Protein 4NK4 (pdb70)

Sequence (1547 aa):
MINILKGKRGLIMGVANDHSIAWGIAKVLHSAGAQLAFSYQGESIGKRLKPLALTVDSDFMIPCNVEDPSSMDLLFERIKERWETLDFVVHSIAFSDKNELRGPYYNTSRDNFIQTMLVSCFSFTEIVRRAAQLMPHGGAMITLTYGGSMRVVPNYNAMAPAKSALESSTKYLACDYGGMNIRINAISAGPVRTLAGASISNGRDIAAWSKENSPLKRTVSLEDIGNSALYLLSYLSNGVTGEIHYVDCGYNIVAMPSMINILKGKRGLIMGVANDHSIAWGIAKVLHSAGAQLAFSYQGESIGKRLKPLALTVDSDFMIPCNVEDPSSMDLLFERIKERWETLDFVVHSIAFSDKNELRGPYYNTSRDNFIQTMLVSCFSFTEIVRRAAQLMPHGGAMITLTYGGSMRVVPNYNAMAPAKSALESSTKYLACDYGGMNIRINAISAGPVRTLAGASISNGRDIAAWSKENSPLKRTVSLEDIGNSALYLLSYLSNGVTGEIHYVDCGYNIVAMPSMINILKGKRGLIMGVANDHSIAWGIAKVLHSAGAQLAFSYQGESIGKRLKPLALTVDSDFMIPCNVEDPSSMDLLFERIKERWETLDFVVHSIAFSDKNELRGPYYNTSRDNFIQTMLVSCFSFTEIVRRAAQLMPHGGAMITLTYGGSMRVVPNYNAMAPAKSALESSTKYLACDYGGMNIRINAISAGPVRTLAGASISNGRDIAAWSKENSPLKRTVSLEDIGNSALYLLSYLSNGVTGEIHYVDCGYNIVAMPSMINILKGKRGLIMGVANDHSIAWGIAKVLHSAGAQLAFSYQGESIGKRLKPLALTVDSDFMIPCNVEDPSSMDLLFERIKERWETLDFVVHSIAFSDKNELRGPYYNTSRDNFIQTMLVSCFSFTEIVRRAAQLMPHGGAMITLTYGGSMRVVPNYNAMAPAKSALESSTKYLACDYGGMNIRINAISAGPVRTLAGASISNGRDIAAWSKENSPLKRTVSLEDIGNSALYLLSYLSNGVTGEIHYVDCGYNIVAMPSMINILKGKRGLIMGVANDHSIAWGIAKVLHSAGAQLAFSYQGESIGKRLKPLALTVDSDFMIPCNVEDPSSMDLLFERIKERWETLDFVVHSIAFSDKNELRGPYYNTSRDNFIQTMLVSCFSFTEIVRRAAQLMPHGGAMITLTYGGSMRVVPNYNAMAPAKSALESSTKYLACDYGGMNIRINAISAGPVRTLAGASISNGRDIAAWSKENSPLKRTVSLEDIGNSALYLLSYLSNGVTGEIHYVDCGYNIVAMPSINILKGKRGLIMGVANDHSIAWGIAKVLHSAGAQLAFSYQGESIGKRLKPLALTVDSDFMIPCNVEDPSSMDLLFERIKERWETLDFVVHSIAFSDKNELRGPYYNTSRDNFIQTMLVSCFSFTEIVRRAAQLMPHGGAMITLTYGGSMRVVPNYNAMAPAKSALESSTKYLACDYGGMNIRINAISAGPVRTLAGASISNGRDIAAWSKENSPLKRTVSLEDIGNSALYLLSYLSNGVTGEIHYVDCGYNIVAMPS

Foldseek 3Di:
DAAQCAPAEEEQEDQQACQALSLLQLVLNLVNHYHYAYEDEDDVSVVRVCVSNVVSPDPRYAYADLLDLVRLVVNLVSVVVVALAHAEYEAEWFDFDQVQLADDLVPDDPVRLVVRLSTLACSVVSNLVSRVSRQQQEHEYEYEAAPCLPPPDHSCRSNNVSRVNNLVVQLVVQVVCVVSHYAGEYEHAAQEPPVQVVHHPCRNVSLCVLLCAAPVNHFAHSNLSSVVVVCRGGCNCSVDHSYHHYSGNRSVVGPDGD/DAQQCAVAEEEFEDQQACQTLSLLLLVLNLVNHYHYAYEDADDNSVVRVCVSNVVSVDPHYHYADLLDLVRLVVVVVSVVVPALAHAEYEAEWADFPQVQLADDLVVDDPVRLVSRLSGLAVSVVSNVVSRVNRCQQEHEYEYEAAPCLPPPDRSCRSSNVSRVNNLVVQLVVQVVCVVSNYAGEYEHAAQEPPVQVVRHVCRNVSLCVLLCAAPQNHFFYSNLSSVVVSCRGGCVVSVDHSYHHYPGSRSVVGPDHD/DAQQCAPAEAEFEDQQACQTLSLLLLVLNLVNHYHYAYEDADDNSVVRVQVSQVVSVDPHYAYAHLLDLVRLVVVVVSVVVVALAHAEYEAEWFDFPQVQLADDLVVDDPVRLVVRLSTLACSVVSNVVSRVVRCQQEFEYEYEAAPCLPPPDHSCRSNNVSRVNNLVVQQVVQVVCVVSRYAGEYEHAAQEPPVQVVHHVCRNVSLCVLLCAAPVNHFAYSNLSSVVVVCRGGCVQSVDHSYHHYHGSRSVVDPDGD/DAQQCAVAEEEFEDQQACQTLSLLLLVLSLVNHYHYAYEDEDVNSVVRVCVSNVVSVDPRYAYADLLDLVRLVVNLVSVCVVALAHAEYEAEWFDFDQVQLADDLVVDDPVRLVVRLSTLAVSVVSNVVSRLVRHQQEHEYEYEAACCLPPPDHSCRSNNVSRVNNLVVQLVVQVVCVVSNYAGEYEHAAQEPPCQVVHHPCRVVSLCVLLCAAPQNHFFYSNLSSVVVVCRGGCNCSVDHSYHHYPGSRSVVDPDGD/DALQCAVAEEEQEDQQACQTLSLLQLVLSLVSHYHYAYEDEDDNSLVRVCVSNVVSVDPRYHYADLLDLVRLVVVLVSVCVPALAHAEYEAEWFDAPQVQLADDLVVDDVVRLVSRLSTLACSVVSNCVSRVSRHQQEHEYEYEAAPCQPPPDRSCRSNNVSRVNNLVVQLVVQVVCVVSRYAGEYEHAAQEPPVQVVRHPCRNVSQCVLLCAAPQNHFQYSNLSSVVVSCRGGCVCSVDHSYHHYHGSRSVVDPDGD/DQQQAVAEEEFEFQQACQTLSNLLLVLNLVNHYHYAYEDEDPNSVVRVCVSNVVSVDPRYAYADLVDLVRLVVNLVSVCVVALAHAEYEAEWFDAPQVQLADDLVVDDPVRLVVRLSTLACSVVSNVVSRLNRHQQEHEYEYEAAPCLPPPDHSCRSNNVSRVNNLVVQLVVQVVCVVSNYAYEYEHAADEPPVLPVHHDPRNVSQCVLLCAAPQNHFQGSNLSSVVVNCRGGCNCSVDHSYHHYHGNRSVVDPDGD

Secondary structure (DSSP, 8-state):
---TTTT-EEEEE---STTSHHHHHHHHHHHTT-EEEEEESSHHHHHHHHHHHHHTT---EEE--TT-HHHHHHHHHHHHHH-S--SEEEE------GGGSSS-GGG--HHHHHHHHIIIIIHHHHHHHHHGGG-TT-EEEEEEE-GGGTS--TT-TTHHHHHHHHHHHHHHHHHHHGGGTEEEEEEEE---TTHHHHHSTTHHHHHHHHHHHSTTSSPPPHHHHHHHHHHHHSGGGTT--S-EEEESTTGGG-SS--/---TTTT-EEEEE---STTSHHHHHHHHHHHTT-EEEEEESSHHHHHHHHHHHHHTT---EEE--TT-HHHHHHHHHHHHTT-S--SEEEE------GGGSSS-GGG--HHHHHHHIIIIIIHHHHHHHHHGGG-TT-EEEEEEE-GGGTS--TTTTTHHHHHHHHHHHHHHHHHHHGGGTEEEEEEEE-PPTTHHHHHSTTHHHHHHHHHHHSTTSSPPPHHHHHHHHHHHHSGGGTT--S-EEEESTTGGG--S--/---TTTT-EEEEE---STT-HHHHHHHHHHHTT-EEEEEESSHHHHHHHHHHHHHTT---EEE--TT-HHHHHHHHHHHHTT-S--SEEEE------GGGSSS-GGG--HHHHHHHHIIIIIHHHHHHHHHHTT-TT-EEEEEEE-GGGTSB-TTTTTHHHHHHHHHHHHHHHHHHHGGGTEEEEEEEE---TTHHHHHSTTHHHHHHHHHHHSTTSSPPPHHHHHHHHHHHHSGGGTT--S-EEEESTTGGGBSS--/-B-TTTT-EEEEE--SSTTSHHHHHHHHHHHTT-EEEEEE-SHHHHHHHHHHHHHTT---EEE--TT-HHHHHHHHHHHHTT-S---EEEE------GGGSSS-GGG--HHHHHHHHIIIIIHHHHHHHHHGGG-TT-EEEEEEE-GGGTSB-TT-TTHHHHHHHHHHHHHHHHHHHGGGTEEEEEEEEPPBTTHHHHHSTTHHHHHHHHHHHSTTSSPBPHHHHHHHHHHHHSGGGTT--S-EEEESTTGGGBSS--/-B-TTTT-EEEEE---STT-HHHHHHHHHHHTT-EEEEEE-SHHHHHHHHHHHHHTT---EEE--TT-HHHHHHHHHHHHTT-S--SEEEE------GGGSSS-GGG--HHHHHHHHIIIIIHHHHHHHHHGGG-TT-EEEEEEE-GGGTSB-TT-TTHHHHHHHHHHHHHHHHHHHGGGTEEEEEEEEPPPTTHHHHHSTTHHHHHHHHHHHSTTSSPPPHHHHHHHHHHHHSGGGTT--S-EEEESTTGGGBSS--/--TTTT-EEEEE--SSTTSHHHHHHHHHHHTT-EEEEEE-SHHHHHHHHHHHHHTT---EEE--TT-HHHHHHHHHHHHTT-S--SEEEE------GGGSSS-GGG--HHHHHHHIIIIIIHHHHHHHHHHTT-TT-EEEEEEE-GGGTSB-TT-TTHHHHHHHHHHHHHHHHHHHGGGTEEEEEEEEPPPTTHHHHHSTTHHHHHHHHHHHSTTSSPPPHHHHHHHHHHHHSGGGTT--S-EEEESTTGGGBSS--

Nearest PDB structures (foldseek):
  4nk4-assembly1_A  TM=1.003E+00  e=3.532E-51  Candidatus Liberibacter asiaticus
  5tf4-assembly1_C  TM=9.789E-01  e=7.866E-35  Bartonella henselae
  3k31-assembly1_A  TM=9.728E-01  e=6.770E-34  Anaplasma phagocytophilum str. HZ
  8jfm-assembly2_E  TM=9.781E-01  e=9.838E-33  Helicobacter pylori
  2pd4-assembly1_D  TM=9.801E-01  e=2.711E-31  Helicobacter pylori

B-factor: mean 22.16, std 9.98, range [7.81, 76.04]

Solvent-accessible surface area: 55722 Å² total; per-residue (Å²): 230,87,76,43,4,150,64,84,59,0,0,0,1,23,5,31,54,75,98,12,34,0,6,2,0,0,102,14,0,49,73,0,28,2,108,5,0,0,6,51,72,50,129,68,31,12,138,106,0,127,76,30,0,118,96,7,119,8,94,13,48,6,67,6,72,6,48,53,49,79,22,1,72,74,0,12,108,92,0,97,129,133,21,124,36,2,41,0,0,0,1,18,14,62,89,6,53,121,104,33,8,144,40,47,1,50,99,2,42,69,113,8,1,34,68,0,3,13,12,0,0,2,0,0,0,4,0,0,56,34,0,5,150,6,1,80,171,13,20,4,0,0,1,10,5,41,24,0,1,59,139,52,22,87,31,26,4,1,12,0,0,0,13,1,0,0,13,0,0,0,46,5,0,6,80,41,12,36,86,77,92,0,24,0,0,0,0,1,6,8,21,14,130,100,41,11,31,77,52,20,76,26,0,180,91,23,8,60,128,8,80,111,15,0,64,89,106,129,18,5,48,37,116,60,0,0,76,19,0,9,78,0,10,5,145,90,0,106,82,34,71,11,84,27,58,93,17,16,17,22,67,44,124,43,99,141,72,159,254,76,90,33,5,149,66,86,59,0,0,0,0,27,4,38,34,44,23,9,30,0,9,5,0,0,95,14,0,46,81,0,35,1,104,6,0,0,6,45,95,28,132,72,29,12,147,78,0,124,76,31,0,119,98,7,122,8,90,13,45,7,81,7,67,6,48,59,44,67,20,2,69,104,0,7,86,115,0,100,129,133,16,153,43,2,40,0,0,0,1,15,27,75,79,7,58,78,57,35,7,70,20,46,1,61,95,2,26,73,104,6,2,37,64,1,4,8,12,0,0,2,0,0,0,5,0,0,55,36,0,9,154,8,5,91,176,10,22,4,0,0,0,9,4,42,23,0,2,60,147,50,24,88,28,23,3,1,8,0,0,0,9,1,0,0,14,0,0,0,46,6,0,6,80,36,6,39,86,93,93,0,26,0,0,0,0,0,7,8,20,11,40,9,41,11,3,32,45,15,22,25,0,63,102,22,8,60,115,8,59,111,12,1,63,98,112,117,20,4,48,34,97,48,0,0,74,19,0,8,80,1,10,5,148,86,0,107,79,35,70,11,84,28,59,92,18,15,14,22,68,38,124,44,99,140,70,155,166,20,80,24,5,142,64,90,57,0,0,0,1,28,5,35,56,75,94,11,34,0,6,2,0,0,100,14,0,46,85,1,29,1,95,5,0,0,6,43,93,30,133,73,33,6,144,110,1,114,70,30,0,104,100,8,122,7,96,9,42,3,73,6,74,4,53,58,46,69,24,2,68,111,1,8,86,99,0,108,125,132,17,148,39,2,37,1,0,0,1,17,16,68,91,7,56,118,127,36,9,154,31,48,1,50,98,1,28,72,104,6,2,36,66,0,4,13,8,0,0,2,0,0,0,5,0,0,51,30,0,12,144,10,6,88,166,11,20,4,0,0,0,10,5,38,19,0,0,73,55,10,2,31,29,24,3,1,10,0,0,0,10,2,0,0,4,3,0,0,39,6,0,0,37,33,7,2,66,92,67,0,14,0,0,0,0,1,7,7,19,15,147,69,43,11,38,69,48,16,72,30,0,151,88,9,4,57,64,4,109,124,16,1,6,11,103,57,29,4,48,38,114,9,0,0,10,0,0,1,0,0,11,5,112,0,0,49,0,0,2,1,12,27,0,44,0,15,0,0,27,28,1,22,10,12,41,137,146,21,56,11,4,144,65,86,52,0,0,0,0,22,4,34,60,73,90,11,34,0,6,2,0,0,108,13,0,46,84,1,26,1,93,4,0,0,5,47,101,40,139,71,36,7,148,114,1,140,76,32,0,122,96,7,116,10,103,8,30,0,59,8,49,11,57,54,48,81,22,1,76,103,0,9,90,81,0,101,132,134,17,155,38,2,33,0,0,0,1,17,35,64,91,8,50,112,108,33,9,139,40,47,2,51,97,2,42,68,108,7,2,32,65,0,4,14,9,0,0,2,1,0,0,4,0,0,51,33,0,11,145,12,6,96,170,10,20,3,0,0,0,10,5,38,19,0,3,53,46,11,2,27,28,23,3,1,10,0,0,0,14,10,0,0,15,1,0,0,30,6,0,0,37,33,7,2,62,93,69,0,12,0,0,0,0,1,7,7,22,9,148,100,48,10,35,66,52,15,70,31,0,180,96,11,12,54,64,6,95,108,16,1,6,9,94,60,21,2,44,35,108,8,0,0,9,0,0,2,0,0,10,6,98,0,0,48,0,0,2,3,11,30,0,38,0,14,0,0,29,25,2,26,17,11,39,134,142,17,59,10,5,147,71,84,47,0,0,0,0,19,4,32,55,77,88,12,32,0,11,3,0,0,109,14,0,46,88,0,33,2,106,4,0,0,5,51,82,47,131,66,35,8,121,105,1,120,76,30,0,125,97,6,120,9,112,19,32,2,58,6,64,4,36,43,44,63,25,2,74,108,0,8,90,102,0,90,142,158,18,132,45,2,34,0,0,0,2,16,32,60,92,6,54,131,107,36,13,138,40,48,2,55,97,1,44,32,39,10,1,10,62,0,1,5,10,0,0,2,1,0,0,4,0,0,51,28,0,13,137,8,5,97,176,11,22,4,0,0,0,10,5,38,23,0,2,55,37,12,2,26,31,26,3,1,12,0,0,0,15,1,0,0,13,0,0,0,20,5,0,0,37,32,8,1,65,95,68,0,14,0,0,0,0,1,7,7,21,16,180,78,47,13,35,80,59,21,73,30,0,182,79,10,10,58,62,6,106,125,18,1,4,11,111,60,32,4,45,39,113,8,0,0,10,0,0,1,0,0,10,5,94,0,0,50,0,0,2,0,10,25,0,53,0,14,0,0,27,39,4,21,14,13,40,138,51,60,12,5,152,59,86,64,0,0,0,2,29,5,33,54,71,106,12,32,0,7,5,0,0,110,13,0,44,78,1,23,2,95,5,0,0,7,37,52,28,102,69,39,9,137,106,1,137,76,30,0,117,100,6,123,7,97,13,33,2,16,8,7,9,4,8,48,57,17,0,72,77,0,7,89,79,0,96,133,130,16,159,38,1,33,1,0,0,1,18,28,63,49,4,18,109,82,28,6,138,42,50,1,45,99,1,35,62,49,0,1,0,8,0,1,16,3,0,0,0,0,0,0,2,0,0,56,34,0,9,149,5,1,92,171,9,22,3,0,0,0,11,6,38,21,0,2,57,53,11,2,34,27,24,3,1,11,0,0,0,14,0,0,0,13,0,0,0,19,5,0,0,36,37,7,1,69,89,73,0,13,0,0,0,0,1,8,7,21,18,159,91,49,10,35,79,45,24,58,76,1,191,87,13,8,58,66,6,94,121,14,1,5,8,94,61,34,4,47,38,114,8,0,0,12,0,0,2,0,0,9,6,90,0,0,51,0,0,2,0,10,25,0,56,0,16,0,0,32,33,4,27,14,13,39,131

Structure (mmCIF, N/CA/C/O backbone):
data_4NK4
#
_entry.id   4NK4
#
_cell.length_a   203.488
_cell.length_b   203.488
_cell.length_c   81.764
_cell.angle_alpha   90.00
_cell.angle_beta   90.00
_cell.angle_gamma   120.00
#
_symmetry.space_group_name_H-M   'P 32 2 1'
#
loop_
_entity.id
_entity.type
_entity.pdbx_description
1 polymer 'Enoyl-[acyl-carrier-protein] reductase [NADH]'
2 non-polymer DI(HYDROXYETHYL)ETHER
3 water water
#
loop_
_atom_site.group_PDB
_atom_site.id
_atom_site.type_symbol
_atom_site.label_atom_id
_atom_site.label_alt_id
_atom_site.label_comp_id
_atom_site.label_asym_id
_atom_site.label_entity_id
_atom_site.label_seq_id
_atom_site.pdbx_PDB_ins_code
_atom_site.Cartn_x
_atom_site.Cartn_y
_atom_site.Cartn_z
_atom_site.occupancy
_atom_site.B_iso_or_equiv
_atom_site.auth_seq_id
_atom_site.auth_comp_id
_atom_site.auth_asym_id
_atom_site.auth_atom_id
_atom_site.pdbx_PDB_model_num
ATOM 1 N N . MET A 1 35 ? 33.583 41.502 36.070 1.00 31.91 1 MET A N 1
ATOM 2 C CA . MET A 1 35 ? 34.796 42.258 36.374 1.00 26.48 1 MET A CA 1
ATOM 3 C C . MET A 1 35 ? 34.887 43.557 35.569 1.00 29.22 1 MET A C 1
ATOM 4 O O . MET A 1 35 ? 35.462 44.543 36.043 1.00 32.58 1 MET A O 1
ATOM 9 N N . ILE A 1 36 ? 34.313 43.569 34.365 1.00 24.34 2 ILE A N 1
ATOM 10 C CA . ILE A 1 36 ? 34.438 44.732 33.487 1.00 21.31 2 ILE A CA 1
ATOM 11 C C . ILE A 1 36 ? 33.761 45.955 34.113 1.00 22.45 2 ILE A C 1
ATOM 12 O O . ILE A 1 36 ? 32.628 45.872 34.599 1.00 22.30 2 ILE A O 1
ATOM 17 N N . ASN A 1 37 ? 34.476 47.074 34.141 1.00 18.68 3 ASN A N 1
ATOM 18 C CA . ASN A 1 37 ? 34.011 48.243 34.872 1.00 21.34 3 ASN A CA 1
ATOM 19 C C . ASN A 1 37 ? 34.314 49.543 34.129 1.00 20.82 3 ASN A C 1
ATOM 20 O O . ASN A 1 37 ? 34.510 50.593 34.743 1.00 19.23 3 ASN A O 1
ATOM 25 N N . ILE A 1 38 ? 34.324 49.480 32.800 1.00 16.67 4 ILE A N 1
ATOM 26 C CA . ILE A 1 38 ? 34.764 50.626 32.006 1.00 18.01 4 ILE A CA 1
ATOM 27 C C . ILE A 1 38 ? 33.736 51.758 31.913 1.00 17.91 4 ILE A C 1
ATOM 28 O O . ILE A 1 38 ? 34.018 52.800 31.314 1.00 18.45 4 ILE A O 1
ATOM 33 N N . LEU A 1 39 ? 32.553 51.558 32.487 1.00 14.92 5 LEU A N 1
ATOM 34 C CA . LEU A 1 39 ? 31.559 52.640 32.575 1.00 13.49 5 LEU A CA 1
ATOM 35 C C . LEU A 1 39 ? 31.342 53.070 34.029 1.00 16.60 5 LEU A C 1
ATOM 36 O O . LEU A 1 39 ? 30.322 53.681 34.369 1.00 16.54 5 LEU A O 1
ATOM 41 N N . LYS A 1 40 ? 32.310 52.757 34.885 1.00 19.27 6 LYS A N 1
ATOM 42 C CA . LYS A 1 40 ? 32.286 53.247 36.259 1.00 20.61 6 LYS A CA 1
ATOM 43 C C . LYS A 1 40 ? 32.142 54.762 36.286 1.00 17.40 6 LYS A C 1
ATOM 44 O O . LYS A 1 40 ? 32.879 55.483 35.599 1.00 18.90 6 LYS A O 1
ATOM 50 N N . GLY A 1 41 ? 31.166 55.248 37.050 1.00 22.22 7 GLY A N 1
ATOM 51 C CA . GLY A 1 41 ? 30.988 56.679 37.214 1.00 21.93 7 GLY A CA 1
ATOM 52 C C . GLY A 1 41 ? 30.265 57.348 36.056 1.00 19.89 7 GLY A C 1
ATOM 53 O O . GLY A 1 41 ? 30.051 58.560 36.082 1.00 21.78 7 GLY A O 1
ATOM 54 N N . LYS A 1 42 ? 29.884 56.572 35.042 1.00 15.17 8 LYS A N 1
ATOM 55 C CA . LYS A 1 42 ? 29.186 57.137 33.887 1.00 15.95 8 LYS A CA 1
ATOM 56 C C . LYS A 1 42 ? 27.672 57.081 34.070 1.00 17.47 8 LYS A C 1
ATOM 57 O O . LYS A 1 42 ? 27.153 56.206 34.777 1.00 17.99 8 LYS A O 1
ATOM 63 N N . ARG A 1 43 ? 26.975 58.019 33.426 1.00 13.33 9 ARG A N 1
ATOM 64 C CA . ARG A 1 43 ? 25.518 58.140 33.507 1.00 16.16 9 ARG A CA 1
ATOM 65 C C . ARG A 1 43 ? 24.946 58.169 32.091 1.00 15.85 9 ARG A C 1
ATOM 66 O O . ARG A 1 43 ? 25.502 58.822 31.207 1.00 15.89 9 ARG A O 1
ATOM 74 N N . GLY A 1 44 ? 23.846 57.465 31.861 1.00 14.27 10 GLY A N 1
ATOM 75 C CA . GLY A 1 44 ? 23.300 57.446 30.514 1.00 15.40 10 GLY A CA 1
ATOM 76 C C . GLY A 1 44 ? 21.798 57.276 30.457 1.00 15.26 10 GLY A C 1
ATOM 77 O O . GLY A 1 44 ? 21.173 56.834 31.422 1.00 13.98 10 GLY A O 1
ATOM 78 N N . LEU A 1 45 ? 21.238 57.622 29.302 1.00 13.08 11 LEU A N 1
ATOM 79 C CA . LEU A 1 45 ? 19.813 57.507 29.031 1.00 14.35 11 LEU A CA 1
ATOM 80 C C . LEU A 1 45 ? 19.524 56.334 28.100 1.00 13.98 11 LEU A C 1
ATOM 81 O O . LEU A 1 45 ? 20.147 56.195 27.041 1.00 13.87 11 LEU A O 1
ATOM 86 N N . ILE A 1 46 ? 18.576 55.494 28.501 1.00 13.12 12 ILE A N 1
ATOM 87 C CA . ILE A 1 46 ? 18.139 54.355 27.700 1.00 12.83 12 ILE A CA 1
ATOM 88 C C . ILE A 1 46 ? 16.707 54.593 27.221 1.00 14.28 12 ILE A C 1
ATOM 89 O O . ILE A 1 46 ? 15.779 54.731 28.042 1.00 12.90 12 ILE A O 1
ATOM 94 N N . MET A 1 47 ? 16.539 54.626 25.895 1.00 14.42 13 MET A N 1
ATOM 95 C CA . MET A 1 47 ? 15.233 54.807 25.267 1.00 14.59 13 MET A CA 1
ATOM 96 C C . MET A 1 47 ? 14.814 53.576 24.470 1.00 13.62 13 MET A C 1
ATOM 97 O O . MET A 1 47 ? 15.611 53.018 23.687 1.00 15.29 13 MET A O 1
ATOM 102 N N . GLY A 1 48 ? 13.567 53.137 24.672 1.00 13.79 14 GLY A N 1
ATOM 103 C CA . GLY A 1 48 ? 13.013 52.025 23.918 1.00 14.34 14 GLY A CA 1
ATOM 104 C C . GLY A 1 48 ? 12.745 50.728 24.668 1.00 14.77 14 GLY A C 1
ATOM 105 O O . GLY A 1 48 ? 12.489 49.693 24.046 1.00 16.21 14 GLY A O 1
ATOM 106 N N . VAL A 1 49 ? 12.806 50.755 25.998 1.00 16.81 15 VAL A N 1
ATOM 107 C CA . VAL A 1 49 ? 12.447 49.559 26.747 1.00 17.08 15 VAL A CA 1
ATOM 108 C C . VAL A 1 49 ? 10.928 49.417 26.767 1.00 18.56 15 VAL A C 1
ATOM 109 O O . VAL A 1 49 ? 10.226 50.314 27.239 1.00 19.08 15 VAL A O 1
ATOM 113 N N . ALA A 1 50 ? 10.424 48.298 26.259 1.00 17.86 16 ALA A N 1
ATOM 114 C CA . ALA A 1 50 ? 8.985 48.013 26.329 1.00 22.15 16 ALA A CA 1
ATOM 115 C C . ALA A 1 50 ? 8.729 46.833 27.258 1.00 23.65 16 ALA A C 1
ATOM 116 O O . ALA A 1 50 ? 7.708 46.784 27.946 1.00 21.75 16 ALA A O 1
ATOM 118 N N . ASN A 1 51 ? 9.657 45.880 27.252 1.00 19.85 17 ASN A N 1
ATOM 119 C CA . ASN A 1 51 ? 9.616 44.729 28.150 1.00 22.13 17 ASN A CA 1
ATOM 120 C C . ASN A 1 51 ? 11.007 44.133 28.260 1.00 22.77 17 ASN A C 1
ATOM 121 O O . ASN A 1 51 ? 11.977 44.710 27.747 1.00 20.34 17 ASN A O 1
ATOM 126 N N . ASP A 1 52 ? 11.107 42.962 28.887 1.00 22.57 18 ASP A N 1
ATOM 127 C CA . ASP A 1 52 ? 12.413 42.360 29.133 1.00 21.16 18 ASP A CA 1
ATOM 128 C C . ASP A 1 52 ? 13.008 41.643 27.926 1.00 21.94 18 ASP A C 1
ATOM 129 O O . ASP A 1 52 ? 14.071 41.026 28.028 1.00 23.27 18 ASP A O 1
ATOM 134 N N . HIS A 1 53 ? 12.336 41.729 26.782 1.00 20.83 19 HIS A N 1
ATOM 135 C CA . HIS A 1 53 ? 12.893 41.175 25.560 1.00 21.89 19 HIS A CA 1
ATOM 136 C C . HIS A 1 53 ? 13.348 42.290 24.624 1.00 18.18 19 HIS A C 1
ATOM 137 O O . HIS A 1 53 ? 13.876 42.010 23.554 1.00 18.99 19 HIS A O 1
ATOM 144 N N . SER A 1 54 ? 13.146 43.541 25.029 1.00 18.05 20 SER A N 1
ATOM 145 C CA . SER A 1 54 ? 13.507 44.686 24.178 1.00 16.55 20 SER A CA 1
ATOM 146 C C . SER A 1 54 ? 15.008 44.774 23.995 1.00 16.22 20 SER A C 1
ATOM 147 O O . SER A 1 54 ? 15.762 44.522 24.936 1.00 14.57 20 SER A O 1
ATOM 150 N N . ILE A 1 55 ? 15.439 45.135 22.784 1.00 14.56 21 ILE A N 1
ATOM 151 C CA . ILE A 1 55 ? 16.860 45.381 22.529 1.00 13.21 21 ILE A CA 1
ATOM 152 C C . ILE A 1 55 ? 17.438 46.386 23.532 1.00 14.97 21 ILE A C 1
ATOM 153 O O . ILE A 1 55 ? 18.541 46.190 24.062 1.00 14.37 21 ILE A O 1
ATOM 158 N N . ALA A 1 56 ? 16.679 47.444 23.810 1.00 14.65 22 ALA A N 1
ATOM 159 C CA . ALA A 1 56 ? 17.113 48.484 24.734 1.00 13.10 22 ALA A CA 1
ATOM 160 C C . ALA A 1 56 ? 17.363 47.910 26.125 1.00 13.44 22 ALA A C 1
ATOM 161 O O . ALA A 1 56 ? 18.233 48.380 26.848 1.00 13.09 22 ALA A O 1
ATOM 163 N N . TRP A 1 57 ? 16.588 46.903 26.499 1.00 15.22 23 TRP A N 1
ATOM 164 C CA . TRP A 1 57 ? 16.764 46.270 27.797 1.00 15.14 23 TRP A CA 1
ATOM 165 C C . TRP A 1 57 ? 18.018 45.381 27.847 1.00 15.46 23 TRP A C 1
ATOM 166 O O . TRP A 1 57 ? 18.768 45.409 28.829 1.00 15.66 23 TRP A O 1
ATOM 177 N N . GLY A 1 58 ? 18.266 44.609 26.793 1.00 16.02 24 GLY A N 1
ATOM 178 C CA . GLY A 1 58 ? 19.490 43.813 26.747 1.00 16.83 24 GLY A CA 1
ATOM 179 C C . GLY A 1 58 ? 20.705 44.727 26.852 1.00 14.64 24 GLY A C 1
ATOM 180 O O . GLY A 1 58 ? 21.724 44.440 27.547 1.00 14.14 24 GLY A O 1
ATOM 181 N N . ILE A 1 59 ? 20.590 45.867 26.174 1.00 13.40 25 ILE A N 1
ATOM 182 C CA . ILE A 1 59 ? 21.663 46.849 26.242 1.00 11.20 25 ILE A CA 1
ATOM 183 C C . ILE A 1 59 ? 21.822 47.398 27.655 1.00 13.03 25 ILE A C 1
ATOM 184 O O . ILE A 1 59 ? 22.934 47.433 28.198 1.00 13.75 25 ILE A O 1
ATOM 189 N N . ALA A 1 60 ? 20.710 47.794 28.264 1.00 12.30 26 ALA A N 1
ATOM 190 C CA . ALA A 1 60 ? 20.745 48.361 29.611 1.00 13.29 26 ALA A CA 1
ATOM 191 C C . ALA A 1 60 ? 21.446 47.409 30.571 1.00 11.89 26 ALA A C 1
ATOM 192 O O . ALA A 1 60 ? 22.296 47.838 31.361 1.00 14.90 26 ALA A O 1
ATOM 194 N N . LYS A 1 61 ? 21.114 46.121 30.484 1.00 13.08 27 LYS A N 1
ATOM 195 C CA . LYS A 1 61 ? 21.717 45.158 31.412 1.00 14.56 27 LYS A CA 1
ATOM 196 C C . LYS A 1 61 ? 23.227 45.116 31.250 1.00 15.91 27 LYS A C 1
ATOM 197 O O . LYS A 1 61 ? 23.980 45.151 32.259 1.00 16.23 27 LYS A O 1
ATOM 203 N N . VAL A 1 62 ? 23.684 45.071 29.997 1.00 13.59 28 VAL A N 1
ATOM 204 C CA . VAL A 1 62 ? 25.141 45.079 29.799 1.00 13.95 28 VAL A CA 1
ATOM 205 C C . VAL A 1 62 ? 25.832 46.366 30.274 1.00 14.53 28 VAL A C 1
ATOM 206 O O . VAL A 1 62 ? 26.879 46.316 30.940 1.00 14.78 28 VAL A O 1
ATOM 210 N N . LEU A 1 63 ? 25.259 47.529 29.957 1.00 12.43 29 LEU A N 1
ATOM 211 C CA . LEU A 1 63 ? 25.889 48.785 30.370 1.00 11.06 29 LEU A CA 1
ATOM 212 C C . LEU A 1 63 ? 25.928 48.953 31.888 1.00 13.63 29 LEU A C 1
ATOM 213 O O . LEU A 1 63 ? 26.899 49.493 32.440 1.00 14.70 29 LEU A O 1
ATOM 218 N N . HIS A 1 64 ? 24.875 48.500 32.563 1.00 13.33 30 HIS A N 1
ATOM 219 C CA . HIS A 1 64 ? 24.849 48.593 34.015 1.00 16.77 30 HIS A CA 1
ATOM 220 C C . HIS A 1 64 ? 25.886 47.658 34.602 1.00 16.04 30 HIS A C 1
ATOM 221 O O . HIS A 1 64 ? 26.554 48.013 35.581 1.00 17.06 30 HIS A O 1
ATOM 228 N N . SER A 1 65 ? 26.035 46.478 34.003 1.00 15.04 31 SER A N 1
ATOM 229 C CA . SER A 1 65 ? 27.028 45.526 34.510 1.00 16.07 31 SER A CA 1
ATOM 230 C C . SER A 1 65 ? 28.452 46.063 34.375 1.00 21.36 31 SER A C 1
ATOM 231 O O . SER A 1 65 ? 29.364 45.593 35.060 1.00 19.95 31 SER A O 1
ATOM 234 N N . ALA A 1 66 ? 28.642 47.038 33.490 1.00 15.40 32 ALA A N 1
ATOM 235 C CA . ALA A 1 66 ? 29.944 47.660 33.293 1.00 15.57 32 ALA A CA 1
ATOM 236 C C . ALA A 1 66 ? 30.106 48.910 34.137 1.00 15.13 32 ALA A C 1
ATOM 237 O O . ALA A 1 66 ? 31.132 49.588 34.049 1.00 15.68 32 ALA A O 1
ATOM 239 N N . GLY A 1 67 ? 29.091 49.234 34.939 1.00 15.20 33 GLY A N 1
ATOM 240 C CA . GLY A 1 67 ? 29.211 50.317 35.898 1.00 16.71 33 GLY A CA 1
ATOM 241 C C . GLY A 1 67 ? 28.286 51.507 35.747 1.00 18.25 33 GLY A C 1
ATOM 242 O O . GLY A 1 67 ? 28.274 52.398 36.602 1.00 17.08 33 GLY A O 1
ATOM 243 N N . ALA A 1 68 ? 27.506 51.534 34.672 1.00 13.47 34 ALA A N 1
ATOM 244 C CA . ALA A 1 68 ? 26.744 52.734 34.340 1.00 15.32 34 ALA A CA 1
ATOM 245 C C . ALA A 1 68 ? 25.530 52.899 35.234 1.00 15.92 34 ALA A C 1
ATOM 246 O O . ALA A 1 68 ? 24.878 51.912 35.579 1.00 16.96 34 ALA A O 1
ATOM 248 N N . GLN A 1 69 ? 25.222 54.151 35.557 1.00 13.54 35 GLN A N 1
ATOM 249 C CA . GLN A 1 69 ? 23.945 54.533 36.157 1.00 15.94 35 GLN A CA 1
ATOM 250 C C . GLN A 1 69 ? 23.002 54.872 35.017 1.00 15.66 35 GLN A C 1
ATOM 251 O O . GLN A 1 69 ? 23.401 55.562 34.071 1.00 16.19 35 GLN A O 1
ATOM 257 N N . LEU A 1 70 ? 21.756 54.413 35.107 1.00 14.89 36 LEU A N 1
ATOM 258 C CA . LEU A 1 70 ? 20.848 54.537 33.970 1.00 13.80 36 LEU A CA 1
ATOM 259 C C . LEU A 1 70 ? 19.576 55.304 34.279 1.00 17.26 36 LEU A C 1
ATOM 260 O O . LEU A 1 70 ? 19.032 55.205 35.381 1.00 16.46 36 LEU A O 1
ATOM 265 N N . ALA A 1 71 ? 19.120 56.081 33.296 1.00 16.28 37 ALA A N 1
ATOM 266 C CA . ALA A 1 71 ? 17.786 56.670 33.301 1.00 15.71 37 ALA A CA 1
ATOM 267 C C . ALA A 1 71 ? 17.047 56.049 32.133 1.00 16.78 37 ALA A C 1
ATOM 268 O O . ALA A 1 71 ? 17.659 55.692 31.135 1.00 14.05 37 ALA A O 1
ATOM 270 N N . PHE A 1 72 ? 15.732 55.919 32.245 1.00 13.17 38 PHE A N 1
ATOM 271 C CA . PHE A 1 72 ? 14.954 55.263 31.214 1.00 14.50 38 PHE A CA 1
ATOM 272 C C . PHE A 1 72 ? 13.814 56.160 30.814 1.00 17.06 38 PHE A C 1
ATOM 273 O O . PHE A 1 72 ? 13.177 56.772 31.676 1.00 18.97 38 PHE A O 1
ATOM 281 N N . SER A 1 73 ? 13.532 56.221 29.514 1.00 16.43 39 SER A N 1
ATOM 282 C CA . SER A 1 73 ? 12.283 56.845 29.089 1.00 17.57 39 SER A CA 1
ATOM 283 C C . SER A 1 73 ? 11.238 55.745 28.983 1.00 17.82 39 SER A C 1
ATOM 284 O O . SER A 1 73 ? 11.580 54.566 28.857 1.00 17.13 39 SER A O 1
ATOM 287 N N . TYR A 1 74 ? 9.959 56.105 29.043 1.00 17.51 40 TYR A N 1
ATOM 288 C CA . TYR A 1 74 ? 8.922 55.115 28.774 1.00 18.13 40 TYR A CA 1
ATOM 289 C C . TYR A 1 74 ? 7.726 55.729 28.083 1.00 19.40 40 TYR A C 1
ATOM 290 O O . TYR A 1 74 ? 7.357 56.868 28.367 1.00 17.66 40 TYR A O 1
ATOM 299 N N . GLN A 1 75 ? 7.146 54.948 27.178 1.00 23.07 41 GLN A N 1
ATOM 300 C CA . GLN A 1 75 ? 6.014 55.359 26.367 1.00 30.46 41 GLN A CA 1
ATOM 301 C C . GLN A 1 75 ? 4.739 54.685 26.881 1.00 27.92 41 GLN A C 1
ATOM 302 O O . GLN A 1 75 ? 4.463 53.535 26.540 1.00 36.23 41 GLN A O 1
ATOM 308 N N . GLY A 1 76 ? 3.961 55.383 27.700 1.00 35.76 42 GLY A N 1
ATOM 309 C CA . GLY A 1 76 ? 2.695 54.835 28.161 1.00 35.28 42 GLY A CA 1
ATOM 310 C C . GLY A 1 76 ? 2.778 54.116 29.494 1.00 36.62 42 GLY A C 1
ATOM 311 O O . GLY A 1 76 ? 3.849 53.664 29.902 1.00 28.54 42 GLY A O 1
ATOM 312 N N . GLU A 1 77 ? 1.636 53.982 30.163 1.00 39.82 43 GLU A N 1
ATOM 313 C CA . GLU A 1 77 ? 1.609 53.499 31.543 1.00 37.93 43 GLU A CA 1
ATOM 314 C C . GLU A 1 77 ? 1.798 51.986 31.716 1.00 34.78 43 GLU A C 1
ATOM 315 O O . GLU A 1 77 ? 2.380 51.558 32.712 1.00 35.79 43 GLU A O 1
ATOM 321 N N . SER A 1 78 ? 1.332 51.172 30.767 1.00 30.95 44 SER A N 1
ATOM 322 C CA . SER A 1 78 ? 1.548 49.724 30.881 1.00 34.40 44 SER A CA 1
ATOM 323 C C . SER A 1 78 ? 3.039 49.374 30.733 1.00 30.68 44 SER A C 1
ATOM 324 O O . SER A 1 78 ? 3.587 48.558 31.498 1.00 31.05 44 SER A O 1
ATOM 327 N N . ILE A 1 79 ? 3.695 50.005 29.760 1.00 29.56 45 ILE A N 1
ATOM 328 C CA . ILE A 1 79 ? 5.152 49.911 29.676 1.00 27.20 45 ILE A CA 1
ATOM 329 C C . ILE A 1 79 ? 5.796 50.380 30.977 1.00 24.21 45 ILE A C 1
ATOM 330 O O . ILE A 1 79 ? 6.661 49.699 31.494 1.00 26.22 45 ILE A O 1
ATOM 335 N N . GLY A 1 80 ? 5.361 51.517 31.518 1.00 24.40 46 GLY A N 1
ATOM 336 C CA . GLY A 1 80 ? 5.903 52.023 32.774 1.00 25.88 46 GLY A CA 1
ATOM 337 C C . GLY A 1 80 ? 5.835 51.005 33.904 1.00 30.19 46 GLY A C 1
ATOM 338 O O . GLY A 1 80 ? 6.810 50.795 34.648 1.00 26.78 46 GLY A O 1
ATOM 339 N N . LYS A 1 81 ? 4.679 50.355 34.019 1.00 28.45 47 LYS A N 1
ATOM 340 C CA . LYS A 1 81 ? 4.482 49.310 35.021 1.00 28.40 47 LYS A CA 1
ATOM 341 C C . LYS A 1 81 ? 5.412 48.120 34.796 1.00 29.65 47 LYS A C 1
ATOM 342 O O . LYS A 1 81 ? 5.880 47.508 35.755 1.00 32.25 47 LYS A O 1
ATOM 348 N N . ARG A 1 82 ? 5.677 47.786 33.536 1.00 28.21 48 ARG A N 1
ATOM 349 C CA . ARG A 1 82 ? 6.642 46.725 33.248 1.00 28.07 48 ARG A CA 1
ATOM 350 C C . ARG A 1 82 ? 8.091 47.160 33.540 1.00 25.77 48 ARG A C 1
ATOM 351 O O . ARG A 1 82 ? 8.924 46.364 33.975 1.00 26.20 48 ARG A O 1
ATOM 359 N N . LEU A 1 83 ? 8.375 48.433 33.301 1.00 24.44 49 LEU A N 1
ATOM 360 C CA . LEU A 1 83 ? 9.726 48.974 33.408 1.00 22.93 49 LEU A CA 1
ATOM 361 C C . LEU A 1 83 ? 10.172 49.111 34.856 1.00 23.52 49 LEU A C 1
ATOM 362 O O . LEU A 1 83 ? 11.348 48.916 35.160 1.00 20.95 49 LEU A O 1
ATOM 367 N N . LYS A 1 84 ? 9.249 49.464 35.749 1.00 23.01 50 LYS A N 1
ATOM 368 C CA . LYS A 1 84 ? 9.643 49.674 37.149 1.00 23.84 50 LYS A CA 1
ATOM 369 C C . LYS A 1 84 ? 10.442 48.513 37.778 1.00 22.93 50 LYS A C 1
ATOM 370 O O . LYS A 1 84 ? 11.540 48.738 38.289 1.00 21.24 50 LYS A O 1
ATOM 376 N N . PRO A 1 85 ? 9.917 47.271 37.728 1.00 23.24 51 PRO A N 1
ATOM 377 C CA . PRO A 1 85 ? 10.723 46.205 38.341 1.00 26.87 51 PRO A CA 1
ATOM 378 C C . PRO A 1 85 ? 12.009 45.887 37.577 1.00 24.00 51 PRO A C 1
ATOM 379 O O . PRO A 1 85 ? 12.998 45.496 38.209 1.00 23.14 51 PRO A O 1
ATOM 383 N N . LEU A 1 86 ? 12.006 46.046 36.253 1.00 22.20 52 LEU A N 1
ATOM 384 C CA . LEU A 1 86 ? 13.227 45.826 35.476 1.00 19.92 52 LEU A CA 1
ATOM 385 C C . LEU A 1 86 ? 14.304 46.834 35.871 1.00 20.53 52 LEU A C 1
ATOM 386 O O . LEU A 1 86 ? 15.435 46.452 36.178 1.00 20.96 52 LEU A O 1
ATOM 391 N N . ALA A 1 87 ? 13.945 48.115 35.886 1.00 17.66 53 ALA A N 1
ATOM 392 C CA . ALA A 1 87 ? 14.895 49.175 36.231 1.00 17.76 53 ALA A CA 1
ATOM 393 C C . ALA A 1 87 ? 15.481 48.959 37.622 1.00 19.80 53 ALA A C 1
ATOM 394 O O . ALA A 1 87 ? 16.657 49.222 37.871 1.00 18.22 53 ALA A O 1
ATOM 396 N N . LEU A 1 88 ? 14.644 48.488 38.537 1.00 19.64 54 LEU A N 1
ATOM 397 C CA . LEU A 1 88 ? 15.116 48.209 39.885 1.00 21.83 54 LEU A CA 1
ATOM 398 C C . LEU A 1 88 ? 16.258 47.181 39.885 1.00 21.45 54 LEU A C 1
ATOM 399 O O . LEU A 1 88 ? 17.195 47.296 40.682 1.00 22.81 54 LEU A O 1
ATOM 404 N N . THR A 1 89 ? 16.205 46.199 38.981 1.00 19.97 55 THR A N 1
ATOM 405 C CA . THR A 1 89 ? 17.257 45.183 38.922 1.00 20.54 55 THR A CA 1
ATOM 406 C C . THR A 1 89 ? 18.580 45.744 38.387 1.00 22.84 55 THR A C 1
ATOM 407 O O . THR A 1 89 ? 19.620 45.107 38.527 1.00 20.95 55 THR A O 1
ATOM 411 N N . VAL A 1 90 ? 18.540 46.919 37.763 1.00 20.32 56 VAL A N 1
ATOM 412 C CA . VAL A 1 90 ? 19.780 47.606 37.400 1.00 19.75 56 VAL A CA 1
ATOM 413 C C . VAL A 1 90 ? 19.944 48.859 38.256 1.00 18.58 56 VAL A C 1
ATOM 414 O O . VAL A 1 90 ? 20.562 49.841 37.840 1.00 21.63 56 VAL A O 1
ATOM 418 N N . ASP A 1 91 ? 19.370 48.804 39.457 1.00 17.27 57 ASP A N 1
ATOM 419 C CA . ASP A 1 91 ? 19.546 49.840 40.481 1.00 20.09 57 ASP A CA 1
ATOM 420 C C . ASP A 1 91 ? 19.084 51.237 40.051 1.00 20.74 57 ASP A C 1
ATOM 421 O O . ASP A 1 91 ? 19.690 52.255 40.408 1.00 18.52 57 ASP A O 1
ATOM 426 N N . SER A 1 92 ? 17.992 51.286 39.299 1.00 17.83 58 SER A N 1
ATOM 427 C CA . SER A 1 92 ? 17.450 52.568 38.864 1.00 18.63 58 SER A CA 1
ATOM 428 C C . SER A 1 92 ? 15.975 52.704 39.207 1.00 15.69 58 SER A C 1
ATOM 429 O O . SER A 1 92 ? 15.196 51.741 39.066 1.00 16.51 58 SER A O 1
ATOM 432 N N . ASP A 1 93 ? 15.605 53.906 39.642 1.00 19.01 59 ASP A N 1
ATOM 433 C CA . ASP A 1 93 ? 14.204 54.310 39.712 1.00 21.14 59 ASP A CA 1
ATOM 434 C C . ASP A 1 93 ? 13.990 55.587 38.904 1.00 22.81 59 ASP A C 1
ATOM 435 O O . ASP A 1 93 ? 13.001 56.303 39.087 1.00 22.40 59 ASP A O 1
ATOM 440 N N . PHE A 1 94 ? 14.927 55.861 38.000 1.00 20.12 60 PHE A N 1
ATOM 441 C CA . PHE A 1 94 ? 14.918 57.094 37.232 1.00 20.16 60 PHE A CA 1
ATOM 442 C C . PHE A 1 94 ? 14.193 56.805 35.918 1.00 21.47 60 PHE A C 1
ATOM 443 O O . PHE A 1 94 ? 14.817 56.447 34.914 1.00 19.13 60 PHE A O 1
ATOM 451 N N . MET A 1 95 ? 12.867 56.926 35.943 1.00 18.65 61 MET A N 1
ATOM 452 C CA . MET A 1 95 ? 12.025 56.571 34.802 1.00 18.29 61 MET A CA 1
ATOM 453 C C . MET A 1 95 ? 11.191 57.783 34.457 1.00 20.66 61 MET A C 1
ATOM 454 O O . MET A 1 95 ? 10.539 58.356 35.327 1.00 18.33 61 MET A O 1
ATOM 459 N N . ILE A 1 96 ? 11.215 58.181 33.191 1.00 16.61 62 ILE A N 1
ATOM 460 C CA . ILE A 1 96 ? 10.617 59.443 32.782 1.00 18.64 62 ILE A CA 1
ATOM 461 C C . ILE A 1 96 ? 9.719 59.215 31.582 1.00 19.81 62 ILE A C 1
ATOM 462 O O . ILE A 1 96 ? 10.156 58.662 30.583 1.00 17.51 62 ILE A O 1
ATOM 467 N N . PRO A 1 97 ? 8.447 59.635 31.667 1.00 17.70 63 PRO A N 1
ATOM 468 C CA . PRO A 1 97 ? 7.616 59.397 30.481 1.00 19.51 63 PRO A CA 1
ATOM 469 C C . PRO A 1 97 ? 8.050 60.249 29.290 1.00 19.46 63 PRO A C 1
ATOM 470 O O . PRO A 1 97 ? 8.549 61.364 29.452 1.00 19.60 63 PRO A O 1
ATOM 474 N N . CYS A 1 98 ? 7.880 59.708 28.093 1.00 19.62 64 CYS A N 1
ATOM 475 C CA . CYS A 1 98 ? 8.215 60.464 26.895 1.00 18.24 64 CYS A CA 1
ATOM 476 C C . CYS A 1 98 ? 7.469 59.930 25.690 1.00 19.26 64 CYS A C 1
ATOM 477 O O . CYS A 1 98 ? 7.440 58.723 25.444 1.00 22.83 64 CYS A O 1
ATOM 480 N N . ASN A 1 99 ? 6.860 60.844 24.940 1.00 17.02 65 ASN A N 1
ATOM 481 C CA . ASN A 1 99 ? 6.279 60.518 23.646 1.00 19.57 65 ASN A CA 1
ATOM 482 C C . ASN A 1 99 ? 7.187 61.132 22.589 1.00 17.34 65 ASN A C 1
ATOM 483 O O . ASN A 1 99 ? 7.241 62.357 22.460 1.00 17.14 65 ASN A O 1
ATOM 488 N N . VAL A 1 100 ? 7.907 60.301 21.836 1.00 14.47 66 VAL A N 1
ATOM 489 C CA . VAL A 1 100 ? 8.920 60.833 20.926 1.00 15.69 66 VAL A CA 1
ATOM 490 C C . VAL A 1 100 ? 8.323 61.489 19.683 1.00 17.60 66 VAL A C 1
ATOM 491 O O . VAL A 1 100 ? 9.059 62.007 18.845 1.00 20.42 66 VAL A O 1
ATOM 495 N N . GLU A 1 101 ? 6.995 61.481 19.576 1.00 18.93 67 GLU A N 1
ATOM 496 C CA . GLU A 1 101 ? 6.329 62.240 18.509 1.00 19.74 67 GLU A CA 1
ATOM 497 C C . GLU A 1 101 ? 6.004 63.662 18.935 1.00 21.25 67 GLU A C 1
ATOM 498 O O . GLU A 1 101 ? 5.572 64.484 18.111 1.00 19.95 67 GLU A O 1
ATOM 504 N N . ASP A 1 102 ? 6.212 63.943 20.220 1.00 17.74 68 ASP A N 1
ATOM 505 C CA . ASP A 1 102 ? 5.804 65.204 20.834 1.00 18.13 68 ASP A CA 1
ATOM 506 C C . ASP A 1 102 ? 7.031 65.973 21.300 1.00 16.38 68 ASP A C 1
ATOM 507 O O . ASP A 1 102 ? 7.609 65.640 22.340 1.00 17.16 68 ASP A O 1
ATOM 512 N N . PRO A 1 103 ? 7.432 67.009 20.545 1.00 14.80 69 PRO A N 1
ATOM 513 C CA . PRO A 1 103 ? 8.589 67.828 20.929 1.00 14.50 69 PRO A CA 1
ATOM 514 C C . PRO A 1 103 ? 8.511 68.381 22.364 1.00 15.54 69 PRO A C 1
ATOM 515 O O . PRO A 1 103 ? 9.543 68.492 23.044 1.00 16.87 69 PRO A O 1
ATOM 519 N N . SER A 1 104 ? 7.306 68.721 22.826 1.00 15.47 70 SER A N 1
ATOM 520 C CA . SER A 1 104 ? 7.163 69.256 24.176 1.00 15.85 70 SER A CA 1
ATOM 521 C C . SER A 1 104 ? 7.519 68.199 25.206 1.00 15.37 70 SER A C 1
ATOM 522 O O . SER A 1 104 ? 8.090 68.497 26.265 1.00 18.19 70 SER A O 1
ATOM 525 N N . SER A 1 105 ? 7.155 66.966 24.885 1.00 16.55 71 SER A N 1
ATOM 526 C CA . SER A 1 105 ? 7.401 65.835 25.768 1.00 18.12 71 SER A CA 1
ATOM 527 C C . SER A 1 105 ? 8.893 65.558 25.835 1.00 17.10 71 SER A C 1
ATOM 528 O O . SER A 1 105 ? 9.419 65.248 26.895 1.00 16.31 71 SER A O 1
ATOM 531 N N . MET A 1 106 ? 9.580 65.670 24.701 1.00 15.56 72 MET A N 1
ATOM 532 C CA . MET A 1 106 ? 11.032 65.479 24.693 1.00 14.62 72 MET A CA 1
ATOM 533 C C . MET A 1 106 ? 11.767 66.594 25.456 1.00 15.50 72 MET A C 1
ATOM 534 O O . MET A 1 106 ? 12.781 66.338 26.153 1.00 16.22 72 MET A O 1
ATOM 539 N N . ASP A 1 107 ? 11.250 67.825 25.368 1.00 13.90 73 ASP A N 1
ATOM 540 C CA . ASP A 1 107 ? 11.803 68.912 26.167 1.00 15.07 73 ASP A CA 1
ATOM 541 C C . ASP A 1 107 ? 11.647 68.567 27.653 1.00 17.16 73 ASP A C 1
ATOM 542 O O . ASP A 1 107 ? 12.584 68.739 28.450 1.00 17.81 73 ASP A O 1
ATOM 547 N N . LEU A 1 108 ? 10.461 68.079 28.019 1.00 16.73 74 LEU A N 1
ATOM 548 C CA . LEU A 1 108 ? 10.203 67.727 29.422 1.00 18.03 74 LEU A CA 1
ATOM 549 C C . LEU A 1 108 ? 11.105 66.579 29.899 1.00 18.48 74 LEU A C 1
ATOM 550 O O . LEU A 1 108 ? 11.593 66.586 31.040 1.00 17.59 74 LEU A O 1
ATOM 555 N N . LEU A 1 109 ? 11.332 65.597 29.028 1.00 15.03 75 LEU A N 1
ATOM 556 C CA . LEU A 1 109 ? 12.254 64.502 29.347 1.00 14.72 75 LEU A CA 1
ATOM 557 C C . LEU A 1 109 ? 13.599 65.065 29.768 1.00 17.65 75 LEU A C 1
ATOM 558 O O . LEU A 1 109 ? 14.169 64.679 30.813 1.00 15.75 75 LEU A O 1
ATOM 563 N N . PHE A 1 110 ? 14.121 65.991 28.969 1.00 15.23 76 PHE A N 1
ATOM 564 C CA . PHE A 1 110 ? 15.430 66.514 29.339 1.00 14.30 76 PHE A CA 1
ATOM 565 C C . PHE A 1 110 ? 15.456 67.442 30.557 1.00 15.43 76 PHE A C 1
ATOM 566 O O . PHE A 1 110 ? 16.453 67.474 31.293 1.00 16.84 76 PHE A O 1
ATOM 574 N N . GLU A 1 111 ? 14.364 68.169 30.796 1.00 17.67 77 GLU A N 1
ATOM 575 C CA . GLU A 1 111 ? 14.268 68.926 32.047 1.00 17.92 77 GLU A CA 1
ATOM 576 C C . GLU A 1 111 ? 14.314 67.987 33.260 1.00 18.52 77 GLU A C 1
ATOM 577 O O . GLU A 1 111 ? 14.979 68.275 34.283 1.00 20.20 77 GLU A O 1
ATOM 583 N N . ARG A 1 112 ? 13.614 66.860 33.140 1.00 17.47 78 ARG A N 1
ATOM 584 C CA . ARG A 1 112 ? 13.585 65.863 34.208 1.00 21.85 78 ARG A CA 1
ATOM 585 C C . ARG A 1 112 ? 14.955 65.236 34.430 1.00 22.37 78 ARG A C 1
ATOM 586 O O . ARG A 1 112 ? 15.350 64.967 35.574 1.00 21.55 78 ARG A O 1
ATOM 594 N N . ILE A 1 113 ? 15.690 64.997 33.348 1.00 17.32 79 ILE A N 1
ATOM 595 C CA . ILE A 1 113 ? 17.063 64.518 33.516 1.00 17.58 79 ILE A CA 1
ATOM 596 C C . ILE A 1 113 ? 17.910 65.565 34.241 1.00 20.01 79 ILE A C 1
ATOM 597 O O . ILE A 1 113 ? 18.620 65.240 35.199 1.00 21.36 79 ILE A O 1
ATOM 602 N N . LYS A 1 114 ? 17.810 66.822 33.809 1.00 17.68 80 LYS A N 1
ATOM 603 C CA . LYS A 1 114 ? 18.602 67.906 34.385 1.00 18.79 80 LYS A CA 1
ATOM 604 C C . LYS A 1 114 ? 18.307 68.101 35.871 1.00 22.57 80 LYS A C 1
ATOM 605 O O . LYS A 1 114 ? 19.142 68.641 36.597 1.00 26.25 80 LYS A O 1
ATOM 611 N N . GLU A 1 115 ? 17.129 67.670 36.326 1.00 21.15 81 GLU A N 1
ATOM 612 C CA . GLU A 1 115 ? 16.860 67.686 37.778 1.00 25.44 81 GLU A CA 1
ATOM 613 C C . GLU A 1 115 ? 17.868 66.880 38.614 1.00 27.89 81 GLU A C 1
ATOM 614 O O . GLU A 1 115 ? 18.206 67.279 39.731 1.00 32.84 81 GLU A O 1
ATOM 620 N N . ARG A 1 116 ? 18.336 65.749 38.089 1.00 22.90 82 ARG A N 1
ATOM 621 C CA . ARG A 1 116 ? 19.285 64.913 38.825 1.00 21.11 82 ARG A CA 1
ATOM 622 C C . ARG A 1 116 ? 20.716 65.106 38.334 1.00 23.46 82 ARG A C 1
ATOM 623 O O . ARG A 1 116 ? 21.665 65.118 39.129 1.00 22.66 82 ARG A O 1
ATOM 631 N N . TRP A 1 117 ? 20.864 65.270 37.021 1.00 18.97 83 TRP A N 1
ATOM 632 C CA . TRP A 1 117 ? 22.174 65.173 36.372 1.00 17.25 83 TRP A CA 1
ATOM 633 C C . TRP A 1 117 ? 22.529 66.400 35.549 1.00 17.80 83 TRP A C 1
ATOM 634 O O . TRP A 1 117 ? 21.792 66.765 34.623 1.00 19.01 83 TRP A O 1
ATOM 645 N N . GLU A 1 118 ? 23.677 67.005 35.838 1.00 17.06 84 GLU A N 1
ATOM 646 C CA . GLU A 1 118 ? 24.148 68.147 35.056 1.00 18.27 84 GLU A CA 1
ATOM 647 C C . GLU A 1 118 ? 24.542 67.703 33.645 1.00 19.76 84 GLU A C 1
ATOM 648 O O . GLU A 1 118 ? 24.394 68.461 32.676 1.00 19.14 84 GLU A O 1
ATOM 654 N N . THR A 1 119 ? 25.055 66.480 33.538 1.00 16.90 85 THR A N 1
ATOM 655 C CA . THR A 1 119 ? 25.545 65.956 32.262 1.00 15.46 85 THR A CA 1
ATOM 656 C C . THR A 1 119 ? 25.148 64.499 32.057 1.00 17.69 85 THR A C 1
ATOM 657 O O . THR A 1 119 ? 24.741 63.821 33.005 1.00 18.35 85 THR A O 1
ATOM 661 N N . LEU A 1 120 ? 25.278 64.025 30.815 1.00 14.01 86 LEU A N 1
ATOM 662 C CA . LEU A 1 120 ? 25.061 62.623 30.451 1.00 16.62 86 LEU A CA 1
ATOM 663 C C . LEU A 1 120 ? 26.336 62.150 29.778 1.00 14.51 86 LEU A C 1
ATOM 664 O O . LEU A 1 120 ? 26.995 62.932 29.089 1.00 16.15 86 LEU A O 1
ATOM 669 N N . ASP A 1 121 ? 26.684 60.878 29.946 1.00 11.97 87 ASP A N 1
ATOM 670 C CA . ASP A 1 121 ? 27.818 60.339 29.210 1.00 13.45 87 ASP A CA 1
ATOM 671 C C . ASP A 1 121 ? 27.414 59.630 27.928 1.00 14.21 87 ASP A C 1
ATOM 672 O O . ASP A 1 121 ? 28.179 59.623 26.952 1.00 13.02 87 ASP A O 1
ATOM 677 N N . PHE A 1 122 ? 26.224 59.043 27.920 1.00 11.70 88 PHE A N 1
ATOM 678 C CA . PHE A 1 122 ? 25.765 58.330 26.725 1.00 13.64 88 PHE A CA 1
ATOM 679 C C . PHE A 1 122 ? 24.254 58.308 26.573 1.00 14.15 88 PHE A C 1
ATOM 680 O O . PHE A 1 122 ? 23.503 58.571 27.527 1.00 13.32 88 PHE A O 1
ATOM 688 N N . VAL A 1 123 ? 23.820 57.994 25.353 1.00 12.26 89 VAL A N 1
ATOM 689 C CA . VAL A 1 123 ? 22.409 57.834 25.037 1.00 10.61 89 VAL A CA 1
ATOM 690 C C . VAL A 1 123 ? 22.254 56.600 24.167 1.00 10.47 89 VAL A C 1
ATOM 691 O O . VAL A 1 123 ? 23.025 56.409 23.218 1.00 11.73 89 VAL A O 1
ATOM 695 N N . VAL A 1 124 ? 21.290 55.744 24.510 1.00 9.64 90 VAL A N 1
ATOM 696 C CA . VAL A 1 124 ? 20.898 54.627 23.656 1.00 11.66 90 VAL A CA 1
ATOM 697 C C . VAL A 1 124 ? 19.520 54.911 23.074 1.00 12.63 90 VAL A C 1
ATOM 698 O O . VAL A 1 124 ? 18.557 55.098 23.812 1.00 13.60 90 VAL A O 1
ATOM 702 N N . HIS A 1 125 ? 19.429 54.953 21.750 1.00 10.08 91 HIS A N 1
ATOM 703 C CA . HIS A 1 125 ? 18.146 55.170 21.076 1.00 11.24 91 HIS A CA 1
ATOM 704 C C . HIS A 1 125 ? 17.755 53.882 20.373 1.00 13.62 91 HIS A C 1
ATOM 705 O O . HIS A 1 125 ? 18.369 53.494 19.388 1.00 12.76 91 HIS A O 1
ATOM 712 N N . SER A 1 126 ? 16.764 53.182 20.917 1.00 13.54 92 SER A N 1
ATOM 713 C CA . SER A 1 126 ? 16.319 51.918 20.342 1.00 13.59 92 SER A CA 1
ATOM 714 C C . SER A 1 126 ? 14.811 52.015 20.243 1.00 18.76 92 SER A C 1
ATOM 715 O O . SER A 1 126 ? 14.069 51.381 20.997 1.00 17.65 92 SER A O 1
ATOM 718 N N . ILE A 1 127 ? 14.379 52.840 19.299 1.00 18.89 93 ILE A N 1
ATOM 719 C CA . ILE A 1 127 ? 12.980 53.196 19.141 1.00 20.25 93 ILE A CA 1
ATOM 720 C C . ILE A 1 127 ? 12.600 52.979 17.699 1.00 19.34 93 ILE A C 1
ATOM 721 O O . ILE A 1 127 ? 13.117 53.661 16.813 1.00 21.27 93 ILE A O 1
ATOM 726 N N . ALA A 1 128 ? 11.712 52.027 17.455 1.00 18.96 94 ALA A N 1
ATOM 727 C CA . ALA A 1 128 ? 11.210 51.798 16.106 1.00 21.44 94 ALA A CA 1
ATOM 728 C C . ALA A 1 128 ? 9.729 51.465 16.136 1.00 25.36 94 ALA A C 1
ATOM 729 O O . ALA A 1 128 ? 9.265 50.686 16.984 1.00 23.68 94 ALA A O 1
ATOM 731 N N . PHE A 1 129 ? 8.988 52.057 15.203 1.00 21.37 95 PHE A N 1
ATOM 732 C CA . PHE A 1 129 ? 7.573 51.771 15.079 1.00 22.70 95 PHE A CA 1
ATOM 733 C C . PHE A 1 129 ? 7.141 51.921 13.640 1.00 19.39 95 PHE A C 1
ATOM 734 O O . PHE A 1 129 ? 7.579 52.851 12.949 1.00 17.93 95 PHE A O 1
ATOM 742 N N . SER A 1 130 ? 6.283 51.004 13.200 1.00 20.33 96 SER A N 1
ATOM 743 C CA . SER A 1 130 ? 5.512 51.171 11.969 1.00 19.34 96 SER A CA 1
ATOM 744 C C . SER A 1 130 ? 4.201 50.412 12.140 1.00 21.71 96 SER A C 1
ATOM 745 O O . SER A 1 130 ? 4.098 49.536 13.008 1.00 22.15 96 SER A O 1
ATOM 748 N N . ASP A 1 131 ? 3.200 50.743 11.328 1.00 18.55 97 ASP A N 1
ATOM 749 C CA . ASP A 1 131 ? 1.918 50.034 11.390 1.00 20.35 97 ASP A CA 1
ATOM 750 C C . ASP A 1 131 ? 2.150 48.590 10.974 1.00 22.13 97 ASP A C 1
ATOM 751 O O . ASP A 1 131 ? 2.536 48.323 9.838 1.00 20.08 97 ASP A O 1
ATOM 756 N N . LYS A 1 132 ? 1.925 47.654 11.897 1.00 21.96 98 LYS A N 1
ATOM 757 C CA . LYS A 1 132 ? 2.146 46.246 11.601 1.00 24.11 98 LYS A CA 1
ATOM 758 C C . LYS A 1 132 ? 1.283 45.741 10.446 1.00 22.02 98 LYS A C 1
ATOM 759 O O . LYS A 1 132 ? 1.674 44.802 9.742 1.00 21.47 98 LYS A O 1
ATOM 765 N N . ASN A 1 133 ? 0.129 46.375 10.234 1.00 20.27 99 ASN A N 1
ATOM 766 C CA . ASN A 1 133 ? -0.757 45.975 9.142 1.00 25.70 99 ASN A CA 1
ATOM 767 C C . ASN A 1 133 ? -0.145 46.239 7.778 1.00 24.91 99 ASN A C 1
ATOM 768 O O . ASN A 1 133 ? -0.582 45.675 6.770 1.00 26.37 99 ASN A O 1
ATOM 773 N N . GLU A 1 134 ? 0.861 47.108 7.755 1.00 20.20 100 GLU A N 1
ATOM 774 C CA . GLU A 1 134 ? 1.514 47.491 6.509 1.00 19.73 100 GLU A CA 1
ATOM 775 C C . GLU A 1 134 ? 2.887 46.849 6.370 1.00 21.95 100 GLU A C 1
ATOM 776 O O . GLU A 1 134 ? 3.568 47.059 5.370 1.00 19.71 100 GLU A O 1
ATOM 782 N N . LEU A 1 135 ? 3.291 46.068 7.371 1.00 20.74 101 LEU A N 1
ATOM 783 C CA . LEU A 1 135 ? 4.547 45.320 7.284 1.00 21.38 101 LEU A CA 1
ATOM 784 C C . LEU A 1 135 ? 4.270 43.924 6.743 1.00 24.57 101 LEU A C 1
ATOM 785 O O . LEU A 1 135 ? 4.598 42.904 7.364 1.00 23.30 101 LEU A O 1
ATOM 790 N N . ARG A 1 136 ? 3.642 43.901 5.576 1.00 21.29 102 ARG A N 1
ATOM 791 C CA . ARG A 1 136 ? 3.279 42.681 4.883 1.00 24.02 102 ARG A CA 1
ATOM 792 C C . ARG A 1 136 ? 2.792 43.127 3.525 1.00 22.61 102 ARG A C 1
ATOM 793 O O . ARG A 1 136 ? 2.380 44.277 3.359 1.00 25.40 102 ARG A O 1
ATOM 801 N N . GLY A 1 137 ? 2.845 42.242 2.544 1.00 20.89 103 GLY A N 1
ATOM 802 C CA . GLY A 1 137 ? 2.484 42.640 1.197 1.00 22.25 103 GLY A CA 1
ATOM 803 C C . GLY A 1 137 ? 3.512 43.589 0.610 1.00 22.14 103 GLY A C 1
ATOM 804 O O . GLY A 1 137 ? 4.547 43.849 1.223 1.00 20.35 103 GLY A O 1
ATOM 805 N N . PRO A 1 138 ? 3.234 44.114 -0.586 1.00 17.43 104 PRO A N 1
ATOM 806 C CA . PRO A 1 138 ? 4.216 44.946 -1.294 1.00 16.17 104 PRO A CA 1
ATOM 807 C C . PRO A 1 138 ? 4.485 46.285 -0.611 1.00 16.16 104 PRO A C 1
ATOM 808 O O . PRO A 1 138 ? 3.585 46.855 0.020 1.00 15.92 104 PRO A O 1
ATOM 812 N N . TYR A 1 139 ? 5.717 46.777 -0.734 1.00 14.00 105 TYR A N 1
ATOM 813 C CA . TYR A 1 139 ? 6.074 48.069 -0.166 1.00 14.46 105 TYR A CA 1
ATOM 814 C C . TYR A 1 139 ? 5.179 49.178 -0.741 1.00 13.28 105 TYR A C 1
ATOM 815 O O . TYR A 1 139 ? 4.830 50.125 -0.041 1.00 15.30 105 TYR A O 1
ATOM 824 N N . TYR A 1 140 ? 4.799 49.058 -2.010 1.00 14.67 106 TYR A N 1
ATOM 825 C CA . TYR A 1 140 ? 4.073 50.145 -2.665 1.00 15.57 106 TYR A CA 1
ATOM 826 C C . TYR A 1 140 ? 2.709 50.432 -2.047 1.00 15.57 106 TYR A C 1
ATOM 827 O O . TYR A 1 140 ? 2.117 51.489 -2.302 1.00 18.10 106 TYR A O 1
ATOM 836 N N . ASN A 1 141 ? 2.213 49.510 -1.233 1.00 16.02 107 ASN A N 1
ATOM 837 C CA . ASN A 1 141 ? 0.933 49.752 -0.566 1.00 16.41 107 ASN A CA 1
ATOM 838 C C . ASN A 1 141 ? 1.073 50.506 0.752 1.00 20.58 107 ASN A C 1
ATOM 839 O O . ASN A 1 141 ? 0.099 50.690 1.483 1.00 19.93 107 ASN A O 1
ATOM 844 N N . THR A 1 142 ? 2.291 50.945 1.054 1.00 15.69 108 THR A N 1
ATOM 845 C CA . THR A 1 142 ? 2.522 51.776 2.230 1.00 14.20 108 THR A CA 1
ATOM 846 C C . THR A 1 142 ? 1.686 53.046 2.163 1.00 16.31 108 THR A C 1
ATOM 847 O O . THR A 1 142 ? 1.694 53.744 1.144 1.00 13.76 108 THR A O 1
ATOM 851 N N . SER A 1 143 ? 0.965 53.353 3.241 1.00 16.01 109 SER A N 1
ATOM 852 C CA . SER A 1 143 ? 0.166 54.579 3.265 1.00 15.08 109 SER A CA 1
ATOM 853 C C . SER A 1 143 ? 1.021 55.788 3.624 1.00 14.55 109 SER A C 1
ATOM 854 O O . SER A 1 143 ? 2.049 55.658 4.299 1.00 14.35 109 SER A O 1
ATOM 857 N N . ARG A 1 144 ? 0.592 56.960 3.156 1.00 15.15 110 ARG A N 1
ATOM 858 C CA . ARG A 1 144 ? 1.232 58.234 3.472 1.00 14.22 110 ARG A CA 1
ATOM 859 C C . ARG A 1 144 ? 1.323 58.461 4.982 1.00 13.19 110 ARG A C 1
ATOM 860 O O . ARG A 1 144 ? 2.379 58.830 5.492 1.00 14.67 110 ARG A O 1
ATOM 868 N N . ASP A 1 145 ? 0.227 58.231 5.701 1.00 14.86 111 ASP A N 1
ATOM 869 C CA . ASP A 1 145 ? 0.236 58.451 7.146 1.00 15.13 111 ASP A CA 1
ATOM 870 C C . ASP A 1 145 ? 1.214 57.511 7.847 1.00 14.85 111 ASP A C 1
ATOM 871 O O . ASP A 1 145 ? 1.935 57.926 8.757 1.00 15.29 111 ASP A O 1
ATOM 876 N N . ASN A 1 146 ? 1.232 56.246 7.440 1.00 13.34 112 ASN A N 1
ATOM 877 C CA . ASN A 1 146 ? 2.187 55.312 8.043 1.00 13.96 112 ASN A CA 1
ATOM 878 C C . ASN A 1 146 ? 3.626 55.670 7.690 1.00 15.15 112 ASN A C 1
ATOM 879 O O . ASN A 1 146 ? 4.523 55.546 8.518 1.00 15.36 112 ASN A O 1
ATOM 884 N N . PHE A 1 147 ? 3.851 56.088 6.452 1.00 12.98 113 PHE A N 1
ATOM 885 C CA . PHE A 1 147 ? 5.184 56.526 6.056 1.00 14.18 113 PHE A CA 1
ATOM 886 C C . PHE A 1 147 ? 5.652 57.674 6.957 1.00 13.71 113 PHE A C 1
ATOM 887 O O . PHE A 1 147 ? 6.780 57.651 7.489 1.00 14.74 113 PHE A O 1
ATOM 895 N N . ILE A 1 148 ? 4.783 58.662 7.153 1.00 13.94 114 ILE A N 1
ATOM 896 C CA . ILE A 1 148 ? 5.131 59.821 7.978 1.00 14.00 114 ILE A CA 1
ATOM 897 C C . ILE A 1 148 ? 5.387 59.451 9.436 1.00 13.76 114 ILE A C 1
ATOM 898 O O . ILE A 1 148 ? 6.378 59.897 10.026 1.00 13.72 114 ILE A O 1
ATOM 903 N N . GLN A 1 149 ? 4.499 58.653 10.025 1.00 12.48 115 GLN A N 1
ATOM 904 C CA . GLN A 1 149 ? 4.634 58.303 11.438 1.00 12.57 115 GLN A CA 1
ATOM 905 C C . GLN A 1 149 ? 5.860 57.432 11.650 1.00 13.35 115 GLN A C 1
ATOM 906 O O . GLN A 1 149 ? 6.602 57.606 12.622 1.00 13.26 115 GLN A O 1
ATOM 912 N N . THR A 1 150 ? 6.079 56.509 10.725 1.00 13.54 116 THR A N 1
ATOM 913 C CA . THR A 1 150 ? 7.234 55.629 10.802 1.00 13.37 116 THR A CA 1
ATOM 914 C C . THR A 1 150 ? 8.498 56.467 10.708 1.00 13.48 116 THR A C 1
ATOM 915 O O . THR A 1 150 ? 9.448 56.256 11.459 1.00 12.47 116 THR A O 1
ATOM 919 N N . MET A 1 151 ? 8.514 57.436 9.802 1.00 12.94 117 MET A N 1
ATOM 920 C CA . MET A 1 151 ? 9.654 58.347 9.712 1.00 13.09 117 MET A CA 1
ATOM 921 C C . MET A 1 151 ? 9.886 59.169 10.974 1.00 13.23 117 MET A C 1
ATOM 922 O O . MET A 1 151 ? 11.022 59.316 11.423 1.00 12.89 117 MET A O 1
ATOM 927 N N . LEU A 1 152 ? 8.824 59.740 11.534 1.00 11.07 118 LEU A N 1
ATOM 928 C CA . LEU A 1 152 ? 8.978 60.575 12.719 1.00 12.72 118 LEU A CA 1
ATOM 929 C C . LEU A 1 152 ? 9.436 59.769 13.930 1.00 12.60 118 LEU A C 1
ATOM 930 O O . LEU A 1 152 ? 10.284 60.234 14.698 1.00 14.63 118 LEU A O 1
ATOM 935 N N . VAL A 1 153 ? 8.880 58.576 14.108 1.00 11.52 119 VAL A N 1
ATOM 936 C CA . VAL A 1 153 ? 9.228 57.773 15.288 1.00 14.28 119 VAL A CA 1
ATOM 937 C C . VAL A 1 153 ? 10.558 57.056 15.119 1.00 15.32 119 VAL A C 1
ATOM 938 O O . VAL A 1 153 ? 11.400 57.074 16.023 1.00 15.34 119 VAL A O 1
ATOM 942 N N . SER A 1 154 ? 10.749 56.429 13.966 1.00 14.78 120 SER A N 1
ATOM 943 C CA . SER A 1 154 ? 11.906 55.549 13.774 1.00 14.70 120 SER A CA 1
ATOM 944 C C . SER A 1 154 ? 13.145 56.274 13.279 1.00 15.29 120 SER A C 1
ATOM 945 O O . SER A 1 154 ? 14.261 55.761 13.409 1.00 15.78 120 SER A O 1
ATOM 948 N N . CYS A 1 155 ? 12.965 57.453 12.692 1.00 12.81 121 CYS A N 1
ATOM 949 C CA . CYS A 1 155 ? 14.113 58.222 12.223 1.00 12.41 121 CYS A CA 1
ATOM 950 C C . CYS A 1 155 ? 14.278 59.556 12.929 1.00 13.05 121 CYS A C 1
ATOM 951 O O . CYS A 1 155 ? 15.283 59.781 13.590 1.00 14.09 121 CYS A O 1
ATOM 954 N N . PHE A 1 156 ? 13.292 60.445 12.821 1.00 11.83 122 PHE A N 1
ATOM 955 C CA . PHE A 1 156 ? 13.537 61.808 13.258 1.00 11.88 122 PHE A CA 1
ATOM 956 C C . PHE A 1 156 ? 13.683 61.939 14.768 1.00 10.26 122 PHE A C 1
ATOM 957 O O . PHE A 1 156 ? 14.346 62.869 15.260 1.00 12.73 122 PHE A O 1
ATOM 965 N N . SER A 1 157 ? 13.089 61.007 15.509 1.00 12.87 123 SER A N 1
ATOM 966 C CA . SER A 1 157 ? 13.214 61.067 16.962 1.00 11.69 123 SER A CA 1
ATOM 967 C C . SER A 1 157 ? 14.676 60.981 17.386 1.00 12.26 123 SER A C 1
ATOM 968 O O . SER A 1 157 ? 15.040 61.532 18.419 1.00 10.72 123 SER A O 1
ATOM 971 N N . PHE A 1 158 ? 15.522 60.337 16.579 1.00 10.62 124 PHE A N 1
ATOM 972 C CA . PHE A 1 158 ? 16.941 60.293 16.927 1.00 11.59 124 PHE A CA 1
ATOM 973 C C . PHE A 1 158 ? 17.542 61.686 16.834 1.00 11.37 124 PHE A C 1
ATOM 974 O O . PHE A 1 158 ? 18.323 62.089 17.674 1.00 10.97 124 PHE A O 1
ATOM 982 N N . THR A 1 159 ? 17.179 62.436 15.804 1.00 9.75 125 THR A N 1
ATOM 983 C CA . THR A 1 159 ? 17.674 63.806 15.677 1.00 9.93 125 THR A CA 1
ATOM 984 C C . THR A 1 159 ? 17.190 64.686 16.834 1.00 10.20 125 THR A C 1
ATOM 985 O O . THR A 1 159 ? 17.988 65.433 17.424 1.00 10.85 125 THR A O 1
ATOM 989 N N . GLU A 1 160 ? 15.895 64.581 17.155 1.00 11.96 126 GLU A N 1
ATOM 990 C CA . GLU A 1 160 ? 15.323 65.310 18.299 1.00 11.72 126 GLU A CA 1
ATOM 991 C C . GLU A 1 160 ? 16.091 65.014 19.602 1.00 10.88 126 GLU A C 1
ATOM 992 O O . GLU A 1 160 ? 16.463 65.932 20.382 1.00 12.26 126 GLU A O 1
ATOM 998 N N . ILE A 1 161 ? 16.352 63.724 19.809 1.00 11.45 127 ILE A N 1
ATOM 999 C CA . ILE A 1 161 ? 16.983 63.282 21.054 1.00 11.42 127 ILE A CA 1
ATOM 1000 C C . ILE A 1 161 ? 18.454 63.680 21.109 1.00 11.91 127 ILE A C 1
ATOM 1001 O O . ILE A 1 161 ? 18.905 64.212 22.115 1.00 12.61 127 ILE A O 1
ATOM 1006 N N . VAL A 1 162 ? 19.185 63.449 20.020 1.00 10.90 128 VAL A N 1
ATOM 1007 C CA . VAL A 1 162 ? 20.604 63.783 19.958 1.00 10.32 128 VAL A CA 1
ATOM 1008 C C . VAL A 1 162 ? 20.818 65.263 20.209 1.00 12.31 128 VAL A C 1
ATOM 1009 O O . VAL A 1 162 ? 21.696 65.638 20.988 1.00 10.80 128 VAL A O 1
ATOM 1013 N N . ARG A 1 163 ? 20.017 66.120 19.570 1.00 10.83 129 ARG A N 1
ATOM 1014 C CA . ARG A 1 163 ? 20.288 67.538 19.710 1.00 10.68 129 ARG A CA 1
ATOM 1015 C C . ARG A 1 163 ? 19.951 68.028 21.110 1.00 11.71 129 ARG A C 1
ATOM 1016 O O . ARG A 1 163 ? 20.595 68.980 21.601 1.00 11.28 129 ARG A O 1
ATOM 1024 N N . ARG A 1 164 ? 18.982 67.379 21.764 1.00 11.22 130 ARG A N 1
ATOM 1025 C CA . ARG A 1 164 ? 18.777 67.696 23.193 1.00 11.57 130 ARG A CA 1
ATOM 1026 C C . ARG A 1 164 ? 19.904 67.178 24.098 1.00 12.58 130 ARG A C 1
ATOM 1027 O O . ARG A 1 164 ? 20.383 67.897 24.997 1.00 12.25 130 ARG A O 1
ATOM 1035 N N . ALA A 1 165 ? 20.327 65.939 23.848 1.00 11.63 131 ALA A N 1
ATOM 1036 C CA . ALA A 1 165 ? 21.346 65.279 24.677 1.00 11.62 131 ALA A CA 1
ATOM 1037 C C . ALA A 1 165 ? 22.697 65.956 24.571 1.00 11.88 131 ALA A C 1
ATOM 1038 O O . ALA A 1 165 ? 23.466 65.979 25.531 1.00 10.90 131 ALA A O 1
ATOM 1040 N N . ALA A 1 166 ? 23.006 66.522 23.409 1.00 11.50 132 ALA A N 1
ATOM 1041 C CA . ALA A 1 166 ? 24.311 67.146 23.233 1.00 12.01 132 ALA A CA 1
ATOM 1042 C C . ALA A 1 166 ? 24.513 68.313 24.186 1.00 10.96 132 ALA A C 1
ATOM 1043 O O . ALA A 1 166 ? 25.650 68.634 24.542 1.00 13.28 132 ALA A O 1
ATOM 1045 N N . GLN A 1 167 ? 23.410 68.939 24.598 1.00 10.96 133 GLN A N 1
ATOM 1046 C CA . GLN A 1 167 ? 23.471 70.038 25.562 1.00 14.93 133 GLN A CA 1
ATOM 1047 C C . GLN A 1 167 ? 23.865 69.558 26.960 1.00 15.68 133 GLN A C 1
ATOM 1048 O O . GLN A 1 167 ? 24.144 70.371 27.844 1.00 16.64 133 GLN A O 1
ATOM 1054 N N . LEU A 1 168 ? 23.874 68.240 27.159 1.00 13.61 134 LEU A N 1
ATOM 1055 C CA . LEU A 1 168 ? 24.302 67.642 28.424 1.00 13.90 134 LEU A CA 1
ATOM 1056 C C . LEU A 1 168 ? 25.676 66.982 28.289 1.00 14.23 134 LEU A C 1
ATOM 1057 O O . LEU A 1 168 ? 26.104 66.249 29.183 1.00 14.62 134 LEU A O 1
ATOM 1062 N N . MET A 1 169 ? 26.375 67.255 27.184 1.00 12.64 135 MET A N 1
ATOM 1063 C CA . MET A 1 169 ? 27.688 66.646 26.938 1.00 14.22 135 MET A CA 1
ATOM 1064 C C . MET A 1 169 ? 28.767 67.682 26.658 1.00 13.64 135 MET A C 1
ATOM 1065 O O . MET A 1 169 ? 29.382 67.680 25.585 1.00 14.02 135 MET A O 1
ATOM 1070 N N . PRO A 1 170 ? 29.030 68.561 27.634 1.00 15.52 136 PRO A N 1
ATOM 1071 C CA . PRO A 1 170 ? 29.954 69.674 27.398 1.00 19.00 136 PRO A CA 1
ATOM 1072 C C . PRO A 1 170 ? 31.370 69.194 27.107 1.00 20.45 136 PRO A C 1
ATOM 1073 O O . PRO A 1 170 ? 32.087 69.882 26.375 1.00 22.86 136 PRO A O 1
ATOM 1077 N N . HIS A 1 171 ? 31.757 68.035 27.635 1.00 16.42 137 HIS A N 1
ATOM 1078 C CA . HIS A 1 171 ? 33.092 67.504 27.378 1.00 19.23 137 HIS A CA 1
ATOM 1079 C C . HIS A 1 171 ? 33.067 66.280 26.476 1.00 17.04 137 HIS A C 1
ATOM 1080 O O . HIS A 1 171 ? 33.995 65.471 26.502 1.00 22.57 137 HIS A O 1
ATOM 1087 N N . GLY A 1 172 ? 32.004 66.135 25.691 1.00 17.47 138 GLY A N 1
ATOM 1088 C CA . GLY A 1 172 ? 31.904 65.011 24.771 1.00 14.41 138 GLY A CA 1
ATOM 1089 C C . GLY A 1 172 ? 31.135 63.839 25.337 1.00 16.41 138 GLY A C 1
ATOM 1090 O O . GLY A 1 172 ? 30.675 63.877 26.471 1.00 14.24 138 GLY A O 1
ATOM 1091 N N . GLY A 1 173 ? 31.000 62.779 24.550 1.00 11.95 139 GLY A N 1
ATOM 1092 C CA . GLY A 1 173 ? 30.200 61.645 24.974 1.00 11.91 139 GLY A CA 1
ATOM 1093 C C . GLY A 1 173 ? 29.956 60.775 23.762 1.00 11.61 139 GLY A C 1
ATOM 1094 O O . GLY A 1 173 ? 30.635 60.917 22.750 1.00 11.55 139 GLY A O 1
ATOM 1095 N N . ALA A 1 174 ? 28.993 59.868 23.861 1.00 11.40 140 ALA A N 1
ATOM 1096 C CA . ALA A 1 174 ? 28.752 58.912 22.783 1.00 9.43 140 ALA A CA 1
ATOM 1097 C C . ALA A 1 174 ? 27.295 58.510 22.763 1.00 11.34 140 ALA A C 1
ATOM 1098 O O . ALA A 1 174 ? 26.650 58.377 23.813 1.00 11.44 140 ALA A O 1
ATOM 1100 N N . MET A 1 175 ? 26.753 58.334 21.562 1.00 10.07 141 MET A N 1
ATOM 1101 C CA . MET A 1 175 ? 25.374 57.909 21.427 1.00 9.95 141 MET A CA 1
ATOM 1102 C C . MET A 1 175 ? 25.277 56.853 20.342 1.00 10.46 141 MET A C 1
ATOM 1103 O O . MET A 1 175 ? 26.099 56.808 19.403 1.00 10.69 141 MET A O 1
ATOM 1108 N N . ILE A 1 176 ? 24.281 55.985 20.484 1.00 10.15 142 ILE A N 1
ATOM 1109 C CA . ILE A 1 176 ? 23.985 55.006 19.448 1.00 10.73 142 ILE A CA 1
ATOM 1110 C C . ILE A 1 176 ? 22.517 54.954 19.104 1.00 10.46 142 ILE A C 1
ATOM 1111 O O . ILE A 1 176 ? 21.649 55.278 19.939 1.00 10.77 142 ILE A O 1
ATOM 1116 N N . THR A 1 177 ? 22.251 54.544 17.863 1.00 9.41 143 THR A N 1
ATOM 1117 C CA . THR A 1 177 ? 20.897 54.147 17.485 1.00 9.37 143 THR A CA 1
ATOM 1118 C C . THR A 1 177 ? 20.938 52.723 16.933 1.00 11.39 143 THR A C 1
ATOM 1119 O O . THR A 1 177 ? 22.020 52.169 16.741 1.00 11.13 143 THR A O 1
ATOM 1123 N N . LEU A 1 178 ? 19.767 52.127 16.717 1.00 9.99 144 LEU A N 1
ATOM 1124 C CA . LEU A 1 178 ? 19.657 50.761 16.234 1.00 10.35 144 LEU A CA 1
ATOM 1125 C C . LEU A 1 178 ? 19.089 50.772 14.835 1.00 11.14 144 LEU A C 1
ATOM 1126 O O . LEU A 1 178 ? 18.125 51.490 14.546 1.00 11.67 144 LEU A O 1
ATOM 1131 N N . THR A 1 179 ? 19.706 50.000 13.955 1.00 10.40 145 THR A N 1
ATOM 1132 C CA . THR A 1 179 ? 19.200 49.846 12.606 1.00 10.81 145 THR A CA 1
ATOM 1133 C C . THR A 1 179 ? 19.228 48.373 12.183 1.00 12.12 145 THR A C 1
ATOM 1134 O O . THR A 1 179 ? 19.487 47.465 13.002 1.00 11.05 145 THR A O 1
ATOM 1138 N N . TYR A 1 180 ? 18.938 48.138 10.908 1.00 13.63 146 TYR A N 1
ATOM 1139 C CA . TYR A 1 180 ? 18.836 46.791 10.365 1.00 12.99 146 TYR A CA 1
ATOM 1140 C C . TYR A 1 180 ? 19.175 46.846 8.893 1.00 12.98 146 TYR A C 1
ATOM 1141 O O . TYR A 1 180 ? 18.828 47.822 8.210 1.00 13.76 146 TYR A O 1
ATOM 1150 N N . GLY A 1 181 ? 19.836 45.802 8.398 1.00 12.56 147 GLY A N 1
ATOM 1151 C CA . GLY A 1 181 ? 20.305 45.770 7.023 1.00 13.49 147 GLY A CA 1
ATOM 1152 C C . GLY A 1 181 ? 19.213 45.820 5.964 1.00 14.52 147 GLY A C 1
ATOM 1153 O O . GLY A 1 181 ? 19.512 45.990 4.783 1.00 13.26 147 GLY A O 1
ATOM 1154 N N . GLY A 1 182 ? 17.957 45.677 6.384 1.00 12.75 148 GLY A N 1
ATOM 1155 C CA . GLY A 1 182 ? 16.823 45.841 5.488 1.00 11.46 148 GLY A CA 1
ATOM 1156 C C . GLY A 1 182 ? 16.702 47.274 4.984 1.00 12.95 148 GLY A C 1
ATOM 1157 O O . GLY A 1 182 ? 15.905 47.565 4.088 1.00 11.90 148 GLY A O 1
ATOM 1158 N N . SER A 1 183 ? 17.482 48.180 5.563 1.00 10.93 149 SER A N 1
ATOM 1159 C CA . SER A 1 183 ? 17.488 49.568 5.100 1.00 12.55 149 SER A CA 1
ATOM 1160 C C . SER A 1 183 ? 17.941 49.680 3.645 1.00 17.11 149 SER A C 1
ATOM 1161 O O . SER A 1 183 ? 17.378 50.465 2.880 1.00 18.60 149 SER A O 1
ATOM 1164 N N . MET A 1 184 ? 18.958 48.921 3.243 1.00 16.02 150 MET A N 1
ATOM 1165 C CA . MET A 1 184 ? 19.431 49.086 1.857 1.00 22.86 150 MET A CA 1
ATOM 1166 C C . MET A 1 184 ? 19.578 47.785 1.061 1.00 18.29 150 MET A C 1
ATOM 1167 O O . MET A 1 184 ? 20.067 47.792 -0.069 1.00 17.47 150 MET A O 1
ATOM 1172 N N . ARG A 1 185 ? 19.135 46.675 1.645 1.00 15.05 151 ARG A N 1
ATOM 1173 C CA . ARG A 1 185 ? 18.928 45.453 0.879 1.00 14.12 151 ARG A CA 1
ATOM 1174 C C . ARG A 1 185 ? 17.530 44.990 1.200 1.00 15.53 151 ARG A C 1
ATOM 1175 O O . ARG A 1 185 ? 17.074 45.146 2.323 1.00 13.79 151 ARG A O 1
ATOM 1183 N N . VAL A 1 186 ? 16.832 44.456 0.206 1.00 11.92 152 VAL A N 1
ATOM 1184 C CA . VAL A 1 186 ? 15.392 44.258 0.339 1.00 14.01 152 VAL A CA 1
ATOM 1185 C C . VAL A 1 186 ? 15.006 43.013 1.133 1.00 13.24 152 VAL A C 1
ATOM 1186 O O . VAL A 1 186 ? 15.299 41.893 0.717 1.00 14.29 152 VAL A O 1
ATOM 1190 N N . VAL A 1 187 ? 14.343 43.233 2.273 1.00 12.90 153 VAL A N 1
ATOM 1191 C CA . VAL A 1 187 ? 13.805 42.169 3.119 1.00 14.99 153 VAL A CA 1
ATOM 1192 C C . VAL A 1 187 ? 12.292 42.175 2.924 1.00 15.91 153 VAL A C 1
ATOM 1193 O O . VAL A 1 187 ? 11.657 43.209 3.076 1.00 15.16 153 VAL A O 1
ATOM 1197 N N . PRO A 1 188 ? 11.704 41.016 2.599 1.00 19.35 154 PRO A N 1
ATOM 1198 C CA . PRO A 1 188 ? 10.254 41.000 2.364 1.00 18.32 154 PRO A CA 1
ATOM 1199 C C . PRO A 1 188 ? 9.489 41.494 3.580 1.00 15.82 154 PRO A C 1
ATOM 1200 O O . PRO A 1 188 ? 9.858 41.181 4.716 1.00 17.80 154 PRO A O 1
ATOM 1204 N N . ASN A 1 189 ? 8.468 42.310 3.320 1.00 17.49 155 ASN A N 1
ATOM 1205 C CA . ASN A 1 189 ? 7.568 42.832 4.343 1.00 18.49 155 ASN A CA 1
ATOM 1206 C C . ASN A 1 189 ? 8.133 43.952 5.216 1.00 16.64 155 ASN A C 1
ATOM 1207 O O . ASN A 1 189 ? 7.394 44.566 5.980 1.00 16.89 155 ASN A O 1
ATOM 1212 N N . TYR A 1 190 ? 9.426 44.241 5.107 1.00 14.72 156 TYR A N 1
ATOM 1213 C CA . TYR A 1 190 ? 9.998 45.266 5.972 1.00 13.60 156 TYR A CA 1
ATOM 1214 C C . TYR A 1 190 ? 9.461 46.648 5.592 1.00 15.73 156 TYR A C 1
ATOM 1215 O O . TYR A 1 190 ? 9.329 47.529 6.451 1.00 14.27 156 TYR A O 1
ATOM 1224 N N . ASN A 1 191 ? 9.154 46.815 4.302 1.00 14.82 157 ASN A N 1
ATOM 1225 C CA . ASN A 1 191 ? 8.350 47.933 3.794 1.00 13.43 157 ASN A CA 1
ATOM 1226 C C . ASN A 1 191 ? 8.694 49.319 4.346 1.00 14.01 157 ASN A C 1
ATOM 1227 O O . ASN A 1 191 ? 9.825 49.760 4.182 1.00 13.44 157 ASN A O 1
ATOM 1232 N N . ALA A 1 192 ? 7.760 49.992 5.018 1.00 12.37 158 ALA A N 1
ATOM 1233 C CA . ALA A 1 192 ? 8.024 51.374 5.451 1.00 12.62 158 ALA A CA 1
ATOM 1234 C C . ALA A 1 192 ? 9.217 51.535 6.384 1.00 15.03 158 ALA A C 1
ATOM 1235 O O . ALA A 1 192 ? 9.794 52.630 6.470 1.00 15.33 158 ALA A O 1
ATOM 1237 N N . MET A 1 193 ? 9.566 50.476 7.109 1.00 12.35 159 MET A N 1
ATOM 1238 C CA . MET A 1 193 ? 10.707 50.558 8.014 1.00 13.48 159 MET A CA 1
ATOM 1239 C C . MET A 1 193 ? 12.007 50.719 7.241 1.00 11.88 159 MET A C 1
ATOM 1240 O O . MET A 1 193 ? 12.986 51.233 7.779 1.00 12.03 159 MET A O 1
ATOM 1245 N N . ALA A 1 194 ? 12.028 50.272 5.990 1.00 10.25 160 ALA A N 1
ATOM 1246 C CA . ALA A 1 194 ? 13.279 50.325 5.235 1.00 11.75 160 ALA A CA 1
ATOM 1247 C C . ALA A 1 194 ? 13.740 51.752 4.926 1.00 10.84 160 ALA A C 1
ATOM 1248 O O . ALA A 1 194 ? 14.871 52.119 5.270 1.00 11.25 160 ALA A O 1
ATOM 1250 N N . PRO A 1 195 ? 12.880 52.579 4.297 1.00 11.76 161 PRO A N 1
ATOM 1251 C CA . PRO A 1 195 ? 13.337 53.961 4.110 1.00 11.05 161 PRO A CA 1
ATOM 1252 C C . PRO A 1 195 ? 13.579 54.688 5.426 1.00 11.72 161 PRO A C 1
ATOM 1253 O O . PRO A 1 195 ? 14.423 55.590 5.465 1.00 10.76 161 PRO A O 1
ATOM 1257 N N . ALA A 1 196 ? 12.838 54.332 6.471 1.00 10.88 162 ALA A N 1
ATOM 1258 C CA . ALA A 1 196 ? 13.001 55.005 7.758 1.00 10.73 162 ALA A CA 1
ATOM 1259 C C . ALA A 1 196 ? 14.380 54.695 8.322 1.00 11.33 162 ALA A C 1
ATOM 1260 O O . ALA A 1 196 ? 15.079 55.598 8.806 1.00 11.33 162 ALA A O 1
ATOM 1262 N N . LYS A 1 197 ? 14.787 53.431 8.242 1.00 10.72 163 LYS A N 1
ATOM 1263 C CA . LYS A 1 197 ? 16.104 53.053 8.755 1.00 10.88 163 LYS A CA 1
ATOM 1264 C C . LYS A 1 197 ? 17.198 53.633 7.878 1.00 10.33 163 LYS A C 1
ATOM 1265 O O . LYS A 1 197 ? 18.240 54.030 8.375 1.00 10.43 163 LYS A O 1
ATOM 1271 N N . SER A 1 198 ? 16.965 53.698 6.571 1.00 10.09 164 SER A N 1
ATOM 1272 C CA . SER A 1 198 ? 17.985 54.279 5.699 1.00 8.74 164 SER A CA 1
ATOM 1273 C C . SER A 1 198 ? 18.187 55.763 6.017 1.00 11.30 164 SER A C 1
ATOM 1274 O O . SER A 1 198 ? 19.321 56.266 6.083 1.00 10.77 164 SER A O 1
ATOM 1277 N N . ALA A 1 199 ? 17.079 56.468 6.228 1.00 9.71 165 ALA A N 1
ATOM 1278 C CA . ALA A 1 199 ? 17.126 57.862 6.657 1.00 9.51 165 ALA A CA 1
ATOM 1279 C C . ALA A 1 199 ? 17.817 57.985 8.011 1.00 10.85 165 ALA A C 1
ATOM 1280 O O . ALA A 1 199 ? 18.561 58.937 8.248 1.00 9.84 165 ALA A O 1
ATOM 1282 N N . LEU A 1 200 ? 17.557 57.035 8.912 1.00 10.48 166 LEU A N 1
ATOM 1283 C CA . LEU A 1 200 ? 18.208 57.046 10.228 1.00 8.77 166 LEU A CA 1
ATOM 1284 C C . LEU A 1 200 ? 19.721 56.876 10.107 1.00 10.65 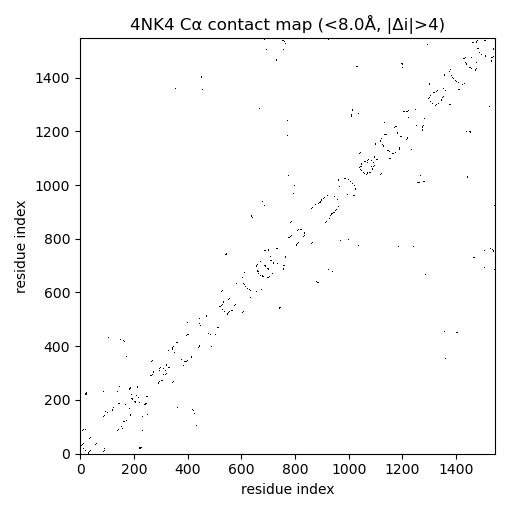166 LEU A C 1
ATOM 1285 O O . LEU A 1 200 ? 20.489 57.564 10.792 1.00 11.53 166 LEU A O 1
ATOM 1290 N N . GLU A 1 201 ? 20.145 55.974 9.230 1.00 10.12 167 GLU A N 1
ATOM 1291 C CA . GLU A 1 201 ? 21.576 55.754 9.016 1.00 10.38 167 GLU A CA 1
ATOM 1292 C C . GLU A 1 201 ? 22.224 57.006 8.443 1.00 10.67 167 GLU A C 1
ATOM 1293 O O . GLU A 1 201 ? 23.337 57.368 8.820 1.00 9.38 167 GLU A O 1
ATOM 1299 N N . SER A 1 202 ? 21.520 57.672 7.534 1.00 10.52 168 SER A N 1
ATOM 1300 C CA . SER A 1 202 ? 22.020 58.908 6.945 1.00 10.65 168 SER A CA 1
ATOM 1301 C C . SER A 1 202 ? 22.179 59.956 8.031 1.00 11.33 168 SER A C 1
ATOM 1302 O O . SER A 1 202 ? 23.209 60.623 8.143 1.00 9.99 168 SER A O 1
ATOM 1305 N N . SER A 1 203 ? 21.149 60.104 8.852 1.00 10.67 169 SER A N 1
ATOM 1306 C CA . SER A 1 203 ? 21.171 61.146 9.859 1.00 10.57 169 SER A CA 1
ATOM 1307 C C . SER A 1 203 ? 22.259 60.865 10.889 1.00 10.93 169 SER A C 1
ATOM 1308 O O . SER A 1 203 ? 22.858 61.794 11.407 1.00 10.27 169 SER A O 1
ATOM 1311 N N . THR A 1 204 ? 22.529 59.588 11.144 1.00 10.28 170 THR A N 1
ATOM 1312 C CA . THR A 1 204 ? 23.605 59.191 12.068 1.00 10.38 170 THR A CA 1
ATOM 1313 C C . THR A 1 204 ? 24.928 59.803 11.625 1.00 11.65 170 THR A C 1
ATOM 1314 O O . THR A 1 204 ? 25.680 60.373 12.430 1.00 11.21 170 THR A O 1
ATOM 1318 N N . LYS A 1 205 ? 25.200 59.734 10.326 1.00 11.09 171 LYS A N 1
ATOM 1319 C CA . LYS A 1 205 ? 26.440 60.269 9.807 1.00 9.12 171 LYS A CA 1
ATOM 1320 C C . LYS A 1 205 ? 26.456 61.792 9.811 1.00 8.20 171 LYS A C 1
ATOM 1321 O O . LYS A 1 205 ? 27.462 62.396 10.146 1.00 9.07 171 LYS A O 1
ATOM 1327 N N . TYR A 1 206 ? 25.340 62.422 9.450 1.00 9.66 172 TYR A N 1
ATOM 1328 C CA . TYR A 1 206 ? 25.279 63.875 9.507 1.00 10.85 172 TYR A CA 1
ATOM 1329 C C . TYR A 1 206 ? 25.417 64.395 10.930 1.00 8.83 172 TYR A C 1
ATOM 1330 O O . TYR A 1 206 ? 26.117 65.374 11.153 1.00 9.88 172 TYR A O 1
ATOM 1339 N N . LEU A 1 207 ? 24.793 63.719 11.893 1.00 9.92 173 LEU A N 1
ATOM 1340 C CA . LEU A 1 207 ? 24.919 64.152 13.286 1.00 10.21 173 LEU A CA 1
ATOM 1341 C C . LEU A 1 207 ? 26.346 63.953 13.787 1.00 10.28 173 LEU A C 1
ATOM 1342 O O . LEU A 1 207 ? 26.867 64.779 14.541 1.00 9.93 173 LEU A O 1
ATOM 1347 N N . ALA A 1 208 ? 26.988 62.875 13.348 1.00 9.48 174 ALA A N 1
ATOM 1348 C CA . ALA A 1 208 ? 28.371 62.601 13.736 1.00 10.62 174 ALA A CA 1
ATOM 1349 C C . ALA A 1 208 ? 29.272 63.753 13.273 1.00 9.85 174 ALA A C 1
ATOM 1350 O O . ALA A 1 208 ? 30.200 64.175 13.980 1.00 10.62 174 ALA A O 1
ATOM 1352 N N . CYS A 1 209 ? 28.996 64.277 12.088 1.00 10.38 175 CYS A N 1
ATOM 1353 C CA . CYS A 1 209 ? 29.744 65.441 11.615 1.00 9.56 175 CYS A CA 1
ATOM 1354 C C . CYS A 1 209 ? 29.377 66.722 12.368 1.00 11.80 175 CYS A C 1
ATOM 1355 O O . CYS A 1 209 ? 30.270 67.501 12.713 1.00 11.87 175 CYS A O 1
ATOM 1358 N N . ASP A 1 210 ? 28.092 66.926 12.664 1.00 11.39 176 ASP A N 1
ATOM 1359 C CA . ASP A 1 210 ? 27.690 68.127 13.405 1.00 10.15 176 ASP A CA 1
ATOM 1360 C C . ASP A 1 210 ? 28.382 68.199 14.766 1.00 10.72 176 ASP A C 1
ATOM 1361 O O . ASP A 1 210 ? 28.823 69.274 15.185 1.00 12.96 176 ASP A O 1
ATOM 1366 N N . TYR A 1 211 ? 28.475 67.055 15.445 1.00 11.49 177 TYR A N 1
ATOM 1367 C CA . TYR A 1 211 ? 28.903 67.065 16.851 1.00 10.74 177 TYR A CA 1
ATOM 1368 C C . TYR A 1 211 ? 30.316 66.575 17.112 1.00 11.16 177 TYR A C 1
ATOM 1369 O O . TYR A 1 211 ? 30.782 66.597 18.257 1.00 11.79 177 TYR A O 1
ATOM 1378 N N . GLY A 1 212 ? 31.004 66.148 16.063 1.00 10.53 178 GLY A N 1
ATOM 1379 C CA . GLY A 1 212 ? 32.347 65.618 16.223 1.00 12.36 178 GLY A CA 1
ATOM 1380 C C . GLY A 1 212 ? 33.326 66.616 16.809 1.00 12.04 178 GLY A C 1
ATOM 1381 O O . GLY A 1 212 ? 34.234 66.232 17.567 1.00 13.10 178 GLY A O 1
ATOM 1382 N N . GLY A 1 213 ? 33.136 67.896 16.476 1.00 13.42 179 GLY A N 1
ATOM 1383 C CA . GLY A 1 213 ? 33.986 68.954 16.987 1.00 16.65 179 GLY A CA 1
ATOM 1384 C C . GLY A 1 213 ? 33.902 69.080 18.498 1.00 18.17 179 GLY A C 1
ATOM 1385 O O . GLY A 1 213 ? 34.828 69.596 19.134 1.00 18.44 179 GLY A O 1
ATOM 1386 N N . MET A 1 214 ? 32.799 68.597 19.065 1.00 13.07 180 MET A N 1
ATOM 1387 C CA . MET A 1 214 ? 32.604 68.578 20.519 1.00 15.59 180 MET A CA 1
ATOM 1388 C C . MET A 1 214 ? 33.013 67.259 21.148 1.00 16.66 180 MET A C 1
ATOM 1389 O O . MET A 1 214 ? 32.743 67.030 22.331 1.00 16.12 180 MET A O 1
ATOM 1394 N N . ASN A 1 215 ? 33.620 66.376 20.361 1.00 11.87 181 ASN A N 1
ATOM 1395 C CA . ASN A 1 215 ? 33.997 65.047 20.834 1.00 10.21 181 ASN A CA 1
ATOM 1396 C C . ASN A 1 215 ? 32.800 64.229 21.287 1.00 12.54 181 ASN A C 1
ATOM 1397 O O . ASN A 1 215 ? 32.895 63.439 22.224 1.00 12.89 181 ASN A O 1
ATOM 1402 N N . ILE A 1 216 ? 31.671 64.419 20.606 1.00 11.73 182 ILE A N 1
ATOM 1403 C CA . ILE A 1 216 ? 30.542 63.518 20.751 1.00 11.55 182 ILE A CA 1
ATOM 1404 C C . ILE A 1 216 ? 30.544 62.559 19.562 1.00 11.36 182 ILE A C 1
ATOM 1405 O O . ILE A 1 216 ? 30.528 62.993 18.403 1.00 11.34 182 ILE A O 1
ATOM 1410 N N . ARG A 1 217 ? 30.589 61.260 19.848 1.00 11.60 183 ARG A N 1
ATOM 1411 C CA . ARG A 1 217 ? 30.574 60.237 18.800 1.00 10.99 183 ARG A CA 1
ATOM 1412 C C . ARG A 1 217 ? 29.172 59.674 18.640 1.00 10.99 183 ARG A C 1
ATOM 1413 O O . ARG A 1 217 ? 28.442 59.532 19.620 1.00 11.13 183 ARG A O 1
ATOM 1421 N N . ILE A 1 218 ? 28.778 59.414 17.393 1.00 8.93 184 ILE A N 1
ATOM 1422 C CA . ILE A 1 218 ? 27.421 58.957 17.093 1.00 8.87 184 ILE A CA 1
ATOM 1423 C C . ILE A 1 218 ? 27.519 57.789 16.128 1.00 9.25 184 ILE A C 1
ATOM 1424 O O . ILE A 1 218 ? 28.048 57.938 15.010 1.00 10.20 184 ILE A O 1
ATOM 1429 N N . ASN A 1 219 ? 27.017 56.631 16.544 1.00 9.02 185 ASN A N 1
ATOM 1430 C CA . ASN A 1 219 ? 27.139 55.425 15.722 1.00 8.78 185 ASN A CA 1
ATOM 1431 C C . ASN A 1 219 ? 25.831 54.640 15.728 1.00 9.64 185 ASN A C 1
ATOM 1432 O O . ASN A 1 219 ? 24.917 54.933 16.502 1.00 10.23 185 ASN A O 1
ATOM 1437 N N . ALA A 1 220 ? 25.741 53.638 14.860 1.00 10.05 186 ALA A N 1
ATOM 1438 C CA . ALA A 1 220 ? 24.561 52.785 14.821 1.00 9.70 186 ALA A CA 1
ATOM 1439 C C . ALA A 1 220 ? 24.956 51.322 14.893 1.00 11.08 186 ALA A C 1
ATOM 1440 O O . ALA A 1 220 ? 25.967 50.913 14.318 1.00 12.15 186 ALA A O 1
ATOM 1442 N N . ILE A 1 221 ? 24.167 50.524 15.601 1.00 9.46 187 ILE A N 1
ATOM 1443 C CA . ILE A 1 221 ? 24.333 49.082 15.521 1.00 8.75 187 ILE A CA 1
ATOM 1444 C C . ILE A 1 221 ? 23.301 48.565 14.551 1.00 10.58 187 ILE A C 1
ATOM 1445 O O . ILE A 1 221 ? 22.116 48.795 14.743 1.00 9.74 187 ILE A O 1
ATOM 1450 N N . SER A 1 222 ? 23.744 47.895 13.498 1.00 10.04 188 SER A N 1
ATOM 1451 C CA . SER A 1 222 ? 22.832 47.227 12.580 1.00 8.96 188 SER A CA 1
ATOM 1452 C C . SER A 1 222 ? 22.725 45.810 13.070 1.00 10.63 188 SER A C 1
ATOM 1453 O O . SER A 1 222 ? 23.609 44.980 12.814 1.00 10.74 188 SER A O 1
ATOM 1456 N N . ALA A 1 223 ? 21.659 45.546 13.815 1.00 9.57 189 ALA A N 1
ATOM 1457 C CA . ALA A 1 223 ? 21.499 44.246 14.447 1.00 11.41 189 ALA A CA 1
ATOM 1458 C C . ALA A 1 223 ? 20.932 43.244 13.464 1.00 13.79 189 ALA A C 1
ATOM 1459 O O . ALA A 1 223 ? 20.226 43.623 12.531 1.00 15.73 189 ALA A O 1
ATOM 1461 N N . GLY A 1 224 ? 21.235 41.966 13.678 1.00 13.12 190 GLY A N 1
ATOM 1462 C CA . GLY A 1 224 ? 20.513 40.903 13.004 1.00 15.12 190 GLY A CA 1
ATOM 1463 C C . GLY A 1 224 ? 19.197 40.691 13.722 1.00 15.09 190 GLY A C 1
ATOM 1464 O O . GLY A 1 224 ? 18.937 41.316 14.746 1.00 15.73 190 GLY A O 1
ATOM 1465 N N . PRO A 1 225 ? 18.341 39.821 13.179 1.00 14.96 191 PRO A N 1
ATOM 1466 C CA . PRO A 1 225 ? 17.111 39.502 13.907 1.00 16.53 191 PRO A CA 1
ATOM 1467 C C . PRO A 1 225 ? 17.431 38.734 15.183 1.00 19.38 191 PRO A C 1
ATOM 1468 O O . PRO A 1 225 ? 18.384 37.961 15.222 1.00 20.16 191 PRO A O 1
ATOM 1472 N N . VAL A 1 226 ? 16.644 38.965 16.227 1.00 23.00 192 VAL A N 1
ATOM 1473 C CA . VAL A 1 226 ? 16.859 38.297 17.506 1.00 21.90 192 VAL A CA 1
ATOM 1474 C C . VAL A 1 226 ? 15.756 37.270 17.643 1.00 29.82 192 VAL A C 1
ATOM 1475 O O . VAL A 1 226 ? 14.590 37.613 17.452 1.00 31.49 192 VAL A O 1
ATOM 1479 N N . ARG A 1 227 ? 16.102 36.020 17.953 1.00 32.44 193 ARG A N 1
ATOM 1480 C CA . ARG A 1 227 ? 15.075 34.977 18.026 1.00 36.70 193 ARG A CA 1
ATOM 1481 C C . ARG A 1 227 ? 13.981 35.329 19.040 1.00 37.24 193 ARG A C 1
ATOM 1482 O O . ARG A 1 227 ? 14.261 35.842 20.127 1.00 38.33 193 ARG A O 1
ATOM 1490 N N . THR A 1 228 ? 12.737 35.080 18.629 1.00 39.25 194 THR A N 1
ATOM 1491 C CA . THR A 1 228 ? 11.517 35.409 19.384 1.00 40.90 194 THR A CA 1
ATOM 1492 C C . THR A 1 228 ? 11.080 36.885 19.320 1.00 41.66 194 THR A C 1
ATOM 1493 O O . THR A 1 228 ? 9.897 37.159 19.096 1.00 42.29 194 THR A O 1
ATOM 1497 N N . LEU A 1 229 ? 12.010 37.826 19.501 1.00 38.41 195 LEU A N 1
ATOM 1498 C CA . LEU A 1 229 ? 11.690 39.247 19.312 1.00 33.61 195 LEU A CA 1
ATOM 1499 C C . LEU A 1 229 ? 11.253 39.480 17.859 1.00 38.10 195 LEU A C 1
ATOM 1500 O O . LEU A 1 229 ? 10.340 40.271 17.570 1.00 38.79 195 LEU A O 1
ATOM 1505 N N . ALA A 1 230 ? 11.912 38.765 16.951 1.00 36.09 196 ALA A N 1
ATOM 1506 C CA . ALA A 1 230 ? 11.660 38.887 15.518 1.00 36.53 196 ALA A CA 1
ATOM 1507 C C . ALA A 1 230 ? 10.210 38.569 15.128 1.00 36.12 196 ALA A C 1
ATOM 1508 O O . ALA A 1 230 ? 9.566 39.358 14.435 1.00 37.38 196 ALA A O 1
ATOM 1510 N N . GLY A 1 231 ? 9.706 37.417 15.568 1.00 36.78 197 GLY A N 1
ATOM 1511 C CA . GLY A 1 231 ? 8.344 37.006 15.253 1.00 37.94 197 GLY A CA 1
ATOM 1512 C C . GLY A 1 231 ? 7.306 37.942 15.848 1.00 43.87 197 GLY A C 1
ATOM 1513 O O . GLY A 1 231 ? 6.243 38.171 15.265 1.00 43.32 197 GLY A O 1
ATOM 1514 N N . ALA A 1 232 ? 7.623 38.495 17.014 1.00 41.03 198 ALA A N 1
ATOM 1515 C CA . ALA A 1 232 ? 6.736 39.445 17.671 1.00 41.97 198 ALA A CA 1
ATOM 1516 C C . ALA A 1 232 ? 6.704 40.775 16.917 1.00 42.90 198 ALA A C 1
ATOM 1517 O O . ALA A 1 232 ? 5.692 41.481 16.929 1.00 47.59 198 ALA A O 1
ATOM 1519 N N . SER A 1 233 ? 7.813 41.109 16.258 1.00 39.69 199 SER A N 1
ATOM 1520 C CA . SER A 1 233 ? 7.967 42.429 15.646 1.00 43.03 199 SER A CA 1
ATOM 1521 C C . SER A 1 233 ? 7.360 42.610 14.247 1.00 40.60 199 SER A C 1
ATOM 1522 O O . SER A 1 233 ? 6.962 43.718 13.884 1.00 39.46 199 SER A O 1
ATOM 1525 N N . ILE A 1 234 ? 7.302 41.534 13.466 1.00 40.78 200 ILE A N 1
ATOM 1526 C CA . ILE A 1 234 ? 6.885 41.624 12.062 1.00 37.42 200 ILE A CA 1
ATOM 1527 C C . ILE A 1 234 ? 6.291 40.278 11.596 1.00 35.32 200 ILE A C 1
ATOM 1528 O O . ILE A 1 234 ? 6.620 39.232 12.157 1.00 38.62 200 ILE A O 1
ATOM 1533 N N . SER A 1 235 ? 5.413 40.315 10.591 1.00 39.98 201 SER A N 1
ATOM 1534 C CA . SER A 1 235 ? 4.586 39.159 10.203 1.00 38.55 201 SER A CA 1
ATOM 1535 C C . SER A 1 235 ? 5.340 37.854 9.935 1.00 42.73 201 SER A C 1
ATOM 1536 O O . SER A 1 235 ? 4.910 36.776 10.355 1.00 46.52 201 SER A O 1
ATOM 1539 N N . ASN A 1 236 ? 6.454 37.960 9.223 1.00 33.36 202 ASN A N 1
ATOM 1540 C CA . ASN A 1 236 ? 7.238 36.802 8.816 1.00 32.86 202 ASN A CA 1
ATOM 1541 C C . ASN A 1 236 ? 8.538 36.770 9.588 1.00 27.76 202 ASN A C 1
ATOM 1542 O O . ASN A 1 236 ? 9.532 36.211 9.115 1.00 26.78 202 ASN A O 1
ATOM 1547 N N . GLY A 1 237 ? 8.532 37.400 10.761 1.00 29.87 203 GLY A N 1
ATOM 1548 C CA . GLY A 1 237 ? 9.719 37.531 11.587 1.00 26.81 203 GLY A CA 1
ATOM 1549 C C . GLY A 1 237 ? 10.403 36.218 11.907 1.00 28.41 203 GLY A C 1
ATOM 1550 O O . GLY A 1 237 ? 11.632 36.141 11.886 1.00 24.36 203 GLY A O 1
ATOM 1551 N N . ARG A 1 238 ? 9.614 35.182 12.191 1.00 26.32 204 ARG A N 1
ATOM 1552 C CA . ARG A 1 238 ? 10.178 33.869 12.489 1.00 30.77 204 ARG A CA 1
ATOM 1553 C C . ARG A 1 238 ? 10.975 33.344 11.301 1.00 25.49 204 ARG A C 1
ATOM 1554 O O . ARG A 1 238 ? 12.055 32.769 11.469 1.00 25.12 204 ARG A O 1
ATOM 1562 N N . ASP A 1 239 ? 10.438 33.541 10.099 1.00 23.82 205 ASP A N 1
ATOM 1563 C CA . ASP A 1 239 ? 11.109 33.073 8.893 1.00 22.93 205 ASP A CA 1
ATOM 1564 C C . ASP A 1 239 ? 12.375 33.876 8.611 1.00 23.46 205 ASP A C 1
ATOM 1565 O O . ASP A 1 239 ? 13.387 33.321 8.184 1.00 21.79 205 ASP A O 1
ATOM 1570 N N . ILE A 1 240 ? 12.319 35.180 8.851 1.00 23.16 206 ILE A N 1
ATOM 1571 C CA . ILE A 1 240 ? 13.505 36.015 8.675 1.00 22.74 206 ILE A CA 1
ATOM 1572 C C . ILE A 1 240 ? 14.612 35.563 9.627 1.00 22.22 206 ILE A C 1
ATOM 1573 O O . ILE A 1 240 ? 15.776 35.394 9.228 1.00 21.57 206 ILE A O 1
ATOM 1578 N N . ALA A 1 241 ? 14.250 35.364 10.892 1.00 20.48 207 ALA A N 1
ATOM 1579 C CA . ALA A 1 241 ? 15.210 34.913 11.886 1.00 19.48 207 ALA A CA 1
ATOM 1580 C C . ALA A 1 241 ? 15.788 33.538 11.535 1.00 22.92 207 ALA A C 1
ATOM 1581 O O . ALA A 1 241 ? 16.991 33.319 11.639 1.00 19.58 207 ALA A O 1
ATOM 1583 N N . ALA A 1 242 ? 14.927 32.612 11.120 1.00 24.60 208 ALA A N 1
ATOM 1584 C CA . ALA A 1 242 ? 15.376 31.263 10.783 1.00 19.45 208 ALA A CA 1
ATOM 1585 C C . ALA A 1 242 ? 16.320 31.261 9.585 1.00 19.21 208 ALA A C 1
ATOM 1586 O O . ALA A 1 242 ? 17.326 30.539 9.571 1.00 19.04 208 ALA A O 1
ATOM 1588 N N . TRP A 1 243 ? 15.991 32.059 8.574 1.00 17.76 209 TRP A N 1
ATOM 1589 C CA . TRP A 1 243 ? 16.818 32.131 7.378 1.00 17.19 209 TRP A CA 1
ATOM 1590 C C . TRP A 1 243 ? 18.176 32.729 7.743 1.00 19.90 209 TRP A C 1
ATOM 1591 O O . TRP A 1 243 ? 19.231 32.227 7.329 1.00 18.87 209 TRP A O 1
ATOM 1602 N N . SER A 1 244 ? 18.143 33.796 8.535 1.00 21.30 210 SER A N 1
ATOM 1603 C CA . SER A 1 244 ? 19.376 34.478 8.897 1.00 20.08 210 SER A CA 1
ATOM 1604 C C . SER A 1 244 ? 20.258 33.561 9.732 1.00 21.00 210 SER A C 1
ATOM 1605 O O . SER A 1 244 ? 21.474 33.531 9.557 1.00 24.87 210 SER A O 1
ATOM 1608 N N . LYS A 1 245 ? 19.647 32.785 10.621 1.00 22.28 211 LYS A N 1
ATOM 1609 C CA . LYS A 1 245 ? 20.411 31.836 11.421 1.00 20.75 211 LYS A CA 1
ATOM 1610 C C . LYS A 1 245 ? 21.030 30.724 10.581 1.00 21.80 211 LYS A C 1
ATOM 1611 O O . LYS A 1 245 ? 22.197 30.374 10.762 1.00 25.59 211 LYS A O 1
ATOM 1617 N N . GLU A 1 246 ? 20.247 30.164 9.663 1.00 18.71 212 GLU A N 1
ATOM 1618 C CA . GLU A 1 246 ? 20.732 29.071 8.831 1.00 21.96 212 GLU A CA 1
ATOM 1619 C C . GLU A 1 246 ? 21.855 29.533 7.909 1.00 23.50 212 GLU A C 1
ATOM 1620 O O . GLU A 1 246 ? 22.756 28.756 7.569 1.00 20.62 212 GLU A O 1
ATOM 1626 N N . ASN A 1 247 ? 21.816 30.800 7.503 1.00 16.65 213 ASN A N 1
ATOM 1627 C CA . ASN A 1 247 ? 22.747 31.231 6.465 1.00 16.53 213 ASN A CA 1
ATOM 1628 C C . ASN A 1 247 ? 23.871 32.146 6.933 1.00 19.40 213 ASN A C 1
ATOM 1629 O O . ASN A 1 247 ? 24.751 32.491 6.149 1.00 22.32 213 ASN A O 1
ATOM 1634 N N . SER A 1 248 ? 23.861 32.524 8.204 1.00 16.55 214 SER A N 1
ATOM 1635 C CA . SER A 1 248 ? 24.973 33.320 8.729 1.00 17.00 214 SER A CA 1
ATOM 1636 C C . SER A 1 248 ? 26.215 32.438 8.844 1.00 17.79 214 SER A C 1
ATOM 1637 O O . SER A 1 248 ? 26.102 31.230 9.074 1.00 17.76 214 SER A O 1
ATOM 1640 N N . PRO A 1 249 ? 27.405 33.032 8.673 1.00 16.81 215 PRO A N 1
ATOM 1641 C CA . PRO A 1 249 ? 28.667 32.297 8.814 1.00 16.67 215 PRO A CA 1
ATOM 1642 C C . PRO A 1 249 ? 28.771 31.581 10.162 1.00 17.63 215 PRO A C 1
ATOM 1643 O O . PRO A 1 249 ? 29.367 30.502 10.226 1.00 19.53 215 PRO A O 1
ATOM 1647 N N . LEU A 1 250 ? 28.201 32.167 11.214 1.00 16.02 216 LEU A N 1
ATOM 1648 C CA . LEU A 1 250 ? 28.310 31.611 12.566 1.00 15.02 216 LEU A CA 1
ATOM 1649 C C . LEU A 1 250 ? 27.184 30.638 12.928 1.00 17.78 216 LEU A C 1
ATOM 1650 O O . LEU A 1 250 ? 27.215 30.020 13.995 1.00 18.13 216 LEU A O 1
ATOM 1655 N N . LYS A 1 251 ? 26.201 30.505 12.043 1.00 16.96 217 LYS A N 1
ATOM 1656 C CA . LYS A 1 251 ? 25.083 29.574 12.255 1.00 18.98 217 LYS A CA 1
ATOM 1657 C C . LYS A 1 251 ? 24.318 29.827 13.553 1.00 22.21 217 LYS A C 1
ATOM 1658 O O . LYS A 1 251 ? 23.843 28.887 14.208 1.00 19.82 217 LYS A O 1
ATOM 1664 N N . ARG A 1 252 ? 24.203 31.094 13.932 1.00 17.15 218 ARG A N 1
ATOM 1665 C CA . ARG A 1 252 ? 23.382 31.468 15.075 1.00 19.66 218 ARG A CA 1
ATOM 1666 C C . ARG A 1 252 ? 22.824 32.874 14.881 1.00 18.45 218 ARG A C 1
ATOM 1667 O O . ARG A 1 252 ? 23.319 33.643 14.052 1.00 23.49 218 ARG A O 1
ATOM 1675 N N . THR A 1 253 ? 21.768 33.198 15.614 1.00 21.23 219 THR A N 1
ATOM 1676 C CA . THR A 1 253 ? 21.251 34.556 15.593 1.00 22.07 219 THR A CA 1
ATOM 1677 C C . THR A 1 253 ? 21.905 35.335 16.710 1.00 22.89 219 THR A C 1
ATOM 1678 O O . THR A 1 253 ? 22.359 34.761 17.706 1.00 19.42 219 THR A O 1
ATOM 1682 N N . VAL A 1 254 ? 21.959 36.650 16.535 1.00 16.88 220 VAL A N 1
ATOM 1683 C CA . VAL A 1 254 ? 22.527 37.525 17.542 1.00 17.05 220 VAL A CA 1
ATOM 1684 C C . VAL A 1 254 ? 21.661 37.522 18.805 1.00 18.41 220 VAL A C 1
ATOM 1685 O O . VAL A 1 254 ? 20.432 37.438 18.725 1.00 19.04 220 VAL A O 1
ATOM 1689 N N . SER A 1 255 ? 22.303 37.573 19.968 1.00 16.12 221 SER A N 1
ATOM 1690 C CA . SER A 1 255 ? 21.572 37.634 21.232 1.00 17.03 221 SER A CA 1
ATOM 1691 C C . SER A 1 255 ? 21.483 39.065 21.731 1.00 18.52 221 SER A C 1
ATOM 1692 O O . SER A 1 255 ? 22.239 39.945 21.285 1.00 15.61 221 SER A O 1
ATOM 1695 N N . LEU A 1 256 ? 20.562 39.301 22.661 1.00 16.96 222 LEU A N 1
ATOM 1696 C CA . LEU A 1 256 ? 20.436 40.608 23.293 1.00 16.10 222 LEU A CA 1
ATOM 1697 C C . LEU A 1 256 ? 21.736 40.978 23.988 1.00 16.61 222 LEU A C 1
ATOM 1698 O O . LEU A 1 256 ? 22.131 42.153 24.014 1.00 14.73 222 LEU A O 1
ATOM 1703 N N . GLU A 1 257 ? 22.409 39.982 24.559 1.00 16.11 223 GLU A N 1
ATOM 1704 C CA . GLU A 1 257 ? 23.682 40.234 25.214 1.00 16.16 223 GLU A CA 1
ATOM 1705 C C . GLU A 1 257 ? 24.777 40.612 24.199 1.00 14.64 223 GLU A C 1
ATOM 1706 O O . GLU A 1 257 ? 25.599 41.482 24.489 1.00 14.44 223 GLU A O 1
ATOM 1712 N N . ASP A 1 258 ? 24.792 39.976 23.027 1.00 15.13 224 ASP A N 1
ATOM 1713 C CA . ASP A 1 258 ? 25.754 40.354 21.972 1.00 13.52 224 ASP A CA 1
ATOM 1714 C C . ASP A 1 258 ? 25.562 41.829 21.620 1.00 13.61 224 ASP A C 1
ATOM 1715 O O . ASP A 1 258 ? 26.519 42.602 21.530 1.00 12.71 224 ASP A O 1
ATOM 1720 N N . ILE A 1 259 ? 24.307 42.209 21.418 1.00 12.88 225 ILE A N 1
ATOM 1721 C CA . ILE A 1 259 ? 23.999 43.595 21.071 1.00 11.71 225 ILE A CA 1
ATOM 1722 C C . ILE A 1 259 ? 24.433 44.522 22.194 1.00 12.55 225 ILE A C 1
ATOM 1723 O O . ILE A 1 259 ? 25.032 45.562 21.943 1.00 13.00 225 ILE A O 1
ATOM 1728 N N . GLY A 1 260 ? 24.149 44.138 23.440 1.00 11.80 226 GLY A N 1
ATOM 1729 C CA . GLY A 1 260 ? 24.569 44.935 24.575 1.00 11.27 226 GLY A CA 1
ATOM 1730 C C . GLY A 1 260 ? 26.077 45.101 24.668 1.00 11.42 226 GLY A C 1
ATOM 1731 O O . GLY A 1 260 ? 26.564 46.180 25.011 1.00 11.75 226 GLY A O 1
ATOM 1732 N N . ASN A 1 261 ? 26.821 44.038 24.372 1.00 11.80 227 ASN A N 1
ATOM 1733 C CA . ASN A 1 261 ? 28.275 44.105 24.415 1.00 12.06 227 ASN A CA 1
ATOM 1734 C C . ASN A 1 261 ? 28.823 45.020 23.339 1.00 12.53 227 ASN A C 1
ATOM 1735 O O . ASN A 1 261 ? 29.775 45.774 23.574 1.00 11.66 227 ASN A O 1
ATOM 1740 N N . SER A 1 262 ? 28.206 44.967 22.164 1.00 11.55 228 SER A N 1
ATOM 1741 C CA . SER A 1 262 ? 28.583 45.894 21.091 1.00 11.80 228 SER A CA 1
ATOM 1742 C C . SER A 1 262 ? 28.242 47.340 21.451 1.00 11.97 228 SER A C 1
ATOM 1743 O O . SER A 1 262 ? 28.986 48.270 21.130 1.00 10.96 228 SER A O 1
ATOM 1746 N N . ALA A 1 263 ? 27.111 47.540 22.123 1.00 10.93 229 ALA A N 1
ATOM 1747 C CA . ALA A 1 263 ? 26.765 48.871 22.607 1.00 11.23 229 ALA A CA 1
ATOM 1748 C C . ALA A 1 263 ? 27.786 49.354 23.610 1.00 11.67 229 ALA A C 1
ATOM 1749 O O . ALA A 1 263 ? 28.192 50.512 23.593 1.00 10.62 229 ALA A O 1
ATOM 1751 N N . LEU A 1 264 ? 28.206 48.459 24.499 1.00 9.93 230 LEU A N 1
ATOM 1752 C CA . LEU A 1 264 ? 29.236 48.795 25.471 1.00 11.58 230 LEU A CA 1
ATOM 1753 C C . LEU A 1 264 ? 30.502 49.260 24.766 1.00 10.65 230 LEU A C 1
ATOM 1754 O O . LEU A 1 264 ? 31.099 50.262 25.145 1.00 10.32 230 LEU A O 1
ATOM 1759 N N . TYR A 1 265 ? 30.912 48.534 23.734 1.00 11.72 231 TYR A N 1
ATOM 1760 C CA . TYR A 1 265 ? 32.047 48.993 22.946 1.00 8.63 231 TYR A CA 1
ATOM 1761 C C . TYR A 1 265 ? 31.836 50.402 22.391 1.00 10.69 231 TYR A C 1
ATOM 1762 O O . TYR A 1 265 ? 32.681 51.283 22.585 1.00 11.29 231 TYR A O 1
ATOM 1771 N N . LEU A 1 266 ? 30.711 50.606 21.706 1.00 10.55 232 LEU A N 1
ATOM 1772 C CA . LEU A 1 266 ? 30.458 51.869 21.016 1.00 10.11 232 LEU A CA 1
ATOM 1773 C C . LEU A 1 266 ? 30.175 53.047 21.945 1.00 12.30 232 LEU A C 1
ATOM 1774 O O . LEU A 1 266 ? 30.229 54.194 21.515 1.00 11.05 232 LEU A O 1
ATOM 1779 N N . LEU A 1 267 ? 29.903 52.784 23.222 1.00 10.28 233 LEU A N 1
ATOM 1780 C CA . LEU A 1 267 ? 29.578 53.871 24.136 1.00 10.43 233 LEU A CA 1
ATOM 1781 C C . LEU A 1 267 ? 30.672 54.133 25.176 1.00 13.05 233 LEU A C 1
ATOM 1782 O O . LEU A 1 267 ? 30.537 55.028 26.013 1.00 15.54 233 LEU A O 1
ATOM 1787 N N . SER A 1 268 ? 31.759 53.368 25.106 1.00 12.39 234 SER A N 1
ATOM 1788 C CA . SER A 1 268 ? 32.855 53.523 26.054 1.00 10.58 234 SER A CA 1
ATOM 1789 C C . SER A 1 268 ? 34.114 54.020 25.371 1.00 13.12 234 SER A C 1
ATOM 1790 O O . SER A 1 268 ? 34.145 54.182 24.145 1.00 12.97 234 SER A O 1
ATOM 1793 N N . TYR A 1 269 ? 35.161 54.255 26.164 1.00 13.19 235 TYR A N 1
ATOM 1794 C CA . TYR A 1 269 ? 36.442 54.714 25.619 1.00 14.38 235 TYR A CA 1
ATOM 1795 C C . TYR A 1 269 ? 37.024 53.770 24.558 1.00 11.27 235 TYR A C 1
ATOM 1796 O O . TYR A 1 269 ? 37.894 54.175 23.779 1.00 12.26 235 TYR A O 1
ATOM 1805 N N . LEU A 1 270 ? 36.563 52.519 24.529 1.00 11.86 236 LEU A N 1
ATOM 1806 C CA . LEU A 1 270 ? 37.137 51.510 23.641 1.00 11.16 236 LEU A CA 1
ATOM 1807 C C . LEU A 1 270 ? 36.979 51.922 22.177 1.00 11.97 236 LEU A C 1
ATOM 1808 O O . LEU A 1 270 ? 37.800 51.558 21.341 1.00 11.95 236 LEU A O 1
ATOM 1813 N N . SER A 1 271 ? 35.916 52.674 21.881 1.00 9.99 237 SER A N 1
ATOM 1814 C CA . SER A 1 271 ? 35.606 53.041 20.498 1.00 10.02 237 SER A CA 1
ATOM 1815 C C . SER A 1 271 ? 35.943 54.506 20.225 1.00 11.15 237 SER A C 1
ATOM 1816 O O . SER A 1 271 ? 35.345 55.142 19.364 1.00 11.30 237 SER A O 1
ATOM 1819 N N . ASN A 1 272 ? 36.909 55.036 20.965 1.00 11.63 238 ASN A N 1
ATOM 1820 C CA . ASN A 1 272 ? 37.309 56.428 20.825 1.00 11.42 238 ASN A CA 1
ATOM 1821 C C . ASN A 1 272 ? 37.677 56.834 19.392 1.00 11.75 238 ASN A C 1
ATOM 1822 O O . ASN A 1 272 ? 37.603 58.013 19.052 1.00 11.02 238 ASN A O 1
ATOM 1827 N N . GLY A 1 273 ? 38.045 55.867 18.550 1.00 12.77 239 GLY A N 1
ATOM 1828 C CA . GLY A 1 273 ? 38.383 56.175 17.165 1.00 11.64 239 GLY A CA 1
ATOM 1829 C C . GLY A 1 273 ? 37.242 55.943 16.185 1.00 12.22 239 GLY A C 1
ATOM 1830 O O . GLY A 1 273 ? 37.469 55.958 14.965 1.00 11.27 239 GLY A O 1
ATOM 1831 N N . VAL A 1 274 ? 36.021 55.769 16.702 1.00 11.55 240 VAL A N 1
ATOM 1832 C CA . VAL A 1 274 ? 34.895 55.344 15.869 1.00 9.58 240 VAL A CA 1
ATOM 1833 C C . VAL A 1 274 ? 33.720 56.311 15.922 1.00 11.31 240 VAL A C 1
ATOM 1834 O O . VAL A 1 274 ? 33.126 56.517 16.984 1.00 10.77 240 VAL A O 1
ATOM 1838 N N . THR A 1 275 ? 33.349 56.873 14.773 1.00 8.48 241 THR A N 1
ATOM 1839 C CA . THR A 1 275 ? 32.120 57.668 14.712 1.00 8.48 241 THR A CA 1
ATOM 1840 C C . THR A 1 275 ? 31.521 57.618 13.320 1.00 9.09 241 THR A C 1
ATOM 1841 O O . THR A 1 275 ? 32.232 57.415 12.336 1.00 9.71 241 THR A O 1
ATOM 1845 N N . GLY A 1 276 ? 30.206 57.782 13.249 1.00 9.40 242 GLY A N 1
ATOM 1846 C CA . GLY A 1 276 ? 29.484 57.695 11.989 1.00 9.35 242 GLY A CA 1
ATOM 1847 C C . GLY A 1 276 ? 29.399 56.287 11.423 1.00 12.11 242 GLY A C 1
ATOM 1848 O O . GLY A 1 276 ? 29.081 56.099 10.240 1.00 12.34 242 GLY A O 1
ATOM 1849 N N . GLU A 1 277 ? 29.689 55.293 12.254 1.00 8.11 243 GLU A N 1
ATOM 1850 C CA . GLU A 1 277 ? 29.815 53.912 11.788 1.00 10.04 243 GLU A CA 1
ATOM 1851 C C . GLU A 1 277 ? 28.491 53.173 11.846 1.00 11.88 243 GLU A C 1
ATOM 1852 O O . GLU A 1 277 ? 27.803 53.246 12.851 1.00 10.48 243 GLU A O 1
ATOM 1858 N N . ILE A 1 278 ? 28.136 52.475 10.762 1.00 10.83 244 ILE A N 1
ATOM 1859 C CA . ILE A 1 278 ? 27.015 51.544 10.788 1.00 11.28 244 ILE A CA 1
ATOM 1860 C C . ILE A 1 278 ? 27.629 50.161 10.985 1.00 12.12 244 ILE A C 1
ATOM 1861 O O . ILE A 1 278 ? 28.172 49.579 10.049 1.00 12.37 244 ILE A O 1
ATOM 1866 N N . HIS A 1 279 ? 27.554 49.655 12.215 1.00 10.35 245 HIS A N 1
ATOM 1867 C CA . HIS A 1 279 ? 28.361 48.522 12.656 1.00 12.30 245 HIS A CA 1
ATOM 1868 C C . HIS A 1 279 ? 27.481 47.288 12.671 1.00 11.65 245 HIS A C 1
ATOM 1869 O O . HIS A 1 279 ? 26.510 47.234 13.423 1.00 10.96 245 HIS A O 1
ATOM 1876 N N . TYR A 1 280 ? 27.814 46.293 11.850 1.00 10.90 246 TYR A N 1
ATOM 1877 C CA . TYR A 1 280 ? 26.966 45.108 11.732 1.00 10.78 246 TYR A CA 1
ATOM 1878 C C . TYR A 1 280 ? 27.222 44.110 12.844 1.00 11.35 246 TYR A C 1
ATOM 1879 O O . TYR A 1 280 ? 28.340 43.612 13.004 1.00 13.35 246 TYR A O 1
ATOM 1888 N N . VAL A 1 281 ? 26.169 43.838 13.611 1.00 12.46 247 VAL A N 1
ATOM 1889 C CA . VAL A 1 281 ? 26.216 42.876 14.698 1.00 9.71 247 VAL A CA 1
ATOM 1890 C C . VAL A 1 281 ? 25.110 41.885 14.346 1.00 10.15 247 VAL A C 1
ATOM 1891 O O . VAL A 1 281 ? 24.031 41.898 14.928 1.00 11.74 247 VAL A O 1
ATOM 1895 N N . ASP A 1 282 ? 25.388 41.062 13.340 1.00 10.66 248 ASP A N 1
ATOM 1896 C CA . ASP A 1 282 ? 24.375 40.204 12.736 1.00 11.80 248 ASP A CA 1
ATOM 1897 C C . ASP A 1 282 ? 24.941 38.809 12.482 1.00 12.64 248 ASP A C 1
ATOM 1898 O O . ASP A 1 282 ? 24.448 38.062 11.623 1.00 11.61 248 ASP A O 1
ATOM 1903 N N . CYS A 1 283 ? 25.984 38.472 13.241 1.00 11.79 249 CYS A N 1
ATOM 1904 C CA . CYS A 1 283 ? 26.722 37.211 13.084 1.00 11.91 249 CYS A CA 1
ATOM 1905 C C . CYS A 1 283 ? 27.243 36.989 11.663 1.00 13.05 249 CYS A C 1
ATOM 1906 O O . CYS A 1 283 ? 27.393 35.845 11.214 1.00 13.77 249 CYS A O 1
ATOM 1909 N N . GLY A 1 284 ? 27.541 38.091 10.968 1.00 12.16 250 GLY A N 1
ATOM 1910 C CA . GLY A 1 284 ? 28.095 38.044 9.624 1.00 10.45 250 GLY A CA 1
ATOM 1911 C C . GLY A 1 284 ? 27.110 37.799 8.485 1.00 13.51 250 GLY A C 1
ATOM 1912 O O . GLY A 1 284 ? 27.539 37.618 7.345 1.00 12.29 250 GLY A O 1
ATOM 1913 N N . TYR A 1 285 ? 25.807 37.790 8.772 1.00 12.09 251 TYR A N 1
ATOM 1914 C CA . TYR A 1 285 ? 24.813 37.440 7.752 1.00 10.72 251 TYR A CA 1
ATOM 1915 C C . TYR A 1 285 ? 24.986 38.308 6.510 1.00 11.32 251 TYR A C 1
ATOM 1916 O O . TYR A 1 285 ? 24.879 37.831 5.363 1.00 11.23 251 TYR A O 1
ATOM 1925 N N . ASN A 1 286 ? 25.258 39.587 6.736 1.00 12.04 252 ASN A N 1
ATOM 1926 C CA . ASN A 1 286 ? 25.330 40.541 5.629 1.00 10.60 252 ASN A CA 1
ATOM 1927 C C . ASN A 1 286 ? 26.391 40.224 4.579 1.00 15.21 252 ASN A C 1
ATOM 1928 O O . ASN A 1 286 ? 26.292 40.698 3.439 1.00 14.46 252 ASN A O 1
ATOM 1933 N N . ILE A 1 287 ? 27.401 39.430 4.937 1.00 11.51 253 ILE A N 1
ATOM 1934 C CA . ILE A 1 287 ? 28.501 39.192 4.005 1.00 13.78 253 ILE A CA 1
ATOM 1935 C C . ILE A 1 287 ? 28.219 38.051 3.030 1.00 12.46 253 ILE A C 1
ATOM 1936 O O . ILE A 1 287 ? 28.986 37.835 2.093 1.00 14.41 253 ILE A O 1
ATOM 1941 N N . VAL A 1 288 ? 27.118 37.324 3.246 1.00 12.15 254 VAL A N 1
ATOM 1942 C CA . VAL A 1 288 ? 26.845 36.098 2.492 1.00 12.52 254 VAL A CA 1
ATOM 1943 C C . VAL A 1 288 ? 26.022 36.409 1.238 1.00 13.16 254 VAL A C 1
ATOM 1944 O O . VAL A 1 288 ? 24.950 37.010 1.335 1.00 17.05 254 VAL A O 1
ATOM 1948 N N . ALA A 1 289 ? 26.522 36.008 0.071 1.00 13.57 255 ALA A N 1
ATOM 1949 C CA . ALA A 1 289 ? 25.870 36.347 -1.203 1.00 14.27 255 ALA A CA 1
ATOM 1950 C C . ALA A 1 289 ? 24.734 35.413 -1.556 1.00 19.27 255 ALA A C 1
ATOM 1951 O O . ALA A 1 289 ? 23.796 35.813 -2.249 1.00 16.43 255 ALA A O 1
ATOM 1953 N N . MET A 1 290 ? 24.835 34.169 -1.095 1.00 16.80 256 MET A N 1
ATOM 1954 C CA . MET A 1 290 ? 23.814 33.153 -1.356 1.00 19.90 256 MET A CA 1
ATOM 1955 C C . MET A 1 290 ? 24.098 31.946 -0.460 1.00 19.14 256 MET A C 1
ATOM 1956 O O . MET A 1 290 ? 25.200 31.832 0.081 1.00 21.07 256 MET A O 1
ATOM 1961 N N . PRO A 1 291 ? 23.115 31.043 -0.291 1.00 21.37 257 PRO A N 1
ATOM 1962 C CA . PRO A 1 291 ? 23.349 29.901 0.603 1.00 23.93 257 PRO A CA 1
ATOM 1963 C C . PRO A 1 291 ? 24.463 28.978 0.108 1.00 23.62 257 PRO A C 1
ATOM 1964 O O . PRO A 1 291 ? 24.782 28.971 -1.086 1.00 22.37 257 PRO A O 1
ATOM 1968 N N . SER A 1 292 ? 25.047 28.216 1.028 1.00 25.58 258 SER A N 1
ATOM 1969 C CA . SER A 1 292 ? 25.945 27.127 0.665 1.00 31.66 258 SER A CA 1
ATOM 1970 C C . SER A 1 292 ? 25.113 25.882 0.361 1.00 35.46 258 SER A C 1
ATOM 1971 O O . SER A 1 292 ? 24.726 25.635 -0.782 1.00 41.36 258 SER A O 1
ATOM 1974 N N . MET B 1 35 ? 20.735 58.693 -35.373 1.00 49.83 1 MET B N 1
ATOM 1975 C CA . MET B 1 35 ? 21.826 57.964 -34.729 1.00 36.58 1 MET B CA 1
ATOM 1976 C C . MET B 1 35 ? 21.302 57.029 -33.634 1.00 38.60 1 MET B C 1
ATOM 1977 O O . MET B 1 35 ? 21.733 55.869 -33.516 1.00 25.49 1 MET B O 1
ATOM 1982 N N . ILE B 1 36 ? 20.385 57.538 -32.817 1.00 33.14 2 ILE B N 1
ATOM 1983 C CA . ILE B 1 36 ? 19.744 56.696 -31.823 1.00 25.26 2 ILE B CA 1
ATOM 1984 C C . ILE B 1 36 ? 18.239 56.989 -31.775 1.00 32.38 2 ILE B C 1
ATOM 1985 O O . ILE B 1 36 ? 17.819 58.141 -31.618 1.00 35.00 2 ILE B O 1
ATOM 1990 N N . ASN B 1 37 ? 17.439 55.946 -31.985 1.00 23.52 3 ASN B N 1
ATOM 1991 C CA . ASN B 1 37 ? 15.987 56.080 -32.052 1.00 27.13 3 ASN B CA 1
ATOM 1992 C C . ASN B 1 37 ? 15.310 54.995 -31.221 1.00 23.99 3 ASN B C 1
ATOM 1993 O O . ASN B 1 37 ? 14.208 54.542 -31.524 1.00 24.00 3 ASN B O 1
ATOM 1998 N N . ILE B 1 38 ? 15.963 54.595 -30.138 1.00 19.04 4 ILE B N 1
ATOM 1999 C CA . ILE B 1 38 ? 15.504 53.429 -29.394 1.00 20.99 4 ILE B CA 1
ATOM 2000 C C . ILE B 1 38 ? 14.251 53.651 -28.543 1.00 18.61 4 ILE B C 1
ATOM 2001 O O . ILE B 1 38 ? 13.749 52.707 -27.934 1.00 19.08 4 ILE B O 1
ATOM 2006 N N . LEU B 1 39 ? 13.744 54.884 -28.499 1.00 18.60 5 LEU B N 1
ATOM 2007 C CA . LEU B 1 39 ? 12.445 55.127 -27.879 1.00 13.56 5 LEU B CA 1
ATOM 2008 C C . LEU B 1 39 ? 11.383 55.494 -28.917 1.00 16.17 5 LEU B C 1
ATOM 2009 O O . LEU B 1 39 ? 10.358 56.081 -28.579 1.00 16.04 5 LEU B O 1
ATOM 2014 N N . LYS B 1 40 ? 11.626 55.143 -30.175 1.00 19.88 6 LYS B N 1
ATOM 2015 C CA . LYS B 1 40 ? 10.605 55.339 -31.204 1.00 19.60 6 LYS B CA 1
ATOM 2016 C C . LYS B 1 40 ? 9.336 54.602 -30.785 1.00 17.67 6 LYS B C 1
ATOM 2017 O O . LYS B 1 40 ? 9.381 53.431 -30.385 1.00 20.36 6 LYS B O 1
ATOM 2023 N N . GLY B 1 41 ? 8.203 55.297 -30.830 1.00 21.32 7 GLY B N 1
ATOM 2024 C CA . GLY B 1 41 ? 6.935 54.676 -30.494 1.00 20.01 7 GLY B CA 1
ATOM 2025 C C . GLY B 1 41 ? 6.643 54.653 -29.009 1.00 19.46 7 GLY B C 1
ATOM 2026 O O . GLY B 1 41 ? 5.589 54.162 -28.586 1.00 20.08 7 GLY B O 1
ATOM 2027 N N . LYS B 1 42 ? 7.574 55.169 -28.203 1.00 17.37 8 LYS B N 1
ATOM 2028 C CA . LYS B 1 42 ? 7.394 55.147 -26.760 1.00 17.54 8 LYS B CA 1
ATOM 2029 C C . LYS B 1 42 ? 6.903 56.493 -26.252 1.00 16.52 8 LYS B C 1
ATOM 2030 O O . LYS B 1 42 ? 7.103 57.530 -26.897 1.00 17.63 8 LYS B O 1
ATOM 2036 N N . ARG B 1 43 ? 6.228 56.474 -25.113 1.00 15.17 9 ARG B N 1
ATOM 2037 C CA . ARG B 1 43 ? 5.781 57.726 -24.517 1.00 15.96 9 ARG B CA 1
ATOM 2038 C C . ARG B 1 43 ? 5.925 57.688 -23.004 1.00 14.76 9 ARG B C 1
ATOM 2039 O O . ARG B 1 43 ? 5.850 56.627 -22.368 1.00 15.52 9 ARG B O 1
ATOM 2047 N N . GLY B 1 44 ? 6.172 58.848 -22.413 1.00 12.60 10 GLY B N 1
ATOM 2048 C CA . GLY B 1 44 ? 6.399 58.856 -20.978 1.00 12.91 10 GLY B CA 1
ATOM 2049 C C . GLY B 1 44 ? 6.178 60.196 -20.330 1.00 13.39 10 GLY B C 1
ATOM 2050 O O . GLY B 1 44 ? 5.958 61.204 -21.010 1.00 13.67 10 GLY B O 1
ATOM 2051 N N . LEU B 1 45 ? 6.305 60.198 -19.005 1.00 12.72 11 LEU B N 1
ATOM 2052 C CA . LEU B 1 45 ? 5.989 61.353 -18.181 1.00 12.00 11 LEU B CA 1
ATOM 2053 C C . LEU B 1 45 ? 7.278 61.894 -17.598 1.00 14.66 11 LEU B C 1
ATOM 2054 O O . LEU B 1 45 ? 8.082 61.131 -17.067 1.00 13.46 11 LEU B O 1
ATOM 2059 N N . ILE B 1 46 ? 7.465 63.201 -17.729 1.00 12.24 12 ILE B N 1
ATOM 2060 C CA . ILE B 1 46 ? 8.598 63.920 -17.161 1.00 11.93 12 ILE B CA 1
ATOM 2061 C C . ILE B 1 46 ? 8.125 64.791 -15.999 1.00 11.53 12 ILE B C 1
ATOM 2062 O O . ILE B 1 46 ? 7.287 65.703 -16.173 1.00 11.71 12 ILE B O 1
ATOM 2067 N N . MET B 1 47 ? 8.679 64.529 -14.813 1.00 11.30 13 MET B N 1
ATOM 2068 C CA . MET B 1 47 ? 8.342 65.340 -13.649 1.00 10.93 13 MET B CA 1
ATOM 2069 C C . MET B 1 47 ? 9.573 66.078 -13.165 1.00 12.90 13 MET B C 1
ATOM 2070 O O . MET B 1 47 ? 10.659 65.490 -13.069 1.00 12.13 13 MET B O 1
ATOM 2075 N N . GLY B 1 48 ? 9.406 67.364 -12.873 1.00 13.07 14 GLY B N 1
ATOM 2076 C CA . GLY B 1 48 ? 10.458 68.151 -12.262 1.00 13.94 14 GLY B CA 1
ATOM 2077 C C . GLY B 1 48 ? 11.065 69.270 -13.090 1.00 12.15 14 GLY B C 1
ATOM 2078 O O . GLY B 1 48 ? 12.064 69.865 -12.676 1.00 13.11 14 GLY B O 1
ATOM 2079 N N . VAL B 1 49 ? 10.485 69.583 -14.246 1.00 12.12 15 VAL B N 1
ATOM 2080 C CA . VAL B 1 49 ? 11.001 70.710 -15.017 1.00 11.40 15 VAL B CA 1
ATOM 2081 C C . VAL B 1 49 ? 10.599 72.021 -14.345 1.00 13.79 15 VAL B C 1
ATOM 2082 O O . VAL B 1 49 ? 9.411 72.258 -14.112 1.00 14.52 15 VAL B O 1
ATOM 2086 N N . ALA B 1 50 ? 11.580 72.866 -14.035 1.00 12.65 16 ALA B N 1
ATOM 2087 C CA . ALA B 1 50 ? 11.293 74.199 -13.488 1.00 15.35 16 ALA B CA 1
ATOM 2088 C C . ALA B 1 50 ? 11.766 75.269 -14.465 1.00 16.32 16 ALA B C 1
ATOM 2089 O O . ALA B 1 50 ? 11.091 76.280 -14.657 1.00 17.86 16 ALA B O 1
ATOM 2091 N N . ASN B 1 51 ? 12.929 75.052 -15.080 1.00 15.20 17 ASN B N 1
ATOM 2092 C CA . ASN B 1 51 ? 13.379 75.913 -16.180 1.00 15.77 17 ASN B CA 1
ATOM 2093 C C . ASN B 1 51 ? 14.319 75.156 -17.118 1.00 16.20 17 ASN B C 1
ATOM 2094 O O . ASN B 1 51 ? 14.480 73.934 -16.976 1.00 14.88 17 ASN B O 1
ATOM 2099 N N . ASP B 1 52 ? 14.937 75.844 -18.076 1.00 16.13 18 ASP B N 1
ATOM 2100 C CA . ASP B 1 52 ? 15.776 75.112 -19.033 1.00 17.43 18 ASP B CA 1
ATOM 2101 C C . ASP B 1 52 ? 17.097 74.589 -18.464 1.00 19.93 18 ASP B C 1
ATOM 2102 O O . ASP B 1 52 ? 17.886 73.982 -19.191 1.00 18.74 18 ASP B O 1
ATOM 2107 N N . HIS B 1 53 ? 17.341 74.822 -17.175 1.00 17.04 19 HIS B N 1
ATOM 2108 C CA . HIS B 1 53 ? 18.528 74.283 -16.510 1.00 15.33 19 HIS B CA 1
ATOM 2109 C C . HIS B 1 53 ? 18.179 73.113 -15.607 1.00 14.91 19 HIS B C 1
ATOM 2110 O O . HIS B 1 53 ? 19.058 72.561 -14.939 1.00 15.05 19 HIS B O 1
ATOM 2117 N N . SER B 1 54 ? 16.899 72.750 -15.555 1.00 13.34 20 SER B N 1
ATOM 2118 C CA . SER B 1 54 ? 16.467 71.630 -14.713 1.00 13.03 20 SER B CA 1
ATOM 2119 C C . SER B 1 54 ? 16.987 70.318 -15.251 1.00 10.69 20 SER B C 1
ATOM 2120 O O . SER B 1 54 ? 16.996 70.097 -16.464 1.00 12.12 20 SER B O 1
ATOM 2123 N N . ILE B 1 55 ? 17.405 69.442 -14.343 1.00 11.62 21 ILE B N 1
ATOM 2124 C CA . ILE B 1 55 ? 17.784 68.082 -14.720 1.00 10.66 21 ILE B CA 1
ATOM 2125 C C . ILE B 1 55 ? 16.689 67.389 -15.545 1.00 11.92 21 ILE B C 1
ATOM 2126 O O . ILE B 1 55 ? 16.984 66.733 -16.559 1.00 11.55 21 ILE B O 1
ATOM 2131 N N . ALA B 1 56 ? 15.426 67.590 -15.158 1.00 10.22 22 ALA B N 1
ATOM 2132 C CA . ALA B 1 56 ? 14.317 66.944 -15.853 1.00 10.80 22 ALA B CA 1
ATOM 2133 C C . ALA B 1 56 ? 14.226 67.418 -17.293 1.00 11.20 22 ALA B C 1
ATOM 2134 O O . ALA B 1 56 ? 13.800 66.661 -18.174 1.00 9.97 22 ALA B O 1
ATOM 2136 N N . TRP B 1 57 ? 14.621 68.666 -17.531 1.00 11.47 23 TRP B N 1
ATOM 2137 C CA . TRP B 1 57 ? 14.575 69.196 -18.889 1.00 12.55 23 TRP B CA 1
ATOM 2138 C C . TRP B 1 57 ? 15.689 68.612 -19.755 1.00 11.97 23 TRP B C 1
ATOM 2139 O O . TRP B 1 57 ? 15.459 68.232 -20.914 1.00 13.49 23 TRP B O 1
ATOM 2150 N N . GLY B 1 58 ? 16.898 68.523 -19.207 1.00 12.90 24 GLY B N 1
ATOM 2151 C CA . GLY B 1 58 ? 17.993 67.904 -19.952 1.00 14.04 24 GLY B CA 1
ATOM 2152 C C . GLY B 1 58 ? 17.638 66.477 -20.350 1.00 11.06 24 GLY B C 1
ATOM 2153 O O . GLY B 1 58 ? 17.905 66.003 -21.490 1.00 12.03 24 GLY B O 1
ATOM 2154 N N . ILE B 1 59 ? 17.002 65.785 -19.404 1.00 11.07 25 ILE B N 1
ATOM 2155 C CA . ILE B 1 59 ? 16.555 64.417 -19.677 1.00 8.59 25 ILE B CA 1
ATOM 2156 C C . ILE B 1 59 ? 15.496 64.433 -20.790 1.00 11.07 25 ILE B C 1
ATOM 2157 O O . ILE B 1 59 ? 15.573 63.656 -21.733 1.00 11.71 25 ILE B O 1
ATOM 2162 N N . ALA B 1 60 ? 14.521 65.334 -20.689 1.00 10.99 26 ALA B N 1
ATOM 2163 C CA . ALA B 1 60 ? 13.429 65.354 -21.665 1.00 11.82 26 ALA B CA 1
ATOM 2164 C C . ALA B 1 60 ? 13.967 65.547 -23.077 1.00 13.76 26 ALA B C 1
ATOM 2165 O O . ALA B 1 60 ? 13.514 64.883 -24.020 1.00 13.43 26 ALA B O 1
ATOM 2167 N N . LYS B 1 61 ? 14.925 66.456 -23.224 1.00 13.39 27 LYS B N 1
ATOM 2168 C CA . LYS B 1 61 ? 15.486 66.718 -24.547 1.00 13.16 27 LYS B CA 1
ATOM 2169 C C . LYS B 1 61 ? 16.123 65.465 -25.119 1.00 13.52 27 LYS B C 1
ATOM 2170 O O . LYS B 1 61 ? 15.896 65.115 -26.301 1.00 15.50 27 LYS B O 1
ATOM 2176 N N . VAL B 1 62 ? 16.909 64.773 -24.293 1.00 12.61 28 VAL B N 1
ATOM 2177 C CA . VAL B 1 62 ? 17.511 63.543 -24.815 1.00 10.86 28 VAL B CA 1
ATOM 2178 C C . VAL B 1 62 ? 16.483 62.466 -25.162 1.00 12.18 28 VAL B C 1
ATOM 2179 O O . VAL B 1 62 ? 16.578 61.825 -26.211 1.00 13.85 28 VAL B O 1
ATOM 2183 N N . LEU B 1 63 ? 15.492 62.270 -24.302 1.00 11.41 29 LEU B N 1
ATOM 2184 C CA . LEU B 1 63 ? 14.514 61.219 -24.554 1.00 10.98 29 LEU B CA 1
ATOM 2185 C C . LEU B 1 63 ? 13.711 61.519 -25.809 1.00 15.29 29 LEU B C 1
ATOM 2186 O O . LEU B 1 63 ? 13.412 60.609 -26.583 1.00 14.79 29 LEU B O 1
ATOM 2191 N N . HIS B 1 64 ? 13.368 62.788 -26.022 1.00 14.35 30 HIS B N 1
ATOM 2192 C CA . HIS B 1 64 ? 12.610 63.119 -27.226 1.00 15.67 30 HIS B CA 1
ATOM 2193 C C . HIS B 1 64 ? 13.475 62.912 -28.458 1.00 15.09 30 HIS B C 1
ATOM 2194 O O . HIS B 1 64 ? 12.990 62.413 -29.486 1.00 16.60 30 HIS B O 1
ATOM 2201 N N . SER B 1 65 ? 14.753 63.284 -28.368 1.00 14.12 31 SER B N 1
ATOM 2202 C CA . SER B 1 65 ? 15.660 63.079 -29.500 1.00 15.38 31 SER B CA 1
ATOM 2203 C C . SER B 1 65 ? 15.766 61.603 -29.902 1.00 18.29 31 SER B C 1
ATOM 2204 O O . SER B 1 65 ? 16.021 61.295 -31.067 1.00 18.75 31 SER B O 1
ATOM 2207 N N . ALA B 1 66 ? 15.542 60.697 -28.953 1.00 14.80 32 ALA B N 1
ATOM 2208 C CA . ALA B 1 66 ? 15.594 59.263 -29.229 1.00 15.46 32 ALA B CA 1
ATOM 2209 C C . ALA B 1 66 ? 14.237 58.702 -29.638 1.00 17.54 32 ALA B C 1
ATOM 2210 O O . ALA B 1 66 ? 14.082 57.486 -29.772 1.00 16.42 32 ALA B O 1
ATOM 2212 N N . GLY B 1 67 ? 13.247 59.576 -29.820 1.00 17.45 33 GLY B N 1
ATOM 2213 C CA . GLY B 1 67 ? 11.961 59.134 -30.353 1.00 14.44 33 GLY B CA 1
ATOM 2214 C C . GLY B 1 67 ? 10.736 59.223 -29.465 1.00 18.00 33 GLY B C 1
ATOM 2215 O O . GLY B 1 67 ? 9.611 59.022 -29.936 1.00 16.64 33 GLY B O 1
ATOM 2216 N N . ALA B 1 68 ? 10.931 59.533 -28.185 1.00 15.55 34 ALA B N 1
ATOM 2217 C CA . ALA B 1 68 ? 9.834 59.470 -27.219 1.00 12.89 34 ALA B CA 1
ATOM 2218 C C . ALA B 1 68 ? 8.856 60.642 -27.328 1.00 13.73 34 ALA B C 1
ATOM 2219 O O . ALA B 1 68 ? 9.262 61.776 -27.592 1.00 16.05 34 ALA B O 1
ATOM 2221 N N . GLN B 1 69 ? 7.575 60.358 -27.093 1.00 15.65 35 GLN B N 1
ATOM 2222 C CA . GLN B 1 69 ? 6.574 61.413 -26.907 1.00 14.75 35 GLN B CA 1
ATOM 2223 C C . GLN B 1 69 ? 6.508 61.714 -25.414 1.00 15.33 35 GLN B C 1
ATOM 2224 O O . GLN B 1 69 ? 6.552 60.794 -24.595 1.00 15.21 35 GLN B O 1
ATOM 2230 N N . LEU B 1 70 ? 6.372 62.990 -25.060 1.00 14.39 36 LEU B N 1
ATOM 2231 C CA . LEU B 1 70 ? 6.481 63.394 -23.659 1.00 13.62 36 LEU B CA 1
ATOM 2232 C C . LEU B 1 70 ? 5.244 64.088 -23.124 1.00 15.91 36 LEU B C 1
ATOM 2233 O O . LEU B 1 70 ? 4.599 64.864 -23.834 1.00 16.77 36 LEU B O 1
ATOM 2238 N N . ALA B 1 71 ? 4.926 63.798 -21.865 1.00 12.21 37 ALA B N 1
ATOM 2239 C CA . ALA B 1 71 ? 3.973 64.584 -21.093 1.00 11.79 37 ALA B CA 1
ATOM 2240 C C . ALA B 1 71 ? 4.743 65.177 -19.925 1.00 15.08 37 ALA B C 1
ATOM 2241 O O . ALA B 1 71 ? 5.690 64.562 -19.445 1.00 15.39 37 ALA B O 1
ATOM 2243 N N . PHE B 1 72 ? 4.338 66.351 -19.455 1.00 12.96 38 PHE B N 1
ATOM 2244 C CA . PHE B 1 72 ? 5.066 67.026 -18.384 1.00 11.53 38 PHE B CA 1
ATOM 2245 C C . PHE B 1 72 ? 4.143 67.404 -17.252 1.00 13.76 38 PHE B C 1
ATOM 2246 O O . PHE B 1 72 ? 3.048 67.938 -17.495 1.00 15.01 38 PHE B O 1
ATOM 2254 N N . SER B 1 73 ? 4.575 67.156 -16.014 1.00 12.87 39 SER B N 1
ATOM 2255 C CA . SER B 1 73 ? 3.890 67.797 -14.891 1.00 14.30 39 SER B CA 1
ATOM 2256 C C . SER B 1 73 ? 4.489 69.185 -14.677 1.00 13.22 39 SER B C 1
ATOM 2257 O O . SER B 1 73 ? 5.585 69.475 -15.146 1.00 12.49 39 SER B O 1
ATOM 2260 N N . TYR B 1 74 ? 3.769 70.075 -14.003 1.00 12.64 40 TYR B N 1
ATOM 2261 C CA . TYR B 1 74 ? 4.395 71.332 -13.590 1.00 13.82 40 TYR B CA 1
ATOM 2262 C C . TYR B 1 74 ? 3.853 71.807 -12.256 1.00 15.08 40 TYR B C 1
ATOM 2263 O O . TYR B 1 74 ? 2.654 71.705 -11.993 1.00 14.96 40 TYR B O 1
ATOM 2272 N N . GLN B 1 75 ? 4.745 72.355 -11.431 1.00 16.67 41 GLN B N 1
ATOM 2273 C CA . GLN B 1 75 ? 4.440 72.625 -10.029 1.00 17.44 41 GLN B CA 1
ATOM 2274 C C . GLN B 1 75 ? 3.740 73.955 -9.764 1.00 24.56 41 GLN B C 1
ATOM 2275 O O . GLN B 1 75 ? 3.161 74.153 -8.687 1.00 26.85 41 GLN B O 1
ATOM 2281 N N . GLY B 1 76 ? 3.782 74.860 -10.735 1.00 20.36 42 GLY B N 1
ATOM 2282 C CA . GLY B 1 76 ? 3.129 76.148 -10.589 1.00 18.52 42 GLY B CA 1
ATOM 2283 C C . GLY B 1 76 ? 3.075 76.918 -11.891 1.00 21.24 42 GLY B C 1
ATOM 2284 O O . GLY B 1 76 ? 3.758 76.565 -12.854 1.00 18.33 42 GLY B O 1
ATOM 2285 N N . GLU B 1 77 ? 2.290 77.992 -11.921 1.00 18.06 43 GLU B N 1
ATOM 2286 C CA . GLU B 1 77 ? 2.113 78.751 -13.160 1.00 17.61 43 GLU B CA 1
ATOM 2287 C C . GLU B 1 77 ? 3.377 79.421 -13.675 1.00 18.30 43 GLU B C 1
ATOM 2288 O O . GLU B 1 77 ? 3.592 79.471 -14.884 1.00 21.37 43 GLU B O 1
ATOM 2294 N N . SER B 1 78 ? 4.207 79.955 -12.783 1.00 19.72 44 SER B N 1
ATOM 2295 C CA . SER B 1 78 ? 5.418 80.630 -13.239 1.00 22.62 44 SER B CA 1
ATOM 2296 C C . SER B 1 78 ? 6.338 79.626 -13.936 1.00 22.14 44 SER B C 1
ATOM 2297 O O . SER B 1 78 ? 7.000 79.954 -14.920 1.00 22.27 44 SER B O 1
ATOM 2300 N N . ILE B 1 79 ? 6.369 78.401 -13.426 1.00 19.07 45 ILE B N 1
ATOM 2301 C CA . ILE B 1 79 ? 7.068 77.329 -14.129 1.00 17.89 45 ILE B CA 1
ATOM 2302 C C . ILE B 1 79 ? 6.338 76.965 -15.419 1.00 18.37 45 ILE B C 1
ATOM 2303 O O . ILE B 1 79 ? 6.973 76.820 -16.464 1.00 18.32 45 ILE B O 1
ATOM 2308 N N . GLY B 1 80 ? 5.013 76.813 -15.351 1.00 15.32 46 GLY B N 1
ATOM 2309 C CA . GLY B 1 80 ? 4.237 76.412 -16.519 1.00 17.79 46 GLY B CA 1
ATOM 2310 C C . GLY B 1 80 ? 4.463 77.328 -17.715 1.00 19.27 46 GLY B C 1
ATOM 2311 O O . GLY B 1 80 ? 4.518 76.874 -18.875 1.00 19.57 46 GLY B O 1
ATOM 2312 N N . LYS B 1 81 ? 4.620 78.618 -17.427 1.00 19.97 47 LYS B N 1
ATOM 2313 C CA . LYS B 1 81 ? 4.890 79.621 -18.462 1.00 20.64 47 LYS B CA 1
ATOM 2314 C C . LYS B 1 81 ? 6.226 79.388 -19.157 1.00 22.33 47 LYS B C 1
ATOM 2315 O O . LYS B 1 81 ? 6.340 79.609 -20.366 1.00 24.62 47 LYS B O 1
ATOM 2321 N N . ARG B 1 82 ? 7.237 78.960 -18.401 1.00 19.74 48 ARG B N 1
ATOM 2322 C CA . ARG B 1 82 ? 8.537 78.646 -18.997 1.00 17.98 48 ARG B CA 1
ATOM 2323 C C . ARG B 1 82 ? 8.483 77.296 -19.718 1.00 20.61 48 ARG B C 1
ATOM 2324 O O . ARG B 1 82 ? 9.167 77.084 -20.721 1.00 20.26 48 ARG B O 1
ATOM 2332 N N . LEU B 1 83 ? 7.664 76.389 -19.200 1.00 16.75 49 LEU B N 1
ATOM 2333 C CA . LEU B 1 83 ? 7.575 75.036 -19.737 1.00 16.34 49 LEU B CA 1
ATOM 2334 C C . LEU B 1 83 ? 6.916 75.020 -21.105 1.00 18.11 49 LEU B C 1
ATOM 2335 O O . LEU B 1 83 ? 7.337 74.259 -21.981 1.00 17.82 49 LEU B O 1
ATOM 2340 N N . LYS B 1 84 ? 5.894 75.856 -21.306 1.00 18.89 50 LYS B N 1
ATOM 2341 C CA . LYS B 1 84 ? 5.187 75.829 -22.595 1.00 18.48 50 LYS B CA 1
ATOM 2342 C C . LYS B 1 84 ? 6.093 75.934 -23.836 1.00 19.39 50 LYS B C 1
ATOM 2343 O O . LYS B 1 84 ? 6.046 75.051 -24.690 1.00 18.81 50 LYS B O 1
ATOM 2349 N N . PRO B 1 85 ? 6.923 76.993 -23.938 1.00 19.16 51 PRO B N 1
ATOM 2350 C CA . PRO B 1 85 ? 7.807 77.032 -25.115 1.00 21.20 51 PRO B CA 1
ATOM 2351 C C . PRO B 1 85 ? 8.824 75.889 -25.152 1.00 19.80 51 PRO B C 1
ATOM 2352 O O . PRO B 1 85 ? 9.132 75.397 -26.235 1.00 20.43 51 PRO B O 1
ATOM 2356 N N . LEU B 1 86 ? 9.345 75.477 -23.999 1.00 20.20 52 LEU B N 1
ATOM 2357 C CA . LEU B 1 86 ? 10.259 74.337 -23.973 1.00 18.97 52 LEU B CA 1
ATOM 2358 C C . LEU B 1 86 ? 9.572 73.081 -24.509 1.00 17.89 52 LEU B C 1
ATOM 2359 O O . LEU B 1 86 ? 10.117 72.387 -25.379 1.00 17.49 52 LEU B O 1
ATOM 2364 N N . ALA B 1 87 ? 8.376 72.787 -24.003 1.00 15.26 53 ALA B N 1
ATOM 2365 C CA . ALA B 1 87 ? 7.678 71.570 -24.424 1.00 14.59 53 ALA B CA 1
ATOM 2366 C C . ALA B 1 87 ? 7.428 71.584 -25.930 1.00 17.26 53 ALA B C 1
ATOM 2367 O O . ALA B 1 87 ? 7.484 70.549 -26.583 1.00 15.97 53 ALA B O 1
ATOM 2369 N N . LEU B 1 88 ? 7.167 72.762 -26.486 1.00 17.24 54 LEU B N 1
ATOM 2370 C CA . LEU B 1 88 ? 6.963 72.854 -27.927 1.00 16.60 54 LEU B CA 1
ATOM 2371 C C . LEU B 1 88 ? 8.207 72.434 -28.709 1.00 18.59 54 LEU B C 1
ATOM 2372 O O . LEU B 1 88 ? 8.096 71.866 -29.799 1.00 18.97 54 LEU B O 1
ATOM 2377 N N . THR B 1 89 ? 9.394 72.705 -28.164 1.00 15.87 55 THR B N 1
ATOM 2378 C CA . THR B 1 89 ? 10.620 72.328 -28.870 1.00 17.08 55 THR B CA 1
ATOM 2379 C C . THR B 1 89 ? 10.835 70.821 -28.870 1.00 19.00 55 THR B C 1
ATOM 2380 O O . THR B 1 89 ? 11.665 70.313 -29.634 1.00 18.33 55 THR B O 1
ATOM 2384 N N . VAL B 1 90 ? 10.108 70.111 -28.013 1.00 16.24 56 VAL B N 1
ATOM 2385 C CA . VAL B 1 90 ? 10.106 68.647 -28.062 1.00 16.16 56 VAL B CA 1
ATOM 2386 C C . VAL B 1 90 ? 8.749 68.094 -28.493 1.00 17.18 56 VAL B C 1
ATOM 2387 O O . VAL B 1 90 ? 8.349 66.997 -28.106 1.00 17.46 56 VAL B O 1
ATOM 2391 N N . ASP B 1 91 ? 8.043 68.882 -29.300 1.00 17.90 57 ASP B N 1
ATOM 2392 C CA . ASP B 1 91 ? 6.806 68.437 -29.949 1.00 16.57 57 ASP B CA 1
ATOM 2393 C C . ASP B 1 91 ? 5.695 68.060 -28.982 1.00 17.37 57 ASP B C 1
ATOM 2394 O O . ASP B 1 91 ? 4.921 67.147 -29.252 1.00 20.77 57 ASP B O 1
ATOM 2399 N N . SER B 1 92 ? 5.623 68.754 -27.852 1.00 16.52 58 SER B N 1
ATOM 2400 C CA . SER B 1 92 ? 4.616 68.445 -26.846 1.00 14.98 58 SER B CA 1
ATOM 2401 C C . SER B 1 92 ? 3.850 69.683 -26.423 1.00 12.75 58 SER B C 1
ATOM 2402 O O . SER B 1 92 ? 4.436 70.759 -26.238 1.00 15.51 58 SER B O 1
ATOM 2405 N N . ASP B 1 93 ? 2.533 69.530 -26.283 1.00 15.75 59 ASP B N 1
ATOM 2406 C CA . ASP B 1 93 ? 1.739 70.526 -25.579 1.00 17.22 59 ASP B CA 1
ATOM 2407 C C . ASP B 1 93 ? 0.993 69.859 -24.427 1.00 20.10 59 ASP B C 1
ATOM 2408 O O . ASP B 1 93 ? -0.043 70.360 -23.977 1.00 20.16 59 ASP B O 1
ATOM 2413 N N . PHE B 1 94 ? 1.536 68.740 -23.940 1.00 14.19 60 PHE B N 1
ATOM 2414 C CA . PHE B 1 94 ? 0.876 67.913 -22.941 1.00 15.60 60 PHE B CA 1
ATOM 2415 C C . PHE B 1 94 ? 1.493 68.277 -21.596 1.00 16.71 60 PHE B C 1
ATOM 2416 O O . PHE B 1 94 ? 2.538 67.736 -21.213 1.00 15.78 60 PHE B O 1
ATOM 2424 N N . MET B 1 95 ? 0.853 69.220 -20.901 1.00 15.87 61 MET B N 1
ATOM 2425 C CA . MET B 1 95 ? 1.386 69.794 -19.667 1.00 15.86 61 MET B CA 1
ATOM 2426 C C . MET B 1 95 ? 0.281 69.819 -18.622 1.00 17.72 61 MET B C 1
ATOM 2427 O O . MET B 1 95 ? -0.813 70.323 -18.888 1.00 17.39 61 MET B O 1
ATOM 2432 N N . ILE B 1 96 ? 0.556 69.283 -17.435 1.00 14.42 62 ILE B N 1
ATOM 2433 C CA . ILE B 1 96 ? -0.489 69.060 -16.446 1.00 14.23 62 ILE B CA 1
ATOM 2434 C C . ILE B 1 96 ? -0.032 69.584 -15.094 1.00 14.84 62 ILE B C 1
ATOM 2435 O O . ILE B 1 96 ? 1.049 69.224 -14.631 1.00 12.61 62 ILE B O 1
ATOM 2440 N N . PRO B 1 97 ? -0.836 70.443 -14.453 1.00 13.99 63 PRO B N 1
ATOM 2441 C CA . PRO B 1 97 ? -0.415 70.968 -13.146 1.00 13.35 63 PRO B CA 1
ATOM 2442 C C . PRO B 1 97 ? -0.471 69.866 -12.101 1.00 14.97 63 PRO B C 1
ATOM 2443 O O . PRO B 1 97 ? -1.391 69.041 -12.125 1.00 15.82 63 PRO B O 1
ATOM 2447 N N . CYS B 1 98 ? 0.513 69.820 -11.206 1.00 15.42 64 CYS B N 1
ATOM 2448 C CA . CYS B 1 98 ? 0.489 68.821 -10.148 1.00 13.57 64 CYS B CA 1
ATOM 2449 C C . CYS B 1 98 ? 1.275 69.295 -8.936 1.00 16.54 64 CYS B C 1
ATOM 2450 O O . CYS B 1 98 ? 2.388 69.812 -9.066 1.00 18.50 64 CYS B O 1
ATOM 2453 N N . ASN B 1 99 ? 0.693 69.106 -7.758 1.00 13.67 65 ASN B N 1
ATOM 2454 C CA . ASN B 1 99 ? 1.398 69.313 -6.503 1.00 15.65 65 ASN B CA 1
ATOM 2455 C C . ASN B 1 99 ? 1.727 67.944 -5.924 1.00 14.99 65 ASN B C 1
ATOM 2456 O O . ASN B 1 99 ? 0.830 67.251 -5.457 1.00 13.92 65 ASN B O 1
ATOM 2461 N N . VAL B 1 100 ? 2.996 67.536 -5.959 1.00 13.13 66 VAL B N 1
ATOM 2462 C CA . VAL B 1 100 ? 3.317 66.168 -5.554 1.00 15.11 66 VAL B CA 1
ATOM 2463 C C . VAL B 1 100 ? 3.250 65.971 -4.045 1.00 18.16 66 VAL B C 1
ATOM 2464 O O . VAL B 1 100 ? 3.431 64.858 -3.554 1.00 17.65 66 VAL B O 1
ATOM 2468 N N . GLU B 1 101 ? 2.963 67.034 -3.304 1.00 16.49 67 GLU B N 1
ATOM 2469 C CA . GLU B 1 101 ? 2.691 66.853 -1.876 1.00 17.56 67 GLU B CA 1
ATOM 2470 C C . GLU B 1 101 ? 1.241 66.405 -1.631 1.00 18.63 67 GLU B C 1
ATOM 2471 O O . GLU B 1 101 ? 0.898 65.988 -0.524 1.00 20.08 67 GLU B O 1
ATOM 2477 N N . ASP B 1 102 ? 0.400 66.463 -2.670 1.00 14.74 68 ASP B N 1
ATOM 2478 C CA . ASP B 1 102 ? -1.038 66.204 -2.519 1.00 15.95 68 ASP B CA 1
ATOM 2479 C C . ASP B 1 102 ? -1.457 64.980 -3.320 1.00 14.42 68 ASP B C 1
ATOM 2480 O O . ASP B 1 102 ? -1.474 65.024 -4.549 1.00 17.14 68 ASP B O 1
ATOM 2485 N N . PRO B 1 103 ? -1.803 63.885 -2.625 1.00 15.08 69 PRO B N 1
ATOM 2486 C CA . PRO B 1 103 ? -2.213 62.646 -3.295 1.00 12.73 69 PRO B CA 1
ATOM 2487 C C . PRO B 1 103 ? -3.369 62.861 -4.287 1.00 14.93 69 PRO B C 1
ATOM 2488 O O . PRO B 1 103 ? -3.378 62.246 -5.356 1.00 14.64 69 PRO B O 1
ATOM 2492 N N . SER B 1 104 ? -4.330 63.714 -3.944 1.00 15.85 70 SER B N 1
ATOM 2493 C CA . SER B 1 104 ? -5.434 63.967 -4.874 1.00 16.24 70 SER B CA 1
ATOM 2494 C C . SER B 1 104 ? -4.973 64.661 -6.153 1.00 16.30 70 SER B C 1
ATOM 2495 O O . SER B 1 104 ? -5.504 64.395 -7.245 1.00 16.83 70 SER B O 1
ATOM 2498 N N . SER B 1 105 ? -3.993 65.550 -6.023 1.00 14.86 71 SER B N 1
ATOM 2499 C CA . SER B 1 105 ? -3.397 66.194 -7.189 1.00 15.90 71 SER B CA 1
ATOM 2500 C C . SER B 1 105 ? -2.719 65.166 -8.098 1.00 16.55 71 SER B C 1
ATOM 2501 O O . SER B 1 105 ? -2.776 65.281 -9.324 1.00 15.19 71 SER B O 1
ATOM 2504 N N . MET B 1 106 ? -2.073 64.164 -7.500 1.00 14.80 72 MET B N 1
ATOM 2505 C CA . MET B 1 106 ? -1.400 63.128 -8.294 1.00 14.14 72 MET B CA 1
ATOM 2506 C C . MET B 1 106 ? -2.410 62.184 -8.952 1.00 14.58 72 MET B C 1
ATOM 2507 O O . MET B 1 106 ? -2.216 61.732 -10.100 1.00 16.70 72 MET B O 1
ATOM 2512 N N . ASP B 1 107 ? -3.508 61.916 -8.246 1.00 14.02 73 ASP B N 1
ATOM 2513 C CA . ASP B 1 107 ? -4.625 61.186 -8.857 1.00 13.26 73 ASP B CA 1
ATOM 2514 C C . ASP B 1 107 ? -5.101 61.940 -10.101 1.00 16.29 73 ASP B C 1
ATOM 2515 O O . ASP B 1 107 ? -5.267 61.350 -11.181 1.00 16.09 73 ASP B O 1
ATOM 2520 N N . LEU B 1 108 ? -5.309 63.248 -9.950 1.00 14.95 74 LEU B N 1
ATOM 2521 C CA . LEU B 1 108 ? -5.775 64.083 -11.069 1.00 16.03 74 LEU B CA 1
ATOM 2522 C C . LEU B 1 108 ? -4.770 64.089 -12.218 1.00 18.85 74 LEU B C 1
ATOM 2523 O O . LEU B 1 108 ? -5.151 64.060 -13.397 1.00 16.50 74 LEU B O 1
ATOM 2528 N N . LEU B 1 109 ? -3.483 64.117 -11.878 1.00 13.59 75 LEU B N 1
ATOM 2529 C CA . LEU B 1 109 ? -2.441 64.056 -12.891 1.00 14.05 75 LEU B CA 1
ATOM 2530 C C . LEU B 1 109 ? -2.620 62.822 -13.754 1.00 13.29 75 LEU B C 1
ATOM 2531 O O . LEU B 1 109 ? -2.563 62.905 -14.995 1.00 15.16 75 LEU B O 1
ATOM 2536 N N . PHE B 1 110 ? -2.844 61.675 -13.123 1.00 14.94 76 PHE B N 1
ATOM 2537 C CA . PHE B 1 110 ? -2.973 60.465 -13.942 1.00 16.14 76 PHE B CA 1
ATOM 2538 C C . PHE B 1 110 ? -4.309 60.347 -14.689 1.00 14.86 76 PHE B C 1
ATOM 2539 O O . PHE B 1 110 ? -4.371 59.758 -15.787 1.00 16.45 76 PHE B O 1
ATOM 2547 N N . GLU B 1 111 ? -5.367 60.909 -14.116 1.00 17.67 77 GLU B N 1
ATOM 2548 C CA . GLU B 1 111 ? -6.613 61.009 -14.882 1.00 16.95 77 GLU B CA 1
ATOM 2549 C C . GLU B 1 111 ? -6.412 61.844 -16.147 1.00 19.86 77 GLU B C 1
ATOM 2550 O O . GLU B 1 111 ? -6.952 61.513 -17.219 1.00 18.72 77 GLU B O 1
ATOM 2556 N N . ARG B 1 112 ? -5.625 62.910 -16.040 1.00 15.92 78 ARG B N 1
ATOM 2557 C CA . ARG B 1 112 ? -5.349 63.767 -17.194 1.00 17.00 78 ARG B CA 1
ATOM 2558 C C . ARG B 1 112 ? -4.499 63.060 -18.223 1.00 19.93 78 ARG B C 1
ATOM 2559 O O . ARG B 1 112 ? -4.723 63.202 -19.419 1.00 19.61 78 ARG B O 1
ATOM 2567 N N . ILE B 1 113 ? -3.490 62.334 -17.760 1.00 15.94 79 ILE B N 1
ATOM 2568 C CA . ILE B 1 113 ? -2.693 61.529 -18.683 1.00 15.27 79 ILE B CA 1
ATOM 2569 C C . ILE B 1 113 ? -3.588 60.564 -19.457 1.00 16.13 79 ILE B C 1
ATOM 2570 O O . ILE B 1 113 ? -3.447 60.435 -20.680 1.00 16.97 79 ILE B O 1
ATOM 2575 N N . LYS B 1 114 ? -4.515 59.909 -18.757 1.00 17.97 80 LYS B N 1
ATOM 2576 C CA . LYS B 1 114 ? -5.337 58.878 -19.392 1.00 17.15 80 LYS B CA 1
ATOM 2577 C C . LYS B 1 114 ? -6.338 59.418 -20.411 1.00 20.75 80 LYS B C 1
ATOM 2578 O O . LYS B 1 114 ? -6.902 58.647 -21.207 1.00 21.03 80 LYS B O 1
ATOM 2584 N N . GLU B 1 115 ? -6.548 60.732 -20.406 1.00 20.64 81 GLU B N 1
ATOM 2585 C CA . GLU B 1 115 ? -7.426 61.350 -21.401 1.00 21.70 81 GLU B CA 1
ATOM 2586 C C . GLU B 1 115 ? -6.829 61.195 -22.792 1.00 22.30 81 GLU B C 1
ATOM 2587 O O . GLU B 1 115 ? -7.554 61.197 -23.791 1.00 22.93 81 GLU B O 1
ATOM 2593 N N . ARG B 1 116 ? -5.504 61.066 -22.859 1.00 16.99 82 ARG B N 1
ATOM 2594 C CA . ARG B 1 116 ? -4.807 60.936 -24.135 1.00 19.20 82 ARG B CA 1
ATOM 2595 C C . ARG B 1 116 ? -4.163 59.573 -24.325 1.00 22.07 82 ARG B C 1
ATOM 2596 O O . ARG B 1 116 ? -4.134 59.040 -25.438 1.00 19.46 82 ARG B O 1
ATOM 2604 N N . TRP B 1 117 ? -3.601 59.038 -23.246 1.00 18.03 83 TRP B N 1
ATOM 2605 C CA . TRP B 1 117 ? -2.762 57.849 -23.329 1.00 18.33 83 TRP B CA 1
ATOM 2606 C C . TRP B 1 117 ? -3.304 56.737 -22.454 1.00 19.41 83 TRP B C 1
ATOM 2607 O O . TRP B 1 117 ? -3.474 56.923 -21.247 1.00 21.25 83 TRP B O 1
ATOM 2618 N N . GLU B 1 118 ? -3.526 55.570 -23.049 1.00 20.52 84 GLU B N 1
ATOM 2619 C CA . GLU B 1 118 ? -3.998 54.414 -22.298 1.00 24.90 84 GLU B CA 1
ATOM 2620 C C . GLU B 1 118 ? -2.857 53.777 -21.513 1.00 20.96 84 GLU B C 1
ATOM 2621 O O . GLU B 1 118 ? -3.081 53.150 -20.475 1.00 24.35 84 GLU B O 1
ATOM 2627 N N . THR B 1 119 ? -1.638 53.928 -22.028 1.00 20.75 85 THR B N 1
ATOM 2628 C CA . THR B 1 119 ? -0.456 53.334 -21.400 1.00 18.02 85 THR B CA 1
ATOM 2629 C C . THR B 1 119 ? 0.721 54.308 -21.394 1.00 18.46 85 THR B C 1
ATOM 2630 O O . THR B 1 119 ? 0.728 55.284 -22.146 1.00 18.86 85 THR B O 1
ATOM 2634 N N . LEU B 1 120 ? 1.708 54.026 -20.537 1.00 16.72 86 LEU B N 1
ATOM 2635 C CA . LEU B 1 120 ? 2.958 54.790 -20.449 1.00 18.29 86 LEU B CA 1
ATOM 2636 C C . LEU B 1 120 ? 4.101 53.794 -20.608 1.00 16.29 86 LEU B C 1
ATOM 2637 O O . LEU B 1 120 ? 3.962 52.626 -20.245 1.00 16.42 86 LEU B O 1
ATOM 2642 N N . ASP B 1 121 ? 5.238 54.250 -21.113 1.00 14.25 87 ASP B N 1
ATOM 2643 C CA . ASP B 1 121 ? 6.402 53.373 -21.192 1.00 15.90 87 ASP B CA 1
ATOM 2644 C C . ASP B 1 121 ? 7.469 53.696 -20.159 1.00 15.00 87 ASP B C 1
ATOM 2645 O O . ASP B 1 121 ? 8.230 52.811 -19.762 1.00 14.01 87 ASP B O 1
ATOM 2650 N N . PHE B 1 122 ? 7.526 54.955 -19.736 1.00 13.94 88 PHE B N 1
ATOM 2651 C CA . PHE B 1 122 ? 8.516 55.369 -18.738 1.00 13.93 88 PHE B CA 1
ATOM 2652 C C . PHE B 1 122 ? 8.042 56.549 -17.910 1.00 13.73 88 PHE B C 1
ATOM 2653 O O . PHE B 1 122 ? 7.131 57.269 -18.305 1.00 12.78 88 PHE B O 1
ATOM 2661 N N . VAL B 1 123 ? 8.675 56.733 -16.752 1.00 11.14 89 VAL B N 1
ATOM 2662 C CA . VAL B 1 123 ? 8.471 57.926 -15.946 1.00 12.01 89 VAL B CA 1
ATOM 2663 C C . VAL B 1 123 ? 9.835 58.425 -15.499 1.00 12.92 89 VAL B C 1
ATOM 2664 O O . VAL B 1 123 ? 10.693 57.619 -15.120 1.00 10.78 89 VAL B O 1
ATOM 2668 N N . VAL B 1 124 ? 10.031 59.742 -15.562 1.00 10.58 90 VAL B N 1
ATOM 2669 C CA . VAL B 1 124 ? 11.212 60.405 -14.990 1.00 9.81 90 VAL B CA 1
ATOM 2670 C C . VAL B 1 124 ? 10.745 61.225 -13.795 1.00 12.09 90 VAL B C 1
ATOM 2671 O O . VAL B 1 124 ? 9.909 62.125 -13.940 1.00 12.61 90 VAL B O 1
ATOM 2675 N N . HIS B 1 125 ? 11.272 60.905 -12.615 1.00 10.95 91 HIS B N 1
ATOM 2676 C CA . HIS B 1 125 ? 10.958 61.629 -11.383 1.00 10.47 91 HIS B CA 1
ATOM 2677 C C . HIS B 1 125 ? 12.210 62.378 -10.950 1.00 12.90 91 HIS B C 1
ATOM 2678 O O . HIS B 1 125 ? 13.179 61.772 -10.483 1.00 10.93 91 HIS B O 1
ATOM 2685 N N . SER B 1 126 ? 12.206 63.697 -11.142 1.00 11.80 92 SER B N 1
ATOM 2686 C CA . SER B 1 126 ? 13.361 64.518 -10.787 1.00 12.06 92 SER B CA 1
ATOM 2687 C C . SER B 1 126 ? 12.838 65.663 -9.940 1.00 14.15 92 SER B C 1
ATOM 2688 O O . SER B 1 126 ? 12.701 66.792 -10.406 1.00 13.89 92 SER B O 1
ATOM 2691 N N . ILE B 1 127 ? 12.507 65.351 -8.696 1.00 14.54 93 ILE B N 1
ATOM 2692 C CA . ILE B 1 127 ? 11.867 66.325 -7.815 1.00 15.21 93 ILE B CA 1
ATOM 2693 C C . ILE B 1 127 ? 12.614 66.419 -6.498 1.00 18.52 93 ILE B C 1
ATOM 2694 O O . ILE B 1 127 ? 12.543 65.512 -5.665 1.00 19.43 93 ILE B O 1
ATOM 2699 N N . ALA B 1 128 ? 13.345 67.513 -6.324 1.00 18.61 94 ALA B N 1
ATOM 2700 C CA . ALA B 1 128 ? 14.105 67.737 -5.099 1.00 16.40 94 ALA B CA 1
ATOM 2701 C C . ALA B 1 128 ? 13.602 69.015 -4.437 1.00 17.01 94 ALA B C 1
ATOM 2702 O O . ALA B 1 128 ? 13.651 70.099 -5.033 1.00 20.78 94 ALA B O 1
ATOM 2704 N N . PHE B 1 129 ? 13.103 68.889 -3.213 1.00 14.36 95 PHE B N 1
ATOM 2705 C CA . PHE B 1 129 ? 12.634 70.057 -2.492 1.00 15.05 95 PHE B CA 1
ATOM 2706 C C . PHE B 1 129 ? 12.962 69.972 -1.018 1.00 15.64 95 PHE B C 1
ATOM 2707 O O . PHE B 1 129 ? 12.763 68.932 -0.376 1.00 14.45 95 PHE B O 1
ATOM 2715 N N . SER B 1 130 ? 13.415 71.098 -0.480 1.00 14.01 96 SER B N 1
ATOM 2716 C CA . SER B 1 130 ? 13.478 71.287 0.957 1.00 13.38 96 SER B CA 1
ATOM 2717 C C . SER B 1 130 ? 13.466 72.792 1.162 1.00 14.56 96 SER B C 1
ATOM 2718 O O . SER B 1 130 ? 13.695 73.542 0.209 1.00 15.81 96 SER B O 1
ATOM 2721 N N . ASP B 1 131 ? 13.203 73.247 2.384 1.00 12.00 97 ASP B N 1
ATOM 2722 C CA . ASP B 1 131 ? 13.329 74.673 2.672 1.00 12.94 97 ASP B CA 1
ATOM 2723 C C . ASP B 1 131 ? 14.800 75.064 2.560 1.00 15.25 97 ASP B C 1
ATOM 2724 O O . ASP B 1 131 ? 15.610 74.664 3.399 1.00 14.15 97 ASP B O 1
ATOM 2729 N N . LYS B 1 132 ? 15.153 75.831 1.524 1.00 15.16 98 LYS B N 1
ATOM 2730 C CA . LYS B 1 132 ? 16.554 76.184 1.297 1.00 14.45 98 LYS B CA 1
ATOM 2731 C C . LYS B 1 132 ? 17.155 76.989 2.443 1.00 13.81 98 LYS B C 1
ATOM 2732 O O . LYS B 1 132 ? 18.377 77.002 2.635 1.00 15.22 98 LYS B O 1
ATOM 2738 N N . ASN B 1 133 ? 16.311 77.659 3.215 1.00 15.81 99 ASN B N 1
ATOM 2739 C CA . ASN B 1 133 ? 16.834 78.404 4.351 1.00 17.01 99 ASN B CA 1
ATOM 2740 C C . ASN B 1 133 ? 17.368 77.470 5.446 1.00 17.22 99 ASN B C 1
ATOM 2741 O O . ASN B 1 133 ? 18.151 77.896 6.299 1.00 19.54 99 ASN B O 1
ATOM 2746 N N . GLU B 1 134 ? 16.946 76.202 5.416 1.00 12.69 100 GLU B N 1
ATOM 2747 C CA . GLU B 1 134 ? 17.444 75.218 6.365 1.00 12.69 100 GLU B CA 1
ATOM 2748 C C . GLU B 1 134 ? 18.604 74.407 5.791 1.00 13.58 100 GLU B C 1
ATOM 2749 O O . GLU B 1 134 ? 19.174 73.574 6.493 1.00 12.63 100 GLU B O 1
ATOM 2755 N N . LEU B 1 135 ? 18.946 74.640 4.526 1.00 12.73 101 LEU B N 1
ATOM 2756 C CA . LEU B 1 135 ? 20.085 73.955 3.904 1.00 12.76 101 LEU B CA 1
ATOM 2757 C C . LEU B 1 135 ? 21.332 74.812 4.079 1.00 12.62 101 LEU B C 1
ATOM 2758 O O . LEU B 1 135 ? 22.003 75.216 3.121 1.00 13.37 101 LEU B O 1
ATOM 2763 N N . ARG B 1 136 ? 21.636 75.075 5.346 1.00 13.75 102 ARG B N 1
ATOM 2764 C CA . ARG B 1 136 ? 22.648 76.037 5.746 1.00 15.83 102 ARG B CA 1
ATOM 2765 C C . ARG B 1 136 ? 22.931 75.690 7.202 1.00 16.76 102 ARG B C 1
ATOM 2766 O O . ARG B 1 136 ? 22.011 75.328 7.944 1.00 17.31 102 ARG B O 1
ATOM 2774 N N . GLY B 1 137 ? 24.194 75.743 7.610 1.00 15.49 103 GLY B N 1
ATOM 2775 C CA . GLY B 1 137 ? 24.525 75.428 8.994 1.00 18.14 103 GLY B CA 1
ATOM 2776 C C . GLY B 1 137 ? 24.381 73.946 9.279 1.00 16.93 103 GLY B C 1
ATOM 2777 O O . GLY B 1 137 ? 24.201 73.152 8.359 1.00 13.38 103 GLY B O 1
ATOM 2778 N N . PRO B 1 138 ? 24.436 73.565 10.560 1.00 16.15 104 PRO B N 1
ATOM 2779 C CA . PRO B 1 138 ? 24.404 72.155 10.975 1.00 12.73 104 PRO B CA 1
ATOM 2780 C C . PRO B 1 138 ? 23.107 71.427 10.636 1.00 13.10 104 PRO B C 1
ATOM 2781 O O . PRO B 1 138 ? 22.029 72.042 10.617 1.00 12.12 104 PRO B O 1
ATOM 2785 N N . TYR B 1 139 ? 23.217 70.122 10.390 1.00 10.69 105 TYR B N 1
ATOM 2786 C CA . TYR B 1 139 ? 22.053 69.299 10.114 1.00 10.68 105 TYR B CA 1
ATOM 2787 C C . TYR B 1 139 ? 21.072 69.322 11.298 1.00 12.81 105 TYR B C 1
ATOM 2788 O O . TYR B 1 139 ? 19.851 69.290 11.095 1.00 13.42 105 TYR B O 1
ATOM 2797 N N . TYR B 1 140 ? 21.593 69.398 12.526 1.00 11.93 106 TYR B N 1
ATOM 2798 C CA . TYR B 1 140 ? 20.732 69.256 13.709 1.00 12.43 106 TYR B CA 1
ATOM 2799 C C . TYR B 1 140 ? 19.674 70.338 13.870 1.00 16.45 106 TYR B C 1
ATOM 2800 O O . TYR B 1 140 ? 18.739 70.157 14.645 1.00 17.02 106 TYR B O 1
ATOM 2809 N N . ASN B 1 141 ? 19.821 71.452 13.163 1.00 13.62 107 ASN B N 1
ATOM 2810 C CA . ASN B 1 141 ? 18.813 72.508 13.228 1.00 16.79 107 ASN B CA 1
ATOM 2811 C C . ASN B 1 141 ? 17.618 72.251 12.323 1.00 16.80 107 ASN B C 1
ATOM 2812 O O . ASN B 1 141 ? 16.678 73.050 12.316 1.00 16.79 107 ASN B O 1
ATOM 2817 N N . THR B 1 142 ? 17.666 71.163 11.553 1.00 13.32 108 THR B N 1
ATOM 2818 C CA . THR B 1 142 ? 16.555 70.786 10.670 1.00 12.81 108 THR B CA 1
ATOM 2819 C C . THR B 1 142 ? 15.261 70.733 11.480 1.00 14.75 108 THR B C 1
ATOM 2820 O O . THR B 1 142 ? 15.192 70.072 12.527 1.00 12.77 108 THR B O 1
ATOM 2824 N N . SER B 1 143 ? 14.227 71.423 11.006 1.00 13.18 109 SER B N 1
ATOM 2825 C CA . SER B 1 143 ? 12.967 71.442 11.744 1.00 13.74 109 SER B CA 1
ATOM 2826 C C . SER B 1 143 ? 12.127 70.208 11.450 1.00 12.92 109 SER B C 1
ATOM 2827 O O . SER B 1 143 ? 12.216 69.619 10.375 1.00 12.52 109 SER B O 1
ATOM 2830 N N . ARG B 1 144 ? 11.314 69.815 12.419 1.00 11.50 110 ARG B N 1
ATOM 2831 C CA . ARG B 1 144 ? 10.389 68.708 12.256 1.00 11.62 110 ARG B CA 1
ATOM 2832 C C . ARG B 1 144 ? 9.504 68.934 11.028 1.00 13.05 110 ARG B C 1
ATOM 2833 O O . ARG B 1 144 ? 9.311 68.031 10.217 1.00 11.90 110 ARG B O 1
ATOM 2841 N N . ASP B 1 145 ? 8.989 70.153 10.881 1.00 13.37 111 ASP B N 1
ATOM 2842 C CA . ASP B 1 145 ? 8.107 70.453 9.764 1.00 13.13 111 ASP B CA 1
ATOM 2843 C C . ASP B 1 145 ? 8.816 70.359 8.406 1.00 11.52 111 ASP B C 1
ATOM 2844 O O . ASP B 1 145 ? 8.264 69.798 7.442 1.00 12.79 111 ASP B O 1
ATOM 2849 N N . ASN B 1 146 ? 10.032 70.888 8.328 1.00 11.85 112 ASN B N 1
ATOM 2850 C CA . ASN B 1 146 ? 10.779 70.781 7.075 1.00 12.42 112 ASN B CA 1
ATOM 2851 C C . ASN B 1 146 ? 11.152 69.330 6.809 1.00 12.91 112 ASN B C 1
ATOM 2852 O O . ASN B 1 146 ? 11.150 68.886 5.664 1.00 11.71 112 ASN B O 1
ATOM 2857 N N . PHE B 1 147 ? 11.487 68.589 7.858 1.00 12.03 113 PHE B N 1
ATOM 2858 C CA . PHE B 1 147 ? 11.815 67.178 7.665 1.00 11.63 113 PHE B CA 1
ATOM 2859 C C . PHE B 1 147 ? 10.622 66.463 7.034 1.00 12.86 113 PHE B C 1
ATOM 2860 O O . PHE B 1 147 ? 10.779 65.738 6.049 1.00 12.36 113 PHE B O 1
ATOM 2868 N N . ILE B 1 148 ? 9.425 66.691 7.578 1.00 11.62 114 ILE B N 1
ATOM 2869 C CA . ILE B 1 148 ? 8.229 66.023 7.067 1.00 10.68 114 ILE B CA 1
ATOM 2870 C C . ILE B 1 148 ? 7.965 66.416 5.615 1.00 12.27 114 ILE B C 1
ATOM 2871 O O . ILE B 1 148 ? 7.733 65.553 4.753 1.00 11.36 114 ILE B O 1
ATOM 2876 N N . GLN B 1 149 ? 8.008 67.713 5.327 1.00 11.35 115 GLN B N 1
ATOM 2877 C CA . GLN B 1 149 ? 7.683 68.149 3.972 1.00 12.00 115 GLN B CA 1
ATOM 2878 C C . GLN B 1 149 ? 8.727 67.677 2.953 1.00 12.17 115 GLN B C 1
ATOM 2879 O O . GLN B 1 149 ? 8.401 67.277 1.833 1.00 11.98 115 GLN B O 1
ATOM 2885 N N . THR B 1 150 ? 9.988 67.706 3.365 1.00 10.31 116 THR B N 1
ATOM 2886 C CA . THR B 1 150 ? 11.076 67.242 2.516 1.00 10.44 116 THR B CA 1
ATOM 2887 C C . THR B 1 150 ? 10.912 65.764 2.257 1.00 11.62 116 THR B C 1
ATOM 2888 O O . THR B 1 150 ? 11.099 65.312 1.131 1.00 11.29 116 THR B O 1
ATOM 2892 N N . MET B 1 151 ? 10.564 65.009 3.293 1.00 10.79 117 MET B N 1
ATOM 2893 C CA . MET B 1 151 ? 10.340 63.575 3.128 1.00 12.18 117 MET B CA 1
ATOM 2894 C C . MET B 1 151 ? 9.203 63.282 2.163 1.00 11.53 117 MET B C 1
ATOM 2895 O O . MET B 1 151 ? 9.317 62.407 1.297 1.00 12.62 117 MET B O 1
ATOM 2900 N N . LEU B 1 152 ? 8.095 64.002 2.318 1.00 11.14 118 LEU B N 1
ATOM 2901 C CA . LEU B 1 152 ? 6.946 63.770 1.450 1.00 12.87 118 LEU B CA 1
ATOM 2902 C C . LEU B 1 152 ? 7.228 64.117 -0.007 1.00 12.08 118 LEU B C 1
ATOM 2903 O O . LEU B 1 152 ? 6.816 63.372 -0.911 1.00 14.01 118 LEU B O 1
ATOM 2908 N N . VAL B 1 153 ? 7.930 65.224 -0.246 1.00 11.08 119 VAL B N 1
ATOM 2909 C CA . VAL B 1 153 ? 8.135 65.689 -1.622 1.00 11.81 119 VAL B CA 1
ATOM 2910 C C . VAL B 1 153 ? 9.319 65.017 -2.302 1.00 12.59 119 VAL B C 1
ATOM 2911 O O . VAL B 1 153 ? 9.208 64.527 -3.428 1.00 14.44 119 VAL B O 1
ATOM 2915 N N . SER B 1 154 ? 10.441 64.949 -1.595 1.00 11.48 120 SER B N 1
ATOM 2916 C CA . SER B 1 154 ? 11.674 64.431 -2.173 1.00 11.84 120 SER B CA 1
ATOM 2917 C C . SER B 1 154 ? 11.790 62.912 -2.111 1.00 13.61 120 SER B C 1
ATOM 2918 O O . SER B 1 154 ? 12.563 62.321 -2.871 1.00 14.47 120 SER B O 1
ATOM 2921 N N . CYS B 1 155 ? 11.047 62.273 -1.210 1.00 11.58 121 CYS B N 1
ATOM 2922 C CA . CYS B 1 155 ? 11.062 60.818 -1.150 1.00 11.89 121 CYS B CA 1
ATOM 2923 C C . CYS B 1 155 ? 9.716 60.203 -1.502 1.00 13.08 121 CYS B C 1
ATOM 2924 O O . CYS B 1 155 ? 9.594 59.529 -2.525 1.00 14.12 121 CYS B O 1
ATOM 2927 N N . PHE B 1 156 ? 8.693 60.435 -0.679 1.00 11.63 122 PHE B N 1
ATOM 2928 C CA . PHE B 1 156 ? 7.487 59.638 -0.830 1.00 11.28 122 PHE B CA 1
ATOM 2929 C C . PHE B 1 156 ? 6.741 59.868 -2.144 1.00 11.14 122 PHE B C 1
ATOM 2930 O O . PHE B 1 156 ? 6.047 58.966 -2.633 1.00 11.54 122 PHE B O 1
ATOM 2938 N N . SER B 1 157 ? 6.911 61.047 -2.728 1.00 11.61 123 SER B N 1
ATOM 2939 C CA . SER B 1 157 ? 6.271 61.319 -4.022 1.00 10.77 123 SER B CA 1
ATOM 2940 C C . SER B 1 157 ? 6.700 60.317 -5.089 1.00 11.84 123 SER B C 1
ATOM 2941 O O . SER B 1 157 ? 5.924 60.010 -5.984 1.00 11.38 123 SER B O 1
ATOM 2944 N N . PHE B 1 158 ? 7.925 59.801 -5.012 1.00 10.60 124 PHE B N 1
ATOM 2945 C CA . PHE B 1 158 ? 8.314 58.764 -5.966 1.00 12.11 124 PHE B CA 1
ATOM 2946 C C . PHE B 1 158 ? 7.474 57.495 -5.793 1.00 9.47 124 PHE B C 1
ATOM 2947 O O . PHE B 1 158 ? 7.038 56.908 -6.769 1.00 11.70 124 PHE B O 1
ATOM 2955 N N . THR B 1 159 ? 7.239 57.059 -4.560 1.00 9.40 125 THR B N 1
ATOM 2956 C CA . THR B 1 159 ? 6.382 55.894 -4.331 1.00 10.80 125 THR B CA 1
ATOM 2957 C C . THR B 1 159 ? 4.960 56.153 -4.845 1.00 11.69 125 THR B C 1
ATOM 2958 O O . THR B 1 159 ? 4.348 55.295 -5.520 1.00 12.83 125 THR B O 1
ATOM 2962 N N . GLU B 1 160 ? 4.451 57.348 -4.552 1.00 11.02 126 GLU B N 1
ATOM 2963 C CA . GLU B 1 160 ? 3.104 57.731 -5.004 1.00 11.12 126 GLU B CA 1
ATOM 2964 C C . GLU B 1 160 ? 2.994 57.680 -6.535 1.00 12.99 126 GLU B C 1
ATOM 2965 O O . GLU B 1 160 ? 2.045 57.079 -7.118 1.00 14.08 126 GLU B O 1
ATOM 2971 N N . ILE B 1 161 ? 3.991 58.281 -7.183 1.00 10.41 127 ILE B N 1
ATOM 2972 C CA . ILE B 1 161 ? 4.007 58.363 -8.638 1.00 9.93 127 ILE B CA 1
ATOM 2973 C C . ILE B 1 161 ? 4.194 56.971 -9.266 1.00 12.63 127 ILE B C 1
ATOM 2974 O O . ILE B 1 161 ? 3.469 56.589 -10.188 1.00 11.61 127 ILE B O 1
ATOM 2979 N N . VAL B 1 162 ? 5.154 56.201 -8.754 1.00 11.65 128 VAL B N 1
ATOM 2980 C CA . VAL B 1 162 ? 5.413 54.863 -9.280 1.00 12.13 128 VAL B CA 1
ATOM 2981 C C . VAL B 1 162 ? 4.184 53.984 -9.218 1.00 12.97 128 VAL B C 1
ATOM 2982 O O . VAL B 1 162 ? 3.860 53.302 -10.204 1.00 12.48 128 VAL B O 1
ATOM 2986 N N . ARG B 1 163 ? 3.490 53.992 -8.083 1.00 11.57 129 ARG B N 1
ATOM 2987 C CA . ARG B 1 163 ? 2.371 53.068 -7.954 1.00 12.19 129 ARG B CA 1
ATOM 2988 C C . ARG B 1 163 ? 1.212 53.486 -8.841 1.00 12.57 129 ARG B C 1
ATOM 2989 O O . ARG B 1 163 ? 0.434 52.624 -9.283 1.00 14.88 129 ARG B O 1
ATOM 2997 N N . ARG B 1 164 ? 1.087 54.783 -9.118 1.00 12.20 130 ARG B N 1
ATOM 2998 C CA . ARG B 1 164 ? 0.055 55.168 -10.096 1.00 13.35 130 ARG B CA 1
ATOM 2999 C C . ARG B 1 164 ? 0.445 54.805 -11.533 1.00 16.64 130 ARG B C 1
ATOM 3000 O O . ARG B 1 164 ? -0.377 54.292 -12.312 1.00 14.55 130 ARG B O 1
ATOM 3008 N N . ALA B 1 165 ? 1.705 55.058 -11.876 1.00 11.92 131 ALA B N 1
ATOM 3009 C CA . ALA B 1 165 ? 2.197 54.846 -13.235 1.00 14.90 131 ALA B CA 1
ATOM 3010 C C . ALA B 1 165 ? 2.262 53.371 -13.621 1.00 14.15 131 ALA B C 1
ATOM 3011 O O . ALA B 1 165 ? 2.073 53.008 -14.782 1.00 13.13 131 ALA B O 1
ATOM 3013 N N . ALA B 1 166 ? 2.552 52.516 -12.650 1.00 13.74 132 ALA B N 1
ATOM 3014 C CA . ALA B 1 166 ? 2.650 51.086 -12.924 1.00 13.16 132 ALA B CA 1
ATOM 3015 C C . ALA B 1 166 ? 1.328 50.541 -13.456 1.00 15.84 132 ALA B C 1
ATOM 3016 O O . ALA B 1 166 ? 1.312 49.545 -14.192 1.00 16.79 132 ALA B O 1
ATOM 3018 N N . GLN B 1 167 ? 0.229 51.184 -13.070 1.00 14.11 133 GLN B N 1
ATOM 3019 C CA . GLN B 1 167 ? -1.099 50.773 -13.549 1.00 17.96 133 GLN B CA 1
ATOM 3020 C C . GLN B 1 167 ? -1.282 51.012 -15.040 1.00 18.39 133 GLN B C 1
ATOM 3021 O O . GLN B 1 167 ? -2.210 50.464 -15.646 1.00 19.10 133 GLN B O 1
ATOM 3027 N N . LEU B 1 168 ? -0.398 51.819 -15.624 1.00 15.23 134 LEU B N 1
ATOM 3028 C CA . LEU B 1 168 ? -0.439 52.139 -17.049 1.00 16.65 134 LEU B CA 1
ATOM 3029 C C . LEU B 1 168 ? 0.642 51.379 -17.822 1.00 17.38 134 LEU B C 1
ATOM 3030 O O . LEU B 1 168 ? 0.918 51.700 -18.981 1.00 17.61 134 LEU B O 1
ATOM 3035 N N . MET B 1 169 ? 1.239 50.375 -17.182 1.00 17.68 135 MET B N 1
ATOM 3036 C CA . MET B 1 169 ? 2.300 49.578 -17.801 1.00 15.17 135 MET B CA 1
ATOM 3037 C C . MET B 1 169 ? 1.964 48.092 -17.851 1.00 20.18 135 MET B C 1
ATOM 3038 O O . MET B 1 169 ? 2.653 47.274 -17.242 1.00 18.60 135 MET B O 1
ATOM 3043 N N . PRO B 1 170 ? 0.915 47.725 -18.601 1.00 20.44 136 PRO B N 1
ATOM 3044 C CA . PRO B 1 170 ? 0.486 46.324 -18.609 1.00 22.77 136 PRO B CA 1
ATOM 3045 C C . PRO B 1 170 ? 1.505 45.391 -19.253 1.00 25.67 136 PRO B C 1
ATOM 3046 O O . PRO B 1 170 ? 1.419 44.176 -19.048 1.00 28.25 136 PRO B O 1
ATOM 3050 N N . HIS B 1 171 ? 2.440 45.932 -20.027 1.00 21.01 137 HIS B N 1
ATOM 3051 C CA . HIS B 1 171 ? 3.465 45.099 -20.657 1.00 24.24 137 HIS B CA 1
ATOM 3052 C C . HIS B 1 171 ? 4.866 45.474 -20.190 1.00 22.71 137 HIS B C 1
ATOM 3053 O O . HIS B 1 171 ? 5.855 45.244 -20.903 1.00 24.86 137 HIS B O 1
ATOM 3060 N N . GLY B 1 172 ? 4.942 46.044 -18.989 1.00 21.01 138 GLY B N 1
ATOM 3061 C CA . GLY B 1 172 ? 6.217 46.451 -18.415 1.00 18.03 138 GLY B CA 1
ATOM 3062 C C . GLY B 1 172 ? 6.613 47.863 -18.800 1.00 20.09 138 GLY B C 1
ATOM 3063 O O . GLY B 1 172 ? 5.892 48.545 -19.531 1.00 18.86 138 GLY B O 1
ATOM 3064 N N . GLY B 1 173 ? 7.781 48.294 -18.324 1.00 13.49 139 GLY B N 1
ATOM 3065 C CA . GLY B 1 173 ? 8.264 49.635 -18.604 1.00 12.46 139 GLY B CA 1
ATOM 3066 C C . GLY B 1 173 ? 9.457 49.924 -17.705 1.00 13.72 139 GLY B C 1
ATOM 3067 O O . GLY B 1 173 ? 10.035 49.010 -17.107 1.00 13.59 139 GLY B O 1
ATOM 3068 N N . ALA B 1 174 ? 9.819 51.196 -17.588 1.00 12.44 140 ALA B N 1
ATOM 3069 C CA . ALA B 1 174 ? 10.985 51.554 -16.777 1.00 11.72 140 ALA B CA 1
ATOM 3070 C C . ALA B 1 174 ? 10.765 52.913 -16.176 1.00 13.29 140 ALA B C 1
ATOM 3071 O O . ALA B 1 174 ? 10.119 53.757 -16.788 1.00 12.15 140 ALA B O 1
ATOM 3073 N N . MET B 1 175 ? 11.282 53.126 -14.971 1.00 11.26 141 MET B N 1
ATOM 3074 C CA . MET B 1 175 ? 11.182 54.431 -14.321 1.00 8.85 141 MET B CA 1
ATOM 3075 C C . MET B 1 175 ? 12.512 54.761 -13.651 1.00 10.94 141 MET B C 1
ATOM 3076 O O . MET B 1 175 ? 13.258 53.865 -13.229 1.00 11.20 141 MET B O 1
ATOM 3081 N N . ILE B 1 176 ? 12.812 56.054 -13.559 1.00 10.61 142 ILE B N 1
ATOM 3082 C CA . ILE B 1 176 ? 13.968 56.484 -12.780 1.00 9.08 142 ILE B CA 1
ATOM 3083 C C . ILE B 1 176 ? 13.615 57.591 -11.821 1.00 12.18 142 ILE B C 1
ATOM 3084 O O . ILE B 1 176 ? 12.666 58.360 -12.046 1.00 9.65 142 ILE B O 1
ATOM 3089 N N . THR B 1 177 ? 14.392 57.665 -10.743 1.00 10.10 143 THR B N 1
ATOM 3090 C CA . THR B 1 177 ? 14.379 58.861 -9.910 1.00 9.72 143 THR B CA 1
ATOM 3091 C C . THR B 1 177 ? 15.797 59.426 -9.858 1.00 11.00 143 THR B C 1
ATOM 3092 O O . THR B 1 177 ? 16.748 58.774 -10.306 1.00 11.46 143 THR B O 1
ATOM 3096 N N . LEU B 1 178 ? 15.933 60.638 -9.335 1.00 9.86 144 LEU B N 1
ATOM 3097 C CA . LEU B 1 178 ? 17.233 61.284 -9.202 1.00 10.76 144 LEU B CA 1
ATOM 3098 C C . LEU B 1 178 ? 17.628 61.352 -7.737 1.00 10.64 144 LEU B C 1
ATOM 3099 O O . LEU B 1 178 ? 16.811 61.672 -6.872 1.00 10.86 144 LEU B O 1
ATOM 3104 N N . THR B 1 179 ? 18.897 61.071 -7.466 1.00 10.93 145 THR B N 1
ATOM 3105 C CA . THR B 1 179 ? 19.444 61.192 -6.123 1.00 9.96 145 THR B CA 1
ATOM 3106 C C . THR B 1 179 ? 20.829 61.848 -6.188 1.00 10.51 145 THR B C 1
ATOM 3107 O O . THR B 1 179 ? 21.272 62.296 -7.251 1.00 9.57 145 THR B O 1
ATOM 3111 N N . TYR B 1 180 ? 21.490 61.923 -5.040 1.00 9.32 146 TYR B N 1
ATOM 3112 C CA . TYR B 1 180 ? 22.805 62.533 -4.923 1.00 10.60 146 TYR B CA 1
ATOM 3113 C C . TYR B 1 180 ? 23.565 61.820 -3.816 1.00 9.80 146 TYR B C 1
ATOM 3114 O O . TYR B 1 180 ? 22.966 61.397 -2.817 1.00 11.48 146 TYR B O 1
ATOM 3123 N N . GLY B 1 181 ? 24.878 61.689 -3.994 1.00 12.04 147 GLY B N 1
ATOM 3124 C CA . GLY B 1 181 ? 25.710 60.932 -3.072 1.00 12.48 147 GLY B CA 1
ATOM 3125 C C . GLY B 1 181 ? 25.748 61.501 -1.665 1.00 13.57 147 GLY B C 1
ATOM 3126 O O . GLY B 1 181 ? 26.242 60.844 -0.742 1.00 12.42 147 GLY B O 1
ATOM 3127 N N . GLY B 1 182 ? 25.224 62.714 -1.492 1.00 10.77 148 GLY B N 1
ATOM 3128 C CA . GLY B 1 182 ? 25.078 63.294 -0.164 1.00 9.23 148 GLY B CA 1
ATOM 3129 C C . GLY B 1 182 ? 24.117 62.515 0.722 1.00 9.89 148 GLY B C 1
ATOM 3130 O O . GLY B 1 182 ? 24.016 62.779 1.922 1.00 10.44 148 GLY B O 1
ATOM 3131 N N . SER B 1 183 ? 23.402 61.562 0.139 1.00 10.51 149 SER B N 1
ATOM 3132 C CA . SER B 1 183 ? 22.523 60.685 0.897 1.00 10.26 149 SER B CA 1
ATOM 3133 C C . SER B 1 183 ? 23.260 59.882 1.948 1.00 15.23 149 SER B C 1
ATOM 3134 O O . SER B 1 183 ? 22.745 59.687 3.045 1.00 17.06 149 SER B O 1
ATOM 3137 N N . MET B 1 184 ? 24.449 59.390 1.629 1.00 13.72 150 MET B N 1
ATOM 3138 C CA . MET B 1 184 ? 25.115 58.536 2.621 1.00 17.42 150 MET B CA 1
ATOM 3139 C C . MET B 1 184 ? 26.585 58.884 2.862 1.00 15.63 150 MET B C 1
ATOM 3140 O O . MET B 1 184 ? 27.277 58.171 3.581 1.00 15.30 150 MET B O 1
ATOM 3145 N N . ARG B 1 185 ? 27.049 59.977 2.260 1.00 11.79 151 ARG B N 1
ATOM 3146 C CA . ARG B 1 185 ? 28.305 60.603 2.666 1.00 10.77 151 ARG B CA 1
ATOM 3147 C C . ARG B 1 185 ? 28.011 62.076 2.923 1.00 13.51 151 ARG B C 1
ATOM 3148 O O . ARG B 1 185 ? 27.182 62.680 2.241 1.00 12.04 151 ARG B O 1
ATOM 3156 N N . VAL B 1 186 ? 28.680 62.670 3.906 1.00 8.71 152 VAL B N 1
ATOM 3157 C CA . VAL B 1 186 ? 28.200 63.943 4.420 1.00 10.20 152 VAL B CA 1
ATOM 3158 C C . VAL B 1 186 ? 28.656 65.157 3.614 1.00 12.15 152 VAL B C 1
ATOM 3159 O O . VAL B 1 186 ? 29.858 65.457 3.512 1.00 11.21 152 VAL B O 1
ATOM 3163 N N . VAL B 1 187 ? 27.677 65.855 3.037 1.00 10.57 153 VAL B N 1
ATOM 3164 C CA . VAL B 1 187 ? 27.934 67.084 2.295 1.00 9.98 153 VAL B CA 1
ATOM 3165 C C . VAL B 1 187 ? 27.459 68.250 3.133 1.00 11.81 153 VAL B C 1
ATOM 3166 O O . VAL B 1 187 ? 26.311 68.269 3.582 1.00 11.98 153 VAL B O 1
ATOM 3170 N N . PRO B 1 188 ? 28.348 69.218 3.389 1.00 10.91 154 PRO B N 1
ATOM 3171 C CA . PRO B 1 188 ? 27.942 70.352 4.217 1.00 13.28 154 PRO B CA 1
ATOM 3172 C C . PRO B 1 188 ? 26.709 71.047 3.662 1.00 11.71 154 PRO B C 1
ATOM 3173 O O . PRO B 1 188 ? 26.591 71.210 2.440 1.00 12.81 154 PRO B O 1
ATOM 3177 N N . ASN B 1 189 ? 25.802 71.401 4.573 1.00 11.45 155 ASN B N 1
ATOM 3178 C CA . ASN B 1 189 ? 24.561 72.105 4.270 1.00 11.16 155 ASN B CA 1
ATOM 3179 C C . ASN B 1 189 ? 23.464 71.244 3.643 1.00 9.90 155 ASN B C 1
ATOM 3180 O O . ASN B 1 189 ? 22.313 71.679 3.584 1.00 11.06 155 ASN B O 1
ATOM 3185 N N . TYR B 1 190 ? 23.788 70.035 3.182 1.00 10.54 156 TYR B N 1
ATOM 3186 C CA . TYR B 1 190 ? 22.788 69.243 2.449 1.00 9.80 156 TYR B CA 1
ATOM 3187 C C . TYR B 1 190 ? 21.651 68.840 3.381 1.00 10.61 156 TYR B C 1
ATOM 3188 O O . TYR B 1 190 ? 20.500 68.725 2.956 1.00 10.41 156 TYR B O 1
ATOM 3197 N N . ASN B 1 191 ? 21.995 68.628 4.650 1.00 10.28 157 ASN B N 1
ATOM 3198 C CA . ASN B 1 191 ? 21.024 68.606 5.746 1.00 9.31 157 ASN B CA 1
ATOM 3199 C C . ASN B 1 191 ? 19.786 67.743 5.485 1.00 10.99 157 ASN B C 1
ATOM 3200 O O . ASN B 1 191 ? 19.922 66.547 5.251 1.00 9.73 157 ASN B O 1
ATOM 3205 N N . ALA B 1 192 ? 18.590 68.325 5.508 1.00 9.94 158 ALA B N 1
ATOM 3206 C CA . ALA B 1 192 ? 17.367 67.531 5.381 1.00 11.80 158 ALA B CA 1
ATOM 3207 C C . ALA B 1 192 ? 17.298 66.712 4.095 1.00 9.55 158 ALA B C 1
ATOM 3208 O O . ALA B 1 192 ? 16.652 65.668 4.062 1.00 11.12 158 ALA B O 1
ATOM 3210 N N . MET B 1 193 ? 17.943 67.186 3.032 1.00 9.91 159 MET B N 1
ATOM 3211 C CA . MET B 1 193 ? 17.928 66.432 1.778 1.00 10.98 159 MET B CA 1
ATOM 3212 C C . MET B 1 193 ? 18.610 65.071 1.910 1.00 10.85 159 MET B C 1
ATOM 3213 O O . MET B 1 193 ? 18.283 64.136 1.178 1.00 10.63 159 MET B O 1
ATOM 3218 N N . ALA B 1 194 ? 19.544 64.945 2.849 1.00 9.98 160 ALA B N 1
ATOM 3219 C CA . ALA B 1 194 ? 20.276 63.686 2.963 1.00 10.88 160 ALA B CA 1
ATOM 3220 C C . ALA B 1 194 ? 19.418 62.478 3.392 1.00 9.37 160 ALA B C 1
ATOM 3221 O O . ALA B 1 194 ? 19.355 61.480 2.648 1.00 10.44 160 ALA B O 1
ATOM 3223 N N . PRO B 1 195 ? 18.730 62.553 4.553 1.00 10.58 161 PRO B N 1
ATOM 3224 C CA . PRO B 1 195 ? 17.872 61.412 4.883 1.00 10.77 161 PRO B CA 1
ATOM 3225 C C . PRO B 1 195 ? 16.785 61.197 3.835 1.00 9.85 161 PRO B C 1
ATOM 3226 O O . PRO B 1 195 ? 16.379 60.056 3.602 1.00 10.70 161 PRO B O 1
ATOM 3230 N N . ALA B 1 196 ? 16.318 62.280 3.219 1.00 10.12 162 ALA B N 1
ATOM 3231 C CA . ALA B 1 196 ? 15.288 62.165 2.193 1.00 10.57 162 ALA B CA 1
ATOM 3232 C C . ALA B 1 196 ? 15.787 61.356 0.994 1.00 11.66 162 ALA B C 1
ATOM 3233 O O . ALA B 1 196 ? 15.076 60.478 0.488 1.00 10.78 162 ALA B O 1
ATOM 3235 N N . LYS B 1 197 ? 17.000 61.656 0.539 1.00 10.06 163 LYS B N 1
ATOM 3236 C CA . LYS B 1 197 ? 17.562 60.959 -0.610 1.00 9.80 163 LYS B CA 1
ATOM 3237 C C . LYS B 1 197 ? 17.940 59.538 -0.224 1.00 10.06 163 LYS B C 1
ATOM 3238 O O . LYS B 1 197 ? 17.817 58.632 -1.036 1.00 9.49 163 LYS B O 1
ATOM 3244 N N . SER B 1 198 ? 18.389 59.326 1.013 1.00 9.81 164 SER B N 1
ATOM 3245 C CA . SER B 1 198 ? 18.700 57.961 1.434 1.00 9.77 164 SER B CA 1
ATOM 3246 C C . SER B 1 198 ? 17.431 57.117 1.453 1.00 10.67 164 SER B C 1
ATOM 3247 O O . SER B 1 198 ? 17.416 55.965 0.995 1.00 12.47 164 SER B O 1
ATOM 3250 N N . ALA B 1 199 ? 16.347 57.709 1.949 1.00 10.57 165 ALA B N 1
ATOM 3251 C CA . ALA B 1 199 ? 15.061 57.021 1.977 1.00 10.93 165 ALA B CA 1
ATOM 3252 C C . ALA B 1 199 ? 14.598 56.737 0.550 1.00 11.38 165 ALA B C 1
ATOM 3253 O O . ALA B 1 199 ? 14.056 55.673 0.248 1.00 10.40 165 ALA B O 1
ATOM 3255 N N . LEU B 1 200 ? 14.825 57.696 -0.332 1.00 10.65 166 LEU B N 1
ATOM 3256 C CA . LEU B 1 200 ? 14.454 57.538 -1.736 1.00 9.79 166 LEU B CA 1
ATOM 3257 C C . LEU B 1 200 ? 15.198 56.382 -2.382 1.00 12.22 166 LEU B C 1
ATOM 3258 O O . LEU B 1 200 ? 14.600 55.606 -3.133 1.00 10.64 166 LEU B O 1
ATOM 3263 N N . GLU B 1 201 ? 16.496 56.269 -2.095 1.00 9.99 167 GLU B N 1
ATOM 3264 C CA . GLU B 1 201 ? 17.306 55.173 -2.631 1.00 9.92 167 GLU B CA 1
ATOM 3265 C C . GLU B 1 201 ? 16.811 53.824 -2.123 1.00 10.61 167 GLU B C 1
ATOM 3266 O O . GLU B 1 201 ? 16.758 52.838 -2.872 1.00 10.63 167 GLU B O 1
ATOM 3272 N N . SER B 1 202 ? 16.447 53.786 -0.846 1.00 11.02 168 SER B N 1
ATOM 3273 C CA . SER B 1 202 ? 15.918 52.577 -0.237 1.00 10.23 168 SER B CA 1
ATOM 3274 C C . SER B 1 202 ? 14.614 52.202 -0.925 1.00 11.87 168 SER B C 1
ATOM 3275 O O . SER B 1 202 ? 14.398 51.050 -1.316 1.00 10.82 168 SER B O 1
ATOM 3278 N N . SER B 1 203 ? 13.741 53.190 -1.096 1.00 11.66 169 SER B N 1
ATOM 3279 C CA . SER B 1 203 ? 12.449 52.935 -1.725 1.00 10.65 169 SER B CA 1
ATOM 3280 C C . SER B 1 203 ? 12.596 52.453 -3.171 1.00 11.52 169 SER B C 1
ATOM 3281 O O . SER B 1 203 ? 11.818 51.627 -3.636 1.00 12.45 169 SER B O 1
ATOM 3284 N N . THR B 1 204 ? 13.602 52.958 -3.873 1.00 10.91 170 THR B N 1
ATOM 3285 C CA . THR B 1 204 ? 13.853 52.564 -5.250 1.00 13.05 170 THR B CA 1
ATOM 3286 C C . THR B 1 204 ? 14.086 51.061 -5.320 1.00 12.12 170 THR B C 1
ATOM 3287 O O . THR B 1 204 ? 13.561 50.383 -6.214 1.00 12.46 170 THR B O 1
ATOM 3291 N N . LYS B 1 205 ? 14.863 50.540 -4.369 1.00 11.59 171 LYS B N 1
ATOM 3292 C CA . LYS B 1 205 ? 15.160 49.108 -4.346 1.00 10.90 171 LYS B CA 1
ATOM 3293 C C . LYS B 1 205 ? 13.928 48.294 -3.984 1.00 11.26 171 LYS B C 1
ATOM 3294 O O . LYS B 1 205 ? 13.641 47.274 -4.626 1.00 11.63 171 LYS B O 1
ATOM 3300 N N . TYR B 1 206 ? 13.179 48.742 -2.979 1.00 10.70 172 TYR B N 1
ATOM 3301 C CA . TYR B 1 206 ? 11.959 48.025 -2.607 1.00 9.06 172 TYR B CA 1
ATOM 3302 C C . TYR B 1 206 ? 10.940 48.038 -3.739 1.00 11.47 172 TYR B C 1
ATOM 3303 O O . TYR B 1 206 ? 10.286 47.028 -4.001 1.00 12.60 172 TYR B O 1
ATOM 3312 N N . LEU B 1 207 ? 10.812 49.170 -4.421 1.00 11.76 173 LEU B N 1
ATOM 3313 C CA . LEU B 1 207 ? 9.881 49.236 -5.550 1.00 11.52 173 LEU B CA 1
ATOM 3314 C C . LEU B 1 207 ? 10.353 48.358 -6.704 1.00 13.03 173 LEU B C 1
ATOM 3315 O O . LEU B 1 207 ? 9.542 47.732 -7.382 1.00 13.29 173 LEU B O 1
ATOM 3320 N N . ALA B 1 208 ? 11.660 48.316 -6.947 1.00 10.60 174 ALA B N 1
ATOM 3321 C CA . ALA B 1 208 ? 12.193 47.426 -7.979 1.00 10.71 174 ALA B CA 1
ATOM 3322 C C . ALA B 1 208 ? 11.812 45.972 -7.706 1.00 12.20 174 ALA B C 1
ATOM 3323 O O . ALA B 1 208 ? 11.535 45.213 -8.637 1.00 11.35 174 ALA B O 1
ATOM 3325 N N . CYS B 1 209 ? 11.814 45.587 -6.435 1.00 11.42 175 CYS B N 1
ATOM 3326 C CA . CYS B 1 209 ? 11.418 44.243 -6.051 1.00 13.77 175 CYS B CA 1
ATOM 3327 C C . CYS B 1 209 ? 9.903 44.053 -6.169 1.00 13.79 175 CYS B C 1
ATOM 3328 O O . CYS B 1 209 ? 9.456 42.995 -6.624 1.00 16.97 175 CYS B O 1
ATOM 3331 N N . ASP B 1 210 ? 9.115 45.063 -5.787 1.00 13.30 176 ASP B N 1
ATOM 3332 C CA . ASP B 1 210 ? 7.649 44.958 -5.908 1.00 14.07 176 ASP B CA 1
ATOM 3333 C C . ASP B 1 210 ? 7.227 44.735 -7.354 1.00 14.97 176 ASP B C 1
ATOM 3334 O O . ASP B 1 210 ? 6.293 43.970 -7.645 1.00 15.32 176 ASP B O 1
ATOM 3339 N N . TYR B 1 211 ? 7.907 45.407 -8.276 1.00 12.95 177 TYR B N 1
ATOM 3340 C CA . TYR B 1 211 ? 7.396 45.476 -9.643 1.00 11.87 177 TYR B CA 1
ATOM 3341 C C . TYR B 1 211 ? 8.186 44.687 -10.673 1.00 15.01 177 TYR B C 1
ATOM 3342 O O . TYR B 1 211 ? 7.812 44.678 -11.847 1.00 15.27 177 TYR B O 1
ATOM 3351 N N . GLY B 1 212 ? 9.260 44.018 -10.253 1.00 13.82 178 GLY B N 1
ATOM 3352 C CA . GLY B 1 212 ? 10.114 43.312 -11.198 1.00 14.05 178 GLY B CA 1
ATOM 3353 C C . GLY B 1 212 ? 9.385 42.163 -11.882 1.00 16.33 178 GLY B C 1
ATOM 3354 O O . GLY B 1 212 ? 9.679 41.826 -13.037 1.00 17.73 178 GLY B O 1
ATOM 3355 N N . GLY B 1 213 ? 8.424 41.584 -11.170 1.00 16.44 179 GLY B N 1
ATOM 3356 C CA . GLY B 1 213 ? 7.631 40.484 -11.697 1.00 19.13 179 GLY B CA 1
ATOM 3357 C C . GLY B 1 213 ? 6.702 40.928 -12.813 1.00 22.88 179 GLY B C 1
ATOM 3358 O O . GLY B 1 213 ? 6.204 40.097 -13.586 1.00 23.32 179 GLY B O 1
ATOM 3359 N N . MET B 1 214 ? 6.466 42.236 -12.894 1.00 18.49 180 MET B N 1
ATOM 3360 C CA . MET B 1 214 ? 5.667 42.827 -13.971 1.00 19.36 180 MET B CA 1
ATOM 3361 C C . MET B 1 214 ? 6.552 43.359 -15.087 1.00 19.11 180 MET B C 1
ATOM 3362 O O . MET B 1 214 ? 6.068 44.050 -15.989 1.00 18.20 180 MET B O 1
ATOM 3367 N N . ASN B 1 215 ? 7.845 43.052 -15.012 1.00 16.82 181 ASN B N 1
ATOM 3368 C CA . ASN B 1 215 ? 8.848 43.588 -15.933 1.00 17.87 181 ASN B CA 1
ATOM 3369 C C . ASN B 1 215 ? 8.844 45.109 -15.975 1.00 15.05 181 ASN B C 1
ATOM 3370 O O . ASN B 1 215 ? 8.990 45.721 -17.040 1.00 16.81 181 ASN B O 1
ATOM 3375 N N . ILE B 1 216 ? 8.682 45.715 -14.809 1.00 14.06 182 ILE B N 1
ATOM 3376 C CA . ILE B 1 216 ? 8.913 47.143 -14.681 1.00 12.60 182 ILE B CA 1
ATOM 3377 C C . ILE B 1 216 ? 10.222 47.324 -13.930 1.00 12.77 182 ILE B C 1
ATOM 3378 O O . ILE B 1 216 ? 10.379 46.835 -12.805 1.00 13.85 182 ILE B O 1
ATOM 3383 N N . ARG B 1 217 ? 11.166 48.009 -14.559 1.00 12.46 183 ARG B N 1
ATOM 3384 C CA . ARG B 1 217 ? 12.458 48.251 -13.907 1.00 12.27 183 ARG B CA 1
ATOM 3385 C C . ARG B 1 217 ? 12.454 49.629 -13.270 1.00 11.89 183 ARG B C 1
ATOM 3386 O O . ARG B 1 217 ? 11.853 50.557 -13.803 1.00 12.46 183 ARG B O 1
ATOM 3394 N N . ILE B 1 218 ? 13.099 49.750 -12.114 1.00 10.88 184 ILE B N 1
ATOM 3395 C CA . ILE B 1 218 ? 13.091 50.993 -11.342 1.00 9.82 184 ILE B CA 1
ATOM 3396 C C . ILE B 1 218 ? 14.518 51.256 -10.926 1.00 11.99 184 ILE B C 1
ATOM 3397 O O . ILE B 1 218 ? 15.104 50.431 -10.230 1.00 11.37 184 ILE B O 1
ATOM 3402 N N . ASN B 1 219 ? 15.078 52.389 -11.343 1.00 10.42 185 ASN B N 1
ATOM 3403 C CA . ASN B 1 219 ? 16.482 52.688 -11.042 1.00 9.59 185 ASN B CA 1
ATOM 3404 C C . ASN B 1 219 ? 16.629 54.147 -10.614 1.00 11.30 185 ASN B C 1
ATOM 3405 O O . ASN B 1 219 ? 15.697 54.950 -10.755 1.00 11.06 185 ASN B O 1
ATOM 3410 N N . ALA B 1 220 ? 17.800 54.499 -10.088 1.00 10.01 186 ALA B N 1
ATOM 3411 C CA . ALA B 1 220 ? 18.060 55.895 -9.761 1.00 9.58 186 ALA B CA 1
ATOM 3412 C C . ALA B 1 220 ? 19.352 56.367 -10.388 1.00 11.27 186 ALA B C 1
ATOM 3413 O O . ALA B 1 220 ? 20.338 55.630 -10.462 1.00 11.76 186 ALA B O 1
ATOM 3415 N N . ILE B 1 221 ? 19.360 57.617 -10.822 1.00 8.16 187 ILE B N 1
ATOM 3416 C CA . ILE B 1 221 ? 20.605 58.248 -11.212 1.00 8.22 187 ILE B CA 1
ATOM 3417 C C . ILE B 1 221 ? 21.105 59.085 -10.049 1.00 10.84 187 ILE B C 1
ATOM 3418 O O . ILE B 1 221 ? 20.421 59.994 -9.607 1.00 9.74 187 ILE B O 1
ATOM 3423 N N . SER B 1 222 ? 22.286 58.766 -9.531 1.00 9.42 188 SER B N 1
ATOM 3424 C CA . SER B 1 222 ? 22.917 59.615 -8.534 1.00 9.70 188 SER B CA 1
ATOM 3425 C C . SER B 1 222 ? 23.775 60.613 -9.284 1.00 9.51 188 SER B C 1
ATOM 3426 O O . SER B 1 222 ? 24.924 60.325 -9.672 1.00 10.46 188 SER B O 1
ATOM 3429 N N . ALA B 1 223 ? 23.202 61.792 -9.521 1.00 9.65 189 ALA B N 1
ATOM 3430 C CA . ALA B 1 223 ? 23.898 62.800 -10.309 1.00 10.29 189 ALA B CA 1
ATOM 3431 C C . ALA B 1 223 ? 24.928 63.546 -9.480 1.00 10.54 189 ALA B C 1
ATOM 3432 O O . ALA B 1 223 ? 24.769 63.711 -8.272 1.00 11.77 189 ALA B O 1
ATOM 3434 N N . GLY B 1 224 ? 25.988 64.004 -10.138 1.00 10.06 190 GLY B N 1
ATOM 3435 C CA . GLY B 1 224 ? 26.881 64.972 -9.507 1.00 9.91 190 GLY B CA 1
ATOM 3436 C C . GLY B 1 224 ? 26.260 66.354 -9.625 1.00 13.32 190 GLY B C 1
ATOM 3437 O O . GLY B 1 224 ? 25.211 66.525 -10.265 1.00 11.23 190 GLY B O 1
ATOM 3438 N N . PRO B 1 225 ? 26.887 67.353 -9.002 1.00 12.21 191 PRO B N 1
ATOM 3439 C CA . PRO B 1 225 ? 26.347 68.710 -9.151 1.00 10.01 191 PRO B CA 1
ATOM 3440 C C . PRO B 1 225 ? 26.461 69.204 -10.578 1.00 12.20 191 PRO B C 1
ATOM 3441 O O . PRO B 1 225 ? 27.462 68.945 -11.249 1.00 12.07 191 PRO B O 1
ATOM 3445 N N . VAL B 1 226 ? 25.427 69.914 -11.031 1.00 11.83 192 VAL B N 1
ATOM 3446 C CA . VAL B 1 226 ? 25.426 70.497 -12.366 1.00 11.27 192 VAL B CA 1
ATOM 3447 C C . VAL B 1 226 ? 25.703 71.979 -12.200 1.00 13.31 192 VAL B C 1
ATOM 3448 O O . VAL B 1 226 ? 25.020 72.651 -11.423 1.00 14.39 192 VAL B O 1
ATOM 3452 N N . ARG B 1 227 ? 26.704 72.495 -12.903 1.00 13.73 193 ARG B N 1
ATOM 3453 C CA . ARG B 1 227 ? 27.051 73.903 -12.706 1.00 13.84 193 ARG B CA 1
ATOM 3454 C C . ARG B 1 227 ? 25.928 74.849 -13.111 1.00 15.73 193 ARG B C 1
ATOM 3455 O O . ARG B 1 227 ? 25.117 74.537 -14.000 1.00 14.63 193 ARG B O 1
ATOM 3463 N N . THR B 1 228 ? 25.884 75.980 -12.404 1.00 14.93 194 THR B N 1
ATOM 3464 C CA . THR B 1 228 ? 24.813 76.987 -12.496 1.00 12.58 194 THR B CA 1
ATOM 3465 C C . THR B 1 228 ? 23.560 76.539 -11.754 1.00 13.04 194 THR B C 1
ATOM 3466 O O . THR B 1 228 ? 23.030 77.278 -10.909 1.00 14.50 194 THR B O 1
ATOM 3470 N N . LEU B 1 229 ? 23.101 75.315 -12.014 1.00 13.20 195 LEU B N 1
ATOM 3471 C CA . LEU B 1 229 ? 21.985 74.765 -11.255 1.00 11.59 195 LEU B CA 1
ATOM 3472 C C . LEU B 1 229 ? 22.335 74.633 -9.771 1.00 13.85 195 LEU B C 1
ATOM 3473 O O . LEU B 1 229 ? 21.519 74.947 -8.880 1.00 13.51 195 LEU B O 1
ATOM 3478 N N . ALA B 1 230 ? 23.565 74.190 -9.506 1.00 12.52 196 ALA B N 1
ATOM 3479 C CA . ALA B 1 230 ? 23.980 73.928 -8.131 1.00 13.35 196 ALA B CA 1
ATOM 3480 C C . ALA B 1 230 ? 23.909 75.208 -7.311 1.00 12.28 196 ALA B C 1
ATOM 3481 O O . ALA B 1 230 ? 23.325 75.214 -6.220 1.00 14.61 196 ALA B O 1
ATOM 3483 N N . GLY B 1 231 ? 24.514 76.274 -7.838 1.00 15.00 197 GLY B N 1
ATOM 3484 C CA . GLY B 1 231 ? 24.528 77.571 -7.160 1.00 13.51 197 GLY B CA 1
ATOM 3485 C C . GLY B 1 231 ? 23.135 78.085 -6.833 1.00 13.56 197 GLY B C 1
ATOM 3486 O O . GLY B 1 231 ? 22.924 78.736 -5.805 1.00 15.40 197 GLY B O 1
ATOM 3487 N N . ALA B 1 232 ? 22.166 77.793 -7.698 1.00 12.00 198 ALA B N 1
ATOM 3488 C CA . ALA B 1 232 ? 20.794 78.234 -7.460 1.00 13.12 198 ALA B CA 1
ATOM 3489 C C . ALA B 1 232 ? 20.071 77.358 -6.446 1.00 16.22 198 ALA B C 1
ATOM 3490 O O . ALA B 1 232 ? 19.068 77.780 -5.857 1.00 17.45 198 ALA B O 1
ATOM 3492 N N . SER B 1 233 ? 20.560 76.131 -6.267 1.00 13.10 199 SER B N 1
ATOM 3493 C CA . SER B 1 233 ? 19.807 75.127 -5.506 1.00 13.15 199 SER B CA 1
ATOM 3494 C C . SER B 1 233 ? 20.095 75.050 -4.014 1.00 15.46 199 SER B C 1
ATOM 3495 O O . SER B 1 233 ? 19.290 74.498 -3.258 1.00 15.13 199 SER B O 1
ATOM 3498 N N . ILE B 1 234 ? 21.240 75.572 -3.594 1.00 13.34 200 ILE B N 1
ATOM 3499 C CA . ILE B 1 234 ? 21.622 75.503 -2.184 1.00 14.83 200 ILE B CA 1
ATOM 3500 C C . ILE B 1 234 ? 22.687 76.563 -1.921 1.00 14.02 200 ILE B C 1
ATOM 3501 O O . ILE B 1 234 ? 23.405 76.961 -2.837 1.00 12.54 200 ILE B O 1
ATOM 3506 N N . SER B 1 235 ? 22.783 77.039 -0.679 1.00 15.45 201 SER B N 1
ATOM 3507 C CA . SER B 1 235 ? 23.597 78.216 -0.379 1.00 14.45 201 SER B CA 1
ATOM 3508 C C . SER B 1 235 ? 25.071 78.072 -0.741 1.00 16.08 201 SER B C 1
ATOM 3509 O O . SER B 1 235 ? 25.716 79.047 -1.131 1.00 17.92 201 SER B O 1
ATOM 3512 N N . ASN B 1 236 ? 25.605 76.863 -0.602 1.00 13.83 202 ASN B N 1
ATOM 3513 C CA . ASN B 1 236 ? 26.998 76.616 -0.934 1.00 15.34 202 ASN B CA 1
ATOM 3514 C C . ASN B 1 236 ? 27.123 75.797 -2.208 1.00 13.99 202 ASN B C 1
ATOM 3515 O O . ASN B 1 236 ? 28.124 75.127 -2.415 1.00 12.05 202 ASN B O 1
ATOM 3520 N N . GLY B 1 237 ? 26.110 75.868 -3.064 1.00 12.53 203 GLY B N 1
ATOM 3521 C CA . GLY B 1 237 ? 26.105 75.077 -4.284 1.00 13.21 203 GLY B CA 1
ATOM 3522 C C . GLY B 1 237 ? 27.260 75.358 -5.222 1.00 10.18 203 GLY B C 1
ATOM 3523 O O . GLY B 1 237 ? 27.793 74.442 -5.863 1.00 10.50 203 GLY B O 1
ATOM 3524 N N . ARG B 1 238 ? 27.662 76.621 -5.320 1.00 10.47 204 ARG B N 1
ATOM 3525 C CA . ARG B 1 238 ? 28.732 76.965 -6.230 1.00 14.14 204 ARG B CA 1
ATOM 3526 C C . ARG B 1 238 ? 30.018 76.316 -5.745 1.00 14.10 204 ARG B C 1
ATOM 3527 O O . ARG B 1 238 ? 30.809 75.816 -6.547 1.00 14.66 204 ARG B O 1
ATOM 3535 N N . ASP B 1 239 ? 30.210 76.303 -4.425 1.00 12.38 205 ASP B N 1
ATOM 3536 C CA . ASP B 1 239 ? 31.395 75.681 -3.846 1.00 14.65 205 ASP B CA 1
ATOM 3537 C C . ASP B 1 239 ? 31.367 74.169 -4.019 1.00 13.23 205 ASP B C 1
ATOM 3538 O O . ASP B 1 239 ? 32.399 73.548 -4.314 1.00 13.42 205 ASP B O 1
ATOM 3543 N N . ILE B 1 240 ? 30.195 73.565 -3.840 1.00 11.67 206 ILE B N 1
ATOM 3544 C CA . ILE B 1 240 ? 30.056 72.123 -4.057 1.00 11.47 206 ILE B CA 1
ATOM 3545 C C . ILE B 1 240 ? 30.407 71.752 -5.501 1.00 12.97 206 ILE B C 1
ATOM 3546 O O . ILE B 1 240 ? 31.167 70.805 -5.756 1.00 11.17 206 ILE B O 1
ATOM 3551 N N . ALA B 1 241 ? 29.879 72.508 -6.459 1.00 12.48 207 ALA B N 1
ATOM 3552 C CA . ALA B 1 241 ? 30.202 72.235 -7.860 1.00 12.47 207 ALA B CA 1
ATOM 3553 C C . ALA B 1 241 ? 31.675 72.456 -8.171 1.00 10.39 207 ALA B C 1
ATOM 3554 O O . ALA B 1 241 ? 32.280 71.671 -8.898 1.00 13.12 207 ALA B O 1
ATOM 3556 N N . ALA B 1 242 ? 32.253 73.538 -7.648 1.00 11.93 208 ALA B N 1
ATOM 3557 C CA . ALA B 1 242 ? 33.667 73.811 -7.904 1.00 12.91 208 ALA B CA 1
ATOM 3558 C C . ALA B 1 242 ? 34.572 72.723 -7.335 1.00 13.57 208 ALA B C 1
ATOM 3559 O O . ALA B 1 242 ? 35.546 72.311 -7.971 1.00 13.28 208 ALA B O 1
ATOM 3561 N N . TRP B 1 243 ? 34.254 72.285 -6.123 1.00 12.39 209 TRP B N 1
ATOM 3562 C CA . TRP B 1 243 ? 35.029 71.244 -5.468 1.00 13.24 209 TRP B CA 1
ATOM 3563 C C . TRP B 1 243 ? 34.920 69.961 -6.268 1.00 13.72 209 TRP B C 1
ATOM 3564 O O . TRP B 1 243 ? 35.906 69.251 -6.503 1.00 12.20 209 TRP B O 1
ATOM 3575 N N . SER B 1 244 ? 33.703 69.664 -6.699 1.00 13.56 210 SER B N 1
ATOM 3576 C CA . SER B 1 244 ? 33.477 68.434 -7.441 1.00 11.97 210 SER B CA 1
ATOM 3577 C C . SER B 1 244 ? 34.220 68.448 -8.768 1.00 15.54 210 SER B C 1
ATOM 3578 O O . SER B 1 244 ? 34.841 67.449 -9.142 1.00 17.32 210 SER B O 1
ATOM 3581 N N . LYS B 1 245 ? 34.207 69.582 -9.465 1.00 13.60 211 LYS B N 1
ATOM 3582 C CA . LYS B 1 245 ? 34.951 69.697 -10.706 1.00 15.03 211 LYS B CA 1
ATOM 3583 C C . LYS B 1 245 ? 36.453 69.534 -10.490 1.00 18.65 211 LYS B C 1
ATOM 3584 O O . LYS B 1 245 ? 37.132 68.821 -11.236 1.00 21.04 211 LYS B O 1
ATOM 3590 N N . GLU B 1 246 ? 36.976 70.194 -9.466 1.00 13.46 212 GLU B N 1
ATOM 3591 C CA . GLU B 1 246 ? 38.417 70.187 -9.244 1.00 15.31 212 GLU B CA 1
ATOM 3592 C C . GLU B 1 246 ? 38.896 68.798 -8.842 1.00 17.37 212 GLU B C 1
ATOM 3593 O O . GLU B 1 246 ? 40.028 68.395 -9.144 1.00 18.42 212 GLU B O 1
ATOM 3599 N N . ASN B 1 247 ? 38.033 68.041 -8.178 1.00 13.77 213 ASN B N 1
ATOM 3600 C CA . ASN B 1 247 ? 38.497 66.773 -7.623 1.00 15.24 213 ASN B CA 1
ATOM 3601 C C . ASN B 1 247 ? 37.968 65.504 -8.288 1.00 16.50 213 ASN B C 1
ATOM 3602 O O . ASN B 1 247 ? 38.376 64.401 -7.935 1.00 19.42 213 ASN B O 1
ATOM 3607 N N . SER B 1 248 ? 37.092 65.642 -9.272 1.00 12.86 214 SER B N 1
ATOM 3608 C CA . SER B 1 248 ? 36.617 64.449 -9.950 1.00 13.95 214 SER B CA 1
ATOM 3609 C C . SER B 1 248 ? 37.711 63.966 -10.888 1.00 12.18 214 SER B C 1
ATOM 3610 O O . SER B 1 248 ? 38.546 64.757 -11.343 1.00 15.23 214 SER B O 1
ATOM 3613 N N . PRO B 1 249 ? 37.713 62.666 -11.179 1.00 11.69 215 PRO B N 1
ATOM 3614 C CA . PRO B 1 249 ? 38.692 62.084 -12.096 1.00 13.75 215 PRO B CA 1
ATOM 3615 C C . PRO B 1 249 ? 38.683 62.765 -13.463 1.00 12.65 215 PRO B C 1
ATOM 3616 O O . PRO B 1 249 ? 39.764 62.953 -14.035 1.00 14.65 215 PRO B O 1
ATOM 3620 N N . LEU B 1 250 ? 37.506 63.164 -13.957 1.00 12.72 216 LEU B N 1
ATOM 3621 C CA . LEU B 1 250 ? 37.398 63.763 -15.300 1.00 13.63 216 LEU B CA 1
ATOM 3622 C C . LEU B 1 250 ? 37.582 65.291 -15.337 1.00 14.85 216 LEU B C 1
ATOM 3623 O O . LEU B 1 250 ? 37.627 65.894 -16.424 1.00 14.89 216 LEU B O 1
ATOM 3628 N N . LYS B 1 251 ? 37.702 65.904 -14.159 1.00 14.03 217 LYS B N 1
ATOM 3629 C CA . LYS B 1 251 ? 37.941 67.348 -14.044 1.00 13.18 217 LYS B CA 1
ATOM 3630 C C . LYS B 1 251 ? 36.857 68.197 -14.710 1.00 14.34 217 LYS B C 1
ATOM 3631 O O . LYS B 1 251 ? 37.137 69.244 -15.314 1.00 16.12 217 LYS B O 1
ATOM 3637 N N . ARG B 1 252 ? 35.613 67.743 -14.598 1.00 12.58 218 ARG B N 1
ATOM 3638 C CA . ARG B 1 252 ? 34.473 68.506 -15.091 1.00 16.40 218 ARG B CA 1
ATOM 3639 C C . ARG B 1 252 ? 33.261 68.102 -14.281 1.00 14.53 218 ARG B C 1
ATOM 3640 O O . ARG B 1 252 ? 33.250 67.033 -13.675 1.00 17.06 218 ARG B O 1
ATOM 3648 N N . THR B 1 253 ? 32.252 68.958 -14.240 1.00 14.23 219 THR B N 1
ATOM 3649 C CA . THR B 1 253 ? 30.986 68.553 -13.658 1.00 14.45 219 THR B CA 1
ATOM 3650 C C . THR B 1 253 ? 30.132 67.869 -14.719 1.00 13.74 219 THR B C 1
ATOM 3651 O O . THR B 1 253 ? 30.305 68.101 -15.924 1.00 14.39 219 THR B O 1
ATOM 3655 N N . VAL B 1 254 ? 29.225 67.012 -14.265 1.00 13.74 220 VAL B N 1
ATOM 3656 C CA . VAL B 1 254 ? 28.282 66.359 -15.162 1.00 12.07 220 VAL B CA 1
ATOM 3657 C C . VAL B 1 254 ? 27.390 67.404 -15.836 1.00 14.00 220 VAL B C 1
ATOM 3658 O O . VAL B 1 254 ? 27.008 68.423 -15.224 1.00 12.24 220 VAL B O 1
ATOM 3662 N N . SER B 1 255 ? 27.089 67.182 -17.110 1.00 12.30 221 SER B N 1
ATOM 3663 C CA . SER B 1 255 ? 26.178 68.084 -17.822 1.00 12.53 221 SER B CA 1
ATOM 3664 C C . SER B 1 255 ? 24.751 67.569 -17.810 1.00 13.03 221 SER B C 1
ATOM 3665 O O . SER B 1 255 ? 24.502 66.380 -17.557 1.00 12.81 221 SER B O 1
ATOM 3668 N N . LEU B 1 256 ? 23.807 68.462 -18.093 1.00 13.27 222 LEU B N 1
ATOM 3669 C CA . LEU B 1 256 ? 22.417 68.055 -18.279 1.00 14.96 222 LEU B CA 1
ATOM 3670 C C . LEU B 1 256 ? 22.306 66.994 -19.374 1.00 11.98 222 LEU B C 1
ATOM 3671 O O . LEU B 1 256 ? 21.526 66.048 -19.258 1.00 13.27 222 LEU B O 1
ATOM 3676 N N . GLU B 1 257 ? 23.091 67.144 -20.433 1.00 12.90 223 GLU B N 1
ATOM 3677 C CA . GLU B 1 257 ? 23.075 66.151 -21.502 1.00 13.80 223 GLU B CA 1
ATOM 3678 C C . GLU B 1 257 ? 23.603 64.782 -21.049 1.00 13.18 223 GLU B C 1
ATOM 3679 O O . GLU B 1 257 ? 23.042 63.756 -21.453 1.00 12.03 223 GLU B O 1
ATOM 3685 N N . ASP B 1 258 ? 24.649 64.757 -20.208 1.00 11.85 224 ASP B N 1
ATOM 3686 C CA . ASP B 1 258 ? 25.175 63.484 -19.685 1.00 11.48 224 ASP B CA 1
ATOM 3687 C C . ASP B 1 258 ? 24.091 62.763 -18.892 1.00 11.22 224 ASP B C 1
ATOM 3688 O O . ASP B 1 258 ? 23.881 61.549 -19.048 1.00 11.50 224 ASP B O 1
ATOM 3693 N N . ILE B 1 259 ? 23.399 63.505 -18.028 1.00 10.03 225 ILE B N 1
ATOM 3694 C CA . ILE B 1 259 ? 22.347 62.897 -17.222 1.00 9.59 225 ILE B CA 1
ATOM 3695 C C . ILE B 1 259 ? 21.229 62.392 -18.136 1.00 10.69 225 ILE B C 1
ATOM 3696 O O . ILE B 1 259 ? 20.694 61.312 -17.932 1.00 9.90 225 ILE B O 1
ATOM 3701 N N . GLY B 1 260 ? 20.897 63.168 -19.159 1.00 10.75 226 GLY B N 1
ATOM 3702 C CA . GLY B 1 260 ? 19.871 62.740 -20.105 1.00 10.42 226 GLY B CA 1
ATOM 3703 C C . GLY B 1 260 ? 20.231 61.463 -20.838 1.00 11.48 226 GLY B C 1
ATOM 3704 O O . GLY B 1 260 ? 19.390 60.574 -21.020 1.00 10.66 226 GLY B O 1
ATOM 3705 N N . ASN B 1 261 ? 21.482 61.357 -21.258 1.00 11.00 227 ASN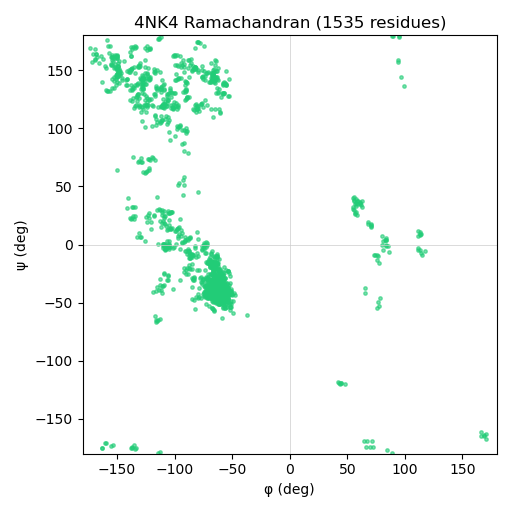 B N 1
ATOM 3706 C CA . ASN B 1 261 ? 21.953 60.133 -21.906 1.00 11.39 227 ASN B CA 1
ATOM 3707 C C . ASN B 1 261 ? 21.950 58.925 -20.978 1.00 10.71 227 ASN B C 1
ATOM 3708 O O . ASN B 1 261 ? 21.613 57.803 -21.398 1.00 10.60 227 ASN B O 1
ATOM 3713 N N . SER B 1 262 ? 22.339 59.134 -19.721 1.00 10.59 228 SER B N 1
ATOM 3714 C CA . SER B 1 262 ? 22.244 58.039 -18.760 1.00 9.70 228 SER B CA 1
ATOM 3715 C C . SER B 1 262 ? 20.787 57.635 -18.526 1.00 11.31 228 SER B C 1
ATOM 3716 O O . SER B 1 262 ? 20.462 56.447 -18.364 1.00 10.85 228 SER B O 1
ATOM 3719 N N . ALA B 1 263 ? 19.894 58.618 -18.521 1.00 11.02 229 ALA B N 1
ATOM 3720 C CA . ALA B 1 263 ? 18.472 58.321 -18.394 1.00 10.20 229 ALA B CA 1
ATOM 3721 C C . ALA B 1 263 ? 17.982 57.505 -19.581 1.00 10.74 229 ALA B C 1
ATOM 3722 O O . ALA B 1 263 ? 17.214 56.557 -19.409 1.00 10.95 229 ALA B O 1
ATOM 3724 N N . LEU B 1 264 ? 18.420 57.883 -20.783 1.00 9.89 230 LEU B N 1
ATOM 3725 C CA . LEU B 1 264 ? 18.040 57.170 -22.010 1.00 9.38 230 LEU B CA 1
ATOM 3726 C C . LEU B 1 264 ? 18.474 55.725 -21.896 1.00 11.81 230 LEU B C 1
ATOM 3727 O O . LEU B 1 264 ? 17.713 54.813 -22.223 1.00 11.49 230 LEU B O 1
ATOM 3732 N N . TYR B 1 265 ? 19.679 55.506 -21.390 1.00 10.06 231 TYR B N 1
ATOM 3733 C CA . TYR B 1 265 ? 20.098 54.135 -21.117 1.00 10.31 231 TYR B CA 1
ATOM 3734 C C . TYR B 1 265 ? 19.166 53.412 -20.150 1.00 10.33 231 TYR B C 1
ATOM 3735 O O . TYR B 1 265 ? 18.679 52.322 -20.459 1.00 12.14 231 TYR B O 1
ATOM 3744 N N . LEU B 1 266 ? 18.921 54.005 -18.980 1.00 9.87 232 LEU B N 1
ATOM 3745 C CA . LEU B 1 266 ? 18.123 53.351 -17.943 1.00 10.16 232 LEU B CA 1
ATOM 3746 C C . LEU B 1 266 ? 16.632 53.178 -18.272 1.00 10.49 232 LEU B C 1
ATOM 3747 O O . LEU B 1 266 ? 15.935 52.377 -17.631 1.00 13.88 232 LEU B O 1
ATOM 3752 N N . LEU B 1 267 ? 16.143 53.895 -19.281 1.00 10.56 233 LEU B N 1
ATOM 3753 C CA . LEU B 1 267 ? 14.712 53.842 -19.602 1.00 11.55 233 LEU B CA 1
ATOM 3754 C C . LEU B 1 267 ? 14.433 53.083 -20.895 1.00 14.04 233 LEU B C 1
ATOM 3755 O O . LEU B 1 267 ? 13.273 52.960 -21.302 1.00 14.40 233 LEU B O 1
ATOM 3760 N N . SER B 1 268 ? 15.494 52.581 -21.524 1.00 11.98 234 SER B N 1
ATOM 3761 C CA . SER B 1 268 ? 15.393 51.865 -22.806 1.00 13.55 234 SER B CA 1
ATOM 3762 C C . SER B 1 268 ? 15.782 50.405 -22.656 1.00 14.79 234 SER B C 1
ATOM 3763 O O . SER B 1 268 ? 16.184 49.973 -21.580 1.00 13.49 234 SER B O 1
ATOM 3766 N N . TYR B 1 269 ? 15.675 49.639 -23.738 1.00 15.00 235 TYR B N 1
ATOM 3767 C CA . TYR B 1 269 ? 16.014 48.212 -23.682 1.00 16.10 235 TYR B CA 1
ATOM 3768 C C . TYR B 1 269 ? 17.496 47.967 -23.409 1.00 15.86 235 TYR B C 1
ATOM 3769 O O . TYR B 1 269 ? 17.882 46.852 -23.060 1.00 15.42 235 TYR B O 1
ATOM 3778 N N . LEU B 1 270 ? 18.325 48.993 -23.576 1.00 13.41 236 LEU B N 1
ATOM 3779 C CA . LEU B 1 270 ? 19.769 48.827 -23.388 1.00 12.84 236 LEU B CA 1
ATOM 3780 C C . LEU B 1 270 ? 20.070 48.376 -21.969 1.00 13.28 236 LEU B C 1
ATOM 3781 O O . LEU B 1 270 ? 21.073 47.700 -21.734 1.00 12.84 236 LEU B O 1
ATOM 3786 N N . SER B 1 271 ? 19.211 48.765 -21.030 1.00 11.41 237 SER B N 1
ATOM 3787 C CA . SER B 1 271 ? 19.418 48.435 -19.618 1.00 12.70 237 SER B CA 1
ATOM 3788 C C . SER B 1 271 ? 18.503 47.311 -19.117 1.00 12.61 237 SER B C 1
ATOM 3789 O O . SER B 1 271 ? 18.202 47.218 -17.919 1.00 12.19 237 SER B O 1
ATOM 3792 N N . ASN B 1 272 ? 18.092 46.434 -20.041 1.00 11.82 238 ASN B N 1
ATOM 3793 C CA . ASN B 1 272 ? 17.223 45.310 -19.720 1.00 12.75 238 ASN B CA 1
ATOM 3794 C C . ASN B 1 272 ? 17.726 44.431 -18.569 1.00 13.89 238 ASN B C 1
ATOM 3795 O O . ASN B 1 272 ? 16.940 43.742 -17.907 1.00 14.10 238 ASN B O 1
ATOM 3800 N N . GLY B 1 273 ? 19.035 44.448 -18.337 1.00 12.32 239 GLY B N 1
ATOM 3801 C CA . GLY B 1 273 ? 19.616 43.672 -17.252 1.00 13.98 239 GLY B CA 1
ATOM 3802 C C . GLY B 1 273 ? 19.789 44.420 -15.939 1.00 12.56 239 GLY B C 1
ATOM 3803 O O . GLY B 1 273 ? 20.410 43.893 -15.016 1.00 10.94 239 GLY B O 1
ATOM 3804 N N . VAL B 1 274 ? 19.216 45.618 -15.832 1.00 11.18 240 VAL B N 1
ATOM 3805 C CA . VAL B 1 274 ? 19.519 46.518 -14.704 1.00 11.43 240 VAL B CA 1
ATOM 3806 C C . VAL B 1 274 ? 18.266 46.976 -13.965 1.00 11.27 240 VAL B C 1
ATOM 3807 O O . VAL B 1 274 ? 17.378 47.609 -14.554 1.00 12.02 240 VAL B O 1
ATOM 3811 N N . THR B 1 275 ? 18.181 46.669 -12.670 1.00 11.63 241 THR B N 1
ATOM 3812 C CA . THR B 1 275 ? 17.083 47.192 -11.859 1.00 10.00 241 THR B CA 1
ATOM 3813 C C . THR B 1 275 ? 17.524 47.366 -10.412 1.00 11.95 241 THR B C 1
ATOM 3814 O O . THR B 1 275 ? 18.432 46.666 -9.951 1.00 11.09 241 THR B O 1
ATOM 3818 N N . GLY B 1 276 ? 16.912 48.328 -9.719 1.00 10.90 242 GLY B N 1
ATOM 3819 C CA . GLY B 1 276 ? 17.283 48.644 -8.346 1.00 13.44 242 GLY B CA 1
ATOM 3820 C C . GLY B 1 276 ? 18.665 49.267 -8.205 1.00 12.08 242 GLY B C 1
ATOM 3821 O O . GLY B 1 276 ? 19.260 49.283 -7.104 1.00 12.48 242 GLY B O 1
ATOM 3822 N N . GLU B 1 277 ? 19.185 49.805 -9.301 1.00 9.23 243 GLU B N 1
ATOM 3823 C CA . GLU B 1 277 ? 20.556 50.288 -9.306 1.00 11.19 243 GLU B CA 1
ATOM 3824 C C . GLU B 1 277 ? 20.633 51.760 -8.924 1.00 11.95 243 GLU B C 1
ATOM 3825 O O . GLU B 1 277 ? 19.857 52.578 -9.430 1.00 13.62 243 GLU B O 1
ATOM 3831 N N . ILE B 1 278 ? 21.556 52.093 -8.018 1.00 10.52 244 ILE B N 1
ATOM 3832 C CA . ILE B 1 278 ? 21.878 53.499 -7.760 1.00 11.40 244 ILE B CA 1
ATOM 3833 C C . ILE B 1 278 ? 23.105 53.799 -8.600 1.00 11.84 244 ILE B C 1
ATOM 3834 O O . ILE B 1 278 ? 24.221 53.422 -8.246 1.00 13.86 244 ILE B O 1
ATOM 3839 N N . HIS B 1 279 ? 22.895 54.445 -9.742 1.00 10.61 245 HIS B N 1
ATOM 3840 C CA . HIS B 1 279 ? 23.919 54.541 -10.774 1.00 10.83 245 HIS B CA 1
ATOM 3841 C C . HIS B 1 279 ? 24.577 55.920 -10.723 1.00 10.76 245 HIS B C 1
ATOM 3842 O O . HIS B 1 279 ? 23.903 56.925 -10.941 1.00 10.90 245 HIS B O 1
ATOM 3849 N N . TYR B 1 280 ? 25.884 55.979 -10.465 1.00 10.06 246 TYR B N 1
ATOM 3850 C CA . TYR B 1 280 ? 26.571 57.273 -10.339 1.00 11.24 246 TYR B CA 1
ATOM 3851 C C . TYR B 1 280 ? 26.919 57.898 -11.676 1.00 12.21 246 TYR B C 1
ATOM 3852 O O . TYR B 1 280 ? 27.646 57.310 -12.483 1.00 12.35 246 TYR B O 1
ATOM 3861 N N . VAL B 1 281 ? 26.369 59.092 -11.913 1.00 9.31 247 VAL B N 1
ATOM 3862 C CA . VAL B 1 281 ? 26.677 59.865 -13.112 1.00 10.17 247 VAL B CA 1
ATOM 3863 C C . VAL B 1 281 ? 27.203 61.189 -12.572 1.00 9.54 247 VAL B C 1
ATOM 3864 O O . VAL B 1 281 ? 26.523 62.232 -12.556 1.00 11.26 247 VAL B O 1
ATOM 3868 N N . ASP B 1 282 ? 28.423 61.108 -12.056 1.00 10.07 248 ASP B N 1
ATOM 3869 C CA . ASP B 1 282 ? 28.994 62.215 -11.305 1.00 9.55 248 ASP B CA 1
ATOM 3870 C C . ASP B 1 282 ? 30.428 62.455 -11.745 1.00 10.20 248 ASP B C 1
ATOM 3871 O O . ASP B 1 282 ? 31.217 63.045 -11.002 1.00 10.09 248 ASP B O 1
ATOM 3876 N N . CYS B 1 283 ? 30.762 61.997 -12.955 1.00 9.70 249 CYS B N 1
ATOM 3877 C CA . CYS B 1 283 ? 32.119 62.141 -13.495 1.00 11.56 249 CYS B CA 1
ATOM 3878 C C . CYS B 1 283 ? 33.161 61.480 -12.605 1.00 10.85 249 CYS B C 1
ATOM 3879 O O . CYS B 1 283 ? 34.346 61.852 -12.626 1.00 10.99 249 CYS B O 1
ATOM 3882 N N . GLY B 1 284 ? 32.716 60.487 -11.845 1.00 10.48 250 GLY B N 1
ATOM 3883 C CA . GLY B 1 284 ? 33.602 59.703 -10.998 1.00 11.07 250 GLY B CA 1
ATOM 3884 C C . GLY B 1 284 ? 33.931 60.303 -9.641 1.00 11.96 250 GLY B C 1
ATOM 3885 O O . GLY B 1 284 ? 34.737 59.744 -8.904 1.00 9.81 250 GLY B O 1
ATOM 3886 N N . TYR B 1 285 ? 33.336 61.440 -9.307 1.00 8.82 251 TYR B N 1
ATOM 3887 C CA . TYR B 1 285 ? 33.654 62.108 -8.045 1.00 11.37 251 TYR B CA 1
ATOM 3888 C C . TYR B 1 285 ? 33.642 61.172 -6.831 1.00 10.01 251 TYR B C 1
ATOM 3889 O O . TYR B 1 285 ? 34.544 61.224 -5.974 1.00 11.37 251 TYR B O 1
ATOM 3898 N N . ASN B 1 286 ? 32.629 60.310 -6.772 1.00 12.09 252 ASN B N 1
ATOM 3899 C CA . ASN B 1 286 ? 32.421 59.458 -5.610 1.00 10.48 252 ASN B CA 1
ATOM 3900 C C . ASN B 1 286 ? 33.589 58.523 -5.298 1.00 12.23 252 ASN B C 1
ATOM 3901 O O . ASN B 1 286 ? 33.724 58.057 -4.156 1.00 12.58 252 ASN B O 1
ATOM 3906 N N . ILE B 1 287 ? 34.422 58.222 -6.294 1.00 10.05 253 ILE B N 1
ATOM 3907 C CA . ILE B 1 287 ? 35.474 57.231 -6.092 1.00 10.89 253 ILE B CA 1
ATOM 3908 C C . ILE B 1 287 ? 36.732 57.823 -5.463 1.00 11.59 253 ILE B C 1
ATOM 3909 O O . ILE B 1 287 ? 37.635 57.074 -5.089 1.00 13.25 253 ILE B O 1
ATOM 3914 N N . VAL B 1 288 ? 36.789 59.152 -5.341 1.00 10.72 254 VAL B N 1
ATOM 3915 C CA . VAL B 1 288 ? 38.011 59.828 -4.899 1.00 9.49 254 VAL B CA 1
ATOM 3916 C C . VAL B 1 288 ? 38.038 59.944 -3.376 1.00 11.30 254 VAL B C 1
ATOM 3917 O O . VAL B 1 288 ? 37.084 60.430 -2.780 1.00 13.44 254 VAL B O 1
ATOM 3921 N N . ALA B 1 289 ? 39.122 59.481 -2.748 1.00 10.87 255 ALA B N 1
ATOM 3922 C CA . ALA B 1 289 ? 39.185 59.469 -1.275 1.00 11.67 255 ALA B CA 1
ATOM 3923 C C . ALA B 1 289 ? 39.628 60.798 -0.682 1.00 11.23 255 ALA B C 1
ATOM 3924 O O . ALA B 1 289 ? 39.245 61.137 0.454 1.00 12.46 255 ALA B O 1
ATOM 3926 N N . MET B 1 290 ? 40.457 61.526 -1.425 1.00 10.80 256 MET B N 1
ATOM 3927 C CA . MET B 1 290 ? 40.988 62.815 -0.980 1.00 13.91 256 MET B CA 1
ATOM 3928 C C . MET B 1 290 ? 41.645 63.471 -2.187 1.00 14.93 256 MET B C 1
ATOM 3929 O O . MET B 1 290 ? 41.903 62.797 -3.182 1.00 13.98 256 MET B O 1
ATOM 3934 N N . PRO B 1 291 ? 41.905 64.784 -2.120 1.00 15.54 257 PRO B N 1
ATOM 3935 C CA . PRO B 1 291 ? 42.512 65.456 -3.279 1.00 16.03 257 PRO B CA 1
ATOM 3936 C C . PRO B 1 291 ? 43.902 64.923 -3.619 1.00 18.17 257 PRO B C 1
ATOM 3937 O O . PRO B 1 291 ? 44.608 64.438 -2.729 1.00 16.76 257 PRO B O 1
ATOM 3941 N N . SER B 1 292 ? 44.292 65.012 -4.888 1.00 17.15 258 SER B N 1
ATOM 3942 C CA . SER B 1 292 ? 45.559 64.422 -5.316 1.00 21.61 258 SER B CA 1
ATOM 3943 C C . SER B 1 292 ? 46.733 65.156 -4.691 1.00 30.78 258 SER B C 1
ATOM 3944 O O . SER B 1 292 ? 46.658 66.362 -4.465 1.00 32.84 258 SER B O 1
ATOM 3947 N N . MET C 1 35 ? 27.372 119.103 10.693 1.00 58.27 1 MET C N 1
ATOM 3948 C CA . MET C 1 35 ? 26.798 118.897 9.365 1.00 52.42 1 MET C CA 1
ATOM 3949 C C . MET C 1 35 ? 27.890 118.582 8.336 1.00 48.87 1 MET C C 1
ATOM 3950 O O . MET C 1 35 ? 28.288 117.419 8.164 1.00 38.48 1 MET C O 1
ATOM 3955 N N . ILE C 1 36 ? 28.354 119.625 7.646 1.00 43.60 2 ILE C N 1
ATOM 3956 C CA . ILE C 1 36 ? 29.525 119.536 6.783 1.00 40.69 2 ILE C CA 1
ATOM 3957 C C . ILE C 1 36 ? 30.462 120.698 7.068 1.00 37.51 2 ILE C C 1
ATOM 3958 O O . ILE C 1 36 ? 30.058 121.860 6.957 1.00 39.11 2 ILE C O 1
ATOM 3963 N N . ASN C 1 37 ? 31.709 120.396 7.415 1.00 33.54 3 ASN C N 1
ATOM 3964 C CA . ASN C 1 37 ? 32.723 121.436 7.589 1.00 33.00 3 ASN C CA 1
ATOM 3965 C C . ASN C 1 37 ? 34.038 121.023 6.946 1.00 30.38 3 ASN C C 1
ATOM 3966 O O . ASN C 1 37 ? 35.124 121.388 7.411 1.00 29.08 3 ASN C O 1
ATOM 3971 N N . ILE C 1 38 ? 33.927 120.257 5.864 1.00 26.17 4 ILE C N 1
ATOM 3972 C CA . ILE C 1 38 ? 35.092 119.637 5.251 1.00 23.73 4 ILE C CA 1
ATOM 3973 C C . ILE C 1 38 ? 36.003 120.608 4.500 1.00 25.97 4 ILE C C 1
ATOM 3974 O O . ILE C 1 38 ? 37.084 120.220 4.058 1.00 26.66 4 ILE C O 1
ATOM 3979 N N . LEU C 1 39 ? 35.578 121.866 4.360 1.00 23.22 5 LEU C N 1
ATOM 3980 C CA . LEU C 1 39 ? 36.445 122.878 3.754 1.00 20.96 5 LEU C CA 1
ATOM 3981 C C . LEU C 1 39 ? 36.907 123.908 4.780 1.00 24.08 5 LEU C C 1
ATOM 3982 O O . LEU C 1 39 ? 37.359 124.992 4.423 1.00 23.42 5 LEU C O 1
ATOM 3987 N N . LYS C 1 40 ? 36.806 123.564 6.058 1.00 26.81 6 LYS C N 1
ATOM 3988 C CA . LYS C 1 40 ? 37.279 124.468 7.098 1.00 24.62 6 LYS C CA 1
ATOM 3989 C C . LYS C 1 40 ? 38.780 124.668 6.949 1.00 24.19 6 LYS C C 1
ATOM 3990 O O . LYS C 1 40 ? 39.520 123.709 6.716 1.00 26.45 6 LYS C O 1
ATOM 3996 N N . GLY C 1 41 ? 39.226 125.921 7.035 1.00 24.62 7 GLY C N 1
ATOM 3997 C CA . GLY C 1 41 ? 40.634 126.236 6.873 1.00 24.51 7 GLY C CA 1
ATOM 3998 C C . GLY C 1 41 ? 41.111 126.335 5.430 1.00 24.06 7 GLY C C 1
ATOM 3999 O O . GLY C 1 41 ? 42.273 126.679 5.178 1.00 26.93 7 GLY C O 1
ATOM 4000 N N . LYS C 1 42 ? 40.223 126.036 4.478 1.00 21.07 8 LYS C N 1
ATOM 4001 C CA . LYS C 1 42 ? 40.587 126.102 3.065 1.00 19.11 8 LYS C CA 1
ATOM 4002 C C . LYS C 1 42 ? 40.148 127.435 2.463 1.00 19.81 8 LYS C C 1
ATOM 4003 O O . LYS C 1 42 ? 39.206 128.064 2.946 1.00 20.79 8 LYS C O 1
ATOM 4009 N N . ARG C 1 43 ? 40.839 127.866 1.415 1.00 19.78 9 ARG C N 1
ATOM 4010 C CA . ARG C 1 43 ? 40.444 129.093 0.731 1.00 17.98 9 ARG C CA 1
ATOM 4011 C C . ARG C 1 43 ? 40.572 128.917 -0.777 1.00 17.64 9 ARG C C 1
ATOM 4012 O O . ARG C 1 43 ? 41.410 128.149 -1.265 1.00 20.57 9 ARG C O 1
ATOM 4020 N N . GLY C 1 44 ? 39.720 129.597 -1.525 1.00 16.24 10 GLY C N 1
ATOM 4021 C CA . GLY C 1 44 ? 39.768 129.412 -2.961 1.00 17.73 10 GLY C CA 1
ATOM 4022 C C . GLY C 1 44 ? 39.180 130.561 -3.741 1.00 16.46 10 GLY C C 1
ATOM 4023 O O . GLY C 1 44 ? 38.548 131.475 -3.179 1.00 16.07 10 GLY C O 1
ATOM 4024 N N . LEU C 1 45 ? 39.390 130.487 -5.052 1.00 16.34 11 LEU C N 1
ATOM 4025 C CA . LEU C 1 45 ? 38.956 131.514 -5.987 1.00 14.17 11 LEU C CA 1
ATOM 4026 C C . LEU C 1 45 ? 37.719 131.071 -6.743 1.00 16.68 11 LEU C C 1
ATOM 4027 O O . LEU C 1 45 ? 37.681 129.955 -7.281 1.00 15.10 11 LEU C O 1
ATOM 4032 N N . ILE C 1 46 ? 36.713 131.943 -6.782 1.00 12.46 12 ILE C N 1
ATOM 4033 C CA . ILE C 1 46 ? 35.495 131.720 -7.549 1.00 12.73 12 ILE C CA 1
ATOM 4034 C C . ILE C 1 46 ? 35.471 132.686 -8.738 1.00 15.39 12 ILE C C 1
ATOM 4035 O O . ILE C 1 46 ? 35.505 133.921 -8.556 1.00 14.56 12 ILE C O 1
ATOM 4040 N N . MET C 1 47 ? 35.402 132.123 -9.948 1.00 12.14 13 MET C N 1
ATOM 4041 C CA . MET C 1 47 ? 35.281 132.932 -11.165 1.00 12.33 13 MET C CA 1
ATOM 4042 C C . MET C 1 47 ? 33.961 132.653 -11.870 1.00 14.83 13 MET C C 1
ATOM 4043 O O . MET C 1 47 ? 33.536 131.491 -11.973 1.00 14.59 13 MET C O 1
ATOM 4048 N N . GLY C 1 48 ? 33.295 133.719 -12.320 1.00 14.18 14 GLY C N 1
ATOM 4049 C CA . GLY C 1 48 ? 32.077 133.590 -13.104 1.00 13.78 14 GLY C CA 1
ATOM 4050 C C . GLY C 1 48 ? 30.784 134.040 -12.449 1.00 12.97 14 GLY C C 1
ATOM 4051 O O . GLY C 1 48 ? 29.701 133.838 -13.004 1.00 15.58 14 GLY C O 1
ATOM 4052 N N . VAL C 1 49 ? 30.867 134.651 -11.270 1.00 13.81 15 VAL C N 1
ATOM 4053 C CA . VAL C 1 49 ? 29.657 135.204 -10.670 1.00 13.12 15 VAL C CA 1
ATOM 4054 C C . VAL C 1 49 ? 29.233 136.450 -11.438 1.00 15.64 15 VAL C C 1
ATOM 4055 O O . VAL C 1 49 ? 30.004 137.422 -11.527 1.00 17.63 15 VAL C O 1
ATOM 4059 N N . ALA C 1 50 ? 28.024 136.433 -11.998 1.00 15.59 16 ALA C N 1
ATOM 4060 C CA . ALA C 1 50 ? 27.486 137.622 -12.666 1.00 17.28 16 ALA C CA 1
ATOM 4061 C C . ALA C 1 50 ? 26.361 138.227 -11.842 1.00 17.92 16 ALA C C 1
ATOM 4062 O O . ALA C 1 50 ? 26.167 139.448 -11.825 1.00 17.73 16 ALA C O 1
ATOM 4064 N N . ASN C 1 51 ? 25.600 137.360 -11.182 1.00 16.45 17 ASN C N 1
ATOM 4065 C CA . ASN C 1 51 ? 24.500 137.786 -10.320 1.00 16.18 17 ASN C CA 1
ATOM 4066 C C . ASN C 1 51 ? 24.110 136.632 -9.414 1.00 15.97 17 ASN C C 1
ATOM 4067 O O . ASN C 1 51 ? 24.763 135.580 -9.447 1.00 15.53 17 ASN C O 1
ATOM 4072 N N . ASP C 1 52 ? 23.048 136.801 -8.624 1.00 17.78 18 ASP C N 1
ATOM 4073 C CA . ASP C 1 52 ? 22.681 135.777 -7.649 1.00 19.26 18 ASP C CA 1
ATOM 4074 C C . ASP C 1 52 ? 22.066 134.518 -8.268 1.00 19.79 18 ASP C C 1
ATOM 4075 O O . ASP C 1 52 ? 21.685 133.589 -7.548 1.00 22.11 18 ASP C O 1
ATOM 4080 N N . HIS C 1 53 ? 21.973 134.486 -9.593 1.00 18.91 19 HIS C N 1
ATOM 4081 C CA . HIS C 1 53 ? 21.508 133.289 -10.296 1.00 20.55 19 HIS C CA 1
ATOM 4082 C C . HIS C 1 53 ? 22.633 132.518 -10.990 1.00 18.44 19 HIS C C 1
ATOM 4083 O O . HIS C 1 53 ? 22.381 131.486 -11.620 1.00 18.68 19 HIS C O 1
ATOM 4090 N N . SER C 1 54 ? 23.864 133.009 -10.878 1.00 15.70 20 SER C N 1
ATOM 4091 C CA . SER C 1 54 ? 25.000 132.375 -11.556 1.00 14.58 20 SER C CA 1
ATOM 4092 C C . SER C 1 54 ? 25.340 131.009 -10.963 1.00 15.38 20 SER C C 1
ATOM 4093 O O . SER C 1 54 ? 25.265 130.814 -9.749 1.00 14.56 20 SER C O 1
ATOM 4096 N N . ILE C 1 55 ? 25.736 130.073 -11.818 1.00 14.68 21 ILE C N 1
ATOM 4097 C CA . ILE C 1 55 ? 26.247 128.790 -11.330 1.00 13.43 21 ILE C CA 1
ATOM 4098 C C . ILE C 1 55 ? 27.371 128.996 -10.314 1.00 13.85 21 ILE C C 1
ATOM 4099 O O . ILE C 1 55 ? 27.383 128.357 -9.244 1.00 13.88 21 ILE C O 1
ATOM 4104 N N . ALA C 1 56 ? 28.269 129.936 -10.613 1.00 12.91 22 ALA C N 1
ATOM 4105 C CA . ALA C 1 56 ? 29.400 130.219 -9.741 1.00 12.94 22 ALA C CA 1
ATOM 4106 C C . ALA C 1 56 ? 28.931 130.656 -8.362 1.00 14.95 22 ALA C C 1
ATOM 4107 O O . ALA C 1 56 ? 29.587 130.371 -7.363 1.00 13.98 22 ALA C O 1
ATOM 4109 N N . TRP C 1 57 ? 27.804 131.359 -8.312 1.00 14.02 23 TRP C N 1
ATOM 4110 C CA . TRP C 1 57 ? 27.309 131.841 -7.028 1.00 14.85 23 TRP C CA 1
ATOM 4111 C C . TRP C 1 57 ? 26.692 130.694 -6.216 1.00 14.94 23 TRP C C 1
ATOM 4112 O O . TRP C 1 57 ? 26.947 130.572 -5.009 1.00 15.78 23 TRP C O 1
ATOM 4123 N N . GLY C 1 58 ? 25.914 129.831 -6.867 1.00 15.44 24 GLY C N 1
ATOM 4124 C CA . GLY C 1 58 ? 25.404 128.642 -6.184 1.00 16.12 24 GLY C CA 1
ATOM 4125 C C . GLY C 1 58 ? 26.527 127.807 -5.582 1.00 14.08 24 GLY C C 1
ATOM 4126 O O . GLY C 1 58 ? 26.445 127.285 -4.426 1.00 15.19 24 GLY C O 1
ATOM 4127 N N . ILE C 1 59 ? 27.607 127.700 -6.358 1.00 13.76 25 ILE C N 1
ATOM 4128 C CA . ILE C 1 59 ? 28.779 126.963 -5.913 1.00 12.15 25 ILE C CA 1
ATOM 4129 C C . ILE C 1 59 ? 29.394 127.661 -4.696 1.00 16.36 25 ILE C C 1
ATOM 4130 O O . ILE C 1 59 ? 29.666 127.026 -3.671 1.00 14.88 25 ILE C O 1
ATOM 4135 N N . ALA C 1 60 ? 29.588 128.976 -4.808 1.00 13.06 26 ALA C N 1
ATOM 4136 C CA . ALA C 1 60 ? 30.183 129.750 -3.718 1.00 11.81 26 ALA C CA 1
ATOM 4137 C C . ALA C 1 60 ? 29.443 129.535 -2.407 1.00 13.15 26 ALA C C 1
ATOM 4138 O O . ALA C 1 60 ? 30.071 129.326 -1.356 1.00 15.86 26 ALA C O 1
ATOM 4140 N N . LYS C 1 61 ? 28.116 129.600 -2.452 1.00 13.88 27 LYS C N 1
ATOM 4141 C CA . LYS C 1 61 ? 27.344 129.456 -1.218 1.00 16.24 27 LYS C CA 1
ATOM 4142 C C . LYS C 1 61 ? 27.562 128.085 -0.605 1.00 17.26 27 LYS C C 1
ATOM 4143 O O . LYS C 1 61 ? 27.744 127.967 0.630 1.00 16.26 27 LYS C O 1
ATOM 4149 N N . VAL C 1 62 ? 27.557 127.046 -1.446 1.00 16.59 28 VAL C N 1
ATOM 4150 C CA . VAL C 1 62 ? 27.797 125.718 -0.862 1.00 16.38 28 VAL C CA 1
ATOM 4151 C C . VAL C 1 62 ? 29.199 125.577 -0.251 1.00 15.58 28 VAL C C 1
ATOM 4152 O O . VAL C 1 62 ? 29.353 125.056 0.863 1.00 17.91 28 VAL C O 1
ATOM 4156 N N . LEU C 1 63 ? 30.218 126.064 -0.955 1.00 14.56 29 LEU C N 1
ATOM 4157 C CA . LEU C 1 63 ? 31.589 125.929 -0.482 1.00 16.16 29 LEU C CA 1
ATOM 4158 C C . LEU C 1 63 ? 31.822 126.719 0.803 1.00 18.06 29 LEU C C 1
ATOM 4159 O O . LEU C 1 63 ? 32.528 126.258 1.697 1.00 18.20 29 LEU C O 1
ATOM 4164 N N . HIS C 1 64 ? 31.239 127.909 0.888 1.00 16.70 30 HIS C N 1
ATOM 4165 C CA . HIS C 1 64 ? 31.370 128.689 2.110 1.00 19.67 30 HIS C CA 1
ATOM 4166 C C . HIS C 1 64 ? 30.667 127.993 3.265 1.00 22.25 30 HIS C C 1
ATOM 4167 O O . HIS C 1 64 ? 31.193 127.964 4.386 1.00 22.00 30 HIS C O 1
ATOM 4174 N N . SER C 1 65 ? 29.493 127.420 3.001 1.00 18.40 31 SER C N 1
ATOM 4175 C CA . SER C 1 65 ? 28.756 126.739 4.072 1.00 20.09 31 SER C CA 1
ATOM 4176 C C . SER C 1 65 ? 29.551 125.563 4.639 1.00 22.47 31 SER C C 1
ATOM 4177 O O . SER C 1 65 ? 29.349 125.162 5.794 1.00 22.87 31 SER C O 1
ATOM 4180 N N . ALA C 1 66 ? 30.466 125.030 3.832 1.00 19.70 32 ALA C N 1
ATOM 4181 C CA . ALA C 1 66 ? 31.323 123.917 4.238 1.00 20.44 32 ALA C CA 1
ATOM 4182 C C . ALA C 1 66 ? 32.625 124.409 4.855 1.00 22.21 32 ALA C C 1
ATOM 4183 O O . ALA C 1 66 ? 33.508 123.608 5.174 1.00 20.40 32 ALA C O 1
ATOM 4185 N N . GLY C 1 67 ? 32.765 125.728 4.998 1.00 19.26 33 GLY C N 1
ATOM 4186 C CA . GLY C 1 67 ? 33.894 126.284 5.730 1.00 22.41 33 GLY C CA 1
ATOM 4187 C C . GLY C 1 67 ? 34.923 127.091 4.963 1.00 21.81 33 GLY C C 1
ATOM 4188 O O . GLY C 1 67 ? 35.842 127.652 5.557 1.00 20.49 33 GLY C O 1
ATOM 4189 N N . ALA C 1 68 ? 34.784 127.157 3.642 1.00 19.76 34 ALA C N 1
ATOM 4190 C CA . ALA C 1 68 ? 35.782 127.817 2.815 1.00 17.26 34 ALA C CA 1
ATOM 4191 C C . ALA C 1 68 ? 35.726 129.336 2.894 1.00 15.30 34 ALA C C 1
ATOM 4192 O O . ALA C 1 68 ? 34.645 129.917 2.987 1.00 19.85 34 ALA C O 1
ATOM 4194 N N . GLN C 1 69 ? 36.905 129.947 2.822 1.00 17.13 35 GLN C N 1
ATOM 4195 C CA . GLN C 1 69 ? 37.051 131.383 2.579 1.00 19.07 35 GLN C CA 1
ATOM 4196 C C . GLN C 1 69 ? 37.136 131.585 1.067 1.00 17.56 35 GLN C C 1
ATOM 4197 O O . GLN C 1 69 ? 37.819 130.820 0.368 1.00 18.51 35 GLN C O 1
ATOM 4203 N N . LEU C 1 70 ? 36.482 132.632 0.575 1.00 17.53 36 LEU C N 1
ATOM 4204 C CA . LEU C 1 70 ? 36.344 132.837 -0.868 1.00 15.47 36 LEU C CA 1
ATOM 4205 C C . LEU C 1 70 ? 36.900 134.168 -1.345 1.00 18.33 36 LEU C C 1
ATOM 4206 O O . LEU C 1 70 ? 36.744 135.193 -0.670 1.00 18.29 36 LEU C O 1
ATOM 4211 N N . ALA C 1 71 ? 37.539 134.139 -2.514 1.00 14.95 37 ALA C N 1
ATOM 4212 C CA . ALA C 1 71 ? 37.910 135.347 -3.251 1.00 14.82 37 ALA C CA 1
ATOM 4213 C C . ALA C 1 71 ? 37.143 135.275 -4.552 1.00 15.92 37 ALA C C 1
ATOM 4214 O O . ALA C 1 71 ? 36.914 134.181 -5.059 1.00 14.76 37 ALA C O 1
ATOM 4216 N N . PHE C 1 72 ? 36.747 136.420 -5.097 1.00 13.71 38 PHE C N 1
ATOM 4217 C CA . PHE C 1 72 ? 35.956 136.420 -6.329 1.00 13.78 38 PHE C CA 1
ATOM 4218 C C . PHE C 1 72 ? 36.585 137.283 -7.391 1.00 18.00 38 PHE C C 1
ATOM 4219 O O . PHE C 1 72 ? 37.050 138.393 -7.094 1.00 16.98 38 PHE C O 1
ATOM 4227 N N . SER C 1 73 ? 36.579 136.805 -8.633 1.00 14.36 39 SER C N 1
ATOM 4228 C CA . SER C 1 73 ? 36.895 137.724 -9.736 1.00 12.95 39 SER C CA 1
ATOM 4229 C C . SER C 1 73 ? 35.608 138.413 -10.178 1.00 12.00 39 SER C C 1
ATOM 4230 O O . SER C 1 73 ? 34.515 137.926 -9.904 1.00 14.05 39 SER C O 1
ATOM 4233 N N . TYR C 1 74 ? 35.711 139.562 -10.845 1.00 16.03 40 TYR C N 1
ATOM 4234 C CA . TYR C 1 74 ? 34.519 140.107 -11.502 1.00 15.20 40 TYR C CA 1
ATOM 4235 C C . TYR C 1 74 ? 34.881 140.744 -12.829 1.00 14.25 40 TYR C C 1
ATOM 4236 O O . TYR C 1 74 ? 35.928 141.385 -12.955 1.00 14.15 40 TYR C O 1
ATOM 4245 N N . GLN C 1 75 ? 34.007 140.562 -13.814 1.00 16.66 41 GLN C N 1
ATOM 4246 C CA . GLN C 1 75 ? 34.331 140.896 -15.205 1.00 19.89 41 GLN C CA 1
ATOM 4247 C C . GLN C 1 75 ? 34.054 142.356 -15.594 1.00 24.42 41 GLN C C 1
ATOM 4248 O O . GLN C 1 75 ? 34.482 142.810 -16.664 1.00 24.48 41 GLN C O 1
ATOM 4254 N N . GLY C 1 76 ? 33.343 143.091 -14.738 1.00 19.04 42 GLY C N 1
ATOM 4255 C CA . GLY C 1 76 ? 33.102 144.512 -14.971 1.00 16.00 42 GLY C CA 1
ATOM 4256 C C . GLY C 1 76 ? 32.409 145.160 -13.785 1.00 18.62 42 GLY C C 1
ATOM 4257 O O . GLY C 1 76 ? 31.946 144.459 -12.892 1.00 15.18 42 GLY C O 1
ATOM 4258 N N . GLU C 1 77 ? 32.319 146.490 -13.766 1.00 17.24 43 GLU C N 1
ATOM 4259 C CA . GLU C 1 77 ? 31.696 147.177 -12.620 1.00 17.15 43 GLU C CA 1
ATOM 4260 C C . GLU C 1 77 ? 30.224 146.855 -12.387 1.00 16.40 43 GLU C C 1
ATOM 4261 O O . GLU C 1 77 ? 29.777 146.796 -11.235 1.00 18.13 43 GLU C O 1
ATOM 4267 N N . SER C 1 78 ? 29.449 146.682 -13.453 1.00 15.91 44 SER C N 1
ATOM 4268 C CA . SER C 1 78 ? 28.027 146.392 -13.271 1.00 18.72 44 SER C CA 1
ATOM 4269 C C . SER C 1 78 ? 27.867 145.079 -12.510 1.00 21.30 44 SER C C 1
ATOM 4270 O O . SER C 1 78 ? 27.032 144.959 -11.606 1.00 20.08 44 SER C O 1
ATOM 4273 N N . ILE C 1 79 ? 28.688 144.102 -12.870 1.00 18.02 45 ILE C N 1
ATOM 4274 C CA . ILE C 1 79 ? 28.732 142.843 -12.132 1.00 14.76 45 ILE C CA 1
ATOM 4275 C C . ILE C 1 79 ? 29.284 143.048 -10.728 1.00 15.41 45 ILE C C 1
ATOM 4276 O O . ILE C 1 79 ? 28.738 142.497 -9.767 1.00 17.40 45 ILE C O 1
ATOM 4281 N N . GLY C 1 80 ? 30.348 143.843 -10.603 1.00 16.92 46 GLY C N 1
ATOM 4282 C CA . GLY C 1 80 ? 30.998 144.059 -9.315 1.00 15.78 46 GLY C CA 1
ATOM 4283 C C . GLY C 1 80 ? 30.017 144.592 -8.282 1.00 17.30 46 GLY C C 1
ATOM 4284 O O . GLY C 1 80 ? 30.029 144.176 -7.111 1.00 18.28 46 GLY C O 1
ATOM 4285 N N . LYS C 1 81 ? 29.146 145.498 -8.721 1.00 16.09 47 LYS C N 1
ATOM 4286 C CA . LYS C 1 81 ? 28.146 146.065 -7.809 1.00 20.49 47 LYS C CA 1
ATOM 4287 C C . LYS C 1 81 ? 27.164 145.016 -7.303 1.00 21.39 47 LYS C C 1
ATOM 4288 O O . LYS C 1 81 ? 26.751 145.049 -6.131 1.00 21.43 47 LYS C O 1
ATOM 4294 N N . ARG C 1 82 ? 26.782 144.085 -8.174 1.00 19.30 48 ARG C N 1
ATOM 4295 C CA . ARG C 1 82 ? 25.895 143.009 -7.749 1.00 18.66 48 ARG C CA 1
ATOM 4296 C C . ARG C 1 82 ? 26.617 142.000 -6.861 1.00 19.20 48 ARG C C 1
ATOM 4297 O O . ARG C 1 82 ? 26.011 141.421 -5.945 1.00 17.78 48 ARG C O 1
ATOM 4305 N N . LEU C 1 83 ? 27.904 141.798 -7.128 1.00 15.98 49 LEU C N 1
ATOM 4306 C CA . LEU C 1 83 ? 28.710 140.802 -6.417 1.00 16.57 49 LEU C CA 1
ATOM 4307 C C . LEU C 1 83 ? 28.994 141.237 -4.991 1.00 19.77 49 LEU C C 1
ATOM 4308 O O . LEU C 1 83 ? 29.035 140.408 -4.069 1.00 18.26 49 LEU C O 1
ATOM 4313 N N . LYS C 1 84 ? 29.194 142.538 -4.802 1.00 17.22 50 LYS C N 1
ATOM 4314 C CA . LYS C 1 84 ? 29.604 143.041 -3.496 1.00 19.27 50 LYS C CA 1
ATOM 4315 C C . LYS C 1 84 ? 28.717 142.582 -2.325 1.00 17.37 50 LYS C C 1
ATOM 4316 O O . LYS C 1 84 ? 29.244 142.032 -1.362 1.00 17.61 50 LYS C O 1
ATOM 4322 N N . PRO C 1 85 ? 27.387 142.792 -2.410 1.00 18.35 51 PRO C N 1
ATOM 4323 C CA . PRO C 1 85 ? 26.594 142.343 -1.260 1.00 17.33 51 PRO C CA 1
ATOM 4324 C C . PRO C 1 85 ? 26.521 140.821 -1.181 1.00 17.15 51 PRO C C 1
ATOM 4325 O O . PRO C 1 85 ? 26.378 140.281 -0.082 1.00 18.63 51 PRO C O 1
ATOM 4329 N N . LEU C 1 86 ? 26.591 140.137 -2.323 1.00 16.82 52 LEU C N 1
ATOM 4330 C CA . LEU C 1 86 ? 26.598 138.683 -2.303 1.00 16.81 52 LEU C CA 1
ATOM 4331 C C . LEU C 1 86 ? 27.832 138.192 -1.565 1.00 18.08 52 LEU C C 1
ATOM 4332 O O . LEU C 1 86 ? 27.730 137.360 -0.652 1.00 18.96 52 LEU C O 1
ATOM 4337 N N . ALA C 1 87 ? 29.001 138.707 -1.947 1.00 15.15 53 ALA C N 1
ATOM 4338 C CA . ALA C 1 87 ? 30.242 138.295 -1.307 1.00 14.51 53 ALA C CA 1
ATOM 4339 C C . ALA C 1 87 ? 30.189 138.515 0.210 1.00 17.45 53 ALA C C 1
ATOM 4340 O O . ALA C 1 87 ? 30.709 137.709 0.983 1.00 16.07 53 ALA C O 1
ATOM 4342 N N . LEU C 1 88 ? 29.560 139.607 0.632 1.00 16.10 54 LEU C N 1
ATOM 4343 C CA . LEU C 1 88 ? 29.470 139.914 2.060 1.00 18.46 54 LEU C CA 1
ATOM 4344 C C . LEU C 1 88 ? 28.715 138.819 2.818 1.00 20.47 54 LEU C C 1
ATOM 4345 O O . LEU C 1 88 ? 29.066 138.495 3.963 1.00 19.62 54 LEU C O 1
ATOM 4350 N N . THR C 1 89 ? 27.700 138.240 2.176 1.00 17.56 55 THR C N 1
ATOM 4351 C CA . THR C 1 89 ? 26.882 137.225 2.840 1.00 20.41 55 THR C CA 1
ATOM 4352 C C . THR C 1 89 ? 27.642 135.914 3.001 1.00 21.84 55 THR C C 1
ATOM 4353 O O . THR C 1 89 ? 27.222 135.035 3.767 1.00 21.16 55 THR C O 1
ATOM 4357 N N . VAL C 1 90 ? 28.754 135.778 2.282 1.00 17.33 56 VAL C N 1
ATOM 4358 C CA . VAL C 1 90 ? 29.649 134.650 2.500 1.00 18.55 56 VAL C CA 1
ATOM 4359 C C . VAL C 1 90 ? 30.965 135.101 3.120 1.00 21.23 56 VAL C C 1
ATOM 4360 O O . VAL C 1 90 ? 32.006 134.486 2.905 1.00 20.94 56 VAL C O 1
ATOM 4364 N N . ASP C 1 91 ? 30.898 136.187 3.896 1.00 21.02 57 ASP C N 1
ATOM 4365 C CA . ASP C 1 91 ? 32.023 136.654 4.701 1.00 20.11 57 ASP C CA 1
ATOM 4366 C C . ASP C 1 91 ? 33.242 137.023 3.874 1.00 18.44 57 ASP C C 1
ATOM 4367 O O . ASP C 1 91 ? 34.386 136.809 4.294 1.00 20.37 57 ASP C O 1
ATOM 4372 N N . SER C 1 92 ? 32.998 137.584 2.692 1.00 18.45 58 SER C N 1
ATOM 4373 C CA . SER C 1 92 ? 34.092 137.971 1.817 1.00 15.64 58 SER C CA 1
ATOM 4374 C C . SER C 1 92 ? 33.983 139.428 1.377 1.00 14.57 58 SER C C 1
ATOM 4375 O O . SER C 1 92 ? 32.907 139.883 0.980 1.00 17.61 58 SER C O 1
ATOM 4378 N N . ASP C 1 93 ? 35.100 140.143 1.447 1.00 17.49 59 ASP C N 1
ATOM 4379 C CA . ASP C 1 93 ? 35.214 141.433 0.785 1.00 17.66 59 ASP C CA 1
ATOM 4380 C C . ASP C 1 93 ? 36.384 141.387 -0.187 1.00 20.95 59 ASP C C 1
ATOM 4381 O O . ASP C 1 93 ? 36.989 142.414 -0.489 1.00 23.24 59 ASP C O 1
ATOM 4386 N N . PHE C 1 94 ? 36.697 140.187 -0.678 1.00 17.21 60 PHE C N 1
ATOM 4387 C CA . PHE C 1 94 ? 37.878 139.973 -1.496 1.00 16.19 60 PHE C CA 1
ATOM 4388 C C . PHE C 1 94 ? 37.413 139.835 -2.945 1.00 19.75 60 PHE C C 1
ATOM 4389 O O . PHE C 1 94 ? 37.104 138.736 -3.401 1.00 20.56 60 PHE C O 1
ATOM 4397 N N . MET C 1 95 ? 37.348 140.963 -3.649 1.00 15.88 61 MET C N 1
ATOM 4398 C CA . MET C 1 95 ? 36.829 141.023 -5.021 1.00 17.25 61 MET C CA 1
ATOM 4399 C C . MET C 1 95 ? 37.856 141.703 -5.909 1.00 17.47 61 MET C C 1
ATOM 4400 O O . MET C 1 95 ? 38.399 142.752 -5.551 1.00 16.69 61 MET C O 1
ATOM 4405 N N . ILE C 1 96 ? 38.121 141.120 -7.071 1.00 15.62 62 ILE C N 1
ATOM 4406 C CA . ILE C 1 96 ? 39.239 141.557 -7.897 1.00 12.92 62 ILE C CA 1
ATOM 4407 C C . ILE C 1 96 ? 38.790 141.648 -9.346 1.00 16.69 62 ILE C C 1
ATOM 4408 O O . ILE C 1 96 ? 38.275 140.677 -9.894 1.00 13.84 62 ILE C O 1
ATOM 4413 N N . PRO C 1 97 ? 38.990 142.805 -9.987 1.00 13.59 63 PRO C N 1
ATOM 4414 C CA . PRO C 1 97 ? 38.567 142.887 -11.396 1.00 13.29 63 PRO C CA 1
ATOM 4415 C C . PRO C 1 97 ? 39.436 142.024 -12.304 1.00 16.62 63 PRO C C 1
ATOM 4416 O O . PRO C 1 97 ? 40.653 141.957 -12.130 1.00 16.85 63 PRO C O 1
ATOM 4420 N N . CYS C 1 98 ? 38.827 141.355 -13.274 1.00 16.30 64 CYS C N 1
ATOM 4421 C CA . CYS C 1 98 ? 39.626 140.550 -14.190 1.00 16.25 64 CYS C CA 1
ATOM 4422 C C . CYS C 1 98 ? 38.938 140.436 -15.527 1.00 18.17 64 CYS C C 1
ATOM 4423 O O . CYS C 1 98 ? 37.727 140.197 -15.602 1.00 18.32 64 CYS C O 1
ATOM 4426 N N . ASN C 1 99 ? 39.718 140.631 -16.582 1.00 16.79 65 ASN C N 1
ATOM 4427 C CA . ASN C 1 99 ? 39.255 140.374 -17.939 1.00 17.37 65 ASN C CA 1
ATOM 4428 C C . ASN C 1 99 ? 39.927 139.086 -18.409 1.00 16.01 65 ASN C C 1
ATOM 4429 O O . ASN C 1 99 ? 41.117 139.103 -18.718 1.00 16.03 65 ASN C O 1
ATOM 4434 N N . VAL C 1 100 ? 39.187 137.974 -18.468 1.00 15.90 66 VAL C N 1
ATOM 4435 C CA . VAL C 1 100 ? 39.830 136.689 -18.757 1.00 17.09 66 VAL C CA 1
ATOM 4436 C C . VAL C 1 100 ? 40.263 136.537 -20.207 1.00 19.22 66 VAL C C 1
ATOM 4437 O O . VAL C 1 100 ? 40.864 135.527 -20.568 1.00 18.22 66 VAL C O 1
ATOM 4441 N N . GLU C 1 101 ? 39.977 137.542 -21.028 1.00 19.30 67 GLU C N 1
ATOM 4442 C CA . GLU C 1 101 ? 40.509 137.572 -22.389 1.00 18.68 67 GLU C CA 1
ATOM 4443 C C . GLU C 1 101 ? 41.923 138.169 -22.432 1.00 22.06 67 GLU C C 1
ATOM 4444 O O . GLU C 1 101 ? 42.618 138.080 -23.453 1.00 22.95 67 GLU C O 1
ATOM 4450 N N . ASP C 1 102 ? 42.354 138.764 -21.321 1.00 17.28 68 ASP C N 1
ATOM 4451 C CA . ASP C 1 102 ? 43.617 139.505 -21.285 1.00 18.06 68 ASP C CA 1
ATOM 4452 C C . ASP C 1 102 ? 44.608 138.861 -20.322 1.00 16.58 68 ASP C C 1
ATOM 4453 O O . ASP C 1 102 ? 44.406 138.900 -19.109 1.00 17.16 68 ASP C O 1
ATOM 4458 N N . PRO C 1 103 ? 45.690 138.272 -20.851 1.00 16.10 69 PRO C N 1
ATOM 4459 C CA . PRO C 1 103 ? 46.668 137.600 -19.987 1.00 15.29 69 PRO C CA 1
ATOM 4460 C C . PRO C 1 103 ? 47.258 138.490 -18.896 1.00 18.09 69 PRO C C 1
ATOM 4461 O O . PRO C 1 103 ? 47.473 138.021 -17.773 1.00 16.17 69 PRO C O 1
ATOM 4465 N N . SER C 1 104 ? 47.513 139.757 -19.206 1.00 19.69 70 SER C N 1
ATOM 4466 C CA . SER C 1 104 ? 48.047 140.649 -18.186 1.00 17.43 70 SER C CA 1
ATOM 4467 C C . SER C 1 104 ? 47.049 140.887 -17.068 1.00 17.25 70 SER C C 1
ATOM 4468 O O . SER C 1 104 ? 47.432 140.991 -15.895 1.00 17.96 70 SER C O 1
ATOM 4471 N N . SER C 1 105 ? 45.770 140.971 -17.429 1.00 15.53 71 SER C N 1
ATOM 4472 C CA . SER C 1 105 ? 44.721 141.113 -16.433 1.00 17.50 71 SER C CA 1
ATOM 4473 C C . SER C 1 105 ? 44.705 139.908 -15.488 1.00 16.90 71 SER C C 1
ATOM 4474 O O . SER C 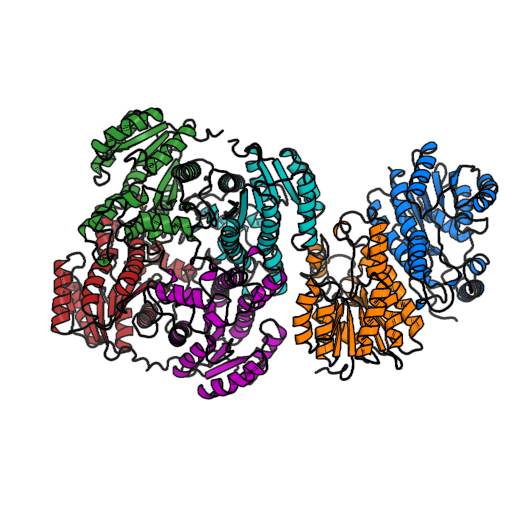1 105 ? 44.522 140.051 -14.276 1.00 16.52 71 SER C O 1
ATOM 4477 N N . MET C 1 106 ? 44.911 138.718 -16.040 1.00 16.60 72 MET C N 1
ATOM 4478 C CA . MET C 1 106 ? 44.944 137.513 -15.204 1.00 14.78 72 MET C CA 1
ATOM 4479 C C . MET C 1 106 ? 46.204 137.443 -14.321 1.00 14.64 72 MET C C 1
ATOM 4480 O O . MET C 1 106 ? 46.148 136.983 -13.154 1.00 19.18 72 MET C O 1
ATOM 4485 N N . ASP C 1 107 ? 47.325 137.934 -14.857 1.00 15.00 73 ASP C N 1
ATOM 4486 C CA . ASP C 1 107 ? 48.552 138.065 -14.058 1.00 16.68 73 ASP C CA 1
ATOM 4487 C C . ASP C 1 107 ? 48.272 138.956 -12.844 1.00 17.12 73 ASP C C 1
ATOM 4488 O O . ASP C 1 107 ? 48.627 138.621 -11.697 1.00 19.27 73 ASP C O 1
ATOM 4493 N N . LEU C 1 108 ? 47.616 140.085 -13.099 1.00 19.22 74 LEU C N 1
ATOM 4494 C CA . LEU C 1 108 ? 47.284 141.021 -12.019 1.00 19.06 74 LEU C CA 1
ATOM 4495 C C . LEU C 1 108 ? 46.268 140.461 -11.024 1.00 20.89 74 LEU C C 1
ATOM 4496 O O . LEU C 1 108 ? 46.345 140.754 -9.826 1.00 20.07 74 LEU C O 1
ATOM 4501 N N . LEU C 1 109 ? 45.331 139.644 -11.517 1.00 17.29 75 LEU C N 1
ATOM 4502 C CA . LEU C 1 109 ? 44.404 138.926 -10.650 1.00 18.42 75 LEU C CA 1
ATOM 4503 C C . LEU C 1 109 ? 45.181 138.134 -9.615 1.00 16.14 75 LEU C C 1
ATOM 4504 O O . LEU C 1 109 ? 44.902 138.221 -8.400 1.00 17.82 75 LEU C O 1
ATOM 4509 N N . PHE C 1 110 ? 46.171 137.371 -10.073 1.00 18.59 76 PHE C N 1
ATOM 4510 C CA . PHE C 1 110 ? 46.923 136.582 -9.100 1.00 17.56 76 PHE C CA 1
ATOM 4511 C C . PHE C 1 110 ? 47.886 137.390 -8.202 1.00 20.82 76 PHE C C 1
ATOM 4512 O O . PHE C 1 110 ? 48.122 137.012 -7.042 1.00 20.28 76 PHE C O 1
ATOM 4520 N N . GLU C 1 111 ? 48.401 138.512 -8.702 1.00 21.95 77 GLU C N 1
ATOM 4521 C CA . GLU C 1 111 ? 49.133 139.431 -7.810 1.00 23.05 77 GLU C CA 1
ATOM 4522 C C . GLU C 1 111 ? 48.264 139.883 -6.645 1.00 22.91 77 GLU C C 1
ATOM 4523 O O . GLU C 1 111 ? 48.684 139.898 -5.460 1.00 21.30 77 GLU C O 1
ATOM 4529 N N . ARG C 1 112 ? 47.045 140.273 -7.000 1.00 20.57 78 ARG C N 1
ATOM 4530 C CA . ARG C 1 112 ? 46.113 140.797 -6.023 1.00 20.14 78 ARG C CA 1
ATOM 4531 C C . ARG C 1 112 ? 45.745 139.710 -5.020 1.00 22.70 78 ARG C C 1
ATOM 4532 O O . ARG C 1 112 ? 45.648 139.980 -3.824 1.00 19.07 78 ARG C O 1
ATOM 4540 N N . ILE C 1 113 ? 45.540 138.486 -5.501 1.00 17.85 79 ILE C N 1
ATOM 4541 C CA . ILE C 1 113 ? 45.271 137.376 -4.577 1.00 16.86 79 ILE C CA 1
ATOM 4542 C C . ILE C 1 113 ? 46.433 137.197 -3.599 1.00 18.87 79 ILE C C 1
ATOM 4543 O O . ILE C 1 113 ? 46.219 137.016 -2.389 1.00 19.76 79 ILE C O 1
ATOM 4548 N N . LYS C 1 114 ? 47.652 137.263 -4.126 1.00 17.29 80 LYS C N 1
ATOM 4549 C CA . LYS C 1 114 ? 48.863 137.061 -3.329 1.00 19.54 80 LYS C CA 1
ATOM 4550 C C . LYS C 1 114 ? 49.114 138.163 -2.312 1.00 25.76 80 LYS C C 1
ATOM 4551 O O . LYS C 1 114 ? 49.914 137.978 -1.388 1.00 24.85 80 LYS C O 1
ATOM 4557 N N . GLU C 1 115 ? 48.449 139.306 -2.472 1.00 22.26 81 GLU C N 1
ATOM 4558 C CA . GLU C 1 115 ? 48.502 140.327 -1.416 1.00 22.71 81 GLU C CA 1
ATOM 4559 C C . GLU C 1 115 ? 47.938 139.842 -0.077 1.00 24.27 81 GLU C C 1
ATOM 4560 O O . GLU C 1 115 ? 48.321 140.352 0.983 1.00 27.28 81 GLU C O 1
ATOM 4566 N N . ARG C 1 116 ? 47.018 138.876 -0.117 1.00 21.67 82 ARG C N 1
ATOM 4567 C CA . ARG C 1 116 ? 46.377 138.389 1.105 1.00 20.06 82 ARG C CA 1
ATOM 4568 C C . ARG C 1 116 ? 46.720 136.938 1.384 1.00 26.27 82 ARG C C 1
ATOM 4569 O O . ARG C 1 116 ? 46.871 136.544 2.544 1.00 24.18 82 ARG C O 1
ATOM 4577 N N . TRP C 1 117 ? 46.820 136.149 0.315 1.00 21.59 83 TRP C N 1
ATOM 4578 C CA . TRP C 1 117 ? 46.952 134.694 0.424 1.00 22.86 83 TRP C CA 1
ATOM 4579 C C . TRP C 1 117 ? 48.230 134.195 -0.221 1.00 22.43 83 TRP C C 1
ATOM 4580 O O . TRP C 1 117 ? 48.475 134.439 -1.400 1.00 24.93 83 TRP C O 1
ATOM 4591 N N . GLU C 1 118 ? 49.037 133.465 0.541 1.00 23.96 84 GLU C N 1
ATOM 4592 C CA . GLU C 1 118 ? 50.236 132.855 -0.010 1.00 25.19 84 GLU C CA 1
ATOM 4593 C C . GLU C 1 118 ? 49.889 131.627 -0.855 1.00 24.42 84 GLU C C 1
ATOM 4594 O O . GLU C 1 118 ? 50.606 131.285 -1.806 1.00 27.35 84 GLU C O 1
ATOM 4600 N N . THR C 1 119 ? 48.787 130.969 -0.498 1.00 23.90 85 THR C N 1
ATOM 4601 C CA . THR C 1 119 ? 48.371 129.734 -1.167 1.00 22.45 85 THR C CA 1
ATOM 4602 C C . THR C 1 119 ? 46.869 129.693 -1.422 1.00 24.33 85 THR C C 1
ATOM 4603 O O . THR C 1 119 ? 46.101 130.437 -0.806 1.00 23.40 85 THR C O 1
ATOM 4607 N N . LEU C 1 120 ? 46.472 128.799 -2.330 1.00 22.18 86 LEU C N 1
ATOM 4608 C CA . LEU C 1 120 ? 45.083 128.586 -2.728 1.00 24.14 86 LEU C CA 1
ATOM 4609 C C . LEU C 1 120 ? 44.810 127.094 -2.526 1.00 19.81 86 LEU C C 1
ATOM 4610 O O . LEU C 1 120 ? 45.714 126.278 -2.711 1.00 19.58 86 LEU C O 1
ATOM 4615 N N . ASP C 1 121 ? 43.589 126.716 -2.169 1.00 18.92 87 ASP C N 1
ATOM 4616 C CA . ASP C 1 121 ? 43.268 125.290 -2.097 1.00 18.63 87 ASP C CA 1
ATOM 4617 C C . ASP C 1 121 ? 42.405 124.816 -3.257 1.00 19.93 87 ASP C C 1
ATOM 4618 O O . ASP C 1 121 ? 42.447 123.643 -3.626 1.00 17.63 87 ASP C O 1
ATOM 4623 N N . PHE C 1 122 ? 41.628 125.722 -3.835 1.00 17.96 88 PHE C N 1
ATOM 4624 C CA . PHE C 1 122 ? 40.792 125.352 -4.970 1.00 14.70 88 PHE C CA 1
ATOM 4625 C C . PHE C 1 122 ? 40.477 126.540 -5.874 1.00 19.25 88 PHE C C 1
ATOM 4626 O O . PHE C 1 122 ? 40.632 127.701 -5.478 1.00 16.65 88 PHE C O 1
ATOM 4634 N N . VAL C 1 123 ? 40.030 126.230 -7.088 1.00 14.19 89 VAL C N 1
ATOM 4635 C CA . VAL C 1 123 ? 39.569 127.244 -8.032 1.00 14.65 89 VAL C CA 1
ATOM 4636 C C . VAL C 1 123 ? 38.283 126.734 -8.666 1.00 16.54 89 VAL C C 1
ATOM 4637 O O . VAL C 1 123 ? 38.203 125.556 -9.023 1.00 14.94 89 VAL C O 1
ATOM 4641 N N . VAL C 1 124 ? 37.279 127.604 -8.778 1.00 13.74 90 VAL C N 1
ATOM 4642 C CA . VAL C 1 124 ? 36.064 127.313 -9.537 1.00 13.28 90 VAL C CA 1
ATOM 4643 C C . VAL C 1 124 ? 36.061 128.218 -10.773 1.00 17.11 90 VAL C C 1
ATOM 4644 O O . VAL C 1 124 ? 36.092 129.448 -10.644 1.00 15.24 90 VAL C O 1
ATOM 4648 N N . HIS C 1 125 ? 36.057 127.609 -11.957 1.00 13.22 91 HIS C N 1
ATOM 4649 C CA . HIS C 1 125 ? 36.004 128.336 -13.231 1.00 13.23 91 HIS C CA 1
ATOM 4650 C C . HIS C 1 125 ? 34.653 128.077 -13.874 1.00 14.48 91 HIS C C 1
ATOM 4651 O O . HIS C 1 125 ? 34.392 126.974 -14.361 1.00 15.21 91 HIS C O 1
ATOM 4658 N N . SER C 1 126 ? 33.780 129.084 -13.856 1.00 12.86 92 SER C N 1
ATOM 4659 C CA . SER C 1 126 ? 32.443 128.960 -14.417 1.00 13.27 92 SER C CA 1
ATOM 4660 C C . SER C 1 126 ? 32.231 130.186 -15.301 1.00 15.33 92 SER C C 1
ATOM 4661 O O . SER C 1 126 ? 31.452 131.101 -14.978 1.00 15.79 92 SER C O 1
ATOM 4664 N N . ILE C 1 127 ? 32.945 130.183 -16.419 1.00 13.76 93 ILE C N 1
ATOM 4665 C CA . ILE C 1 127 ? 32.977 131.300 -17.357 1.00 16.50 93 ILE C CA 1
ATOM 4666 C C . ILE C 1 127 ? 32.596 130.828 -18.747 1.00 18.57 93 ILE C C 1
ATOM 4667 O O . ILE C 1 127 ? 33.315 130.037 -19.369 1.00 20.11 93 ILE C O 1
ATOM 4672 N N . ALA C 1 128 ? 31.461 131.313 -19.231 1.00 18.72 94 ALA C N 1
ATOM 4673 C CA . ALA C 1 128 ? 30.981 130.932 -20.554 1.00 23.00 94 ALA C CA 1
ATOM 4674 C C . ALA C 1 128 ? 30.556 132.196 -21.272 1.00 21.54 94 ALA C C 1
ATOM 4675 O O . ALA C 1 128 ? 29.765 132.976 -20.734 1.00 25.75 94 ALA C O 1
ATOM 4677 N N . PHE C 1 129 ? 31.084 132.413 -22.473 1.00 18.35 95 PHE C N 1
ATOM 4678 C CA . PHE C 1 129 ? 30.644 133.538 -23.287 1.00 19.21 95 PHE C CA 1
ATOM 4679 C C . PHE C 1 129 ? 30.709 133.229 -24.764 1.00 14.31 95 PHE C C 1
ATOM 4680 O O . PHE C 1 129 ? 31.676 132.646 -25.245 1.00 16.93 95 PHE C O 1
ATOM 4688 N N . SER C 1 130 ? 29.685 133.682 -25.474 1.00 16.59 96 SER C N 1
ATOM 4689 C CA . SER C 1 130 ? 29.708 133.738 -26.931 1.00 17.12 96 SER C CA 1
ATOM 4690 C C . SER C 1 130 ? 28.731 134.840 -27.327 1.00 19.48 96 SER C C 1
ATOM 4691 O O . SER C 1 130 ? 27.884 135.239 -26.523 1.00 19.06 96 SER C O 1
ATOM 4694 N N . ASP C 1 131 ? 28.847 135.349 -28.549 1.00 18.77 97 ASP C N 1
ATOM 4695 C CA . ASP C 1 131 ? 27.898 136.360 -29.004 1.00 16.42 97 ASP C CA 1
ATOM 4696 C C . ASP C 1 131 ? 26.539 135.697 -29.160 1.00 18.79 97 ASP C C 1
ATOM 4697 O O . ASP C 1 131 ? 26.365 134.807 -30.000 1.00 17.14 97 ASP C O 1
ATOM 4702 N N . LYS C 1 132 ? 25.570 136.138 -28.364 1.00 16.71 98 LYS C N 1
ATOM 4703 C CA . LYS C 1 132 ? 24.265 135.494 -28.352 1.00 17.41 98 LYS C CA 1
ATOM 4704 C C . LYS C 1 132 ? 23.565 135.556 -29.697 1.00 19.15 98 LYS C C 1
ATOM 4705 O O . LYS C 1 132 ? 22.708 134.727 -29.991 1.00 19.99 98 LYS C O 1
ATOM 4711 N N . ASN C 1 133 ? 23.914 136.541 -30.515 1.00 17.73 99 ASN C N 1
ATOM 4712 C CA . ASN C 1 133 ? 23.267 136.649 -31.814 1.00 20.32 99 ASN C CA 1
ATOM 4713 C C . ASN C 1 133 ? 23.671 135.510 -32.739 1.00 20.35 99 ASN C C 1
ATOM 4714 O O . ASN C 1 133 ? 22.995 135.239 -33.733 1.00 22.24 99 ASN C O 1
ATOM 4719 N N . GLU C 1 134 ? 24.769 134.842 -32.403 1.00 18.02 100 GLU C N 1
ATOM 4720 C CA . GLU C 1 134 ? 25.235 133.702 -33.183 1.00 15.32 100 GLU C CA 1
ATOM 4721 C C . GLU C 1 134 ? 24.810 132.383 -32.538 1.00 19.82 100 GLU C C 1
ATOM 4722 O O . GLU C 1 134 ? 25.127 131.311 -33.051 1.00 20.09 100 GLU C O 1
ATOM 4728 N N . LEU C 1 135 ? 24.101 132.471 -31.416 1.00 17.86 101 LEU C N 1
ATOM 4729 C CA . LEU C 1 135 ? 23.551 131.283 -30.761 1.00 17.70 101 LEU C CA 1
ATOM 4730 C C . LEU C 1 135 ? 22.090 131.089 -31.166 1.00 18.63 101 LEU C C 1
ATOM 4731 O O . LEU C 1 135 ? 21.194 130.933 -30.331 1.00 20.09 101 LEU C O 1
ATOM 4736 N N . ARG C 1 136 ? 21.871 131.117 -32.475 1.00 20.27 102 ARG C N 1
ATOM 4737 C CA . ARG C 1 136 ? 20.588 130.792 -33.079 1.00 22.86 102 ARG C CA 1
ATOM 4738 C C . ARG C 1 136 ? 20.866 130.499 -34.550 1.00 20.23 102 ARG C C 1
ATOM 4739 O O . ARG C 1 136 ? 21.915 130.885 -35.085 1.00 22.55 102 ARG C O 1
ATOM 4747 N N . GLY C 1 137 ? 19.959 129.786 -35.197 1.00 24.15 103 GLY C N 1
ATOM 4748 C CA . GLY C 1 137 ? 20.206 129.375 -36.563 1.00 21.80 103 GLY C CA 1
ATOM 4749 C C . GLY C 1 137 ? 21.338 128.368 -36.633 1.00 22.63 103 GLY C C 1
ATOM 4750 O O . GLY C 1 137 ? 21.804 127.867 -35.602 1.00 20.21 103 GLY C O 1
ATOM 4751 N N . PRO C 1 138 ? 21.805 128.084 -37.850 1.00 19.98 104 PRO C N 1
ATOM 4752 C CA . PRO C 1 138 ? 22.788 127.024 -38.112 1.00 18.71 104 PRO C CA 1
ATOM 4753 C C . PRO C 1 138 ? 24.164 127.305 -37.521 1.00 19.71 104 PRO C C 1
ATOM 4754 O O . PRO C 1 138 ? 24.595 128.467 -37.464 1.00 18.21 104 PRO C O 1
ATOM 4758 N N . TYR C 1 139 ? 24.856 126.248 -37.099 1.00 15.51 105 TYR C N 1
ATOM 4759 C CA . TYR C 1 139 ? 26.227 126.393 -36.622 1.00 14.05 105 TYR C CA 1
ATOM 4760 C C . TYR C 1 139 ? 27.133 127.027 -37.676 1.00 16.27 105 TYR C C 1
ATOM 4761 O O . TYR C 1 139 ? 28.028 127.822 -37.340 1.00 15.02 105 TYR C O 1
ATOM 4770 N N . TYR C 1 140 ? 26.897 126.706 -38.950 1.00 15.06 106 TYR C N 1
ATOM 4771 C CA . TYR C 1 140 ? 27.813 127.140 -40.010 1.00 18.65 106 TYR C CA 1
ATOM 4772 C C . TYR C 1 140 ? 27.919 128.654 -40.182 1.00 17.48 106 TYR C C 1
ATOM 4773 O O . TYR C 1 140 ? 28.864 129.143 -40.815 1.00 19.26 106 TYR C O 1
ATOM 4782 N N . ASN C 1 141 ? 26.957 129.383 -39.632 1.00 18.08 107 ASN C N 1
ATOM 4783 C CA . ASN C 1 141 ? 26.996 130.849 -39.695 1.00 20.50 107 ASN C CA 1
ATOM 4784 C C . ASN C 1 141 ? 27.889 131.469 -38.621 1.00 22.14 107 ASN C C 1
ATOM 4785 O O . ASN C 1 141 ? 28.028 132.694 -38.550 1.00 20.52 107 ASN C O 1
ATOM 4790 N N . THR C 1 142 ? 28.484 130.628 -37.780 1.00 18.54 108 THR C N 1
ATOM 4791 C CA . THR C 1 142 ? 29.411 131.105 -36.745 1.00 16.71 108 THR C CA 1
ATOM 4792 C C . THR C 1 142 ? 30.569 131.878 -37.373 1.00 15.74 108 THR C C 1
ATOM 4793 O O . THR C 1 142 ? 31.227 131.394 -38.292 1.00 16.38 108 THR C O 1
ATOM 4797 N N . SER C 1 143 ? 30.838 133.079 -36.872 1.00 15.81 109 SER C N 1
ATOM 4798 C CA . SER C 1 143 ? 31.901 133.890 -37.456 1.00 14.69 109 SER C CA 1
ATOM 4799 C C . SER C 1 143 ? 33.273 133.495 -36.922 1.00 16.61 109 SER C C 1
ATOM 4800 O O . SER C 1 143 ? 33.406 132.980 -35.805 1.00 16.21 109 SER C O 1
ATOM 4803 N N . ARG C 1 144 ? 34.294 133.732 -37.734 1.00 14.23 110 ARG C N 1
ATOM 4804 C CA . ARG C 1 144 ? 35.686 133.513 -37.334 1.00 14.14 110 ARG C CA 1
ATOM 4805 C C . ARG C 1 144 ? 36.000 134.266 -36.040 1.00 17.25 110 ARG C C 1
ATOM 4806 O O . ARG C 1 144 ? 36.617 133.723 -35.103 1.00 17.48 110 ARG C O 1
ATOM 4814 N N . ASP C 1 145 ? 35.558 135.516 -35.984 1.00 17.75 111 ASP C N 1
ATOM 4815 C CA . ASP C 1 145 ? 35.838 136.364 -34.828 1.00 17.10 111 ASP C CA 1
ATOM 4816 C C . ASP C 1 145 ? 35.124 135.900 -33.553 1.00 17.55 111 ASP C C 1
ATOM 4817 O O . ASP C 1 145 ? 35.731 135.866 -32.465 1.00 18.02 111 ASP C O 1
ATOM 4822 N N . ASN C 1 146 ? 33.851 135.538 -33.673 1.00 15.76 112 ASN C N 1
ATOM 4823 C CA . ASN C 1 146 ? 33.143 135.001 -32.517 1.00 16.96 112 ASN C CA 1
ATOM 4824 C C . ASN C 1 146 ? 33.721 133.648 -32.110 1.00 16.33 112 ASN C C 1
ATOM 4825 O O . ASN C 1 146 ? 33.814 133.347 -30.924 1.00 16.29 112 ASN C O 1
ATOM 4830 N N . PHE C 1 147 ? 34.126 132.834 -33.087 1.00 14.96 113 PHE C N 1
ATOM 4831 C CA . PHE C 1 147 ? 34.764 131.556 -32.771 1.00 14.79 113 PHE C CA 1
ATOM 4832 C C . PHE C 1 147 ? 36.015 131.774 -31.929 1.00 17.01 113 PHE C C 1
ATOM 4833 O O . PHE C 1 147 ? 36.237 131.091 -30.915 1.00 16.22 113 PHE C O 1
ATOM 4841 N N . ILE C 1 148 ? 36.837 132.731 -32.347 1.00 16.82 114 ILE C N 1
ATOM 4842 C CA . ILE C 1 148 ? 38.074 133.020 -31.637 1.00 17.09 114 ILE C CA 1
ATOM 4843 C C . ILE C 1 148 ? 37.798 133.524 -30.232 1.00 17.84 114 ILE C C 1
ATOM 4844 O O . ILE C 1 148 ? 38.417 133.054 -29.266 1.00 16.52 114 ILE C O 1
ATOM 4849 N N . GLN C 1 149 ? 36.878 134.480 -30.108 1.00 15.95 115 GLN C N 1
ATOM 4850 C CA . GLN C 1 149 ? 36.627 135.066 -28.795 1.00 16.05 115 GLN C CA 1
ATOM 4851 C C . GLN C 1 149 ? 36.003 134.043 -27.853 1.00 17.41 115 GLN C C 1
ATOM 4852 O O . GLN C 1 149 ? 36.349 133.959 -26.671 1.00 16.29 115 GLN C O 1
ATOM 4858 N N . THR C 1 150 ? 35.086 133.253 -28.395 1.00 15.30 116 THR C N 1
ATOM 4859 C CA . THR C 1 150 ? 34.421 132.207 -27.624 1.00 15.19 116 THR C CA 1
ATOM 4860 C C . THR C 1 150 ? 35.441 131.176 -27.161 1.00 15.97 116 THR C C 1
ATOM 4861 O O . THR C 1 150 ? 35.380 130.717 -26.020 1.00 15.51 116 THR C O 1
ATOM 4865 N N . MET C 1 151 ? 36.382 130.815 -28.031 1.00 14.24 117 MET C N 1
ATOM 4866 C CA . MET C 1 151 ? 37.433 129.882 -27.643 1.00 15.27 117 MET C CA 1
ATOM 4867 C C . MET C 1 151 ? 38.301 130.453 -26.545 1.00 16.53 117 MET C C 1
ATOM 4868 O O . MET C 1 151 ? 38.665 129.739 -25.615 1.00 16.79 117 MET C O 1
ATOM 4873 N N . LEU C 1 152 ? 38.663 131.729 -26.664 1.00 14.92 118 LEU C N 1
ATOM 4874 C CA . LEU C 1 152 ? 39.558 132.331 -25.675 1.00 14.86 118 LEU C CA 1
ATOM 4875 C C . LEU C 1 152 ? 38.900 132.473 -24.310 1.00 14.33 118 LEU C C 1
ATOM 4876 O O . LEU C 1 152 ? 39.537 132.213 -23.288 1.00 15.07 118 LEU C O 1
ATOM 4881 N N . VAL C 1 153 ? 37.633 132.879 -24.291 1.00 13.69 119 VAL C N 1
ATOM 4882 C CA . VAL C 1 153 ? 36.926 133.117 -23.034 1.00 13.90 119 VAL C CA 1
ATOM 4883 C C . VAL C 1 153 ? 36.379 131.828 -22.408 1.00 17.95 119 VAL C C 1
ATOM 4884 O O . VAL C 1 153 ? 36.528 131.595 -21.203 1.00 16.81 119 VAL C O 1
ATOM 4888 N N . SER C 1 154 ? 35.762 130.984 -23.226 1.00 13.82 120 SER C N 1
ATOM 4889 C CA . SER C 1 154 ? 35.058 129.811 -22.714 1.00 16.25 120 SER C CA 1
ATOM 4890 C C . SER C 1 154 ? 35.950 128.583 -22.592 1.00 17.20 120 SER C C 1
ATOM 4891 O O . SER C 1 154 ? 35.617 127.643 -21.862 1.00 17.41 120 SER C O 1
ATOM 4894 N N . CYS C 1 155 ? 37.066 128.569 -23.311 1.00 15.49 121 CYS C N 1
ATOM 4895 C CA . CYS C 1 155 ? 38.002 127.449 -23.206 1.00 16.09 121 CYS C CA 1
ATOM 4896 C C . CYS C 1 155 ? 39.370 127.841 -22.642 1.00 16.12 121 CYS C C 1
ATOM 4897 O O . CYS C 1 155 ? 39.733 127.423 -21.540 1.00 16.94 121 CYS C O 1
ATOM 4900 N N . PHE C 1 156 ? 40.132 128.646 -23.376 1.00 14.09 122 PHE C N 1
ATOM 4901 C CA . PHE C 1 156 ? 41.533 128.822 -23.012 1.00 13.75 122 PHE C CA 1
ATOM 4902 C C . PHE C 1 156 ? 41.733 129.535 -21.681 1.00 13.71 122 PHE C C 1
ATOM 4903 O O . PHE C 1 156 ? 42.773 129.361 -21.042 1.00 13.52 122 PHE C O 1
ATOM 4911 N N . SER C 1 157 ? 40.736 130.309 -21.251 1.00 13.94 123 SER C N 1
ATOM 4912 C CA . SER C 1 157 ? 40.848 131.007 -19.968 1.00 13.51 123 SER C CA 1
ATOM 4913 C C . SER C 1 157 ? 41.029 130.004 -18.835 1.00 14.97 123 SER C C 1
ATOM 4914 O O . SER C 1 157 ? 41.653 130.313 -17.824 1.00 15.04 123 SER C O 1
ATOM 4917 N N . PHE C 1 158 ? 40.496 128.794 -18.997 1.00 14.79 124 PHE C N 1
ATOM 4918 C CA . PHE C 1 158 ? 40.710 127.773 -17.971 1.00 12.68 124 PHE C CA 1
ATOM 4919 C C . PHE C 1 158 ? 42.177 127.377 -17.904 1.00 14.64 124 PHE C C 1
ATOM 4920 O O . PHE C 1 158 ? 42.735 127.226 -16.822 1.00 14.59 124 PHE C O 1
ATOM 4928 N N . THR C 1 159 ? 42.813 127.190 -19.053 1.00 13.46 125 THR C N 1
ATOM 4929 C CA . THR C 1 159 ? 44.228 126.852 -19.065 1.00 13.89 125 THR C CA 1
ATOM 4930 C C . THR C 1 159 ? 45.049 127.988 -18.437 1.00 14.87 125 THR C C 1
ATOM 4931 O O . THR C 1 159 ? 45.931 127.741 -17.605 1.00 16.30 125 THR C O 1
ATOM 4935 N N . GLU C 1 160 ? 44.723 129.227 -18.810 1.00 15.53 126 GLU C N 1
ATOM 4936 C CA . GLU C 1 160 ? 45.424 130.398 -18.263 1.00 15.74 126 GLU C CA 1
ATOM 4937 C C . GLU C 1 160 ? 45.313 130.435 -16.732 1.00 14.64 126 GLU C C 1
ATOM 4938 O O . GLU C 1 160 ? 46.317 130.619 -15.990 1.00 17.35 126 GLU C O 1
ATOM 4944 N N . ILE C 1 161 ? 44.088 130.215 -16.261 1.00 12.44 127 ILE C N 1
ATOM 4945 C CA . ILE C 1 161 ? 43.790 130.333 -14.835 1.00 12.70 127 ILE C CA 1
ATOM 4946 C C . ILE C 1 161 ? 44.420 129.182 -14.066 1.00 16.32 127 ILE C C 1
ATOM 4947 O O . ILE C 1 161 ? 45.045 129.392 -13.040 1.00 15.62 127 ILE C O 1
ATOM 4952 N N . VAL C 1 162 ? 44.270 127.964 -14.579 1.00 13.37 128 VAL C N 1
ATOM 4953 C CA . VAL C 1 162 ? 44.848 126.794 -13.937 1.00 14.37 128 VAL C CA 1
ATOM 4954 C C . VAL C 1 162 ? 46.353 126.917 -13.771 1.00 14.88 128 VAL C C 1
ATOM 4955 O O . VAL C 1 162 ? 46.882 126.634 -12.682 1.00 17.42 128 VAL C O 1
ATOM 4959 N N . ARG C 1 163 ? 47.048 127.342 -14.823 1.00 15.12 129 ARG C N 1
ATOM 4960 C CA . ARG C 1 163 ? 48.502 127.377 -14.729 1.00 16.73 129 ARG C CA 1
ATOM 4961 C C . ARG C 1 163 ? 48.980 128.464 -13.780 1.00 16.58 129 ARG C C 1
ATOM 4962 O O . ARG C 1 163 ? 50.032 128.304 -13.139 1.00 16.70 129 ARG C O 1
ATOM 4970 N N . ARG C 1 164 ? 48.213 129.548 -13.656 1.00 14.12 130 ARG C N 1
ATOM 4971 C CA . ARG C 1 164 ? 48.566 130.516 -12.610 1.00 15.85 130 ARG C CA 1
ATOM 4972 C C . ARG C 1 164 ? 48.271 129.999 -11.196 1.00 18.13 130 ARG C C 1
ATOM 4973 O O . ARG C 1 164 ? 49.092 130.134 -10.284 1.00 17.42 130 ARG C O 1
ATOM 4981 N N . ALA C 1 165 ? 47.095 129.405 -11.019 1.00 15.62 131 ALA C N 1
ATOM 4982 C CA . ALA C 1 165 ? 46.646 128.967 -9.706 1.00 16.11 131 ALA C CA 1
ATOM 4983 C C . ALA C 1 165 ? 47.487 127.824 -9.157 1.00 17.66 131 ALA C C 1
ATOM 4984 O O . ALA C 1 165 ? 47.647 127.683 -7.942 1.00 17.47 131 ALA C O 1
ATOM 4986 N N . ALA C 1 166 ? 48.016 126.997 -10.049 1.00 16.21 132 ALA C N 1
ATOM 4987 C CA . ALA C 1 166 ? 48.794 125.836 -9.617 1.00 17.53 132 ALA C CA 1
ATOM 4988 C C . ALA C 1 166 ? 50.055 126.274 -8.885 1.00 21.14 132 ALA C C 1
ATOM 4989 O O . ALA C 1 166 ? 50.555 125.556 -8.010 1.00 20.42 132 ALA C O 1
ATOM 4991 N N . GLN C 1 167 ? 50.561 127.458 -9.229 1.00 19.54 133 GLN C N 1
ATOM 4992 C CA . GLN C 1 167 ? 51.771 127.980 -8.586 1.00 20.74 133 GLN C CA 1
ATOM 4993 C C . GLN C 1 167 ? 51.520 128.334 -7.119 1.00 21.80 133 GLN C C 1
ATOM 4994 O O . GLN C 1 167 ? 52.461 128.519 -6.339 1.00 24.38 133 GLN C O 1
ATOM 5000 N N . LEU C 1 168 ? 50.246 128.428 -6.752 1.00 19.57 134 LEU C N 1
ATOM 5001 C CA . LEU C 1 168 ? 49.844 128.747 -5.389 1.00 19.29 134 LEU C CA 1
ATOM 5002 C C . LEU C 1 168 ? 49.390 127.492 -4.643 1.00 21.57 134 LEU C C 1
ATOM 5003 O O . LEU C 1 168 ? 48.772 127.591 -3.576 1.00 18.48 134 LEU C O 1
ATOM 5008 N N . MET C 1 169 ? 49.700 126.319 -5.200 1.00 21.07 135 MET C N 1
ATOM 5009 C CA . MET C 1 169 ? 49.285 125.044 -4.603 1.00 20.13 135 MET C CA 1
ATOM 5010 C C . MET C 1 169 ? 50.457 124.092 -4.327 1.00 24.12 135 MET C C 1
ATOM 5011 O O . MET C 1 169 ? 50.517 122.998 -4.891 1.00 22.41 135 MET C O 1
ATOM 5016 N N . PRO C 1 170 ? 51.374 124.493 -3.433 1.00 22.69 136 PRO C N 1
ATOM 5017 C CA . PRO C 1 170 ? 52.591 123.711 -3.187 1.00 30.14 136 PRO C CA 1
ATOM 5018 C C . PRO C 1 170 ? 52.334 122.362 -2.514 1.00 27.99 136 PRO C C 1
ATOM 5019 O O . PRO C 1 170 ? 53.238 121.522 -2.495 1.00 35.06 136 PRO C O 1
ATOM 5023 N N . HIS C 1 171 ? 51.141 122.156 -1.967 1.00 24.83 137 HIS C N 1
ATOM 5024 C CA . HIS C 1 171 ? 50.818 120.881 -1.340 1.00 27.19 137 HIS C CA 1
ATOM 5025 C C . HIS C 1 171 ? 49.592 120.276 -2.005 1.00 25.93 137 HIS C C 1
ATOM 5026 O O . HIS C 1 171 ? 48.881 119.463 -1.409 1.00 28.18 137 HIS C O 1
ATOM 5033 N N . GLY C 1 172 ? 49.343 120.693 -3.244 1.00 22.16 138 GLY C N 1
ATOM 5034 C CA . GLY C 1 172 ? 48.228 120.173 -4.010 1.00 23.04 138 GLY C CA 1
ATOM 5035 C C . GLY C 1 172 ? 46.943 120.948 -3.810 1.00 21.72 138 GLY C C 1
ATOM 5036 O O . GLY C 1 172 ? 46.880 121.915 -3.039 1.00 19.12 138 GLY C O 1
ATOM 5037 N N . GLY C 1 173 ? 45.900 120.512 -4.505 1.00 19.71 139 GLY C N 1
ATOM 5038 C CA . GLY C 1 173 ? 44.613 121.166 -4.419 1.00 17.05 139 GLY C CA 1
ATOM 5039 C C . GLY C 1 173 ? 43.707 120.591 -5.488 1.00 17.20 139 GLY C C 1
ATOM 5040 O O . GLY C 1 173 ? 43.988 119.528 -6.043 1.00 18.75 139 GLY C O 1
ATOM 5041 N N . ALA C 1 174 ? 42.617 121.296 -5.784 1.00 18.80 140 ALA C N 1
ATOM 5042 C CA . ALA C 1 174 ? 41.646 120.796 -6.755 1.00 14.89 140 ALA C CA 1
ATOM 5043 C C . ALA C 1 174 ? 41.025 121.958 -7.507 1.00 17.46 140 ALA C C 1
ATOM 5044 O O . ALA C 1 174 ? 40.860 123.036 -6.956 1.00 14.93 140 ALA C O 1
ATOM 5046 N N . MET C 1 175 ? 40.671 121.743 -8.767 1.00 15.09 141 MET C N 1
ATOM 5047 C CA . MET C 1 175 ? 40.010 122.788 -9.532 1.00 13.23 141 MET C CA 1
ATOM 5048 C C . MET C 1 175 ? 38.904 122.165 -10.372 1.00 13.88 141 MET C C 1
ATOM 5049 O O . MET C 1 175 ? 38.988 120.991 -10.761 1.00 15.82 141 MET C O 1
ATOM 5054 N N . ILE C 1 176 ? 37.862 122.947 -10.633 1.00 14.28 142 ILE C N 1
ATOM 5055 C CA . ILE C 1 176 ? 36.831 122.506 -11.562 1.00 13.31 142 ILE C CA 1
ATOM 5056 C C . ILE C 1 176 ? 36.534 123.560 -12.593 1.00 15.67 142 ILE C C 1
ATOM 5057 O O . ILE C 1 176 ? 36.772 124.758 -12.374 1.00 12.85 142 ILE C O 1
ATOM 5062 N N . THR C 1 177 ? 36.020 123.096 -13.725 1.00 12.03 143 THR C N 1
ATOM 5063 C CA . THR C 1 177 ? 35.408 123.988 -14.700 1.00 11.37 143 THR C CA 1
ATOM 5064 C C . THR C 1 177 ? 34.002 123.470 -14.968 1.00 14.43 143 THR C C 1
ATOM 5065 O O . THR C 1 177 ? 33.649 122.374 -14.532 1.00 13.16 143 THR C O 1
ATOM 5069 N N . LEU C 1 178 ? 33.200 124.269 -15.667 1.00 13.11 144 LEU C N 1
ATOM 5070 C CA . LEU C 1 178 ? 31.819 123.924 -15.976 1.00 13.48 144 LEU C CA 1
ATOM 5071 C C . LEU C 1 178 ? 31.679 123.675 -17.467 1.00 12.89 144 LEU C C 1
ATOM 5072 O O . LEU C 1 178 ? 32.224 124.427 -18.285 1.00 14.10 144 LEU C O 1
ATOM 5077 N N . THR C 1 179 ? 30.966 122.611 -17.822 1.00 12.26 145 THR C N 1
ATOM 5078 C CA . THR C 1 179 ? 30.688 122.302 -19.220 1.00 10.60 145 THR C CA 1
ATOM 5079 C C . THR C 1 179 ? 29.227 121.869 -19.376 1.00 12.34 145 THR C C 1
ATOM 5080 O O . THR C 1 179 ? 28.427 121.931 -18.426 1.00 13.08 145 THR C O 1
ATOM 5084 N N . TYR C 1 180 ? 28.889 121.451 -20.592 1.00 13.50 146 TYR C N 1
ATOM 5085 C CA . TYR C 1 180 ? 27.529 121.084 -20.939 1.00 13.83 146 TYR C CA 1
ATOM 5086 C C . TYR C 1 180 ? 27.580 120.040 -22.039 1.00 11.77 146 TYR C C 1
ATOM 5087 O O . TYR C 1 180 ? 28.469 120.079 -22.900 1.00 13.44 146 TYR C O 1
ATOM 5096 N N . GLY C 1 181 ? 26.621 119.118 -22.019 1.00 14.85 147 GLY C N 1
ATOM 5097 C CA . GLY C 1 181 ? 26.640 117.982 -22.919 1.00 16.09 147 GLY C CA 1
ATOM 5098 C C . GLY C 1 181 ? 26.472 118.350 -24.378 1.00 18.53 147 GLY C C 1
ATOM 5099 O O . GLY C 1 181 ? 26.688 117.507 -25.266 1.00 15.08 147 GLY C O 1
ATOM 5100 N N . GLY C 1 182 ? 26.106 119.605 -24.639 1.00 14.63 148 GLY C N 1
ATOM 5101 C CA . GLY C 1 182 ? 26.059 120.092 -26.007 1.00 14.32 148 GLY C CA 1
ATOM 5102 C C . GLY C 1 182 ? 27.425 120.078 -26.677 1.00 14.21 148 GLY C C 1
ATOM 5103 O O . GLY C 1 182 ? 27.533 120.315 -27.887 1.00 15.49 148 GLY C O 1
ATOM 5104 N N . SER C 1 183 ? 28.474 119.795 -25.908 1.00 12.35 149 SER C N 1
ATOM 5105 C CA . SER C 1 183 ? 29.816 119.731 -26.462 1.00 13.67 149 SER C CA 1
ATOM 5106 C C . SER C 1 183 ? 29.942 118.598 -27.462 1.00 19.18 149 SER C C 1
ATOM 5107 O O . SER C 1 183 ? 30.590 118.752 -28.499 1.00 22.05 149 SER C O 1
ATOM 5110 N N . MET C 1 184 ? 29.347 117.453 -27.153 1.00 17.49 150 MET C N 1
ATOM 5111 C CA . MET C 1 184 ? 29.521 116.310 -28.052 1.00 20.84 150 MET C CA 1
ATOM 5112 C C . MET C 1 184 ? 28.244 115.665 -28.547 1.00 20.97 150 MET C C 1
ATOM 5113 O O . MET C 1 184 ? 28.292 114.656 -29.253 1.00 20.07 150 MET C O 1
ATOM 5118 N N . ARG C 1 185 ? 27.106 116.232 -28.173 1.00 14.86 151 ARG C N 1
ATOM 5119 C CA . ARG C 1 185 ? 25.849 115.869 -28.807 1.00 14.47 151 ARG C CA 1
ATOM 5120 C C . ARG C 1 185 ? 25.192 117.164 -29.231 1.00 17.24 151 ARG C C 1
ATOM 5121 O O . ARG C 1 185 ? 25.320 118.181 -28.553 1.00 16.55 151 ARG C O 1
ATOM 5129 N N . VAL C 1 186 ? 24.483 117.142 -30.349 1.00 14.18 152 VAL C N 1
ATOM 5130 C CA . VAL C 1 186 ? 24.069 118.405 -30.954 1.00 15.11 152 VAL C CA 1
ATOM 5131 C C . VAL C 1 186 ? 22.820 119.012 -30.310 1.00 15.33 152 VAL C C 1
ATOM 5132 O O . VAL C 1 186 ? 21.723 118.451 -30.381 1.00 17.09 152 VAL C O 1
ATOM 5136 N N . VAL C 1 187 ? 23.007 120.164 -29.666 1.00 14.28 153 VAL C N 1
ATOM 5137 C CA . VAL C 1 187 ? 21.907 120.943 -29.111 1.00 13.99 153 VAL C CA 1
ATOM 5138 C C . VAL C 1 187 ? 21.679 122.118 -30.059 1.00 16.23 153 VAL C C 1
ATOM 5139 O O . VAL C 1 187 ? 22.595 122.907 -30.289 1.00 16.75 153 VAL C O 1
ATOM 5143 N N . PRO C 1 188 ? 20.471 122.223 -30.634 1.00 18.79 154 PRO C N 1
ATOM 5144 C CA . PRO C 1 188 ? 20.213 123.318 -31.585 1.00 19.84 154 PRO C CA 1
ATOM 5145 C C . PRO C 1 188 ? 20.480 124.687 -30.967 1.00 18.81 154 PRO C C 1
ATOM 5146 O O . PRO C 1 188 ? 20.176 124.899 -29.791 1.00 17.95 154 PRO C O 1
ATOM 5150 N N . ASN C 1 189 ? 21.093 125.559 -31.761 1.00 17.63 155 ASN C N 1
ATOM 5151 C CA . ASN C 1 189 ? 21.492 126.912 -31.361 1.00 20.21 155 ASN C CA 1
ATOM 5152 C C . ASN C 1 189 ? 22.762 126.999 -30.511 1.00 18.59 155 ASN C C 1
ATOM 5153 O O . ASN C 1 189 ? 23.329 128.079 -30.371 1.00 18.08 155 ASN C O 1
ATOM 5158 N N . TYR C 1 190 ? 23.216 125.881 -29.941 1.00 16.68 156 TYR C N 1
ATOM 5159 C CA . TYR C 1 190 ? 24.362 125.958 -29.032 1.00 14.89 156 TYR C CA 1
ATOM 5160 C C . TYR C 1 190 ? 25.618 126.390 -29.785 1.00 16.17 156 TYR C C 1
ATOM 5161 O O . TYR C 1 190 ? 26.481 127.066 -29.226 1.00 14.47 156 TYR C O 1
ATOM 5170 N N . ASN C 1 191 ? 25.700 125.995 -31.056 1.00 14.59 157 ASN C N 1
ATOM 5171 C CA . ASN C 1 191 ? 26.665 126.552 -32.008 1.00 13.09 157 ASN C CA 1
ATOM 5172 C C . ASN C 1 191 ? 28.102 126.738 -31.510 1.00 16.21 157 ASN C C 1
ATOM 5173 O O . ASN C 1 191 ? 28.750 125.757 -31.153 1.00 15.40 157 ASN C O 1
ATOM 5178 N N . ALA C 1 192 ? 28.619 127.967 -31.498 1.00 12.67 158 ALA C N 1
ATOM 5179 C CA . ALA C 1 192 ? 30.033 128.169 -31.158 1.00 16.42 158 ALA C CA 1
ATOM 5180 C C . ALA C 1 192 ? 30.408 127.638 -29.776 1.00 12.74 158 ALA C C 1
ATOM 5181 O O . ALA C 1 192 ? 31.567 127.290 -29.535 1.00 13.65 158 ALA C O 1
ATOM 5183 N N . MET C 1 193 ? 29.441 127.579 -28.873 1.00 12.91 159 MET C N 1
ATOM 5184 C CA . MET C 1 193 ? 29.735 127.103 -27.529 1.00 12.22 159 MET C CA 1
ATOM 5185 C C . MET C 1 193 ? 30.094 125.621 -27.545 1.00 14.43 159 MET C C 1
ATOM 5186 O O . MET C 1 193 ? 30.786 125.138 -26.658 1.00 14.10 159 MET C O 1
ATOM 5191 N N . ALA C 1 194 ? 29.619 124.896 -28.550 1.00 12.51 160 ALA C N 1
ATOM 5192 C CA . ALA C 1 194 ? 29.873 123.460 -28.575 1.00 14.24 160 ALA C CA 1
ATOM 5193 C C . ALA C 1 194 ? 31.354 123.087 -28.764 1.00 13.43 160 ALA C C 1
ATOM 5194 O O . ALA C 1 194 ? 31.903 122.347 -27.935 1.00 14.00 160 ALA C O 1
ATOM 5196 N N . PRO C 1 195 ? 32.011 123.572 -29.842 1.00 14.69 161 PRO C N 1
ATOM 5197 C CA . PRO C 1 195 ? 33.436 123.235 -29.951 1.00 14.36 161 PRO C CA 1
ATOM 5198 C C . PRO C 1 195 ? 34.243 123.837 -28.809 1.00 13.43 161 PRO C C 1
ATOM 5199 O O . PRO C 1 195 ? 35.264 123.280 -28.420 1.00 13.64 161 PRO C O 1
ATOM 5203 N N . ALA C 1 196 ? 33.791 124.968 -28.275 1.00 13.77 162 ALA C N 1
ATOM 5204 C CA . ALA C 1 196 ? 34.509 125.576 -27.168 1.00 14.40 162 ALA C CA 1
ATOM 5205 C C . ALA C 1 196 ? 34.442 124.673 -25.941 1.00 12.03 162 ALA C C 1
ATOM 5206 O O . ALA C 1 196 ? 35.462 124.451 -25.275 1.00 13.75 162 ALA C O 1
ATOM 5208 N N . LYS C 1 197 ? 33.254 124.141 -25.650 1.00 12.97 163 LYS C N 1
ATOM 5209 C CA . LYS C 1 197 ? 33.092 123.265 -24.487 1.00 13.48 163 LYS C CA 1
ATOM 5210 C C . LYS C 1 197 ? 33.817 121.951 -24.732 1.00 13.65 163 LYS C C 1
ATOM 5211 O O . LYS C 1 197 ? 34.375 121.366 -23.814 1.00 12.82 163 LYS C O 1
ATOM 5217 N N . SER C 1 198 ? 33.825 121.485 -25.976 1.00 12.16 164 SER C N 1
ATOM 5218 C CA . SER C 1 198 ? 34.539 120.246 -26.291 1.00 12.80 164 SER C CA 1
ATOM 5219 C C . SER C 1 198 ? 36.041 120.419 -26.074 1.00 13.80 164 SER C C 1
ATOM 5220 O O . SER C 1 198 ? 36.712 119.558 -25.491 1.00 14.94 164 SER C O 1
ATOM 5223 N N . ALA C 1 199 ? 36.562 121.556 -26.521 1.00 13.38 165 ALA C N 1
ATOM 5224 C CA . ALA C 1 199 ? 37.964 121.881 -26.324 1.00 12.77 165 ALA C CA 1
ATOM 5225 C C . ALA C 1 199 ? 38.273 122.015 -24.838 1.00 13.41 165 ALA C C 1
ATOM 5226 O O . ALA C 1 199 ? 39.334 121.591 -24.385 1.00 14.59 165 ALA C O 1
ATOM 5228 N N . LEU C 1 200 ? 37.343 122.616 -24.093 1.00 14.04 166 LEU C N 1
ATOM 5229 C CA . LEU C 1 200 ? 37.471 122.757 -22.639 1.00 13.80 166 LEU C CA 1
ATOM 5230 C C . LEU C 1 200 ? 37.553 121.400 -21.940 1.00 13.41 166 LEU C C 1
ATOM 5231 O O . LEU C 1 200 ? 38.383 121.213 -21.038 1.00 14.72 166 LEU C O 1
ATOM 5236 N N . GLU C 1 201 ? 36.698 120.458 -22.341 1.00 13.88 167 GLU C N 1
ATOM 5237 C CA . GLU C 1 201 ? 36.728 119.109 -21.755 1.00 14.04 167 GLU C CA 1
ATOM 5238 C C . GLU C 1 201 ? 38.043 118.395 -22.067 1.00 14.13 167 GLU C C 1
ATOM 5239 O O . GLU C 1 201 ? 38.622 117.716 -21.209 1.00 12.30 167 GLU C O 1
ATOM 5245 N N . SER C 1 202 ? 38.525 118.557 -23.295 1.00 13.30 168 SER C N 1
ATOM 5246 C CA . SER C 1 202 ? 39.814 117.999 -23.693 1.00 14.22 168 SER C CA 1
ATOM 5247 C C . SER C 1 202 ? 40.934 118.586 -22.845 1.00 16.43 168 SER C C 1
ATOM 5248 O O . SER C 1 202 ? 41.776 117.864 -22.302 1.00 13.90 168 SER C O 1
ATOM 5251 N N . SER C 1 203 ? 40.947 119.908 -22.717 1.00 12.70 169 SER C N 1
ATOM 5252 C CA . SER C 1 203 ? 41.994 120.544 -21.933 1.00 14.15 169 SER C CA 1
ATOM 5253 C C . SER C 1 203 ? 41.937 120.128 -20.458 1.00 13.67 169 SER C C 1
ATOM 5254 O O . SER C 1 203 ? 42.975 120.019 -19.817 1.00 14.62 169 SER C O 1
ATOM 5257 N N . THR C 1 204 ? 40.738 119.874 -19.939 1.00 13.98 170 THR C N 1
ATOM 5258 C CA . THR C 1 204 ? 40.560 119.406 -18.563 1.00 15.82 170 THR C CA 1
ATOM 5259 C C . THR C 1 204 ? 41.354 118.121 -18.321 1.00 15.89 170 THR C C 1
ATOM 5260 O O . THR C 1 204 ? 42.012 117.968 -17.292 1.00 15.84 170 THR C O 1
ATOM 5264 N N . LYS C 1 205 ? 41.306 117.206 -19.282 1.00 14.79 171 LYS C N 1
ATOM 5265 C CA . LYS C 1 205 ? 42.039 115.948 -19.145 1.00 15.54 171 LYS C CA 1
ATOM 5266 C C . LYS C 1 205 ? 43.542 116.129 -19.301 1.00 15.02 171 LYS C C 1
ATOM 5267 O O . LYS C 1 205 ? 44.329 115.546 -18.548 1.00 16.42 171 LYS C O 1
ATOM 5273 N N . TYR C 1 206 ? 43.956 116.960 -20.252 1.00 13.58 172 TYR C N 1
ATOM 5274 C CA . TYR C 1 206 ? 45.380 117.200 -20.427 1.00 13.67 172 TYR C CA 1
ATOM 5275 C C . TYR C 1 206 ? 45.958 117.905 -19.213 1.00 16.73 172 TYR C C 1
ATOM 5276 O O . TYR C 1 206 ? 47.047 117.555 -18.756 1.00 15.85 172 TYR C O 1
ATOM 5285 N N . LEU C 1 207 ? 45.223 118.881 -18.682 1.00 14.95 173 LEU C N 1
ATOM 5286 C CA . LEU C 1 207 ? 45.655 119.554 -17.454 1.00 16.77 173 LEU C CA 1
ATOM 5287 C C . LEU C 1 207 ? 45.723 118.597 -16.267 1.00 15.10 173 LEU C C 1
ATOM 5288 O O . LEU C 1 207 ? 46.648 118.674 -15.459 1.00 16.37 173 LEU C O 1
ATOM 5293 N N . ALA C 1 208 ? 44.755 117.692 -16.158 1.00 14.34 174 ALA C N 1
ATOM 5294 C CA . ALA C 1 208 ? 44.767 116.701 -15.087 1.00 15.61 174 ALA C CA 1
ATOM 5295 C C . ALA C 1 208 ? 46.032 115.842 -15.155 1.00 15.91 174 ALA C C 1
ATOM 5296 O O . ALA C 1 208 ? 46.619 115.482 -14.125 1.00 17.09 174 ALA C O 1
ATOM 5298 N N . CYS C 1 209 ? 46.451 115.500 -16.367 1.00 15.65 175 CYS C N 1
ATOM 5299 C CA . CYS C 1 209 ? 47.691 114.750 -16.524 1.00 17.21 175 CYS C CA 1
ATOM 5300 C C . CYS C 1 209 ? 48.920 115.602 -16.216 1.00 20.32 175 CYS C C 1
ATOM 5301 O O . CYS C 1 209 ? 49.877 115.112 -15.620 1.00 19.02 175 CYS C O 1
ATOM 5304 N N . ASP C 1 210 ? 48.896 116.874 -16.606 1.00 18.88 176 ASP C N 1
ATOM 5305 C CA . ASP C 1 210 ? 50.036 117.751 -16.335 1.00 15.22 176 ASP C CA 1
ATOM 5306 C C . ASP C 1 210 ? 50.276 117.883 -14.836 1.00 18.18 176 ASP C C 1
ATOM 5307 O O . ASP C 1 210 ? 51.417 117.898 -14.376 1.00 21.07 176 ASP C O 1
ATOM 5312 N N . TYR C 1 211 ? 49.195 117.982 -14.070 1.00 15.83 177 TYR C N 1
ATOM 5313 C CA . TYR C 1 211 ? 49.309 118.392 -12.672 1.00 19.56 177 TYR C CA 1
ATOM 5314 C C . TYR C 1 211 ? 49.091 117.279 -11.658 1.00 19.68 177 TYR C C 1
ATOM 5315 O O . TYR C 1 211 ? 49.236 117.504 -10.458 1.00 17.86 177 TYR C O 1
ATOM 5324 N N . GLY C 1 212 ? 48.748 116.083 -12.129 1.00 20.73 178 GLY C N 1
ATOM 5325 C CA . GLY C 1 212 ? 48.477 114.980 -11.224 1.00 18.68 178 GLY C CA 1
ATOM 5326 C C . GLY C 1 212 ? 49.660 114.652 -10.325 1.00 20.06 178 GLY C C 1
ATOM 5327 O O . GLY C 1 212 ? 49.481 114.282 -9.154 1.00 20.60 178 GLY C O 1
ATOM 5328 N N . GLY C 1 213 ? 50.864 114.800 -10.868 1.00 21.17 179 GLY C N 1
ATOM 5329 C CA . GLY C 1 213 ? 52.084 114.524 -10.127 1.00 25.97 179 GLY C CA 1
ATOM 5330 C C . GLY C 1 213 ? 52.309 115.473 -8.966 1.00 28.93 179 GLY C C 1
ATOM 5331 O O . GLY C 1 213 ? 53.114 115.186 -8.071 1.00 28.54 179 GLY C O 1
ATOM 5332 N N . MET C 1 214 ? 51.611 116.607 -8.977 1.00 23.81 180 MET C N 1
ATOM 5333 C CA . MET C 1 214 ? 51.705 117.568 -7.881 1.00 23.99 180 MET C CA 1
ATOM 5334 C C . MET C 1 214 ? 50.484 117.476 -6.982 1.00 23.78 180 MET C C 1
ATOM 5335 O O . MET C 1 214 ? 50.248 118.358 -6.148 1.00 24.67 180 MET C O 1
ATOM 5340 N N . ASN C 1 215 ? 49.713 116.407 -7.158 1.00 20.67 181 ASN C N 1
ATOM 5341 C CA . ASN C 1 215 ? 48.495 116.180 -6.387 1.00 22.89 181 ASN C CA 1
ATOM 5342 C C . ASN C 1 215 ? 47.505 117.328 -6.534 1.00 19.26 181 ASN C C 1
ATOM 5343 O O . ASN C 1 215 ? 46.861 117.727 -5.569 1.00 19.05 181 ASN C O 1
ATOM 5348 N N . ILE C 1 216 ? 47.411 117.865 -7.748 1.00 18.39 182 ILE C N 1
ATOM 5349 C CA . ILE C 1 216 ? 46.356 118.809 -8.087 1.00 16.56 182 ILE C CA 1
ATOM 5350 C C . ILE C 1 216 ? 45.376 118.078 -8.989 1.00 14.30 182 ILE C C 1
ATOM 5351 O O . ILE C 1 216 ? 45.762 117.590 -10.058 1.00 17.86 182 ILE C O 1
ATOM 5356 N N . ARG C 1 217 ? 44.128 117.974 -8.549 1.00 14.78 183 ARG C N 1
ATOM 5357 C CA . ARG C 1 217 ? 43.117 117.291 -9.356 1.00 14.57 183 ARG C CA 1
ATOM 5358 C C . ARG C 1 217 ? 42.324 118.311 -10.143 1.00 16.85 183 ARG C C 1
ATOM 5359 O O . ARG C 1 217 ? 42.053 119.402 -9.651 1.00 15.66 183 ARG C O 1
ATOM 5367 N N . ILE C 1 218 ? 41.975 117.958 -11.376 1.00 16.81 184 ILE C N 1
ATOM 5368 C CA . ILE C 1 218 ? 41.257 118.863 -12.267 1.00 18.79 184 ILE C CA 1
ATOM 5369 C C . ILE C 1 218 ? 40.060 118.129 -12.848 1.00 15.11 184 ILE C C 1
ATOM 5370 O O . ILE C 1 218 ? 40.235 117.115 -13.538 1.00 15.43 184 ILE C O 1
ATOM 5375 N N . ASN C 1 219 ? 38.854 118.630 -12.582 1.00 14.13 185 ASN C N 1
ATOM 5376 C CA . ASN C 1 219 ? 37.640 117.983 -13.090 1.00 13.78 185 ASN C CA 1
ATOM 5377 C C . ASN C 1 219 ? 36.664 118.982 -13.701 1.00 14.31 185 ASN C C 1
ATOM 5378 O O . ASN C 1 219 ? 36.836 120.204 -13.588 1.00 14.61 185 ASN C O 1
ATOM 5383 N N . ALA C 1 220 ? 35.641 118.468 -14.370 1.00 12.49 186 ALA C N 1
ATOM 5384 C CA . ALA C 1 220 ? 34.603 119.335 -14.922 1.00 12.57 186 ALA C CA 1
ATOM 5385 C C . ALA C 1 220 ? 33.232 118.850 -14.500 1.00 13.71 186 ALA C C 1
ATOM 5386 O O . ALA C 1 220 ? 32.980 117.644 -14.429 1.00 14.81 186 ALA C O 1
ATOM 5388 N N . ILE C 1 221 ? 32.330 119.780 -14.221 1.00 11.26 187 ILE C N 1
ATOM 5389 C CA . ILE C 1 221 ? 30.945 119.414 -14.007 1.00 11.12 187 ILE C CA 1
ATOM 5390 C C . ILE C 1 221 ? 30.204 119.695 -15.293 1.00 14.09 187 ILE C C 1
ATOM 5391 O O . ILE C 1 221 ? 30.183 120.827 -15.752 1.00 13.08 187 ILE C O 1
ATOM 5396 N N . SER C 1 222 ? 29.621 118.665 -15.894 1.00 11.35 188 SER C N 1
ATOM 5397 C CA . SER C 1 222 ? 28.732 118.874 -17.029 1.00 12.50 188 SER C CA 1
ATOM 5398 C C . SER C 1 222 ? 27.329 119.078 -16.492 1.00 13.41 188 SER C C 1
ATOM 5399 O O . SER C 1 222 ? 26.604 118.122 -16.173 1.00 13.94 188 SER C O 1
ATOM 5402 N N . ALA C 1 223 ? 26.930 120.344 -16.379 1.00 12.27 189 ALA C N 1
ATOM 5403 C CA . ALA C 1 223 ? 25.652 120.642 -15.744 1.00 12.35 189 ALA C CA 1
ATOM 5404 C C . ALA C 1 223 ? 24.527 120.519 -16.737 1.00 13.73 189 ALA C C 1
ATOM 5405 O O . ALA C 1 223 ? 24.736 120.680 -17.944 1.00 16.19 189 ALA C O 1
ATOM 5407 N N . GLY C 1 224 ? 23.335 120.219 -16.237 1.00 14.39 190 GLY C N 1
ATOM 5408 C CA . GLY C 1 224 ? 22.147 120.300 -17.063 1.00 16.71 190 GLY C CA 1
ATOM 5409 C C . GLY C 1 224 ? 21.732 121.759 -17.131 1.00 18.46 190 GLY C C 1
ATOM 5410 O O . GLY C 1 224 ? 22.328 122.604 -16.463 1.00 16.81 190 GLY C O 1
ATOM 5411 N N . PRO C 1 225 ? 20.720 122.070 -17.948 1.00 18.42 191 PRO C N 1
ATOM 5412 C CA . PRO C 1 225 ? 20.238 123.454 -17.927 1.00 18.43 191 PRO C CA 1
ATOM 5413 C C . PRO C 1 225 ? 19.587 123.780 -16.586 1.00 22.01 191 PRO C C 1
ATOM 5414 O O . PRO C 1 225 ? 18.944 122.921 -15.970 1.00 21.49 191 PRO C O 1
ATOM 5418 N N . VAL C 1 226 ? 19.786 125.010 -16.129 1.00 24.16 192 VAL C N 1
ATOM 5419 C CA . VAL C 1 226 ? 19.203 125.468 -14.874 1.00 23.71 192 VAL C CA 1
ATOM 5420 C C . VAL C 1 226 ? 18.026 126.372 -15.210 1.00 28.79 192 VAL C C 1
ATOM 5421 O O . VAL C 1 226 ? 18.140 127.236 -16.084 1.00 26.60 192 VAL C O 1
ATOM 5425 N N . ARG C 1 227 ? 16.893 126.158 -14.544 1.00 29.71 193 ARG C N 1
ATOM 5426 C CA . ARG C 1 227 ? 15.684 126.934 -14.815 1.00 30.95 193 ARG C CA 1
ATOM 5427 C C . ARG C 1 227 ? 15.965 128.432 -14.683 1.00 31.32 193 ARG C C 1
ATOM 5428 O O . ARG C 1 227 ? 16.654 128.851 -13.757 1.00 33.37 193 ARG C O 1
ATOM 5436 N N . THR C 1 228 ? 15.431 129.210 -15.626 1.00 35.67 194 THR C N 1
ATOM 5437 C CA . THR C 1 228 ? 15.610 130.674 -15.720 1.00 39.75 194 THR C CA 1
ATOM 5438 C C . THR C 1 228 ? 16.961 131.104 -16.292 1.00 36.71 194 THR C C 1
ATOM 5439 O O . THR C 1 228 ? 17.001 131.896 -17.238 1.00 35.75 194 THR C O 1
ATOM 5443 N N . LEU C 1 229 ? 18.054 130.595 -15.723 1.00 34.35 195 LEU C N 1
ATOM 5444 C CA . LEU C 1 229 ? 19.396 130.896 -16.228 1.00 30.34 195 LEU C CA 1
ATOM 5445 C C . LEU C 1 229 ? 19.489 130.456 -17.683 1.00 33.10 195 LEU C C 1
ATOM 5446 O O . LEU C 1 229 ? 20.063 131.151 -18.524 1.00 33.85 195 LEU C O 1
ATOM 5451 N N . ALA C 1 230 ? 18.914 129.292 -17.968 1.00 29.41 196 ALA C N 1
ATOM 5452 C CA . ALA C 1 230 ? 18.912 128.748 -19.319 1.00 33.73 196 ALA C CA 1
ATOM 5453 C C . ALA C 1 230 ? 18.326 129.741 -20.322 1.00 33.37 196 ALA C C 1
ATOM 5454 O O . ALA C 1 230 ? 18.959 130.066 -21.329 1.00 33.37 196 ALA C O 1
ATOM 5456 N N . GLY C 1 231 ? 17.115 130.214 -20.039 1.00 31.31 197 GLY C N 1
ATOM 5457 C CA . GLY C 1 231 ? 16.415 131.127 -20.928 1.00 34.39 197 GLY C CA 1
ATOM 5458 C C . GLY C 1 231 ? 17.091 132.478 -21.083 1.00 37.11 197 GLY C C 1
ATOM 5459 O O . GLY C 1 231 ? 16.934 133.149 -22.106 1.00 35.59 197 GLY C O 1
ATOM 5460 N N . ALA C 1 232 ? 17.844 132.879 -20.067 1.00 37.34 198 ALA C N 1
ATOM 5461 C CA . ALA C 1 232 ? 18.594 134.128 -20.127 1.00 38.24 198 ALA C CA 1
ATOM 5462 C C . ALA C 1 232 ? 19.894 133.949 -20.908 1.00 40.44 198 ALA C C 1
ATOM 5463 O O . ALA C 1 232 ? 20.467 134.920 -21.402 1.00 40.73 198 ALA C O 1
ATOM 5465 N N . SER C 1 233 ? 20.360 132.704 -21.008 1.00 36.14 199 SER C N 1
ATOM 5466 C CA . SER C 1 233 ? 21.648 132.424 -21.646 1.00 36.21 199 SER C CA 1
ATOM 5467 C C . SER C 1 233 ? 21.617 132.280 -23.171 1.00 36.54 199 SER C C 1
ATOM 5468 O O . SER C 1 233 ? 22.567 132.677 -23.858 1.00 35.38 199 SER C O 1
ATOM 5471 N N . ILE C 1 234 ? 20.545 131.694 -23.696 1.00 33.01 200 ILE C N 1
ATOM 5472 C CA . ILE C 1 234 ? 20.485 131.360 -25.118 1.00 31.82 200 ILE C CA 1
ATOM 5473 C C . ILE C 1 234 ? 19.032 131.448 -25.591 1.00 30.49 200 ILE C C 1
ATOM 5474 O O . ILE C 1 234 ? 18.118 131.208 -24.805 1.00 31.57 200 ILE C O 1
ATOM 5479 N N . SER C 1 235 ? 18.824 131.810 -26.859 1.00 33.68 201 SER C N 1
ATOM 5480 C CA . SER C 1 235 ? 17.492 132.181 -27.362 1.00 34.62 201 SER C CA 1
ATOM 5481 C C . SER C 1 235 ? 16.389 131.161 -27.082 1.00 37.52 201 SER C C 1
ATOM 5482 O O . SER C 1 235 ? 15.256 131.531 -26.754 1.00 39.45 201 SER C O 1
ATOM 5485 N N . ASN C 1 236 ? 16.724 129.881 -27.214 1.00 33.31 202 ASN C N 1
ATOM 5486 C CA . ASN C 1 236 ? 15.763 128.809 -26.987 1.00 30.46 202 ASN C CA 1
ATOM 5487 C C . ASN C 1 236 ? 15.994 128.106 -25.651 1.00 27.00 202 ASN C C 1
ATOM 5488 O O . ASN C 1 236 ? 15.556 126.963 -25.462 1.00 28.50 202 ASN C O 1
ATOM 5493 N N . GLY C 1 237 ? 16.675 128.787 -24.731 1.00 25.31 203 GLY C N 1
ATOM 5494 C CA . GLY C 1 237 ? 17.003 128.223 -23.428 1.00 28.68 203 GLY C CA 1
ATOM 5495 C C . GLY C 1 237 ? 15.817 127.680 -22.651 1.00 27.88 203 GLY C C 1
ATOM 5496 O O . GLY C 1 237 ? 15.918 126.660 -21.963 1.00 24.97 203 GLY C O 1
ATOM 5497 N N . ARG C 1 238 ? 14.684 128.364 -22.748 1.00 25.63 204 ARG C N 1
ATOM 5498 C CA . ARG C 1 238 ? 13.480 127.914 -22.059 1.00 27.71 204 ARG C CA 1
ATOM 5499 C C . ARG C 1 238 ? 13.036 126.547 -22.589 1.00 24.27 204 ARG C C 1
ATOM 5500 O O . ARG C 1 238 ? 12.643 125.668 -21.817 1.00 26.03 204 ARG C O 1
ATOM 5508 N N . ASP C 1 239 ? 13.118 126.364 -23.903 1.00 22.78 205 ASP C N 1
ATOM 5509 C CA . ASP C 1 239 ? 12.736 125.094 -24.523 1.00 24.19 205 ASP C CA 1
ATOM 5510 C C . ASP C 1 239 ? 13.722 123.977 -24.185 1.00 27.27 205 ASP C C 1
ATOM 5511 O O . ASP C 1 239 ? 13.334 122.817 -24.002 1.00 26.67 205 ASP C O 1
ATOM 5516 N N . ILE C 1 240 ? 15.000 124.329 -24.122 1.00 25.05 206 ILE C N 1
ATOM 5517 C CA . ILE C 1 240 ? 16.033 123.370 -23.747 1.00 23.20 206 ILE C CA 1
ATOM 5518 C C . ILE C 1 240 ? 15.772 122.889 -22.328 1.00 23.72 206 ILE C C 1
ATOM 5519 O O . ILE C 1 240 ? 15.776 121.678 -22.055 1.00 24.68 206 ILE C O 1
ATOM 5524 N N . ALA C 1 241 ? 15.525 123.836 -21.426 1.00 23.10 207 ALA C N 1
ATOM 5525 C CA . ALA C 1 241 ? 15.265 123.499 -20.032 1.00 22.62 207 ALA C CA 1
ATOM 5526 C C . ALA C 1 241 ? 13.995 122.672 -19.888 1.00 24.34 207 ALA C C 1
ATOM 5527 O O . ALA C 1 241 ? 13.956 121.710 -19.121 1.00 23.71 207 ALA C O 1
ATOM 5529 N N . ALA C 1 242 ? 12.952 123.044 -20.626 1.00 21.54 208 ALA C N 1
ATOM 5530 C CA . ALA C 1 242 ? 11.678 122.338 -20.526 1.00 23.81 208 ALA C CA 1
ATOM 5531 C C . ALA C 1 242 ? 11.811 120.904 -21.025 1.00 20.37 208 ALA C C 1
ATOM 5532 O O . ALA C 1 242 ? 11.271 119.968 -20.425 1.00 23.78 208 ALA C O 1
ATOM 5534 N N . TRP C 1 243 ? 12.519 120.741 -22.137 1.00 21.77 209 TRP C N 1
ATOM 5535 C CA . TRP C 1 243 ? 12.673 119.429 -22.741 1.00 20.67 209 TRP C CA 1
ATOM 5536 C C . TRP C 1 243 ? 13.480 118.547 -21.809 1.00 23.02 209 TRP C C 1
ATOM 5537 O O . TRP C 1 243 ? 13.157 117.370 -21.593 1.00 22.11 209 TRP C O 1
ATOM 5548 N N . SER C 1 244 ? 14.534 119.135 -21.251 1.00 19.91 210 SER C N 1
ATOM 5549 C CA . SER C 1 244 ? 15.428 118.385 -20.393 1.00 24.68 210 SER C CA 1
ATOM 5550 C C . SER C 1 244 ? 14.722 117.998 -19.103 1.00 23.02 210 SER C C 1
ATOM 5551 O O . SER C 1 244 ? 14.950 116.913 -18.569 1.00 25.27 210 SER C O 1
ATOM 5554 N N . LYS C 1 245 ? 13.844 118.869 -18.608 1.00 22.67 211 LYS C N 1
ATOM 5555 C CA . LYS C 1 245 ? 13.066 118.549 -17.422 1.00 23.54 211 LYS C CA 1
ATOM 5556 C C . LYS C 1 245 ? 12.069 117.426 -17.682 1.00 27.35 211 LYS C C 1
ATOM 5557 O O . LYS C 1 245 ? 11.977 116.475 -16.906 1.00 30.43 211 LYS C O 1
ATOM 5563 N N . GLU C 1 246 ? 11.312 117.555 -18.766 1.00 23.72 212 GLU C N 1
ATOM 5564 C CA . GLU C 1 246 ? 10.297 116.575 -19.133 1.00 24.57 212 GLU C CA 1
ATOM 5565 C C . GLU C 1 246 ? 10.898 115.196 -19.403 1.00 26.69 212 GLU C C 1
ATOM 5566 O O . GLU C 1 246 ? 10.253 114.167 -19.162 1.00 28.20 212 GLU C O 1
ATOM 5572 N N . ASN C 1 247 ? 12.129 115.166 -19.900 1.00 20.60 213 ASN C N 1
ATOM 5573 C CA . ASN C 1 247 ? 12.688 113.891 -20.337 1.00 21.03 213 ASN C CA 1
ATOM 5574 C C . ASN C 1 247 ? 13.795 113.314 -19.456 1.00 21.77 213 ASN C C 1
ATOM 5575 O O . ASN C 1 247 ? 14.255 112.191 -19.687 1.00 24.19 213 ASN C O 1
ATOM 5580 N N . SER C 1 248 ? 14.217 114.059 -18.442 1.00 18.03 214 SER C N 1
ATOM 5581 C CA . SER C 1 248 ? 15.224 113.528 -17.524 1.00 19.81 214 SER C CA 1
ATOM 5582 C C . SER C 1 248 ? 14.570 112.455 -16.658 1.00 18.86 214 SER C C 1
ATOM 5583 O O . SER C 1 248 ? 13.372 112.529 -16.375 1.00 19.86 214 SER C O 1
ATOM 5586 N N . PRO C 1 249 ? 15.348 111.426 -16.276 1.00 18.48 215 PRO C N 1
ATOM 5587 C CA . PRO C 1 249 ? 14.870 110.358 -15.395 1.00 20.22 215 PRO C CA 1
ATOM 5588 C C . PRO C 1 249 ? 14.217 110.898 -14.121 1.00 20.32 215 PRO C C 1
ATOM 5589 O O . PRO C 1 249 ? 13.223 110.336 -13.666 1.00 19.76 215 PRO C O 1
ATOM 5593 N N . LEU C 1 250 ? 14.765 111.972 -13.563 1.00 18.49 216 LEU C N 1
ATOM 5594 C CA . LEU C 1 250 ? 14.254 112.517 -12.314 1.00 18.01 216 LEU C CA 1
ATOM 5595 C C . LEU C 1 250 ? 13.111 113.524 -12.501 1.00 20.74 216 LEU C C 1
ATOM 5596 O O . LEU C 1 250 ? 12.515 113.972 -11.517 1.00 19.30 216 LEU C O 1
ATOM 5601 N N . LYS C 1 251 ? 12.809 113.856 -13.754 1.00 20.95 217 LYS C N 1
ATOM 5602 C CA . LYS C 1 251 ? 11.703 114.759 -14.080 1.00 22.38 217 LYS C CA 1
ATOM 5603 C C . LYS C 1 251 ? 11.862 116.126 -13.414 1.00 24.87 217 LYS C C 1
ATOM 5604 O O . LYS C 1 251 ? 10.884 116.761 -13.015 1.00 23.66 217 LYS C O 1
ATOM 5610 N N . ARG C 1 252 ? 13.104 116.573 -13.290 1.00 20.56 218 ARG C N 1
ATOM 5611 C CA . ARG C 1 252 ? 13.376 117.914 -12.794 1.00 22.90 218 ARG C CA 1
ATOM 5612 C C . ARG C 1 252 ? 14.664 118.403 -13.427 1.00 24.59 218 ARG C C 1
ATOM 5613 O O . ARG C 1 252 ? 15.432 117.609 -13.968 1.00 23.18 218 ARG C O 1
ATOM 5621 N N . THR C 1 253 ? 14.886 119.712 -13.396 1.00 23.55 219 THR C N 1
ATOM 5622 C CA . THR C 1 253 ? 16.166 120.248 -13.831 1.00 21.35 219 THR C CA 1
ATOM 5623 C C . THR C 1 253 ? 17.062 120.418 -12.613 1.00 21.83 219 THR C C 1
ATOM 5624 O O . THR C 1 253 ? 16.581 120.538 -11.477 1.00 20.58 219 THR C O 1
ATOM 5628 N N . VAL C 1 254 ? 18.367 120.415 -12.861 1.00 19.22 220 VAL C N 1
ATOM 5629 C CA . VAL C 1 254 ? 19.352 120.547 -11.806 1.00 18.06 220 VAL C CA 1
ATOM 5630 C C . VAL C 1 254 ? 19.240 121.931 -11.160 1.00 20.43 220 VAL C C 1
ATOM 5631 O O . VAL C 1 254 ? 18.914 122.904 -11.835 1.00 20.62 220 VAL C O 1
ATOM 5635 N N . SER C 1 255 ? 19.464 122.008 -9.852 1.00 17.84 221 SER C N 1
ATOM 5636 C CA . SER C 1 255 ? 19.413 123.296 -9.154 1.00 17.03 221 SER C CA 1
ATOM 5637 C C . SER C 1 255 ? 20.816 123.846 -8.945 1.00 20.02 221 SER C C 1
ATOM 5638 O O . SER C 1 255 ? 21.799 123.111 -9.058 1.00 14.33 221 SER C O 1
ATOM 5641 N N . LEU C 1 256 ? 20.922 125.143 -8.656 1.00 16.86 222 LEU C N 1
ATOM 5642 C CA . LEU C 1 256 ? 22.220 125.728 -8.326 1.00 18.73 222 LEU C CA 1
ATOM 5643 C C . LEU C 1 256 ? 22.832 125.013 -7.136 1.00 14.80 222 LEU C C 1
ATOM 5644 O O . LEU C 1 256 ? 24.050 124.813 -7.063 1.00 16.61 222 LEU C O 1
ATOM 5649 N N . GLU C 1 257 ? 21.981 124.619 -6.198 1.00 15.78 223 GLU C N 1
ATOM 5650 C CA . GLU C 1 257 ? 22.457 123.945 -5.008 1.00 17.40 223 GLU C CA 1
ATOM 5651 C C . GLU C 1 257 ? 23.008 122.542 -5.303 1.00 15.80 223 GLU C C 1
ATOM 5652 O O . GLU C 1 257 ? 24.017 122.154 -4.712 1.00 16.94 223 GLU C O 1
ATOM 5658 N N . ASP C 1 258 ? 22.358 121.801 -6.204 1.00 16.34 224 ASP C N 1
ATOM 5659 C CA . ASP C 1 258 ? 22.864 120.501 -6.666 1.00 17.04 224 ASP C CA 1
ATOM 5660 C C . ASP C 1 258 ? 24.277 120.681 -7.227 1.00 16.18 224 ASP C C 1
ATOM 5661 O O . ASP C 1 258 ? 25.207 119.926 -6.907 1.00 15.01 224 ASP C O 1
ATOM 5666 N N . ILE C 1 259 ? 24.434 121.678 -8.092 1.00 14.83 225 ILE C N 1
ATOM 5667 C CA . ILE C 1 259 ? 25.728 121.907 -8.717 1.00 14.24 225 ILE C CA 1
ATOM 5668 C C . ILE C 1 259 ? 26.779 122.277 -7.679 1.00 15.50 225 ILE C C 1
ATOM 5669 O O . ILE C 1 259 ? 27.912 121.811 -7.746 1.00 14.02 225 ILE C O 1
ATOM 5674 N N . GLY C 1 260 ? 26.393 123.102 -6.708 1.00 16.00 226 GLY C N 1
ATOM 5675 C CA . GLY C 1 260 ? 27.301 123.458 -5.627 1.00 12.91 226 GLY C CA 1
ATOM 5676 C C . GLY C 1 260 ? 27.722 122.267 -4.789 1.00 12.38 226 GLY C C 1
ATOM 5677 O O . GLY C 1 260 ? 28.887 122.159 -4.426 1.00 12.53 226 GLY C O 1
ATOM 5678 N N . ASN C 1 261 ? 26.785 121.374 -4.487 1.00 13.86 227 ASN C N 1
ATOM 5679 C CA . ASN C 1 261 ? 27.112 120.152 -3.752 1.00 14.16 227 ASN C CA 1
ATOM 5680 C C . ASN C 1 261 ? 28.058 119.241 -4.538 1.00 15.13 227 ASN C C 1
ATOM 5681 O O . ASN C 1 261 ? 29.000 118.668 -3.971 1.00 13.58 227 ASN C O 1
ATOM 5686 N N . SER C 1 262 ? 27.836 119.128 -5.849 1.00 15.34 228 SER C N 1
ATOM 5687 C CA . SER C 1 262 ? 28.771 118.356 -6.670 1.00 11.84 228 SER C CA 1
ATOM 5688 C C . SER C 1 262 ? 30.151 119.010 -6.716 1.00 13.17 228 SER C C 1
ATOM 5689 O O . SER C 1 262 ? 31.174 118.329 -6.756 1.00 14.23 228 SER C O 1
ATOM 5692 N N . ALA C 1 263 ? 30.178 120.340 -6.695 1.00 12.59 229 ALA C N 1
ATOM 5693 C CA . ALA C 1 263 ? 31.434 121.066 -6.652 1.00 13.12 229 ALA C CA 1
ATOM 5694 C C . ALA C 1 263 ? 32.158 120.818 -5.328 1.00 13.30 229 ALA C C 1
ATOM 5695 O O . ALA C 1 263 ? 33.374 120.626 -5.313 1.00 14.82 229 ALA C O 1
ATOM 5697 N N . LEU C 1 264 ? 31.405 120.837 -4.229 1.00 13.36 230 LEU C N 1
ATOM 5698 C CA . LEU C 1 264 ? 31.946 120.509 -2.909 1.00 13.20 230 LEU C CA 1
ATOM 5699 C C . LEU C 1 264 ? 32.587 119.127 -2.925 1.00 15.32 230 LEU C C 1
ATOM 5700 O O . LEU C 1 264 ? 33.691 118.933 -2.409 1.00 16.00 230 LEU C O 1
ATOM 5705 N N . TYR C 1 265 ? 31.896 118.165 -3.524 1.00 15.37 231 TYR C N 1
ATOM 5706 C CA . TYR C 1 265 ? 32.488 116.844 -3.700 1.00 14.95 231 TYR C CA 1
ATOM 5707 C C . TYR C 1 265 ? 33.804 116.907 -4.467 1.00 15.36 231 TYR C C 1
ATOM 5708 O O . TYR C 1 265 ? 34.823 116.384 -4.014 1.00 15.02 231 TYR C O 1
ATOM 5717 N N . LEU C 1 266 ? 33.786 117.553 -5.631 1.00 13.69 232 LEU C N 1
ATOM 5718 C CA . LEU C 1 266 ? 34.949 117.541 -6.515 1.00 13.59 232 LEU C CA 1
ATOM 5719 C C . LEU C 1 266 ? 36.141 118.373 -6.027 1.00 14.05 232 LEU C C 1
ATOM 5720 O O . LEU C 1 266 ? 37.261 118.192 -6.509 1.00 15.30 232 LEU C O 1
ATOM 5725 N N . LEU C 1 267 ? 35.912 119.258 -5.060 1.00 13.97 233 LEU C N 1
ATOM 5726 C CA . LEU C 1 267 ? 36.966 120.155 -4.587 1.00 15.29 233 LEU C CA 1
ATOM 5727 C C . LEU C 1 267 ? 37.428 119.796 -3.178 1.00 17.47 233 LEU C C 1
ATOM 5728 O O . LEU C 1 267 ? 38.326 120.443 -2.627 1.00 20.17 233 LEU C O 1
ATOM 5733 N N . SER C 1 268 ? 36.829 118.754 -2.607 1.00 16.70 234 SER C N 1
ATOM 5734 C CA . SER C 1 268 ? 37.202 118.302 -1.266 1.00 16.01 234 SER C CA 1
ATOM 5735 C C . SER C 1 268 ? 37.888 116.941 -1.311 1.00 21.33 234 SER C C 1
ATOM 5736 O O . SER C 1 268 ? 38.032 116.348 -2.384 1.00 17.90 234 SER C O 1
ATOM 5739 N N . TYR C 1 269 ? 38.292 116.441 -0.142 1.00 18.66 235 TYR C N 1
ATOM 5740 C CA . TYR C 1 269 ? 38.958 115.141 -0.047 1.00 18.80 235 TYR C CA 1
ATOM 5741 C C . TYR C 1 269 ? 38.041 113.988 -0.449 1.00 15.93 235 TYR C C 1
ATOM 5742 O O . TYR C 1 269 ? 38.520 112.872 -0.663 1.00 18.84 235 TYR C O 1
ATOM 5751 N N . LEU C 1 270 ? 36.737 114.248 -0.514 1.00 17.23 236 LEU C N 1
ATOM 5752 C CA . LEU C 1 270 ? 35.780 113.201 -0.858 1.00 15.68 236 LEU C CA 1
ATOM 5753 C C . LEU C 1 270 ? 36.074 112.623 -2.236 1.00 16.91 236 LEU C C 1
ATOM 5754 O O . LEU C 1 270 ? 35.809 111.439 -2.489 1.00 15.96 236 LEU C O 1
ATOM 5759 N N . SER C 1 271 ? 36.630 113.445 -3.125 1.00 16.80 237 SER C N 1
ATOM 5760 C CA . SER C 1 271 ? 36.892 112.998 -4.495 1.00 17.31 237 SER C CA 1
ATOM 5761 C C . SER C 1 271 ? 38.375 112.732 -4.743 1.00 15.30 237 SER C C 1
ATOM 5762 O O . SER C 1 271 ? 38.867 112.855 -5.866 1.00 15.58 237 SER C O 1
ATOM 5765 N N . ASN C 1 272 ? 39.090 112.346 -3.689 1.00 17.18 238 ASN C N 1
ATOM 5766 C CA . ASN C 1 272 ? 40.522 112.099 -3.776 1.00 17.36 238 ASN C CA 1
ATOM 5767 C C . ASN C 1 272 ? 40.917 111.062 -4.852 1.00 17.28 238 ASN C C 1
ATOM 5768 O O . ASN C 1 272 ? 42.053 111.055 -5.330 1.00 17.68 238 ASN C O 1
ATOM 5773 N N . GLY C 1 273 ? 39.972 110.207 -5.251 1.00 16.72 239 GLY C N 1
ATOM 5774 C CA . GLY C 1 273 ? 40.255 109.228 -6.296 1.00 15.57 239 GLY C CA 1
ATOM 5775 C C . GLY C 1 273 ? 39.815 109.653 -7.694 1.00 16.09 239 GLY C C 1
ATOM 5776 O O . GLY C 1 273 ? 39.746 108.831 -8.625 1.00 14.90 239 GLY C O 1
ATOM 5777 N N . VAL C 1 274 ? 39.527 110.942 -7.859 1.00 16.38 240 VAL C N 1
ATOM 5778 C CA . VAL C 1 274 ? 38.871 111.409 -9.080 1.00 14.12 240 VAL C CA 1
ATOM 5779 C C . VAL C 1 274 ? 39.608 112.568 -9.742 1.00 13.86 240 VAL C C 1
ATOM 5780 O O . VAL C 1 274 ? 39.744 113.648 -9.155 1.00 14.73 240 VAL C O 1
ATOM 5784 N N . THR C 1 275 ? 40.066 112.362 -10.972 1.00 14.86 241 THR C N 1
ATOM 5785 C CA . THR C 1 275 ? 40.632 113.462 -11.747 1.00 14.70 241 THR C CA 1
ATOM 5786 C C . THR C 1 275 ? 40.391 113.254 -13.237 1.00 12.84 241 THR C C 1
ATOM 5787 O O . THR C 1 275 ? 40.222 112.118 -13.693 1.00 14.21 241 THR C O 1
ATOM 5791 N N . GLY C 1 276 ? 40.339 114.353 -13.988 1.00 13.27 242 GLY C N 1
ATOM 5792 C CA . GLY C 1 276 ? 40.109 114.292 -15.422 1.00 15.34 242 GLY C CA 1
ATOM 5793 C C . GLY C 1 276 ? 38.696 113.876 -15.778 1.00 14.19 242 GLY C C 1
ATOM 5794 O O . GLY C 1 276 ? 38.417 113.511 -16.923 1.00 14.15 242 GLY C O 1
ATOM 5795 N N . GLU C 1 277 ? 37.795 113.957 -14.807 1.00 14.12 243 GLU C N 1
ATOM 5796 C CA . GLU C 1 277 ? 36.446 113.430 -14.981 1.00 13.47 243 GLU C CA 1
ATOM 5797 C C . GLU C 1 277 ? 35.498 114.494 -15.489 1.00 15.82 243 GLU C C 1
ATOM 5798 O O . GLU C 1 277 ? 35.471 115.607 -14.968 1.00 15.40 243 GLU C O 1
ATOM 5804 N N . ILE C 1 278 ? 34.740 114.160 -16.533 1.00 15.22 244 ILE C N 1
ATOM 5805 C CA . ILE C 1 278 ? 33.631 115.003 -16.971 1.00 13.61 244 ILE C CA 1
ATOM 5806 C C . ILE C 1 278 ? 32.400 114.411 -16.299 1.00 16.07 244 ILE C C 1
ATOM 5807 O O . ILE C 1 278 ? 31.888 113.371 -16.716 1.00 15.28 244 ILE C O 1
ATOM 5812 N N . HIS C 1 279 ? 31.948 115.059 -15.231 1.00 13.09 245 HIS C N 1
ATOM 5813 C CA . HIS C 1 279 ? 30.968 114.471 -14.327 1.00 13.92 245 HIS C CA 1
ATOM 5814 C C . HIS C 1 279 ? 29.583 115.046 -14.604 1.00 16.31 245 HIS C C 1
ATOM 5815 O O . HIS C 1 279 ? 29.375 116.245 -14.458 1.00 13.75 245 HIS C O 1
ATOM 5822 N N . TYR C 1 280 ? 28.629 114.210 -15.012 1.00 14.50 246 TYR C N 1
ATOM 5823 C CA . TYR C 1 280 ? 27.307 114.735 -15.380 1.00 13.22 246 TYR C CA 1
ATOM 5824 C C . TYR C 1 280 ? 26.419 114.991 -14.180 1.00 14.52 246 TYR C C 1
ATOM 5825 O O . TYR C 1 280 ? 26.085 114.075 -13.420 1.00 16.02 246 TYR C O 1
ATOM 5834 N N . VAL C 1 281 ? 26.051 116.258 -14.012 1.00 13.17 247 VAL C N 1
ATOM 5835 C CA . VAL C 1 281 ? 25.110 116.668 -12.979 1.00 12.93 247 VAL C CA 1
ATOM 5836 C C . VAL C 1 281 ? 23.932 117.297 -13.707 1.00 14.99 247 VAL C C 1
ATOM 5837 O O . VAL C 1 281 ? 23.784 118.525 -13.759 1.00 16.15 247 VAL C O 1
ATOM 5841 N N . ASP C 1 282 ? 23.106 116.438 -14.301 1.00 12.79 248 ASP C N 1
ATOM 5842 C CA . ASP C 1 282 ? 22.074 116.880 -15.227 1.00 14.25 248 ASP C CA 1
ATOM 5843 C C . ASP C 1 282 ? 20.797 116.102 -14.979 1.00 13.10 248 ASP C C 1
ATOM 5844 O O . ASP C 1 282 ? 19.948 115.991 -15.869 1.00 13.45 248 ASP C O 1
ATOM 5849 N N . CYS C 1 283 ? 20.674 115.568 -13.760 1.00 12.03 249 CYS C N 1
ATOM 5850 C CA . CYS C 1 283 ? 19.527 114.749 -13.359 1.00 13.41 249 CYS C CA 1
ATOM 5851 C C . CYS C 1 283 ? 19.322 113.563 -14.290 1.00 15.30 249 CYS C C 1
ATOM 5852 O O . CYS C 1 283 ? 18.190 113.089 -14.466 1.00 15.25 249 CYS C O 1
ATOM 5855 N N . GLY C 1 284 ? 20.415 113.085 -14.873 1.00 16.01 250 GLY C N 1
ATOM 5856 C CA . GLY C 1 284 ? 20.371 111.920 -15.747 1.00 13.57 250 GLY C CA 1
ATOM 5857 C C . GLY C 1 284 ? 19.938 112.147 -17.188 1.00 15.56 250 GLY C C 1
ATOM 5858 O O . GLY C 1 284 ? 19.826 111.182 -17.946 1.00 15.31 250 GLY C O 1
ATOM 5859 N N . TYR C 1 285 ? 19.691 113.393 -17.590 1.00 14.46 251 TYR C N 1
ATOM 5860 C CA . TYR C 1 285 ? 19.179 113.647 -18.936 1.00 13.71 251 TYR C CA 1
ATOM 5861 C C . TYR C 1 285 ? 19.992 112.945 -20.034 1.00 13.38 251 TYR C C 1
ATOM 5862 O O . TYR C 1 285 ? 19.427 112.365 -20.981 1.00 14.16 251 TYR C O 1
ATOM 5871 N N . ASN C 1 286 ? 21.310 112.982 -19.893 1.00 13.97 252 ASN C N 1
ATOM 5872 C CA . ASN C 1 286 ? 22.204 112.441 -20.905 1.00 15.08 252 ASN C CA 1
ATOM 5873 C C . ASN C 1 286 ? 21.985 110.958 -21.211 1.00 15.51 252 ASN C C 1
ATOM 5874 O O . ASN C 1 286 ? 22.347 110.498 -22.288 1.00 16.06 252 ASN C O 1
ATOM 5879 N N . ILE C 1 287 ? 21.406 110.208 -20.284 1.00 13.99 253 ILE C N 1
ATOM 5880 C CA . ILE C 1 287 ? 21.299 108.756 -20.497 1.00 16.36 253 ILE C CA 1
ATOM 5881 C C . ILE C 1 287 ? 20.090 108.365 -21.336 1.00 16.16 253 ILE C C 1
ATOM 5882 O O . ILE C 1 287 ? 19.962 107.200 -21.750 1.00 16.17 253 ILE C O 1
ATOM 5887 N N . VAL C 1 288 ? 19.206 109.328 -21.605 1.00 14.79 254 VAL C N 1
ATOM 5888 C CA . VAL C 1 288 ? 17.940 109.022 -22.278 1.00 15.19 254 VAL C CA 1
ATOM 5889 C C . VAL C 1 288 ? 18.096 109.111 -23.801 1.00 18.78 254 VAL C C 1
ATOM 5890 O O . VAL C 1 288 ? 18.576 110.117 -24.323 1.00 17.11 254 VAL C O 1
ATOM 5894 N N . ALA C 1 289 ? 17.704 108.059 -24.517 1.00 18.17 255 ALA C N 1
ATOM 5895 C CA . ALA C 1 289 ? 17.893 108.036 -25.973 1.00 18.57 255 ALA C CA 1
ATOM 5896 C C . ALA C 1 289 ? 16.727 108.641 -26.744 1.00 22.47 255 ALA C C 1
ATOM 5897 O O . ALA C 1 289 ? 16.899 109.080 -27.882 1.00 21.90 255 ALA C O 1
ATOM 5899 N N . MET C 1 290 ? 15.545 108.622 -26.138 1.00 21.07 256 MET C N 1
ATOM 5900 C CA . MET C 1 290 ? 14.344 109.181 -26.751 1.00 24.69 256 MET C CA 1
ATOM 5901 C C . MET C 1 290 ? 13.253 109.241 -25.695 1.00 25.39 256 MET C C 1
ATOM 5902 O O . MET C 1 290 ? 13.329 108.535 -24.692 1.00 26.69 256 MET C O 1
ATOM 5907 N N . PRO C 1 291 ? 12.239 110.097 -25.904 1.00 27.08 257 PRO C N 1
ATOM 5908 C CA . PRO C 1 291 ? 11.181 110.226 -24.896 1.00 26.02 257 PRO C CA 1
ATOM 5909 C C . PRO C 1 291 ? 10.355 108.951 -24.734 1.00 31.53 257 PRO C C 1
ATOM 5910 O O . PRO C 1 291 ? 10.213 108.175 -25.685 1.00 33.02 257 PRO C O 1
ATOM 5914 N N . SER C 1 292 ? 9.828 108.745 -23.530 1.00 32.27 258 SER C N 1
ATOM 5915 C CA . SER C 1 292 ? 8.930 107.626 -23.262 1.00 40.15 258 SER C CA 1
ATOM 5916 C C . SER C 1 292 ? 7.486 108.024 -23.549 1.00 44.90 258 SER C C 1
ATOM 5917 O O . SER C 1 292 ? 6.893 107.581 -24.533 1.00 52.87 258 SER C O 1
ATOM 5920 N N . MET D 1 35 ? 38.380 97.397 -60.435 1.00 46.44 1 MET D N 1
ATOM 5921 C CA . MET D 1 35 ? 37.330 96.615 -59.794 1.00 41.20 1 MET D CA 1
ATOM 5922 C C . MET D 1 35 ? 36.379 97.483 -58.964 1.00 39.37 1 MET D C 1
ATOM 5923 O O . MET D 1 35 ? 35.283 97.042 -58.593 1.00 33.89 1 MET D O 1
ATOM 5928 N N . ILE D 1 36 ? 36.810 98.709 -58.670 1.00 35.62 2 ILE D N 1
ATOM 5929 C CA . ILE D 1 36 ? 35.929 99.714 -58.080 1.00 32.68 2 ILE D CA 1
ATOM 5930 C C . ILE D 1 36 ? 35.914 100.958 -58.955 1.00 28.61 2 ILE D C 1
ATOM 5931 O O . ILE D 1 36 ? 36.973 101.512 -59.267 1.00 32.84 2 ILE D O 1
ATOM 5936 N N . ASN D 1 37 ? 34.725 101.402 -59.350 1.00 24.20 3 ASN D N 1
ATOM 5937 C CA . ASN D 1 37 ? 34.610 102.646 -60.110 1.00 26.76 3 ASN D CA 1
ATOM 5938 C C . ASN D 1 37 ? 33.444 103.517 -59.638 1.00 27.96 3 ASN D C 1
ATOM 5939 O O . ASN D 1 37 ? 32.837 104.240 -60.431 1.00 27.57 3 ASN D O 1
ATOM 5944 N N . ILE D 1 38 ? 33.140 103.451 -58.343 1.00 23.65 4 ILE D N 1
ATOM 5945 C CA . ILE D 1 38 ? 31.942 104.081 -57.806 1.00 25.13 4 ILE D CA 1
ATOM 5946 C C . ILE D 1 38 ? 32.033 105.611 -57.724 1.00 25.20 4 ILE D C 1
ATOM 5947 O O . ILE D 1 38 ? 31.037 106.274 -57.433 1.00 27.24 4 ILE D O 1
ATOM 5952 N N . LEU D 1 39 ? 33.211 106.167 -57.994 1.00 23.56 5 LEU D N 1
ATOM 5953 C CA . LEU D 1 39 ? 33.345 107.626 -58.051 1.00 24.21 5 LEU D CA 1
ATOM 5954 C C . LEU D 1 39 ? 33.515 108.135 -59.477 1.00 26.44 5 LEU D C 1
ATOM 5955 O O . LEU D 1 39 ? 33.931 109.275 -59.679 1.00 22.93 5 LEU D O 1
ATOM 5960 N N . LYS D 1 40 ? 33.208 107.297 -60.468 1.00 23.47 6 LYS D N 1
ATOM 5961 C CA . LYS D 1 40 ? 33.225 107.770 -61.854 1.00 26.30 6 LYS D CA 1
ATOM 5962 C C . LYS D 1 40 ? 32.190 108.870 -62.035 1.00 24.53 6 LYS D C 1
ATOM 5963 O O . LYS D 1 40 ? 31.036 108.722 -61.621 1.00 27.49 6 LYS D O 1
ATOM 5969 N N . GLY D 1 41 ? 32.603 109.975 -62.649 1.00 25.88 7 GLY D N 1
ATOM 5970 C CA . GLY D 1 41 ? 31.695 111.085 -62.876 1.00 27.23 7 GLY D CA 1
ATOM 5971 C C . GLY D 1 41 ? 31.572 111.993 -61.664 1.00 29.18 7 GLY D C 1
ATOM 5972 O O . GLY D 1 41 ? 30.819 112.974 -61.693 1.00 28.57 7 GLY D O 1
ATOM 5973 N N . LYS D 1 42 ? 32.291 111.656 -60.592 1.00 25.81 8 LYS D N 1
ATOM 5974 C CA . LYS D 1 42 ? 32.324 112.507 -59.401 1.00 27.00 8 LYS D CA 1
ATOM 5975 C C . LYS D 1 42 ? 33.579 113.375 -59.378 1.00 24.14 8 LYS D C 1
ATOM 5976 O O . LYS D 1 42 ? 34.647 112.961 -59.839 1.00 23.50 8 LYS D O 1
ATOM 5982 N N . ARG D 1 43 ? 33.449 114.579 -58.823 1.00 21.91 9 ARG D N 1
ATOM 5983 C CA . ARG D 1 43 ? 34.564 115.515 -58.752 1.00 21.17 9 ARG D CA 1
ATOM 5984 C C . ARG D 1 43 ? 34.711 115.980 -57.310 1.00 20.22 9 ARG D C 1
ATOM 5985 O O . ARG D 1 43 ? 33.709 116.180 -56.620 1.00 21.18 9 ARG D O 1
ATOM 5993 N N . GLY D 1 44 ? 35.941 116.161 -56.849 1.00 21.11 10 GLY D N 1
ATOM 5994 C CA . GLY D 1 44 ? 36.122 116.573 -55.468 1.00 22.88 10 GLY D CA 1
ATOM 5995 C C . GLY D 1 44 ? 37.404 117.316 -55.177 1.00 22.77 10 GLY D C 1
ATOM 5996 O O . GLY D 1 44 ? 38.377 117.244 -55.939 1.00 21.05 10 GLY D O 1
ATOM 5997 N N . LEU D 1 45 ? 37.393 118.024 -54.047 1.00 19.53 11 LEU D N 1
ATOM 5998 C CA . LEU D 1 45 ? 38.526 118.816 -53.582 1.00 19.39 11 LEU D CA 1
ATOM 5999 C C . LEU D 1 45 ? 39.345 118.096 -52.517 1.00 19.26 11 LEU D C 1
ATOM 6000 O O . LEU D 1 45 ? 38.794 117.602 -51.532 1.00 20.03 11 LEU D O 1
ATOM 6005 N N . ILE D 1 46 ? 40.660 118.057 -52.709 1.00 17.51 12 ILE D N 1
ATOM 6006 C CA . ILE D 1 46 ? 41.577 117.452 -51.751 1.00 20.99 12 ILE D CA 1
ATOM 6007 C C . ILE D 1 46 ? 42.434 118.542 -51.126 1.00 20.87 12 ILE D C 1
ATOM 6008 O O . ILE D 1 46 ? 43.208 119.227 -51.827 1.00 21.47 12 ILE D O 1
ATOM 6013 N N . MET D 1 47 ? 42.305 118.693 -49.806 1.00 19.25 13 MET D N 1
ATOM 6014 C CA . MET D 1 47 ? 43.130 119.640 -49.065 1.00 18.64 13 MET D CA 1
ATOM 6015 C C . MET D 1 47 ? 44.095 118.924 -48.137 1.00 19.43 13 MET D C 1
ATOM 6016 O O . MET D 1 47 ? 43.709 117.977 -47.434 1.00 23.04 13 MET D O 1
ATOM 6021 N N . GLY D 1 48 ? 45.347 119.382 -48.125 1.00 20.67 14 GLY D N 1
ATOM 6022 C CA . GLY D 1 48 ? 46.335 118.857 -47.204 1.00 21.31 14 GLY D CA 1
ATOM 6023 C C . GLY D 1 48 ? 47.488 118.076 -47.808 1.00 24.86 14 GLY D C 1
ATOM 6024 O O . GLY D 1 48 ? 48.275 117.480 -47.075 1.00 23.50 14 GLY D O 1
ATOM 6025 N N . VAL D 1 49 ? 47.612 118.068 -49.134 1.00 22.23 15 VAL D N 1
ATOM 6026 C CA . VAL D 1 49 ? 48.782 117.421 -49.723 1.00 23.15 15 VAL D CA 1
ATOM 6027 C C . VAL D 1 49 ? 50.013 118.300 -49.556 1.00 26.12 15 VAL D C 1
ATOM 6028 O O . VAL D 1 49 ? 50.052 119.425 -50.053 1.00 26.55 15 VAL D O 1
ATOM 6032 N N . ALA D 1 50 ? 51.010 117.792 -48.836 1.00 26.53 16 ALA D N 1
ATOM 6033 C CA . ALA D 1 50 ? 52.291 118.482 -48.715 1.00 27.18 16 ALA D CA 1
ATOM 6034 C C . ALA D 1 50 ? 53.373 117.707 -49.452 1.00 32.16 16 ALA D C 1
ATOM 6035 O O . ALA D 1 50 ? 54.286 118.293 -50.030 1.00 34.38 16 ALA D O 1
ATOM 6037 N N . ASN D 1 51 ? 53.267 116.382 -49.406 1.00 28.99 17 ASN D N 1
ATOM 6038 C CA . ASN D 1 51 ? 54.160 115.499 -50.153 1.00 31.76 17 ASN D CA 1
ATOM 6039 C C . ASN D 1 51 ? 53.469 114.161 -50.418 1.00 33.35 17 ASN D C 1
ATOM 6040 O O . ASN D 1 51 ? 52.284 114.001 -50.109 1.00 28.81 17 ASN D O 1
ATOM 6045 N N . ASP D 1 52 ? 54.202 113.195 -50.968 1.00 31.69 18 ASP D N 1
ATOM 6046 C CA . ASP D 1 52 ? 53.596 111.907 -51.303 1.00 31.57 18 ASP D CA 1
ATOM 6047 C C . ASP D 1 52 ? 53.452 110.969 -50.104 1.00 32.23 18 ASP D C 1
ATOM 6048 O O . ASP D 1 52 ? 53.156 109.783 -50.267 1.00 32.29 18 ASP D O 1
ATOM 6053 N N . HIS D 1 53 ? 53.672 111.503 -48.904 1.00 30.54 19 HIS D N 1
ATOM 6054 C CA . HIS D 1 53 ? 53.430 110.751 -47.683 1.00 30.36 19 HIS D CA 1
ATOM 6055 C C . HIS D 1 53 ? 52.289 111.355 -46.873 1.00 28.40 19 HIS D C 1
ATOM 6056 O O . HIS D 1 53 ? 51.954 110.857 -45.800 1.00 28.27 19 HIS D O 1
ATOM 6063 N N . SER D 1 54 ? 51.701 112.429 -47.390 1.00 28.10 20 SER D N 1
ATOM 6064 C CA . SER D 1 54 ? 50.563 113.062 -46.730 1.00 27.17 20 SER D CA 1
ATOM 6065 C C . SER D 1 54 ? 49.337 112.168 -46.777 1.00 24.62 20 SER D C 1
ATOM 6066 O O . SER D 1 54 ? 49.058 111.533 -47.796 1.00 23.84 20 SER D O 1
ATOM 6069 N N . ILE D 1 55 ? 48.605 112.136 -45.670 1.00 23.95 21 ILE D N 1
ATOM 6070 C CA . ILE D 1 55 ? 47.337 111.415 -45.589 1.00 23.83 21 ILE D CA 1
ATOM 6071 C C . ILE D 1 55 ? 46.416 111.781 -46.754 1.00 20.77 21 ILE D C 1
ATOM 6072 O O . ILE D 1 55 ? 45.811 110.902 -47.391 1.00 19.29 21 ILE D O 1
ATOM 6077 N N . ALA D 1 56 ? 46.345 113.075 -47.062 1.00 22.00 22 ALA D N 1
ATOM 6078 C CA . ALA D 1 56 ? 45.485 113.550 -48.135 1.00 19.96 22 ALA D CA 1
ATOM 6079 C C . ALA D 1 56 ? 45.903 112.966 -49.483 1.00 20.36 22 ALA D C 1
ATOM 6080 O O . ALA D 1 56 ? 45.067 112.805 -50.375 1.00 19.83 22 ALA D O 1
ATOM 6082 N N . TRP D 1 57 ? 47.191 112.667 -49.634 1.00 23.13 23 TRP D N 1
ATOM 6083 C CA . TRP D 1 57 ? 47.671 112.076 -50.879 1.00 22.79 23 TRP D CA 1
ATOM 6084 C C . TRP D 1 57 ? 47.267 110.600 -51.024 1.00 24.76 23 TRP D C 1
ATOM 6085 O O . TRP D 1 57 ? 46.821 110.181 -52.098 1.00 23.21 23 TRP D O 1
ATOM 6096 N N . GLY D 1 58 ? 47.425 109.815 -49.957 1.00 22.08 24 GLY D N 1
ATOM 6097 C CA . GLY D 1 58 ? 46.956 108.432 -49.970 1.00 18.79 24 GLY D CA 1
ATOM 6098 C C . GLY D 1 58 ? 45.468 108.377 -50.282 1.00 20.52 24 GLY D C 1
ATOM 6099 O O . GLY D 1 58 ? 44.976 107.534 -51.075 1.00 20.91 24 GLY D O 1
ATOM 6100 N N . ILE D 1 59 ? 44.734 109.297 -49.656 1.00 19.71 25 ILE D N 1
ATOM 6101 C CA . ILE D 1 59 ? 43.318 109.421 -49.945 1.00 17.95 25 ILE D CA 1
ATOM 6102 C C . ILE D 1 59 ? 43.092 109.737 -51.427 1.00 22.64 25 ILE D C 1
ATOM 6103 O O . ILE D 1 59 ? 42.304 109.064 -52.097 1.00 20.82 25 ILE D O 1
ATOM 6108 N N . ALA D 1 60 ? 43.800 110.744 -51.940 1.00 20.09 26 ALA D N 1
ATOM 6109 C CA . ALA D 1 60 ? 43.644 111.144 -53.339 1.00 20.49 26 ALA D CA 1
ATOM 6110 C C . ALA D 1 60 ? 43.841 109.959 -54.290 1.00 19.93 26 ALA D C 1
ATOM 6111 O O . ALA D 1 60 ? 43.030 109.747 -55.189 1.00 22.29 26 ALA D O 1
ATOM 6113 N N . LYS D 1 61 ? 44.909 109.196 -54.076 1.00 22.88 27 LYS D N 1
ATOM 6114 C CA . LYS D 1 61 ? 45.200 108.030 -54.921 1.00 22.13 27 LYS D CA 1
ATOM 6115 C C . LYS D 1 61 ? 44.048 107.036 -54.903 1.00 24.85 27 LYS D C 1
ATOM 6116 O O . LYS D 1 61 ? 43.595 106.571 -55.968 1.00 22.48 27 LYS D O 1
ATOM 6122 N N . VAL D 1 62 ? 43.558 106.706 -53.706 1.00 22.91 28 VAL D N 1
ATOM 6123 C CA . VAL D 1 62 ? 42.413 105.785 -53.664 1.00 22.49 28 VAL D CA 1
ATOM 6124 C C . VAL D 1 62 ? 41.161 106.324 -54.378 1.00 21.28 28 VAL D C 1
ATOM 6125 O O . VAL D 1 62 ? 40.505 105.604 -55.143 1.00 21.80 28 VAL D O 1
ATOM 6129 N N . LEU D 1 63 ? 40.824 107.590 -54.146 1.00 18.38 29 LEU D N 1
ATOM 6130 C CA . LEU D 1 63 ? 39.618 108.153 -54.747 1.00 21.09 29 LEU D CA 1
ATOM 6131 C C . LEU D 1 63 ? 39.735 108.231 -56.269 1.00 21.59 29 LEU D C 1
ATOM 6132 O O . LEU D 1 63 ? 38.754 108.029 -56.982 1.00 24.11 29 LEU D O 1
ATOM 6137 N N . HIS D 1 64 ? 40.930 108.536 -56.761 1.00 20.11 30 HIS D N 1
ATOM 6138 C CA . HIS D 1 64 ? 41.140 108.588 -58.205 1.00 23.87 30 HIS D CA 1
ATOM 6139 C C . HIS D 1 64 ? 41.030 107.191 -58.803 1.00 24.41 30 HIS D C 1
ATOM 6140 O O . HIS D 1 64 ? 40.459 107.015 -59.882 1.00 25.85 30 HIS D O 1
ATOM 6147 N N . SER D 1 65 ? 41.572 106.198 -58.103 1.00 24.10 31 SER D N 1
ATOM 6148 C CA . SER D 1 65 ? 41.485 104.822 -58.599 1.00 24.88 31 SER D CA 1
ATOM 6149 C C . SER D 1 65 ? 40.029 104.365 -58.732 1.00 27.77 31 SER D C 1
ATOM 6150 O O . SER D 1 65 ? 39.717 103.493 -59.548 1.00 28.56 31 SER D O 1
ATOM 6153 N N . ALA D 1 66 ? 39.138 104.966 -57.945 1.00 25.05 32 ALA D N 1
ATOM 6154 C CA . ALA D 1 66 ? 37.715 104.648 -58.000 1.00 24.77 32 ALA D CA 1
ATOM 6155 C C . ALA D 1 66 ? 36.964 105.540 -58.984 1.00 21.93 32 ALA D C 1
ATOM 6156 O O . ALA D 1 66 ? 35.736 105.462 -59.081 1.00 24.08 32 ALA D O 1
ATOM 6158 N N . GLY D 1 67 ? 37.688 106.404 -59.697 1.00 24.56 33 GLY D N 1
ATOM 6159 C CA . GLY D 1 67 ? 37.081 107.149 -60.793 1.00 26.07 33 GLY D CA 1
ATOM 6160 C C . GLY D 1 67 ? 36.958 108.657 -60.639 1.00 27.95 33 GLY D C 1
ATOM 6161 O O . GLY D 1 67 ? 36.577 109.363 -61.583 1.00 23.15 33 GLY D O 1
ATOM 6162 N N . ALA D 1 68 ? 37.281 109.167 -59.456 1.00 22.71 34 ALA D N 1
ATOM 6163 C CA . ALA D 1 68 ? 37.057 110.584 -59.182 1.00 21.48 34 ALA D CA 1
ATOM 6164 C C . ALA D 1 68 ? 38.047 111.500 -59.892 1.00 22.76 34 ALA D C 1
ATOM 6165 O O . ALA D 1 68 ? 39.227 111.161 -60.049 1.00 24.15 34 ALA D O 1
ATOM 6167 N N . GLN D 1 69 ? 37.554 112.668 -60.298 1.00 22.85 35 GLN D N 1
ATOM 6168 C CA . GLN D 1 69 ? 38.408 113.771 -60.726 1.00 23.44 35 GLN D CA 1
ATOM 6169 C C . GLN D 1 69 ? 38.712 114.618 -59.506 1.00 22.55 35 GLN D C 1
ATOM 6170 O O . GLN D 1 69 ? 37.828 114.869 -58.676 1.00 23.98 35 GLN D O 1
ATOM 6176 N N . LEU D 1 70 ? 39.951 115.078 -59.417 1.00 24.17 36 LEU D N 1
ATOM 6177 C CA . LEU D 1 70 ? 40.416 115.754 -58.220 1.00 24.31 36 LEU D CA 1
ATOM 6178 C C . LEU D 1 70 ? 40.894 117.165 -58.516 1.00 27.68 36 LEU D C 1
ATOM 6179 O O . LEU D 1 70 ? 41.448 117.442 -59.586 1.00 24.77 36 LEU D O 1
ATOM 6184 N N . ALA D 1 71 ? 40.640 118.055 -57.563 1.00 22.83 37 ALA D N 1
ATOM 6185 C CA . ALA D 1 71 ? 41.269 119.369 -57.511 1.00 24.34 37 ALA D CA 1
ATOM 6186 C C . ALA D 1 71 ? 42.060 119.377 -56.218 1.00 24.13 37 ALA D C 1
ATOM 6187 O O . ALA D 1 71 ? 41.660 118.719 -55.260 1.00 22.48 37 ALA D O 1
ATOM 6189 N N . PHE D 1 72 ? 43.183 120.090 -56.178 1.00 20.05 38 PHE D N 1
ATOM 6190 C CA . PHE D 1 72 ? 44.014 120.112 -54.978 1.00 22.62 38 PHE D CA 1
ATOM 6191 C C . PHE D 1 72 ? 44.254 121.529 -54.515 1.00 26.95 38 PHE D C 1
ATOM 6192 O O . PHE D 1 72 ? 44.523 122.408 -55.338 1.00 25.41 38 PHE D O 1
ATOM 6200 N N . SER D 1 73 ? 44.189 121.757 -53.205 1.00 23.47 39 SER D N 1
ATOM 6201 C CA . SER D 1 73 ? 44.673 123.038 -52.684 1.00 23.83 39 SER D CA 1
ATOM 6202 C C . SER D 1 73 ? 46.135 122.911 -52.256 1.00 27.55 39 SER D C 1
ATOM 6203 O O . SER D 1 73 ? 46.599 121.814 -51.943 1.00 27.66 39 SER D O 1
ATOM 6206 N N . TYR D 1 74 ? 46.874 124.019 -52.251 1.00 26.86 40 TYR D N 1
ATOM 6207 C CA . TYR D 1 74 ? 48.248 123.984 -51.758 1.00 27.83 40 TYR D CA 1
ATOM 6208 C C . TYR D 1 74 ? 48.652 125.317 -51.147 1.00 29.59 40 TYR D C 1
ATOM 6209 O O . TYR D 1 74 ? 48.151 126.366 -51.551 1.00 27.79 40 TYR D O 1
ATOM 6218 N N . GLN D 1 75 ? 49.554 125.281 -50.171 1.00 33.23 41 GLN D N 1
ATOM 6219 C CA . GLN D 1 75 ? 50.096 126.527 -49.635 1.00 41.27 41 GLN D CA 1
ATOM 6220 C C . GLN D 1 75 ? 51.619 126.577 -49.715 1.00 38.30 41 GLN D C 1
ATOM 6221 O O . GLN D 1 75 ? 52.312 125.755 -49.110 1.00 42.31 41 GLN D O 1
ATOM 6227 N N . GLY D 1 76 ? 52.134 127.553 -50.454 1.00 41.64 42 GLY D N 1
ATOM 6228 C CA . GLY D 1 76 ? 53.569 127.707 -50.615 1.00 46.57 42 GLY D CA 1
ATOM 6229 C C . GLY D 1 76 ? 54.033 127.122 -51.932 1.00 45.89 42 GLY D C 1
ATOM 6230 O O . GLY D 1 76 ? 53.609 126.027 -52.312 1.00 44.74 42 GLY D O 1
ATOM 6231 N N . GLU D 1 77 ? 54.901 127.849 -52.628 1.00 48.33 43 GLU D N 1
ATOM 6232 C CA . GLU D 1 77 ? 55.371 127.434 -53.947 1.00 48.14 43 GLU D CA 1
ATOM 6233 C C . GLU D 1 77 ? 56.144 126.117 -53.924 1.00 44.09 43 GLU D C 1
ATOM 6234 O O . GLU D 1 77 ? 56.125 125.365 -54.897 1.00 46.87 43 GLU D O 1
ATOM 6240 N N . SER D 1 78 ? 56.827 125.841 -52.819 1.00 40.96 44 SER D N 1
ATOM 6241 C CA . SER D 1 78 ? 57.553 124.582 -52.671 1.00 42.88 44 SER D CA 1
ATOM 6242 C C . SER D 1 78 ? 56.604 123.380 -52.718 1.00 43.53 44 SER D C 1
ATOM 6243 O O . SER D 1 78 ? 56.821 122.419 -53.479 1.00 43.47 44 SER D O 1
ATOM 6246 N N . ILE D 1 79 ? 55.551 123.442 -51.903 1.00 40.70 45 ILE D N 1
ATOM 6247 C CA . ILE D 1 79 ? 54.520 122.409 -51.907 1.00 41.17 45 ILE D CA 1
ATOM 6248 C C . ILE D 1 79 ? 53.878 122.293 -53.280 1.00 37.63 45 ILE D C 1
ATOM 6249 O O . ILE D 1 79 ? 53.702 121.187 -53.778 1.00 37.75 45 ILE D O 1
ATOM 6254 N N . GLY D 1 80 ? 53.543 123.428 -53.893 1.00 36.33 46 GLY D N 1
ATOM 6255 C CA . GLY D 1 80 ? 52.979 123.427 -55.235 1.00 36.12 46 GLY D CA 1
ATOM 6256 C C . GLY D 1 80 ? 53.863 122.694 -56.234 1.00 40.17 46 GLY D C 1
ATOM 6257 O O . GLY D 1 80 ? 53.378 121.935 -57.087 1.00 39.18 46 GLY D O 1
ATOM 6258 N N . LYS D 1 81 ? 55.170 122.914 -56.111 1.00 41.43 47 LYS D N 1
ATOM 6259 C CA . LYS D 1 81 ? 56.152 122.298 -56.994 1.00 40.98 47 LYS D CA 1
ATOM 6260 C C . LYS D 1 81 ? 56.226 120.787 -56.782 1.00 43.66 47 LYS D C 1
ATOM 6261 O O . LYS D 1 81 ? 56.316 120.033 -57.750 1.00 43.51 47 LYS D O 1
ATOM 6267 N N . ARG D 1 82 ? 56.184 120.342 -55.527 1.00 40.65 48 ARG D N 1
ATOM 6268 C CA . ARG D 1 82 ? 56.114 118.899 -55.271 1.00 41.80 48 ARG D CA 1
ATOM 6269 C C . ARG D 1 82 ? 54.794 118.305 -55.771 1.00 39.69 48 ARG D C 1
ATOM 6270 O O . ARG D 1 82 ? 54.747 117.161 -56.228 1.00 40.01 48 ARG D O 1
ATOM 6278 N N . LEU D 1 83 ? 53.734 119.104 -55.697 1.00 37.55 49 LEU D N 1
ATOM 6279 C CA . LEU D 1 83 ? 52.373 118.653 -55.969 1.00 36.58 49 LEU D CA 1
ATOM 6280 C C . LEU D 1 83 ? 52.075 118.487 -57.454 1.00 36.50 49 LEU D C 1
ATOM 6281 O O . LEU D 1 83 ? 51.303 117.602 -57.833 1.00 35.29 49 LEU D O 1
ATOM 6286 N N . LYS D 1 84 ? 52.666 119.337 -58.295 1.00 35.05 50 LYS D N 1
ATOM 6287 C CA . LYS D 1 84 ? 52.424 119.239 -59.739 1.00 34.61 50 LYS D CA 1
ATOM 6288 C C . LYS D 1 84 ? 52.627 117.823 -60.324 1.00 36.89 50 LYS D C 1
ATOM 6289 O O . LYS D 1 84 ? 51.710 117.292 -60.960 1.00 33.68 50 LYS D O 1
ATOM 6295 N N . PRO D 1 85 ? 53.808 117.200 -60.094 1.00 36.61 51 PRO D N 1
ATOM 6296 C CA . PRO D 1 85 ? 54.016 115.856 -60.649 1.00 39.63 51 PRO D CA 1
ATOM 6297 C C . PRO D 1 85 ? 53.051 114.833 -60.064 1.00 36.65 51 PRO D C 1
ATOM 6298 O O . PRO D 1 85 ? 52.585 113.955 -60.790 1.00 35.37 51 PRO D O 1
ATOM 6302 N N . LEU D 1 86 ? 52.764 114.948 -58.770 1.00 34.29 52 LEU D N 1
ATOM 6303 C CA . LEU D 1 86 ? 51.849 114.028 -58.095 1.00 32.57 52 LEU D CA 1
ATOM 6304 C C . LEU D 1 86 ? 50.450 114.088 -58.690 1.00 32.79 52 LEU D C 1
ATOM 6305 O O . LEU D 1 86 ? 49.876 113.061 -59.044 1.00 32.11 52 LEU D O 1
ATOM 6310 N N . ALA D 1 87 ? 49.907 115.295 -58.805 1.00 30.82 53 ALA D N 1
ATOM 6311 C CA . ALA D 1 87 ? 48.564 115.485 -59.340 1.00 30.01 53 ALA D CA 1
ATOM 6312 C C . ALA D 1 87 ? 48.447 114.942 -60.759 1.00 31.12 53 ALA D C 1
ATOM 6313 O O . ALA D 1 87 ? 47.388 114.451 -61.167 1.00 30.00 53 ALA D O 1
ATOM 6315 N N . LEU D 1 88 ? 49.533 115.062 -61.515 1.00 32.84 54 LEU D N 1
ATOM 6316 C CA . LEU D 1 88 ? 49.565 114.559 -62.882 1.00 31.34 54 LEU D CA 1
ATOM 6317 C C . LEU D 1 88 ? 49.316 113.052 -62.908 1.00 32.41 54 LEU D C 1
ATOM 6318 O O . LEU D 1 88 ? 48.626 112.546 -63.801 1.00 35.56 54 LEU D O 1
ATOM 6323 N N . THR D 1 89 ? 49.855 112.342 -61.919 1.00 30.79 55 THR D N 1
ATOM 6324 C CA . THR D 1 89 ? 49.704 110.887 -61.869 1.00 31.43 55 THR D CA 1
ATOM 6325 C C . THR D 1 89 ? 48.262 110.457 -61.599 1.00 32.75 55 THR D C 1
ATOM 6326 O O . THR D 1 89 ? 47.885 109.315 -61.875 1.00 33.65 55 THR D O 1
ATOM 6330 N N . VAL D 1 90 ? 47.453 111.374 -61.072 1.00 29.83 56 VAL D N 1
ATOM 6331 C CA . VAL D 1 90 ? 46.027 111.113 -60.896 1.00 29.38 56 VAL D CA 1
ATOM 6332 C C . VAL D 1 90 ? 45.193 111.947 -61.876 1.00 29.67 56 VAL D C 1
ATOM 6333 O O . VAL D 1 90 ? 44.039 112.301 -61.602 1.00 27.09 56 VAL D O 1
ATOM 6337 N N . ASP D 1 91 ? 45.799 112.250 -63.025 1.00 29.59 57 ASP D N 1
ATOM 6338 C CA . ASP D 1 91 ? 45.113 112.910 -64.137 1.00 26.58 57 ASP D CA 1
ATOM 6339 C C . ASP D 1 91 ? 44.602 114.311 -63.804 1.00 27.98 57 ASP D C 1
ATOM 6340 O O . ASP D 1 91 ? 43.531 114.712 -64.266 1.00 30.36 57 ASP D O 1
ATOM 6345 N N . SER D 1 92 ? 45.371 115.059 -63.019 1.00 30.22 58 SER D N 1
ATOM 6346 C CA . SER D 1 92 ? 44.947 116.405 -62.634 1.00 27.76 58 SER D CA 1
ATOM 6347 C C . SER D 1 92 ? 46.037 117.460 -62.803 1.00 25.28 58 SER D C 1
ATOM 6348 O O . SER D 1 92 ? 47.210 117.223 -62.497 1.00 27.47 58 SER D O 1
ATOM 6351 N N . ASP D 1 93 ? 45.637 118.622 -63.314 1.00 27.41 59 ASP D N 1
ATOM 6352 C CA . ASP D 1 93 ? 46.475 119.813 -63.272 1.00 32.50 59 ASP D CA 1
ATOM 6353 C C . ASP D 1 93 ? 45.732 120.910 -62.514 1.00 35.20 59 ASP D C 1
ATOM 6354 O O . ASP D 1 93 ? 46.110 122.083 -62.564 1.00 31.52 59 ASP D O 1
ATOM 6359 N N . PHE D 1 94 ? 44.666 120.509 -61.822 1.00 31.61 60 PHE D N 1
ATOM 6360 C CA . PHE D 1 94 ? 43.763 121.440 -61.161 1.00 28.63 60 PHE D CA 1
ATOM 6361 C C . PHE D 1 94 ? 44.286 121.717 -59.757 1.00 31.06 60 PHE D C 1
ATOM 6362 O O . PHE D 1 94 ? 43.795 121.141 -58.788 1.00 30.53 60 PHE D O 1
ATOM 6370 N N . MET D 1 95 ? 45.293 122.587 -59.666 1.00 30.99 61 MET D N 1
ATOM 6371 C CA . MET D 1 95 ? 45.935 122.946 -58.402 1.00 28.93 61 MET D CA 1
ATOM 6372 C C . MET D 1 95 ? 45.720 124.427 -58.109 1.00 32.59 61 MET D C 1
ATOM 6373 O O . MET D 1 95 ? 46.015 125.283 -58.951 1.00 27.65 61 MET D O 1
ATOM 6378 N N . ILE D 1 96 ? 45.221 124.725 -56.912 1.00 27.54 62 ILE D N 1
ATOM 6379 C CA . ILE D 1 96 ? 44.821 126.085 -56.557 1.00 28.37 62 ILE D CA 1
ATOM 6380 C C . ILE D 1 96 ? 45.463 126.521 -55.241 1.00 28.99 62 ILE D C 1
ATOM 6381 O O . ILE D 1 96 ? 45.398 125.796 -54.250 1.00 26.82 62 ILE D O 1
ATOM 6386 N N . PRO D 1 97 ? 46.089 127.711 -55.221 1.00 27.19 63 PRO D N 1
ATOM 6387 C CA . PRO D 1 97 ? 46.680 128.164 -53.954 1.00 28.03 63 PRO D CA 1
ATOM 6388 C C . PRO D 1 97 ? 45.608 128.472 -52.916 1.00 23.90 63 PRO D C 1
ATOM 6389 O O . PRO D 1 97 ? 44.526 128.937 -53.277 1.00 26.73 63 PRO D O 1
ATOM 6393 N N . CYS D 1 98 ? 45.904 128.185 -51.650 1.00 27.22 64 CYS D N 1
ATOM 6394 C CA . CYS D 1 98 ? 44.992 128.513 -50.557 1.00 26.16 64 CYS D CA 1
ATOM 6395 C C . CYS D 1 98 ? 45.705 128.559 -49.215 1.00 25.59 64 CYS D C 1
ATOM 6396 O O . CYS D 1 98 ? 46.483 127.667 -48.874 1.00 28.76 64 CYS D O 1
ATOM 6399 N N . ASN D 1 99 ? 45.431 129.618 -48.461 1.00 24.41 65 ASN D N 1
ATOM 6400 C CA . ASN D 1 99 ? 45.894 129.740 -47.089 1.00 24.02 65 ASN D CA 1
ATOM 6401 C C . ASN D 1 99 ? 44.647 129.665 -46.221 1.00 23.51 65 ASN D C 1
ATOM 6402 O O . ASN D 1 99 ? 43.824 130.578 -46.237 1.00 22.40 65 ASN D O 1
ATOM 6407 N N . VAL D 1 100 ? 44.500 128.576 -45.475 1.00 20.38 66 VAL D N 1
ATOM 6408 C CA . VAL D 1 100 ? 43.258 128.337 -44.747 1.00 20.62 66 VAL D CA 1
ATOM 6409 C C . VAL D 1 100 ? 43.073 129.208 -43.507 1.00 24.35 66 VAL D C 1
ATOM 6410 O O . VAL D 1 100 ? 42.052 129.094 -42.830 1.00 27.80 66 VAL D O 1
ATOM 6414 N N . GLU D 1 101 ? 44.038 130.073 -43.196 1.00 24.50 67 GLU D N 1
ATOM 6415 C CA . GLU D 1 101 ? 43.774 131.087 -42.166 1.00 24.57 67 GLU D CA 1
ATOM 6416 C C . GLU D 1 101 ? 43.368 132.438 -42.759 1.00 27.64 67 GLU D C 1
ATOM 6417 O O . GLU D 1 101 ? 43.204 133.421 -42.033 1.00 26.06 67 GLU D O 1
ATOM 6423 N N . ASP D 1 102 ? 43.200 132.477 -44.078 1.00 22.72 68 ASP D N 1
ATOM 6424 C CA . ASP D 1 102 ? 42.823 133.704 -44.781 1.00 21.11 68 ASP D CA 1
ATOM 6425 C C . ASP D 1 102 ? 41.494 133.495 -45.498 1.00 22.12 68 ASP D C 1
ATOM 6426 O O . ASP D 1 102 ? 41.451 132.873 -46.569 1.00 22.29 68 ASP D O 1
ATOM 6431 N N . PRO D 1 103 ? 40.398 134.008 -44.915 1.00 19.14 69 PRO D N 1
ATOM 6432 C CA . PRO D 1 103 ? 39.071 133.857 -45.527 1.00 17.56 69 PRO D CA 1
ATOM 6433 C C . PRO D 1 103 ? 39.005 134.334 -46.991 1.00 19.69 69 PRO D C 1
ATOM 6434 O O . PRO D 1 103 ? 38.334 133.693 -47.800 1.00 21.11 69 PRO D O 1
ATOM 6438 N N . SER D 1 104 ? 39.686 135.429 -47.329 1.00 22.46 70 SER D N 1
ATOM 6439 C CA . SER D 1 104 ? 39.742 135.878 -48.725 1.00 22.33 70 SER D CA 1
ATOM 6440 C C . SER D 1 104 ? 40.333 134.814 -49.639 1.00 20.63 70 SER D C 1
ATOM 6441 O O . SER D 1 104 ? 39.873 134.623 -50.773 1.00 24.05 70 SER D O 1
ATOM 6444 N N . SER D 1 105 ? 41.361 134.134 -49.142 1.00 20.66 71 SER D N 1
ATOM 6445 C CA . SER D 1 105 ? 42.031 133.075 -49.903 1.00 20.92 71 SER D CA 1
ATOM 6446 C C . SER D 1 105 ? 41.093 131.898 -50.141 1.00 22.52 71 SER D C 1
ATOM 6447 O O . SER D 1 105 ? 41.078 131.313 -51.224 1.00 22.06 71 SER D O 1
ATOM 6450 N N . MET D 1 106 ? 40.317 131.539 -49.126 1.00 19.74 72 MET D N 1
ATOM 6451 C CA . MET D 1 106 ? 39.356 130.447 -49.272 1.00 20.94 72 MET D CA 1
ATOM 6452 C C . MET D 1 106 ? 38.221 130.814 -50.236 1.00 21.55 72 MET D C 1
ATOM 6453 O O . MET D 1 106 ? 37.770 129.974 -51.047 1.00 23.01 72 MET D O 1
ATOM 6458 N N . ASP D 1 107 ? 37.797 132.081 -50.201 1.00 19.70 73 ASP D N 1
ATOM 6459 C CA . ASP D 1 107 ? 36.834 132.569 -51.194 1.00 18.87 73 ASP D CA 1
ATOM 6460 C C . ASP D 1 107 ? 37.401 132.405 -52.608 1.00 21.60 73 ASP D C 1
ATOM 6461 O O . ASP D 1 107 ? 36.716 131.928 -53.528 1.00 26.15 73 ASP D O 1
ATOM 6466 N N . LEU D 1 108 ? 38.657 132.813 -52.770 1.00 23.50 74 LEU D N 1
ATOM 6467 C CA . LEU D 1 108 ? 39.318 132.712 -54.071 1.00 24.26 74 LEU D CA 1
ATOM 6468 C C . LEU D 1 108 ? 39.429 131.255 -54.516 1.00 24.67 74 LEU D C 1
ATOM 6469 O O . LEU D 1 108 ? 39.229 130.941 -55.697 1.00 26.29 74 LEU D O 1
ATOM 6474 N N . LEU D 1 109 ? 39.742 130.373 -53.570 1.00 22.69 75 LEU D N 1
ATOM 6475 C CA . LEU D 1 109 ? 39.849 128.943 -53.856 1.00 22.76 75 LEU D CA 1
ATOM 6476 C C . LEU D 1 109 ? 38.562 128.474 -54.501 1.00 21.23 75 LEU D C 1
ATOM 6477 O O . LEU D 1 109 ? 38.579 127.819 -55.559 1.00 22.61 75 LEU D O 1
ATOM 6482 N N . PHE D 1 110 ? 37.435 128.835 -53.897 1.00 22.03 76 PHE D N 1
ATOM 6483 C CA . PHE D 1 110 ? 36.176 128.387 -54.495 1.00 22.88 76 PHE D CA 1
ATOM 6484 C C . PHE D 1 110 ? 35.769 129.084 -55.799 1.00 25.85 76 PHE D C 1
ATOM 6485 O O . PHE D 1 110 ? 35.080 128.483 -56.633 1.00 26.45 76 PHE D O 1
ATOM 6493 N N . GLU D 1 111 ? 36.194 130.331 -55.997 1.00 25.00 77 GLU D N 1
ATOM 6494 C CA . GLU D 1 111 ? 35.976 130.936 -57.318 1.00 26.63 77 GLU D CA 1
ATOM 6495 C C . GLU D 1 111 ? 36.746 130.166 -58.402 1.00 26.17 77 GLU D C 1
ATOM 6496 O O . GLU D 1 111 ? 36.194 129.850 -59.480 1.00 29.97 77 GLU D O 1
ATOM 6502 N N . ARG D 1 112 ? 38.004 129.843 -58.095 1.00 24.83 78 ARG D N 1
ATOM 6503 C CA . ARG D 1 112 ? 38.850 129.057 -58.994 1.00 26.07 78 ARG D CA 1
ATOM 6504 C C . ARG D 1 112 ? 38.226 127.692 -59.305 1.00 31.39 78 ARG D C 1
ATOM 6505 O O . ARG D 1 112 ? 38.172 127.276 -60.466 1.00 27.11 78 ARG D O 1
ATOM 6513 N N . ILE D 1 113 ? 37.763 126.989 -58.276 1.00 26.09 79 ILE D N 1
ATOM 6514 C CA . ILE D 1 113 ? 37.050 125.732 -58.510 1.00 26.35 79 ILE D CA 1
ATOM 6515 C C . ILE D 1 113 ? 35.859 125.960 -59.437 1.00 28.76 79 ILE D C 1
ATOM 6516 O O . ILE D 1 113 ? 35.641 125.199 -60.388 1.00 27.60 79 ILE D O 1
ATOM 6521 N N . LYS D 1 114 ? 35.115 127.031 -59.171 1.00 27.54 80 LYS D N 1
ATOM 6522 C CA . LYS D 1 114 ? 33.894 127.336 -59.912 1.00 31.28 80 LYS D CA 1
ATOM 6523 C C . LYS D 1 114 ? 34.123 127.667 -61.389 1.00 33.24 80 LYS D C 1
ATOM 6524 O O . LYS D 1 114 ? 33.197 127.559 -62.197 1.00 35.05 80 LYS D O 1
ATOM 6530 N N . GLU D 1 115 ? 35.334 128.070 -61.763 1.00 33.53 81 GLU D N 1
ATOM 6531 C CA . GLU D 1 115 ? 35.546 128.332 -63.192 1.00 35.57 81 GLU D CA 1
ATOM 6532 C C . GLU D 1 115 ? 35.774 127.081 -64.061 1.00 39.14 81 GLU D C 1
ATOM 6533 O O . GLU D 1 115 ? 35.765 127.168 -65.293 1.00 38.38 81 GLU D O 1
ATOM 6539 N N . ARG D 1 116 ? 35.961 125.924 -63.426 1.00 31.53 82 ARG D N 1
ATOM 6540 C CA . ARG D 1 116 ? 35.992 124.652 -64.156 1.00 29.00 82 ARG D CA 1
ATOM 6541 C C . ARG D 1 116 ? 34.766 123.792 -63.831 1.00 31.75 82 ARG D C 1
ATOM 6542 O O . ARG D 1 116 ? 34.167 123.189 -64.726 1.00 32.27 82 ARG D O 1
ATOM 6550 N N . TRP D 1 117 ? 34.385 123.751 -62.554 1.00 25.13 83 TRP D N 1
ATOM 6551 C CA . TRP D 1 117 ? 33.283 122.896 -62.110 1.00 29.16 83 TRP D CA 1
ATOM 6552 C C . TRP D 1 117 ? 32.122 123.709 -61.546 1.00 30.71 83 TRP D C 1
ATOM 6553 O O . TRP D 1 117 ? 32.306 124.546 -60.659 1.00 29.76 83 TRP D O 1
ATOM 6564 N N . GLU D 1 118 ? 30.918 123.434 -62.031 1.00 28.17 84 GLU D N 1
ATOM 6565 C CA . GLU D 1 118 ? 29.721 124.088 -61.524 1.00 33.02 84 GLU D CA 1
ATOM 6566 C C . GLU D 1 118 ? 29.375 123.533 -60.158 1.00 33.70 84 GLU D C 1
ATOM 6567 O O . GLU D 1 118 ? 28.660 124.156 -59.366 1.00 30.38 84 GLU D O 1
ATOM 6573 N N . THR D 1 119 ? 29.882 122.337 -59.897 1.00 29.40 85 THR D N 1
ATOM 6574 C CA . THR D 1 119 ? 29.323 121.511 -58.849 1.00 29.53 85 THR D CA 1
ATOM 6575 C C . THR D 1 119 ? 30.426 120.655 -58.229 1.00 25.44 85 THR D C 1
ATOM 6576 O O . THR D 1 119 ? 31.427 120.342 -58.889 1.00 26.40 85 THR D O 1
ATOM 6580 N N . LEU D 1 120 ? 30.261 120.310 -56.950 1.00 24.31 86 LEU D N 1
ATOM 6581 C CA . LEU D 1 120 ? 31.213 119.469 -56.227 1.00 27.25 86 LEU D CA 1
ATOM 6582 C C . LEU D 1 120 ? 30.480 118.266 -55.662 1.00 20.04 86 LEU D C 1
ATOM 6583 O O . LEU D 1 120 ? 29.321 118.377 -55.263 1.00 22.16 86 LEU D O 1
ATOM 6588 N N . ASP D 1 121 ? 31.160 117.123 -55.590 1.00 21.25 87 ASP D N 1
ATOM 6589 C CA . ASP D 1 121 ? 30.547 115.945 -54.989 1.00 21.00 87 ASP D CA 1
ATOM 6590 C C . ASP D 1 121 ? 31.131 115.638 -53.617 1.00 18.46 87 ASP D C 1
ATOM 6591 O O . ASP D 1 121 ? 30.437 115.095 -52.755 1.00 20.09 87 ASP D O 1
ATOM 6596 N N . PHE D 1 122 ? 32.399 115.981 -53.413 1.00 19.56 88 PHE D N 1
ATOM 6597 C CA . PHE D 1 122 ? 33.047 115.678 -52.135 1.00 18.08 88 PHE D CA 1
ATOM 6598 C C . PHE D 1 122 ? 34.217 116.601 -51.788 1.00 22.25 88 PHE D C 1
ATOM 6599 O O . PHE D 1 122 ? 34.805 117.242 -52.668 1.00 20.11 88 PHE D O 1
ATOM 6607 N N . VAL D 1 123 ? 34.545 116.662 -50.495 1.00 18.17 89 VAL D N 1
ATOM 6608 C CA . VAL D 1 123 ? 35.700 117.415 -50.018 1.00 18.40 89 VAL D CA 1
ATOM 6609 C C . VAL D 1 123 ? 36.465 116.574 -49.013 1.00 16.88 89 VAL D C 1
ATOM 6610 O O . VAL D 1 123 ? 35.857 115.954 -48.140 1.00 17.45 89 VAL D O 1
ATOM 6614 N N . VAL D 1 124 ? 37.788 116.546 -49.146 1.00 18.59 90 VAL D N 1
ATOM 6615 C CA . VAL D 1 124 ? 38.659 115.935 -48.153 1.00 17.42 90 VAL D CA 1
ATOM 6616 C C . VAL D 1 124 ? 39.415 117.053 -47.446 1.00 17.41 90 VAL D C 1
ATOM 6617 O O . VAL D 1 124 ? 40.175 117.789 -48.080 1.00 17.74 90 VAL D O 1
ATOM 6621 N N . HIS D 1 125 ? 39.189 117.186 -46.139 1.00 17.15 91 HIS D N 1
ATOM 6622 C CA . HIS D 1 125 ? 39.893 118.169 -45.326 1.00 17.85 91 HIS D CA 1
ATOM 6623 C C . HIS D 1 125 ? 40.911 117.449 -44.463 1.00 19.28 91 HIS D C 1
ATOM 6624 O O . HIS D 1 125 ? 40.548 116.790 -43.490 1.00 19.85 91 HIS D O 1
ATOM 6631 N N . SER D 1 126 ? 42.183 117.528 -44.849 1.00 18.87 92 SER D N 1
ATOM 6632 C CA . SER D 1 126 ? 43.245 116.884 -44.088 1.00 19.08 92 SER D CA 1
ATOM 6633 C C . SER D 1 126 ? 44.332 117.906 -43.823 1.00 25.16 92 SER D C 1
ATOM 6634 O O . SER D 1 126 ? 45.435 117.847 -44.381 1.00 24.64 92 SER D O 1
ATOM 6637 N N . ILE D 1 127 ? 43.996 118.837 -42.939 1.00 24.37 93 ILE D N 1
ATOM 6638 C CA . ILE D 1 127 ? 44.815 120.003 -42.654 1.00 28.86 93 ILE D CA 1
ATOM 6639 C C . ILE D 1 127 ? 45.015 120.061 -41.155 1.00 28.93 93 ILE D C 1
ATOM 6640 O O . ILE D 1 127 ? 44.048 120.198 -40.400 1.00 26.66 93 ILE D O 1
ATOM 6645 N N . ALA D 1 128 ? 46.262 119.929 -40.723 1.00 28.06 94 ALA D N 1
ATOM 6646 C CA . ALA D 1 128 ? 46.593 120.049 -39.307 1.00 29.96 94 ALA D CA 1
ATOM 6647 C C . ALA D 1 128 ? 47.879 120.851 -39.156 1.00 33.93 94 ALA D C 1
ATOM 6648 O O . ALA D 1 128 ? 48.837 120.656 -39.908 1.00 33.64 94 ALA D O 1
ATOM 6650 N N . PHE D 1 129 ? 47.895 121.764 -38.191 1.00 29.68 95 PHE D N 1
ATOM 6651 C CA . PHE D 1 129 ? 49.112 122.492 -37.881 1.00 31.71 95 PHE D CA 1
ATOM 6652 C C . PHE D 1 129 ? 49.127 122.943 -36.437 1.00 27.60 95 PHE D C 1
ATOM 6653 O O . PHE D 1 129 ? 48.102 123.361 -35.891 1.00 26.04 95 PHE D O 1
ATOM 6661 N N . SER D 1 130 ? 50.307 122.859 -35.837 1.00 27.10 96 SER D N 1
ATOM 6662 C CA . SER D 1 130 ? 50.588 123.503 -34.561 1.00 28.48 96 SER D CA 1
ATOM 6663 C C . SER D 1 130 ? 52.091 123.747 -34.476 1.00 29.95 96 SER D C 1
ATOM 6664 O O . SER D 1 130 ? 52.875 123.059 -35.140 1.00 29.73 96 SER D O 1
ATOM 6667 N N . ASP D 1 131 ? 52.491 124.732 -33.675 1.00 27.41 97 ASP D N 1
ATOM 6668 C CA . ASP D 1 131 ? 53.908 125.020 -33.464 1.00 26.58 97 ASP D CA 1
ATOM 6669 C C . ASP D 1 131 ? 54.611 123.803 -32.861 1.00 29.16 97 ASP D C 1
ATOM 6670 O O . ASP D 1 131 ? 54.330 123.407 -31.726 1.00 25.23 97 ASP D O 1
ATOM 6675 N N . LYS D 1 132 ? 55.530 123.210 -33.621 1.00 31.08 98 LYS D N 1
ATOM 6676 C CA . LYS D 1 132 ? 56.196 121.981 -33.179 1.00 31.74 98 LYS D CA 1
ATOM 6677 C C . LYS D 1 132 ? 56.990 122.154 -31.880 1.00 31.64 98 LYS D C 1
ATOM 6678 O O . LYS D 1 132 ? 57.143 121.201 -31.108 1.00 31.36 98 LYS D O 1
ATOM 6684 N N . ASN D 1 133 ? 57.471 123.370 -31.631 1.00 32.97 99 ASN D N 1
ATOM 6685 C CA . ASN D 1 133 ? 58.188 123.669 -30.391 1.00 31.86 99 ASN D CA 1
ATOM 6686 C C . ASN D 1 133 ? 57.299 123.561 -29.152 1.00 33.41 99 ASN D C 1
ATOM 6687 O O . ASN D 1 133 ? 57.802 123.477 -28.028 1.00 35.66 99 ASN D O 1
ATOM 6692 N N . GLU D 1 134 ? 55.982 123.568 -29.357 1.00 28.65 100 GLU D N 1
ATOM 6693 C CA . GLU D 1 134 ? 55.037 123.443 -28.247 1.00 27.66 100 GLU D CA 1
ATOM 6694 C C . GLU D 1 134 ? 54.392 122.059 -28.181 1.00 29.22 100 GLU D C 1
ATOM 6695 O O . GLU D 1 134 ? 53.596 121.777 -27.281 1.00 27.27 100 GLU D O 1
ATOM 6701 N N . LEU D 1 135 ? 54.736 121.198 -29.133 1.00 30.27 101 LEU D N 1
ATOM 6702 C CA . LEU D 1 135 ? 54.280 119.810 -29.093 1.00 28.35 101 LEU D CA 1
ATOM 6703 C C . LEU D 1 135 ? 55.313 118.962 -28.363 1.00 29.34 101 LEU D C 1
ATOM 6704 O O . LEU D 1 135 ? 55.774 117.933 -28.868 1.00 29.13 101 LEU D O 1
ATOM 6709 N N . ARG D 1 136 ? 55.679 119.431 -27.176 1.00 28.34 102 ARG D N 1
ATOM 6710 C CA . ARG D 1 136 ? 56.581 118.736 -26.272 1.00 29.96 102 ARG D CA 1
ATOM 6711 C C . ARG D 1 136 ? 56.445 119.430 -24.929 1.00 32.02 102 ARG D C 1
ATOM 6712 O O . ARG D 1 136 ? 56.041 120.594 -24.871 1.00 30.32 102 ARG D O 1
ATOM 6720 N N . GLY D 1 137 ? 56.764 118.726 -23.850 1.00 28.83 103 GLY D N 1
ATOM 6721 C CA . GLY D 1 137 ? 56.568 119.284 -22.523 1.00 28.55 103 GLY D CA 1
ATOM 6722 C C . GLY D 1 137 ? 55.090 119.336 -22.174 1.00 25.01 103 GLY D C 1
ATOM 6723 O O . GLY D 1 137 ? 54.256 118.829 -22.925 1.00 24.98 103 GLY D O 1
ATOM 6724 N N . PRO D 1 138 ? 54.759 119.945 -21.028 1.00 21.75 104 PRO D N 1
ATOM 6725 C CA . PRO D 1 138 ? 53.378 119.944 -20.525 1.00 20.85 104 PRO D CA 1
ATOM 6726 C C . PRO D 1 138 ? 52.391 120.727 -21.390 1.00 20.58 104 PRO D C 1
ATOM 6727 O O . PRO D 1 138 ? 52.766 121.716 -22.029 1.00 21.22 104 PRO D O 1
ATOM 6731 N N . TYR D 1 139 ? 51.133 120.299 -21.391 1.00 16.73 105 TYR D N 1
ATOM 6732 C CA . TYR D 1 139 ? 50.108 121.018 -22.134 1.00 18.84 105 TYR D CA 1
ATOM 6733 C C . TYR D 1 139 ? 49.972 122.452 -21.605 1.00 17.12 105 TYR D C 1
ATOM 6734 O O . TYR D 1 139 ? 49.719 123.386 -22.376 1.00 18.87 105 TYR D O 1
ATOM 6743 N N . TYR D 1 140 ? 50.150 122.629 -20.298 1.00 18.77 106 TYR D N 1
ATOM 6744 C CA . TYR D 1 140 ? 49.924 123.953 -19.699 1.00 17.98 106 TYR D CA 1
ATOM 6745 C C . TYR D 1 140 ? 50.854 125.044 -20.213 1.00 20.37 106 TYR D C 1
ATOM 6746 O O . TYR D 1 140 ? 50.581 126.224 -20.002 1.00 22.49 106 TYR D O 1
ATOM 6755 N N . ASN D 1 141 ? 51.948 124.669 -20.871 1.00 20.60 107 ASN D N 1
ATOM 6756 C CA . ASN D 1 141 ? 52.847 125.677 -21.433 1.00 21.35 107 ASN D CA 1
ATOM 6757 C C . ASN D 1 141 ? 52.471 126.135 -22.840 1.00 21.60 107 ASN D C 1
ATOM 6758 O O . ASN D 1 141 ? 53.198 126.916 -23.463 1.00 24.52 107 ASN D O 1
ATOM 6763 N N . THR D 1 142 ? 51.333 125.654 -23.333 1.00 19.48 108 THR D N 1
ATOM 6764 C CA . THR D 1 142 ? 50.820 126.078 -24.631 1.00 18.39 108 THR D CA 1
ATOM 6765 C C . THR D 1 142 ? 50.604 127.584 -24.654 1.00 18.63 108 THR D C 1
ATOM 6766 O O . THR D 1 142 ? 49.983 128.138 -23.748 1.00 18.58 108 THR D O 1
ATOM 6770 N N . SER D 1 143 ? 51.118 128.250 -25.681 1.00 18.17 109 SER D N 1
ATOM 6771 C CA . SER D 1 143 ? 50.961 129.701 -25.746 1.00 18.68 109 SER D CA 1
ATOM 6772 C C . SER D 1 143 ? 49.604 130.059 -26.322 1.00 18.48 109 SER D C 1
ATOM 6773 O O . SER D 1 143 ? 49.026 129.310 -27.100 1.00 18.52 109 SER D O 1
ATOM 6776 N N . ARG D 1 144 ? 49.092 131.209 -25.907 1.00 17.35 110 ARG D N 1
ATOM 6777 C CA . ARG D 1 144 ? 47.837 131.732 -26.419 1.00 18.18 110 ARG D CA 1
ATOM 6778 C C . ARG D 1 144 ? 47.848 131.823 -27.947 1.00 16.98 110 ARG D C 1
ATOM 6779 O O . ARG D 1 144 ? 46.884 131.421 -28.612 1.00 17.23 110 ARG D O 1
ATOM 6787 N N . ASP D 1 145 ? 48.929 132.360 -28.507 1.00 19.51 111 ASP D N 1
ATOM 6788 C CA . ASP D 1 145 ? 49.012 132.518 -29.955 1.00 19.38 111 ASP D CA 1
ATOM 6789 C C . ASP D 1 145 ? 49.012 131.153 -30.649 1.00 16.28 111 ASP D C 1
ATOM 6790 O O . ASP D 1 145 ? 48.377 130.982 -31.695 1.00 16.95 111 ASP D O 1
ATOM 6795 N N . ASN D 1 146 ? 49.712 130.182 -30.069 1.00 17.08 112 ASN D N 1
ATOM 6796 C CA . ASN D 1 146 ? 49.709 128.849 -30.667 1.00 18.45 112 ASN D CA 1
ATOM 6797 C C . ASN D 1 146 ? 48.352 128.169 -30.539 1.00 18.42 112 ASN D C 1
ATOM 6798 O O . ASN D 1 146 ? 47.901 127.511 -31.469 1.00 19.69 112 ASN D O 1
ATOM 6803 N N . PHE D 1 147 ? 47.695 128.337 -29.394 1.00 17.29 113 PHE D N 1
ATOM 6804 C CA . PHE D 1 147 ? 46.335 127.828 -29.226 1.00 16.64 113 PHE D CA 1
ATOM 6805 C C . PHE D 1 147 ? 45.412 128.396 -30.306 1.00 17.35 113 PHE D C 1
ATOM 6806 O O . PHE D 1 147 ? 44.653 127.652 -30.949 1.00 18.72 113 PHE D O 1
ATOM 6814 N N . ILE D 1 148 ? 45.486 129.710 -30.527 1.00 18.67 114 ILE D N 1
ATOM 6815 C CA . ILE D 1 148 ? 44.616 130.352 -31.518 1.00 20.42 114 ILE D CA 1
ATOM 6816 C C . ILE D 1 148 ? 44.902 129.905 -32.948 1.00 19.37 114 ILE D C 1
ATOM 6817 O O . ILE D 1 148 ? 43.970 129.562 -33.690 1.00 18.38 114 ILE D O 1
ATOM 6822 N N . GLN D 1 149 ? 46.177 129.919 -33.341 1.00 18.43 115 GLN D N 1
ATOM 6823 C CA . GLN D 1 149 ? 46.545 129.495 -34.694 1.00 18.81 115 GLN D CA 1
ATOM 6824 C C . GLN D 1 149 ? 46.179 128.027 -34.933 1.00 20.66 115 GLN D C 1
ATOM 6825 O O . GLN D 1 149 ? 45.641 127.678 -35.991 1.00 18.19 115 GLN D O 1
ATOM 6831 N N . THR D 1 150 ? 46.452 127.183 -33.942 1.00 18.54 116 THR D N 1
ATOM 6832 C CA . THR D 1 150 ? 46.125 125.758 -34.039 1.00 17.13 116 THR D CA 1
ATOM 6833 C C . THR D 1 150 ? 44.620 125.572 -34.181 1.00 19.42 116 THR D C 1
ATOM 6834 O O . THR D 1 150 ? 44.160 124.779 -34.998 1.00 18.78 116 THR D O 1
ATOM 6838 N N . MET D 1 151 ? 43.844 126.311 -33.397 1.00 14.86 117 MET D N 1
ATOM 6839 C CA . MET D 1 151 ? 42.392 126.268 -33.522 1.00 16.87 117 MET D CA 1
ATOM 6840 C C . MET D 1 151 ? 41.907 126.695 -34.899 1.00 17.81 117 MET D C 1
ATOM 6841 O O . MET D 1 151 ? 41.070 126.025 -35.506 1.00 18.01 117 MET D O 1
ATOM 6846 N N . LEU D 1 152 ? 42.415 127.823 -35.391 1.00 15.93 118 LEU D N 1
ATOM 6847 C CA . LEU D 1 152 ? 41.989 128.320 -36.697 1.00 17.37 118 LEU D CA 1
ATOM 6848 C C . LEU D 1 152 ? 42.346 127.386 -37.861 1.00 17.15 118 LEU D C 1
ATOM 6849 O O . LEU D 1 152 ? 41.522 127.169 -38.757 1.00 16.96 118 LEU D O 1
ATOM 6854 N N . VAL D 1 153 ? 43.558 126.841 -37.846 1.00 17.07 119 VAL D N 1
ATOM 6855 C CA . VAL D 1 153 ? 44.014 125.986 -38.949 1.00 16.86 119 VAL D CA 1
ATOM 6856 C C . VAL D 1 153 ? 43.438 124.573 -38.846 1.00 19.74 119 VAL D C 1
ATOM 6857 O O . VAL D 1 153 ? 42.956 124.018 -39.832 1.00 22.20 119 VAL D O 1
ATOM 6861 N N . SER D 1 154 ? 43.478 124.006 -37.647 1.00 18.95 120 SER D N 1
ATOM 6862 C CA . SER D 1 154 ? 43.169 122.584 -37.463 1.00 19.61 120 SER D CA 1
ATOM 6863 C C . SER D 1 154 ? 41.701 122.307 -37.189 1.00 21.69 120 SER D C 1
ATOM 6864 O O . SER D 1 154 ? 41.245 121.176 -37.377 1.00 20.20 120 SER D O 1
ATOM 6867 N N . CYS D 1 155 ? 40.968 123.313 -36.715 1.00 15.19 121 CYS D N 1
ATOM 6868 C CA . CYS D 1 155 ? 39.540 123.149 -36.473 1.00 15.60 121 CYS D CA 1
ATOM 6869 C C . CYS D 1 155 ? 38.698 124.054 -37.365 1.00 17.07 121 CYS D C 1
ATOM 6870 O O . CYS D 1 155 ? 37.951 123.578 -38.211 1.00 16.67 121 CYS D O 1
ATOM 6873 N N . PHE D 1 156 ? 38.818 125.369 -37.193 1.00 15.53 122 PHE D N 1
ATOM 6874 C CA . PHE D 1 156 ? 37.859 126.251 -37.846 1.00 14.74 122 PHE D CA 1
ATOM 6875 C C . PHE D 1 156 ? 37.939 126.255 -39.379 1.00 14.36 122 PHE D C 1
ATOM 6876 O O . PHE D 1 156 ? 36.929 126.517 -40.051 1.00 15.76 122 PHE D O 1
ATOM 6884 N N . SER D 1 157 ? 39.112 125.948 -39.926 1.00 14.72 123 SER D N 1
ATOM 6885 C CA . SER D 1 157 ? 39.240 125.852 -41.381 1.00 16.44 123 SER D CA 1
ATOM 6886 C C . SER D 1 157 ? 38.241 124.842 -41.960 1.00 16.52 123 SER D C 1
ATOM 6887 O O . SER D 1 157 ? 37.813 124.999 -43.097 1.00 16.19 123 SER D O 1
ATOM 6890 N N . PHE D 1 158 ? 37.853 123.827 -41.184 1.00 16.20 124 PHE D N 1
ATOM 6891 C CA . PHE D 1 158 ? 36.879 122.853 -41.686 1.00 14.31 124 PHE D CA 1
ATOM 6892 C C . PHE D 1 158 ? 35.509 123.481 -41.836 1.00 15.09 124 PHE D C 1
ATOM 6893 O O . PHE D 1 158 ? 34.819 123.255 -42.819 1.00 15.06 124 PHE D O 1
ATOM 6901 N N . THR D 1 159 ? 35.104 124.290 -40.863 1.00 15.46 125 THR D N 1
ATOM 6902 C CA . THR D 1 159 ? 33.832 124.986 -40.967 1.00 13.81 125 THR D CA 1
ATOM 6903 C C . THR D 1 159 ? 33.859 125.934 -42.157 1.00 13.31 125 THR D C 1
ATOM 6904 O O . THR D 1 159 ? 32.887 125.992 -42.939 1.00 17.14 125 THR D O 1
ATOM 6908 N N . GLU D 1 160 ? 34.970 126.664 -42.289 1.00 14.57 126 GLU D N 1
ATOM 6909 C CA . GLU D 1 160 ? 35.134 127.607 -43.401 1.00 14.33 126 GLU D CA 1
ATOM 6910 C C . GLU D 1 160 ? 35.007 126.908 -44.750 1.00 15.77 126 GLU D C 1
ATOM 6911 O O . GLU D 1 160 ? 34.363 127.424 -45.667 1.00 16.90 126 GLU D O 1
ATOM 6917 N N . ILE D 1 161 ? 35.637 125.743 -44.873 1.00 15.21 127 ILE D N 1
ATOM 6918 C CA . ILE D 1 161 ? 35.630 125.017 -46.149 1.00 15.04 127 ILE D CA 1
ATOM 6919 C C . ILE D 1 161 ? 34.275 124.357 -46.406 1.00 18.41 127 ILE D C 1
ATOM 6920 O O . ILE D 1 161 ? 33.737 124.431 -47.510 1.00 18.86 127 ILE D O 1
ATOM 6925 N N . VAL D 1 162 ? 33.712 123.723 -45.382 1.00 14.77 128 VAL D N 1
ATOM 6926 C CA . VAL D 1 162 ? 32.408 123.084 -45.518 1.00 14.51 128 VAL D CA 1
ATOM 6927 C C . VAL D 1 162 ? 31.335 124.057 -45.981 1.00 17.39 128 VAL D C 1
ATOM 6928 O O . VAL D 1 162 ? 30.578 123.755 -46.903 1.00 17.56 128 VAL D O 1
ATOM 6932 N N . ARG D 1 163 ? 31.266 125.241 -45.374 1.00 15.81 129 ARG D N 1
ATOM 6933 C CA . ARG D 1 163 ? 30.157 126.120 -45.729 1.00 15.42 129 ARG D CA 1
ATOM 6934 C C . ARG D 1 163 ? 30.291 126.707 -47.142 1.00 15.20 129 ARG D C 1
ATOM 6935 O O . ARG D 1 163 ? 29.291 127.054 -47.766 1.00 19.20 129 ARG D O 1
ATOM 6943 N N . ARG D 1 164 ? 31.517 126.798 -47.641 1.00 15.29 130 ARG D N 1
ATOM 6944 C CA . ARG D 1 164 ? 31.744 127.219 -49.026 1.00 15.34 130 ARG D CA 1
ATOM 6945 C C . ARG D 1 164 ? 31.436 126.077 -49.999 1.00 20.69 130 ARG D C 1
ATOM 6946 O O . ARG D 1 164 ? 30.754 126.270 -51.012 1.00 20.08 130 ARG D O 1
ATOM 6954 N N . ALA D 1 165 ? 31.930 124.887 -49.683 1.00 19.10 131 ALA D N 1
ATOM 6955 C CA . ALA D 1 165 ? 31.714 123.723 -50.550 1.00 19.80 131 ALA D CA 1
ATOM 6956 C C . ALA D 1 165 ? 30.242 123.325 -50.642 1.00 19.70 131 ALA D C 1
ATOM 6957 O O . ALA D 1 165 ? 29.778 122.851 -51.686 1.00 18.89 131 ALA D O 1
ATOM 6959 N N . ALA D 1 166 ? 29.500 123.512 -49.557 1.00 18.76 132 ALA D N 1
ATOM 6960 C CA . ALA D 1 166 ? 28.096 123.124 -49.519 1.00 17.40 132 ALA D CA 1
ATOM 6961 C C . ALA D 1 166 ? 27.266 123.882 -50.550 1.00 20.18 132 ALA D C 1
ATOM 6962 O O . ALA D 1 166 ? 26.231 123.387 -51.020 1.00 21.06 132 ALA D O 1
ATOM 6964 N N . GLN D 1 167 ? 27.709 125.090 -50.891 1.00 21.15 133 GLN D N 1
ATOM 6965 C CA . GLN D 1 167 ? 27.004 125.895 -51.884 1.00 21.80 133 GLN D CA 1
ATOM 6966 C C . GLN D 1 167 ? 27.139 125.308 -53.283 1.00 22.77 133 GLN D C 1
ATOM 6967 O O . GLN D 1 167 ? 26.423 125.717 -54.206 1.00 24.24 133 GLN D O 1
ATOM 6973 N N . LEU D 1 168 ? 28.058 124.354 -53.431 1.00 20.99 134 LEU D N 1
ATOM 6974 C CA . LEU D 1 168 ? 28.326 123.707 -54.716 1.00 22.17 134 LEU D CA 1
ATOM 6975 C C . LEU D 1 168 ? 27.761 122.292 -54.762 1.00 26.82 134 LEU D C 1
ATOM 6976 O O . LEU D 1 168 ? 28.092 121.518 -55.667 1.00 25.63 134 LEU D O 1
ATOM 6981 N N . MET D 1 169 ? 26.910 121.956 -53.794 1.00 22.64 135 MET D N 1
ATOM 6982 C CA . MET D 1 169 ? 26.305 120.623 -53.740 1.00 22.19 135 MET D CA 1
ATOM 6983 C C . MET D 1 169 ? 24.775 120.669 -53.771 1.00 25.14 135 MET D C 1
ATOM 6984 O O . MET D 1 169 ? 24.123 120.287 -52.797 1.00 25.49 135 MET D O 1
ATOM 6989 N N . PRO D 1 170 ? 24.191 121.120 -54.900 1.00 25.50 136 PRO D N 1
ATOM 6990 C CA . PRO D 1 170 ? 22.733 121.273 -54.998 1.00 29.44 136 PRO D CA 1
ATOM 6991 C C . PRO D 1 170 ? 21.965 119.951 -54.909 1.00 32.53 136 PRO D C 1
ATOM 6992 O O . PRO D 1 170 ? 20.769 119.954 -54.608 1.00 31.82 136 PRO D O 1
ATOM 6996 N N . HIS D 1 171 ? 22.637 118.837 -55.168 1.00 30.22 137 HIS D N 1
ATOM 6997 C CA . HIS D 1 171 ? 21.980 117.544 -55.056 1.00 31.34 137 HIS D CA 1
ATOM 6998 C C . HIS D 1 171 ? 22.631 116.676 -53.986 1.00 32.15 137 HIS D C 1
ATOM 6999 O O . HIS D 1 171 ? 22.549 115.448 -54.029 1.00 29.10 137 HIS D O 1
ATOM 7006 N N . GLY D 1 172 ? 23.274 117.330 -53.023 1.00 25.64 138 GLY D N 1
ATOM 7007 C CA . GLY D 1 172 ? 23.926 116.624 -51.934 1.00 24.87 138 GLY D CA 1
ATOM 7008 C C . GLY D 1 172 ? 25.369 116.267 -52.219 1.00 20.43 138 GLY D C 1
ATOM 7009 O O . GLY D 1 172 ? 25.912 116.545 -53.296 1.00 21.27 138 GLY D O 1
ATOM 7010 N N . GLY D 1 173 ? 26.006 115.636 -51.242 1.00 17.30 139 GLY D N 1
ATOM 7011 C CA . GLY D 1 173 ? 27.409 115.318 -51.353 1.00 15.32 139 GLY D CA 1
ATOM 7012 C C . GLY D 1 173 ? 27.907 114.816 -50.016 1.00 15.35 139 GLY D C 1
ATOM 7013 O O . GLY D 1 173 ? 27.112 114.515 -49.120 1.00 18.51 139 GLY D O 1
ATOM 7014 N N . ALA D 1 174 ? 29.221 114.733 -49.878 1.00 18.13 140 ALA D N 1
ATOM 7015 C CA . ALA D 1 174 ? 29.805 114.181 -48.666 1.00 17.41 140 ALA D CA 1
ATOM 7016 C C . ALA D 1 174 ? 31.144 114.818 -48.434 1.00 17.60 140 ALA D C 1
ATOM 7017 O O . ALA D 1 174 ? 31.870 115.119 -49.381 1.00 18.20 140 ALA D O 1
ATOM 7019 N N . MET D 1 175 ? 31.482 115.035 -47.168 1.00 16.64 141 MET D N 1
ATOM 7020 C CA . MET D 1 175 ? 32.777 115.584 -46.827 1.00 14.46 141 MET D CA 1
ATOM 7021 C C . MET D 1 175 ? 33.333 114.857 -45.616 1.00 13.34 141 MET D C 1
ATOM 7022 O O . MET D 1 175 ? 32.574 114.340 -44.775 1.00 15.92 141 MET D O 1
ATOM 7027 N N . ILE D 1 176 ? 34.656 114.800 -45.542 1.00 14.72 142 ILE D N 1
ATOM 7028 C CA . ILE D 1 176 ? 35.313 114.266 -44.359 1.00 13.87 142 ILE D CA 1
ATOM 7029 C C . ILE D 1 176 ? 36.415 115.175 -43.859 1.00 16.55 142 ILE D C 1
ATOM 7030 O O . ILE D 1 176 ? 37.030 115.927 -44.633 1.00 17.62 142 ILE D O 1
ATOM 7035 N N . THR D 1 177 ? 36.665 115.100 -42.556 1.00 13.65 143 THR D N 1
ATOM 7036 C CA . THR D 1 177 ? 37.879 115.683 -42.007 1.00 14.55 143 THR D CA 1
ATOM 7037 C C . THR D 1 177 ? 38.650 114.595 -41.289 1.00 16.65 143 THR D C 1
ATOM 7038 O O . THR D 1 177 ? 38.130 113.496 -41.058 1.00 17.61 143 THR D O 1
ATOM 7042 N N . LEU D 1 178 ? 39.893 114.900 -40.946 1.00 16.57 144 LEU D N 1
ATOM 7043 C CA . LEU D 1 178 ? 40.735 113.957 -40.238 1.00 16.47 144 LEU D CA 1
ATOM 7044 C C . LEU D 1 178 ? 40.994 114.379 -38.809 1.00 18.21 144 LEU D C 1
ATOM 7045 O O . LEU D 1 178 ? 41.259 115.553 -38.530 1.00 18.53 144 LEU D O 1
ATOM 7050 N N . THR D 1 179 ? 40.918 113.406 -37.910 1.00 14.76 145 THR D N 1
ATOM 7051 C CA . THR D 1 179 ? 41.156 113.641 -36.499 1.00 14.04 145 THR D CA 1
ATOM 7052 C C . THR D 1 179 ? 41.995 112.504 -35.909 1.00 16.16 145 THR D C 1
ATOM 7053 O O . THR D 1 179 ? 42.472 111.611 -36.638 1.00 16.02 145 THR D O 1
ATOM 7057 N N . TYR D 1 180 ? 42.202 112.558 -34.598 1.00 15.14 146 TYR D N 1
ATOM 7058 C CA . TYR D 1 180 ? 43.067 111.613 -33.903 1.00 14.60 146 TYR D CA 1
ATOM 7059 C C . TYR D 1 180 ? 42.526 111.463 -32.493 1.00 16.91 146 TYR D C 1
ATOM 7060 O O . TYR D 1 180 ? 41.985 112.428 -31.933 1.00 17.18 146 TYR D O 1
ATOM 7069 N N . GLY D 1 181 ? 42.662 110.260 -31.934 1.00 15.55 147 GLY D N 1
ATOM 7070 C CA . GLY D 1 181 ? 42.130 109.918 -30.629 1.00 18.89 147 GLY D CA 1
ATOM 7071 C C . GLY D 1 181 ? 42.717 110.709 -29.480 1.00 16.35 147 GLY D C 1
ATOM 7072 O O . GLY D 1 181 ? 42.189 110.670 -28.369 1.00 16.17 147 GLY D O 1
ATOM 7073 N N . GLY D 1 182 ? 43.807 111.415 -29.742 1.00 14.13 148 GLY D N 1
ATOM 7074 C CA . GLY D 1 182 ? 44.398 112.308 -28.758 1.00 16.20 148 GLY D CA 1
ATOM 7075 C C . GLY D 1 182 ? 43.492 113.473 -28.396 1.00 16.58 148 GLY D C 1
ATOM 7076 O O . GLY D 1 182 ? 43.758 114.196 -27.430 1.00 16.74 148 GLY D O 1
ATOM 7077 N N . SER D 1 183 ? 42.425 113.671 -29.167 1.00 17.71 149 SER D N 1
ATOM 7078 C CA . SER D 1 183 ? 41.427 114.683 -28.832 1.00 16.55 149 SER D CA 1
ATOM 7079 C C . SER D 1 183 ? 40.709 114.346 -27.529 1.00 20.41 149 SER D C 1
ATOM 7080 O O . SER D 1 183 ? 40.363 115.236 -26.744 1.00 21.47 149 SER D O 1
ATOM 7083 N N . MET D 1 184 ? 40.486 113.052 -27.322 1.00 17.30 150 MET D N 1
ATOM 7084 C CA . MET D 1 184 ? 39.570 112.531 -26.308 1.00 27.15 150 MET D CA 1
ATOM 7085 C C . MET D 1 184 ? 40.298 111.855 -25.134 1.00 19.87 150 MET D C 1
ATOM 7086 O O . MET D 1 184 ? 39.758 111.745 -24.027 1.00 20.41 150 MET D O 1
ATOM 7091 N N . ARG D 1 185 ? 41.515 111.384 -25.394 1.00 17.88 151 ARG D N 1
ATOM 7092 C CA . ARG D 1 185 ? 42.327 110.696 -24.397 1.00 19.19 151 ARG D CA 1
ATOM 7093 C C . ARG D 1 185 ? 43.728 111.273 -24.475 1.00 16.72 151 ARG D C 1
ATOM 7094 O O . ARG D 1 185 ? 44.182 111.655 -25.547 1.00 17.51 151 ARG D O 1
ATOM 7102 N N . VAL D 1 186 ? 44.421 111.331 -23.345 1.00 16.33 152 VAL D N 1
ATOM 7103 C CA . VAL D 1 186 ? 45.654 112.103 -23.279 1.00 14.49 152 VAL D CA 1
ATOM 7104 C C . VAL D 1 186 ? 46.869 111.400 -23.894 1.00 17.75 152 VAL D C 1
ATOM 7105 O O . VAL D 1 186 ? 47.323 110.360 -23.404 1.00 18.94 152 VAL D O 1
ATOM 7109 N N . VAL D 1 187 ? 47.380 111.995 -24.967 1.00 16.74 153 VAL D N 1
ATOM 7110 C CA . VAL D 1 187 ? 48.612 111.558 -25.621 1.00 17.62 153 VAL D CA 1
ATOM 7111 C C . VAL D 1 187 ? 49.703 112.563 -25.261 1.00 19.03 153 VAL D C 1
ATOM 7112 O O . VAL D 1 187 ? 49.540 113.762 -25.489 1.00 18.97 153 VAL D O 1
ATOM 7116 N N . PRO D 1 188 ? 50.821 112.084 -24.692 1.00 22.98 154 PRO D N 1
ATOM 7117 C CA . PRO D 1 188 ? 51.898 112.996 -24.281 1.00 22.59 154 PRO D CA 1
ATOM 7118 C C . PRO D 1 188 ? 52.372 113.848 -25.447 1.00 22.85 154 PRO D C 1
ATOM 7119 O O . PRO D 1 188 ? 52.477 113.336 -26.570 1.00 23.92 154 PRO D O 1
ATOM 7123 N N . ASN D 1 189 ? 52.614 115.131 -25.180 1.00 22.28 155 ASN D N 1
ATOM 7124 C CA . ASN D 1 189 ? 53.098 116.089 -26.185 1.00 24.29 155 ASN D CA 1
ATOM 7125 C C . ASN D 1 189 ? 52.075 116.548 -27.232 1.00 22.81 155 ASN D C 1
ATOM 7126 O O . ASN D 1 189 ? 52.360 117.464 -28.002 1.00 23.27 155 ASN D O 1
ATOM 7131 N N . TYR D 1 190 ? 50.897 115.927 -27.284 1.00 20.88 156 TYR D N 1
ATOM 7132 C CA . TYR D 1 190 ? 49.938 116.296 -28.329 1.00 17.70 156 TYR D CA 1
ATOM 7133 C C . TYR D 1 190 ? 49.422 117.712 -28.089 1.00 18.53 156 TYR D C 1
ATOM 7134 O O . TYR D 1 190 ? 49.110 118.439 -29.038 1.00 20.57 156 TYR D O 1
ATOM 7143 N N . ASN D 1 191 ? 49.338 118.081 -26.809 1.00 19.09 157 ASN D N 1
ATOM 7144 C CA . ASN D 1 191 ? 49.103 119.458 -26.373 1.00 20.26 157 ASN D CA 1
ATOM 7145 C C . ASN D 1 191 ? 48.045 120.269 -27.139 1.00 17.65 157 ASN D C 1
ATOM 7146 O O . ASN D 1 191 ? 46.887 119.885 -27.148 1.00 18.91 157 ASN D O 1
ATOM 7151 N N . ALA D 1 192 ? 48.422 121.382 -27.761 1.00 18.78 158 ALA D N 1
ATOM 7152 C CA . ALA D 1 192 ? 47.427 122.249 -28.405 1.00 19.38 158 ALA D CA 1
ATOM 7153 C C . ALA D 1 192 ? 46.583 121.545 -29.468 1.00 18.27 158 ALA D C 1
ATOM 7154 O O . ALA D 1 192 ? 45.476 121.978 -29.773 1.00 17.78 158 ALA D O 1
ATOM 7156 N N . MET D 1 193 ? 47.110 120.475 -30.051 1.00 18.16 159 MET D N 1
ATOM 7157 C CA . MET D 1 193 ? 46.345 119.757 -31.070 1.00 17.66 159 MET D CA 1
ATOM 7158 C C . MET D 1 193 ? 45.130 119.046 -30.474 1.00 16.51 159 MET D C 1
ATOM 7159 O O . MET D 1 193 ? 44.144 118.805 -31.169 1.00 14.63 159 MET D O 1
ATOM 7164 N N . ALA D 1 194 ? 45.192 118.723 -29.189 1.00 14.99 160 ALA D N 1
ATOM 7165 C CA . ALA D 1 194 ? 44.103 117.972 -28.562 1.00 16.90 160 ALA D CA 1
ATOM 7166 C C . ALA D 1 194 ? 42.794 118.769 -28.465 1.00 17.16 160 ALA D C 1
ATOM 7167 O O . ALA D 1 194 ? 41.753 118.300 -28.931 1.00 15.86 160 ALA D O 1
ATOM 7169 N N . PRO D 1 195 ? 42.827 119.979 -27.865 1.00 15.94 161 PRO D N 1
ATOM 7170 C CA . PRO D 1 195 ? 41.547 120.691 -27.894 1.00 15.37 161 PRO D CA 1
ATOM 7171 C C . PRO D 1 195 ? 41.115 121.088 -29.302 1.00 13.71 161 PRO D C 1
ATOM 7172 O O . PRO D 1 195 ? 39.914 121.188 -29.550 1.00 12.64 161 PRO D O 1
ATOM 7176 N N . ALA D 1 196 ? 42.058 121.333 -30.208 1.00 14.34 162 ALA D N 1
ATOM 7177 C CA . ALA D 1 196 ? 41.675 121.672 -31.586 1.00 14.39 162 ALA D CA 1
ATOM 7178 C C . ALA D 1 196 ? 40.970 120.487 -32.247 1.00 14.18 162 ALA D C 1
ATOM 7179 O O . ALA D 1 196 ? 39.927 120.658 -32.891 1.00 14.61 162 ALA D O 1
ATOM 7181 N N . LYS D 1 197 ? 41.517 119.286 -32.076 1.00 14.89 163 LYS D N 1
ATOM 7182 C CA . LYS D 1 197 ? 40.847 118.102 -32.633 1.00 12.62 163 LYS D CA 1
ATOM 7183 C C . LYS D 1 197 ? 39.512 117.817 -31.950 1.00 15.99 163 LYS D C 1
ATOM 7184 O O . LYS D 1 197 ? 38.562 117.419 -32.608 1.00 13.46 163 LYS D O 1
ATOM 7190 N N . SER D 1 198 ? 39.423 118.018 -30.634 1.00 14.48 164 SER D N 1
ATOM 7191 C CA . SER D 1 198 ? 38.134 117.852 -29.967 1.00 13.61 164 SER D CA 1
ATOM 7192 C C . SER D 1 198 ? 37.094 118.839 -30.517 1.00 12.72 164 SER D C 1
ATOM 7193 O O . SER D 1 198 ? 35.958 118.466 -30.775 1.00 13.61 164 SER D O 1
ATOM 7196 N N . ALA D 1 199 ? 37.483 120.101 -30.692 1.00 13.11 165 ALA D N 1
ATOM 7197 C CA . ALA D 1 199 ? 36.584 121.086 -31.289 1.00 12.76 165 ALA D CA 1
ATOM 7198 C C . ALA D 1 199 ? 36.194 120.688 -32.713 1.00 14.34 165 ALA D C 1
ATOM 7199 O O . ALA D 1 199 ? 35.038 120.873 -33.121 1.00 11.93 165 ALA D O 1
ATOM 7201 N N . LEU D 1 200 ? 37.150 120.135 -33.458 1.00 15.01 166 LEU D N 1
ATOM 7202 C CA . LEU D 1 200 ? 36.897 119.688 -34.836 1.00 14.92 166 LEU D CA 1
ATOM 7203 C C . LEU D 1 200 ? 35.853 118.582 -34.860 1.00 13.74 166 LEU D C 1
ATOM 7204 O O . LEU D 1 200 ? 34.966 118.573 -35.718 1.00 14.20 166 LEU D O 1
ATOM 7209 N N . GLU D 1 201 ? 35.962 117.639 -33.931 1.00 12.97 167 GLU D N 1
ATOM 7210 C CA . GLU D 1 201 ? 34.980 116.564 -33.861 1.00 13.46 167 GLU D CA 1
ATOM 7211 C C . GLU D 1 201 ? 33.596 117.092 -33.506 1.00 14.70 167 GLU D C 1
ATOM 7212 O O . GLU D 1 201 ? 32.580 116.644 -34.047 1.00 12.12 167 GLU D O 1
ATOM 7218 N N . SER D 1 202 ? 33.553 118.066 -32.603 1.00 13.15 168 SER D N 1
ATOM 7219 C CA . SER D 1 202 ? 32.278 118.648 -32.205 1.00 13.55 168 SER D CA 1
ATOM 7220 C C . SER D 1 202 ? 31.643 119.349 -33.395 1.00 14.22 168 SER D C 1
ATOM 7221 O O . SER D 1 202 ? 30.450 119.166 -33.677 1.00 12.64 168 SER D O 1
ATOM 7224 N N . SER D 1 203 ? 32.444 120.153 -34.093 1.00 15.82 169 SER D N 1
ATOM 7225 C CA . SER D 1 203 ? 31.934 120.904 -35.238 1.00 16.89 169 SER D CA 1
ATOM 7226 C C . SER D 1 203 ? 31.478 119.952 -36.342 1.00 15.04 169 SER D C 1
ATOM 7227 O O . SER D 1 203 ? 30.492 120.228 -37.028 1.00 14.91 169 SER D O 1
ATOM 7230 N N . THR D 1 204 ? 32.171 118.828 -36.494 1.00 14.86 170 THR D N 1
ATOM 7231 C CA . THR D 1 204 ? 31.739 117.796 -37.448 1.00 16.40 170 THR D CA 1
ATOM 7232 C C . THR D 1 204 ? 30.281 117.386 -37.214 1.00 16.20 170 THR D C 1
ATOM 7233 O O . THR D 1 204 ? 29.493 117.306 -38.164 1.00 14.98 170 THR D O 1
ATOM 7237 N N . LYS D 1 205 ? 29.908 117.147 -35.958 1.00 14.29 171 LYS D N 1
ATOM 7238 C CA . LYS D 1 205 ? 28.536 116.751 -35.653 1.00 14.66 171 LYS D CA 1
ATOM 7239 C C . LYS D 1 205 ? 27.548 117.888 -35.869 1.00 14.03 171 LYS D C 1
ATOM 7240 O O . LYS D 1 205 ? 26.453 117.684 -36.402 1.00 15.58 171 LYS D O 1
ATOM 7246 N N . TYR D 1 206 ? 27.924 119.095 -35.453 1.00 13.83 172 TYR D N 1
ATOM 7247 C CA . TYR D 1 206 ? 27.051 120.241 -35.684 1.00 12.06 172 TYR D CA 1
ATOM 7248 C C . TYR D 1 206 ? 26.836 120.528 -37.162 1.00 12.07 172 TYR D C 1
ATOM 7249 O O . TYR D 1 206 ? 25.714 120.806 -37.580 1.00 14.75 172 TYR D O 1
ATOM 7258 N N . LEU D 1 207 ? 27.891 120.400 -37.957 1.00 13.16 173 LEU D N 1
ATOM 7259 C CA . LEU D 1 207 ? 27.765 120.635 -39.402 1.00 15.26 173 LEU D CA 1
ATOM 7260 C C . LEU D 1 207 ? 26.950 119.529 -40.052 1.00 16.17 173 LEU D C 1
ATOM 7261 O O . LEU D 1 207 ? 26.193 119.778 -40.981 1.00 15.65 173 LEU D O 1
ATOM 7266 N N . ALA D 1 208 ? 27.107 118.301 -39.563 1.00 15.08 174 ALA D N 1
ATOM 7267 C CA . ALA D 1 208 ? 26.282 117.201 -40.056 1.00 15.40 174 ALA D CA 1
ATOM 7268 C C . ALA D 1 208 ? 24.803 117.498 -39.826 1.00 16.65 174 ALA D C 1
ATOM 7269 O O . ALA D 1 208 ? 23.951 117.171 -40.660 1.00 16.96 174 ALA D O 1
ATOM 7271 N N . CYS D 1 209 ? 24.472 118.104 -38.691 1.00 14.73 175 CYS D N 1
ATOM 7272 C CA . CYS D 1 209 ? 23.086 118.447 -38.442 1.00 13.41 175 CYS D CA 1
ATOM 7273 C C . CYS D 1 209 ? 22.665 119.649 -39.283 1.00 15.54 175 CYS D C 1
ATOM 7274 O O . CYS D 1 209 ? 21.529 119.699 -39.746 1.00 18.11 175 CYS D O 1
ATOM 7277 N N . ASP D 1 210 ? 23.571 120.597 -39.499 1.00 15.89 176 ASP D N 1
ATOM 7278 C CA . ASP D 1 210 ? 23.230 121.772 -40.314 1.00 15.52 176 ASP D CA 1
ATOM 7279 C C . ASP D 1 210 ? 22.850 121.372 -41.735 1.00 17.17 176 ASP D C 1
ATOM 7280 O O . ASP D 1 210 ? 21.924 121.936 -42.330 1.00 19.09 176 ASP D O 1
ATOM 7285 N N . TYR D 1 211 ? 23.578 120.406 -42.284 1.00 17.24 177 TYR D N 1
ATOM 7286 C CA . TYR D 1 211 ? 23.513 120.150 -43.725 1.00 16.74 177 TYR D CA 1
ATOM 7287 C C . TYR D 1 211 ? 22.823 118.840 -44.097 1.00 19.32 177 TYR D C 1
ATOM 7288 O O . TYR D 1 211 ? 22.686 118.526 -45.286 1.00 18.61 177 TYR D O 1
ATOM 7297 N N . GLY D 1 212 ? 22.397 118.083 -43.090 1.00 18.65 178 GLY D N 1
ATOM 7298 C CA . GLY D 1 212 ? 21.749 116.804 -43.334 1.00 19.43 178 GLY D CA 1
ATOM 7299 C C . GLY D 1 212 ? 20.476 116.924 -44.154 1.00 20.78 178 GLY D C 1
ATOM 7300 O O . GLY D 1 212 ? 20.165 116.039 -44.955 1.00 20.66 178 GLY D O 1
ATOM 7301 N N . GLY D 1 213 ? 19.748 118.024 -43.966 1.00 19.40 179 GLY D N 1
ATOM 7302 C CA . GLY D 1 213 ? 18.520 118.266 -44.706 1.00 23.14 179 GLY D CA 1
ATOM 7303 C C . GLY D 1 213 ? 18.750 118.467 -46.192 1.00 25.25 179 GLY D C 1
ATOM 7304 O O . GLY D 1 213 ? 17.812 118.359 -46.994 1.00 27.36 179 GLY D O 1
ATOM 7305 N N . MET D 1 214 ? 19.991 118.770 -46.563 1.00 20.21 180 MET D N 1
ATOM 7306 C CA . MET D 1 214 ? 20.360 118.948 -47.965 1.00 22.98 180 MET D CA 1
ATOM 7307 C C . MET D 1 214 ? 21.028 117.706 -48.540 1.00 21.92 180 MET D C 1
ATOM 7308 O O . MET D 1 214 ? 21.600 117.762 -49.634 1.00 24.08 180 MET D O 1
ATOM 7313 N N . ASN D 1 215 ? 20.960 116.598 -47.798 1.00 21.09 181 ASN D N 1
ATOM 7314 C CA . ASN D 1 215 ? 21.650 115.359 -48.155 1.00 23.30 181 ASN D CA 1
ATOM 7315 C C . ASN D 1 215 ? 23.150 115.545 -48.347 1.00 22.09 181 ASN D C 1
ATOM 7316 O O . ASN D 1 215 ? 23.763 114.965 -49.249 1.00 20.31 181 ASN D O 1
ATOM 7321 N N . ILE D 1 216 ? 23.741 116.381 -47.498 1.00 18.42 182 ILE D N 1
ATOM 7322 C CA . ILE D 1 216 ? 25.181 116.502 -47.440 1.00 14.76 182 ILE D CA 1
ATOM 7323 C C . ILE D 1 216 ? 25.614 115.820 -46.152 1.00 17.58 182 ILE D C 1
ATOM 7324 O O . ILE D 1 216 ? 25.191 116.219 -45.066 1.00 18.25 182 ILE D O 1
ATOM 7329 N N . ARG D 1 217 ? 26.429 114.777 -46.274 1.00 16.76 183 ARG D N 1
ATOM 7330 C CA . ARG D 1 217 ? 26.899 114.056 -45.091 1.00 16.02 183 ARG D CA 1
ATOM 7331 C C . ARG D 1 217 ? 28.271 114.570 -44.689 1.00 18.43 183 ARG D C 1
ATOM 7332 O O . ARG D 1 217 ? 29.083 114.921 -45.540 1.00 17.33 183 ARG D O 1
ATOM 7340 N N . ILE D 1 218 ? 28.518 114.643 -43.384 1.00 15.65 184 ILE D N 1
ATOM 7341 C CA . ILE D 1 218 ? 29.777 115.170 -42.873 1.00 14.67 184 ILE D CA 1
ATOM 7342 C C . ILE D 1 218 ? 30.315 114.196 -41.843 1.00 13.43 184 ILE D C 1
ATOM 7343 O O . ILE D 1 218 ? 29.648 113.968 -40.834 1.00 14.31 184 ILE D O 1
ATOM 7348 N N . ASN D 1 219 ? 31.498 113.629 -42.088 1.00 14.54 185 ASN D N 1
ATOM 7349 C CA . ASN D 1 219 ? 32.098 112.657 -41.157 1.00 13.54 185 ASN D CA 1
ATOM 7350 C C . ASN D 1 219 ? 33.579 112.919 -40.901 1.00 13.55 185 ASN D C 1
ATOM 7351 O O . ASN D 1 219 ? 34.213 113.750 -41.570 1.00 15.74 185 ASN D O 1
ATOM 7356 N N . ALA D 1 220 ? 34.140 112.203 -39.930 1.00 12.92 186 ALA D N 1
ATOM 7357 C CA . ALA D 1 220 ? 35.561 112.307 -39.641 1.00 13.74 186 ALA D CA 1
ATOM 7358 C C . ALA D 1 220 ? 36.216 110.932 -39.591 1.00 16.16 186 ALA D C 1
ATOM 7359 O O . ALA D 1 220 ? 35.634 109.977 -39.071 1.00 15.79 186 ALA D O 1
ATOM 7361 N N . ILE D 1 221 ? 37.433 110.838 -40.117 1.00 14.42 187 ILE D N 1
ATOM 7362 C CA . ILE D 1 221 ? 38.255 109.652 -39.918 1.00 14.31 187 ILE D CA 1
ATOM 7363 C C . ILE D 1 221 ? 39.202 109.931 -38.768 1.00 13.78 187 ILE D C 1
ATOM 7364 O O . ILE D 1 221 ? 39.998 110.866 -38.835 1.00 15.24 187 ILE D O 1
ATOM 7369 N N . SER D 1 222 ? 39.097 109.152 -37.700 1.00 12.90 188 SER D N 1
ATOM 7370 C CA . SER D 1 222 ? 40.057 109.245 -36.609 1.00 13.70 188 SER D CA 1
ATOM 7371 C C . SER D 1 222 ? 41.151 108.244 -36.915 1.00 15.87 188 SER D C 1
ATOM 7372 O O . SER D 1 222 ? 41.010 107.044 -36.648 1.00 16.65 188 SER D O 1
ATOM 7375 N N . ALA D 1 223 ? 42.239 108.747 -37.484 1.00 14.74 189 ALA D N 1
ATOM 7376 C CA . ALA D 1 223 ? 43.293 107.867 -37.972 1.00 15.37 189 ALA D CA 1
ATOM 7377 C C . ALA D 1 223 ? 44.230 107.487 -36.846 1.00 16.17 189 ALA D C 1
ATOM 7378 O O . ALA D 1 223 ? 44.398 108.243 -35.884 1.00 18.21 189 ALA D O 1
ATOM 7380 N N . GLY D 1 224 ? 44.836 106.309 -36.947 1.00 15.59 190 GLY D N 1
ATOM 7381 C CA . GLY D 1 224 ? 45.942 105.988 -36.069 1.00 18.90 190 GLY D CA 1
ATOM 7382 C C . GLY D 1 224 ? 47.180 106.687 -36.591 1.00 19.83 190 GLY D C 1
ATOM 7383 O O . GLY D 1 224 ? 47.149 107.277 -37.672 1.00 19.45 190 GLY D O 1
ATOM 7384 N N . PRO D 1 225 ? 48.278 106.629 -35.832 1.00 20.08 191 PRO D N 1
ATOM 7385 C CA . PRO D 1 225 ? 49.510 107.232 -36.353 1.00 22.61 191 PRO D CA 1
ATOM 7386 C C . PRO D 1 225 ? 49.959 106.515 -37.621 1.00 26.42 191 PRO D C 1
ATOM 7387 O O . PRO D 1 225 ? 49.759 105.303 -37.741 1.00 27.44 191 PRO D O 1
ATOM 7391 N N . VAL D 1 226 ? 50.516 107.263 -38.569 1.00 29.25 192 VAL D N 1
ATOM 7392 C CA . VAL D 1 226 ? 50.977 106.688 -39.832 1.00 32.17 192 VAL D CA 1
ATOM 7393 C C . VAL D 1 226 ? 52.506 106.726 -39.927 1.00 46.14 192 VAL D C 1
ATOM 7394 O O . VAL D 1 226 ? 53.146 107.688 -39.499 1.00 45.25 192 VAL D O 1
ATOM 7398 N N . ARG D 1 227 ? 53.077 105.664 -40.488 1.00 48.56 193 ARG D N 1
ATOM 7399 C CA . ARG D 1 227 ? 54.523 105.495 -40.613 1.00 57.82 193 ARG D CA 1
ATOM 7400 C C . ARG D 1 227 ? 55.226 106.633 -41.362 1.00 55.59 193 ARG D C 1
ATOM 7401 O O . ARG D 1 227 ? 54.720 107.130 -42.372 1.00 56.00 193 ARG D O 1
ATOM 7409 N N . THR D 1 228 ? 56.401 107.020 -40.861 1.00 59.31 194 THR D N 1
ATOM 7410 C CA . THR D 1 228 ? 57.162 108.202 -41.316 1.00 59.86 194 THR D CA 1
ATOM 7411 C C . THR D 1 228 ? 56.474 109.540 -41.035 1.00 58.34 194 THR D C 1
ATOM 7412 O O . THR D 1 228 ? 57.128 110.504 -40.627 1.00 60.75 194 THR D O 1
ATOM 7416 N N . LEU D 1 229 ? 55.165 109.597 -41.261 1.00 57.81 195 LEU D N 1
ATOM 7417 C CA . LEU D 1 229 ? 54.396 110.809 -41.004 1.00 54.83 195 LEU D CA 1
ATOM 7418 C C . LEU D 1 229 ? 54.438 111.160 -39.517 1.00 57.49 195 LEU D C 1
ATOM 7419 O O . LEU D 1 229 ? 54.496 112.336 -39.145 1.00 57.04 195 LEU D O 1
ATOM 7424 N N . ALA D 1 230 ? 54.423 110.124 -38.680 1.00 55.21 196 ALA D N 1
ATOM 7425 C CA . ALA D 1 230 ? 54.444 110.280 -37.227 1.00 55.24 196 ALA D CA 1
ATOM 7426 C C . ALA D 1 230 ? 55.679 111.033 -36.730 1.00 54.86 196 ALA D C 1
ATOM 7427 O O . ALA D 1 230 ? 55.560 112.117 -36.152 1.00 55.11 196 ALA D O 1
ATOM 7429 N N . GLY D 1 231 ? 56.855 110.451 -36.954 1.00 54.38 197 GLY D N 1
ATOM 7430 C CA . GLY D 1 231 ? 58.112 111.042 -36.520 1.00 52.64 197 GLY D CA 1
ATOM 7431 C C . GLY D 1 231 ? 58.349 112.446 -37.052 1.00 57.06 197 GLY D C 1
ATOM 7432 O O . GLY D 1 231 ? 59.029 113.255 -36.420 1.00 57.84 197 GLY D O 1
ATOM 7433 N N . ALA D 1 232 ? 57.787 112.734 -38.220 1.00 58.34 198 ALA D N 1
ATOM 7434 C CA . ALA D 1 232 ? 57.850 114.074 -38.787 1.00 58.84 198 ALA D CA 1
ATOM 7435 C C . ALA D 1 232 ? 56.932 115.024 -38.020 1.00 58.58 198 ALA D C 1
ATOM 7436 O O . ALA D 1 232 ? 57.311 116.153 -37.711 1.00 62.69 198 ALA D O 1
ATOM 7438 N N . SER D 1 233 ? 55.730 114.546 -37.708 1.00 55.15 199 SER D N 1
ATOM 7439 C CA . SER D 1 233 ? 54.665 115.373 -37.135 1.00 57.64 199 SER D CA 1
ATOM 7440 C C . SER D 1 233 ? 55.005 116.107 -35.836 1.00 56.42 199 SER D C 1
ATOM 7441 O O . SER D 1 233 ? 54.692 117.290 -35.684 1.00 58.95 199 SER D O 1
ATOM 7444 N N . ILE D 1 234 ? 55.647 115.399 -34.911 1.00 54.68 200 ILE D N 1
ATOM 7445 C CA . ILE D 1 234 ? 55.615 115.760 -33.497 1.00 48.95 200 ILE D CA 1
ATOM 7446 C C . ILE D 1 234 ? 56.813 115.105 -32.791 1.00 48.00 200 ILE D C 1
ATOM 7447 O O . ILE D 1 234 ? 57.285 114.059 -33.239 1.00 49.18 200 ILE D O 1
ATOM 7452 N N . SER D 1 235 ? 57.306 115.713 -31.710 1.00 48.64 201 SER D N 1
ATOM 7453 C CA . SER D 1 235 ? 58.599 115.324 -31.116 1.00 49.44 201 SER D CA 1
ATOM 7454 C C . SER D 1 235 ? 58.791 113.815 -30.868 1.00 50.59 201 SER D C 1
ATOM 7455 O O . SER D 1 235 ? 59.816 113.240 -31.248 1.00 53.08 201 SER D O 1
ATOM 7458 N N . ASN D 1 236 ? 57.798 113.180 -30.254 1.00 44.42 202 ASN D N 1
ATOM 7459 C CA . ASN D 1 236 ? 57.895 111.774 -29.867 1.00 42.57 202 ASN D CA 1
ATOM 7460 C C . ASN D 1 236 ? 57.091 110.860 -30.786 1.00 37.21 202 ASN D C 1
ATOM 7461 O O . ASN D 1 236 ? 56.649 109.787 -30.363 1.00 34.02 202 ASN D O 1
ATOM 7466 N N . GLY D 1 237 ? 56.895 111.283 -32.033 1.00 37.38 203 GLY D N 1
ATOM 7467 C CA . GLY D 1 237 ? 56.020 110.581 -32.960 1.00 39.07 203 GLY D CA 1
ATOM 7468 C C . GLY D 1 237 ? 56.390 109.134 -33.240 1.00 41.72 203 GLY D C 1
ATOM 7469 O O . GLY D 1 237 ? 55.507 108.275 -33.372 1.00 36.95 203 GLY D O 1
ATOM 7470 N N . ARG D 1 238 ? 57.693 108.869 -33.345 1.00 40.23 204 ARG D N 1
ATOM 7471 C CA . ARG D 1 238 ? 58.192 107.513 -33.563 1.00 38.63 204 ARG D CA 1
ATOM 7472 C C . ARG D 1 238 ? 57.697 106.583 -32.470 1.00 37.18 204 ARG D C 1
ATOM 7473 O O . ARG D 1 238 ? 57.206 105.489 -32.743 1.00 38.41 204 ARG D O 1
ATOM 7481 N N . ASP D 1 239 ? 57.846 107.025 -31.225 1.00 35.77 205 ASP D N 1
ATOM 7482 C CA . ASP D 1 239 ? 57.459 106.215 -30.080 1.00 32.44 205 ASP D CA 1
ATOM 7483 C C . ASP D 1 239 ? 55.943 106.032 -30.007 1.00 32.32 205 ASP D C 1
ATOM 7484 O O . ASP D 1 239 ? 55.458 104.984 -29.573 1.00 31.23 205 ASP D O 1
ATOM 7489 N N . ILE D 1 240 ? 55.200 107.054 -30.426 1.00 30.18 206 ILE D N 1
ATOM 7490 C CA . ILE D 1 240 ? 53.740 106.969 -30.461 1.00 30.99 206 ILE D CA 1
ATOM 7491 C C . ILE D 1 240 ? 53.300 105.911 -31.475 1.00 31.46 206 ILE D C 1
ATOM 7492 O O . ILE D 1 240 ? 52.470 105.047 -31.171 1.00 28.16 206 ILE D O 1
ATOM 7497 N N . ALA D 1 241 ? 53.882 105.965 -32.670 1.00 31.11 207 ALA D N 1
ATOM 7498 C CA . ALA D 1 241 ? 53.575 104.993 -33.714 1.00 28.37 207 ALA D CA 1
ATOM 7499 C C . ALA D 1 241 ? 54.002 103.573 -33.325 1.00 30.61 207 ALA D C 1
ATOM 7500 O O . ALA D 1 241 ? 53.294 102.603 -33.606 1.00 28.16 207 ALA D O 1
ATOM 7502 N N . ALA D 1 242 ? 55.159 103.452 -32.678 1.00 30.15 208 ALA D N 1
ATOM 7503 C CA . ALA D 1 242 ? 55.655 102.146 -32.249 1.00 28.53 208 ALA D CA 1
ATOM 7504 C C . ALA D 1 242 ? 54.753 101.546 -31.175 1.00 27.57 208 ALA D C 1
ATOM 7505 O O . ALA D 1 242 ? 54.426 100.351 -31.217 1.00 26.42 208 ALA D O 1
ATOM 7507 N N . TRP D 1 243 ? 54.374 102.378 -30.207 1.00 27.44 209 TRP D N 1
ATOM 7508 C CA . TRP D 1 243 ? 53.508 101.947 -29.120 1.00 26.87 209 TRP D CA 1
ATOM 7509 C C . TRP D 1 243 ? 52.178 101.482 -29.686 1.00 27.84 209 TRP D C 1
ATOM 7510 O O . TRP D 1 243 ? 51.668 100.409 -29.327 1.00 26.69 209 TRP D O 1
ATOM 7521 N N . SER D 1 244 ? 51.629 102.298 -30.583 1.00 24.27 210 SER D N 1
ATOM 7522 C CA . SER D 1 244 ? 50.319 102.028 -31.155 1.00 28.87 210 SER D CA 1
ATOM 7523 C C . SER D 1 244 ? 50.358 100.750 -31.976 1.00 28.66 210 SER D C 1
ATOM 7524 O O . SER D 1 244 ? 49.425 99.943 -31.936 1.00 26.77 210 SER D O 1
ATOM 7527 N N . LYS D 1 245 ? 51.451 100.556 -32.705 1.00 29.30 211 LYS D N 1
ATOM 7528 C CA . LYS D 1 245 ? 51.627 99.333 -33.474 1.00 28.06 211 LYS D CA 1
ATOM 7529 C C . LYS D 1 245 ? 51.655 98.103 -32.582 1.00 30.36 211 LYS D C 1
ATOM 7530 O O . LYS D 1 245 ? 50.930 97.131 -32.828 1.00 27.64 211 LYS D O 1
ATOM 7536 N N . GLU D 1 246 ? 52.498 98.142 -31.554 1.00 28.06 212 GLU D N 1
ATOM 7537 C CA . GLU D 1 246 ? 52.672 96.979 -30.685 1.00 28.73 212 GLU D CA 1
ATOM 7538 C C . GLU D 1 246 ? 51.418 96.654 -29.878 1.00 29.38 212 GLU D C 1
ATOM 7539 O O . GLU D 1 246 ? 51.161 95.492 -29.548 1.00 28.48 212 GLU D O 1
ATOM 7545 N N . ASN D 1 247 ? 50.624 97.669 -29.567 1.00 24.81 213 ASN D N 1
ATOM 7546 C CA . ASN D 1 247 ? 49.471 97.420 -28.712 1.00 26.28 213 ASN D CA 1
ATOM 7547 C C . ASN D 1 247 ? 48.111 97.366 -29.417 1.00 24.97 213 ASN D C 1
ATOM 7548 O O . ASN D 1 247 ? 47.091 97.091 -28.785 1.00 27.84 213 ASN D O 1
ATOM 7553 N N . SER D 1 248 ? 48.098 97.592 -30.724 1.00 23.21 214 SER D N 1
ATOM 7554 C CA . SER D 1 248 ? 46.842 97.488 -31.464 1.00 22.49 214 SER D CA 1
ATOM 7555 C C . SER D 1 248 ? 46.475 96.020 -31.629 1.00 23.15 214 SER D C 1
ATOM 7556 O O . SER D 1 248 ? 47.363 95.151 -31.678 1.00 20.99 214 SER D O 1
ATOM 7559 N N . PRO D 1 249 ? 45.164 95.731 -31.680 1.00 19.43 215 PRO D N 1
ATOM 7560 C CA . PRO D 1 249 ? 44.647 94.379 -31.918 1.00 22.49 215 PRO D CA 1
ATOM 7561 C C . PRO D 1 249 ? 45.277 93.729 -33.147 1.00 22.88 215 PRO D C 1
ATOM 7562 O O . PRO D 1 249 ? 45.595 92.534 -33.111 1.00 20.47 215 PRO D O 1
ATOM 7566 N N . LEU D 1 250 ? 45.476 94.513 -34.206 1.00 19.89 216 LEU D N 1
ATOM 7567 C CA . LEU D 1 250 ? 46.002 93.984 -35.464 1.00 20.18 216 LEU D CA 1
ATOM 7568 C C . LEU D 1 250 ? 47.533 93.952 -35.553 1.00 22.84 216 LEU D C 1
ATOM 7569 O O . LEU D 1 250 ? 48.085 93.420 -36.522 1.00 24.88 216 LEU D O 1
ATOM 7574 N N . LYS D 1 251 ? 48.211 94.507 -34.550 1.00 22.16 217 LYS D N 1
ATOM 7575 C CA . LYS D 1 251 ? 49.677 94.499 -34.507 1.00 26.91 217 LYS D CA 1
ATOM 7576 C C . LYS D 1 251 ? 50.304 95.153 -35.738 1.00 28.99 217 LYS D C 1
ATOM 7577 O O . LYS D 1 251 ? 51.379 94.752 -36.200 1.00 27.36 217 LYS D O 1
ATOM 7583 N N . ARG D 1 252 ? 49.624 96.161 -36.271 1.00 22.64 218 ARG D N 1
ATOM 7584 C CA . ARG D 1 252 ? 50.165 96.925 -37.378 1.00 26.77 218 ARG D CA 1
ATOM 7585 C C . ARG D 1 252 ? 49.660 98.358 -37.302 1.00 28.63 218 ARG D C 1
ATOM 7586 O O . ARG D 1 252 ? 48.635 98.629 -36.674 1.00 31.69 218 ARG D O 1
ATOM 7594 N N . THR D 1 253 ? 50.399 99.277 -37.910 1.00 28.35 219 THR D N 1
ATOM 7595 C CA . THR D 1 253 ? 49.969 100.663 -37.985 1.00 29.93 219 THR D CA 1
ATOM 7596 C C . THR D 1 253 ? 49.116 100.811 -39.231 1.00 30.25 219 THR D C 1
ATOM 7597 O O . THR D 1 253 ? 49.280 100.063 -40.200 1.00 27.59 219 THR D O 1
ATOM 7601 N N . VAL D 1 254 ? 48.194 101.765 -39.204 1.00 24.44 220 VAL D N 1
ATOM 7602 C CA . VAL D 1 254 ? 47.335 102.007 -40.353 1.00 23.77 220 VAL D CA 1
ATOM 7603 C C . VAL D 1 254 ? 48.173 102.533 -41.527 1.00 23.36 220 VAL D C 1
ATOM 7604 O O . VAL D 1 254 ? 49.167 103.236 -41.324 1.00 27.19 220 VAL D O 1
ATOM 7608 N N . SER D 1 255 ? 47.791 102.163 -42.747 1.00 23.62 221 SER D N 1
ATOM 7609 C CA . SER D 1 255 ? 48.496 102.623 -43.943 1.00 24.57 221 SER D CA 1
ATOM 7610 C C . SER D 1 255 ? 47.730 103.765 -44.591 1.00 22.51 221 SER D C 1
ATOM 7611 O O . SER D 1 255 ? 46.546 103.966 -44.316 1.00 22.28 221 SER D O 1
ATOM 7614 N N . LEU D 1 256 ? 48.402 104.504 -45.465 1.00 24.32 222 LEU D N 1
ATOM 7615 C CA . LEU D 1 256 ? 47.752 105.571 -46.207 1.00 22.14 222 LEU D CA 1
ATOM 7616 C C . LEU D 1 256 ? 46.648 104.993 -47.068 1.00 22.03 222 LEU D C 1
ATOM 7617 O O . LEU D 1 256 ? 45.624 105.645 -47.305 1.00 19.80 222 LEU D O 1
ATOM 7622 N N . GLU D 1 257 ? 46.855 103.770 -47.551 1.00 23.01 223 GLU D N 1
ATOM 7623 C CA . GLU D 1 257 ? 45.843 103.136 -48.387 1.00 22.65 223 GLU D CA 1
ATOM 7624 C C . GLU D 1 257 ? 44.604 102.747 -47.573 1.00 19.82 223 GLU D C 1
ATOM 7625 O O . GLU D 1 257 ? 43.485 102.877 -48.066 1.00 20.60 223 GLU D O 1
ATOM 7631 N N . ASP D 1 258 ? 44.799 102.290 -46.336 1.00 19.54 224 ASP D N 1
ATOM 7632 C CA . ASP D 1 258 ? 43.670 102.004 -45.447 1.00 20.48 224 ASP D CA 1
ATOM 7633 C C . ASP D 1 258 ? 42.815 103.258 -45.272 1.00 18.62 224 ASP D C 1
ATOM 7634 O O . ASP D 1 258 ? 41.584 103.229 -45.414 1.00 19.08 224 ASP D O 1
ATOM 7639 N N . ILE D 1 259 ? 43.475 104.362 -44.948 1.00 17.54 225 ILE D N 1
ATOM 7640 C CA . ILE D 1 259 ? 42.760 105.615 -44.717 1.00 15.99 225 ILE D CA 1
ATOM 7641 C C . ILE D 1 259 ? 42.053 106.039 -45.996 1.00 16.21 225 ILE D C 1
ATOM 7642 O O . ILE D 1 259 ? 40.917 106.484 -45.966 1.00 17.62 225 ILE D O 1
ATOM 7647 N N . GLY D 1 260 ? 42.711 105.853 -47.136 1.00 18.25 226 GLY D N 1
ATOM 7648 C CA . GLY D 1 260 ? 42.082 106.165 -48.408 1.00 15.87 226 GLY D CA 1
ATOM 7649 C C . GLY D 1 260 ? 40.839 105.340 -48.699 1.00 17.87 226 GLY D C 1
ATOM 7650 O O . GLY D 1 260 ? 39.857 105.857 -49.211 1.00 18.20 226 GLY D O 1
ATOM 7651 N N . ASN D 1 261 ? 40.884 104.049 -48.385 1.00 17.91 227 ASN D N 1
ATOM 7652 C CA . ASN D 1 261 ? 39.731 103.183 -48.582 1.00 17.06 227 ASN D CA 1
ATOM 7653 C C . ASN D 1 261 ? 38.571 103.547 -47.648 1.00 16.53 227 ASN D C 1
ATOM 7654 O O . ASN D 1 261 ? 37.404 103.524 -48.049 1.00 18.55 227 ASN D O 1
ATOM 7659 N N . SER D 1 262 ? 38.899 103.901 -46.404 1.00 16.69 228 SER D N 1
ATOM 7660 C CA . SER D 1 262 ? 37.877 104.394 -45.483 1.00 17.90 228 SER D CA 1
ATOM 7661 C C . SER D 1 262 ? 37.272 105.717 -45.972 1.00 17.21 228 SER D C 1
ATOM 7662 O O . SER D 1 262 ? 36.064 105.953 -45.850 1.00 15.90 228 SER D O 1
ATOM 7665 N N . ALA D 1 263 ? 38.115 106.572 -46.539 1.00 16.95 229 ALA D N 1
ATOM 7666 C CA . ALA D 1 263 ? 37.650 107.792 -47.180 1.00 16.89 229 ALA D CA 1
ATOM 7667 C C . ALA D 1 263 ? 36.699 107.485 -48.332 1.00 16.58 229 ALA D C 1
ATOM 7668 O O . ALA D 1 263 ? 35.665 108.129 -48.471 1.00 16.16 229 ALA D O 1
ATOM 7670 N N . LEU D 1 264 ? 37.057 106.505 -49.161 1.00 18.05 230 LEU D N 1
ATOM 7671 C CA . LEU D 1 264 ? 36.204 106.101 -50.279 1.00 18.11 230 LEU D CA 1
ATOM 7672 C C . LEU D 1 264 ? 34.830 105.663 -49.774 1.00 16.72 230 LEU D C 1
ATOM 7673 O O . LEU D 1 264 ? 33.804 106.045 -50.330 1.00 18.40 230 LEU D O 1
ATOM 7678 N N . TYR D 1 265 ? 34.820 104.866 -48.708 1.00 15.90 231 TYR D N 1
ATOM 7679 C CA . TYR D 1 265 ? 33.574 104.484 -48.068 1.00 16.02 231 TYR D CA 1
ATOM 7680 C C . TYR D 1 265 ? 32.770 105.713 -47.654 1.00 14.75 231 TYR D C 1
ATOM 7681 O O . TYR D 1 265 ? 31.600 105.856 -48.017 1.00 16.81 231 TYR D O 1
ATOM 7690 N N . LEU D 1 266 ? 33.406 106.594 -46.885 1.00 16.25 232 LEU D N 1
ATOM 7691 C CA . LEU D 1 266 ? 32.695 107.730 -46.291 1.00 14.29 232 LEU D CA 1
ATOM 7692 C C . LEU D 1 266 ? 32.275 108.809 -47.300 1.00 15.96 232 LEU D C 1
ATOM 7693 O O . LEU D 1 266 ? 31.408 109.634 -47.005 1.00 16.72 232 LEU D O 1
ATOM 7698 N N . LEU D 1 267 ? 32.854 108.779 -48.497 1.00 16.90 233 LEU D N 1
ATOM 7699 C CA . LEU D 1 267 ? 32.561 109.798 -49.502 1.00 15.78 233 LEU D CA 1
ATOM 7700 C C . LEU D 1 267 ? 31.705 109.285 -50.656 1.00 18.38 233 LEU D C 1
ATOM 7701 O O . LEU D 1 267 ? 31.347 110.051 -51.556 1.00 20.95 233 LEU D O 1
ATOM 7706 N N . SER D 1 268 ? 31.357 108.000 -50.623 1.00 18.90 234 SER D N 1
ATOM 7707 C CA . SER D 1 268 ? 30.558 107.409 -51.696 1.00 19.88 234 SER D CA 1
ATOM 7708 C C . SER D 1 268 ? 29.183 107.007 -51.205 1.00 22.46 234 SER D C 1
ATOM 7709 O O . SER D 1 268 ? 28.856 107.176 -50.031 1.00 18.06 234 SER D O 1
ATOM 7712 N N . TYR D 1 269 ? 28.380 106.437 -52.100 1.00 21.07 235 TYR D N 1
ATOM 7713 C CA . TYR D 1 269 ? 27.036 106.006 -51.738 1.00 20.75 235 TYR D CA 1
ATOM 7714 C C . TYR D 1 269 ? 27.058 104.912 -50.672 1.00 18.42 235 TYR D C 1
ATOM 7715 O O . TYR D 1 269 ? 26.032 104.643 -50.047 1.00 18.42 235 TYR D O 1
ATOM 7724 N N . LEU D 1 270 ? 28.216 104.282 -50.477 1.00 17.59 236 LEU D N 1
ATOM 7725 C CA . LEU D 1 270 ? 28.310 103.129 -49.573 1.00 16.28 236 LEU D CA 1
ATOM 7726 C C . LEU D 1 270 ? 27.957 103.531 -48.153 1.00 17.02 236 LEU D C 1
ATOM 7727 O O . LEU D 1 270 ? 27.419 102.725 -47.384 1.00 15.64 236 LEU D O 1
ATOM 7732 N N . SER D 1 271 ? 28.256 104.783 -47.809 1.00 15.84 237 SER D N 1
ATOM 7733 C CA . SER D 1 271 ? 28.013 105.254 -46.447 1.00 17.04 237 SER D CA 1
ATOM 7734 C C . SER D 1 271 ? 26.758 106.122 -46.360 1.00 18.46 237 SER D C 1
ATOM 7735 O O . SER D 1 271 ? 26.650 106.979 -45.484 1.00 16.71 237 SER D O 1
ATOM 7738 N N . ASN D 1 272 ? 25.799 105.888 -47.256 1.00 16.12 238 ASN D N 1
ATOM 7739 C CA . ASN D 1 272 ? 24.573 106.690 -47.309 1.00 17.41 238 ASN D CA 1
ATOM 7740 C C . ASN D 1 272 ? 23.806 106.781 -45.979 1.00 17.74 238 ASN D C 1
ATOM 7741 O O . ASN D 1 272 ? 23.033 107.712 -45.757 1.00 17.69 238 ASN D O 1
ATOM 7746 N N . GLY D 1 273 ? 24.020 105.819 -45.087 1.00 15.60 239 GLY D N 1
ATOM 7747 C CA . GLY D 1 273 ? 23.347 105.851 -43.803 1.00 14.74 239 GLY D CA 1
ATOM 7748 C C . GLY D 1 273 ? 24.199 106.417 -42.678 1.00 16.70 239 GLY D C 1
ATOM 7749 O O . GLY D 1 273 ? 23.847 106.262 -41.509 1.00 16.11 239 GLY D O 1
ATOM 7750 N N . VAL D 1 274 ? 25.313 107.060 -43.027 1.00 15.85 240 VAL D N 1
ATOM 7751 C CA . VAL D 1 274 ? 26.293 107.479 -42.019 1.00 14.20 240 VAL D CA 1
ATOM 7752 C C . VAL D 1 274 ? 26.586 108.983 -42.061 1.00 14.29 240 VAL D C 1
ATOM 7753 O O . VAL D 1 274 ? 27.060 109.507 -43.069 1.00 13.97 240 VAL D O 1
ATOM 7757 N N . THR D 1 275 ? 26.328 109.680 -40.961 1.00 14.58 241 THR D N 1
ATOM 7758 C CA . THR D 1 275 ? 26.741 111.081 -40.882 1.00 15.18 241 THR D CA 1
ATOM 7759 C C . THR D 1 275 ? 27.018 111.469 -39.434 1.00 14.82 241 THR D C 1
ATOM 7760 O O . THR D 1 275 ? 26.455 110.867 -38.507 1.00 14.94 241 THR D O 1
ATOM 7764 N N . GLY D 1 276 ? 27.910 112.442 -39.250 1.00 14.87 242 GLY D N 1
ATOM 7765 C CA . GLY D 1 276 ? 28.308 112.884 -37.919 1.00 16.48 242 GLY D CA 1
ATOM 7766 C C . GLY D 1 276 ? 29.149 111.870 -37.166 1.00 15.32 242 GLY D C 1
ATOM 7767 O O . GLY D 1 276 ? 29.294 111.946 -35.938 1.00 14.91 242 GLY D O 1
ATOM 7768 N N . GLU D 1 277 ? 29.705 110.913 -37.901 1.00 12.83 243 GLU D N 1
ATOM 7769 C CA . GLU D 1 277 ? 30.416 109.799 -37.279 1.00 15.40 243 GLU D CA 1
ATOM 7770 C C . GLU D 1 277 ? 31.895 110.102 -37.123 1.00 15.28 243 GLU D C 1
ATOM 7771 O O . GLU D 1 277 ? 32.546 110.541 -38.072 1.00 16.24 243 GLU D O 1
ATOM 7777 N N . ILE D 1 278 ? 32.435 109.863 -35.930 1.00 13.96 244 ILE D N 1
ATOM 7778 C CA . ILE D 1 278 ? 33.876 109.876 -35.748 1.00 14.26 244 ILE D CA 1
ATOM 7779 C C . ILE D 1 278 ? 34.316 108.421 -35.864 1.00 16.22 244 ILE D C 1
ATOM 7780 O O . ILE D 1 278 ? 34.133 107.632 -34.937 1.00 17.82 244 ILE D O 1
ATOM 7785 N N . HIS D 1 279 ? 34.872 108.078 -37.021 1.00 14.85 245 HIS D N 1
ATOM 7786 C CA . HIS D 1 279 ? 35.089 106.686 -37.420 1.00 16.04 245 HIS D CA 1
ATOM 7787 C C . HIS D 1 279 ? 36.545 106.299 -37.206 1.00 15.77 245 HIS D C 1
ATOM 7788 O O . HIS D 1 279 ? 37.446 106.872 -37.816 1.00 15.77 245 HIS D O 1
ATOM 7795 N N . TYR D 1 280 ? 36.794 105.340 -36.323 1.00 14.46 246 TYR D N 1
ATOM 7796 C CA . TYR D 1 280 ? 38.181 105.014 -36.006 1.00 14.79 246 TYR D CA 1
ATOM 7797 C C . TYR D 1 280 ? 38.790 104.095 -37.030 1.00 15.88 246 TYR D C 1
ATOM 7798 O O . TYR D 1 280 ? 38.304 102.982 -37.251 1.00 17.93 246 TYR D O 1
ATOM 7807 N N . VAL D 1 281 ? 39.860 104.570 -37.649 1.00 14.08 247 VAL D N 1
ATOM 7808 C CA . VAL D 1 281 ? 40.637 103.755 -38.572 1.00 14.40 247 VAL D CA 1
ATOM 7809 C C . VAL D 1 281 ? 42.044 103.719 -38.000 1.00 15.25 247 VAL D C 1
ATOM 7810 O O . VAL D 1 281 ? 42.964 104.372 -38.507 1.00 16.52 247 VAL D O 1
ATOM 7814 N N . ASP D 1 282 ? 42.193 102.967 -36.914 1.00 14.30 248 ASP D N 1
ATOM 7815 C CA . ASP D 1 282 ? 43.424 102.969 -36.132 1.00 13.56 248 ASP D CA 1
ATOM 7816 C C . ASP D 1 282 ? 43.832 101.543 -35.788 1.00 16.12 248 ASP D C 1
ATOM 7817 O O . ASP D 1 282 ? 44.528 101.316 -34.794 1.00 16.96 248 ASP D O 1
ATOM 7822 N N . CYS D 1 283 ? 43.383 100.591 -36.609 1.00 15.31 249 CYS D N 1
ATOM 7823 C CA . CYS D 1 283 ? 43.699 99.171 -36.400 1.00 15.43 249 CYS D CA 1
ATOM 7824 C C . CYS D 1 283 ? 43.259 98.705 -35.014 1.00 15.98 249 CYS D C 1
ATOM 7825 O O . CYS D 1 283 ? 43.815 97.756 -34.446 1.00 15.52 249 CYS D O 1
ATOM 7828 N N . GLY D 1 284 ? 42.250 99.387 -34.478 1.00 14.74 250 GLY D N 1
ATOM 7829 C CA . GLY D 1 284 ? 41.637 98.987 -33.233 1.00 14.86 250 GLY D CA 1
ATOM 7830 C C . GLY D 1 284 ? 42.349 99.463 -31.978 1.00 16.14 250 GLY D C 1
ATOM 7831 O O . GLY D 1 284 ? 41.948 99.094 -30.883 1.00 16.85 250 GLY D O 1
ATOM 7832 N N . TYR D 1 285 ? 43.389 100.279 -32.118 1.00 14.87 251 TYR D N 1
ATOM 7833 C CA . TYR D 1 285 ? 44.149 100.715 -30.951 1.00 15.38 251 TYR D CA 1
ATOM 7834 C C . TYR D 1 285 ? 43.252 101.282 -29.849 1.00 15.20 251 TYR D C 1
ATOM 7835 O O . TYR D 1 285 ? 43.468 101.028 -28.646 1.00 16.57 251 TYR D O 1
ATOM 7844 N N . ASN D 1 286 ? 42.238 102.036 -30.260 1.00 15.33 252 ASN D N 1
ATOM 7845 C CA . ASN D 1 286 ? 41.399 102.747 -29.299 1.00 16.86 252 ASN D CA 1
ATOM 7846 C C . ASN D 1 286 ? 40.668 101.832 -28.325 1.00 17.07 252 ASN D C 1
ATOM 7847 O O . ASN D 1 286 ? 40.251 102.270 -27.253 1.00 16.13 252 ASN D O 1
ATOM 7852 N N . ILE D 1 287 ? 40.510 100.560 -28.680 1.00 15.49 253 ILE D N 1
ATOM 7853 C CA . ILE D 1 287 ? 39.701 99.675 -27.841 1.00 13.96 253 ILE D CA 1
ATOM 7854 C C . ILE D 1 287 ? 40.474 99.008 -26.702 1.00 14.67 253 ILE D C 1
ATOM 7855 O O . ILE D 1 287 ? 39.873 98.393 -25.821 1.00 17.69 253 ILE D O 1
ATOM 7860 N N . VAL D 1 288 ? 41.794 99.172 -26.702 1.00 14.56 254 VAL D N 1
ATOM 7861 C CA . VAL D 1 288 ? 42.665 98.478 -25.754 1.00 14.44 254 VAL D CA 1
ATOM 7862 C C . VAL D 1 288 ? 42.855 99.293 -24.482 1.00 19.03 254 VAL D C 1
ATOM 7863 O O . VAL D 1 288 ? 43.250 100.456 -24.550 1.00 20.31 254 VAL D O 1
ATOM 7867 N N . ALA D 1 289 ? 42.563 98.690 -23.329 1.00 16.47 255 ALA D N 1
ATOM 7868 C CA . ALA D 1 289 ? 42.669 99.390 -22.045 1.00 18.87 255 ALA D CA 1
ATOM 7869 C C . ALA D 1 289 ? 44.083 99.392 -21.484 1.00 23.28 255 ALA D C 1
ATOM 7870 O O . ALA D 1 289 ? 44.472 100.317 -20.767 1.00 21.89 255 ALA D O 1
ATOM 7872 N N . MET D 1 290 ? 44.836 98.341 -21.785 1.00 18.56 256 MET D N 1
ATOM 7873 C CA . MET D 1 290 ? 46.217 98.238 -21.324 1.00 26.66 256 MET D CA 1
ATOM 7874 C C . MET D 1 290 ? 46.919 97.157 -22.129 1.00 23.29 256 MET D C 1
ATOM 7875 O O . MET D 1 290 ? 46.258 96.342 -22.771 1.00 23.29 256 MET D O 1
ATOM 7880 N N . PRO D 1 291 ? 48.261 97.153 -22.119 1.00 26.14 257 PRO D N 1
ATOM 7881 C CA . PRO D 1 291 ? 48.949 96.130 -22.914 1.00 25.45 257 PRO D CA 1
ATOM 7882 C C . PRO D 1 291 ? 48.693 94.713 -22.408 1.00 28.29 257 PRO D C 1
ATOM 7883 O O . PRO D 1 291 ? 48.390 94.517 -21.226 1.00 28.37 257 PRO D O 1
ATOM 7887 N N . SER D 1 292 ? 48.808 93.738 -23.306 1.00 29.76 258 SER D N 1
ATOM 7888 C CA . SER D 1 292 ? 48.607 92.335 -22.956 1.00 32.46 258 SER D CA 1
ATOM 7889 C C . SER D 1 292 ? 49.781 91.791 -22.142 1.00 38.35 258 SER D C 1
ATOM 7890 O O . SER D 1 292 ? 50.875 92.360 -22.152 1.00 40.35 258 SER D O 1
ATOM 7893 N N . MET E 1 35 ? 31.175 97.661 -61.299 1.00 37.12 1 MET E N 1
ATOM 7894 C CA . MET E 1 35 ? 31.003 98.710 -60.294 1.00 35.87 1 MET E CA 1
ATOM 7895 C C . MET E 1 35 ? 31.819 98.456 -59.020 1.00 29.41 1 MET E C 1
ATOM 7896 O O . MET E 1 35 ? 32.726 99.231 -58.723 1.00 30.77 1 MET E O 1
ATOM 7901 N N . ILE E 1 36 ? 31.526 97.379 -58.282 1.00 32.50 2 ILE E N 1
ATOM 7902 C CA . ILE E 1 36 ? 32.281 97.083 -57.052 1.00 28.71 2 ILE E CA 1
ATOM 7903 C C . ILE E 1 36 ? 32.403 95.580 -56.697 1.00 35.32 2 ILE E C 1
ATOM 7904 O O . ILE E 1 36 ? 31.936 95.129 -55.646 1.00 31.00 2 ILE E O 1
ATOM 7909 N N . ASN E 1 37 ? 33.078 94.822 -57.561 1.00 30.85 3 ASN E N 1
ATOM 7910 C CA . ASN E 1 37 ? 33.210 93.367 -57.392 1.00 29.14 3 ASN E CA 1
ATOM 7911 C C . ASN E 1 37 ? 34.280 92.926 -56.379 1.00 29.64 3 ASN E C 1
ATOM 7912 O O . ASN E 1 37 ? 35.063 92.004 -56.641 1.00 30.43 3 ASN E O 1
ATOM 7917 N N . ILE E 1 38 ? 34.311 93.566 -55.218 1.00 24.17 4 ILE E N 1
ATOM 7918 C CA . ILE E 1 38 ? 35.409 93.354 -54.283 1.00 23.85 4 ILE E CA 1
ATOM 7919 C C . ILE E 1 38 ? 35.292 92.087 -53.439 1.00 25.21 4 ILE E C 1
ATOM 7920 O O . ILE E 1 38 ? 36.227 91.739 -52.712 1.00 27.35 4 ILE E O 1
ATOM 7925 N N . LEU E 1 39 ? 34.158 91.399 -53.533 1.00 23.23 5 LEU E N 1
ATOM 7926 C CA . LEU E 1 39 ? 34.004 90.120 -52.835 1.00 21.14 5 LEU E CA 1
ATOM 7927 C C . LEU E 1 39 ? 34.013 88.961 -53.820 1.00 23.62 5 LEU E C 1
ATOM 7928 O O . LEU E 1 39 ? 33.578 87.852 -53.501 1.00 23.17 5 LEU E O 1
ATOM 7933 N N . LYS E 1 40 ? 34.509 89.231 -55.020 1.00 24.90 6 LYS E N 1
ATOM 7934 C CA . LYS E 1 40 ? 34.676 88.198 -56.033 1.00 28.61 6 LYS E CA 1
ATOM 7935 C C . LYS E 1 40 ? 35.612 87.111 -55.505 1.00 23.92 6 LYS E C 1
ATOM 7936 O O . LYS E 1 40 ? 36.719 87.404 -55.046 1.00 26.59 6 LYS E O 1
ATOM 7942 N N . GLY E 1 41 ? 35.161 85.857 -55.549 1.00 25.64 7 GLY E N 1
ATOM 7943 C CA . GLY E 1 41 ? 35.980 84.750 -55.082 1.00 28.06 7 GLY E CA 1
ATOM 7944 C C . GLY E 1 41 ? 35.880 84.514 -53.584 1.00 26.99 7 GLY E C 1
ATOM 7945 O O . GLY E 1 41 ? 36.517 83.600 -53.046 1.00 26.43 7 GLY E O 1
ATOM 7946 N N . LYS E 1 42 ? 35.094 85.347 -52.904 1.00 23.32 8 LYS E N 1
ATOM 7947 C CA . LYS E 1 42 ? 34.908 85.204 -51.459 1.00 22.22 8 LYS E CA 1
ATOM 7948 C C . LYS E 1 42 ? 33.625 84.456 -51.131 1.00 21.10 8 LYS E C 1
ATOM 7949 O O . LYS E 1 42 ? 32.681 84.458 -51.923 1.00 23.72 8 LYS E O 1
ATOM 7955 N N . ARG E 1 43 ? 33.587 83.817 -49.964 1.00 17.67 9 ARG E N 1
ATOM 7956 C CA . ARG E 1 43 ? 32.369 83.157 -49.523 1.00 20.01 9 ARG E CA 1
ATOM 7957 C C . ARG E 1 43 ? 32.137 83.389 -48.040 1.00 18.99 9 ARG E C 1
ATOM 7958 O O . ARG E 1 43 ? 33.084 83.530 -47.261 1.00 20.38 9 ARG E O 1
ATOM 7966 N N . GLY E 1 44 ? 30.873 83.440 -47.644 1.00 16.59 10 GLY E N 1
ATOM 7967 C CA . GLY E 1 44 ? 30.581 83.697 -46.247 1.00 16.04 10 GLY E CA 1
ATOM 7968 C C . GLY E 1 44 ? 29.238 83.209 -45.767 1.00 18.29 10 GLY E C 1
ATOM 7969 O O . GLY E 1 44 ? 28.378 82.809 -46.562 1.00 17.10 10 GLY E O 1
ATOM 7970 N N . LEU E 1 45 ? 29.064 83.274 -44.449 1.00 16.69 11 LEU E N 1
ATOM 7971 C CA . LEU E 1 45 ? 27.868 82.788 -43.772 1.00 16.02 11 LEU E CA 1
ATOM 7972 C C . LEU E 1 45 ? 26.992 83.960 -43.354 1.00 16.72 11 LEU E C 1
ATOM 7973 O O . LEU E 1 45 ? 27.472 84.907 -42.738 1.00 17.63 11 LEU E O 1
ATOM 7978 N N . ILE E 1 46 ? 25.709 83.879 -43.688 1.00 15.01 12 ILE E N 1
ATOM 7979 C CA . ILE E 1 46 ? 24.721 84.878 -43.286 1.00 16.67 12 ILE E CA 1
ATOM 7980 C C . ILE E 1 46 ? 23.762 84.257 -42.281 1.00 15.60 12 ILE E C 1
ATOM 7981 O O . ILE E 1 46 ? 23.061 83.261 -42.577 1.00 14.89 12 ILE E O 1
ATOM 7986 N N . MET E 1 47 ? 23.731 84.838 -41.081 1.00 16.83 13 MET E N 1
ATOM 7987 C CA . MET E 1 47 ? 22.827 84.377 -40.034 1.00 16.52 13 MET E CA 1
ATOM 7988 C C . MET E 1 47 ? 21.772 85.425 -39.732 1.00 18.76 13 MET E C 1
ATOM 7989 O O . MET E 1 47 ? 22.088 86.611 -39.595 1.00 19.63 13 MET E O 1
ATOM 7994 N N . GLY E 1 48 ? 20.518 84.994 -39.647 1.00 16.46 14 GLY E N 1
ATOM 7995 C CA . GLY E 1 48 ? 19.456 85.888 -39.219 1.00 17.59 14 GLY E CA 1
ATOM 7996 C C . GLY E 1 48 ? 18.422 86.248 -40.267 1.00 19.24 14 GLY E C 1
ATOM 7997 O O . GLY E 1 48 ? 17.606 87.130 -40.031 1.00 18.86 14 GLY E O 1
ATOM 7998 N N . VAL E 1 49 ? 18.418 85.581 -41.419 1.00 17.18 15 VAL E N 1
ATOM 7999 C CA . VAL E 1 49 ? 17.351 85.867 -42.378 1.00 16.96 15 VAL E CA 1
ATOM 8000 C C . VAL E 1 49 ? 16.074 85.176 -41.926 1.00 19.21 15 VAL E C 1
ATOM 8001 O O . VAL E 1 49 ? 16.043 83.950 -41.769 1.00 20.51 15 VAL E O 1
ATOM 8005 N N . ALA E 1 50 ? 15.024 85.961 -41.699 1.00 18.50 16 ALA E N 1
ATOM 8006 C CA . ALA E 1 50 ? 13.717 85.404 -41.369 1.00 21.18 16 ALA E CA 1
ATOM 8007 C C . ALA E 1 50 ? 12.770 85.629 -42.540 1.00 24.28 16 ALA E C 1
ATOM 8008 O O . ALA E 1 50 ? 11.920 84.783 -42.845 1.00 25.70 16 ALA E O 1
ATOM 8010 N N . ASN E 1 51 ? 12.924 86.772 -43.200 1.00 19.96 17 ASN E N 1
ATOM 8011 C CA . ASN E 1 51 ? 12.157 87.073 -44.404 1.00 21.42 17 ASN E CA 1
ATOM 8012 C C . ASN E 1 51 ? 12.834 88.170 -45.220 1.00 22.06 17 ASN E C 1
ATOM 8013 O O . ASN E 1 51 ? 13.961 88.577 -44.911 1.00 21.89 17 ASN E O 1
ATOM 8018 N N . ASP E 1 52 ? 12.151 88.684 -46.242 1.00 21.92 18 ASP E N 1
ATOM 8019 C CA . ASP E 1 52 ? 12.795 89.643 -47.134 1.00 19.67 18 ASP E CA 1
ATOM 8020 C C . ASP E 1 52 ? 12.935 91.043 -46.544 1.00 20.18 18 ASP E C 1
ATOM 8021 O O . ASP E 1 52 ? 13.487 91.933 -47.190 1.00 21.76 18 ASP E O 1
ATOM 8026 N N . HIS E 1 53 ? 12.447 91.232 -45.320 1.00 20.91 19 HIS E N 1
ATOM 8027 C CA . HIS E 1 53 ? 12.643 92.498 -44.619 1.00 20.33 19 HIS E CA 1
ATOM 8028 C C . HIS E 1 53 ? 13.751 92.421 -43.571 1.00 22.52 19 HIS E C 1
ATOM 8029 O O . HIS E 1 53 ? 14.075 93.427 -42.944 1.00 20.28 19 HIS E O 1
ATOM 8036 N N . SER E 1 54 ? 14.331 91.238 -43.389 1.00 19.75 20 SER E N 1
ATOM 8037 C CA . SER E 1 54 ? 15.390 91.055 -42.390 1.00 18.32 20 SER E CA 1
ATOM 8038 C C . SER E 1 54 ? 16.632 91.846 -42.748 1.00 16.74 20 SER E C 1
ATOM 8039 O O . SER E 1 54 ? 17.028 91.890 -43.909 1.00 16.78 20 SER E O 1
ATOM 8042 N N . ILE E 1 55 ? 17.258 92.453 -41.742 1.00 15.92 21 ILE E N 1
ATOM 8043 C CA . ILE E 1 55 ? 18.537 93.123 -41.931 1.00 16.49 21 ILE E CA 1
ATOM 8044 C C . ILE E 1 55 ? 19.559 92.198 -42.608 1.00 14.59 21 ILE E C 1
ATOM 8045 O O . ILE E 1 55 ? 20.280 92.612 -43.529 1.00 15.95 21 ILE E O 1
ATOM 8050 N N . ALA E 1 56 ? 19.595 90.940 -42.166 1.00 15.28 22 ALA E N 1
ATOM 8051 C CA . ALA E 1 56 ? 20.529 89.970 -42.725 1.00 15.59 22 ALA E CA 1
ATOM 8052 C C . ALA E 1 56 ? 20.287 89.770 -44.218 1.00 15.63 22 ALA E C 1
ATOM 8053 O O . ALA E 1 56 ? 21.224 89.509 -44.968 1.00 15.90 22 ALA E O 1
ATOM 8055 N N . TRP E 1 57 ? 19.038 89.894 -44.649 1.00 17.22 23 TRP E N 1
ATOM 8056 C CA . TRP E 1 57 ? 18.737 89.721 -46.068 1.00 15.86 23 TRP E CA 1
ATOM 8057 C C . TRP E 1 57 ? 19.209 90.937 -46.877 1.00 17.21 23 TRP E C 1
ATOM 8058 O O . TRP E 1 57 ? 19.786 90.801 -47.974 1.00 18.01 23 TRP E O 1
ATOM 8069 N N . GLY E 1 58 ? 18.980 92.131 -46.329 1.00 19.12 24 GLY E N 1
ATOM 8070 C CA . GLY E 1 58 ? 19.472 93.343 -46.965 1.00 18.53 24 GLY E CA 1
ATOM 8071 C C . GLY E 1 58 ? 20.975 93.278 -47.156 1.00 16.31 24 GLY E C 1
ATOM 8072 O O . GLY E 1 58 ? 21.527 93.706 -48.182 1.00 16.28 24 GLY E O 1
ATOM 8073 N N . ILE E 1 59 ? 21.650 92.724 -46.156 1.00 14.99 25 ILE E N 1
ATOM 8074 C CA . ILE E 1 59 ? 23.095 92.557 -46.237 1.00 14.95 25 ILE E CA 1
ATOM 8075 C C . ILE E 1 59 ? 23.465 91.512 -47.302 1.00 15.29 25 ILE E C 1
ATOM 8076 O O . ILE E 1 59 ? 24.370 91.737 -48.114 1.00 16.64 25 ILE E O 1
ATOM 8081 N N . ALA E 1 60 ? 22.764 90.379 -47.294 1.00 17.31 26 ALA E N 1
ATOM 8082 C CA . ALA E 1 60 ? 23.080 89.294 -48.230 1.00 14.59 26 ALA E CA 1
ATOM 8083 C C . ALA E 1 60 ? 23.023 89.777 -49.678 1.00 16.57 26 ALA E C 1
ATOM 8084 O O . ALA E 1 60 ? 23.921 89.468 -50.476 1.00 19.22 26 ALA E O 1
ATOM 8086 N N . LYS E 1 61 ? 21.977 90.531 -50.014 1.00 17.52 27 LYS E N 1
ATOM 8087 C CA . LYS E 1 61 ? 21.849 91.045 -51.383 1.00 20.75 27 LYS E CA 1
ATOM 8088 C C . LYS E 1 61 ? 23.058 91.884 -51.804 1.00 20.92 27 LYS E C 1
ATOM 8089 O O . LYS E 1 61 ? 23.579 91.712 -52.909 1.00 18.12 27 LYS E O 1
ATOM 8095 N N . VAL E 1 62 ? 23.512 92.788 -50.929 1.00 17.79 28 VAL E N 1
ATOM 8096 C CA . VAL E 1 62 ? 24.651 93.641 -51.267 1.00 18.34 28 VAL E CA 1
ATOM 8097 C C . VAL E 1 62 ? 25.946 92.847 -51.378 1.00 18.35 28 VAL E C 1
ATOM 8098 O O . VAL E 1 62 ? 26.731 93.061 -52.307 1.00 17.76 28 VAL E O 1
ATOM 8102 N N . LEU E 1 63 ? 26.172 91.927 -50.443 1.00 16.65 29 LEU E N 1
ATOM 8103 C CA . LEU E 1 63 ? 27.393 91.129 -50.492 1.00 16.12 29 LEU E CA 1
ATOM 8104 C C . LEU E 1 63 ? 27.428 90.268 -51.764 1.00 19.94 29 LEU E C 1
ATOM 8105 O O . LEU E 1 63 ? 28.475 90.137 -52.398 1.00 20.72 29 LEU E O 1
ATOM 8110 N N . HIS E 1 64 ? 26.283 89.704 -52.145 1.00 18.82 30 HIS E N 1
ATOM 8111 C CA . HIS E 1 64 ? 26.218 88.911 -53.376 1.00 21.14 30 HIS E CA 1
ATOM 8112 C C . HIS E 1 64 ? 26.456 89.786 -54.603 1.00 22.37 30 HIS E C 1
ATOM 8113 O O . HIS E 1 64 ? 27.163 89.386 -55.534 1.00 21.14 30 HIS E O 1
ATOM 8120 N N . SER E 1 65 ? 25.871 90.981 -54.601 1.00 23.30 31 SER E N 1
ATOM 8121 C CA . SER E 1 65 ? 26.046 91.901 -55.723 1.00 23.03 31 SER E CA 1
ATOM 8122 C C . SER E 1 65 ? 27.523 92.245 -55.913 1.00 24.24 31 SER E C 1
ATOM 8123 O O . SER E 1 65 ? 27.951 92.589 -57.018 1.00 26.13 31 SER E O 1
ATOM 8126 N N . ALA E 1 66 ? 28.300 92.125 -54.836 1.00 19.66 32 ALA E N 1
ATOM 8127 C CA . ALA E 1 66 ? 29.731 92.410 -54.867 1.00 21.55 32 ALA E CA 1
ATOM 8128 C C . ALA E 1 66 ? 30.558 91.171 -55.179 1.00 22.48 32 ALA E C 1
ATOM 8129 O O . ALA E 1 66 ? 31.793 91.229 -55.184 1.00 20.58 32 ALA E O 1
ATOM 8131 N N . GLY E 1 67 ? 29.883 90.047 -55.418 1.00 21.13 33 GLY E N 1
ATOM 8132 C CA . GLY E 1 67 ? 30.574 88.853 -55.875 1.00 21.90 33 GLY E CA 1
ATOM 8133 C C . GLY E 1 67 ? 30.646 87.685 -54.913 1.00 23.36 33 GLY E C 1
ATOM 8134 O O . GLY E 1 67 ? 31.173 86.630 -55.260 1.00 21.96 33 GLY E O 1
ATOM 8135 N N . ALA E 1 68 ? 30.120 87.855 -53.705 1.00 17.86 34 ALA E N 1
ATOM 8136 C CA . ALA E 1 68 ? 30.250 86.813 -52.689 1.00 20.46 34 ALA E CA 1
ATOM 8137 C C . ALA E 1 68 ? 29.330 85.611 -52.915 1.00 19.99 34 ALA E C 1
ATOM 8138 O O . ALA E 1 68 ? 28.184 85.769 -53.347 1.00 21.39 34 ALA E O 1
ATOM 8140 N N . GLN E 1 69 ? 29.837 84.416 -52.609 1.00 20.53 35 GLN E N 1
ATOM 8141 C CA . GLN E 1 69 ? 28.998 83.225 -52.499 1.00 20.69 35 GLN E CA 1
ATOM 8142 C C . GLN E 1 69 ? 28.522 83.130 -51.059 1.00 17.31 35 GLN E C 1
ATOM 8143 O O . GLN E 1 69 ? 29.307 83.360 -50.131 1.00 19.74 35 GLN E O 1
ATOM 8149 N N . LEU E 1 70 ? 27.253 82.772 -50.868 1.00 19.78 36 LEU E N 1
ATOM 8150 C CA . LEU E 1 70 ? 26.638 82.817 -49.547 1.00 16.21 36 LEU E CA 1
ATOM 8151 C C . LEU E 1 70 ? 26.079 81.484 -49.071 1.00 19.89 36 LEU E C 1
ATOM 8152 O O . LEU E 1 70 ? 25.529 80.698 -49.861 1.00 19.23 36 LEU E O 1
ATOM 8157 N N . ALA E 1 71 ? 26.240 81.247 -47.769 1.00 16.74 37 ALA E N 1
ATOM 8158 C CA . ALA E 1 71 ? 25.557 80.190 -47.036 1.00 15.75 37 ALA E CA 1
ATOM 8159 C C . ALA E 1 71 ? 24.602 80.874 -46.066 1.00 18.97 37 ALA E C 1
ATOM 8160 O O . ALA E 1 71 ? 24.891 81.972 -45.594 1.00 16.41 37 ALA E O 1
ATOM 8162 N N . PHE E 1 72 ? 23.476 80.245 -45.759 1.00 15.96 38 PHE E N 1
ATOM 8163 C CA . PHE E 1 72 ? 22.514 80.853 -44.838 1.00 17.89 38 PHE E CA 1
ATOM 8164 C C . PHE E 1 72 ? 22.146 79.876 -43.754 1.00 18.45 38 PHE E C 1
ATOM 8165 O O . PHE E 1 72 ? 21.842 78.714 -44.052 1.00 17.91 38 PHE E O 1
ATOM 8173 N N . SER E 1 73 ? 22.145 80.331 -42.501 1.00 16.07 39 SER E N 1
ATOM 8174 C CA . SER E 1 73 ? 21.545 79.512 -41.444 1.00 15.68 39 SER E CA 1
ATOM 8175 C C . SER E 1 73 ? 20.041 79.792 -41.373 1.00 20.24 39 SER E C 1
ATOM 8176 O O . SER E 1 73 ? 19.587 80.851 -41.804 1.00 19.48 39 SER E O 1
ATOM 8179 N N . TYR E 1 74 ? 19.254 78.853 -40.856 1.00 17.73 40 TYR E N 1
ATOM 8180 C CA . TYR E 1 74 ? 17.838 79.152 -40.628 1.00 20.22 40 TYR E CA 1
ATOM 8181 C C . TYR E 1 74 ? 17.282 78.424 -39.417 1.00 24.71 40 TYR E C 1
ATOM 8182 O O . TYR E 1 74 ? 17.732 77.326 -39.079 1.00 23.13 40 TYR E O 1
ATOM 8191 N N . GLN E 1 75 ? 16.308 79.048 -38.764 1.00 26.47 41 GLN E N 1
ATOM 8192 C CA . GLN E 1 75 ? 15.673 78.452 -37.596 1.00 32.93 41 GLN E CA 1
ATOM 8193 C C . GLN E 1 75 ? 14.203 78.153 -37.888 1.00 29.72 41 GLN E C 1
ATOM 8194 O O . GLN E 1 75 ? 13.382 79.064 -37.951 1.00 35.14 41 GLN E O 1
ATOM 8200 N N . GLY E 1 76 ? 13.877 76.878 -38.080 1.00 33.55 42 GLY E N 1
ATOM 8201 C CA . GLY E 1 76 ? 12.489 76.471 -38.212 1.00 35.37 42 GLY E CA 1
ATOM 8202 C C . GLY E 1 76 ? 12.003 76.387 -39.645 1.00 36.27 42 GLY E C 1
ATOM 8203 O O . GLY E 1 76 ? 12.548 77.041 -40.539 1.00 30.61 42 GLY E O 1
ATOM 8204 N N . GLU E 1 77 ? 10.958 75.589 -39.846 1.00 37.24 43 GLU E N 1
ATOM 8205 C CA . GLU E 1 77 ? 10.423 75.278 -41.170 1.00 39.58 43 GLU E CA 1
ATOM 8206 C C . GLU E 1 77 ? 9.870 76.475 -41.943 1.00 35.45 43 GLU E C 1
ATOM 8207 O O . GLU E 1 77 ? 10.159 76.631 -43.131 1.00 33.26 43 GLU E O 1
ATOM 8213 N N . SER E 1 78 ? 9.059 77.300 -41.286 1.00 33.02 44 SER E N 1
ATOM 8214 C CA . SER E 1 78 ? 8.412 78.425 -41.965 1.00 34.48 44 SER E CA 1
ATOM 8215 C C . SER E 1 78 ? 9.455 79.400 -42.526 1.00 30.44 44 SER E C 1
ATOM 8216 O O . SER E 1 78 ? 9.378 79.831 -43.693 1.00 31.86 44 SER E O 1
ATOM 8219 N N . ILE E 1 79 ? 10.444 79.724 -41.698 1.00 28.13 45 ILE E N 1
ATOM 8220 C CA . ILE E 1 79 ? 11.559 80.544 -42.152 1.00 25.85 45 ILE E CA 1
ATOM 8221 C C . ILE E 1 79 ? 12.317 79.861 -43.287 1.00 28.39 45 ILE E C 1
ATOM 8222 O O . ILE E 1 79 ? 12.656 80.511 -44.258 1.00 25.85 45 ILE E O 1
ATOM 8227 N N . GLY E 1 80 ? 12.582 78.560 -43.171 1.00 25.91 46 GLY E N 1
ATOM 8228 C CA . GLY E 1 80 ? 13.279 77.841 -44.234 1.00 27.26 46 GLY E CA 1
ATOM 8229 C C . GLY E 1 80 ? 12.565 77.972 -45.573 1.00 25.54 46 GLY E C 1
ATOM 8230 O O . GLY E 1 80 ? 13.189 78.199 -46.626 1.00 23.91 46 GLY E O 1
ATOM 8231 N N . LYS E 1 81 ? 11.243 77.853 -45.526 1.00 26.01 47 LYS E N 1
ATOM 8232 C CA . LYS E 1 81 ? 10.432 77.938 -46.733 1.00 30.09 47 LYS E CA 1
ATOM 8233 C C . LYS E 1 81 ? 10.434 79.343 -47.311 1.00 26.51 47 LYS E C 1
ATOM 8234 O O . LYS E 1 81 ? 10.354 79.514 -48.534 1.00 29.16 47 LYS E O 1
ATOM 8240 N N . ARG E 1 82 ? 10.522 80.355 -46.448 1.00 26.50 48 ARG E N 1
ATOM 8241 C CA . ARG E 1 82 ? 10.672 81.719 -46.966 1.00 25.86 48 ARG E CA 1
ATOM 8242 C C . ARG E 1 82 ? 12.090 82.003 -47.486 1.00 25.47 48 ARG E C 1
ATOM 8243 O O . ARG E 1 82 ? 12.282 82.796 -48.407 1.00 21.75 48 ARG E O 1
ATOM 8251 N N . LEU E 1 83 ? 13.080 81.345 -46.894 1.00 22.20 49 LEU E N 1
ATOM 8252 C CA . LEU E 1 83 ? 14.481 81.576 -47.227 1.00 22.82 49 LEU E CA 1
ATOM 8253 C C . LEU E 1 83 ? 14.849 80.968 -48.571 1.00 20.16 49 LEU E C 1
ATOM 8254 O O . LEU E 1 83 ? 15.582 81.583 -49.336 1.00 20.40 49 LEU E O 1
ATOM 8259 N N . LYS E 1 84 ? 14.349 79.770 -48.869 1.00 19.69 50 LYS E N 1
ATOM 8260 C CA . LYS E 1 84 ? 14.767 79.126 -50.122 1.00 22.80 50 LYS E CA 1
ATOM 8261 C C . LYS E 1 84 ? 14.629 79.994 -51.380 1.00 20.41 50 LYS E C 1
ATOM 8262 O O . LYS E 1 84 ? 15.591 80.132 -52.147 1.00 19.38 50 LYS E O 1
ATOM 8268 N N . PRO E 1 85 ? 13.443 80.589 -51.603 1.00 20.30 51 PRO E N 1
ATOM 8269 C CA . PRO E 1 85 ? 13.373 81.409 -52.823 1.00 20.95 51 PRO E CA 1
ATOM 8270 C C . PRO E 1 85 ? 14.246 82.661 -52.766 1.00 19.36 51 PRO E C 1
ATOM 8271 O O . PRO E 1 85 ? 14.731 83.086 -53.815 1.00 20.63 51 PRO E O 1
ATOM 8275 N N . LEU E 1 86 ? 14.443 83.247 -51.584 1.00 20.27 52 LEU E N 1
ATOM 8276 C CA . LEU E 1 86 ? 15.339 84.401 -51.476 1.00 20.10 52 LEU E CA 1
ATOM 8277 C C . LEU E 1 86 ? 16.767 83.993 -51.806 1.00 20.82 52 LEU E C 1
ATOM 8278 O O . LEU E 1 86 ? 17.437 84.639 -52.614 1.00 20.05 52 LEU E O 1
ATOM 8283 N N . ALA E 1 87 ? 17.230 82.911 -51.183 1.00 18.16 53 ALA E N 1
ATOM 8284 C CA . ALA E 1 87 ? 18.586 82.434 -51.413 1.00 16.92 53 ALA E CA 1
ATOM 8285 C C . ALA E 1 87 ? 18.812 82.134 -52.896 1.00 17.78 53 ALA E C 1
ATOM 8286 O O . ALA E 1 87 ? 19.883 82.415 -53.440 1.00 19.61 53 ALA E O 1
ATOM 8288 N N . LEU E 1 88 ? 17.802 81.578 -53.560 1.00 18.01 54 LEU E N 1
ATOM 8289 C CA . LEU E 1 88 ? 17.930 81.331 -54.997 1.00 21.38 54 LEU E CA 1
ATOM 8290 C C . LEU E 1 88 ? 18.243 82.615 -55.786 1.00 21.02 54 LEU E C 1
ATOM 8291 O O . LEU E 1 88 ? 19.045 82.585 -56.720 1.00 21.39 54 LEU E O 1
ATOM 8296 N N . THR E 1 89 ? 17.656 83.749 -55.396 1.00 19.12 55 THR E N 1
ATOM 8297 C CA . THR E 1 89 ? 17.932 85.004 -56.114 1.00 19.23 55 THR E CA 1
ATOM 8298 C C . THR E 1 89 ? 19.366 85.516 -55.940 1.00 24.20 55 THR E C 1
ATOM 8299 O O . THR E 1 89 ? 19.816 86.400 -56.687 1.00 24.22 55 THR E O 1
ATOM 8303 N N . VAL E 1 90 ? 20.084 84.977 -54.958 1.00 20.30 56 VAL E N 1
ATOM 8304 C CA . VAL E 1 90 ? 21.496 85.315 -54.811 1.00 18.64 56 VAL E CA 1
ATOM 8305 C C . VAL E 1 90 ? 22.352 84.090 -55.098 1.00 25.51 56 VAL E C 1
ATOM 8306 O O . VAL E 1 90 ? 23.439 83.931 -54.541 1.00 22.62 56 VAL E O 1
ATOM 8310 N N . ASP E 1 91 ? 21.844 83.232 -55.980 1.00 20.68 57 ASP E N 1
ATOM 8311 C CA . ASP E 1 91 ? 22.602 82.084 -56.497 1.00 22.94 57 ASP E CA 1
ATOM 8312 C C . ASP E 1 91 ? 23.045 81.086 -55.431 1.00 21.58 57 ASP E C 1
ATOM 8313 O O . ASP E 1 91 ? 24.134 80.508 -55.522 1.00 23.52 57 ASP E O 1
ATOM 8318 N N . SER E 1 92 ? 22.199 80.875 -54.427 1.00 19.42 58 SER E N 1
ATOM 8319 C CA . SER E 1 92 ? 22.529 79.959 -53.344 1.00 19.31 58 SER E CA 1
ATOM 8320 C C . SER E 1 92 ? 21.398 78.994 -53.020 1.00 20.32 58 SER E C 1
ATOM 8321 O O . SER E 1 92 ? 20.225 79.376 -52.968 1.00 21.37 58 SER E O 1
ATOM 8324 N N . ASP E 1 93 ? 21.751 77.733 -52.797 1.00 19.96 59 ASP E N 1
ATOM 8325 C CA . ASP E 1 93 ? 20.817 76.822 -52.164 1.00 19.96 59 ASP E CA 1
ATOM 8326 C C . ASP E 1 93 ? 21.506 76.217 -50.941 1.00 23.38 59 ASP E C 1
ATOM 8327 O O . ASP E 1 93 ? 21.143 75.141 -50.459 1.00 25.20 59 ASP E O 1
ATOM 8332 N N . PHE E 1 94 ? 22.499 76.949 -50.437 1.00 20.03 60 PHE E N 1
ATOM 8333 C CA . PHE E 1 94 ? 23.315 76.484 -49.325 1.00 18.63 60 PHE E CA 1
ATOM 8334 C C . PHE E 1 94 ? 22.653 76.991 -48.059 1.00 20.35 60 PHE E C 1
ATOM 8335 O O . PHE E 1 94 ? 22.961 78.085 -47.575 1.00 20.04 60 PHE E O 1
ATOM 8343 N N . MET E 1 95 ? 21.717 76.204 -47.544 1.00 17.10 61 MET E N 1
ATOM 8344 C CA . MET E 1 95 ? 20.897 76.613 -46.404 1.00 18.47 61 MET E CA 1
ATOM 8345 C C . MET E 1 95 ? 20.996 75.547 -45.335 1.00 21.06 61 MET E C 1
ATOM 8346 O O . MET E 1 95 ? 20.825 74.361 -45.623 1.00 23.20 61 MET E O 1
ATOM 8351 N N . ILE E 1 96 ? 21.288 75.957 -44.101 1.00 15.27 62 ILE E N 1
ATOM 8352 C CA . ILE E 1 96 ? 21.572 74.994 -43.040 1.00 19.21 62 ILE E CA 1
ATOM 8353 C C . ILE E 1 96 ? 20.779 75.333 -41.791 1.00 20.75 62 ILE E C 1
ATOM 8354 O O . ILE E 1 96 ? 20.792 76.476 -41.333 1.00 19.07 62 ILE E O 1
ATOM 8359 N N . PRO E 1 97 ? 20.074 74.340 -41.229 1.00 19.68 63 PRO E N 1
ATOM 8360 C CA . PRO E 1 97 ? 19.330 74.614 -39.998 1.00 20.87 63 PRO E CA 1
ATOM 8361 C C . PRO E 1 97 ? 20.271 74.886 -38.832 1.00 20.33 63 PRO E C 1
ATOM 8362 O O . PRO E 1 97 ? 21.328 74.260 -38.724 1.00 23.07 63 PRO E O 1
ATOM 8366 N N . CYS E 1 98 ? 19.892 75.827 -37.974 1.00 19.97 64 CYS E N 1
ATOM 8367 C CA . CYS E 1 98 ? 20.678 76.109 -36.778 1.00 20.90 64 CYS E CA 1
ATOM 8368 C C . CYS E 1 98 ? 19.829 76.810 -35.739 1.00 23.89 64 CYS E C 1
ATOM 8369 O O . CYS E 1 98 ? 19.114 77.754 -36.065 1.00 22.89 64 CYS E O 1
ATOM 8372 N N . ASN E 1 99 ? 19.898 76.331 -34.499 1.00 19.95 65 ASN E N 1
ATOM 8373 C CA . ASN E 1 99 ? 19.323 77.025 -33.355 1.00 20.18 65 ASN E CA 1
ATOM 8374 C C . ASN E 1 99 ? 20.491 77.625 -32.581 1.00 21.02 65 ASN E C 1
ATOM 8375 O O . ASN E 1 99 ? 21.258 76.893 -31.969 1.00 19.63 65 ASN E O 1
ATOM 8380 N N . VAL E 1 100 ? 20.635 78.948 -32.609 1.00 20.69 66 VAL E N 1
ATOM 8381 C CA . VAL E 1 100 ? 21.839 79.568 -32.048 1.00 18.67 66 VAL E CA 1
ATOM 8382 C C . VAL E 1 100 ? 21.844 79.570 -30.527 1.00 20.67 66 VAL E C 1
ATOM 8383 O O . VAL E 1 100 ? 22.793 80.046 -29.906 1.00 19.56 66 VAL E O 1
ATOM 8387 N N . GLU E 1 101 ? 20.791 79.034 -29.925 1.00 19.06 67 GLU E N 1
ATOM 8388 C CA . GLU E 1 101 ? 20.784 78.862 -28.477 1.00 22.78 67 GLU E CA 1
ATOM 8389 C C . GLU E 1 101 ? 21.427 77.527 -28.087 1.00 24.23 67 GLU E C 1
ATOM 8390 O O . GLU E 1 101 ? 21.728 77.286 -26.912 1.00 25.61 67 GLU E O 1
ATOM 8396 N N . ASP E 1 102 ? 21.649 76.667 -29.081 1.00 21.11 68 ASP E N 1
ATOM 8397 C CA . ASP E 1 102 ? 22.066 75.284 -28.840 1.00 20.47 68 ASP E CA 1
ATOM 8398 C C . ASP E 1 102 ? 23.460 75.040 -29.404 1.00 20.33 68 ASP E C 1
ATOM 8399 O O . ASP E 1 102 ? 23.638 74.979 -30.627 1.00 19.25 68 ASP E O 1
ATOM 8404 N N . PRO E 1 103 ? 24.460 74.897 -28.521 1.00 18.89 69 PRO E N 1
ATOM 8405 C CA . PRO E 1 103 ? 25.835 74.673 -28.979 1.00 17.50 69 PRO E CA 1
ATOM 8406 C C . PRO E 1 103 ? 25.971 73.449 -29.891 1.00 17.60 69 PRO E C 1
ATOM 8407 O O . PRO E 1 103 ? 26.741 73.511 -30.847 1.00 17.77 69 PRO E O 1
ATOM 8411 N N . SER E 1 104 ? 25.243 72.367 -29.619 1.00 18.21 70 SER E N 1
ATOM 8412 C CA . SER E 1 104 ? 25.327 71.193 -30.490 1.00 20.46 70 SER E CA 1
ATOM 8413 C C . SER E 1 104 ? 24.844 71.507 -31.897 1.00 20.16 70 SER E C 1
ATOM 8414 O O . SER E 1 104 ? 25.401 71.012 -32.893 1.00 21.82 70 SER E O 1
ATOM 8417 N N . SER E 1 105 ? 23.805 72.329 -31.978 1.00 18.93 71 SER E N 1
ATOM 8418 C CA . SER E 1 105 ? 23.283 72.763 -33.270 1.00 20.94 71 SER E CA 1
ATOM 8419 C C . SER E 1 105 ? 24.283 73.650 -34.002 1.00 17.30 71 SER E C 1
ATOM 8420 O O . SER E 1 105 ? 24.443 73.545 -35.217 1.00 17.12 71 SER E O 1
ATOM 8423 N N . MET E 1 106 ? 24.971 74.531 -33.279 1.00 15.57 72 MET E N 1
ATOM 8424 C CA . MET E 1 106 ? 26.014 75.320 -33.935 1.00 14.90 72 MET E CA 1
ATOM 8425 C C . MET E 1 106 ? 27.207 74.456 -34.405 1.00 15.76 72 MET E C 1
ATOM 8426 O O . MET E 1 106 ? 27.808 74.706 -35.468 1.00 15.46 72 MET E O 1
ATOM 8431 N N . ASP E 1 107 ? 27.531 73.422 -33.628 1.00 17.45 73 ASP E N 1
ATOM 8432 C CA . ASP E 1 107 ? 28.551 72.457 -34.060 1.00 17.20 73 ASP E CA 1
ATOM 8433 C C . ASP E 1 107 ? 28.131 71.811 -35.380 1.00 16.10 73 ASP E C 1
ATOM 8434 O O . ASP E 1 107 ? 28.936 71.713 -36.318 1.00 17.12 73 ASP E O 1
ATOM 8439 N N . LEU E 1 108 ? 26.869 71.386 -35.443 1.00 17.96 74 LEU E N 1
ATOM 8440 C CA . LEU E 1 108 ? 26.350 70.724 -36.648 1.00 17.10 74 LEU E CA 1
ATOM 8441 C C . LEU E 1 108 ? 26.313 71.676 -37.848 1.00 19.69 74 LEU E C 1
ATOM 8442 O O . LEU E 1 108 ? 26.639 71.284 -38.979 1.00 17.63 74 LEU E O 1
ATOM 8447 N N . LEU E 1 109 ? 25.929 72.928 -37.601 1.00 17.53 75 LEU E N 1
ATOM 8448 C CA . LEU E 1 109 ? 25.983 73.962 -38.636 1.00 15.07 75 LEU E CA 1
ATOM 8449 C C . LEU E 1 109 ? 27.361 74.016 -39.260 1.00 17.52 75 LEU E C 1
ATOM 8450 O O . LEU E 1 109 ? 27.507 73.978 -40.487 1.00 16.35 75 LEU E O 1
ATOM 8455 N N . PHE E 1 110 ? 28.390 74.098 -38.429 1.00 15.35 76 PHE E N 1
ATOM 8456 C CA . PHE E 1 110 ? 29.717 74.183 -39.018 1.00 15.74 76 PHE E CA 1
ATOM 8457 C C . PHE E 1 110 ? 30.231 72.892 -39.665 1.00 17.09 76 PHE E C 1
ATOM 8458 O O . PHE E 1 110 ? 30.986 72.945 -40.645 1.00 18.77 76 PHE E O 1
ATOM 8466 N N . GLU E 1 111 ? 29.815 71.741 -39.150 1.00 16.73 77 GLU E N 1
ATOM 8467 C CA . GLU E 1 111 ? 30.170 70.489 -39.828 1.00 17.30 77 GLU E CA 1
ATOM 8468 C C . GLU E 1 111 ? 29.566 70.442 -41.238 1.00 18.66 77 GLU E C 1
ATOM 8469 O O . GLU E 1 111 ? 30.244 70.057 -42.222 1.00 18.16 77 GLU E O 1
ATOM 8475 N N . ARG E 1 112 ? 28.308 70.875 -41.345 1.00 17.15 78 ARG E N 1
ATOM 8476 C CA . ARG E 1 112 ? 27.648 70.921 -42.649 1.00 16.81 78 ARG E CA 1
ATOM 8477 C C . ARG E 1 112 ? 28.264 71.963 -43.574 1.00 17.88 78 ARG E C 1
ATOM 8478 O O . ARG E 1 112 ? 28.388 71.718 -44.772 1.00 17.46 78 ARG E O 1
ATOM 8486 N N . ILE E 1 113 ? 28.638 73.131 -43.043 1.00 15.56 79 ILE E N 1
ATOM 8487 C CA . ILE E 1 113 ? 29.380 74.090 -43.864 1.00 14.37 79 ILE E CA 1
ATOM 8488 C C . ILE E 1 113 ? 30.654 73.444 -44.405 1.00 18.08 79 ILE E C 1
ATOM 8489 O O . ILE E 1 113 ? 31.003 73.619 -45.581 1.00 17.42 79 ILE E O 1
ATOM 8494 N N . LYS E 1 114 ? 31.345 72.696 -43.550 1.00 17.55 80 LYS E N 1
ATOM 8495 C CA . LYS E 1 114 ? 32.622 72.117 -43.942 1.00 16.87 80 LYS E CA 1
ATOM 8496 C C . LYS E 1 114 ? 32.464 71.018 -44.981 1.00 18.12 80 LYS E C 1
ATOM 8497 O O . LYS E 1 114 ? 33.433 70.686 -45.681 1.00 21.21 80 LYS E O 1
ATOM 8503 N N . GLU E 1 115 ? 31.262 70.459 -45.089 1.00 19.96 81 GLU E N 1
ATOM 8504 C CA . GLU E 1 115 ? 30.996 69.518 -46.191 1.00 19.70 81 GLU E CA 1
ATOM 8505 C C . GLU E 1 115 ? 31.091 70.141 -47.597 1.00 21.72 81 GLU E C 1
ATOM 8506 O O . GLU E 1 115 ? 31.218 69.409 -48.585 1.00 21.85 81 GLU E O 1
ATOM 8512 N N . ARG E 1 116 ? 31.045 71.473 -47.692 1.00 19.17 82 ARG E N 1
ATOM 8513 C CA . ARG E 1 116 ? 31.170 72.171 -48.981 1.00 18.98 82 ARG E CA 1
ATOM 8514 C C . ARG E 1 116 ? 32.379 73.101 -49.043 1.00 24.10 82 ARG E C 1
ATOM 8515 O O . ARG E 1 116 ? 33.053 73.207 -50.068 1.00 25.47 82 ARG E O 1
ATOM 8523 N N . TRP E 1 117 ? 32.623 73.807 -47.943 1.00 22.14 83 TRP E N 1
ATOM 8524 C CA . TRP E 1 117 ? 33.676 74.808 -47.873 1.00 23.46 83 TRP E CA 1
ATOM 8525 C C . TRP E 1 117 ? 34.639 74.466 -46.748 1.00 25.50 83 TRP E C 1
ATOM 8526 O O . TRP E 1 117 ? 34.224 74.351 -45.599 1.00 24.64 83 TRP E O 1
ATOM 8537 N N . GLU E 1 118 ? 35.930 74.344 -47.038 1.00 26.48 84 GLU E N 1
ATOM 8538 C CA . GLU E 1 118 ? 36.873 74.135 -45.940 1.00 28.58 84 GLU E CA 1
ATOM 8539 C C . GLU E 1 118 ? 37.292 75.470 -45.347 1.00 23.87 84 GLU E C 1
ATOM 8540 O O . GLU E 1 118 ? 37.911 75.522 -44.280 1.00 26.55 84 GLU E O 1
ATOM 8546 N N . THR E 1 119 ? 36.917 76.545 -46.034 1.00 25.66 85 THR E N 1
ATOM 8547 C CA . THR E 1 119 ? 37.388 77.882 -45.699 1.00 23.10 85 THR E CA 1
ATOM 8548 C C . THR E 1 119 ? 36.269 78.924 -45.877 1.00 24.65 85 THR E C 1
ATOM 8549 O O . THR E 1 119 ? 35.443 78.796 -46.784 1.00 23.14 85 THR E O 1
ATOM 8553 N N . LEU E 1 120 ? 36.227 79.920 -44.981 1.00 21.74 86 LEU E N 1
ATOM 8554 C CA . LEU E 1 120 ? 35.249 81.021 -45.007 1.00 22.66 86 LEU E CA 1
ATOM 8555 C C . LEU E 1 120 ? 35.987 82.355 -45.049 1.00 20.47 86 LEU E C 1
ATOM 8556 O O . LEU E 1 120 ? 37.093 82.459 -44.534 1.00 21.41 86 LEU E O 1
ATOM 8561 N N . ASP E 1 121 ? 35.372 83.385 -45.628 1.00 19.16 87 ASP E N 1
ATOM 8562 C CA . ASP E 1 121 ? 36.002 84.711 -45.629 1.00 20.09 87 ASP E CA 1
ATOM 8563 C C . ASP E 1 121 ? 35.291 85.707 -44.722 1.00 18.46 87 ASP E C 1
ATOM 8564 O O . ASP E 1 121 ? 35.908 86.664 -44.239 1.00 17.01 87 ASP E O 1
ATOM 8569 N N . PHE E 1 122 ? 34.004 85.482 -44.480 1.00 17.08 88 PHE E N 1
ATOM 8570 C CA . PHE E 1 122 ? 33.250 86.396 -43.627 1.00 17.90 88 PHE E CA 1
ATOM 8571 C C . PHE E 1 122 ? 32.051 85.746 -42.963 1.00 19.08 88 PHE E C 1
ATOM 8572 O O . PHE E 1 122 ? 31.579 84.683 -43.385 1.00 16.90 88 PHE E O 1
ATOM 8580 N N . VAL E 1 123 ? 31.574 86.400 -41.909 1.00 15.45 89 VAL E N 1
ATOM 8581 C CA . VAL E 1 123 ? 30.367 85.988 -41.216 1.00 12.81 89 VAL E CA 1
ATOM 8582 C C . VAL E 1 123 ? 29.542 87.214 -40.900 1.00 16.43 89 VAL E C 1
ATOM 8583 O O . VAL E 1 123 ? 30.077 88.224 -40.440 1.00 16.02 89 VAL E O 1
ATOM 8587 N N . VAL E 1 124 ? 28.243 87.132 -41.178 1.00 14.42 90 VAL E N 1
ATOM 8588 C CA . VAL E 1 124 ? 27.301 88.154 -40.742 1.00 12.10 90 VAL E CA 1
ATOM 8589 C C . VAL E 1 124 ? 26.403 87.568 -39.656 1.00 15.96 90 VAL E C 1
ATOM 8590 O O . VAL E 1 124 ? 25.689 86.591 -39.888 1.00 14.39 90 VAL E O 1
ATOM 8594 N N . HIS E 1 125 ? 26.461 88.156 -38.461 1.00 12.83 91 HIS E N 1
ATOM 8595 C CA . HIS E 1 125 ? 25.637 87.718 -37.342 1.00 13.65 91 HIS E CA 1
ATOM 8596 C C . HIS E 1 125 ? 24.565 88.774 -37.100 1.00 17.92 91 HIS E C 1
ATOM 8597 O O . HIS E 1 125 ? 24.865 89.868 -36.631 1.00 16.37 91 HIS E O 1
ATOM 8604 N N . SER E 1 126 ? 23.318 88.464 -37.447 1.00 13.82 92 SER E N 1
ATOM 8605 C CA . SER E 1 126 ? 22.234 89.432 -37.263 1.00 16.21 92 SER E CA 1
ATOM 8606 C C . SER E 1 126 ? 21.042 88.707 -36.680 1.00 21.42 92 SER E C 1
ATOM 8607 O O . SER E 1 126 ? 20.053 88.435 -37.372 1.00 20.94 92 SER E O 1
ATOM 8610 N N . ILE E 1 127 ? 21.153 88.407 -35.391 1.00 20.03 93 ILE E N 1
ATOM 8611 C CA . ILE E 1 127 ? 20.258 87.491 -34.710 1.00 25.25 93 ILE E CA 1
ATOM 8612 C C . ILE E 1 127 ? 19.950 88.075 -33.350 1.00 22.97 93 ILE E C 1
ATOM 8613 O O . ILE E 1 127 ? 20.864 88.364 -32.569 1.00 24.56 93 ILE E O 1
ATOM 8618 N N . ALA E 1 128 ? 18.674 88.247 -33.044 1.00 23.20 94 ALA E N 1
ATOM 8619 C CA . ALA E 1 128 ? 18.310 88.722 -31.718 1.00 25.59 94 ALA E CA 1
ATOM 8620 C C . ALA E 1 128 ? 16.973 88.136 -31.325 1.00 26.99 94 ALA E C 1
ATOM 8621 O O . ALA E 1 128 ? 16.126 87.874 -32.186 1.00 26.13 94 ALA E O 1
ATOM 8623 N N . PHE E 1 129 ? 16.790 87.920 -30.027 1.00 22.92 95 PHE E N 1
ATOM 8624 C CA . PHE E 1 129 ? 15.519 87.452 -29.509 1.00 23.37 95 PHE E CA 1
ATOM 8625 C C . PHE E 1 129 ? 15.376 87.882 -28.071 1.00 22.70 95 PHE E C 1
ATOM 8626 O O . PHE E 1 129 ? 16.351 87.880 -27.317 1.00 21.22 95 PHE E O 1
ATOM 8634 N N . SER E 1 130 ? 14.151 88.237 -27.704 1.00 21.33 96 SER E N 1
ATOM 8635 C CA . SER E 1 130 ? 13.773 88.427 -26.312 1.00 21.75 96 SER E CA 1
ATOM 8636 C C . SER E 1 130 ? 12.264 88.212 -26.252 1.00 24.25 96 SER E C 1
ATOM 8637 O O . SER E 1 130 ? 11.583 88.381 -27.267 1.00 25.47 96 SER E O 1
ATOM 8640 N N . ASP E 1 131 ? 11.739 87.825 -25.091 1.00 21.33 97 ASP E N 1
ATOM 8641 C CA . ASP E 1 131 ? 10.290 87.646 -24.934 1.00 24.32 97 ASP E CA 1
ATOM 8642 C C . ASP E 1 131 ? 9.559 88.966 -25.181 1.00 30.30 97 ASP E C 1
ATOM 8643 O O . ASP E 1 131 ? 9.742 89.936 -24.436 1.00 25.26 97 ASP E O 1
ATOM 8648 N N . LYS E 1 132 ? 8.728 88.996 -26.223 1.00 30.33 98 LYS E N 1
ATOM 8649 C CA . LYS E 1 132 ? 8.005 90.216 -26.590 1.00 29.29 98 LYS E CA 1
ATOM 8650 C C . LYS E 1 132 ? 7.122 90.755 -25.462 1.00 30.43 98 LYS E C 1
ATOM 8651 O O . LYS E 1 132 ? 6.908 91.969 -25.357 1.00 31.05 98 LYS E O 1
ATOM 8657 N N . ASN E 1 133 ? 6.613 89.863 -24.619 1.00 29.16 99 ASN E N 1
ATOM 8658 C CA . ASN E 1 133 ? 5.755 90.283 -23.516 1.00 31.57 99 ASN E CA 1
ATOM 8659 C C . ASN E 1 133 ? 6.512 91.087 -22.464 1.00 31.90 99 ASN E C 1
ATOM 8660 O O . ASN E 1 133 ? 5.907 91.828 -21.683 1.00 34.95 99 ASN E O 1
ATOM 8665 N N . GLU E 1 134 ? 7.835 90.954 -22.455 1.00 27.87 100 GLU E N 1
ATOM 8666 C CA . GLU E 1 134 ? 8.657 91.705 -21.505 1.00 27.79 100 GLU E CA 1
ATOM 8667 C C . GLU E 1 134 ? 9.314 92.934 -22.132 1.00 29.98 100 GLU E C 1
ATOM 8668 O O . GLU E 1 134 ? 10.014 93.685 -21.446 1.00 28.64 100 GLU E O 1
ATOM 8674 N N . LEU E 1 135 ? 9.092 93.127 -23.431 1.00 28.27 101 LEU E N 1
ATOM 8675 C CA . LEU E 1 135 ? 9.553 94.329 -24.127 1.00 28.46 101 LEU E CA 1
ATOM 8676 C C . LEU E 1 135 ? 8.433 95.360 -24.100 1.00 32.41 101 LEU E C 1
ATOM 8677 O O . LEU E 1 135 ? 8.138 96.018 -25.102 1.00 33.08 101 LEU E O 1
ATOM 8682 N N . ARG E 1 136 ? 7.803 95.456 -22.936 1.00 29.91 102 ARG E N 1
ATOM 8683 C CA . ARG E 1 136 ? 6.762 96.423 -22.638 1.00 33.37 102 ARG E CA 1
ATOM 8684 C C . ARG E 1 136 ? 7.020 96.767 -21.193 1.00 31.79 102 ARG E C 1
ATOM 8685 O O . ARG E 1 136 ? 7.647 95.984 -20.475 1.00 31.83 102 ARG E O 1
ATOM 8693 N N . GLY E 1 137 ? 6.541 97.924 -20.757 1.00 28.99 103 GLY E N 1
ATOM 8694 C CA . GLY E 1 137 ? 6.656 98.301 -19.362 1.00 27.31 103 GLY E CA 1
ATOM 8695 C C . GLY E 1 137 ? 8.088 98.484 -18.908 1.00 23.71 103 GLY E C 1
ATOM 8696 O O . GLY E 1 137 ? 9.007 98.493 -19.732 1.00 24.49 103 GLY E O 1
ATOM 8697 N N . PRO E 1 138 ? 8.282 98.609 -17.588 1.00 23.11 104 PRO E N 1
ATOM 8698 C CA . PRO E 1 138 ? 9.573 98.917 -16.970 1.00 19.16 104 PRO E CA 1
ATOM 8699 C C . PRO E 1 138 ? 10.594 97.806 -17.148 1.00 21.22 104 PRO E C 1
ATOM 8700 O O . PRO E 1 138 ? 10.236 96.616 -17.158 1.00 19.92 104 PRO E O 1
ATOM 8704 N N . TYR E 1 139 ? 11.862 98.186 -17.258 1.00 18.49 105 TYR E N 1
ATOM 8705 C CA . TYR E 1 139 ? 12.919 97.195 -17.391 1.00 15.72 105 TYR E CA 1
ATOM 8706 C C . TYR E 1 139 ? 12.946 96.292 -16.155 1.00 19.46 105 TYR E C 1
ATOM 8707 O O . TYR E 1 139 ? 13.239 95.099 -16.259 1.00 17.57 105 TYR E O 1
ATOM 8716 N N . TYR E 1 140 ? 12.626 96.852 -14.989 1.00 17.97 106 TYR E N 1
ATOM 8717 C CA . TYR E 1 140 ? 12.698 96.073 -13.748 1.00 18.26 106 TYR E CA 1
ATOM 8718 C C . TYR E 1 140 ? 11.776 94.860 -13.687 1.00 19.19 106 TYR E C 1
ATOM 8719 O O . TYR E 1 140 ? 11.919 94.029 -12.791 1.00 21.29 106 TYR E O 1
ATOM 8728 N N . ASN E 1 141 ? 10.830 94.751 -14.613 1.00 18.22 107 ASN E N 1
ATOM 8729 C CA . ASN E 1 141 ? 9.936 93.591 -14.596 1.00 23.11 107 ASN E CA 1
ATOM 8730 C C . ASN E 1 141 ? 10.490 92.412 -15.391 1.00 22.46 107 ASN E C 1
ATOM 8731 O O . ASN E 1 141 ? 9.818 91.387 -15.540 1.00 21.96 107 ASN E O 1
ATOM 8736 N N . THR E 1 142 ? 11.710 92.573 -15.898 1.00 18.03 108 THR E N 1
ATOM 8737 C CA . THR E 1 142 ? 12.386 91.533 -16.674 1.00 19.56 108 THR E CA 1
ATOM 8738 C C . THR E 1 142 ? 12.592 90.306 -15.794 1.00 19.12 108 THR E C 1
ATOM 8739 O O . THR E 1 142 ? 13.067 90.416 -14.659 1.00 17.02 108 THR E O 1
ATOM 8743 N N . SER E 1 143 ? 12.218 89.131 -16.298 1.00 17.67 109 SER E N 1
ATOM 8744 C CA . SER E 1 143 ? 12.458 87.912 -15.527 1.00 20.08 109 SER E CA 1
ATOM 8745 C C . SER E 1 143 ? 13.888 87.432 -15.737 1.00 16.89 109 SER E C 1
ATOM 8746 O O . SER E 1 143 ? 14.486 87.690 -16.789 1.00 17.18 109 SER E O 1
ATOM 8749 N N . ARG E 1 144 ? 14.454 86.743 -14.748 1.00 16.91 110 ARG E N 1
ATOM 8750 C CA . ARG E 1 144 ? 15.830 86.283 -14.896 1.00 16.45 110 ARG E CA 1
ATOM 8751 C C . ARG E 1 144 ? 15.967 85.252 -16.015 1.00 16.05 110 ARG E C 1
ATOM 8752 O O . ARG E 1 144 ? 16.995 85.201 -16.689 1.00 17.49 110 ARG E O 1
ATOM 8760 N N . ASP E 1 145 ? 14.930 84.457 -16.253 1.00 17.98 111 ASP E N 1
ATOM 8761 C CA . ASP E 1 145 ? 15.033 83.483 -17.337 1.00 17.58 111 ASP E CA 1
ATOM 8762 C C . ASP E 1 145 ? 14.937 84.137 -18.718 1.00 14.93 111 ASP E C 1
ATOM 8763 O O . ASP E 1 145 ? 15.642 83.743 -19.653 1.00 15.99 111 ASP E O 1
ATOM 8768 N N . ASN E 1 146 ? 14.105 85.166 -18.846 1.00 16.63 112 ASN E N 1
ATOM 8769 C CA . ASN E 1 146 ? 14.108 85.918 -20.095 1.00 18.06 112 ASN E CA 1
ATOM 8770 C C . ASN E 1 146 ? 15.418 86.672 -20.269 1.00 14.92 112 ASN E C 1
ATOM 8771 O O . ASN E 1 146 ? 15.941 86.780 -21.379 1.00 14.74 112 ASN E O 1
ATOM 8776 N N . PHE E 1 147 ? 15.946 87.198 -19.171 1.00 14.56 113 PHE E N 1
ATOM 8777 C CA . PHE E 1 147 ? 17.235 87.871 -19.222 1.00 14.98 113 PHE E CA 1
ATOM 8778 C C . PHE E 1 147 ? 18.290 86.921 -19.782 1.00 16.83 113 PHE E C 1
ATOM 8779 O O . PHE E 1 147 ? 19.053 87.277 -20.684 1.00 16.62 113 PHE E O 1
ATOM 8787 N N . ILE E 1 148 ? 18.324 85.701 -19.260 1.00 15.38 114 ILE E N 1
ATOM 8788 C CA . ILE E 1 148 ? 19.335 84.752 -19.705 1.00 13.87 114 ILE E CA 1
ATOM 8789 C C . ILE E 1 148 ? 19.118 84.278 -21.141 1.00 15.08 114 ILE E C 1
ATOM 8790 O O . ILE E 1 148 ? 20.076 84.181 -21.899 1.00 15.62 114 ILE E O 1
ATOM 8795 N N . GLN E 1 149 ? 17.880 83.982 -21.525 1.00 14.51 115 GLN E N 1
ATOM 8796 C CA . GLN E 1 149 ? 17.649 83.532 -22.901 1.00 16.27 115 GLN E CA 1
ATOM 8797 C C . GLN E 1 149 ? 18.005 84.645 -23.884 1.00 14.04 115 GLN E C 1
ATOM 8798 O O . GLN E 1 149 ? 18.621 84.411 -24.931 1.00 15.57 115 GLN E O 1
ATOM 8804 N N . THR E 1 150 ? 17.640 85.866 -23.521 1.00 13.03 116 THR E N 1
ATOM 8805 C CA . THR E 1 150 ? 17.977 87.015 -24.347 1.00 14.76 116 THR E CA 1
ATOM 8806 C C . THR E 1 150 ? 19.490 87.172 -24.451 1.00 14.42 116 THR E C 1
ATOM 8807 O O . THR E 1 150 ? 20.015 87.419 -25.534 1.00 16.10 116 THR E O 1
ATOM 8811 N N . MET E 1 151 ? 20.192 87.012 -23.335 1.00 12.41 117 MET E N 1
ATOM 8812 C CA . MET E 1 151 ? 21.658 87.049 -23.356 1.00 14.19 117 MET E CA 1
ATOM 8813 C C . MET E 1 151 ? 22.250 85.971 -24.253 1.00 16.33 117 MET E C 1
ATOM 8814 O O . MET E 1 151 ? 23.150 86.244 -25.042 1.00 15.53 117 MET E O 1
ATOM 8819 N N . LEU E 1 152 ? 21.747 84.743 -24.133 1.00 15.01 118 LEU E N 1
ATOM 8820 C CA . LEU E 1 152 ? 22.302 83.627 -24.893 1.00 14.76 118 LEU E CA 1
ATOM 8821 C C . LEU E 1 152 ? 22.076 83.782 -26.388 1.00 13.67 118 LEU E C 1
ATOM 8822 O O . LEU E 1 152 ? 22.974 83.521 -27.185 1.00 15.95 118 LEU E O 1
ATOM 8827 N N . VAL E 1 153 ? 20.882 84.219 -26.775 1.00 14.21 119 VAL E N 1
ATOM 8828 C CA . VAL E 1 153 ? 20.556 84.325 -28.194 1.00 13.90 119 VAL E CA 1
ATOM 8829 C C . VAL E 1 153 ? 21.144 85.588 -28.813 1.00 17.58 119 VAL E C 1
ATOM 8830 O O . VAL E 1 153 ? 21.712 85.553 -29.907 1.00 17.99 119 VAL E O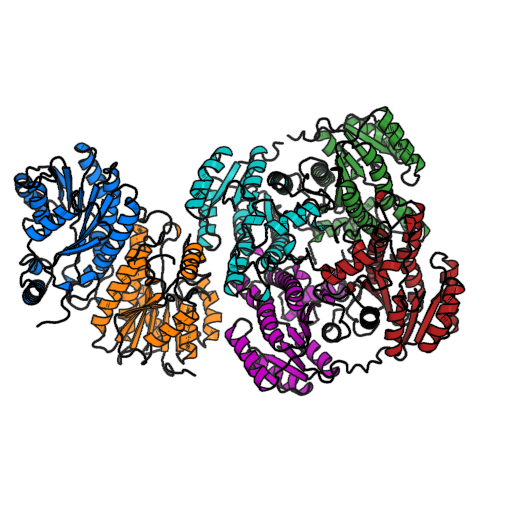 1
ATOM 8834 N N . SER E 1 154 ? 21.040 86.699 -28.095 1.00 13.95 120 SER E N 1
ATOM 8835 C CA . SER E 1 154 ? 21.385 87.994 -28.677 1.00 15.60 120 SER E CA 1
ATOM 8836 C C . SER E 1 154 ? 22.836 88.399 -28.452 1.00 15.42 120 SER E C 1
ATOM 8837 O O . SER E 1 154 ? 23.382 89.204 -29.214 1.00 16.64 120 SER E O 1
ATOM 8840 N N . CYS E 1 155 ? 23.470 87.848 -27.417 1.00 13.88 121 CYS E N 1
ATOM 8841 C CA . CYS E 1 155 ? 24.878 88.158 -27.177 1.00 13.69 121 CYS E CA 1
ATOM 8842 C C . CYS E 1 155 ? 25.806 86.955 -27.380 1.00 13.56 121 CYS E C 1
ATOM 8843 O O . CYS E 1 155 ? 26.630 86.962 -28.298 1.00 16.85 121 CYS E O 1
ATOM 8846 N N . PHE E 1 156 ? 25.655 85.916 -26.557 1.00 14.92 122 PHE E N 1
ATOM 8847 C CA . PHE E 1 156 ? 26.674 84.871 -26.509 1.00 14.67 122 PHE E CA 1
ATOM 8848 C C . PHE E 1 156 ? 26.771 84.050 -27.795 1.00 14.41 122 PHE E C 1
ATOM 8849 O O . PHE E 1 156 ? 27.832 83.506 -28.121 1.00 14.05 122 PHE E O 1
ATOM 8857 N N . SER E 1 157 ? 25.669 83.982 -28.535 1.00 14.09 123 SER E N 1
ATOM 8858 C CA . SER E 1 157 ? 25.686 83.278 -29.817 1.00 14.14 123 SER E CA 1
ATOM 8859 C C . SER E 1 157 ? 26.744 83.841 -30.752 1.00 14.14 123 SER E C 1
ATOM 8860 O O . SER E 1 157 ? 27.297 83.114 -31.567 1.00 14.63 123 SER E O 1
ATOM 8863 N N . PHE E 1 158 ? 27.053 85.132 -30.634 1.00 13.96 124 PHE E N 1
ATOM 8864 C CA . PHE E 1 158 ? 28.089 85.707 -31.478 1.00 13.79 124 PHE E CA 1
ATOM 8865 C C . PHE E 1 158 ? 29.450 85.143 -31.087 1.00 11.72 124 PHE E C 1
ATOM 8866 O O . PHE E 1 158 ? 30.266 84.840 -31.947 1.00 13.42 124 PHE E O 1
ATOM 8874 N N . THR E 1 159 ? 29.703 85.000 -29.789 1.00 12.37 125 THR E N 1
ATOM 8875 C CA . THR E 1 159 ? 30.954 84.398 -29.348 1.00 12.88 125 THR E CA 1
ATOM 8876 C C . THR E 1 159 ? 31.066 82.955 -29.839 1.00 13.92 125 THR E C 1
ATOM 8877 O O . THR E 1 159 ? 32.125 82.537 -30.336 1.00 14.71 125 THR E O 1
ATOM 8881 N N . GLU E 1 160 ? 29.964 82.214 -29.713 1.00 14.53 126 GLU E N 1
ATOM 8882 C CA . GLU E 1 160 ? 29.921 80.811 -30.162 1.00 12.78 126 GLU E CA 1
ATOM 8883 C C . GLU E 1 160 ? 30.228 80.710 -31.665 1.00 15.54 126 GLU E C 1
ATOM 8884 O O . GLU E 1 160 ? 31.071 79.902 -32.117 1.00 15.74 126 GLU E O 1
ATOM 8890 N N . ILE E 1 161 ? 29.541 81.551 -32.441 1.00 13.75 127 ILE E N 1
ATOM 8891 C CA . ILE E 1 161 ? 29.706 81.559 -33.895 1.00 14.37 127 ILE E CA 1
ATOM 8892 C C . ILE E 1 161 ? 31.101 82.023 -34.326 1.00 15.79 127 ILE E C 1
ATOM 8893 O O . ILE E 1 161 ? 31.732 81.392 -35.163 1.00 15.42 127 ILE E O 1
ATOM 8898 N N . VAL E 1 162 ? 31.601 83.102 -33.732 1.00 14.43 128 VAL E N 1
ATOM 8899 C CA . VAL E 1 162 ? 32.912 83.624 -34.076 1.00 13.53 128 VAL E CA 1
ATOM 8900 C C . VAL E 1 162 ? 33.979 82.579 -33.811 1.00 16.28 128 VAL E C 1
ATOM 8901 O O . VAL E 1 162 ? 34.875 82.381 -34.637 1.00 15.58 128 VAL E O 1
ATOM 8905 N N . ARG E 1 163 ? 33.887 81.901 -32.669 1.00 13.25 129 ARG E N 1
ATOM 8906 C CA . ARG E 1 163 ? 34.943 80.957 -32.333 1.00 14.35 129 ARG E CA 1
ATOM 8907 C C . ARG E 1 163 ? 34.914 79.726 -33.225 1.00 15.25 129 ARG E C 1
ATOM 8908 O O . ARG E 1 163 ? 35.975 79.148 -33.506 1.00 19.14 129 ARG E O 1
ATOM 8916 N N . ARG E 1 164 ? 33.724 79.344 -33.693 1.00 14.92 130 ARG E N 1
ATOM 8917 C CA . ARG E 1 164 ? 33.668 78.257 -34.687 1.00 17.24 130 ARG E CA 1
ATOM 8918 C C . ARG E 1 164 ? 34.157 78.694 -36.076 1.00 17.39 130 ARG E C 1
ATOM 8919 O O . ARG E 1 164 ? 34.915 77.975 -36.750 1.00 17.95 130 ARG E O 1
ATOM 8927 N N . ALA E 1 165 ? 33.719 79.874 -36.505 1.00 15.56 131 ALA E N 1
ATOM 8928 C CA . ALA E 1 165 ? 34.059 80.386 -37.827 1.00 15.10 131 ALA E CA 1
ATOM 8929 C C . ALA E 1 165 ? 35.535 80.746 -37.985 1.00 18.07 131 ALA E C 1
ATOM 8930 O O . ALA E 1 165 ? 36.093 80.620 -39.077 1.00 18.01 131 ALA E O 1
ATOM 8932 N N . ALA E 1 166 ? 36.173 81.194 -36.906 1.00 15.64 132 ALA E N 1
ATOM 8933 C CA . ALA E 1 166 ? 37.574 81.575 -36.983 1.00 15.91 132 ALA E CA 1
ATOM 8934 C C . ALA E 1 166 ? 38.437 80.387 -37.394 1.00 18.50 132 ALA E C 1
ATOM 8935 O O . ALA E 1 166 ? 39.491 80.572 -38.004 1.00 18.45 132 ALA E O 1
ATOM 8937 N N . GLN E 1 167 ? 37.988 79.178 -37.054 1.00 17.64 133 GLN E N 1
ATOM 8938 C CA . GLN E 1 167 ? 38.703 77.952 -37.423 1.00 19.77 133 GLN E CA 1
ATOM 8939 C C . GLN E 1 167 ? 38.703 77.725 -38.922 1.00 19.28 133 GLN E C 1
ATOM 8940 O O . GLN E 1 167 ? 39.485 76.921 -39.439 1.00 21.30 133 GLN E O 1
ATOM 8946 N N . LEU E 1 168 ? 37.833 78.438 -39.625 1.00 17.24 134 LEU E N 1
ATOM 8947 C CA . LEU E 1 168 ? 37.716 78.293 -41.071 1.00 18.46 134 LEU E CA 1
ATOM 8948 C C . LEU E 1 168 ? 38.381 79.472 -41.774 1.00 18.31 134 LEU E C 1
ATOM 8949 O O . LEU E 1 168 ? 38.192 79.677 -42.979 1.00 20.00 134 LEU E O 1
ATOM 8954 N N . MET E 1 169 ? 39.174 80.230 -41.021 1.00 17.04 135 MET E N 1
ATOM 8955 C CA . MET E 1 169 ? 39.839 81.415 -41.559 1.00 17.79 135 MET E CA 1
ATOM 8956 C C . MET E 1 169 ? 41.352 81.392 -41.304 1.00 21.18 135 MET E C 1
ATOM 8957 O O . MET E 1 169 ? 41.888 82.275 -40.628 1.00 21.90 135 MET E O 1
ATOM 8962 N N . PRO E 1 170 ? 42.053 80.390 -41.859 1.00 23.53 136 PRO E N 1
ATOM 8963 C CA . PRO E 1 170 ? 43.498 80.276 -41.625 1.00 25.46 136 PRO E CA 1
ATOM 8964 C C . PRO E 1 170 ? 44.315 81.440 -42.204 1.00 25.24 136 PRO E C 1
ATOM 8965 O O . PRO E 1 170 ? 45.431 81.667 -41.734 1.00 30.61 136 PRO E O 1
ATOM 8969 N N . HIS E 1 171 ? 43.788 82.150 -43.197 1.00 25.43 137 HIS E N 1
ATOM 8970 C CA . HIS E 1 171 ? 44.485 83.308 -43.759 1.00 27.36 137 HIS E CA 1
ATOM 8971 C C . HIS E 1 171 ? 43.802 84.625 -43.384 1.00 27.41 137 HIS E C 1
ATOM 8972 O O . HIS E 1 171 ? 44.016 85.652 -44.038 1.00 28.13 137 HIS E O 1
ATOM 8979 N N . GLY E 1 172 ? 42.965 84.588 -42.351 1.00 20.47 138 GLY E N 1
ATOM 8980 C CA . GLY E 1 172 ? 42.269 85.786 -41.902 1.00 22.35 138 GLY E CA 1
ATOM 8981 C C . GLY E 1 172 ? 40.883 85.926 -42.499 1.00 21.94 138 GLY E C 1
ATOM 8982 O O . GLY E 1 172 ? 40.456 85.094 -43.305 1.00 21.09 138 GLY E O 1
ATOM 8983 N N . GLY E 1 173 ? 40.179 86.986 -42.107 1.00 19.03 139 GLY E N 1
ATOM 8984 C CA . GLY E 1 173 ? 38.837 87.242 -42.600 1.00 16.24 139 GLY E CA 1
ATOM 8985 C C . GLY E 1 173 ? 38.212 88.350 -41.778 1.00 16.88 139 GLY E C 1
ATOM 8986 O O . GLY E 1 173 ? 38.916 89.059 -41.051 1.00 16.96 139 GLY E O 1
ATOM 8987 N N . ALA E 1 174 ? 36.900 88.499 -41.882 1.00 15.77 140 ALA E N 1
ATOM 8988 C CA . ALA E 1 174 ? 36.217 89.562 -41.152 1.00 14.84 140 ALA E CA 1
ATOM 8989 C C . ALA E 1 174 ? 34.811 89.134 -40.796 1.00 19.45 140 ALA E C 1
ATOM 8990 O O . ALA E 1 174 ? 34.171 88.387 -41.539 1.00 16.79 140 ALA E O 1
ATOM 8992 N N . MET E 1 175 ? 34.326 89.608 -39.655 1.00 15.52 141 MET E N 1
ATOM 8993 C CA . MET E 1 175 ? 32.987 89.257 -39.210 1.00 13.59 141 MET E CA 1
ATOM 8994 C C . MET E 1 175 ? 32.317 90.506 -38.658 1.00 13.60 141 MET E C 1
ATOM 8995 O O . MET E 1 175 ? 32.987 91.414 -38.144 1.00 13.59 141 MET E O 1
ATOM 9000 N N . ILE E 1 176 ? 30.992 90.547 -38.764 1.00 13.75 142 ILE E N 1
ATOM 9001 C CA . ILE E 1 176 ? 30.237 91.604 -38.103 1.00 14.12 142 ILE E CA 1
ATOM 9002 C C . ILE E 1 176 ? 29.066 91.083 -37.309 1.00 16.81 142 ILE E C 1
ATOM 9003 O O . ILE E 1 176 ? 28.514 90.012 -37.597 1.00 13.37 142 ILE E O 1
ATOM 9008 N N . THR E 1 177 ? 28.672 91.860 -36.305 1.00 13.67 143 THR E N 1
ATOM 9009 C CA . THR E 1 177 ? 27.402 91.619 -35.649 1.00 13.57 143 THR E CA 1
ATOM 9010 C C . THR E 1 177 ? 26.581 92.900 -35.716 1.00 13.04 143 THR E C 1
ATOM 9011 O O . THR E 1 177 ? 27.108 93.959 -36.083 1.00 14.37 143 THR E O 1
ATOM 9015 N N . LEU E 1 178 ? 25.297 92.783 -35.394 1.00 14.38 144 LEU E N 1
ATOM 9016 C CA . LEU E 1 178 ? 24.377 93.916 -35.438 1.00 14.48 144 LEU E CA 1
ATOM 9017 C C . LEU E 1 178 ? 23.996 94.326 -34.026 1.00 14.10 144 LEU E C 1
ATOM 9018 O O . LEU E 1 178 ? 23.634 93.492 -33.195 1.00 14.91 144 LEU E O 1
ATOM 9023 N N . THR E 1 179 ? 24.057 95.623 -33.760 1.00 14.24 145 THR E N 1
ATOM 9024 C CA . THR E 1 179 ? 23.653 96.140 -32.469 1.00 12.36 145 THR E CA 1
ATOM 9025 C C . THR E 1 179 ? 22.757 97.378 -32.652 1.00 13.88 145 THR E C 1
ATOM 9026 O O . THR E 1 179 ? 22.380 97.729 -33.783 1.00 13.86 145 THR E O 1
ATOM 9030 N N . TYR E 1 180 ? 22.389 98.003 -31.540 1.00 14.43 146 TYR E N 1
ATOM 9031 C CA . TYR E 1 180 ? 21.504 99.166 -31.539 1.00 14.78 146 TYR E CA 1
ATOM 9032 C C . TYR E 1 180 ? 21.877 100.087 -30.373 1.00 16.05 146 TYR E C 1
ATOM 9033 O O . TYR E 1 180 ? 22.288 99.606 -29.309 1.00 14.73 146 TYR E O 1
ATOM 9042 N N . GLY E 1 181 ? 21.711 101.400 -30.556 1.00 14.60 147 GLY E N 1
ATOM 9043 C CA . GLY E 1 181 ? 22.188 102.366 -29.574 1.00 14.93 147 GLY E CA 1
ATOM 9044 C C . GLY E 1 181 ? 21.423 102.322 -28.262 1.00 18.09 147 GLY E C 1
ATOM 9045 O O . GLY E 1 181 ? 21.807 102.970 -27.284 1.00 16.47 147 GLY E O 1
ATOM 9046 N N . GLY E 1 182 ? 20.343 101.549 -28.230 1.00 14.52 148 GLY E N 1
ATOM 9047 C CA . GLY E 1 182 ? 19.604 101.326 -27.000 1.00 14.54 148 GLY E CA 1
ATOM 9048 C C . GLY E 1 182 ? 20.416 100.528 -25.994 1.00 14.01 148 GLY E C 1
ATOM 9049 O O . GLY E 1 182 ? 19.997 100.349 -24.855 1.00 14.16 148 GLY E O 1
ATOM 9050 N N . SER E 1 183 ? 21.587 100.059 -26.411 1.00 13.86 149 SER E N 1
ATOM 9051 C CA . SER E 1 183 ? 22.486 99.350 -25.498 1.00 14.01 149 SER E CA 1
ATOM 9052 C C . SER E 1 183 ? 22.965 100.224 -24.340 1.00 15.96 149 SER E C 1
ATOM 9053 O O . SER E 1 183 ? 23.014 99.772 -23.196 1.00 18.46 149 SER E O 1
ATOM 9056 N N . MET E 1 184 ? 23.343 101.468 -24.613 1.00 16.17 150 MET E N 1
ATOM 9057 C CA . MET E 1 184 ? 23.856 102.285 -23.501 1.00 21.88 150 MET E CA 1
ATOM 9058 C C . MET E 1 184 ? 23.190 103.655 -23.377 1.00 19.87 150 MET E C 1
ATOM 9059 O O . MET E 1 184 ? 23.611 104.487 -22.570 1.00 20.35 150 MET E O 1
ATOM 9064 N N . ARG E 1 185 ? 22.157 103.888 -24.180 1.00 15.68 151 ARG E N 1
ATOM 9065 C CA . ARG E 1 185 ? 21.266 105.030 -23.968 1.00 16.21 151 ARG E CA 1
ATOM 9066 C C . ARG E 1 185 ? 19.867 104.445 -23.892 1.00 18.96 151 ARG E C 1
ATOM 9067 O O . ARG E 1 185 ? 19.550 103.495 -24.607 1.00 17.77 151 ARG E O 1
ATOM 9075 N N . VAL E 1 186 ? 19.036 104.977 -23.008 1.00 13.24 152 VAL E N 1
ATOM 9076 C CA . VAL E 1 186 ? 17.779 104.305 -22.680 1.00 13.24 152 VAL E CA 1
ATOM 9077 C C . VAL E 1 186 ? 16.649 104.515 -23.692 1.00 15.82 152 VAL E C 1
ATOM 9078 O O . VAL E 1 186 ? 16.210 105.640 -23.930 1.00 15.85 152 VAL E O 1
ATOM 9082 N N . VAL E 1 187 ? 16.189 103.410 -24.272 1.00 14.96 153 VAL E N 1
ATOM 9083 C CA . VAL E 1 187 ? 15.073 103.395 -25.215 1.00 15.59 153 VAL E CA 1
ATOM 9084 C C . VAL E 1 187 ? 13.914 102.704 -24.507 1.00 18.29 153 VAL E C 1
ATOM 9085 O O . VAL E 1 187 ? 14.065 101.595 -24.012 1.00 17.57 153 VAL E O 1
ATOM 9089 N N . PRO E 1 188 ? 12.748 103.361 -24.432 1.00 17.76 154 PRO E N 1
ATOM 9090 C CA . PRO E 1 188 ? 11.619 102.740 -23.721 1.00 21.79 154 PRO E CA 1
ATOM 9091 C C . PRO E 1 188 ? 11.237 101.378 -24.308 1.00 19.11 154 PRO E C 1
ATOM 9092 O O . PRO E 1 188 ? 11.247 101.207 -25.528 1.00 20.66 154 PRO E O 1
ATOM 9096 N N . ASN E 1 189 ? 10.943 100.423 -23.426 1.00 20.09 155 ASN E N 1
ATOM 9097 C CA . ASN E 1 189 ? 10.551 99.062 -23.799 1.00 22.46 155 ASN E CA 1
ATOM 9098 C C . ASN E 1 189 ? 11.667 98.143 -24.317 1.00 21.36 155 ASN E C 1
ATOM 9099 O O . ASN E 1 189 ? 11.442 96.948 -24.490 1.00 23.77 155 ASN E O 1
ATOM 9104 N N . TYR E 1 190 ? 12.854 98.678 -24.568 1.00 17.77 156 TYR E N 1
ATOM 9105 C CA . TYR E 1 190 ? 13.923 97.839 -25.108 1.00 16.57 156 TYR E CA 1
ATOM 9106 C C . TYR E 1 190 ? 14.365 96.805 -24.063 1.00 18.97 156 TYR E C 1
ATOM 9107 O O . TYR E 1 190 ? 14.764 95.685 -24.409 1.00 16.70 156 TYR E O 1
ATOM 9116 N N . ASN E 1 191 ? 14.276 97.202 -22.795 1.00 17.01 157 ASN E N 1
ATOM 9117 C CA . ASN E 1 191 ? 14.423 96.312 -21.638 1.00 15.22 157 ASN E CA 1
ATOM 9118 C C . ASN E 1 191 ? 15.550 95.278 -21.734 1.00 16.73 157 ASN E C 1
ATOM 9119 O O . ASN E 1 191 ? 16.711 95.664 -21.842 1.00 15.64 157 ASN E O 1
ATOM 9124 N N . ALA E 1 192 ? 15.229 93.985 -21.712 1.00 15.29 158 ALA E N 1
ATOM 9125 C CA . ALA E 1 192 ? 16.289 92.969 -21.658 1.00 15.25 158 ALA E CA 1
ATOM 9126 C C . ALA E 1 192 ? 17.243 93.036 -22.837 1.00 17.52 158 ALA E C 1
ATOM 9127 O O . ALA E 1 192 ? 18.391 92.609 -22.733 1.00 14.29 158 ALA E O 1
ATOM 9129 N N . MET E 1 193 ? 16.780 93.560 -23.967 1.00 13.16 159 MET E N 1
ATOM 9130 C CA . MET E 1 193 ? 17.665 93.644 -25.128 1.00 12.89 159 MET E CA 1
ATOM 9131 C C . MET E 1 193 ? 18.828 94.603 -24.891 1.00 13.52 159 MET E C 1
ATOM 9132 O O . MET E 1 193 ? 19.883 94.488 -25.508 1.00 12.28 159 MET E O 1
ATOM 9137 N N . ALA E 1 194 ? 18.648 95.552 -23.987 1.00 12.66 160 ALA E N 1
ATOM 9138 C CA . ALA E 1 194 ? 19.676 96.563 -23.806 1.00 13.12 160 ALA E CA 1
ATOM 9139 C C . ALA E 1 194 ? 20.951 96.008 -23.163 1.00 11.83 160 ALA E C 1
ATOM 9140 O O . ALA E 1 194 ? 22.039 96.185 -23.722 1.00 14.21 160 ALA E O 1
ATOM 9142 N N . PRO E 1 195 ? 20.830 95.326 -22.008 1.00 13.62 161 PRO E N 1
ATOM 9143 C CA . PRO E 1 195 ? 22.088 94.769 -21.503 1.00 11.52 161 PRO E CA 1
ATOM 9144 C C . PRO E 1 195 ? 22.640 93.676 -22.418 1.00 13.08 161 PRO E C 1
ATOM 9145 O O . PRO E 1 195 ? 23.863 93.508 -22.479 1.00 11.82 161 PRO E O 1
ATOM 9149 N N . ALA E 1 196 ? 21.775 92.966 -23.142 1.00 12.24 162 ALA E N 1
ATOM 9150 C CA . ALA E 1 196 ? 22.281 91.985 -24.113 1.00 12.71 162 ALA E CA 1
ATOM 9151 C C . ALA E 1 196 ? 23.111 92.628 -25.225 1.00 11.74 162 ALA E C 1
ATOM 9152 O O . ALA E 1 196 ? 24.194 92.136 -25.578 1.00 12.75 162 ALA E O 1
ATOM 9154 N N . LYS E 1 197 ? 22.613 93.728 -25.788 1.00 11.73 163 LYS E N 1
ATOM 9155 C CA . LYS E 1 197 ? 23.361 94.426 -26.828 1.00 12.14 163 LYS E CA 1
ATOM 9156 C C . LYS E 1 197 ? 24.616 95.078 -26.267 1.00 12.36 163 LYS E C 1
ATOM 9157 O O . LYS E 1 197 ? 25.635 95.128 -26.938 1.00 12.73 163 LYS E O 1
ATOM 9163 N N . SER E 1 198 ? 24.551 95.569 -25.031 1.00 12.23 164 SER E N 1
ATOM 9164 C CA . SER E 1 198 ? 25.739 96.145 -24.418 1.00 11.38 164 SER E CA 1
ATOM 9165 C C . SER E 1 198 ? 26.830 95.080 -24.253 1.00 14.01 164 SER E C 1
ATOM 9166 O O . SER E 1 198 ? 27.999 95.321 -24.574 1.00 12.35 164 SER E O 1
ATOM 9169 N N . ALA E 1 199 ? 26.434 93.898 -23.778 1.00 13.13 165 ALA E N 1
ATOM 9170 C CA . ALA E 1 199 ? 27.371 92.792 -23.620 1.00 12.61 165 ALA E CA 1
ATOM 9171 C C . ALA E 1 199 ? 27.901 92.370 -24.983 1.00 14.22 165 ALA E C 1
ATOM 9172 O O . ALA E 1 199 ? 29.067 92.000 -25.113 1.00 13.52 165 ALA E O 1
ATOM 9174 N N . LEU E 1 200 ? 27.041 92.419 -25.996 1.00 13.36 166 LEU E N 1
ATOM 9175 C CA . LEU E 1 200 ? 27.451 92.092 -27.359 1.00 12.45 166 LEU E CA 1
ATOM 9176 C C . LEU E 1 200 ? 28.521 93.057 -27.867 1.00 13.99 166 LEU E C 1
ATOM 9177 O O . LEU E 1 200 ? 29.516 92.628 -28.455 1.00 14.43 166 LEU E O 1
ATOM 9182 N N . GLU E 1 201 ? 28.336 94.359 -27.635 1.00 12.77 167 GLU E N 1
ATOM 9183 C CA . GLU E 1 201 ? 29.355 95.334 -28.024 1.00 11.53 167 GLU E CA 1
ATOM 9184 C C . GLU E 1 201 ? 30.676 95.094 -27.291 1.00 11.03 167 GLU E C 1
ATOM 9185 O O . GLU E 1 201 ? 31.745 95.175 -27.888 1.00 13.23 167 GLU E O 1
ATOM 9191 N N . SER E 1 202 ? 30.592 94.799 -25.997 1.00 11.59 168 SER E N 1
ATOM 9192 C CA . SER E 1 202 ? 31.783 94.497 -25.202 1.00 12.24 168 SER E CA 1
ATOM 9193 C C . SER E 1 202 ? 32.515 93.286 -25.785 1.00 12.39 168 SER E C 1
ATOM 9194 O O . SER E 1 202 ? 33.726 93.318 -26.004 1.00 13.78 168 SER E O 1
ATOM 9197 N N . SER E 1 203 ? 31.771 92.216 -26.045 1.00 13.23 169 SER E N 1
ATOM 9198 C CA . SER E 1 203 ? 32.397 90.987 -26.537 1.00 14.51 169 SER E CA 1
ATOM 9199 C C . SER E 1 203 ? 33.000 91.175 -27.924 1.00 15.62 169 SER E C 1
ATOM 9200 O O . SER E 1 203 ? 34.007 90.549 -28.257 1.00 14.93 169 SER E O 1
ATOM 9203 N N . THR E 1 204 ? 32.392 92.042 -28.731 1.00 14.85 170 THR E N 1
ATOM 9204 C CA . THR E 1 204 ? 32.949 92.402 -30.036 1.00 14.00 170 THR E CA 1
ATOM 9205 C C . THR E 1 204 ? 34.377 92.918 -29.898 1.00 16.35 170 THR E C 1
ATOM 9206 O O . THR E 1 204 ? 35.270 92.552 -30.664 1.00 16.70 170 THR E O 1
ATOM 9210 N N . LYS E 1 205 ? 34.599 93.777 -28.913 1.00 13.21 171 LYS E N 1
ATOM 9211 C CA . LYS E 1 205 ? 35.922 94.336 -28.730 1.00 14.80 171 LYS E CA 1
ATOM 9212 C C . LYS E 1 205 ? 36.889 93.288 -28.192 1.00 13.59 171 LYS E C 1
ATOM 9213 O O . LYS E 1 205 ? 38.044 93.229 -28.621 1.00 14.21 171 LYS E O 1
ATOM 9219 N N . TYR E 1 206 ? 36.425 92.462 -27.257 1.00 12.29 172 TYR E N 1
ATOM 9220 C CA . TYR E 1 206 ? 37.284 91.418 -26.708 1.00 13.22 172 TYR E CA 1
ATOM 9221 C C . TYR E 1 206 ? 37.627 90.391 -27.777 1.00 13.23 172 TYR E C 1
ATOM 9222 O O . TYR E 1 206 ? 38.769 89.930 -27.854 1.00 14.43 172 TYR E O 1
ATOM 9231 N N . LEU E 1 207 ? 36.659 90.049 -28.617 1.00 12.06 173 LEU E N 1
ATOM 9232 C CA . LEU E 1 207 ? 36.949 89.115 -29.702 1.00 13.21 173 LEU E CA 1
ATOM 9233 C C . LEU E 1 207 ? 37.899 89.738 -30.712 1.00 14.31 173 LEU E C 1
ATOM 9234 O O . LEU E 1 207 ? 38.757 89.055 -31.269 1.00 15.48 173 LEU E O 1
ATOM 9239 N N . ALA E 1 208 ? 37.756 91.035 -30.967 1.00 14.49 174 ALA E N 1
ATOM 9240 C CA . ALA E 1 208 ? 38.667 91.695 -31.890 1.00 12.25 174 ALA E CA 1
ATOM 9241 C C . ALA E 1 208 ? 40.113 91.583 -31.390 1.00 13.41 174 ALA E C 1
ATOM 9242 O O . ALA E 1 208 ? 41.047 91.411 -32.185 1.00 14.91 174 ALA E O 1
ATOM 9244 N N . CYS E 1 209 ? 40.301 91.683 -30.077 1.00 13.66 175 CYS E N 1
ATOM 9245 C CA . CYS E 1 209 ? 41.639 91.557 -29.513 1.00 14.77 175 CYS E CA 1
ATOM 9246 C C . CYS E 1 209 ? 42.132 90.114 -29.547 1.00 16.67 175 CYS E C 1
ATOM 9247 O O . CYS E 1 209 ? 43.323 89.873 -29.815 1.00 19.32 175 CYS E O 1
ATOM 9250 N N . ASP E 1 210 ? 41.238 89.168 -29.268 1.00 15.67 176 ASP E N 1
ATOM 9251 C CA . ASP E 1 210 ? 41.593 87.745 -29.316 1.00 16.05 176 ASP E CA 1
ATOM 9252 C C . ASP E 1 210 ? 42.101 87.342 -30.690 1.00 19.27 176 ASP E C 1
ATOM 9253 O O . ASP E 1 210 ? 43.075 86.590 -30.806 1.00 20.31 176 ASP E O 1
ATOM 9258 N N . TYR E 1 211 ? 41.419 87.810 -31.733 1.00 15.52 177 TYR E N 1
ATOM 9259 C CA . TYR E 1 211 ? 41.668 87.299 -33.085 1.00 16.03 177 TYR E CA 1
ATOM 9260 C C . TYR E 1 211 ? 42.460 88.224 -34.003 1.00 15.56 177 TYR E C 1
ATOM 9261 O O . TYR E 1 211 ? 42.781 87.847 -35.126 1.00 16.59 177 TYR E O 1
ATOM 9270 N N . GLY E 1 212 ? 42.791 89.429 -33.534 1.00 17.31 178 GLY E N 1
ATOM 9271 C CA . GLY E 1 212 ? 43.515 90.379 -34.368 1.00 18.08 178 GLY E CA 1
ATOM 9272 C C . GLY E 1 212 ? 44.865 89.873 -34.853 1.00 18.59 178 GLY E C 1
ATOM 9273 O O . GLY E 1 212 ? 45.305 90.199 -35.960 1.00 19.39 178 GLY E O 1
ATOM 9274 N N . GLY E 1 213 ? 45.524 89.077 -34.019 1.00 19.60 179 GLY E N 1
ATOM 9275 C CA . GLY E 1 213 ? 46.831 88.535 -34.362 1.00 26.05 179 GLY E CA 1
ATOM 9276 C C . GLY E 1 213 ? 46.750 87.549 -35.512 1.00 24.64 179 GLY E C 1
ATOM 9277 O O . GLY E 1 213 ? 47.759 87.267 -36.174 1.00 25.55 179 GLY E O 1
ATOM 9278 N N . MET E 1 214 ? 45.548 87.030 -35.755 1.00 19.92 180 MET E N 1
ATOM 9279 C CA . MET E 1 214 ? 45.315 86.076 -36.838 1.00 22.45 180 MET E CA 1
ATOM 9280 C C . MET E 1 214 ? 44.733 86.769 -38.066 1.00 22.08 180 MET E C 1
ATOM 9281 O O . MET E 1 214 ? 44.256 86.112 -39.006 1.00 19.06 180 MET E O 1
ATOM 9286 N N . ASN E 1 215 ? 44.768 88.100 -38.043 1.00 20.58 181 ASN E N 1
ATOM 9287 C CA . ASN E 1 215 ? 44.199 88.940 -39.096 1.00 20.56 181 ASN E CA 1
ATOM 9288 C C . ASN E 1 215 ? 42.727 88.650 -39.353 1.00 18.86 181 ASN E C 1
ATOM 9289 O O . ASN E 1 215 ? 42.266 88.613 -40.500 1.00 20.06 181 ASN E O 1
ATOM 9294 N N . ILE E 1 216 ? 41.992 88.449 -38.268 1.00 16.47 182 ILE E N 1
ATOM 9295 C CA . ILE E 1 216 ? 40.546 88.372 -38.345 1.00 16.32 182 ILE E CA 1
ATOM 9296 C C . ILE E 1 216 ? 39.988 89.627 -37.691 1.00 15.49 182 ILE E C 1
ATOM 9297 O O . ILE E 1 216 ? 40.230 89.871 -36.505 1.00 17.65 182 ILE E O 1
ATOM 9302 N N . ARG E 1 217 ? 39.274 90.435 -38.470 1.00 15.85 183 ARG E N 1
ATOM 9303 C CA . ARG E 1 217 ? 38.685 91.664 -37.926 1.00 15.53 183 ARG E CA 1
ATOM 9304 C C . ARG E 1 217 ? 37.245 91.420 -37.492 1.00 15.00 183 ARG E C 1
ATOM 9305 O O . ARG E 1 217 ? 36.527 90.664 -38.127 1.00 16.91 183 ARG E O 1
ATOM 9313 N N . ILE E 1 218 ? 36.837 92.063 -36.398 1.00 16.09 184 ILE E N 1
ATOM 9314 C CA . ILE E 1 218 ? 35.531 91.829 -35.792 1.00 14.56 184 ILE E CA 1
ATOM 9315 C C . ILE E 1 218 ? 34.913 93.175 -35.455 1.00 14.82 184 ILE E C 1
ATOM 9316 O O . ILE E 1 218 ? 35.465 93.917 -34.645 1.00 14.35 184 ILE E O 1
ATOM 9321 N N . ASN E 1 219 ? 33.780 93.485 -36.071 1.00 13.74 185 ASN E N 1
ATOM 9322 C CA . ASN E 1 219 ? 33.157 94.798 -35.907 1.00 14.45 185 ASN E CA 1
ATOM 9323 C C . ASN E 1 219 ? 31.651 94.674 -35.710 1.00 16.06 185 ASN E C 1
ATOM 9324 O O . ASN E 1 219 ? 31.069 93.595 -35.879 1.00 15.65 185 ASN E O 1
ATOM 9329 N N . ALA E 1 220 ? 31.017 95.784 -35.337 1.00 13.27 186 ALA E N 1
ATOM 9330 C CA . ALA E 1 220 ? 29.571 95.799 -35.182 1.00 13.76 186 ALA E CA 1
ATOM 9331 C C . ALA E 1 220 ? 28.984 96.968 -35.934 1.00 15.77 186 ALA E C 1
ATOM 9332 O O . ALA E 1 220 ? 29.581 98.044 -36.002 1.00 16.85 186 ALA E O 1
ATOM 9334 N N . ILE E 1 221 ? 27.815 96.747 -36.519 1.00 13.57 187 ILE E N 1
ATOM 9335 C CA . ILE E 1 221 ? 27.036 97.848 -37.079 1.00 12.86 187 ILE E CA 1
ATOM 9336 C C . ILE E 1 221 ? 25.943 98.174 -36.079 1.00 14.50 187 ILE E C 1
ATOM 9337 O O . ILE E 1 221 ? 25.136 97.322 -35.747 1.00 13.57 187 ILE E O 1
ATOM 9342 N N . SER E 1 222 ? 25.922 99.405 -35.573 1.00 11.98 188 SER E N 1
ATOM 9343 C CA . SER E 1 222 ? 24.817 99.849 -34.745 1.00 12.96 188 SER E CA 1
ATOM 9344 C C . SER E 1 222 ? 23.795 100.468 -35.669 1.00 15.72 188 SER E C 1
ATOM 9345 O O . SER E 1 222 ? 23.952 101.618 -36.099 1.00 15.73 188 SER E O 1
ATOM 9348 N N . ALA E 1 223 ? 22.756 99.694 -35.986 1.00 13.81 189 ALA E N 1
ATOM 9349 C CA . ALA E 1 223 ? 21.794 100.119 -36.994 1.00 16.36 189 ALA E CA 1
ATOM 9350 C C . ALA E 1 223 ? 20.733 101.006 -36.372 1.00 17.05 189 ALA E C 1
ATOM 9351 O O . ALA E 1 223 ? 20.409 100.860 -35.199 1.00 16.64 189 ALA E O 1
ATOM 9353 N N . GLY E 1 224 ? 20.186 101.920 -37.161 1.00 15.00 190 GLY E N 1
ATOM 9354 C CA . GLY E 1 224 ? 19.004 102.645 -36.732 1.00 17.61 190 GLY E CA 1
ATOM 9355 C C . GLY E 1 224 ? 17.804 101.767 -37.009 1.00 22.00 190 GLY E C 1
ATOM 9356 O O . GLY E 1 224 ? 17.938 100.740 -37.668 1.00 21.81 190 GLY E O 1
ATOM 9357 N N . PRO E 1 225 ? 16.629 102.146 -36.496 1.00 20.12 191 PRO E N 1
ATOM 9358 C CA . PRO E 1 225 ? 15.454 101.336 -36.835 1.00 24.33 191 PRO E CA 1
ATOM 9359 C C . PRO E 1 225 ? 15.140 101.405 -38.338 1.00 25.73 191 PRO E C 1
ATOM 9360 O O . PRO E 1 225 ? 15.310 102.452 -38.973 1.00 27.10 191 PRO E O 1
ATOM 9364 N N . VAL E 1 226 ? 14.731 100.281 -38.918 1.00 31.86 192 VAL E N 1
ATOM 9365 C CA . VAL E 1 226 ? 14.373 100.259 -40.337 1.00 32.20 192 VAL E CA 1
ATOM 9366 C C . VAL E 1 226 ? 12.851 100.226 -40.448 1.00 41.60 192 VAL E C 1
ATOM 9367 O O . VAL E 1 226 ? 12.195 99.477 -39.720 1.00 42.49 192 VAL E O 1
ATOM 9371 N N . ARG E 1 227 ? 12.291 101.044 -41.339 1.00 40.81 193 ARG E N 1
ATOM 9372 C CA . ARG E 1 227 ? 10.837 101.139 -41.482 1.00 50.69 193 ARG E CA 1
ATOM 9373 C C . ARG E 1 227 ? 10.219 99.755 -41.688 1.00 51.52 193 ARG E C 1
ATOM 9374 O O . ARG E 1 227 ? 10.821 98.901 -42.342 1.00 50.16 193 ARG E O 1
ATOM 9382 N N . THR E 1 228 ? 9.038 99.550 -41.099 1.00 51.53 194 THR E N 1
ATOM 9383 C CA . THR E 1 228 ? 8.296 98.276 -41.127 1.00 53.94 194 THR E CA 1
ATOM 9384 C C . THR E 1 228 ? 8.860 97.193 -40.194 1.00 53.01 194 THR E C 1
ATOM 9385 O O . THR E 1 228 ? 8.125 96.645 -39.367 1.00 53.70 194 THR E O 1
ATOM 9389 N N . LEU E 1 229 ? 10.150 96.886 -40.329 1.00 51.41 195 LEU E N 1
ATOM 9390 C CA . LEU E 1 229 ? 10.805 95.883 -39.481 1.00 48.58 195 LEU E CA 1
ATOM 9391 C C . LEU E 1 229 ? 10.718 96.289 -38.002 1.00 49.92 195 LEU E C 1
ATOM 9392 O O . LEU E 1 229 ? 10.434 95.461 -37.125 1.00 52.16 195 LEU E O 1
ATOM 9397 N N . ALA E 1 230 ? 10.954 97.571 -37.737 1.00 50.13 196 ALA E N 1
ATOM 9398 C CA . ALA E 1 230 ? 10.919 98.106 -36.376 1.00 50.70 196 ALA E CA 1
ATOM 9399 C C . ALA E 1 230 ? 9.592 97.821 -35.674 1.00 50.67 196 ALA E C 1
ATOM 9400 O O . ALA E 1 230 ? 9.569 97.300 -34.556 1.00 50.84 196 ALA E O 1
ATOM 9402 N N . GLY E 1 231 ? 8.493 98.163 -36.342 1.00 49.60 197 GLY E N 1
ATOM 9403 C CA . GLY E 1 231 ? 7.166 98.037 -35.765 1.00 50.06 197 GLY E CA 1
ATOM 9404 C C . GLY E 1 231 ? 6.732 96.607 -35.501 1.00 55.19 197 GLY E C 1
ATOM 9405 O O . GLY E 1 231 ? 5.970 96.345 -34.567 1.00 54.64 197 GLY E O 1
ATOM 9406 N N . ALA E 1 232 ? 7.208 95.679 -36.326 1.00 54.54 198 ALA E N 1
ATOM 9407 C CA . ALA E 1 232 ? 6.879 94.269 -36.137 1.00 58.60 198 ALA E CA 1
ATOM 9408 C C . ALA E 1 232 ? 7.853 93.582 -35.175 1.00 55.47 198 ALA E C 1
ATOM 9409 O O . ALA E 1 232 ? 7.604 92.457 -34.731 1.00 55.77 198 ALA E O 1
ATOM 9411 N N . SER E 1 233 ? 8.956 94.256 -34.854 1.00 52.74 199 SER E N 1
ATOM 9412 C CA . SER E 1 233 ? 9.909 93.712 -33.884 1.00 54.25 199 SER E CA 1
ATOM 9413 C C . SER E 1 233 ? 9.497 93.964 -32.423 1.00 57.71 199 SER E C 1
ATOM 9414 O O . SER E 1 233 ? 9.397 93.023 -31.627 1.00 59.05 199 SER E O 1
ATOM 9417 N N . ILE E 1 234 ? 9.265 95.228 -32.074 1.00 56.27 200 ILE E N 1
ATOM 9418 C CA . ILE E 1 234 ? 8.935 95.595 -30.694 1.00 50.59 200 ILE E CA 1
ATOM 9419 C C . ILE E 1 234 ? 7.627 96.401 -30.623 1.00 47.30 200 ILE E C 1
ATOM 9420 O O . ILE E 1 234 ? 7.199 96.984 -31.621 1.00 48.87 200 ILE E O 1
ATOM 9425 N N . SER E 1 235 ? 7.005 96.418 -29.443 1.00 46.43 201 SER E N 1
ATOM 9426 C CA . SER E 1 235 ? 5.683 97.020 -29.230 1.00 48.29 201 SER E CA 1
ATOM 9427 C C . SER E 1 235 ? 5.511 98.438 -29.788 1.00 52.14 201 SER E C 1
ATOM 9428 O O . SER E 1 235 ? 4.629 98.687 -30.616 1.00 53.69 201 SER E O 1
ATOM 9431 N N . ASN E 1 236 ? 6.349 99.360 -29.325 1.00 49.52 202 ASN E N 1
ATOM 9432 C CA . ASN E 1 236 ? 6.286 100.758 -29.744 1.00 44.15 202 ASN E CA 1
ATOM 9433 C C . ASN E 1 236 ? 7.246 101.052 -30.891 1.00 39.34 202 ASN E C 1
ATOM 9434 O O . ASN E 1 236 ? 7.631 102.204 -31.098 1.00 39.57 202 ASN E O 1
ATOM 9439 N N . GLY E 1 237 ? 7.633 100.011 -31.626 1.00 39.31 203 GLY E N 1
ATOM 9440 C CA . GLY E 1 237 ? 8.631 100.132 -32.679 1.00 39.37 203 GLY E CA 1
ATOM 9441 C C . GLY E 1 237 ? 8.297 101.140 -33.763 1.00 40.42 203 GLY E C 1
ATOM 9442 O O . GLY E 1 237 ? 9.189 101.795 -34.319 1.00 35.71 203 GLY E O 1
ATOM 9443 N N . ARG E 1 238 ? 7.011 101.256 -34.077 1.00 37.92 204 ARG E N 1
ATOM 9444 C CA . ARG E 1 238 ? 6.544 102.240 -35.047 1.00 40.26 204 ARG E CA 1
ATOM 9445 C C . ARG E 1 238 ? 6.875 103.663 -34.580 1.00 36.31 204 ARG E C 1
ATOM 9446 O O . ARG E 1 238 ? 7.349 104.501 -35.365 1.00 36.66 204 ARG E O 1
ATOM 9454 N N . ASP E 1 239 ? 6.620 103.925 -33.299 1.00 37.70 205 ASP E N 1
ATOM 9455 C CA . ASP E 1 239 ? 6.941 105.214 -32.696 1.00 37.36 205 ASP E CA 1
ATOM 9456 C C . ASP E 1 239 ? 8.444 105.450 -32.705 1.00 34.83 205 ASP E C 1
ATOM 9457 O O . ASP E 1 239 ? 8.907 106.553 -32.981 1.00 30.51 205 ASP E O 1
ATOM 9462 N N . ILE E 1 240 ? 9.204 104.408 -32.389 1.00 32.79 206 ILE E N 1
ATOM 9463 C CA . ILE E 1 240 ? 10.660 104.514 -32.354 1.00 30.40 206 ILE E CA 1
ATOM 9464 C C . ILE E 1 240 ? 11.201 104.900 -33.729 1.00 29.94 206 ILE E C 1
ATOM 9465 O O . ILE E 1 240 ? 11.994 105.836 -33.862 1.00 29.06 206 ILE E O 1
ATOM 9470 N N . ALA E 1 241 ? 10.740 104.198 -34.757 1.00 30.04 207 ALA E N 1
ATOM 9471 C CA . ALA E 1 241 ? 11.121 104.502 -36.128 1.00 28.86 207 ALA E CA 1
ATOM 9472 C C . ALA E 1 241 ? 10.717 105.919 -36.557 1.00 31.16 207 ALA E C 1
ATOM 9473 O O . ALA E 1 241 ? 11.503 106.637 -37.186 1.00 29.42 207 ALA E O 1
ATOM 9475 N N . ALA E 1 242 ? 9.489 106.317 -36.227 1.00 29.63 208 ALA E N 1
ATOM 9476 C CA . ALA E 1 242 ? 9.003 107.636 -36.621 1.00 31.00 208 ALA E CA 1
ATOM 9477 C C . ALA E 1 242 ? 9.823 108.739 -35.953 1.00 26.86 208 ALA E C 1
ATOM 9478 O O . ALA E 1 242 ? 10.229 109.715 -36.595 1.00 28.85 208 ALA E O 1
ATOM 9480 N N . TRP E 1 243 ? 10.057 108.575 -34.657 1.00 26.56 209 TRP E N 1
ATOM 9481 C CA . TRP E 1 243 ? 10.844 109.524 -33.895 1.00 27.48 209 TRP E CA 1
ATOM 9482 C C . TRP E 1 243 ? 12.237 109.640 -34.480 1.00 28.41 209 TRP E C 1
ATOM 9483 O O . TRP E 1 243 ? 12.753 110.743 -34.702 1.00 26.78 209 TRP E O 1
ATOM 9494 N N . SER E 1 244 ? 12.852 108.487 -34.719 1.00 26.37 210 SER E N 1
ATOM 9495 C CA . SER E 1 244 ? 14.230 108.469 -35.181 1.00 26.90 210 SER E CA 1
ATOM 9496 C C . SER E 1 244 ? 14.355 109.089 -36.572 1.00 28.29 210 SER E C 1
ATOM 9497 O O . SER E 1 244 ? 15.345 109.756 -36.874 1.00 29.72 210 SER E O 1
ATOM 9500 N N . LYS E 1 245 ? 13.337 108.902 -37.407 1.00 29.16 211 LYS E N 1
ATOM 9501 C CA . LYS E 1 245 ? 13.316 109.528 -38.729 1.00 26.25 211 LYS E CA 1
ATOM 9502 C C . LYS E 1 245 ? 13.141 111.042 -38.648 1.00 31.99 211 LYS E C 1
ATOM 9503 O O . LYS E 1 245 ? 13.804 111.796 -39.371 1.00 31.81 211 LYS E O 1
ATOM 9509 N N . GLU E 1 246 ? 12.223 111.476 -37.787 1.00 25.95 212 GLU E N 1
ATOM 9510 C CA . GLU E 1 246 ? 11.900 112.892 -37.655 1.00 28.29 212 GLU E CA 1
ATOM 9511 C C . GLU E 1 246 ? 13.103 113.654 -37.118 1.00 29.58 212 GLU E C 1
ATOM 9512 O O . GLU E 1 246 ? 13.363 114.794 -37.517 1.00 26.58 212 GLU E O 1
ATOM 9518 N N . ASN E 1 247 ? 13.851 113.017 -36.222 1.00 24.97 213 ASN E N 1
ATOM 9519 C CA . ASN E 1 247 ? 14.940 113.722 -35.547 1.00 23.05 213 ASN E CA 1
ATOM 9520 C C . ASN E 1 247 ? 16.362 113.370 -35.977 1.00 23.36 213 ASN E C 1
ATOM 9521 O O . ASN E 1 247 ? 17.324 113.899 -35.426 1.00 23.62 213 ASN E O 1
ATOM 9526 N N . SER E 1 248 ? 16.512 112.496 -36.963 1.00 20.15 214 SER E N 1
ATOM 9527 C CA . SER E 1 248 ? 17.851 112.224 -37.474 1.00 21.09 214 SER E CA 1
ATOM 9528 C C . SER E 1 248 ? 18.293 113.380 -38.360 1.00 21.83 214 SER E C 1
ATOM 9529 O O . SER E 1 248 ? 17.458 114.045 -38.980 1.00 22.04 214 SER E O 1
ATOM 9532 N N . PRO E 1 249 ? 19.609 113.629 -38.417 1.00 19.95 215 PRO E N 1
ATOM 9533 C CA . PRO E 1 249 ? 20.146 114.707 -39.252 1.00 20.38 215 PRO E CA 1
ATOM 9534 C C . PRO E 1 249 ? 19.729 114.578 -40.716 1.00 21.91 215 PRO E C 1
ATOM 9535 O O . PRO E 1 249 ? 19.508 115.591 -41.377 1.00 22.94 215 PRO E O 1
ATOM 9539 N N . LEU E 1 250 ? 19.617 113.346 -41.206 1.00 19.87 216 LEU E N 1
ATOM 9540 C CA . LEU E 1 250 ? 19.282 113.102 -42.607 1.00 20.35 216 LEU E CA 1
ATOM 9541 C C . LEU E 1 250 ? 17.781 113.031 -42.881 1.00 22.09 216 LEU E C 1
ATOM 9542 O O . LEU E 1 250 ? 17.367 112.901 -44.043 1.00 25.30 216 LEU E O 1
ATOM 9547 N N . LYS E 1 251 ? 16.977 113.113 -41.823 1.00 21.81 217 LYS E N 1
ATOM 9548 C CA . LYS E 1 251 ? 15.515 113.122 -41.934 1.00 23.46 217 LYS E CA 1
ATOM 9549 C C . LYS E 1 251 ? 14.963 111.917 -42.702 1.00 27.09 217 LYS E C 1
ATOM 9550 O O . LYS E 1 251 ? 13.937 112.010 -43.384 1.00 25.26 217 LYS E O 1
ATOM 9556 N N . ARG E 1 252 ? 15.647 110.782 -42.580 1.00 22.31 218 ARG E N 1
ATOM 9557 C CA . ARG E 1 252 ? 15.186 109.544 -43.202 1.00 23.75 218 ARG E CA 1
ATOM 9558 C C . ARG E 1 252 ? 15.638 108.365 -42.347 1.00 27.45 218 ARG E C 1
ATOM 9559 O O . ARG E 1 252 ? 16.621 108.469 -41.610 1.00 27.43 218 ARG E O 1
ATOM 9567 N N . THR E 1 253 ? 14.896 107.263 -42.416 1.00 25.93 219 THR E N 1
ATOM 9568 C CA . THR E 1 253 ? 15.270 106.039 -41.720 1.00 26.77 219 THR E CA 1
ATOM 9569 C C . THR E 1 253 ? 16.337 105.310 -42.533 1.00 26.02 219 THR E C 1
ATOM 9570 O O . THR E 1 253 ? 16.367 105.413 -43.768 1.00 22.18 219 THR E O 1
ATOM 9574 N N . VAL E 1 254 ? 17.225 104.594 -41.850 1.00 21.60 220 VAL E N 1
ATOM 9575 C CA . VAL E 1 254 ? 18.232 103.801 -42.548 1.00 19.62 220 VAL E CA 1
ATOM 9576 C C . VAL E 1 254 ? 17.532 102.708 -43.364 1.00 17.83 220 VAL E C 1
ATOM 9577 O O . VAL E 1 254 ? 16.495 102.188 -42.950 1.00 20.34 220 VAL E O 1
ATOM 9581 N N . SER E 1 255 ? 18.075 102.391 -44.533 1.00 18.61 221 SER E N 1
ATOM 9582 C CA . SER E 1 255 ? 17.484 101.360 -45.380 1.00 20.74 221 SER E CA 1
ATOM 9583 C C . SER E 1 255 ? 18.269 100.069 -45.240 1.00 20.19 221 SER E C 1
ATOM 9584 O O . SER E 1 255 ? 19.413 100.076 -44.761 1.00 17.64 221 SER E O 1
ATOM 9587 N N . LEU E 1 256 ? 17.654 98.959 -45.653 1.00 19.43 222 LEU E N 1
ATOM 9588 C CA . LEU E 1 256 ? 18.357 97.679 -45.718 1.00 18.60 222 LEU E CA 1
ATOM 9589 C C . LEU E 1 256 ? 19.598 97.780 -46.600 1.00 19.04 222 LEU E C 1
ATOM 9590 O O . LEU E 1 256 ? 20.635 97.171 -46.313 1.00 17.16 222 LEU E O 1
ATOM 9595 N N . GLU E 1 257 ? 19.498 98.547 -47.681 1.00 18.69 223 GLU E N 1
ATOM 9596 C CA . GLU E 1 257 ? 20.617 98.674 -48.597 1.00 20.41 223 GLU E CA 1
ATOM 9597 C C . GLU E 1 257 ? 21.781 99.453 -47.973 1.00 17.38 223 GLU E C 1
ATOM 9598 O O . GLU E 1 257 ? 22.941 99.102 -48.179 1.00 17.19 223 GLU E O 1
ATOM 9604 N N . ASP E 1 258 ? 21.474 100.502 -47.211 1.00 18.14 224 ASP E N 1
ATOM 9605 C CA . ASP E 1 258 ? 22.521 101.244 -46.510 1.00 18.90 224 ASP E CA 1
ATOM 9606 C C . ASP E 1 258 ? 23.304 100.311 -45.597 1.00 14.80 224 ASP E C 1
ATOM 9607 O O . ASP E 1 258 ? 24.538 100.310 -45.603 1.00 16.72 224 ASP E O 1
ATOM 9612 N N . ILE E 1 259 ? 22.575 99.535 -44.806 1.00 16.25 225 ILE E N 1
ATOM 9613 C CA . ILE E 1 259 ? 23.210 98.597 -43.874 1.00 15.35 225 ILE E CA 1
ATOM 9614 C C . ILE E 1 259 ? 24.032 97.562 -44.641 1.00 16.83 225 ILE E C 1
ATOM 9615 O O . ILE E 1 259 ? 25.150 97.235 -44.248 1.00 15.08 225 ILE E O 1
ATOM 9620 N N . GLY E 1 260 ? 23.497 97.078 -45.757 1.00 16.81 226 GLY E N 1
ATOM 9621 C CA . GLY E 1 260 ? 24.240 96.142 -46.589 1.00 15.75 226 GLY E CA 1
ATOM 9622 C C . GLY E 1 260 ? 25.538 96.724 -47.116 1.00 15.49 226 GLY E C 1
ATOM 9623 O O . GLY E 1 260 ? 26.579 96.060 -47.122 1.00 16.19 226 GLY E O 1
ATOM 9624 N N . ASN E 1 261 ? 25.484 97.975 -47.562 1.00 15.79 227 ASN E N 1
ATOM 9625 C CA . ASN E 1 261 ? 26.675 98.659 -48.036 1.00 13.53 227 ASN E CA 1
ATOM 9626 C C . ASN E 1 261 ? 27.722 98.875 -46.940 1.00 14.28 227 ASN E C 1
ATOM 9627 O O . ASN E 1 261 ? 28.938 98.743 -47.179 1.00 14.84 227 ASN E O 1
ATOM 9632 N N . SER E 1 262 ? 27.254 99.189 -45.730 1.00 15.53 228 SER E N 1
ATOM 9633 C CA . SER E 1 262 ? 28.176 99.332 -44.608 1.00 13.94 228 SER E CA 1
ATOM 9634 C C . SER E 1 262 ? 28.795 97.989 -44.253 1.00 12.62 228 SER E C 1
ATOM 9635 O O . SER E 1 262 ? 29.978 97.914 -43.906 1.00 15.22 228 SER E O 1
ATOM 9638 N N . ALA E 1 263 ? 28.000 96.926 -44.361 1.00 15.92 229 ALA E N 1
ATOM 9639 C CA . ALA E 1 263 ? 28.512 95.572 -44.150 1.00 14.76 229 ALA E CA 1
ATOM 9640 C C . ALA E 1 263 ? 29.567 95.228 -45.189 1.00 14.74 229 ALA E C 1
ATOM 9641 O O . ALA E 1 263 ? 30.589 94.624 -44.861 1.00 15.18 229 ALA E O 1
ATOM 9643 N N . LEU E 1 264 ? 29.318 95.605 -46.442 1.00 14.90 230 LEU E N 1
ATOM 9644 C CA . LEU E 1 264 ? 30.273 95.367 -47.516 1.00 13.81 230 LEU E CA 1
ATOM 9645 C C . LEU E 1 264 ? 31.587 96.052 -47.175 1.00 16.12 230 LEU E C 1
ATOM 9646 O O . LEU E 1 264 ? 32.670 95.472 -47.324 1.00 15.80 230 LEU E O 1
ATOM 9651 N N . TYR E 1 265 ? 31.493 97.278 -46.665 1.00 14.20 231 TYR E N 1
ATOM 9652 C CA . TYR E 1 265 ? 32.687 97.974 -46.204 1.00 15.67 231 TYR E CA 1
ATOM 9653 C C . TYR E 1 265 ? 33.424 97.194 -45.114 1.00 16.43 231 TYR E C 1
ATOM 9654 O O . TYR E 1 265 ? 34.627 96.916 -45.234 1.00 16.19 231 TYR E O 1
ATOM 9663 N N . LEU E 1 266 ? 32.704 96.845 -44.053 1.00 15.80 232 LEU E N 1
ATOM 9664 C CA . LEU E 1 266 ? 33.324 96.205 -42.895 1.00 15.23 232 LEU E CA 1
ATOM 9665 C C . LEU E 1 266 ? 33.802 94.770 -43.135 1.00 17.01 232 LEU E C 1
ATOM 9666 O O . LEU E 1 266 ? 34.599 94.261 -42.354 1.00 15.09 232 LEU E O 1
ATOM 9671 N N . LEU E 1 267 ? 33.338 94.128 -44.208 1.00 14.88 233 LEU E N 1
ATOM 9672 C CA . LEU E 1 267 ? 33.711 92.727 -44.466 1.00 14.91 233 LEU E CA 1
ATOM 9673 C C . LEU E 1 267 ? 34.710 92.567 -45.618 1.00 19.53 233 LEU E C 1
ATOM 9674 O O . LEU E 1 267 ? 35.141 91.450 -45.937 1.00 21.61 233 LEU E O 1
ATOM 9679 N N . SER E 1 268 ? 35.081 93.683 -46.231 1.00 18.21 234 SER E N 1
ATOM 9680 C CA . SER E 1 268 ? 36.003 93.684 -47.362 1.00 18.30 234 SER E CA 1
ATOM 9681 C C . SER E 1 268 ? 37.322 94.360 -47.002 1.00 20.12 234 SER E C 1
ATOM 9682 O O . SER E 1 268 ? 37.494 94.866 -45.884 1.00 17.75 234 SER E O 1
ATOM 9685 N N . TYR E 1 269 ? 38.253 94.376 -47.952 1.00 20.08 235 TYR E N 1
ATOM 9686 C CA . TYR E 1 269 ? 39.573 94.949 -47.715 1.00 21.12 235 TYR E CA 1
ATOM 9687 C C . TYR E 1 269 ? 39.503 96.450 -47.463 1.00 18.84 235 TYR E C 1
ATOM 9688 O O . TYR E 1 269 ? 40.471 97.040 -46.973 1.00 18.73 235 TYR E O 1
ATOM 9697 N N . LEU E 1 270 ? 38.372 97.058 -47.819 1.00 15.13 236 LEU E N 1
ATOM 9698 C CA . LEU E 1 270 ? 38.184 98.498 -47.649 1.00 16.87 236 LEU E CA 1
ATOM 9699 C C . LEU E 1 270 ? 38.353 98.919 -46.194 1.00 18.87 236 LEU E C 1
ATOM 9700 O O . LEU E 1 270 ? 38.829 100.023 -45.912 1.00 15.94 236 LEU E O 1
ATOM 9705 N N . SER E 1 271 ? 37.981 98.032 -45.274 1.00 15.11 237 SER E N 1
ATOM 9706 C CA . SER E 1 271 ? 38.040 98.349 -43.852 1.00 15.69 237 SER E CA 1
ATOM 9707 C C . SER E 1 271 ? 39.236 97.695 -43.168 1.00 16.84 237 SER E C 1
ATOM 9708 O O . SER E 1 271 ? 39.194 97.420 -41.972 1.00 16.12 237 SER E O 1
ATOM 9711 N N . ASN E 1 272 ? 40.303 97.454 -43.929 1.00 18.25 238 ASN E N 1
ATOM 9712 C CA . ASN E 1 272 ? 41.516 96.806 -43.415 1.00 17.86 238 ASN E CA 1
ATOM 9713 C C . ASN E 1 272 ? 42.092 97.450 -42.149 1.00 17.47 238 ASN E C 1
ATOM 9714 O O . ASN E 1 272 ? 42.751 96.782 -41.341 1.00 18.30 238 ASN E O 1
ATOM 9719 N N . GLY E 1 273 ? 41.844 98.744 -41.966 1.00 16.40 239 GLY E N 1
ATOM 9720 C CA . GLY E 1 273 ? 42.357 99.428 -40.788 1.00 15.75 239 GLY E CA 1
ATOM 9721 C C . GLY E 1 273 ? 41.379 99.501 -39.626 1.00 16.62 239 GLY E C 1
ATOM 9722 O O . GLY E 1 273 ? 41.613 100.235 -38.661 1.00 17.73 239 GLY E O 1
ATOM 9723 N N . VAL E 1 274 ? 40.290 98.741 -39.698 1.00 14.74 240 VAL E N 1
ATOM 9724 C CA . VAL E 1 274 ? 39.202 98.880 -38.723 1.00 13.79 240 VAL E CA 1
ATOM 9725 C C . VAL E 1 274 ? 38.860 97.575 -38.010 1.00 15.80 240 VAL E C 1
ATOM 9726 O O . VAL E 1 274 ? 38.492 96.590 -38.659 1.00 15.02 240 VAL E O 1
ATOM 9730 N N . THR E 1 275 ? 38.936 97.580 -36.679 1.00 12.80 241 THR E N 1
ATOM 9731 C CA . THR E 1 275 ? 38.491 96.427 -35.903 1.00 13.79 241 THR E CA 1
ATOM 9732 C C . THR E 1 275 ? 38.049 96.867 -34.521 1.00 15.42 241 THR E C 1
ATOM 9733 O O . THR E 1 275 ? 38.518 97.894 -34.007 1.00 14.63 241 THR E O 1
ATOM 9737 N N . GLY E 1 276 ? 37.123 96.110 -33.936 1.00 13.53 242 GLY E N 1
ATOM 9738 C CA . GLY E 1 276 ? 36.581 96.440 -32.629 1.00 14.33 242 GLY E CA 1
ATOM 9739 C C . GLY E 1 276 ? 35.681 97.662 -32.650 1.00 15.98 242 GLY E C 1
ATOM 9740 O O . GLY E 1 276 ? 35.360 98.229 -31.599 1.00 14.68 242 GLY E O 1
ATOM 9741 N N . GLU E 1 277 ? 35.254 98.059 -33.844 1.00 13.06 243 GLU E N 1
ATOM 9742 C CA . GLU E 1 277 ? 34.506 99.313 -34.010 1.00 15.42 243 GLU E CA 1
ATOM 9743 C C . GLU E 1 277 ? 32.998 99.109 -33.883 1.00 16.42 243 GLU E C 1
ATOM 9744 O O . GLU E 1 277 ? 32.442 98.178 -34.459 1.00 15.85 243 GLU E O 1
ATOM 9750 N N . ILE E 1 278 ? 32.342 99.965 -33.097 1.00 13.93 244 ILE E N 1
ATOM 9751 C CA . ILE E 1 278 ? 30.885 100.005 -33.067 1.00 14.73 244 ILE E CA 1
ATOM 9752 C C . ILE E 1 278 ? 30.482 101.137 -33.995 1.00 16.05 244 ILE E C 1
ATOM 9753 O O . ILE E 1 278 ? 30.570 102.316 -33.635 1.00 17.29 244 ILE E O 1
ATOM 9758 N N . HIS E 1 279 ? 30.067 100.778 -35.208 1.00 12.99 245 HIS E N 1
ATOM 9759 C CA . HIS E 1 279 ? 29.952 101.722 -36.314 1.00 16.13 245 HIS E CA 1
ATOM 9760 C C . HIS E 1 279 ? 28.499 102.117 -36.490 1.00 15.67 245 HIS E C 1
ATOM 9761 O O . HIS E 1 279 ? 27.660 101.267 -36.789 1.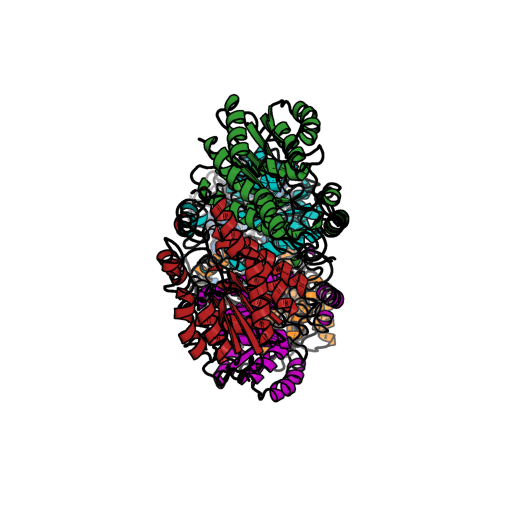00 14.00 245 HIS E O 1
ATOM 9768 N N . TYR E 1 280 ? 28.181 103.399 -36.308 1.00 14.64 246 TYR E N 1
ATOM 9769 C CA . TYR E 1 280 ? 26.778 103.815 -36.332 1.00 12.93 246 TYR E CA 1
ATOM 9770 C C . TYR E 1 280 ? 26.276 104.039 -37.751 1.00 16.09 246 TYR E C 1
ATOM 9771 O O . TYR E 1 280 ? 26.758 104.935 -38.452 1.00 16.45 246 TYR E O 1
ATOM 9780 N N . VAL E 1 281 ? 25.310 103.213 -38.163 1.00 12.84 247 VAL E N 1
ATOM 9781 C CA . VAL E 1 281 ? 24.640 103.367 -39.451 1.00 13.98 247 VAL E CA 1
ATOM 9782 C C . VAL E 1 281 ? 23.173 103.645 -39.137 1.00 14.89 247 VAL E C 1
ATOM 9783 O O . VAL E 1 281 ? 22.304 102.784 -39.304 1.00 13.57 247 VAL E O 1
ATOM 9787 N N . ASP E 1 282 ? 22.913 104.860 -38.647 1.00 12.71 248 ASP E N 1
ATOM 9788 C CA . ASP E 1 282 ? 21.604 105.217 -38.111 1.00 13.20 248 ASP E CA 1
ATOM 9789 C C . ASP E 1 282 ? 21.192 106.592 -38.618 1.00 14.23 248 ASP E C 1
ATOM 9790 O O . ASP E 1 282 ? 20.378 107.275 -37.989 1.00 15.73 248 ASP E O 1
ATOM 9795 N N . CYS E 1 283 ? 21.755 106.971 -39.761 1.00 13.02 249 CYS E N 1
ATOM 9796 C CA . CYS E 1 283 ? 21.514 108.280 -40.390 1.00 12.95 249 CYS E CA 1
ATOM 9797 C C . CYS E 1 283 ? 21.850 109.428 -39.453 1.00 16.73 249 CYS E C 1
ATOM 9798 O O . CYS E 1 283 ? 21.280 110.518 -39.563 1.00 16.00 249 CYS E O 1
ATOM 9801 N N . GLY E 1 284 ? 22.775 109.172 -38.531 1.00 16.22 250 GLY E N 1
ATOM 9802 C CA . GLY E 1 284 ? 23.249 110.197 -37.611 1.00 16.82 250 GLY E CA 1
ATOM 9803 C C . GLY E 1 284 ? 22.387 110.436 -36.383 1.00 17.78 250 GLY E C 1
ATOM 9804 O O . GLY E 1 284 ? 22.684 111.341 -35.602 1.00 16.44 250 GLY E O 1
ATOM 9805 N N . TYR E 1 285 ? 21.329 109.652 -36.197 1.00 15.79 251 TYR E N 1
ATOM 9806 C CA . TYR E 1 285 ? 20.429 109.862 -35.061 1.00 15.34 251 TYR E CA 1
ATOM 9807 C C . TYR E 1 285 ? 21.178 110.014 -33.727 1.00 15.28 251 TYR E C 1
ATOM 9808 O O . TYR E 1 285 ? 20.840 110.874 -32.896 1.00 15.30 251 TYR E O 1
ATOM 9817 N N . ASN E 1 286 ? 22.196 109.183 -33.532 1.00 14.34 252 ASN E N 1
ATOM 9818 C CA . ASN E 1 286 ? 22.882 109.105 -32.247 1.00 14.81 252 ASN E CA 1
ATOM 9819 C C . ASN E 1 286 ? 23.554 110.411 -31.837 1.00 16.65 252 ASN E C 1
ATOM 9820 O O . ASN E 1 286 ? 23.820 110.623 -30.650 1.00 16.77 252 ASN E O 1
ATOM 9825 N N . ILE E 1 287 ? 23.833 111.285 -32.802 1.00 13.88 253 ILE E N 1
ATOM 9826 C CA . ILE E 1 287 ? 24.543 112.528 -32.477 1.00 14.17 253 ILE E CA 1
ATOM 9827 C C . ILE E 1 287 ? 23.639 113.650 -31.977 1.00 15.10 253 ILE E C 1
ATOM 9828 O O . ILE E 1 287 ? 24.130 114.680 -31.503 1.00 16.77 253 ILE E O 1
ATOM 9833 N N . VAL E 1 288 ? 22.329 113.461 -32.069 1.00 13.82 254 VAL E N 1
ATOM 9834 C CA . VAL E 1 288 ? 21.389 114.535 -31.746 1.00 16.63 254 VAL E CA 1
ATOM 9835 C C . VAL E 1 288 ? 21.045 114.539 -30.252 1.00 19.09 254 VAL E C 1
ATOM 9836 O O . VAL E 1 288 ? 20.657 113.508 -29.693 1.00 17.34 254 VAL E O 1
ATOM 9840 N N . ALA E 1 289 ? 21.206 115.692 -29.599 1.00 15.55 255 ALA E N 1
ATOM 9841 C CA . ALA E 1 289 ? 20.987 115.791 -28.157 1.00 19.89 255 ALA E CA 1
ATOM 9842 C C . ALA E 1 289 ? 19.525 116.031 -27.788 1.00 20.61 255 ALA E C 1
ATOM 9843 O O . ALA E 1 289 ? 19.079 115.654 -26.692 1.00 19.52 255 ALA E O 1
ATOM 9845 N N . MET E 1 290 ? 18.794 116.678 -28.692 1.00 18.19 256 MET E N 1
ATOM 9846 C CA . MET E 1 290 ? 17.385 116.978 -28.474 1.00 22.88 256 MET E CA 1
ATOM 9847 C C . MET E 1 290 ? 16.778 117.470 -29.781 1.00 19.39 256 MET E C 1
ATOM 9848 O O . MET E 1 290 ? 17.510 117.905 -30.671 1.00 24.08 256 MET E O 1
ATOM 9853 N N . PRO E 1 291 ? 15.444 117.391 -29.904 1.00 21.35 257 PRO E N 1
ATOM 9854 C CA . PRO E 1 291 ? 14.796 117.805 -31.157 1.00 20.94 257 PRO E CA 1
ATOM 9855 C C . PRO E 1 291 ? 14.955 119.294 -31.454 1.00 27.24 257 PRO E C 1
ATOM 9856 O O . PRO E 1 291 ? 15.216 120.089 -30.547 1.00 26.55 257 PRO E O 1
ATOM 9860 N N . SER E 1 292 ? 14.800 119.663 -32.721 1.00 29.73 258 SER E N 1
ATOM 9861 C CA . SER E 1 292 ? 14.976 121.054 -33.126 1.00 32.41 258 SER E CA 1
ATOM 9862 C C . SER E 1 292 ? 13.634 121.742 -33.347 1.00 41.13 258 SER E C 1
ATOM 9863 O O . SER E 1 292 ? 13.007 122.230 -32.405 1.00 46.29 258 SER E O 1
ATOM 9866 N N . ILE F 1 36 ? 31.807 114.994 8.620 1.00 43.01 2 ILE F N 1
ATOM 9867 C CA . ILE F 1 36 ? 30.521 114.857 7.948 1.00 34.99 2 ILE F CA 1
ATOM 9868 C C . ILE F 1 36 ? 29.583 113.967 8.743 1.00 34.35 2 ILE F C 1
ATOM 9869 O O . ILE F 1 36 ? 30.001 112.946 9.305 1.00 38.76 2 ILE F O 1
ATOM 9874 N N . ASN F 1 37 ? 28.313 114.352 8.786 1.00 33.58 3 ASN F N 1
ATOM 9875 C CA . ASN F 1 37 ? 27.288 113.499 9.364 1.00 33.18 3 ASN F CA 1
ATOM 9876 C C . ASN F 1 37 ? 26.012 113.571 8.530 1.00 30.60 3 ASN F C 1
ATOM 9877 O O . ASN F 1 37 ? 24.901 113.579 9.058 1.00 30.48 3 ASN F O 1
ATOM 9882 N N . ILE F 1 38 ? 26.190 113.593 7.212 1.00 27.42 4 ILE F N 1
ATOM 9883 C CA . ILE F 1 38 ? 25.079 113.792 6.290 1.00 28.35 4 ILE F CA 1
ATOM 9884 C C . ILE F 1 38 ? 24.206 112.553 6.108 1.00 26.54 4 ILE F C 1
ATOM 9885 O O . ILE F 1 38 ? 23.185 112.607 5.420 1.00 26.92 4 ILE F O 1
ATOM 9890 N N . LEU F 1 39 ? 24.606 111.436 6.710 1.00 26.38 5 LEU F N 1
ATOM 9891 C CA . LEU F 1 39 ? 23.766 110.244 6.671 1.00 23.89 5 LEU F CA 1
ATOM 9892 C C . LEU F 1 39 ? 23.203 109.923 8.052 1.00 26.70 5 LEU F C 1
ATOM 9893 O O . LEU F 1 39 ? 22.693 108.828 8.281 1.00 25.92 5 LEU F O 1
ATOM 9898 N N . LYS F 1 40 ? 23.278 110.870 8.984 1.00 30.21 6 LYS F N 1
ATOM 9899 C CA . LYS F 1 40 ? 22.673 110.599 10.284 1.00 27.08 6 LYS F CA 1
ATOM 9900 C C . LYS F 1 40 ? 21.177 110.373 10.099 1.00 25.84 6 LYS F C 1
ATOM 9901 O O . LYS F 1 40 ? 20.513 111.099 9.354 1.00 27.55 6 LYS F O 1
ATOM 9907 N N . GLY F 1 41 ? 20.661 109.328 10.737 1.00 26.58 7 GLY F N 1
ATOM 9908 C CA . GLY F 1 41 ? 19.257 108.982 10.602 1.00 26.60 7 GLY F CA 1
ATOM 9909 C C . GLY F 1 41 ? 18.954 108.088 9.410 1.00 24.11 7 GLY F C 1
ATOM 9910 O O . GLY F 1 41 ? 17.822 107.625 9.253 1.00 28.05 7 GLY F O 1
ATOM 9911 N N . LYS F 1 42 ? 19.952 107.839 8.566 1.00 24.99 8 LYS F N 1
ATOM 9912 C CA . LYS F 1 42 ? 19.733 106.995 7.387 1.00 22.27 8 LYS F CA 1
ATOM 9913 C C . LYS F 1 42 ? 20.097 105.530 7.649 1.00 20.80 8 LYS F C 1
ATOM 9914 O O . LYS F 1 42 ? 20.951 105.239 8.494 1.00 22.39 8 LYS F O 1
ATOM 9920 N N . ARG F 1 43 ? 19.444 104.623 6.917 1.00 20.16 9 ARG F N 1
ATOM 9921 C CA . ARG F 1 43 ? 19.681 103.181 7.047 1.00 21.03 9 ARG F CA 1
ATOM 9922 C C . ARG F 1 43 ? 19.988 102.634 5.667 1.00 20.63 9 ARG F C 1
ATOM 9923 O O . ARG F 1 43 ? 19.383 103.074 4.685 1.00 21.35 9 ARG F O 1
ATOM 9931 N N . GLY F 1 44 ? 20.897 101.669 5.573 1.00 18.25 10 GLY F N 1
ATOM 9932 C CA . GLY F 1 44 ? 21.163 101.086 4.266 1.00 18.75 10 GLY F CA 1
ATOM 9933 C C . GLY F 1 44 ? 21.638 99.653 4.296 1.00 19.71 10 GLY F C 1
ATOM 9934 O O . GLY F 1 44 ? 22.099 99.164 5.329 1.00 17.15 10 GLY F O 1
ATOM 9935 N N . LEU F 1 45 ? 21.523 98.988 3.150 1.00 15.60 11 LEU F N 1
ATOM 9936 C CA . LEU F 1 45 ? 22.003 97.612 2.975 1.00 16.38 11 LEU F CA 1
ATOM 9937 C C . LEU F 1 45 ? 23.346 97.585 2.248 1.00 17.45 11 LEU F C 1
ATOM 9938 O O . LEU F 1 45 ? 23.509 98.228 1.211 1.00 17.05 11 LEU F O 1
ATOM 9943 N N . ILE F 1 46 ? 24.306 96.849 2.802 1.00 15.04 12 ILE F N 1
ATOM 9944 C CA . ILE F 1 46 ? 25.602 96.631 2.170 1.00 14.92 12 ILE F CA 1
ATOM 9945 C C . ILE F 1 46 ? 25.703 95.172 1.728 1.00 17.51 12 ILE F C 1
ATOM 9946 O O . ILE F 1 46 ? 25.592 94.242 2.559 1.00 15.69 12 ILE F O 1
ATOM 9951 N N . MET F 1 47 ? 25.912 94.977 0.423 1.00 15.08 13 MET F N 1
ATOM 9952 C CA . MET F 1 47 ? 26.127 93.637 -0.136 1.00 16.73 13 MET F CA 1
ATOM 9953 C C . MET F 1 47 ? 27.524 93.510 -0.719 1.00 15.49 13 MET F C 1
ATOM 9954 O O . MET F 1 47 ? 27.995 94.411 -1.424 1.00 16.10 13 MET F O 1
ATOM 9959 N N . GLY F 1 48 ? 28.194 92.400 -0.418 1.00 16.24 14 GLY F N 1
ATOM 9960 C CA . GLY F 1 48 ? 29.491 92.125 -1.005 1.00 17.15 14 GLY F CA 1
ATOM 9961 C C . GLY F 1 48 ? 30.683 92.109 -0.067 1.00 17.63 14 GLY F C 1
ATOM 9962 O O . GLY F 1 48 ? 31.822 92.058 -0.529 1.00 18.39 14 GLY F O 1
ATOM 9963 N N . VAL F 1 49 ? 30.446 92.154 1.242 1.00 16.66 15 VAL F N 1
ATOM 9964 C CA . VAL F 1 49 ? 31.561 92.052 2.177 1.00 17.09 15 VAL F CA 1
ATOM 9965 C C . VAL F 1 49 ? 31.991 90.589 2.273 1.00 19.25 15 VAL F C 1
ATOM 9966 O O . VAL F 1 49 ? 31.190 89.719 2.619 1.00 21.78 15 VAL F O 1
ATOM 9970 N N . ALA F 1 50 ? 33.251 90.317 1.949 1.00 20.04 16 ALA F N 1
ATOM 9971 C CA . ALA F 1 50 ? 33.789 88.965 2.095 1.00 21.69 16 ALA F CA 1
ATOM 9972 C C . ALA F 1 50 ? 34.840 88.962 3.189 1.00 23.55 16 ALA F C 1
ATOM 9973 O O . ALA F 1 50 ? 35.050 87.944 3.860 1.00 26.38 16 ALA F O 1
ATOM 9975 N N . ASN F 1 51 ? 35.505 90.107 3.344 1.00 24.41 17 ASN F N 1
ATOM 9976 C CA . ASN F 1 51 ? 36.513 90.315 4.384 1.00 25.02 17 ASN F CA 1
ATOM 9977 C C . ASN F 1 51 ? 36.780 91.808 4.579 1.00 27.10 17 ASN F C 1
ATOM 9978 O O . ASN F 1 51 ? 36.124 92.643 3.947 1.00 25.29 17 ASN F O 1
ATOM 9983 N N . ASP F 1 52 ? 37.756 92.146 5.423 1.00 24.04 18 ASP F N 1
ATOM 9984 C CA . ASP F 1 52 ? 38.044 93.552 5.717 1.00 24.71 18 ASP F CA 1
ATOM 9985 C C . ASP F 1 52 ? 38.763 94.309 4.600 1.00 25.58 18 ASP F C 1
ATOM 9986 O O . ASP F 1 52 ? 39.093 95.492 4.755 1.00 27.59 18 ASP F O 1
ATOM 9991 N N . HIS F 1 53 ? 39.019 93.634 3.483 1.00 25.08 19 HIS F N 1
ATOM 9992 C CA . HIS F 1 53 ? 39.613 94.290 2.323 1.00 26.54 19 HIS F CA 1
ATOM 9993 C C . HIS F 1 53 ? 38.616 94.438 1.177 1.00 19.31 19 HIS F C 1
ATOM 9994 O O . HIS F 1 53 ? 38.960 94.973 0.129 1.00 23.46 19 HIS F O 1
ATOM 10001 N N . SER F 1 54 ? 37.392 93.960 1.383 1.00 20.78 20 SER F N 1
ATOM 10002 C CA . SER F 1 54 ? 36.341 94.067 0.365 1.00 18.71 20 SER F CA 1
ATOM 10003 C C . SER F 1 54 ? 35.965 95.528 0.097 1.00 22.32 20 SER F C 1
ATOM 10004 O O . SER F 1 54 ? 35.856 96.324 1.030 1.00 20.38 20 SER F O 1
ATOM 10007 N N . ILE F 1 55 ? 35.749 95.874 -1.170 1.00 18.25 21 ILE F N 1
ATOM 10008 C CA . ILE F 1 55 ? 35.251 97.211 -1.520 1.00 17.00 21 ILE F CA 1
ATOM 10009 C C . ILE F 1 55 ? 34.007 97.573 -0.704 1.00 17.86 21 ILE F C 1
ATOM 10010 O O . ILE F 1 55 ? 33.882 98.697 -0.193 1.00 18.42 21 ILE F O 1
ATOM 10015 N N . ALA F 1 56 ? 33.100 96.611 -0.543 1.00 15.27 22 ALA F N 1
ATOM 10016 C CA . ALA F 1 56 ? 31.877 96.863 0.201 1.00 15.70 22 ALA F CA 1
ATOM 10017 C C . ALA F 1 56 ? 32.174 97.226 1.658 1.00 16.34 22 ALA F C 1
ATOM 10018 O O . ALA F 1 56 ? 31.439 97.997 2.260 1.00 17.45 22 ALA F O 1
ATOM 10020 N N . TRP F 1 57 ? 33.245 96.671 2.219 1.00 18.82 23 TRP F N 1
ATOM 10021 C CA . TRP F 1 57 ? 33.605 97.002 3.600 1.00 19.65 23 TRP F CA 1
ATOM 10022 C C . TRP F 1 57 ? 34.190 98.419 3.726 1.00 17.71 23 TRP F C 1
ATOM 10023 O O . TRP F 1 57 ? 33.842 99.159 4.657 1.00 20.17 23 TRP F O 1
ATOM 10034 N N . GLY F 1 58 ? 35.063 98.799 2.794 1.00 19.46 24 GLY F N 1
ATOM 10035 C CA . GLY F 1 58 ? 35.600 100.157 2.770 1.00 21.41 24 GLY F CA 1
ATOM 10036 C C . GLY F 1 58 ? 34.465 101.166 2.699 1.00 20.58 24 GLY F C 1
ATOM 10037 O O . GLY F 1 58 ? 34.429 102.205 3.424 1.00 21.02 24 GLY F O 1
ATOM 10038 N N . ILE F 1 59 ? 33.502 100.846 1.831 1.00 16.54 25 ILE F N 1
ATOM 10039 C CA . ILE F 1 59 ? 32.325 101.696 1.716 1.00 17.37 25 ILE F CA 1
ATOM 10040 C C . ILE F 1 59 ? 31.544 101.723 3.028 1.00 21.24 25 ILE F C 1
ATOM 10041 O O . ILE F 1 59 ? 31.160 102.793 3.513 1.00 18.65 25 ILE F O 1
ATOM 10046 N N . ALA F 1 60 ? 31.329 100.548 3.616 1.00 17.94 26 ALA F N 1
ATOM 10047 C CA . ALA F 1 60 ? 30.577 100.462 4.860 1.00 18.24 26 ALA F CA 1
ATOM 10048 C C . ALA F 1 60 ? 31.164 101.373 5.936 1.00 17.00 26 ALA F C 1
ATOM 10049 O O . ALA F 1 60 ? 30.421 102.091 6.619 1.00 20.35 26 ALA F O 1
ATOM 10051 N N . LYS F 1 61 ? 32.486 101.341 6.082 1.00 19.50 27 LYS F N 1
ATOM 10052 C CA . LYS F 1 61 ? 33.145 102.138 7.115 1.00 21.32 27 LYS F CA 1
ATOM 10053 C C . LYS F 1 61 ? 32.909 103.623 6.870 1.00 20.47 27 LYS F C 1
ATOM 10054 O O . LYS F 1 61 ? 32.558 104.367 7.808 1.00 20.00 27 LYS F O 1
ATOM 10060 N N . VAL F 1 62 ? 33.071 104.055 5.617 1.00 18.38 28 VAL F N 1
ATOM 10061 C CA . VAL F 1 62 ? 32.798 105.475 5.343 1.00 20.02 28 VAL F CA 1
ATOM 10062 C C . VAL F 1 62 ? 31.343 105.883 5.619 1.00 20.80 28 VAL F C 1
ATOM 10063 O O . VAL F 1 62 ? 31.083 106.924 6.245 1.00 20.80 28 VAL F O 1
ATOM 10067 N N . LEU F 1 63 ? 30.390 105.074 5.165 1.00 18.62 29 LEU F N 1
ATOM 10068 C CA . LEU F 1 63 ? 28.984 105.424 5.330 1.00 17.25 29 LEU F CA 1
ATOM 10069 C C . LEU F 1 63 ? 28.584 105.435 6.805 1.00 22.29 29 LEU F C 1
ATOM 10070 O O . LEU F 1 63 ? 27.792 106.272 7.231 1.00 19.43 29 LEU F O 1
ATOM 10075 N N . HIS F 1 64 ? 29.125 104.509 7.586 1.00 19.41 30 HIS F N 1
ATOM 10076 C CA . HIS F 1 64 ? 28.817 104.505 9.011 1.00 19.84 30 HIS F CA 1
ATOM 10077 C C . HIS F 1 64 ? 29.419 105.716 9.716 1.00 22.60 30 HIS F C 1
ATOM 10078 O O . HIS F 1 64 ? 28.782 106.290 10.608 1.00 21.53 30 HIS F O 1
ATOM 10085 N N . SER F 1 65 ? 30.635 106.102 9.328 1.00 22.22 31 SER F N 1
ATOM 10086 C CA . SER F 1 65 ? 31.251 107.295 9.926 1.00 26.30 31 SER F CA 1
ATOM 10087 C C . SER F 1 65 ? 30.420 108.561 9.665 1.00 28.93 31 SER F C 1
ATOM 10088 O O . SER F 1 65 ? 30.466 109.521 10.444 1.00 27.71 31 SER F O 1
ATOM 10091 N N . ALA F 1 66 ? 29.646 108.551 8.581 1.00 24.19 32 ALA F N 1
ATOM 10092 C CA . ALA F 1 66 ? 28.799 109.688 8.223 1.00 23.93 32 ALA F CA 1
ATOM 10093 C C . ALA F 1 66 ? 27.421 109.583 8.863 1.00 24.41 32 ALA F C 1
ATOM 10094 O O . ALA F 1 66 ? 26.535 110.398 8.589 1.00 24.00 32 ALA F O 1
ATOM 10096 N N . GLY F 1 67 ? 27.233 108.567 9.703 1.00 23.71 33 GLY F N 1
ATOM 10097 C CA . GLY F 1 67 ? 26.016 108.456 10.488 1.00 24.29 33 GLY F CA 1
ATOM 10098 C C . GLY F 1 67 ? 25.057 107.331 10.148 1.00 25.05 33 GLY F C 1
ATOM 10099 O O . GLY F 1 67 ? 24.049 107.152 10.836 1.00 22.64 33 GLY F O 1
ATOM 10100 N N . ALA F 1 68 ? 25.350 106.573 9.094 1.00 22.13 34 ALA F N 1
ATOM 10101 C CA . ALA F 1 68 ? 24.419 105.550 8.625 1.00 20.17 34 ALA F CA 1
ATOM 10102 C C . ALA F 1 68 ? 24.377 104.327 9.533 1.00 16.50 34 ALA F C 1
ATOM 10103 O O . ALA F 1 68 ? 25.417 103.878 10.022 1.00 21.84 34 ALA F O 1
ATOM 10105 N N . GLN F 1 69 ? 23.177 103.780 9.720 1.00 19.65 35 GLN F N 1
ATOM 10106 C CA . GLN F 1 69 ? 23.024 102.438 10.273 1.00 20.05 35 GLN F CA 1
ATOM 10107 C C . GLN F 1 69 ? 23.081 101.462 9.107 1.00 19.95 35 GLN F C 1
ATOM 10108 O O . GLN F 1 69 ? 22.539 101.735 8.028 1.00 19.44 35 GLN F O 1
ATOM 10114 N N . LEU F 1 70 ? 23.684 100.303 9.348 1.00 20.76 36 LEU F N 1
ATOM 10115 C CA . LEU F 1 70 ? 23.985 99.368 8.269 1.00 18.93 36 LEU F CA 1
ATOM 10116 C C . LEU F 1 70 ? 23.406 97.968 8.505 1.00 20.74 36 LEU F C 1
ATOM 10117 O O . LEU F 1 70 ? 23.359 97.484 9.638 1.00 21.37 36 LEU F O 1
ATOM 10122 N N . ALA F 1 71 ? 22.956 97.336 7.420 1.00 18.83 37 ALA F N 1
ATOM 10123 C CA . ALA F 1 71 ? 22.618 95.910 7.408 1.00 18.77 37 ALA F CA 1
ATOM 10124 C C . ALA F 1 71 ? 23.567 95.270 6.405 1.00 20.24 37 ALA F C 1
ATOM 10125 O O . ALA F 1 71 ? 23.998 95.932 5.456 1.00 16.70 37 ALA F O 1
ATOM 10127 N N . PHE F 1 72 ? 23.902 93.997 6.600 1.00 19.04 38 PHE F N 1
ATOM 10128 C CA . PHE F 1 72 ? 24.843 93.327 5.706 1.00 19.03 38 PHE F CA 1
ATOM 10129 C C . PHE F 1 72 ? 24.269 92.023 5.211 1.00 20.29 38 PHE F C 1
ATOM 10130 O O . PHE F 1 72 ? 23.697 91.260 5.990 1.00 20.12 38 PHE F O 1
ATOM 10138 N N . SER F 1 73 ? 24.432 91.752 3.921 1.00 18.29 39 SER F N 1
ATOM 10139 C CA . SER F 1 73 ? 24.169 90.393 3.469 1.00 16.66 39 SER F CA 1
ATOM 10140 C C . SER F 1 73 ? 25.467 89.614 3.623 1.00 15.50 39 SER F C 1
ATOM 10141 O O . SER F 1 73 ? 26.545 90.211 3.693 1.00 19.86 39 SER F O 1
ATOM 10144 N N . TYR F 1 74 ? 25.379 88.286 3.696 1.00 15.84 40 TYR F N 1
ATOM 10145 C CA . TYR F 1 74 ? 26.582 87.461 3.619 1.00 16.48 40 TYR F CA 1
ATOM 10146 C C . TYR F 1 74 ? 26.261 86.140 2.931 1.00 16.03 40 TYR F C 1
ATOM 10147 O O . TYR F 1 74 ? 25.159 85.610 3.070 1.00 16.90 40 TYR F O 1
ATOM 10156 N N . GLN F 1 75 ? 27.212 85.614 2.174 1.00 19.92 41 GLN F N 1
ATOM 10157 C CA . GLN F 1 75 ? 27.015 84.283 1.618 1.00 24.25 41 GLN F CA 1
ATOM 10158 C C . GLN F 1 75 ? 28.006 83.310 2.208 1.00 23.11 41 GLN F C 1
ATOM 10159 O O . GLN F 1 75 ? 29.220 83.453 2.040 1.00 28.53 41 GLN F O 1
ATOM 10165 N N . GLY F 1 76 ? 27.487 82.302 2.885 1.00 28.39 42 GLY F N 1
ATOM 10166 C CA . GLY F 1 76 ? 28.343 81.270 3.408 1.00 27.13 42 GLY F CA 1
ATOM 10167 C C . GLY F 1 76 ? 28.680 81.540 4.850 1.00 29.99 42 GLY F C 1
ATOM 10168 O O . GLY F 1 76 ? 28.853 82.692 5.277 1.00 26.26 42 GLY F O 1
ATOM 10169 N N . GLU F 1 77 ? 28.779 80.452 5.597 1.00 30.85 43 GLU F N 1
ATOM 10170 C CA . GLU F 1 77 ? 29.067 80.499 7.016 1.00 35.33 43 GLU F CA 1
ATOM 10171 C C . GLU F 1 77 ? 30.426 81.133 7.319 1.00 32.29 43 GLU F C 1
ATOM 10172 O O . GLU F 1 77 ? 30.562 81.897 8.280 1.00 35.05 43 GLU F O 1
ATOM 10178 N N . SER F 1 78 ? 31.426 80.827 6.499 1.00 27.34 44 SER F N 1
ATOM 10179 C CA . SER F 1 78 ? 32.776 81.347 6.710 1.00 31.84 44 SER F CA 1
ATOM 10180 C C . SER F 1 78 ? 32.808 82.882 6.663 1.00 34.85 44 SER F C 1
ATOM 10181 O O . SER F 1 78 ? 33.349 83.557 7.564 1.00 35.21 44 SER F O 1
ATOM 10184 N N . ILE F 1 79 ? 32.230 83.428 5.600 1.00 29.72 45 ILE F N 1
ATOM 10185 C CA . ILE F 1 79 ? 32.111 84.867 5.476 1.00 28.21 45 ILE F CA 1
ATOM 10186 C C . ILE F 1 79 ? 31.321 85.420 6.652 1.00 25.77 45 ILE F C 1
ATOM 10187 O O . ILE F 1 79 ? 31.696 86.444 7.197 1.00 29.69 45 ILE F O 1
ATOM 10192 N N . GLY F 1 80 ? 30.245 84.746 7.051 1.00 25.31 46 GLY F N 1
ATOM 10193 C CA . GLY F 1 80 ? 29.448 85.195 8.185 1.00 29.29 46 GLY F CA 1
ATOM 10194 C C . GLY F 1 80 ? 30.306 85.362 9.431 1.00 31.60 46 GLY F C 1
ATOM 10195 O O . GLY F 1 80 ? 30.175 86.346 10.180 1.00 27.42 46 GLY F O 1
ATOM 10196 N N . LYS F 1 81 ? 31.206 84.404 9.639 1.00 33.26 47 LYS F N 1
ATOM 10197 C CA . LYS F 1 81 ? 32.151 84.480 10.756 1.00 35.10 47 LYS F CA 1
ATOM 10198 C C . LYS F 1 81 ? 33.146 85.629 10.634 1.00 33.98 47 LYS F C 1
ATOM 10199 O O . LYS F 1 81 ? 33.493 86.260 11.635 1.00 37.75 47 LYS F O 1
ATOM 10205 N N . ARG F 1 82 ? 33.640 85.888 9.429 1.00 32.89 48 ARG F N 1
ATOM 10206 C CA . ARG F 1 82 ? 34.542 87.025 9.249 1.00 33.45 48 ARG F CA 1
ATOM 10207 C C . ARG F 1 82 ? 33.782 88.346 9.450 1.00 35.26 48 ARG F C 1
ATOM 10208 O O . ARG F 1 82 ? 34.331 89.341 9.931 1.00 31.44 48 ARG F O 1
ATOM 10216 N N . LEU F 1 83 ? 32.500 88.330 9.104 1.00 30.49 49 LEU F N 1
ATOM 10217 C CA . LEU F 1 83 ? 31.683 89.536 9.059 1.00 29.41 49 LEU F CA 1
ATOM 10218 C C . LEU F 1 83 ? 31.222 89.983 10.435 1.00 30.14 49 LEU F C 1
ATOM 10219 O O . LEU F 1 83 ? 31.145 91.186 10.703 1.00 32.01 49 LEU F O 1
ATOM 10224 N N . LYS F 1 84 ? 30.897 89.026 11.300 1.00 31.67 50 LYS F N 1
ATOM 10225 C CA . LYS F 1 84 ? 30.344 89.376 12.610 1.00 32.10 50 LYS F CA 1
ATOM 10226 C C . LYS F 1 84 ? 31.174 90.397 13.417 1.00 32.02 50 LYS F C 1
ATOM 10227 O O . LYS F 1 84 ? 30.619 91.397 13.876 1.00 31.80 50 LYS F O 1
ATOM 10233 N N . PRO F 1 85 ? 32.495 90.163 13.575 1.00 33.81 51 PRO F N 1
ATOM 10234 C CA . PRO F 1 85 ? 33.328 91.161 14.265 1.00 32.80 51 PRO F CA 1
ATOM 10235 C C . PRO F 1 85 ? 33.417 92.516 13.564 1.00 34.32 51 PRO F C 1
ATOM 10236 O O . PRO F 1 85 ? 33.402 93.540 14.253 1.00 32.10 51 PRO F O 1
ATOM 10240 N N . LEU F 1 86 ? 33.534 92.526 12.237 1.00 30.11 52 LEU F N 1
ATOM 10241 C CA . LEU F 1 86 ? 33.606 93.776 11.485 1.00 28.12 52 LEU F CA 1
ATOM 10242 C C . LEU F 1 86 ? 32.336 94.583 11.685 1.00 30.00 52 LEU F C 1
ATOM 10243 O O . LEU F 1 86 ? 32.389 95.773 12.007 1.00 30.61 52 LEU F O 1
ATOM 10248 N N . ALA F 1 87 ? 31.191 93.930 11.511 1.00 25.87 53 ALA F N 1
ATOM 10249 C CA . ALA F 1 87 ? 29.906 94.603 11.646 1.00 24.00 53 ALA F CA 1
ATOM 10250 C C . ALA F 1 87 ? 29.766 95.277 13.012 1.00 26.18 53 ALA F C 1
ATOM 10251 O O . ALA F 1 87 ? 29.193 96.356 13.127 1.00 24.89 53 ALA F O 1
ATOM 10253 N N . LEU F 1 88 ? 30.299 94.632 14.044 1.00 25.51 54 LEU F N 1
ATOM 10254 C CA . LEU F 1 88 ? 30.233 95.174 15.396 1.00 27.65 54 LEU F CA 1
ATOM 10255 C C . LEU F 1 88 ? 30.914 96.541 15.483 1.00 27.06 54 LEU F C 1
ATOM 10256 O O . LEU F 1 88 ? 30.409 97.450 16.152 1.00 28.29 54 LEU F O 1
ATOM 10261 N N . THR F 1 89 ? 32.050 96.682 14.801 1.00 26.12 55 THR F N 1
ATOM 10262 C CA . THR F 1 89 ? 32.802 97.939 14.803 1.00 28.62 55 THR F CA 1
ATOM 10263 C C . THR F 1 89 ? 32.041 99.076 14.120 1.00 29.84 55 THR F C 1
ATOM 10264 O O . THR F 1 89 ? 32.400 100.249 14.279 1.00 27.14 55 THR F O 1
ATOM 10268 N N . VAL F 1 90 ? 30.993 98.740 13.369 1.00 23.82 56 VAL F N 1
ATOM 10269 C CA . VAL F 1 90 ? 30.133 99.775 12.788 1.00 25.10 56 VAL F CA 1
ATOM 10270 C C . VAL F 1 90 ? 28.716 99.712 13.360 1.00 25.66 56 VAL F C 1
ATOM 10271 O O . VAL F 1 90 ? 27.744 100.065 12.692 1.00 26.80 56 VAL F O 1
ATOM 10275 N N . ASP F 1 91 ? 28.616 99.261 14.611 1.00 26.60 57 ASP F N 1
ATOM 10276 C CA . ASP F 1 91 ? 27.362 99.287 15.368 1.00 27.14 57 ASP F CA 1
ATOM 10277 C C . ASP F 1 91 ? 26.250 98.438 14.770 1.00 22.62 57 ASP F C 1
ATOM 10278 O O . ASP F 1 91 ? 25.065 98.774 14.891 1.00 25.72 57 ASP F O 1
ATOM 10283 N N . SER F 1 92 ? 26.626 97.330 14.136 1.00 25.25 58 SER F N 1
ATOM 10284 C CA . SER F 1 92 ? 25.643 96.473 13.496 1.00 20.08 58 SER F CA 1
ATOM 10285 C C . SER F 1 92 ? 25.769 95.011 13.906 1.00 17.91 58 SER F C 1
ATOM 10286 O O . SER F 1 92 ? 26.871 94.466 13.931 1.00 22.16 58 SER F O 1
ATOM 10289 N N . ASP F 1 93 ? 24.636 94.386 14.212 1.00 22.92 59 ASP F N 1
ATOM 10290 C CA . ASP F 1 93 ? 24.575 92.930 14.284 1.00 26.29 59 ASP F CA 1
ATOM 10291 C C . ASP F 1 93 ? 23.547 92.459 13.266 1.00 30.10 59 ASP F C 1
ATOM 10292 O O . ASP F 1 93 ? 23.026 91.341 13.350 1.00 31.30 59 ASP F O 1
ATOM 10297 N N . PHE F 1 94 ? 23.249 93.336 12.308 1.00 24.34 60 PHE F N 1
ATOM 10298 C CA . PHE F 1 94 ? 22.188 93.088 11.349 1.00 22.79 60 PHE F CA 1
ATOM 10299 C C . PHE F 1 94 ? 22.796 92.404 10.133 1.00 24.07 60 PHE F C 1
ATOM 10300 O O . PHE F 1 94 ? 23.066 93.056 9.129 1.00 22.05 60 PHE F O 1
ATOM 10308 N N . MET F 1 95 ? 23.019 91.093 10.238 1.00 23.30 61 MET F N 1
ATOM 10309 C CA . MET F 1 95 ? 23.644 90.310 9.173 1.00 20.60 61 MET F CA 1
ATOM 10310 C C . MET F 1 95 ? 22.661 89.251 8.696 1.00 23.14 61 MET F C 1
ATOM 10311 O O . MET F 1 95 ? 22.096 88.522 9.506 1.00 21.35 61 MET F O 1
ATOM 10316 N N . ILE F 1 96 ? 22.452 89.156 7.384 1.00 19.10 62 ILE F N 1
ATOM 10317 C CA . ILE F 1 96 ? 21.387 88.318 6.853 1.00 18.96 62 ILE F CA 1
ATOM 10318 C C . ILE F 1 96 ? 21.931 87.459 5.732 1.00 19.80 62 ILE F C 1
ATOM 10319 O O . ILE F 1 96 ? 22.562 87.973 4.815 1.00 16.90 62 ILE F O 1
ATOM 10324 N N . PRO F 1 97 ? 21.679 86.144 5.789 1.00 15.89 63 PRO F N 1
ATOM 10325 C CA . PRO F 1 97 ? 22.212 85.305 4.709 1.00 17.84 63 PRO F CA 1
ATOM 10326 C C . PRO F 1 97 ? 21.552 85.601 3.367 1.00 17.71 63 PRO F C 1
ATOM 10327 O O . PRO F 1 97 ? 20.371 85.947 3.325 1.00 17.87 63 PRO F O 1
ATOM 10331 N N . CYS F 1 98 ? 22.309 85.492 2.278 1.00 14.10 64 CYS F N 1
ATOM 10332 C CA . CYS F 1 98 ? 21.712 85.691 0.961 1.00 16.11 64 CYS F CA 1
ATOM 10333 C C . CYS F 1 98 ? 22.506 84.992 -0.124 1.00 17.42 64 CYS F C 1
ATOM 10334 O O . CYS F 1 98 ? 23.736 85.119 -0.204 1.00 18.25 64 CYS F O 1
ATOM 10337 N N . ASN F 1 99 ? 21.776 84.264 -0.962 1.00 16.54 65 ASN F N 1
ATOM 10338 C CA . ASN F 1 99 ? 22.326 83.630 -2.150 1.00 15.28 65 ASN F CA 1
ATOM 10339 C C . ASN F 1 99 ? 21.728 84.312 -3.374 1.00 13.33 65 ASN F C 1
ATOM 10340 O O . ASN F 1 99 ? 20.567 84.082 -3.686 1.00 14.25 65 ASN F O 1
ATOM 10345 N N . VAL F 1 100 ? 22.504 85.163 -4.054 1.00 14.89 66 VAL F N 1
ATOM 10346 C CA . VAL F 1 100 ? 21.931 85.928 -5.165 1.00 17.81 66 VAL F CA 1
ATOM 10347 C C . VAL F 1 100 ? 21.649 85.076 -6.396 1.00 16.83 66 VAL F C 1
ATOM 10348 O O . VAL F 1 100 ? 21.131 85.583 -7.390 1.00 17.60 66 VAL F O 1
ATOM 10352 N N . GLU F 1 101 ? 21.951 83.779 -6.335 1.00 14.70 67 GLU F N 1
ATOM 10353 C CA . GLU F 1 101 ? 21.540 82.891 -7.421 1.00 14.01 67 GLU F CA 1
ATOM 10354 C C . GLU F 1 101 ? 20.196 82.220 -7.126 1.00 16.72 67 GLU F C 1
ATOM 10355 O O . GLU F 1 101 ? 19.689 81.421 -7.919 1.00 18.28 67 GLU F O 1
ATOM 10361 N N . ASP F 1 102 ? 19.617 82.552 -5.978 1.00 16.15 68 ASP F N 1
ATOM 10362 C CA . ASP F 1 102 ? 18.367 81.957 -5.532 1.00 15.90 68 ASP F CA 1
ATOM 10363 C C . ASP F 1 102 ? 17.360 83.068 -5.216 1.00 16.77 68 ASP F C 1
ATOM 10364 O O . ASP F 1 102 ? 17.443 83.689 -4.161 1.00 15.48 68 ASP F O 1
ATOM 10369 N N . PRO F 1 103 ? 16.416 83.333 -6.140 1.00 17.71 69 PRO F N 1
ATOM 10370 C CA . PRO F 1 103 ? 15.439 84.411 -5.923 1.00 15.88 69 PRO F CA 1
ATOM 10371 C C . PRO F 1 103 ? 14.684 84.307 -4.594 1.00 17.68 69 PRO F C 1
ATOM 10372 O O . PRO F 1 103 ? 14.403 85.337 -3.972 1.00 18.26 69 PRO F O 1
ATOM 10376 N N . SER F 1 104 ? 14.365 83.091 -4.156 1.00 18.22 70 SER F N 1
ATOM 10377 C CA . SER F 1 104 ? 13.677 82.925 -2.878 1.00 18.59 70 SER F CA 1
ATOM 10378 C C . SER F 1 104 ? 14.538 83.414 -1.707 1.00 19.39 70 SER F C 1
ATOM 10379 O O . SER F 1 104 ? 14.021 83.943 -0.705 1.00 16.67 70 SER F O 1
ATOM 10382 N N . SER F 1 105 ? 15.855 83.249 -1.834 1.00 17.66 71 SER F N 1
ATOM 10383 C CA . SER F 1 105 ? 16.789 83.735 -0.814 1.00 16.66 71 SER F CA 1
ATOM 10384 C C . SER F 1 105 ? 16.788 85.258 -0.774 1.00 16.69 71 SER F C 1
ATOM 10385 O O . SER F 1 105 ? 16.849 85.853 0.299 1.00 18.06 71 SER F O 1
ATOM 10388 N N . MET F 1 106 ? 16.742 85.892 -1.944 1.00 15.95 72 MET F N 1
ATOM 10389 C CA . MET F 1 106 ? 16.673 87.359 -1.984 1.00 15.04 72 MET F CA 1
ATOM 10390 C C . MET F 1 106 ? 15.336 87.874 -1.413 1.00 16.51 72 MET F C 1
ATOM 10391 O O . MET F 1 106 ? 15.289 88.919 -0.718 1.00 18.19 72 MET F O 1
ATOM 10396 N N . ASP F 1 107 ? 14.262 87.109 -1.636 1.00 16.00 73 ASP F N 1
ATOM 10397 C CA . ASP F 1 107 ? 12.979 87.460 -1.029 1.00 17.89 73 ASP F CA 1
ATOM 10398 C C . ASP F 1 107 ? 13.094 87.405 0.494 1.00 17.21 73 ASP F C 1
ATOM 10399 O O . ASP F 1 107 ? 12.633 88.313 1.204 1.00 20.05 73 ASP F O 1
ATOM 10404 N N . LEU F 1 108 ? 13.718 86.339 1.000 1.00 18.39 74 LEU F N 1
ATOM 10405 C CA . LEU F 1 108 ? 13.942 86.214 2.444 1.00 19.50 74 LEU F CA 1
ATOM 10406 C C . LEU F 1 108 ? 14.815 87.334 3.011 1.00 21.26 74 LEU F C 1
ATOM 10407 O O . LEU F 1 108 ? 14.576 87.833 4.121 1.00 22.33 74 LEU F O 1
ATOM 10412 N N . LEU F 1 109 ? 15.838 87.716 2.254 1.00 17.40 75 LEU F N 1
ATOM 10413 C CA . LEU F 1 109 ? 16.708 88.810 2.655 1.00 18.32 75 LEU F CA 1
ATOM 10414 C C . LEU F 1 109 ? 15.855 90.030 2.940 1.00 19.46 75 LEU F C 1
ATOM 10415 O O . LEU F 1 109 ? 16.027 90.704 3.975 1.00 19.85 75 LEU F O 1
ATOM 10420 N N . PHE F 1 110 ? 14.917 90.313 2.041 1.00 19.15 76 PHE F N 1
ATOM 10421 C CA . PHE F 1 110 ? 14.127 91.524 2.263 1.00 21.20 76 PHE F CA 1
ATOM 10422 C C . PHE F 1 110 ? 13.030 91.395 3.323 1.00 21.92 76 PHE F C 1
ATOM 10423 O O . PHE F 1 110 ? 12.703 92.376 4.000 1.00 24.75 76 PHE F O 1
ATOM 10431 N N . GLU F 1 111 ? 12.494 90.192 3.504 1.00 23.14 77 GLU F N 1
ATOM 10432 C CA . GLU F 1 111 ? 11.607 89.967 4.651 1.00 23.53 77 GLU F CA 1
ATOM 10433 C C . GLU F 1 111 ? 12.325 90.243 5.975 1.00 24.93 77 GLU F C 1
ATOM 10434 O O . GLU F 1 111 ? 11.788 90.908 6.881 1.00 26.30 77 GLU F O 1
ATOM 10440 N N . ARG F 1 112 ? 13.553 89.743 6.068 1.00 22.39 78 ARG F N 1
ATOM 10441 C CA . ARG F 1 112 ? 14.368 89.906 7.264 1.00 25.20 78 ARG F CA 1
ATOM 10442 C C . ARG F 1 112 ? 14.755 91.356 7.506 1.00 27.49 78 ARG F C 1
ATOM 10443 O O . ARG F 1 112 ? 14.782 91.801 8.656 1.00 25.18 78 ARG F O 1
ATOM 10451 N N . ILE F 1 113 ? 15.069 92.088 6.436 1.00 20.85 79 ILE F N 1
ATOM 10452 C CA . ILE F 1 113 ? 15.278 93.527 6.582 1.00 24.66 79 ILE F CA 1
ATOM 10453 C C . ILE F 1 113 ? 14.014 94.165 7.151 1.00 26.77 79 ILE F C 1
ATOM 10454 O O . ILE F 1 113 ? 14.084 94.953 8.103 1.00 28.05 79 ILE F O 1
ATOM 10459 N N . LYS F 1 114 ? 12.859 93.802 6.594 1.00 24.69 80 LYS F N 1
ATOM 10460 C CA . LYS F 1 114 ? 11.595 94.402 7.026 1.00 29.44 80 LYS F CA 1
ATOM 10461 C C . LYS F 1 114 ? 11.196 94.046 8.457 1.00 32.62 80 LYS F C 1
ATOM 10462 O O . LYS F 1 114 ? 10.324 94.693 9.041 1.00 35.34 80 LYS F O 1
ATOM 10468 N N . GLU F 1 115 ? 11.825 93.024 9.030 1.00 32.49 81 GLU F N 1
ATOM 10469 C CA . GLU F 1 115 ? 11.606 92.742 10.454 1.00 33.00 81 GLU F CA 1
ATOM 10470 C C . GLU F 1 115 ? 12.128 93.839 11.400 1.00 30.70 81 GLU F C 1
ATOM 10471 O O . GLU F 1 115 ? 11.627 93.983 12.517 1.00 34.96 81 GLU F O 1
ATOM 10477 N N . ARG F 1 116 ? 13.132 94.598 10.967 1.00 26.26 82 ARG F N 1
ATOM 10478 C CA . ARG F 1 116 ? 13.659 95.690 11.790 1.00 25.50 82 ARG F CA 1
ATOM 10479 C C . ARG F 1 116 ? 13.340 97.047 11.181 1.00 28.09 82 ARG F C 1
ATOM 10480 O O . ARG F 1 116 ? 13.026 98.000 11.899 1.00 27.77 82 ARG F O 1
ATOM 10488 N N . TRP F 1 117 ? 13.429 97.129 9.855 1.00 27.96 83 TRP F N 1
ATOM 10489 C CA . TRP F 1 117 ? 13.323 98.406 9.153 1.00 26.49 83 TRP F CA 1
ATOM 10490 C C . TRP F 1 117 ? 12.151 98.421 8.193 1.00 28.01 83 TRP F C 1
ATOM 10491 O O . TRP F 1 117 ? 12.109 97.632 7.246 1.00 33.74 83 TRP F O 1
ATOM 10502 N N . GLU F 1 118 ? 11.210 99.335 8.414 1.00 27.77 84 GLU F N 1
ATOM 10503 C CA . GLU F 1 118 ? 10.095 99.514 7.491 1.00 32.26 84 GLU F CA 1
ATOM 10504 C C . GLU F 1 118 ? 10.603 100.048 6.166 1.00 27.58 84 GLU F C 1
ATOM 10505 O O . GLU F 1 118 ? 9.956 99.915 5.123 1.00 31.05 84 GLU F O 1
ATOM 10511 N N . THR F 1 119 ? 11.773 100.661 6.225 1.00 27.68 85 THR F N 1
ATOM 10512 C CA . THR F 1 119 ? 12.192 101.574 5.186 1.00 26.78 85 THR F CA 1
ATOM 10513 C C . THR F 1 119 ? 13.708 101.576 5.042 1.00 22.79 85 THR F C 1
ATOM 10514 O O . THR F 1 119 ? 14.434 101.393 6.021 1.00 24.92 85 THR F O 1
ATOM 10518 N N . LEU F 1 120 ? 14.178 101.774 3.807 1.00 21.26 86 LEU F N 1
ATOM 10519 C CA . LEU F 1 120 ? 15.599 101.762 3.472 1.00 23.51 86 LEU F CA 1
ATOM 10520 C C . LEU F 1 120 ? 15.936 103.101 2.807 1.00 18.21 86 LEU F C 1
ATOM 10521 O O . LEU F 1 120 ? 15.104 103.655 2.080 1.00 22.93 86 LEU F O 1
ATOM 10526 N N . ASP F 1 121 ? 17.136 103.620 3.040 1.00 19.94 87 ASP F N 1
ATOM 10527 C CA . ASP F 1 121 ? 17.556 104.850 2.362 1.00 20.37 87 ASP F CA 1
ATOM 10528 C C . ASP F 1 121 ? 18.572 104.612 1.248 1.00 19.22 87 ASP F C 1
ATOM 10529 O O . ASP F 1 121 ? 18.606 105.358 0.267 1.00 18.25 87 ASP F O 1
ATOM 10534 N N . PHE F 1 122 ? 19.394 103.577 1.393 1.00 19.05 88 PHE F N 1
ATOM 10535 C CA . PHE F 1 122 ? 20.380 103.267 0.359 1.00 14.66 88 PHE F CA 1
ATOM 10536 C C . PHE F 1 122 ? 20.733 101.785 0.272 1.00 18.37 88 PHE F C 1
ATOM 10537 O O . PHE F 1 122 ? 20.468 101.001 1.189 1.00 18.47 88 PHE F O 1
ATOM 10545 N N . VAL F 1 123 ? 21.323 101.412 -0.858 1.00 15.80 89 VAL F N 1
ATOM 10546 C CA . VAL F 1 123 ? 21.802 100.058 -1.071 1.00 17.50 89 VAL F CA 1
ATOM 10547 C C . VAL F 1 123 ? 23.142 100.150 -1.768 1.00 15.94 89 VAL F C 1
ATOM 10548 O O . VAL F 1 123 ? 23.297 100.926 -2.720 1.00 14.68 89 VAL F O 1
ATOM 10552 N N . VAL F 1 124 ? 24.119 99.393 -1.270 1.00 13.26 90 VAL F N 1
ATOM 10553 C CA . VAL F 1 124 ? 25.404 99.223 -1.936 1.00 15.26 90 VAL F CA 1
ATOM 10554 C C . VAL F 1 124 ? 25.486 97.800 -2.495 1.00 14.72 90 VAL F C 1
ATOM 10555 O O . VAL F 1 124 ? 25.368 96.831 -1.749 1.00 15.15 90 VAL F O 1
ATOM 10559 N N . HIS F 1 125 ? 25.664 97.680 -3.809 1.00 11.39 91 HIS F N 1
ATOM 10560 C CA . HIS F 1 125 ? 25.774 96.367 -4.451 1.00 13.11 91 HIS F CA 1
ATOM 10561 C C . HIS F 1 125 ? 27.190 96.237 -4.963 1.00 14.54 91 HIS F C 1
ATOM 10562 O O . HIS F 1 125 ? 27.578 96.904 -5.924 1.00 15.83 91 HIS F O 1
ATOM 10569 N N . SER F 1 126 ? 27.992 95.422 -4.279 1.00 12.30 92 SER F N 1
ATOM 10570 C CA . SER F 1 126 ? 29.369 95.201 -4.691 1.00 12.44 92 SER F CA 1
ATOM 10571 C C . SER F 1 126 ? 29.595 93.701 -4.769 1.00 17.41 92 SER F C 1
ATOM 10572 O O . SER F 1 126 ? 30.297 93.111 -3.938 1.00 18.05 92 SER F O 1
ATOM 10575 N N . ILE F 1 127 ? 28.985 93.093 -5.780 1.00 16.06 93 ILE F N 1
ATOM 10576 C CA . ILE F 1 127 ? 28.958 91.639 -5.922 1.00 17.86 93 ILE F CA 1
ATOM 10577 C C . ILE F 1 127 ? 29.469 91.277 -7.302 1.00 19.39 93 ILE F C 1
ATOM 10578 O O . ILE F 1 127 ? 28.884 91.689 -8.314 1.00 19.70 93 ILE F O 1
ATOM 10583 N N . ALA F 1 128 ? 30.549 90.504 -7.354 1.00 20.08 94 ALA F N 1
ATOM 10584 C CA . ALA F 1 128 ? 31.043 90.001 -8.631 1.00 18.80 94 ALA F CA 1
ATOM 10585 C C . ALA F 1 128 ? 31.539 88.590 -8.498 1.00 20.32 94 ALA F C 1
ATOM 10586 O O . ALA F 1 128 ? 32.181 88.236 -7.505 1.00 22.14 94 ALA F O 1
ATOM 10588 N N . PHE F 1 129 ? 31.278 87.803 -9.528 1.00 15.67 95 PHE F N 1
ATOM 10589 C CA . PHE F 1 129 ? 31.833 86.467 -9.606 1.00 18.51 95 PHE F CA 1
ATOM 10590 C C . PHE F 1 129 ? 32.014 86.053 -11.055 1.00 14.66 95 PHE F C 1
ATOM 10591 O O . PHE F 1 129 ? 31.133 86.286 -11.892 1.00 14.32 95 PHE F O 1
ATOM 10599 N N . SER F 1 130 ? 33.154 85.433 -11.342 1.00 15.84 96 SER F N 1
ATOM 10600 C CA . SER F 1 130 ? 33.299 84.631 -12.551 1.00 15.21 96 SER F CA 1
ATOM 10601 C C . SER F 1 130 ? 34.277 83.519 -12.214 1.00 17.55 96 SER F C 1
ATOM 10602 O O . SER F 1 130 ? 35.074 83.656 -11.280 1.00 17.43 96 SER F O 1
ATOM 10605 N N . ASP F 1 131 ? 34.223 82.428 -12.969 1.00 18.28 97 ASP F N 1
ATOM 10606 C CA . ASP F 1 131 ? 35.168 81.326 -12.773 1.00 17.66 97 ASP F CA 1
ATOM 10607 C C . ASP F 1 131 ? 36.610 81.792 -12.991 1.00 17.45 97 ASP F C 1
ATOM 10608 O O . ASP F 1 131 ? 37.002 82.135 -14.102 1.00 18.06 97 ASP F O 1
ATOM 10613 N N . LYS F 1 132 ? 37.398 81.790 -11.921 1.00 20.11 98 LYS F N 1
ATOM 10614 C CA . LYS F 1 132 ? 38.797 82.192 -11.983 1.00 23.45 98 LYS F CA 1
ATOM 10615 C C . LYS F 1 132 ? 39.582 81.470 -13.079 1.00 20.85 98 LYS F C 1
ATOM 10616 O O . LYS F 1 132 ? 40.498 82.037 -13.685 1.00 21.72 98 LYS F O 1
ATOM 10622 N N . ASN F 1 133 ? 39.220 80.218 -13.336 1.00 21.23 99 ASN F N 1
ATOM 10623 C CA . ASN F 1 133 ? 39.923 79.426 -14.343 1.00 24.78 99 ASN F CA 1
ATOM 10624 C C . ASN F 1 133 ? 39.762 79.973 -15.758 1.00 25.60 99 ASN F C 1
ATOM 10625 O O . ASN F 1 133 ? 40.571 79.676 -16.642 1.00 25.36 99 ASN F O 1
ATOM 10630 N N . GLU F 1 134 ? 38.716 80.766 -15.972 1.00 18.57 100 GLU F N 1
ATOM 10631 C CA . GLU F 1 134 ? 38.437 81.322 -17.293 1.00 17.88 100 GLU F CA 1
ATOM 10632 C C . GLU F 1 134 ? 38.812 82.804 -17.385 1.00 18.46 100 GLU F C 1
ATOM 10633 O O . GLU F 1 134 ? 38.580 83.446 -18.418 1.00 18.78 100 GLU F O 1
ATOM 10639 N N . LEU F 1 135 ? 39.377 83.341 -16.304 1.00 20.17 101 LEU F N 1
ATOM 10640 C CA . LEU F 1 135 ? 39.861 84.721 -16.291 1.00 18.08 101 LEU F CA 1
ATOM 10641 C C . LEU F 1 135 ? 41.358 84.727 -16.584 1.00 21.52 101 LEU F C 1
ATOM 10642 O O . LEU F 1 135 ? 42.166 85.292 -15.845 1.00 23.14 101 LEU F O 1
ATOM 10647 N N . ARG F 1 136 ? 41.698 84.070 -17.686 1.00 24.61 102 ARG F N 1
ATOM 10648 C CA . ARG F 1 136 ? 43.050 83.982 -18.201 1.00 26.28 102 ARG F CA 1
ATOM 10649 C C . ARG F 1 136 ? 42.879 83.426 -19.602 1.00 24.27 102 ARG F C 1
ATOM 10650 O O . ARG F 1 136 ? 41.820 82.872 -19.925 1.00 24.42 102 ARG F O 1
ATOM 10658 N N . GLY F 1 137 ? 43.893 83.583 -20.443 1.00 23.97 103 GLY F N 1
ATOM 10659 C CA . GLY F 1 137 ? 43.783 83.152 -21.827 1.00 21.41 103 GLY F CA 1
ATOM 10660 C C . GLY F 1 137 ? 42.760 83.985 -22.578 1.00 22.32 103 GLY F C 1
ATOM 10661 O O . GLY F 1 137 ? 42.227 84.955 -22.038 1.00 20.10 103 GLY F O 1
ATOM 10662 N N . PRO F 1 138 ? 42.476 83.607 -23.828 1.00 21.16 104 PRO F N 1
ATOM 10663 C CA . PRO F 1 138 ? 41.572 84.388 -24.684 1.00 19.14 104 PRO F CA 1
ATOM 10664 C C . PRO F 1 138 ? 40.121 84.427 -24.196 1.00 17.77 104 PRO F C 1
ATOM 10665 O O . PRO F 1 138 ? 39.636 83.464 -23.585 1.00 17.43 104 PRO F O 1
ATOM 10669 N N . TYR F 1 139 ? 39.433 85.540 -24.466 1.00 16.23 105 TYR F N 1
ATOM 10670 C CA . TYR F 1 139 ? 38.029 85.653 -24.097 1.00 14.77 105 TYR F CA 1
ATOM 10671 C C . TYR F 1 139 ? 37.196 84.559 -24.776 1.00 14.16 105 TYR F C 1
ATOM 10672 O O . TYR F 1 139 ? 36.261 84.028 -24.174 1.00 15.63 105 TYR F O 1
ATOM 10681 N N . TYR F 1 140 ? 37.543 84.208 -26.014 1.00 15.10 106 TYR F N 1
ATOM 10682 C CA . TYR F 1 140 ? 36.719 83.270 -26.787 1.00 16.06 106 TYR F CA 1
ATOM 10683 C C . TYR F 1 140 ? 36.597 81.875 -26.178 1.00 17.26 106 TYR F C 1
ATOM 10684 O O . TYR F 1 140 ? 35.718 81.109 -26.575 1.00 18.85 106 TYR F O 1
ATOM 10693 N N . ASN F 1 141 ? 37.468 81.534 -25.232 1.00 17.67 107 ASN F N 1
ATOM 10694 C CA . ASN F 1 141 ? 37.358 80.236 -24.565 1.00 18.20 107 ASN F CA 1
ATOM 10695 C C . ASN F 1 141 ? 36.422 80.246 -23.360 1.00 17.92 107 ASN F C 1
ATOM 10696 O O . ASN F 1 141 ? 36.331 79.254 -22.631 1.00 20.37 107 ASN F O 1
ATOM 10701 N N . THR F 1 142 ? 35.733 81.367 -23.147 1.00 17.28 108 THR F N 1
ATOM 10702 C CA . THR F 1 142 ? 34.717 81.453 -22.099 1.00 14.65 108 THR F CA 1
ATOM 10703 C C . THR F 1 142 ? 33.643 80.387 -22.302 1.00 16.11 108 THR F C 1
ATOM 10704 O O . THR F 1 142 ? 33.095 80.237 -23.407 1.00 15.10 108 THR F O 1
ATOM 10708 N N . SER F 1 143 ? 33.321 79.635 -21.253 1.00 17.03 109 SER F N 1
ATOM 10709 C CA . SER F 1 143 ? 32.283 78.622 -21.407 1.00 16.79 109 SER F CA 1
ATOM 10710 C C . SER F 1 143 ? 30.898 79.229 -21.285 1.00 15.77 109 SER F C 1
ATOM 10711 O O . SER F 1 143 ? 30.707 80.250 -20.622 1.00 16.72 109 SER F O 1
ATOM 10714 N N . ARG F 1 144 ? 29.937 78.593 -21.944 1.00 16.13 110 ARG F N 1
ATOM 10715 C CA . ARG F 1 144 ? 28.536 78.979 -21.854 1.00 14.17 110 ARG F CA 1
ATOM 10716 C C . ARG F 1 144 ? 28.056 79.002 -20.402 1.00 16.07 110 ARG F C 1
ATOM 10717 O O . ARG F 1 144 ? 27.368 79.941 -19.978 1.00 14.58 110 ARG F O 1
ATOM 10725 N N . ASP F 1 145 ? 28.413 77.972 -19.632 1.00 14.36 111 ASP F N 1
ATOM 10726 C CA . ASP F 1 145 ? 27.989 77.910 -18.244 1.00 14.23 111 ASP F CA 1
ATOM 10727 C C . ASP F 1 145 ? 28.555 79.066 -17.434 1.00 14.05 111 ASP F C 1
ATOM 10728 O O . ASP F 1 145 ? 27.840 79.682 -16.639 1.00 14.36 111 ASP F O 1
ATOM 10733 N N . ASN F 1 146 ? 29.840 79.345 -17.621 1.00 14.00 112 ASN F N 1
ATOM 10734 C CA . ASN F 1 146 ? 30.460 80.452 -16.898 1.00 15.08 112 ASN F CA 1
ATOM 10735 C C . ASN F 1 146 ? 29.863 81.778 -17.344 1.00 15.10 112 ASN F C 1
ATOM 10736 O O . ASN F 1 146 ? 29.665 82.664 -16.528 1.00 14.95 112 ASN F O 1
ATOM 10741 N N . PHE F 1 147 ? 29.578 81.922 -18.637 1.00 12.13 113 PHE F N 1
ATOM 10742 C CA . PHE F 1 147 ? 28.911 83.134 -19.112 1.00 13.82 113 PHE F CA 1
ATOM 10743 C C . PHE F 1 147 ? 27.567 83.348 -18.410 1.00 14.74 113 PHE F C 1
ATOM 10744 O O . PHE F 1 147 ? 27.280 84.447 -17.915 1.00 14.54 113 PHE F O 1
ATOM 10752 N N . ILE F 1 148 ? 26.754 82.296 -18.353 1.00 13.20 114 ILE F N 1
ATOM 10753 C CA . ILE F 1 148 ? 25.449 82.383 -17.706 1.00 13.23 114 ILE F CA 1
ATOM 10754 C C . ILE F 1 148 ? 25.583 82.734 -16.223 1.00 14.24 114 ILE F C 1
ATOM 10755 O O . ILE F 1 148 ? 24.910 83.652 -15.710 1.00 12.81 114 ILE F O 1
ATOM 10760 N N . GLN F 1 149 ? 26.460 82.023 -15.522 1.00 10.69 115 GLN F N 1
ATOM 10761 C CA . GLN F 1 149 ? 26.547 82.244 -14.078 1.00 11.71 115 GLN F CA 1
ATOM 10762 C C . GLN F 1 149 ? 27.137 83.620 -13.753 1.00 13.81 115 GLN F C 1
ATOM 10763 O O . GLN F 1 149 ? 26.699 84.309 -12.829 1.00 13.41 115 GLN F O 1
ATOM 10769 N N . THR F 1 150 ? 28.129 84.019 -14.532 1.00 12.02 116 THR F N 1
ATOM 10770 C CA . THR F 1 150 ? 28.753 85.327 -14.374 1.00 13.67 116 THR F CA 1
ATOM 10771 C C . THR F 1 150 ? 27.721 86.419 -14.610 1.00 13.41 116 THR F C 1
ATOM 10772 O O . THR F 1 150 ? 27.671 87.394 -13.867 1.00 12.58 116 THR F O 1
ATOM 10776 N N . MET F 1 151 ? 26.877 86.236 -15.619 1.00 13.22 117 MET F N 1
ATOM 10777 C CA . MET F 1 151 ? 25.811 87.206 -15.882 1.00 14.10 117 MET F CA 1
ATOM 10778 C C . MET F 1 151 ? 24.806 87.285 -14.738 1.00 15.44 117 MET F C 1
ATOM 10779 O O . MET F 1 151 ? 24.389 88.381 -14.338 1.00 13.93 117 MET F O 1
ATOM 10784 N N . LEU F 1 152 ? 24.406 86.128 -14.210 1.00 11.73 118 LEU F N 1
ATOM 10785 C CA . LEU F 1 152 ? 23.425 86.113 -13.136 1.00 11.24 118 LEU F CA 1
ATOM 10786 C C . LEU F 1 152 ? 23.953 86.763 -11.858 1.00 13.64 118 LEU F C 1
ATOM 10787 O O . LEU F 1 152 ? 23.221 87.500 -11.177 1.00 13.16 118 LEU F O 1
ATOM 10792 N N . VAL F 1 153 ? 25.211 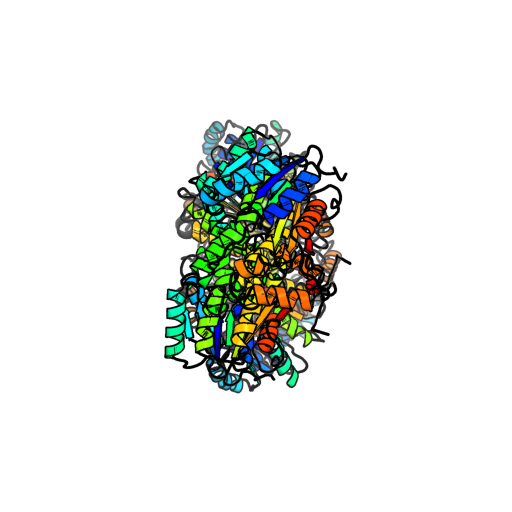86.486 -11.517 1.00 12.88 119 VAL F N 1
ATOM 10793 C CA . VAL F 1 153 ? 25.765 86.997 -10.266 1.00 12.19 119 VAL F CA 1
ATOM 10794 C C . VAL F 1 153 ? 26.272 88.434 -10.392 1.00 13.63 119 VAL F C 1
ATOM 10795 O O . VAL F 1 153 ? 25.974 89.283 -9.549 1.00 16.80 119 VAL F O 1
ATOM 10799 N N . SER F 1 154 ? 27.039 88.700 -11.440 1.00 13.21 120 SER F N 1
ATOM 10800 C CA . SER F 1 154 ? 27.729 89.986 -11.573 1.00 13.27 120 SER F CA 1
ATOM 10801 C C . SER F 1 154 ? 26.870 91.055 -12.226 1.00 16.05 120 SER F C 1
ATOM 10802 O O . SER F 1 154 ? 27.155 92.246 -12.084 1.00 14.00 120 SER F O 1
ATOM 10805 N N . CYS F 1 155 ? 25.844 90.647 -12.963 1.00 11.95 121 CYS F N 1
ATOM 10806 C CA . CYS F 1 155 ? 24.932 91.633 -13.550 1.00 12.05 121 CYS F CA 1
ATOM 10807 C C . CYS F 1 155 ? 23.522 91.553 -12.991 1.00 14.57 121 CYS F C 1
ATOM 10808 O O . CYS F 1 155 ? 23.063 92.490 -12.330 1.00 15.11 121 CYS F O 1
ATOM 10811 N N . PHE F 1 156 ? 22.824 90.445 -13.228 1.00 11.17 122 PHE F N 1
ATOM 10812 C CA . PHE F 1 156 ? 21.393 90.463 -12.949 1.00 12.23 122 PHE F CA 1
ATOM 10813 C C . PHE F 1 156 ? 21.029 90.608 -11.464 1.00 12.68 122 PHE F C 1
ATOM 10814 O O . PHE F 1 156 ? 19.930 91.079 -11.128 1.00 12.20 122 PHE F O 1
ATOM 10822 N N . SER F 1 157 ? 21.945 90.225 -10.574 1.00 13.95 123 SER F N 1
ATOM 10823 C CA . SER F 1 157 ? 21.670 90.354 -9.146 1.00 14.21 123 SER F CA 1
ATOM 10824 C C . SER F 1 157 ? 21.377 91.805 -8.769 1.00 13.10 123 SER F C 1
ATOM 10825 O O . SER F 1 157 ? 20.608 92.068 -7.848 1.00 14.07 123 SER F O 1
ATOM 10828 N N . PHE F 1 158 ? 21.981 92.745 -9.483 1.00 13.61 124 PHE F N 1
ATOM 10829 C CA . PHE F 1 158 ? 21.700 94.149 -9.210 1.00 12.85 124 PHE F CA 1
ATOM 10830 C C . PHE F 1 158 ? 20.236 94.459 -9.523 1.00 13.46 124 PHE F C 1
ATOM 10831 O O . PHE F 1 158 ? 19.559 95.084 -8.722 1.00 13.12 124 PHE F O 1
ATOM 10839 N N . THR F 1 159 ? 19.722 93.996 -10.655 1.00 12.08 125 THR F N 1
ATOM 10840 C CA . THR F 1 159 ? 18.303 94.221 -10.962 1.00 12.25 125 THR F CA 1
ATOM 10841 C C . THR F 1 159 ? 17.384 93.580 -9.928 1.00 12.69 125 THR F C 1
ATOM 10842 O O . THR F 1 159 ? 16.399 94.204 -9.476 1.00 13.90 125 THR F O 1
ATOM 10846 N N . GLU F 1 160 ? 17.711 92.339 -9.551 1.00 13.37 126 GLU F N 1
ATOM 10847 C CA . GLU F 1 160 ? 16.947 91.621 -8.516 1.00 12.46 126 GLU F CA 1
ATOM 10848 C C . GLU F 1 160 ? 16.873 92.404 -7.190 1.00 13.42 126 GLU F C 1
ATOM 10849 O O . GLU F 1 160 ? 15.781 92.597 -6.580 1.00 14.65 126 GLU F O 1
ATOM 10855 N N . ILE F 1 161 ? 18.040 92.877 -6.774 1.00 12.96 127 ILE F N 1
ATOM 10856 C CA . ILE F 1 161 ? 18.167 93.605 -5.516 1.00 14.38 127 ILE F CA 1
ATOM 10857 C C . ILE F 1 161 ? 17.506 94.983 -5.587 1.00 13.84 127 ILE F C 1
ATOM 10858 O O . ILE F 1 161 ? 16.759 95.369 -4.681 1.00 13.85 127 ILE F O 1
ATOM 10863 N N . VAL F 1 162 ? 17.765 95.719 -6.663 1.00 14.09 128 VAL F N 1
ATOM 10864 C CA . VAL F 1 162 ? 17.176 97.047 -6.828 1.00 13.82 128 VAL F CA 1
ATOM 10865 C C . VAL F 1 162 ? 15.663 96.984 -6.782 1.00 16.34 128 VAL F C 1
ATOM 10866 O O . VAL F 1 162 ? 15.027 97.769 -6.072 1.00 15.91 128 VAL F O 1
ATOM 10870 N N . ARG F 1 163 ? 15.064 96.046 -7.514 1.00 14.64 129 ARG F N 1
ATOM 10871 C CA . ARG F 1 163 ? 13.614 96.052 -7.561 1.00 14.06 129 ARG F CA 1
ATOM 10872 C C . ARG F 1 163 ? 13.007 95.649 -6.225 1.00 17.57 129 ARG F C 1
ATOM 10873 O O . ARG F 1 163 ? 11.922 96.144 -5.874 1.00 16.82 129 ARG F O 1
ATOM 10881 N N . ARG F 1 164 ? 13.693 94.781 -5.472 1.00 14.38 130 ARG F N 1
ATOM 10882 C CA . ARG F 1 164 ? 13.206 94.507 -4.112 1.00 15.71 130 ARG F CA 1
ATOM 10883 C C . ARG F 1 164 ? 13.371 95.715 -3.164 1.00 17.65 130 ARG F C 1
ATOM 10884 O O . ARG F 1 164 ? 12.448 96.076 -2.424 1.00 17.44 130 ARG F O 1
ATOM 10892 N N . ALA F 1 165 ? 14.541 96.340 -3.207 1.00 14.82 131 ALA F N 1
ATOM 10893 C CA . ALA F 1 165 ? 14.875 97.468 -2.336 1.00 16.47 131 ALA F CA 1
ATOM 10894 C C . ALA F 1 165 ? 13.993 98.690 -2.588 1.00 17.35 131 ALA F C 1
ATOM 10895 O O . ALA F 1 165 ? 13.705 99.447 -1.661 1.00 19.03 131 ALA F O 1
ATOM 10897 N N . ALA F 1 166 ? 13.584 98.894 -3.839 1.00 16.31 132 ALA F N 1
ATOM 10898 C CA . ALA F 1 166 ? 12.786 100.064 -4.207 1.00 17.21 132 ALA F CA 1
ATOM 10899 C C . ALA F 1 166 ? 11.455 100.091 -3.463 1.00 22.18 132 ALA F C 1
ATOM 10900 O O . ALA F 1 166 ? 10.906 101.168 -3.192 1.00 21.61 132 ALA F O 1
ATOM 10902 N N . GLN F 1 167 ? 10.941 98.907 -3.136 1.00 19.18 133 GLN F N 1
ATOM 10903 C CA . GLN F 1 167 ? 9.692 98.788 -2.391 1.00 22.62 133 GLN F CA 1
ATOM 10904 C C . GLN F 1 167 ? 9.806 99.366 -0.984 1.00 20.27 133 GLN F C 1
ATOM 10905 O O . GLN F 1 167 ? 8.791 99.633 -0.333 1.00 24.69 133 GLN F O 1
ATOM 10911 N N . LEU F 1 168 ? 11.039 99.541 -0.514 1.00 19.10 134 LEU F N 1
ATOM 10912 C CA . LEU F 1 168 ? 11.277 100.024 0.839 1.00 21.93 134 LEU F CA 1
ATOM 10913 C C . LEU F 1 168 ? 11.720 101.480 0.823 1.00 21.40 134 LEU F C 1
ATOM 10914 O O . LEU F 1 168 ? 12.262 101.974 1.814 1.00 22.73 134 LEU F O 1
ATOM 10919 N N . MET F 1 169 ? 11.486 102.157 -0.302 1.00 20.77 135 MET F N 1
ATOM 10920 C CA . MET F 1 169 ? 11.906 103.556 -0.464 1.00 22.59 135 MET F CA 1
ATOM 10921 C C . MET F 1 169 ? 10.742 104.470 -0.857 1.00 23.91 135 MET F C 1
ATOM 10922 O O . MET F 1 169 ? 10.762 105.087 -1.926 1.00 26.34 135 MET F O 1
ATOM 10927 N N . PRO F 1 170 ? 9.733 104.588 0.020 1.00 24.83 136 PRO F N 1
ATOM 10928 C CA . PRO F 1 170 ? 8.534 105.359 -0.331 1.00 26.48 136 PRO F CA 1
ATOM 10929 C C . PRO F 1 170 ? 8.808 106.853 -0.500 1.00 28.42 136 PRO F C 1
ATOM 10930 O O . PRO F 1 170 ? 8.035 107.539 -1.172 1.00 33.40 136 PRO F O 1
ATOM 10934 N N . HIS F 1 171 ? 9.881 107.352 0.104 1.00 25.84 137 HIS F N 1
ATOM 10935 C CA . HIS F 1 171 ? 10.248 108.760 -0.054 1.00 31.66 137 HIS F CA 1
ATOM 10936 C C . HIS F 1 171 ? 11.525 108.917 -0.875 1.00 28.59 137 HIS F C 1
ATOM 10937 O O . HIS F 1 171 ? 12.237 109.920 -0.748 1.00 26.41 137 HIS F O 1
ATOM 10944 N N . GLY F 1 172 ? 11.806 107.928 -1.721 1.00 23.45 138 GLY F N 1
ATOM 10945 C CA . GLY F 1 172 ? 13.003 107.961 -2.546 1.00 20.48 138 GLY F CA 1
ATOM 10946 C C . GLY F 1 172 ? 14.225 107.440 -1.820 1.00 19.79 138 GLY F C 1
ATOM 10947 O O . GLY F 1 172 ? 14.141 107.007 -0.676 1.00 20.83 138 GLY F O 1
ATOM 10948 N N . GLY F 1 173 ? 15.371 107.493 -2.489 1.00 17.93 139 GLY F N 1
ATOM 10949 C CA . GLY F 1 173 ? 16.622 107.037 -1.912 1.00 16.54 139 GLY F CA 1
ATOM 10950 C C . GLY F 1 173 ? 17.656 106.911 -3.018 1.00 16.51 139 GLY F C 1
ATOM 10951 O O . GLY F 1 173 ? 17.487 107.467 -4.094 1.00 17.71 139 GLY F O 1
ATOM 10952 N N . ALA F 1 174 ? 18.720 106.161 -2.765 1.00 14.29 140 ALA F N 1
ATOM 10953 C CA . ALA F 1 174 ? 19.815 106.077 -3.729 1.00 14.70 140 ALA F CA 1
ATOM 10954 C C . ALA F 1 174 ? 20.496 104.724 -3.631 1.00 15.52 140 ALA F C 1
ATOM 10955 O O . ALA F 1 174 ? 20.624 104.170 -2.547 1.00 15.15 140 ALA F O 1
ATOM 10957 N N . MET F 1 175 ? 20.930 104.188 -4.768 1.00 16.14 141 MET F N 1
ATOM 10958 C CA . MET F 1 175 ? 21.650 102.925 -4.768 1.00 14.10 141 MET F CA 1
ATOM 10959 C C . MET F 1 175 ? 22.856 103.037 -5.691 1.00 14.12 141 MET F C 1
ATOM 10960 O O . MET F 1 175 ? 22.857 103.834 -6.637 1.00 13.45 141 MET F O 1
ATOM 10965 N N . ILE F 1 176 ? 23.890 102.249 -5.407 1.00 12.24 142 ILE F N 1
ATOM 10966 C CA . ILE F 1 176 ? 25.034 102.150 -6.311 1.00 12.41 142 ILE F CA 1
ATOM 10967 C C . ILE F 1 176 ? 25.407 100.710 -6.573 1.00 13.85 142 ILE F C 1
ATOM 10968 O O . ILE F 1 176 ? 25.157 99.824 -5.743 1.00 13.77 142 ILE F O 1
ATOM 10973 N N . THR F 1 177 ? 25.999 100.488 -7.739 1.00 11.69 143 THR F N 1
ATOM 10974 C CA . THR F 1 177 ? 26.707 99.239 -7.995 1.00 12.28 143 THR F CA 1
ATOM 10975 C C . THR F 1 177 ? 28.160 99.563 -8.336 1.00 13.02 143 THR F C 1
ATOM 10976 O O . THR F 1 177 ? 28.502 100.732 -8.546 1.00 13.54 143 THR F O 1
ATOM 10980 N N . LEU F 1 178 ? 29.010 98.538 -8.361 1.00 12.88 144 LEU F N 1
ATOM 10981 C CA . LEU F 1 178 ? 30.423 98.682 -8.684 1.00 12.38 144 LEU F CA 1
ATOM 10982 C C . LEU F 1 178 ? 30.710 98.082 -10.048 1.00 15.46 144 LEU F C 1
ATOM 10983 O O . LEU F 1 178 ? 30.265 96.983 -10.366 1.00 13.71 144 LEU F O 1
ATOM 10988 N N . THR F 1 179 ? 31.451 98.823 -10.850 1.00 12.04 145 THR F N 1
ATOM 10989 C CA . THR F 1 179 ? 31.909 98.348 -12.148 1.00 13.72 145 THR F CA 1
ATOM 10990 C C . THR F 1 179 ? 33.400 98.647 -12.363 1.00 14.39 145 THR F C 1
ATOM 10991 O O . THR F 1 179 ? 34.104 99.117 -11.450 1.00 14.22 145 THR F O 1
ATOM 10995 N N . TYR F 1 180 ? 33.886 98.341 -13.563 1.00 12.49 146 TYR F N 1
ATOM 10996 C CA . TYR F 1 180 ? 35.287 98.513 -13.900 1.00 14.42 146 TYR F CA 1
ATOM 10997 C C . TYR F 1 180 ? 35.369 98.817 -15.381 1.00 15.76 146 TYR F C 1
ATOM 10998 O O . TYR F 1 180 ? 34.574 98.284 -16.170 1.00 14.89 146 TYR F O 1
ATOM 11007 N N . GLY F 1 181 ? 36.326 99.662 -15.756 1.00 13.44 147 GLY F N 1
ATOM 11008 C CA . GLY F 1 181 ? 36.454 100.146 -17.115 1.00 13.49 147 GLY F CA 1
ATOM 11009 C C . GLY F 1 181 ? 36.742 99.070 -18.142 1.00 17.67 147 GLY F C 1
ATOM 11010 O O . GLY F 1 181 ? 36.683 99.334 -19.337 1.00 16.49 147 GLY F O 1
ATOM 11011 N N . GLY F 1 182 ? 37.041 97.858 -17.679 1.00 14.19 148 GLY F N 1
ATOM 11012 C CA . GLY F 1 182 ? 37.254 96.731 -18.576 1.00 13.13 148 GLY F CA 1
ATOM 11013 C C . GLY F 1 182 ? 35.973 96.309 -19.278 1.00 13.31 148 GLY F C 1
ATOM 11014 O O . GLY F 1 182 ? 35.985 95.451 -20.176 1.00 14.89 148 GLY F O 1
ATOM 11015 N N . SER F 1 183 ? 34.858 96.907 -18.868 1.00 12.86 149 SER F N 1
ATOM 11016 C CA . SER F 1 183 ? 33.571 96.641 -19.488 1.00 13.32 149 SER F CA 1
ATOM 11017 C C . SER F 1 183 ? 33.575 97.015 -20.973 1.00 18.49 149 SER F C 1
ATOM 11018 O O . SER F 1 183 ? 33.032 96.283 -21.809 1.00 21.58 149 SER F O 1
ATOM 11021 N N . MET F 1 184 ? 34.178 98.144 -21.319 1.00 16.34 150 MET F N 1
ATOM 11022 C CA . MET F 1 184 ? 34.137 98.556 -22.726 1.00 23.96 150 MET F CA 1
ATOM 11023 C C . MET F 1 184 ? 35.495 98.952 -23.311 1.00 20.86 150 MET F C 1
ATOM 11024 O O . MET F 1 184 ? 35.577 99.471 -24.424 1.00 21.78 150 MET F O 1
ATOM 11029 N N . ARG F 1 185 ? 36.564 98.698 -22.565 1.00 16.76 151 ARG F N 1
ATOM 11030 C CA . ARG F 1 185 ? 37.918 98.787 -23.117 1.00 14.39 151 ARG F CA 1
ATOM 11031 C C . ARG F 1 185 ? 38.626 97.520 -22.691 1.00 16.08 151 ARG F C 1
ATOM 11032 O O . ARG F 1 185 ? 38.450 97.067 -21.568 1.00 16.89 151 ARG F O 1
ATOM 11040 N N . VAL F 1 186 ? 39.412 96.933 -23.582 1.00 13.77 152 VAL F N 1
ATOM 11041 C CA . VAL F 1 186 ? 39.828 95.543 -23.370 1.00 14.55 152 VAL F CA 1
ATOM 11042 C C . VAL F 1 186 ? 40.981 95.385 -22.383 1.00 16.58 152 VAL F C 1
ATOM 11043 O O . VAL F 1 186 ? 42.088 95.897 -22.612 1.00 17.75 152 VAL F O 1
ATOM 11047 N N . VAL F 1 187 ? 40.708 94.685 -21.281 1.00 14.34 153 VAL F N 1
ATOM 11048 C CA . VAL F 1 187 ? 41.715 94.406 -20.262 1.00 16.33 153 VAL F CA 1
ATOM 11049 C C . VAL F 1 187 ? 42.031 92.928 -20.392 1.00 17.62 153 VAL F C 1
ATOM 11050 O O . VAL F 1 187 ? 41.127 92.101 -20.310 1.00 18.89 153 VAL F O 1
ATOM 11054 N N . PRO F 1 188 ? 43.308 92.582 -20.626 1.00 18.77 154 PRO F N 1
ATOM 11055 C CA . PRO F 1 188 ? 43.638 91.159 -20.812 1.00 21.83 154 PRO F CA 1
ATOM 11056 C C . PRO F 1 188 ? 43.173 90.321 -19.623 1.00 21.09 154 PRO F C 1
ATOM 11057 O O . PRO F 1 188 ? 43.299 90.772 -18.476 1.00 20.07 154 PRO F O 1
ATOM 11061 N N . ASN F 1 189 ? 42.600 89.150 -19.917 1.00 18.68 155 ASN F N 1
ATOM 11062 C CA . ASN F 1 189 ? 42.119 88.185 -18.920 1.00 19.12 155 ASN F CA 1
ATOM 11063 C C . ASN F 1 189 ? 40.789 88.510 -18.234 1.00 19.00 155 ASN F C 1
ATOM 11064 O O . ASN F 1 189 ? 40.249 87.670 -17.512 1.00 19.91 155 ASN F O 1
ATOM 11069 N N . TYR F 1 190 ? 40.263 89.716 -18.438 1.00 18.51 156 TYR F N 1
ATOM 11070 C CA . TYR F 1 190 ? 39.027 90.104 -17.749 1.00 15.94 156 TYR F CA 1
ATOM 11071 C C . TYR F 1 190 ? 37.838 89.304 -18.295 1.00 15.57 156 TYR F C 1
ATOM 11072 O O . TYR F 1 190 ? 36.883 89.007 -17.563 1.00 15.64 156 TYR F O 1
ATOM 11081 N N . ASN F 1 191 ? 37.929 88.950 -19.578 1.00 15.35 157 ASN F N 1
ATOM 11082 C CA . ASN F 1 191 ? 37.072 87.942 -20.206 1.00 15.82 157 ASN F CA 1
ATOM 11083 C C . ASN F 1 191 ? 35.586 88.015 -19.864 1.00 16.06 157 ASN F C 1
ATOM 11084 O O . ASN F 1 191 ? 34.964 89.034 -20.132 1.00 14.04 157 ASN F O 1
ATOM 11089 N N . ALA F 1 192 ? 35.006 86.970 -19.282 1.00 11.94 158 ALA F N 1
ATOM 11090 C CA . ALA F 1 192 ? 33.555 86.983 -19.047 1.00 14.56 158 ALA F CA 1
ATOM 11091 C C . ALA F 1 192 ? 33.052 88.146 -18.197 1.00 14.41 158 ALA F C 1
ATOM 11092 O O . ALA F 1 192 ? 31.886 88.521 -18.309 1.00 13.58 158 ALA F O 1
ATOM 11094 N N . MET F 1 193 ? 33.909 88.687 -17.332 1.00 14.07 159 MET F N 1
ATOM 11095 C CA . MET F 1 193 ? 33.520 89.832 -16.512 1.00 13.92 159 MET F CA 1
ATOM 11096 C C . MET F 1 193 ? 33.221 91.071 -17.354 1.00 13.87 159 MET F C 1
ATOM 11097 O O . MET F 1 193 ? 32.423 91.917 -16.942 1.00 13.41 159 MET F O 1
ATOM 11102 N N . ALA F 1 194 ? 33.843 91.175 -18.526 1.00 14.12 160 ALA F N 1
ATOM 11103 C CA . ALA F 1 194 ? 33.659 92.376 -19.349 1.00 13.71 160 ALA F CA 1
ATOM 11104 C C . ALA F 1 194 ? 32.224 92.545 -19.873 1.00 14.58 160 ALA F C 1
ATOM 11105 O O . ALA F 1 194 ? 31.590 93.573 -19.604 1.00 11.84 160 ALA F O 1
ATOM 11107 N N . PRO F 1 195 ? 31.685 91.544 -20.592 1.00 13.54 161 PRO F N 1
ATOM 11108 C CA . PRO F 1 195 ? 30.282 91.730 -20.986 1.00 11.27 161 PRO F CA 1
ATOM 11109 C C . PRO F 1 195 ? 29.338 91.790 -19.795 1.00 12.32 161 PRO F C 1
ATOM 11110 O O . PRO F 1 195 ? 28.307 92.452 -19.873 1.00 11.93 161 PRO F O 1
ATOM 11114 N N . ALA F 1 196 ? 29.673 91.120 -18.697 1.00 10.72 162 ALA F N 1
ATOM 11115 C CA . ALA F 1 196 ? 28.816 91.183 -17.521 1.00 11.07 162 ALA F CA 1
ATOM 11116 C C . ALA F 1 196 ? 28.785 92.594 -16.938 1.00 11.11 162 ALA F C 1
ATOM 11117 O O . ALA F 1 196 ? 27.708 93.099 -16.579 1.00 12.87 162 ALA F O 1
ATOM 11119 N N . LYS F 1 197 ? 29.956 93.229 -16.842 1.00 10.92 163 LYS F N 1
ATOM 11120 C CA . LYS F 1 197 ? 30.012 94.596 -16.328 1.00 10.86 163 LYS F CA 1
ATOM 11121 C C . LYS F 1 197 ? 29.357 95.555 -17.302 1.00 11.99 163 LYS F C 1
ATOM 11122 O O . LYS F 1 197 ? 28.738 96.532 -16.886 1.00 11.38 163 LYS F O 1
ATOM 11128 N N . SER F 1 198 ? 29.488 95.294 -18.601 1.00 11.24 164 SER F N 1
ATOM 11129 C CA . SER F 1 198 ? 28.845 96.184 -19.572 1.00 9.78 164 SER F CA 1
ATOM 11130 C C . SER F 1 198 ? 27.326 96.086 -19.454 1.00 13.85 164 SER F C 1
ATOM 11131 O O . SER F 1 198 ? 26.621 97.092 -19.493 1.00 12.32 164 SER F O 1
ATOM 11134 N N . ALA F 1 199 ? 26.813 94.869 -19.300 1.00 11.33 165 ALA F N 1
ATOM 11135 C CA . ALA F 1 199 ? 25.380 94.681 -19.105 1.00 12.47 165 ALA F CA 1
ATOM 11136 C C . ALA F 1 199 ? 24.936 95.325 -17.796 1.00 12.33 165 ALA F C 1
ATOM 11137 O O . ALA F 1 199 ? 23.835 95.878 -17.718 1.00 12.73 165 ALA F O 1
ATOM 11139 N N . LEU F 1 200 ? 25.796 95.259 -16.773 1.00 10.67 166 LEU F N 1
ATOM 11140 C CA . LEU F 1 200 ? 25.508 95.906 -15.491 1.00 11.30 166 LEU F CA 1
ATOM 11141 C C . LEU F 1 200 ? 25.372 97.423 -15.657 1.00 12.07 166 LEU F C 1
ATOM 11142 O O . LEU F 1 200 ? 24.469 98.041 -15.087 1.00 12.73 166 LEU F O 1
ATOM 11147 N N . GLU F 1 201 ? 26.270 98.014 -16.435 1.00 11.85 167 GLU F N 1
ATOM 11148 C CA . GLU F 1 201 ? 26.253 99.463 -16.652 1.00 12.61 167 GLU F CA 1
ATOM 11149 C C . GLU F 1 201 ? 25.003 99.871 -17.415 1.00 11.46 167 GLU F C 1
ATOM 11150 O O . GLU F 1 201 ? 24.371 100.897 -17.105 1.00 12.34 167 GLU F O 1
ATOM 11156 N N . SER F 1 202 ? 24.653 99.075 -18.417 1.00 12.15 168 SER F N 1
ATOM 11157 C CA . SER F 1 202 ? 23.420 99.295 -19.174 1.00 12.34 168 SER F CA 1
ATOM 11158 C C . SER F 1 202 ? 22.217 99.222 -18.246 1.00 12.73 168 SER F C 1
ATOM 11159 O O . SER F 1 202 ? 21.358 100.126 -18.228 1.00 12.67 168 SER F O 1
ATOM 11162 N N . SER F 1 203 ? 22.149 98.161 -17.443 1.00 11.76 169 SER F N 1
ATOM 11163 C CA . SER F 1 203 ? 21.014 97.989 -16.548 1.00 14.69 169 SER F CA 1
ATOM 11164 C C . SER F 1 203 ? 20.934 99.138 -15.547 1.00 14.00 169 SER F C 1
ATOM 11165 O O . SER F 1 203 ? 19.837 99.539 -15.152 1.00 14.20 169 SER F O 1
ATOM 11168 N N . THR F 1 204 ? 22.088 99.672 -15.150 1.00 11.86 170 THR F N 1
ATOM 11169 C CA . THR F 1 204 ? 22.123 100.818 -14.240 1.00 12.83 170 THR F CA 1
ATOM 11170 C C . THR F 1 204 ? 21.350 102.005 -14.821 1.00 13.66 170 THR F C 1
ATOM 11171 O O . THR F 1 204 ? 20.537 102.631 -14.115 1.00 14.90 170 THR F O 1
ATOM 11175 N N . LYS F 1 205 ? 21.576 102.296 -16.103 1.00 13.00 171 LYS F N 1
ATOM 11176 C CA . LYS F 1 205 ? 20.863 103.392 -16.761 1.00 14.27 171 LYS F CA 1
ATOM 11177 C C . LYS F 1 205 ? 19.377 103.096 -16.930 1.00 14.50 171 LYS F C 1
ATOM 11178 O O . LYS F 1 205 ? 18.537 103.986 -16.760 1.00 12.71 171 LYS F O 1
ATOM 11184 N N . TYR F 1 206 ? 19.040 101.852 -17.267 1.00 12.63 172 TYR F N 1
ATOM 11185 C CA . TYR F 1 206 ? 17.635 101.507 -17.455 1.00 12.25 172 TYR F CA 1
ATOM 11186 C C . TYR F 1 206 ? 16.892 101.574 -16.133 1.00 13.59 172 TYR F C 1
ATOM 11187 O O . TYR F 1 206 ? 15.769 102.067 -16.086 1.00 14.14 172 TYR F O 1
ATOM 11196 N N . LEU F 1 207 ? 17.531 101.117 -15.056 1.00 13.06 173 LEU F N 1
ATOM 11197 C CA . LEU F 1 207 ? 16.916 101.166 -13.738 1.00 11.02 173 LEU F CA 1
ATOM 11198 C C . LEU F 1 207 ? 16.773 102.608 -13.271 1.00 15.25 173 LEU F C 1
ATOM 11199 O O . LEU F 1 207 ? 15.787 102.957 -12.640 1.00 13.79 173 LEU F O 1
ATOM 11204 N N . ALA F 1 208 ? 17.749 103.450 -13.590 1.00 15.60 174 ALA F N 1
ATOM 11205 C CA . ALA F 1 208 ? 17.657 104.853 -13.203 1.00 14.20 174 ALA F CA 1
ATOM 11206 C C . ALA F 1 208 ? 16.442 105.507 -13.865 1.00 14.52 174 ALA F C 1
ATOM 11207 O O . ALA F 1 208 ? 15.771 106.356 -13.258 1.00 14.57 174 ALA F 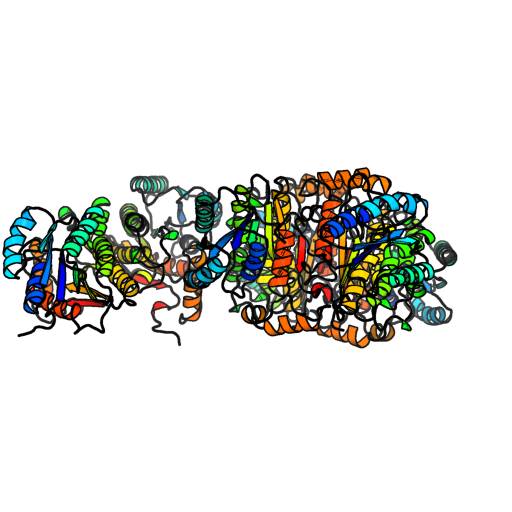O 1
ATOM 11209 N N . CYS F 1 209 ? 16.149 105.116 -15.102 1.00 13.94 175 CYS F N 1
ATOM 11210 C CA . CYS F 1 209 ? 14.952 105.625 -15.769 1.00 14.04 175 CYS F CA 1
ATOM 11211 C C . CYS F 1 209 ? 13.678 105.027 -15.174 1.00 17.59 175 CYS F C 1
ATOM 11212 O O . CYS F 1 209 ? 12.689 105.743 -14.988 1.00 17.72 175 CYS F O 1
ATOM 11215 N N . ASP F 1 210 ? 13.701 103.733 -14.851 1.00 15.52 176 ASP F N 1
ATOM 11216 C CA . ASP F 1 210 ? 12.527 103.094 -14.243 1.00 15.63 176 ASP F CA 1
ATOM 11217 C C . ASP F 1 210 ? 12.118 103.786 -12.953 1.00 17.14 176 ASP F C 1
ATOM 11218 O O . ASP F 1 210 ? 10.924 103.945 -12.678 1.00 18.13 176 ASP F O 1
ATOM 11223 N N . TYR F 1 211 ? 13.106 104.167 -12.149 1.00 17.44 177 TYR F N 1
ATOM 11224 C CA . TYR F 1 211 ? 12.838 104.571 -10.769 1.00 16.30 177 TYR F CA 1
ATOM 11225 C C . TYR F 1 211 ? 12.997 106.061 -10.505 1.00 18.51 177 TYR F C 1
ATOM 11226 O O . TYR F 1 211 ? 12.725 106.527 -9.392 1.00 17.87 177 TYR F O 1
ATOM 11235 N N . GLY F 1 212 ? 13.427 106.809 -11.521 1.00 16.63 178 GLY F N 1
ATOM 11236 C CA . GLY F 1 212 ? 13.676 108.230 -11.353 1.00 18.82 178 GLY F CA 1
ATOM 11237 C C . GLY F 1 212 ? 12.438 108.985 -10.909 1.00 18.66 178 GLY F C 1
ATOM 11238 O O . GLY F 1 212 ? 12.532 109.919 -10.100 1.00 19.45 178 GLY F O 1
ATOM 11239 N N . GLY F 1 213 ? 11.278 108.572 -11.410 1.00 19.40 179 GLY F N 1
ATOM 11240 C CA . GLY F 1 213 ? 10.020 109.225 -11.054 1.00 21.09 179 GLY F CA 1
ATOM 11241 C C . GLY F 1 213 ? 9.613 109.008 -9.603 1.00 24.59 179 GLY F C 1
ATOM 11242 O O . GLY F 1 213 ? 8.728 109.691 -9.070 1.00 24.77 179 GLY F O 1
ATOM 11243 N N . MET F 1 214 ? 10.266 108.044 -8.962 1.00 19.68 180 MET F N 1
ATOM 11244 C CA . MET F 1 214 ? 10.055 107.720 -7.560 1.00 21.61 180 MET F CA 1
ATOM 11245 C C . MET F 1 214 ? 11.108 108.415 -6.700 1.00 21.75 180 MET F C 1
ATOM 11246 O O . MET F 1 214 ? 11.209 108.155 -5.496 1.00 21.29 180 MET F O 1
ATOM 11251 N N . ASN F 1 215 ? 11.901 109.281 -7.330 1.00 19.96 181 ASN F N 1
ATOM 11252 C CA . ASN F 1 215 ? 13.050 109.930 -6.687 1.00 19.16 181 ASN F CA 1
ATOM 11253 C C . ASN F 1 215 ? 14.041 108.931 -6.107 1.00 17.83 181 ASN F C 1
ATOM 11254 O O . ASN F 1 215 ? 14.615 109.155 -5.044 1.00 18.37 181 ASN F O 1
ATOM 11259 N N . ILE F 1 216 ? 14.236 107.822 -6.815 1.00 15.71 182 ILE F N 1
ATOM 11260 C CA . ILE F 1 216 ? 15.317 106.913 -6.473 1.00 15.18 182 ILE F CA 1
ATOM 11261 C C . ILE F 1 216 ? 16.423 107.080 -7.506 1.00 13.74 182 ILE F C 1
ATOM 11262 O O . ILE F 1 216 ? 16.170 106.956 -8.709 1.00 17.43 182 ILE F O 1
ATOM 11267 N N . ARG F 1 217 ? 17.636 107.370 -7.041 1.00 13.87 183 ARG F N 1
ATOM 11268 C CA . ARG F 1 217 ? 18.758 107.555 -7.958 1.00 14.51 183 ARG F CA 1
ATOM 11269 C C . ARG F 1 217 ? 19.593 106.279 -7.995 1.00 14.82 183 ARG F C 1
ATOM 11270 O O . ARG F 1 217 ? 19.757 105.618 -6.979 1.00 14.10 183 ARG F O 1
ATOM 11278 N N . ILE F 1 218 ? 20.083 105.915 -9.175 1.00 13.26 184 ILE F N 1
ATOM 11279 C CA . ILE F 1 218 ? 20.828 104.669 -9.329 1.00 14.30 184 ILE F CA 1
ATOM 11280 C C . ILE F 1 218 ? 22.092 105.004 -10.080 1.00 12.60 184 ILE F C 1
ATOM 11281 O O . ILE F 1 218 ? 22.012 105.492 -11.216 1.00 14.80 184 ILE F O 1
ATOM 11286 N N . ASN F 1 219 ? 23.252 104.753 -9.469 1.00 12.81 185 ASN F N 1
ATOM 11287 C CA . ASN F 1 219 ? 24.532 105.094 -10.105 1.00 14.03 185 ASN F CA 1
ATOM 11288 C C . ASN F 1 219 ? 25.539 103.956 -9.988 1.00 13.82 185 ASN F C 1
ATOM 11289 O O . ASN F 1 219 ? 25.309 102.977 -9.253 1.00 14.20 185 ASN F O 1
ATOM 11294 N N . ALA F 1 220 ? 26.645 104.062 -10.724 1.00 12.00 186 ALA F N 1
ATOM 11295 C CA . ALA F 1 220 ? 27.718 103.084 -10.585 1.00 12.87 186 ALA F CA 1
ATOM 11296 C C . ALA F 1 220 ? 29.052 103.759 -10.324 1.00 14.16 186 ALA F C 1
ATOM 11297 O O . ALA F 1 220 ? 29.352 104.814 -10.882 1.00 14.68 186 ALA F O 1
ATOM 11299 N N . ILE F 1 221 ? 29.864 103.143 -9.476 1.00 12.46 187 ILE F N 1
ATOM 11300 C CA . ILE F 1 221 ? 31.246 103.556 -9.360 1.00 11.26 187 ILE F CA 1
ATOM 11301 C C . ILE F 1 221 ? 32.090 102.640 -10.216 1.00 12.36 187 ILE F C 1
ATOM 11302 O O . ILE F 1 221 ? 32.098 101.426 -10.000 1.00 13.88 187 ILE F O 1
ATOM 11307 N N . SER F 1 222 ? 32.785 103.211 -11.190 1.00 12.09 188 SER F N 1
ATOM 11308 C CA . SER F 1 222 ? 33.788 102.477 -11.956 1.00 13.62 188 SER F CA 1
ATOM 11309 C C . SER F 1 222 ? 35.110 102.625 -11.252 1.00 13.79 188 SER F C 1
ATOM 11310 O O . SER F 1 222 ? 35.819 103.625 -11.426 1.00 14.01 188 SER F O 1
ATOM 11313 N N . ALA F 1 223 ? 35.447 101.614 -10.459 1.00 13.44 189 ALA F N 1
ATOM 11314 C CA . ALA F 1 223 ? 36.609 101.708 -9.587 1.00 16.04 189 ALA F CA 1
ATOM 11315 C C . ALA F 1 223 ? 37.879 101.327 -10.324 1.00 14.75 189 ALA F C 1
ATOM 11316 O O . ALA F 1 223 ? 37.853 100.491 -11.232 1.00 17.44 189 ALA F O 1
ATOM 11318 N N . GLY F 1 224 ? 38.995 101.927 -9.928 1.00 16.52 190 GLY F N 1
ATOM 11319 C CA . GLY F 1 224 ? 40.287 101.439 -10.376 1.00 16.80 190 GLY F CA 1
ATOM 11320 C C . GLY F 1 224 ? 40.594 100.163 -9.617 1.00 20.48 190 GLY F C 1
ATOM 11321 O O . GLY F 1 224 ? 39.875 99.804 -8.684 1.00 19.21 190 GLY F O 1
ATOM 11322 N N . PRO F 1 225 ? 41.652 99.456 -10.019 1.00 21.49 191 PRO F N 1
ATOM 11323 C CA . PRO F 1 225 ? 42.049 98.311 -9.192 1.00 23.78 191 PRO F CA 1
ATOM 11324 C C . PRO F 1 225 ? 42.576 98.762 -7.825 1.00 24.39 191 PRO F C 1
ATOM 11325 O O . PRO F 1 225 ? 43.234 99.801 -7.716 1.00 27.45 191 PRO F O 1
ATOM 11329 N N . VAL F 1 226 ? 42.259 98.001 -6.785 1.00 31.75 192 VAL F N 1
ATOM 11330 C CA . VAL F 1 226 ? 42.796 98.267 -5.455 1.00 36.88 192 VAL F CA 1
ATOM 11331 C C . VAL F 1 226 ? 43.925 97.278 -5.192 1.00 47.54 192 VAL F C 1
ATOM 11332 O O . VAL F 1 226 ? 43.750 96.074 -5.396 1.00 48.78 192 VAL F O 1
ATOM 11336 N N . ARG F 1 227 ? 45.075 97.779 -4.747 1.00 48.15 193 ARG F N 1
ATOM 11337 C CA . ARG F 1 227 ? 46.242 96.923 -4.540 1.00 56.83 193 ARG F CA 1
ATOM 11338 C C . ARG F 1 227 ? 45.935 95.747 -3.603 1.00 57.12 193 ARG F C 1
ATOM 11339 O O . ARG F 1 227 ? 45.070 95.848 -2.727 1.00 57.70 193 ARG F O 1
ATOM 11347 N N . THR F 1 228 ? 46.627 94.630 -3.823 1.00 61.38 194 THR F N 1
ATOM 11348 C CA . THR F 1 228 ? 46.394 93.358 -3.116 1.00 59.44 194 THR F CA 1
ATOM 11349 C C . THR F 1 228 ? 45.034 92.681 -3.382 1.00 58.84 194 THR F C 1
ATOM 11350 O O . THR F 1 228 ? 44.967 91.451 -3.459 1.00 60.92 194 THR F O 1
ATOM 11354 N N . LEU F 1 229 ? 43.961 93.459 -3.526 1.00 56.57 195 LEU F N 1
ATOM 11355 C CA . LEU F 1 229 ? 42.672 92.876 -3.912 1.00 54.78 195 LEU F CA 1
ATOM 11356 C C . LEU F 1 229 ? 42.732 92.468 -5.384 1.00 54.84 195 LEU F C 1
ATOM 11357 O O . LEU F 1 229 ? 42.396 91.331 -5.748 1.00 55.86 195 LEU F O 1
ATOM 11362 N N . ALA F 1 230 ? 43.154 93.414 -6.219 1.00 54.83 196 ALA F N 1
ATOM 11363 C CA . ALA F 1 230 ? 43.316 93.187 -7.651 1.00 54.18 196 ALA F CA 1
ATOM 11364 C C . ALA F 1 230 ? 44.144 91.932 -7.905 1.00 52.91 196 ALA F C 1
ATOM 11365 O O . ALA F 1 230 ? 43.760 91.071 -8.700 1.00 52.15 196 ALA F O 1
ATOM 11367 N N . GLY F 1 231 ? 45.274 91.835 -7.208 1.00 54.60 197 GLY F N 1
ATOM 11368 C CA . GLY F 1 231 ? 46.152 90.683 -7.314 1.00 52.61 197 GLY F CA 1
ATOM 11369 C C . GLY F 1 231 ? 45.481 89.380 -6.918 1.00 56.92 197 GLY F C 1
ATOM 11370 O O . GLY F 1 231 ? 45.835 88.314 -7.425 1.00 58.60 197 GLY F O 1
ATOM 11371 N N . ALA F 1 232 ? 44.503 89.462 -6.019 1.00 59.57 198 ALA F N 1
ATOM 11372 C CA . ALA F 1 232 ? 43.806 88.268 -5.537 1.00 59.36 198 ALA F CA 1
ATOM 11373 C C . ALA F 1 232 ? 42.607 87.867 -6.404 1.00 56.37 198 ALA F C 1
ATOM 11374 O O . ALA F 1 232 ? 42.132 86.732 -6.324 1.00 57.35 198 ALA F O 1
ATOM 11376 N N . SER F 1 233 ? 42.124 88.793 -7.231 1.00 52.79 199 SER F N 1
ATOM 11377 C CA . SER F 1 233 ? 40.877 88.571 -7.972 1.00 54.29 199 SER F CA 1
ATOM 11378 C C . SER F 1 233 ? 40.976 87.921 -9.366 1.00 55.19 199 SER F C 1
ATOM 11379 O O . SER F 1 233 ? 40.019 87.295 -9.823 1.00 53.99 199 SER F O 1
ATOM 11382 N N . ILE F 1 234 ? 42.116 88.067 -10.035 1.00 53.83 200 ILE F N 1
ATOM 11383 C CA . ILE F 1 234 ? 42.233 87.671 -11.442 1.00 45.20 200 ILE F CA 1
ATOM 11384 C C . ILE F 1 234 ? 43.686 87.274 -11.752 1.00 43.68 200 ILE F C 1
ATOM 11385 O O . ILE F 1 234 ? 44.597 87.723 -11.056 1.00 47.81 200 ILE F O 1
ATOM 11390 N N . SER F 1 235 ? 43.886 86.430 -12.772 1.00 44.04 201 SER F N 1
ATOM 11391 C CA . SER F 1 235 ? 45.196 85.838 -13.103 1.00 45.32 201 SER F CA 1
ATOM 11392 C C . SER F 1 235 ? 46.417 86.755 -12.911 1.00 48.82 201 SER F C 1
ATOM 11393 O O . SER F 1 235 ? 47.310 86.446 -12.115 1.00 52.59 201 SER F O 1
ATOM 11396 N N . ASN F 1 236 ? 46.454 87.876 -13.626 1.00 45.17 202 ASN F N 1
ATOM 11397 C CA . ASN F 1 236 ? 47.565 88.820 -13.495 1.00 42.69 202 ASN F CA 1
ATOM 11398 C C . ASN F 1 236 ? 47.112 90.161 -12.922 1.00 40.18 202 ASN F C 1
ATOM 11399 O O . ASN F 1 236 ? 47.556 91.222 -13.378 1.00 37.26 202 ASN F O 1
ATOM 11404 N N . GLY F 1 237 ? 46.232 90.104 -11.925 1.00 35.52 203 GLY F N 1
ATOM 11405 C CA . GLY F 1 237 ? 45.702 91.300 -11.292 1.00 39.89 203 GLY F CA 1
ATOM 11406 C C . GLY F 1 237 ? 46.773 92.224 -10.743 1.00 38.71 203 GLY F C 1
ATOM 11407 O O . GLY F 1 237 ? 46.601 93.447 -10.718 1.00 34.64 203 GLY F O 1
ATOM 11408 N N . ARG F 1 238 ? 47.884 91.643 -10.296 1.00 38.19 204 ARG F N 1
ATOM 11409 C CA . ARG F 1 238 ? 48.991 92.440 -9.771 1.00 40.85 204 ARG F CA 1
ATOM 11410 C C . ARG F 1 238 ? 49.592 93.349 -10.840 1.00 36.24 204 ARG F C 1
ATOM 11411 O O . ARG F 1 238 ? 49.875 94.528 -10.583 1.00 35.15 204 ARG F O 1
ATOM 11419 N N . ASP F 1 239 ? 49.790 92.797 -12.034 1.00 32.20 205 ASP F N 1
ATOM 11420 C CA . ASP F 1 239 ? 50.308 93.575 -13.151 1.00 31.61 205 ASP F CA 1
ATOM 11421 C C . ASP F 1 239 ? 49.325 94.676 -13.553 1.00 31.53 205 ASP F C 1
ATOM 11422 O O . ASP F 1 239 ? 49.731 95.791 -13.869 1.00 29.16 205 ASP F O 1
ATOM 11427 N N . ILE F 1 240 ? 48.034 94.354 -13.535 1.00 30.40 206 ILE F N 1
ATOM 11428 C CA . ILE F 1 240 ? 46.994 95.329 -13.871 1.00 29.52 206 ILE F CA 1
ATOM 11429 C C . ILE F 1 240 ? 47.022 96.503 -12.891 1.00 27.78 206 ILE F C 1
ATOM 11430 O O . ILE F 1 240 ? 47.028 97.674 -13.297 1.00 28.04 206 ILE F O 1
ATOM 11435 N N . ALA F 1 241 ? 47.061 96.185 -11.602 1.00 28.28 207 ALA F N 1
ATOM 11436 C CA . ALA F 1 241 ? 47.178 97.205 -10.565 1.00 25.89 207 ALA F CA 1
ATOM 11437 C C . ALA F 1 241 ? 48.445 98.059 -10.717 1.00 30.08 207 ALA F C 1
ATOM 11438 O O . ALA F 1 241 ? 48.393 99.290 -10.641 1.00 28.31 207 ALA F O 1
ATOM 11440 N N . ALA F 1 242 ? 49.583 97.403 -10.924 1.00 30.10 208 ALA F N 1
ATOM 11441 C CA . ALA F 1 242 ? 50.854 98.112 -11.042 1.00 24.61 208 ALA F CA 1
ATOM 11442 C C . ALA F 1 242 ? 50.872 99.055 -12.246 1.00 24.71 208 ALA F C 1
ATOM 11443 O O . ALA F 1 242 ? 51.376 100.187 -12.167 1.00 27.33 208 ALA F O 1
ATOM 11445 N N . TRP F 1 243 ? 50.344 98.572 -13.364 1.00 24.96 209 TRP F N 1
ATOM 11446 C CA . TRP F 1 243 ? 50.296 99.355 -14.586 1.00 24.80 209 TRP F CA 1
ATOM 11447 C C . TRP F 1 243 ? 49.394 100.564 -14.392 1.00 28.31 209 TRP F C 1
ATOM 11448 O O . TRP F 1 243 ? 49.753 101.702 -14.739 1.00 23.79 209 TRP F O 1
ATOM 11459 N N . SER F 1 244 ? 48.209 100.301 -13.849 1.00 26.82 210 SER F N 1
ATOM 11460 C CA . SER F 1 244 ? 47.233 101.360 -13.624 1.00 26.05 210 SER F CA 1
ATOM 11461 C C . SER F 1 244 ? 47.810 102.423 -12.687 1.00 28.38 210 SER F C 1
ATOM 11462 O O . SER F 1 244 ? 47.588 103.618 -12.881 1.00 30.87 210 SER F O 1
ATOM 11465 N N . LYS F 1 245 ? 48.575 101.992 -11.690 1.00 28.36 211 LYS F N 1
ATOM 11466 C CA . LYS F 1 245 ? 49.223 102.935 -10.784 1.00 27.45 211 LYS F CA 1
ATOM 11467 C C . LYS F 1 245 ? 50.295 103.776 -11.474 1.00 30.49 211 LYS F C 1
ATOM 11468 O O . LYS F 1 245 ? 50.328 105.004 -11.331 1.00 30.36 211 LYS F O 1
ATOM 11474 N N . GLU F 1 246 ? 51.185 103.111 -12.202 1.00 25.96 212 GLU F N 1
ATOM 11475 C CA . GLU F 1 246 ? 52.292 103.797 -12.864 1.00 30.47 212 GLU F CA 1
ATOM 11476 C C . GLU F 1 246 ? 51.790 104.818 -13.887 1.00 27.48 212 GLU F C 1
ATOM 11477 O O . GLU F 1 246 ? 52.411 105.870 -14.090 1.00 26.89 212 GLU F O 1
ATOM 11483 N N . ASN F 1 247 ? 50.657 104.512 -14.516 1.00 23.79 213 ASN F N 1
ATOM 11484 C CA . ASN F 1 247 ? 50.175 105.328 -15.632 1.00 22.01 213 ASN F CA 1
ATOM 11485 C C . ASN F 1 247 ? 48.984 106.242 -15.342 1.00 23.46 213 ASN F C 1
ATOM 11486 O O . ASN F 1 247 ? 48.561 107.003 -16.211 1.00 28.25 213 ASN F O 1
ATOM 11491 N N . SER F 1 248 ? 48.454 106.187 -14.126 1.00 21.52 214 SER F N 1
ATOM 11492 C CA . SER F 1 248 ? 47.375 107.092 -13.752 1.00 21.66 214 SER F CA 1
ATOM 11493 C C . SER F 1 248 ? 47.934 108.497 -13.557 1.00 21.91 214 SER F C 1
ATOM 11494 O O . SER F 1 248 ? 49.089 108.664 -13.158 1.00 21.58 214 SER F O 1
ATOM 11497 N N . PRO F 1 249 ?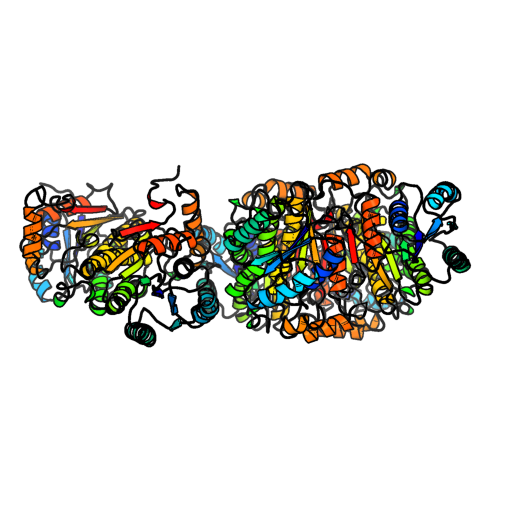 47.125 109.520 -13.865 1.00 18.65 215 PRO F N 1
ATOM 11498 C CA . PRO F 1 249 ? 47.589 110.902 -13.679 1.00 20.92 215 PRO F CA 1
ATOM 11499 C C . PRO F 1 249 ? 48.087 111.173 -12.263 1.00 24.76 215 PRO F C 1
ATOM 11500 O O . PRO F 1 249 ? 49.036 111.950 -12.092 1.00 23.08 215 PRO F O 1
ATOM 11504 N N . LEU F 1 250 ? 47.478 110.530 -11.270 1.00 19.51 216 LEU F N 1
ATOM 11505 C CA . LEU F 1 250 ? 47.816 110.803 -9.872 1.00 21.16 216 LEU F CA 1
ATOM 11506 C C . LEU F 1 250 ? 48.943 109.928 -9.313 1.00 26.90 216 LEU F C 1
ATOM 11507 O O . LEU F 1 250 ? 49.383 110.139 -8.179 1.00 26.03 216 LEU F O 1
ATOM 11512 N N . LYS F 1 251 ? 49.402 108.962 -10.111 1.00 23.97 217 LYS F N 1
ATOM 11513 C CA . LYS F 1 251 ? 50.503 108.064 -9.723 1.00 26.56 217 LYS F CA 1
ATOM 11514 C C . LYS F 1 251 ? 50.230 107.299 -8.435 1.00 28.04 217 LYS F C 1
ATOM 11515 O O . LYS F 1 251 ? 51.144 107.058 -7.633 1.00 29.73 217 LYS F O 1
ATOM 11521 N N . ARG F 1 252 ? 48.975 106.928 -8.227 1.00 23.69 218 ARG F N 1
ATOM 11522 C CA . ARG F 1 252 ? 48.616 106.091 -7.094 1.00 24.41 218 ARG F CA 1
ATOM 11523 C C . ARG F 1 252 ? 47.407 105.245 -7.447 1.00 27.76 218 ARG F C 1
ATOM 11524 O O . ARG F 1 252 ? 46.714 105.512 -8.428 1.00 29.30 218 ARG F O 1
ATOM 11532 N N . THR F 1 253 ? 47.183 104.197 -6.665 1.00 25.75 219 THR F N 1
ATOM 11533 C CA . THR F 1 253 ? 46.014 103.352 -6.844 1.00 25.21 219 THR F CA 1
ATOM 11534 C C . THR F 1 253 ? 44.903 103.897 -5.963 1.00 24.22 219 THR F C 1
ATOM 11535 O O . THR F 1 253 ? 45.165 104.468 -4.902 1.00 24.68 219 THR F O 1
ATOM 11539 N N . VAL F 1 254 ? 43.663 103.733 -6.406 1.00 21.59 220 VAL F N 1
ATOM 11540 C CA . VAL F 1 254 ? 42.522 104.162 -5.613 1.00 22.12 220 VAL F CA 1
ATOM 11541 C C . VAL F 1 254 ? 42.471 103.357 -4.302 1.00 21.19 220 VAL F C 1
ATOM 11542 O O . VAL F 1 254 ? 42.797 102.166 -4.280 1.00 23.01 220 VAL F O 1
ATOM 11546 N N . SER F 1 255 ? 42.096 104.009 -3.206 1.00 21.70 221 SER F N 1
ATOM 11547 C CA . SER F 1 255 ? 42.019 103.320 -1.921 1.00 24.27 221 SER F CA 1
ATOM 11548 C C . SER F 1 255 ? 40.586 102.930 -1.609 1.00 22.77 221 SER F C 1
ATOM 11549 O O . SER F 1 255 ? 39.639 103.445 -2.224 1.00 19.86 221 SER F O 1
ATOM 11552 N N . LEU F 1 256 ? 40.423 102.016 -0.659 1.00 19.77 222 LEU F N 1
ATOM 11553 C CA . LEU F 1 256 ? 39.091 101.641 -0.203 1.00 21.14 222 LEU F CA 1
ATOM 11554 C C . LEU F 1 256 ? 38.358 102.861 0.335 1.00 20.40 222 LEU F C 1
ATOM 11555 O O . LEU F 1 256 ? 37.143 102.985 0.181 1.00 19.92 222 LEU F O 1
ATOM 11560 N N . GLU F 1 257 ? 39.102 103.765 0.971 1.00 19.87 223 GLU F N 1
ATOM 11561 C CA . GLU F 1 257 ? 38.491 104.970 1.526 1.00 20.82 223 GLU F CA 1
ATOM 11562 C C . GLU F 1 257 ? 38.052 105.958 0.440 1.00 17.36 223 GLU F C 1
ATOM 11563 O O . GLU F 1 257 ? 37.011 106.603 0.591 1.00 17.39 223 GLU F O 1
ATOM 11569 N N . ASP F 1 258 ? 38.833 106.078 -0.630 1.00 20.16 224 ASP F N 1
ATOM 11570 C CA . ASP F 1 258 ? 38.430 106.897 -1.785 1.00 18.45 224 ASP F CA 1
ATOM 11571 C C . ASP F 1 258 ? 37.090 106.401 -2.338 1.00 17.17 224 ASP F C 1
ATOM 11572 O O . ASP F 1 258 ? 36.171 107.191 -2.582 1.00 17.82 224 ASP F O 1
ATOM 11577 N N . ILE F 1 259 ? 36.984 105.086 -2.538 1.00 16.68 225 ILE F N 1
ATOM 11578 C CA . ILE F 1 259 ? 35.738 104.507 -3.041 1.00 15.74 225 ILE F CA 1
ATOM 11579 C C . ILE F 1 259 ? 34.605 104.729 -2.044 1.00 16.70 225 ILE F C 1
ATOM 11580 O O . ILE F 1 259 ? 33.483 105.033 -2.433 1.00 15.03 225 ILE F O 1
ATOM 11585 N N . GLY F 1 260 ? 34.890 104.588 -0.749 1.00 14.35 226 GLY F N 1
ATOM 11586 C CA . GLY F 1 260 ? 33.879 104.854 0.262 1.00 14.61 226 GLY F CA 1
ATOM 11587 C C . GLY F 1 260 ? 33.384 106.295 0.226 1.00 15.00 226 GLY F C 1
ATOM 11588 O O . GLY F 1 260 ? 32.191 106.550 0.353 1.00 14.59 226 GLY F O 1
ATOM 11589 N N . ASN F 1 261 ? 34.300 107.239 0.057 1.00 15.29 227 ASN F N 1
ATOM 11590 C CA . ASN F 1 261 ? 33.924 108.649 -0.011 1.00 17.66 227 ASN F CA 1
ATOM 11591 C C . ASN F 1 261 ? 33.109 108.979 -1.266 1.00 16.76 227 ASN F C 1
ATOM 11592 O O . ASN F 1 261 ? 32.167 109.792 -1.222 1.00 15.05 227 ASN F O 1
ATOM 11597 N N . SER F 1 262 ? 33.461 108.343 -2.382 1.00 16.55 228 SER F N 1
ATOM 11598 C CA . SER F 1 262 ? 32.670 108.520 -3.600 1.00 13.84 228 SER F CA 1
ATOM 11599 C C . SER F 1 262 ? 31.280 107.905 -3.436 1.00 15.04 228 SER F C 1
ATOM 11600 O O . SER F 1 262 ? 30.268 108.425 -3.931 1.00 12.03 228 SER F O 1
ATOM 11603 N N . ALA F 1 263 ? 31.222 106.785 -2.722 1.00 14.61 229 ALA F N 1
ATOM 11604 C CA . ALA F 1 263 ? 29.948 106.183 -2.407 1.00 13.01 229 ALA F CA 1
ATOM 11605 C C . ALA F 1 263 ? 29.117 107.116 -1.533 1.00 13.80 229 ALA F C 1
ATOM 11606 O O . ALA F 1 263 ? 27.929 107.256 -1.741 1.00 14.69 229 ALA F O 1
ATOM 11608 N N . LEU F 1 264 ? 29.756 107.737 -0.542 1.00 13.74 230 LEU F N 1
ATOM 11609 C CA . LEU F 1 264 ? 29.073 108.667 0.355 1.00 14.83 230 LEU F CA 1
ATOM 11610 C C . LEU F 1 264 ? 28.460 109.806 -0.444 1.00 12.90 230 LEU F C 1
ATOM 11611 O O . LEU F 1 264 ? 27.314 110.186 -0.215 1.00 14.62 230 LEU F O 1
ATOM 11616 N N . TYR F 1 265 ? 29.228 110.346 -1.383 1.00 14.56 231 TYR F N 1
ATOM 11617 C CA . TYR F 1 265 ? 28.682 111.344 -2.304 1.00 14.18 231 TYR F CA 1
ATOM 11618 C C . TYR F 1 265 ? 27.454 110.837 -3.061 1.00 15.25 231 TYR F C 1
ATOM 11619 O O . TYR F 1 265 ? 26.383 111.465 -3.034 1.00 14.26 231 TYR F O 1
ATOM 11628 N N . LEU F 1 266 ? 27.606 109.694 -3.731 1.00 15.40 232 LEU F N 1
ATOM 11629 C CA . LEU F 1 266 ? 26.538 109.163 -4.580 1.00 14.18 232 LEU F CA 1
ATOM 11630 C C . LEU F 1 266 ? 25.300 108.671 -3.842 1.00 13.98 232 LEU F C 1
ATOM 11631 O O . LEU F 1 266 ? 24.236 108.475 -4.454 1.00 14.43 232 LEU F O 1
ATOM 11636 N N . LEU F 1 267 ? 25.421 108.454 -2.535 1.00 15.26 233 LEU F N 1
ATOM 11637 C CA . LEU F 1 267 ? 24.306 107.905 -1.772 1.00 14.87 233 LEU F CA 1
ATOM 11638 C C . LEU F 1 267 ? 23.677 108.940 -0.845 1.00 18.23 233 LEU F C 1
ATOM 11639 O O . LEU F 1 267 ? 22.721 108.640 -0.131 1.00 19.25 233 LEU F O 1
ATOM 11644 N N . SER F 1 268 ? 24.207 110.159 -0.863 1.00 16.03 234 SER F N 1
ATOM 11645 C CA . SER F 1 268 ? 23.680 111.225 -0.002 1.00 17.99 234 SER F CA 1
ATOM 11646 C C . SER F 1 268 ? 23.056 112.349 -0.812 1.00 17.28 234 SER F C 1
ATOM 11647 O O . SER F 1 268 ? 23.040 112.300 -2.033 1.00 16.11 234 SER F O 1
ATOM 11650 N N . TYR F 1 269 ? 22.556 113.378 -0.128 1.00 17.88 235 TYR F N 1
ATOM 11651 C CA . TYR F 1 269 ? 21.884 114.481 -0.819 1.00 19.04 235 TYR F CA 1
ATOM 11652 C C . TYR F 1 269 ? 22.837 115.275 -1.706 1.00 17.44 235 TYR F C 1
ATOM 11653 O O . TYR F 1 269 ? 22.379 116.046 -2.565 1.00 17.51 235 TYR F O 1
ATOM 11662 N N . LEU F 1 270 ? 24.142 115.099 -1.490 1.00 15.04 236 LEU F N 1
ATOM 11663 C CA . LEU F 1 270 ? 25.168 115.823 -2.249 1.00 15.83 236 LEU F CA 1
ATOM 11664 C C . LEU F 1 270 ? 25.061 115.555 -3.751 1.00 17.28 236 LEU F C 1
ATOM 11665 O O . LEU F 1 270 ? 25.377 116.426 -4.572 1.00 14.84 236 LEU F O 1
ATOM 11670 N N . SER F 1 271 ? 24.628 114.347 -4.105 1.00 14.34 237 SER F N 1
ATOM 11671 C CA . SER F 1 271 ? 24.532 113.959 -5.510 1.00 14.96 237 SER F CA 1
ATOM 11672 C C . SER F 1 271 ? 23.089 113.986 -6.012 1.00 16.37 237 SER F C 1
ATOM 11673 O O . SER F 1 271 ? 22.719 113.251 -6.935 1.00 15.05 237 SER F O 1
ATOM 11676 N N . ASN F 1 272 ? 22.265 114.843 -5.410 1.00 16.65 238 ASN F N 1
ATOM 11677 C CA . ASN F 1 272 ? 20.861 114.978 -5.805 1.00 15.26 238 ASN F CA 1
ATOM 11678 C C . ASN F 1 272 ? 20.615 115.253 -7.303 1.00 16.32 238 ASN F C 1
ATOM 11679 O O . ASN F 1 272 ? 19.545 114.949 -7.832 1.00 16.05 238 ASN F O 1
ATOM 11684 N N . GLY F 1 273 ? 21.609 115.797 -7.997 1.00 13.50 239 GLY F N 1
ATOM 11685 C CA . GLY F 1 273 ? 21.470 116.036 -9.426 1.00 14.77 239 GLY F CA 1
ATOM 11686 C C . GLY F 1 273 ? 22.067 114.951 -10.307 1.00 14.64 239 GLY F C 1
ATOM 11687 O O . GLY F 1 273 ? 22.223 115.152 -11.514 1.00 14.00 239 GLY F O 1
ATOM 11688 N N . VAL F 1 274 ? 22.385 113.795 -9.719 1.00 14.00 240 VAL F N 1
ATOM 11689 C CA . VAL F 1 274 ? 23.126 112.753 -10.439 1.00 11.68 240 VAL F CA 1
ATOM 11690 C C . VAL F 1 274 ? 22.400 111.406 -10.442 1.00 13.13 240 VAL F C 1
ATOM 11691 O O . VAL F 1 274 ? 22.148 110.831 -9.380 1.00 13.41 240 VAL F O 1
ATOM 11695 N N . THR F 1 275 ? 22.077 110.900 -11.634 1.00 13.66 241 THR F N 1
ATOM 11696 C CA . THR F 1 275 ? 21.545 109.539 -11.753 1.00 11.82 241 THR F CA 1
ATOM 11697 C C . THR F 1 275 ? 21.942 108.919 -13.084 1.00 13.26 241 THR F C 1
ATOM 11698 O O . THR F 1 275 ? 22.180 109.638 -14.056 1.00 13.53 241 THR F O 1
ATOM 11702 N N . GLY F 1 276 ? 22.037 107.588 -13.111 1.00 12.81 242 GLY F N 1
ATOM 11703 C CA . GLY F 1 276 ? 22.475 106.861 -14.295 1.00 14.13 242 GLY F CA 1
ATOM 11704 C C . GLY F 1 276 ? 23.925 107.074 -14.667 1.00 13.95 242 GLY F C 1
ATOM 11705 O O . GLY F 1 276 ? 24.334 106.778 -15.790 1.00 12.71 242 GLY F O 1
ATOM 11706 N N . GLU F 1 277 ? 24.717 107.571 -13.723 1.00 12.59 243 GLU F N 1
ATOM 11707 C CA . GLU F 1 277 ? 26.095 107.952 -14.011 1.00 14.60 243 GLU F CA 1
ATOM 11708 C C . GLU F 1 277 ? 27.060 106.795 -13.784 1.00 14.43 243 GLU F C 1
ATOM 11709 O O . GLU F 1 277 ? 26.970 106.108 -12.769 1.00 14.34 243 GLU F O 1
ATOM 11715 N N . ILE F 1 278 ? 27.962 106.574 -14.738 1.00 12.78 244 ILE F N 1
ATOM 11716 C CA . ILE F 1 278 ? 29.072 105.646 -14.532 1.00 13.04 244 ILE F CA 1
ATOM 11717 C C . ILE F 1 278 ? 30.246 106.545 -14.146 1.00 12.09 244 ILE F C 1
ATOM 11718 O O . ILE F 1 278 ? 30.878 107.180 -14.997 1.00 14.87 244 ILE F O 1
ATOM 11723 N N . HIS F 1 279 ? 30.502 106.611 -12.847 1.00 13.00 245 HIS F N 1
ATOM 11724 C CA . HIS F 1 279 ? 31.410 107.601 -12.263 1.00 14.26 245 HIS F CA 1
ATOM 11725 C C . HIS F 1 279 ? 32.777 106.977 -12.038 1.00 12.97 245 HIS F C 1
ATOM 11726 O O . HIS F 1 279 ? 32.894 106.041 -11.247 1.00 14.29 245 HIS F O 1
ATOM 11733 N N . TYR F 1 280 ? 33.811 107.484 -12.716 1.00 14.44 246 TYR F N 1
ATOM 11734 C CA . TYR F 1 280 ? 35.151 106.890 -12.614 1.00 15.92 246 TYR F CA 1
ATOM 11735 C C . TYR F 1 280 ? 35.901 107.328 -11.372 1.00 16.68 246 TYR F C 1
ATOM 11736 O O . TYR F 1 280 ? 36.179 108.519 -11.183 1.00 15.46 246 TYR F O 1
ATOM 11745 N N . VAL F 1 281 ? 36.195 106.354 -10.514 1.00 13.90 247 VAL F N 1
ATOM 11746 C CA . VAL F 1 281 ? 36.999 106.587 -9.319 1.00 13.55 247 VAL F CA 1
ATOM 11747 C C . VAL F 1 281 ? 38.224 105.698 -9.477 1.00 13.84 247 VAL F C 1
ATOM 11748 O O . VAL F 1 281 ? 38.343 104.644 -8.841 1.00 15.43 247 VAL F O 1
ATOM 11752 N N . ASP F 1 282 ? 39.118 106.129 -10.362 1.00 13.19 248 ASP F N 1
ATOM 11753 C CA . ASP F 1 282 ? 40.234 105.311 -10.798 1.00 13.74 248 ASP F CA 1
ATOM 11754 C C . ASP F 1 282 ? 41.511 106.136 -10.886 1.00 15.58 248 ASP F C 1
ATOM 11755 O O . ASP F 1 282 ? 42.446 105.775 -11.601 1.00 17.55 248 ASP F O 1
ATOM 11760 N N . CYS F 1 283 ? 41.533 107.248 -10.151 1.00 15.76 249 CYS F N 1
ATOM 11761 C CA . CYS F 1 283 ? 42.675 108.160 -10.134 1.00 15.30 249 CYS F CA 1
ATOM 11762 C C . CYS F 1 283 ? 43.017 108.689 -11.527 1.00 16.24 249 CYS F C 1
ATOM 11763 O O . CYS F 1 283 ? 44.168 109.044 -11.809 1.00 16.60 249 CYS F O 1
ATOM 11766 N N . GLY F 1 284 ? 42.003 108.758 -12.390 1.00 16.22 250 GLY F N 1
ATOM 11767 C CA . GLY F 1 284 ? 42.166 109.309 -13.718 1.00 15.21 250 GLY F CA 1
ATOM 11768 C C . GLY F 1 284 ? 42.703 108.347 -14.764 1.00 14.38 250 GLY F C 1
ATOM 11769 O O . GLY F 1 284 ? 42.956 108.763 -15.888 1.00 15.10 250 GLY F O 1
ATOM 11770 N N . TYR F 1 285 ? 42.903 107.074 -14.408 1.00 14.37 251 TYR F N 1
ATOM 11771 C CA . TYR F 1 285 ? 43.560 106.153 -15.338 1.00 14.41 251 TYR F CA 1
ATOM 11772 C C . TYR F 1 285 ? 42.886 106.152 -16.706 1.00 15.74 251 TYR F C 1
ATOM 11773 O O . TYR F 1 285 ? 43.552 106.139 -17.754 1.00 16.25 251 TYR F O 1
ATOM 11782 N N . ASN F 1 286 ? 41.560 106.186 -16.694 1.00 14.99 252 ASN F N 1
ATOM 11783 C CA . ASN F 1 286 ? 40.786 106.020 -17.919 1.00 14.27 252 ASN F CA 1
ATOM 11784 C C . ASN F 1 286 ? 41.042 107.110 -18.965 1.00 18.30 252 ASN F C 1
ATOM 11785 O O . ASN F 1 286 ? 40.743 106.925 -20.147 1.00 18.86 252 ASN F O 1
ATOM 11790 N N . ILE F 1 287 ? 41.596 108.247 -18.548 1.00 14.60 253 ILE F N 1
ATOM 11791 C CA . ILE F 1 287 ? 41.745 109.367 -19.484 1.00 14.70 253 ILE F CA 1
ATOM 11792 C C . ILE F 1 287 ? 43.044 109.306 -20.275 1.00 15.27 253 ILE F C 1
ATOM 11793 O O . ILE F 1 287 ? 43.238 110.074 -21.222 1.00 15.69 253 ILE F O 1
ATOM 11798 N N . VAL F 1 288 ? 43.925 108.382 -19.897 1.00 15.11 254 VAL F N 1
ATOM 11799 C CA . VAL F 1 288 ? 45.268 108.317 -20.466 1.00 15.33 254 VAL F CA 1
ATOM 11800 C C . VAL F 1 288 ? 45.324 107.436 -21.718 1.00 18.16 254 VAL F C 1
ATOM 11801 O O . VAL F 1 288 ? 44.937 106.268 -21.672 1.00 19.05 254 VAL F O 1
ATOM 11805 N N . ALA F 1 289 ? 45.827 107.980 -22.824 1.00 16.12 255 ALA F N 1
ATOM 11806 C CA . ALA F 1 289 ? 45.819 107.249 -24.101 1.00 19.45 255 ALA F CA 1
ATOM 11807 C C . ALA F 1 289 ? 46.982 106.282 -24.260 1.00 22.65 255 ALA F C 1
ATOM 11808 O O . ALA F 1 289 ? 46.872 105.295 -24.992 1.00 21.26 255 ALA F O 1
ATOM 11810 N N . MET F 1 290 ? 48.095 106.588 -23.598 1.00 19.50 256 MET F N 1
ATOM 11811 C CA . MET F 1 290 ? 49.306 105.774 -23.670 1.00 25.10 256 MET F CA 1
ATOM 11812 C C . MET F 1 290 ? 50.261 106.316 -22.613 1.00 25.70 256 MET F C 1
ATOM 11813 O O . MET F 1 290 ? 50.050 107.419 -22.106 1.00 24.48 256 MET F O 1
ATOM 11818 N N . PRO F 1 291 ? 51.303 105.549 -22.255 1.00 25.54 257 PRO F N 1
ATOM 11819 C CA . PRO F 1 291 ? 52.172 106.064 -21.186 1.00 27.95 257 PRO F CA 1
ATOM 11820 C C . PRO F 1 291 ? 52.985 107.286 -21.602 1.00 29.79 257 PRO F C 1
ATOM 11821 O O . PRO F 1 291 ? 53.221 107.496 -22.792 1.00 29.53 257 PRO F O 1
ATOM 11825 N N . SER F 1 292 ? 53.398 108.086 -20.623 1.00 31.48 258 SER F N 1
ATOM 11826 C CA . SER F 1 292 ? 54.294 109.210 -20.884 1.00 35.81 258 SER F CA 1
ATOM 11827 C C . SER F 1 292 ? 55.735 108.858 -20.517 1.00 45.32 258 SER F C 1
ATOM 11828 O O . SER F 1 292 ? 56.381 108.058 -21.199 1.00 49.32 258 SER F O 1
#

CATH classification: 3.40.50.720

Radius of gyration: 39.06 Å; Cα contacts (8 Å, |Δi|>4): 3659; chains: 6; bounding box: 66×120×105 Å